Protein AF-0000000070113443 (afdb_homodimer)

InterPro domains:
  IPR000792 Transcription regulator LuxR, C-terminal [PF00196] (855-906)
  IPR000792 Transcription regulator LuxR, C-terminal [PR00038] (856-870)
  IPR000792 Transcription regulator LuxR, C-terminal [PR00038] (870-886)
  IPR000792 Transcription regulator LuxR, C-terminal [PR00038] (886-898)
  IPR000792 Transcription regulator LuxR, C-terminal [PS50043] (849-914)
  IPR000792 Transcription regulator LuxR, C-terminal [SM00421] (853-910)
  IPR000792 Transcription regulator LuxR, C-terminal [cd06170] (856-906)
  IPR011990 Tetratricopeptide-like helical domain superfamily [G3DSA:1.25.40.10] (464-636)
  IPR011990 Tetratricopeptide-like helical domain superfamily [G3DSA:1.25.40.10] (637-844)
  IPR011990 Tetratricopeptide-like helical domain superfamily [SSF48452] (637-824)
  IPR016032 Signal transduction response regulator, C-terminal effector [SSF46894] (850-910)
  IPR027417 P-loop containing nucleoside triphosphate hydrolase [G3DSA:3.40.50.300] (1-168)
  IPR027417 P-loop containing nucleoside triphosphate hydrolase [SSF52540] (15-230)
  IPR036388 Winged helix-like DNA-binding domain superfamily [G3DSA:1.10.10.10] (851-915)
  IPR041664 Orc1-like, AAA ATPase domain [PF13191] (13-161)

Solvent-accessible surface area (backbone atoms only — not comparable to full-atom values): 90550 Å² total; per-residue (Å²): 107,54,71,72,73,72,78,67,79,83,75,65,83,42,64,70,59,53,50,49,52,50,54,46,49,71,73,32,11,12,41,18,38,32,33,60,88,51,55,46,65,69,59,51,51,50,53,53,50,51,55,39,48,73,76,67,36,49,76,47,70,46,73,51,45,74,87,42,34,80,40,77,37,51,63,47,25,55,47,57,67,72,48,60,67,69,57,50,66,72,44,57,66,70,36,37,51,44,52,52,35,41,58,56,44,49,75,80,56,93,76,66,56,70,62,57,55,43,48,30,55,25,53,46,52,30,57,53,34,72,80,34,44,30,40,37,36,34,42,42,52,83,22,46,18,68,58,28,49,50,40,47,24,50,22,23,72,77,53,50,41,79,40,46,30,24,42,22,27,28,52,70,57,61,91,92,51,80,42,68,34,51,56,53,24,22,76,60,64,46,80,44,72,61,68,62,46,53,63,67,38,45,25,52,55,39,38,74,71,69,45,56,58,55,60,33,58,46,37,33,64,57,28,54,23,24,56,45,48,31,51,52,50,56,69,65,47,76,84,67,64,88,48,56,81,59,72,80,42,67,71,59,48,49,56,37,47,55,60,55,65,76,47,57,72,67,41,50,53,49,48,48,52,42,50,72,37,93,77,28,30,57,67,54,39,42,58,39,68,34,84,56,42,68,62,37,48,50,54,36,34,74,70,49,46,34,45,75,52,100,54,40,57,41,49,46,30,47,56,44,39,53,48,53,57,55,70,47,57,44,71,61,52,28,51,49,25,50,32,45,23,72,40,40,92,46,70,68,55,20,51,51,25,56,53,68,47,51,51,46,52,34,63,68,61,16,53,52,31,38,52,52,17,54,51,27,47,76,71,48,40,24,42,62,15,15,53,30,14,45,49,15,39,60,18,31,30,29,91,43,38,72,57,30,52,53,30,25,48,50,12,15,55,29,7,47,43,17,29,31,42,45,58,14,47,53,26,19,50,51,40,59,73,37,97,55,57,48,71,57,37,30,55,24,42,51,48,55,52,60,70,42,56,62,38,39,76,75,38,57,61,56,52,30,33,31,51,62,50,25,60,87,41,39,73,55,41,23,65,52,35,44,51,50,17,51,36,24,46,33,60,45,35,50,66,60,15,44,52,32,16,54,50,19,26,52,35,10,56,76,51,67,37,49,44,56,20,19,27,18,25,24,51,35,14,52,51,26,42,43,49,48,39,75,62,17,74,55,36,35,51,56,17,60,66,43,88,43,70,56,54,65,57,40,38,68,49,24,34,68,42,49,50,26,51,50,26,44,60,65,65,38,47,67,62,16,50,55,50,41,54,56,50,39,58,57,22,50,67,39,53,43,33,73,25,34,30,50,41,28,38,52,50,16,52,46,24,47,58,50,27,37,14,67,59,6,41,52,30,14,52,50,18,41,52,48,27,44,73,41,67,41,63,52,26,62,36,24,32,39,37,12,52,20,16,53,38,31,44,37,49,68,59,12,33,50,27,8,54,51,10,32,52,38,13,62,75,32,52,22,50,57,47,28,41,53,10,26,42,45,30,15,52,32,21,48,73,71,68,42,36,67,62,7,38,52,33,36,51,51,34,53,54,54,36,60,73,40,56,56,51,35,57,65,78,61,69,48,51,36,56,40,21,37,36,28,22,77,73,65,41,51,66,63,19,51,50,41,48,49,54,49,51,56,45,36,65,77,64,76,70,49,72,67,58,52,34,47,47,34,34,25,48,16,49,34,28,38,64,74,73,36,31,68,69,10,32,54,42,8,49,52,26,20,52,49,25,53,76,67,51,17,44,59,61,17,21,49,18,25,40,51,22,15,52,21,28,43,75,68,68,37,54,70,62,14,49,52,31,30,49,52,16,32,50,42,22,59,77,32,46,19,43,38,55,30,54,54,36,50,52,53,46,45,61,66,52,39,44,46,38,68,93,62,59,33,32,50,69,46,44,51,51,50,49,40,43,48,72,66,46,50,54,61,51,50,9,67,72,67,88,51,53,48,68,54,42,50,54,42,50,52,49,43,22,63,56,60,74,24,90,46,72,69,49,43,32,51,54,57,54,51,59,63,66,68,55,74,78,80,74,82,69,77,73,133,134,78,74,67,76,75,74,72,81,81,74,64,79,40,62,68,58,51,49,48,52,49,51,46,45,70,73,28,9,10,39,14,34,30,31,60,88,51,50,47,65,68,59,51,52,51,53,52,52,51,54,39,48,74,72,67,33,48,73,44,71,46,74,50,44,75,88,44,33,82,41,73,34,51,64,47,21,56,46,56,69,70,50,62,67,69,52,52,68,70,45,56,67,70,37,36,53,46,52,52,34,38,56,71,64,51,74,80,60,99,75,68,50,71,48,38,55,39,49,26,55,25,52,45,53,32,55,48,32,72,80,34,45,31,40,39,38,34,40,42,50,81,22,46,17,68,55,29,50,51,38,46,22,54,20,20,73,63,49,50,37,76,43,46,25,25,42,21,27,24,51,65,52,62,86,92,48,80,41,69,31,46,51,50,20,17,72,60,58,43,77,41,71,57,64,57,42,50,61,66,31,46,26,52,52,39,35,75,72,68,43,55,56,52,59,29,51,42,34,30,62,52,27,53,23,24,55,50,50,32,53,51,52,56,69,62,46,76,89,57,63,87,47,57,81,57,74,81,43,66,69,58,46,50,55,38,48,54,60,55,65,76,45,56,71,69,40,51,52,48,48,49,51,42,50,72,37,92,77,27,28,56,66,49,40,24,22,41,68,34,70,48,39,69,47,36,50,49,55,36,33,65,70,50,45,33,44,70,60,87,50,40,56,41,46,45,30,46,54,43,36,52,48,55,57,70,70,47,57,65,72,59,52,28,52,46,25,50,32,45,24,63,32,18,57,40,60,68,54,20,50,51,24,56,51,69,49,50,77,71,61,36,62,68,58,17,52,55,30,37,53,51,18,54,52,27,49,77,72,42,40,20,39,62,16,14,52,27,15,45,50,15,40,64,18,42,43,79,94,44,50,69,59,32,52,53,28,24,50,50,12,15,53,28,7,49,43,14,26,32,41,46,56,16,50,51,26,20,48,52,43,59,72,37,98,59,59,52,72,57,41,30,56,24,43,50,47,54,52,59,68,42,55,61,38,40,77,76,38,57,66,57,51,52,51,32,51,64,53,28,62,87,40,38,77,54,38,23,66,54,36,45,50,50,18,50,38,24,46,34,59,48,34,54,67,59,16,45,52,33,17,55,51,20,26,54,35,11,57,74,52,68,36,53,47,57,22,22,30,21,26,26,50,36,16,51,52,26,41,41,49,54,40,78,61,19,60,56,35,34,53,56,19,61,67,45,87,47,72,58,53,61,51,41,37,66,50,25,34,68,43,48,51,26,51,52,27,44,60,64,66,39,46,69,61,16,47,57,49,40,38,45,49,39,41,54,19,51,69,36,47,47,26,70,23,34,27,51,38,28,37,52,50,13,53,43,25,45,58,49,27,37,13,66,58,4,40,50,27,15,52,51,17,40,51,43,26,41,73,38,67,39,61,52,26,63,36,24,31,39,36,12,52,19,17,55,40,30,45,35,48,69,59,10,33,49,28,8,54,51,10,31,50,33,13,61,75,33,51,23,48,57,48,27,42,52,9,26,43,44,30,15,53,30,22,47,74,71,69,42,36,67,64,8,37,52,33,37,51,52,32,51,55,54,36,61,72,46,56,56,52,36,58,65,78,62,68,48,49,36,55,41,20,36,34,29,22,76,72,65,41,50,66,62,17,52,49,41,47,50,54,49,52,54,44,34,61,73,69,59,68,46,73,64,58,53,33,46,46,34,33,25,49,15,47,35,30,34,64,67,74,38,29,66,75,9,32,54,40,8,47,53,26,19,54,50,24,55,77,68,51,16,45,59,60,17,22,50,20,25,38,52,21,15,52,21,28,43,77,67,67,37,54,69,63,14,48,52,31,28,49,52,17,33,52,44,23,59,77,32,45,18,44,38,57,28,55,53,37,52,53,52,43,46,62,62,56,39,39,48,38,68,95,59,60,27,32,40,68,41,43,51,53,49,48,38,42,48,72,65,46,47,53,62,52,50,8,65,71,67,89,49,52,47,66,55,42,50,52,41,47,53,48,39,20,63,54,62,75,27,90,46,71,69,49,42,26,52,55,51,51,67,62,44,46,48,52,85,80,82,79,80,76,72,77,128

Structure (mmCIF, N/CA/C/O backbone):
data_AF-0000000070113443-model_v1
#
loop_
_entity.id
_entity.type
_entity.pdbx_description
1 polymer 'Regulatory LuxR family protein'
#
loop_
_atom_site.group_PDB
_atom_site.id
_atom_site.type_symbol
_atom_site.label_atom_id
_atom_site.label_alt_id
_atom_site.label_comp_id
_atom_site.label_asym_id
_atom_site.label_entity_id
_atom_site.label_seq_id
_atom_site.pdbx_PDB_ins_code
_atom_site.Cartn_x
_atom_site.Cartn_y
_atom_site.Cartn_z
_atom_site.occupancy
_atom_site.B_iso_or_equiv
_atom_site.auth_seq_id
_atom_site.auth_comp_id
_atom_site.auth_asym_id
_atom_site.auth_atom_id
_atom_site.pdbx_PDB_model_num
ATOM 1 N N . MET A 1 1 ? 25.761 31.926 -7.476 1 19.21 1 MET A N 1
ATOM 2 C CA . MET A 1 1 ? 25.2 30.604 -7.738 1 19.21 1 MET A CA 1
ATOM 3 C C . MET A 1 1 ? 24.26 30.18 -6.614 1 19.21 1 MET A C 1
ATOM 5 O O . MET A 1 1 ? 24.705 29.889 -5.503 1 19.21 1 MET A O 1
ATOM 9 N N . SER A 1 2 ? 23.171 30.764 -6.559 1 20.75 2 SER A N 1
ATOM 10 C CA . SER A 1 2 ? 22.196 31.046 -5.511 1 20.75 2 SER A CA 1
ATOM 11 C C . SER A 1 2 ? 21.491 29.773 -5.055 1 20.75 2 SER A C 1
ATOM 13 O O . SER A 1 2 ? 21.065 28.963 -5.881 1 20.75 2 SER A O 1
ATOM 15 N N . ARG A 1 3 ? 21.983 29.218 -3.965 1 27.2 3 ARG A N 1
ATOM 16 C CA . ARG A 1 3 ? 21.596 28.029 -3.212 1 27.2 3 ARG A CA 1
ATOM 17 C C . ARG A 1 3 ? 20.079 27.878 -3.169 1 27.2 3 ARG A C 1
ATOM 19 O O . ARG A 1 3 ? 19.373 28.783 -2.717 1 27.2 3 ARG A O 1
ATOM 26 N N . LEU A 1 4 ? 19.614 27.316 -4.235 1 30.76 4 LEU A N 1
ATOM 27 C CA . LEU A 1 4 ? 18.177 27.105 -4.093 1 30.76 4 LEU A CA 1
ATOM 28 C C . LEU A 1 4 ? 17.822 26.734 -2.657 1 30.76 4 LEU A C 1
ATOM 30 O O . LEU A 1 4 ? 18.449 25.852 -2.066 1 30.76 4 LEU A O 1
ATOM 34 N N . PRO A 1 5 ? 17.339 27.643 -1.871 1 30.65 5 PRO A N 1
ATOM 35 C CA . PRO A 1 5 ? 16.997 27.453 -0.459 1 30.65 5 PRO A CA 1
ATOM 36 C C . PRO A 1 5 ? 16.375 26.087 -0.181 1 30.65 5 PRO A C 1
ATOM 38 O O . PRO A 1 5 ? 15.658 25.547 -1.028 1 30.65 5 PRO A O 1
ATOM 41 N N . ARG A 1 6 ? 17.072 25.162 0.285 1 37.85 6 ARG A N 1
ATOM 42 C CA . ARG A 1 6 ? 16.562 23.954 0.927 1 37.85 6 ARG A CA 1
ATOM 43 C C . ARG A 1 6 ? 15.175 24.191 1.515 1 37.85 6 ARG A C 1
ATOM 45 O O . ARG A 1 6 ? 14.999 25.051 2.379 1 37.85 6 ARG A O 1
ATOM 52 N N . ASP A 1 7 ? 14.088 24.117 0.867 1 40.35 7 ASP A N 1
ATOM 53 C CA . ASP A 1 7 ? 12.757 24.291 1.44 1 40.35 7 ASP A CA 1
ATOM 54 C C . ASP A 1 7 ? 12.681 23.693 2.843 1 40.35 7 ASP A C 1
ATOM 56 O O . ASP A 1 7 ? 13.042 22.532 3.049 1 40.35 7 ASP A O 1
ATOM 60 N N . ALA A 1 8 ? 13.005 24.436 3.787 1 46.33 8 ALA A N 1
ATOM 61 C CA . ALA A 1 8 ? 12.861 24.14 5.21 1 46.33 8 ALA A CA 1
ATOM 62 C C . ALA A 1 8 ? 11.676 23.212 5.46 1 46.33 8 ALA A C 1
ATOM 64 O O . ALA A 1 8 ? 10.576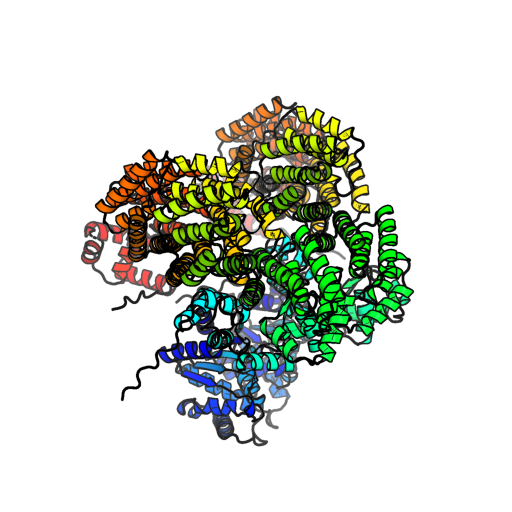 23.45 4.955 1 46.33 8 ALA A O 1
ATOM 65 N N . PRO A 1 9 ? 11.8 22.004 5.811 1 54.56 9 PRO A N 1
ATOM 66 C CA . PRO A 1 9 ? 10.655 21.137 6.1 1 54.56 9 PRO A CA 1
ATOM 67 C C . PRO A 1 9 ? 9.54 21.862 6.85 1 54.56 9 PRO A C 1
ATOM 69 O O . PRO A 1 9 ? 9.81 22.6 7.801 1 54.56 9 PRO A O 1
ATOM 72 N N . THR A 1 10 ? 8.391 22.099 6.214 1 64.6 10 THR A N 1
ATOM 73 C CA . THR A 1 10 ? 7.22 22.742 6.8 1 64.6 10 THR A CA 1
ATOM 74 C C . THR A 1 10 ? 6.834 22.071 8.115 1 64.6 10 THR A C 1
ATOM 76 O O . THR A 1 10 ? 6.656 20.852 8.167 1 64.6 10 THR A O 1
ATOM 79 N N . LEU A 1 11 ? 7.104 22.763 9.276 1 82.62 11 LEU A N 1
ATOM 80 C CA . LEU A 1 11 ? 6.699 22.291 10.596 1 82.62 11 LEU A CA 1
ATOM 81 C C . LEU A 1 11 ? 5.183 22.349 10.752 1 82.62 11 LEU A C 1
ATOM 83 O O . LEU A 1 11 ? 4.591 23.43 10.706 1 82.62 11 LEU A O 1
ATOM 87 N N . HIS A 1 12 ? 4.524 21.286 10.788 1 81.34 12 HIS A N 1
ATOM 88 C CA . HIS A 1 12 ? 3.076 21.206 10.946 1 81.34 12 HIS A CA 1
ATOM 89 C C . HIS A 1 12 ? 2.674 21.322 12.412 1 81.34 12 HIS A C 1
ATOM 91 O O . HIS A 1 12 ? 3.275 20.681 13.277 1 81.34 12 HIS A O 1
ATOM 97 N N . GLY A 1 13 ? 1.745 22.155 12.802 1 81.35 13 GLY A N 1
ATOM 98 C CA . GLY A 1 13 ? 1.126 22.229 14.116 1 81.35 13 GLY A CA 1
ATOM 99 C C . GLY A 1 13 ? 2.029 22.846 15.167 1 81.35 13 GLY A C 1
ATOM 100 O O . GLY A 1 13 ? 1.833 22.632 16.365 1 81.35 13 GLY A O 1
ATOM 101 N N . ARG A 1 14 ? 3.224 23.56 14.812 1 90.07 14 ARG A N 1
ATOM 102 C CA . ARG A 1 14 ? 4.171 24.054 15.806 1 90.07 14 ARG A CA 1
ATOM 103 C C . ARG A 1 14 ? 4.234 25.578 15.792 1 90.07 14 ARG A C 1
ATOM 105 O O . ARG A 1 14 ? 5.07 26.176 16.472 1 90.07 14 ARG A O 1
ATOM 112 N N . ALA A 1 15 ? 3.33 26.176 15.126 1 84.26 15 ALA A N 1
ATOM 113 C CA . ALA A 1 15 ? 3.375 27.629 14.986 1 84.26 15 ALA A CA 1
ATOM 114 C C . ALA A 1 15 ? 3.183 28.316 16.335 1 84.26 15 ALA A C 1
ATOM 116 O O . ALA A 1 15 ? 3.901 29.264 16.664 1 84.26 15 ALA A O 1
ATOM 117 N N . ALA A 1 16 ? 2.247 27.802 17.158 1 85.3 16 ALA A N 1
ATOM 118 C CA . ALA A 1 16 ? 1.979 28.404 18.461 1 85.3 16 ALA A CA 1
ATOM 119 C C . ALA A 1 16 ? 3.164 28.22 19.405 1 85.3 16 ALA A C 1
ATOM 121 O O . ALA A 1 16 ? 3.525 29.139 20.145 1 85.3 16 ALA A O 1
ATOM 122 N N . LEU A 1 17 ? 3.818 27.092 19.343 1 90.99 17 LEU A N 1
ATOM 123 C CA . LEU A 1 17 ? 4.956 26.804 20.209 1 90.99 17 LEU A CA 1
ATOM 124 C C . LEU A 1 17 ? 6.175 27.619 19.793 1 90.99 17 LEU A C 1
ATOM 126 O O . LEU A 1 17 ? 6.914 28.118 20.645 1 90.99 17 LEU A O 1
ATOM 130 N N . LEU A 1 18 ? 6.415 27.784 18.58 1 91.37 18 LEU A N 1
ATOM 131 C CA . LEU A 1 18 ? 7.524 28.587 18.077 1 91.37 18 LEU A CA 1
ATOM 132 C C . LEU A 1 18 ? 7.349 30.054 18.454 1 91.37 18 LEU A C 1
ATOM 134 O O . LEU A 1 18 ? 8.319 30.73 18.804 1 91.37 18 LEU A O 1
ATOM 138 N N . ALA A 1 19 ? 6.07 30.452 18.43 1 89.43 19 ALA A N 1
ATOM 139 C CA . ALA A 1 19 ? 5.785 31.826 18.837 1 89.43 19 ALA A CA 1
ATOM 140 C C . ALA A 1 19 ? 6.055 32.024 20.326 1 89.43 19 ALA A C 1
ATOM 142 O O . ALA A 1 19 ? 6.576 33.064 20.735 1 89.43 19 ALA A O 1
ATOM 143 N N . GLU A 1 20 ? 5.808 31.031 21.001 1 92.2 20 GLU A N 1
ATOM 144 C CA . GLU A 1 20 ? 6.055 31.104 22.438 1 92.2 20 GLU A CA 1
ATOM 145 C C . GLU A 1 20 ? 7.55 31.104 22.742 1 92.2 20 GLU A C 1
ATOM 147 O O . GLU A 1 20 ? 8.013 31.848 23.609 1 92.2 20 GLU A O 1
ATOM 152 N N . ILE A 1 21 ? 8.328 30.334 22.114 1 93.17 21 ILE A N 1
ATOM 153 C CA . ILE A 1 21 ? 9.776 30.279 22.277 1 93.17 21 ILE A CA 1
ATOM 154 C C . ILE A 1 21 ? 10.387 31.635 21.93 1 93.17 21 ILE A C 1
ATOM 156 O O . ILE A 1 21 ? 11.204 32.166 22.685 1 93.17 21 ILE A O 1
ATOM 160 N N . ASP A 1 22 ? 9.907 32.175 20.905 1 90.43 22 ASP A N 1
ATOM 161 C CA . ASP A 1 22 ? 10.429 33.461 20.451 1 90.43 22 ASP A CA 1
ATOM 162 C C . ASP A 1 22 ? 10.101 34.57 21.449 1 90.43 22 ASP A C 1
ATOM 164 O O . ASP A 1 22 ? 10.94 35.428 21.729 1 90.43 22 ASP A O 1
ATOM 168 N N . ALA A 1 23 ? 8.915 34.488 21.938 1 90.01 23 ALA A N 1
ATOM 169 C CA . ALA A 1 23 ? 8.493 35.504 22.899 1 90.01 23 ALA A CA 1
ATOM 170 C C . ALA A 1 23 ? 9.316 35.422 24.182 1 90.01 23 ALA A C 1
ATOM 172 O O . ALA A 1 23 ? 9.712 36.448 24.739 1 90.01 23 ALA A O 1
ATOM 173 N N . ARG A 1 24 ? 9.713 34.302 24.535 1 91.42 24 ARG A N 1
ATOM 174 C CA . ARG A 1 24 ? 10.451 34.109 25.778 1 91.42 24 ARG A CA 1
ATOM 175 C C . ARG A 1 24 ? 11.925 34.459 25.6 1 91.42 24 ARG A C 1
ATOM 177 O O . ARG A 1 24 ? 12.557 34.994 26.513 1 91.42 24 ARG A O 1
ATOM 184 N N . LEU A 1 25 ? 12.434 34.131 24.522 1 90.56 25 LEU A N 1
ATOM 185 C CA . LEU A 1 25 ? 13.822 34.475 24.231 1 90.56 25 LEU A CA 1
ATOM 186 C C . LEU A 1 25 ? 13.992 35.985 24.103 1 90.56 25 LEU A C 1
ATOM 188 O O . LEU A 1 25 ? 15.012 36.536 24.522 1 90.56 25 LEU A O 1
ATOM 192 N N . ALA A 1 26 ? 12.919 36.546 23.56 1 86.25 26 ALA A N 1
ATOM 193 C CA . ALA A 1 26 ? 12.98 37.996 23.394 1 86.25 26 ALA A CA 1
ATOM 194 C C . ALA A 1 26 ? 12.958 38.704 24.746 1 86.25 26 ALA A C 1
ATOM 196 O O . ALA A 1 26 ? 13.53 39.787 24.896 1 86.25 26 ALA A O 1
ATOM 197 N N . ALA A 1 27 ? 12.258 38.095 25.672 1 82.96 27 ALA A N 1
ATOM 198 C CA . ALA A 1 27 ? 12.198 38.667 27.014 1 82.96 27 ALA A CA 1
ATOM 199 C C . ALA A 1 27 ? 13.519 38.473 27.753 1 82.96 27 ALA A C 1
ATOM 201 O O . ALA A 1 27 ? 13.71 39.008 28.847 1 82.96 27 ALA A O 1
ATOM 202 N N . GLY A 1 28 ? 14.42 37.801 27.136 1 81.83 28 GLY A N 1
ATOM 203 C CA . GLY A 1 28 ? 15.72 37.559 27.741 1 81.83 28 GLY A CA 1
ATOM 204 C C . GLY A 1 28 ? 15.778 36.266 28.533 1 81.83 28 GLY A C 1
ATOM 205 O O . GLY A 1 28 ? 14.743 35.736 28.942 1 81.83 28 GLY A O 1
ATOM 206 N N . GLY A 1 29 ? 16.882 35.691 28.58 1 88.01 29 GLY A N 1
ATOM 207 C CA . GLY A 1 29 ? 17.051 34.469 29.349 1 88.01 29 GLY A CA 1
ATOM 208 C C . GLY A 1 29 ? 17.153 33.228 28.483 1 88.01 29 GLY A C 1
ATOM 209 O O . GLY A 1 29 ? 17.792 33.251 27.429 1 88.01 29 GLY A O 1
ATOM 210 N N . GLY A 1 30 ? 16.644 32.087 29.144 1 92.27 30 GLY A N 1
ATOM 211 C CA . GLY A 1 30 ? 16.809 30.819 28.452 1 92.27 30 GLY A CA 1
ATOM 212 C C . GLY A 1 30 ? 15.528 30.012 28.371 1 92.27 30 GLY A C 1
ATOM 213 O O . GLY A 1 30 ? 14.595 30.239 29.144 1 92.27 30 GLY A O 1
ATOM 214 N N . VAL A 1 31 ? 15.333 29.234 27.316 1 94.52 31 VAL A N 1
ATOM 215 C CA . VAL A 1 31 ? 14.223 28.304 27.14 1 94.52 31 VAL A CA 1
ATOM 216 C C . VAL A 1 31 ? 14.749 26.87 27.115 1 94.52 31 VAL A C 1
ATOM 218 O O . VAL A 1 31 ? 15.688 26.56 26.378 1 94.52 31 VAL A O 1
ATOM 221 N N . ALA A 1 32 ? 14.186 26.091 27.98 1 93.6 32 ALA A N 1
ATOM 222 C CA . ALA A 1 32 ? 14.529 24.671 28.027 1 93.6 32 ALA A CA 1
ATOM 223 C C . ALA A 1 32 ? 13.378 23.813 27.51 1 93.6 32 ALA A C 1
ATOM 225 O O . ALA A 1 32 ? 12.263 23.876 28.034 1 93.6 32 ALA A O 1
ATOM 226 N N . LEU A 1 33 ? 13.601 23.05 26.484 1 93.17 33 LEU A N 1
ATOM 227 C CA . LEU A 1 33 ? 12.608 22.154 25.901 1 93.17 33 LEU A CA 1
ATOM 228 C C . LEU A 1 33 ? 12.849 20.714 26.343 1 93.17 33 LEU A C 1
ATOM 230 O O . LEU A 1 33 ? 13.998 20.284 26.473 1 93.17 33 LEU A O 1
ATOM 234 N N . HIS A 1 34 ? 11.784 20.015 26.618 1 90.55 34 HIS A N 1
ATOM 235 C CA . HIS A 1 34 ? 11.927 18.591 26.899 1 90.55 34 HIS A CA 1
ATOM 236 C C . HIS A 1 34 ? 10.824 17.782 26.225 1 90.55 34 HIS A C 1
ATOM 238 O O . HIS A 1 34 ? 9.768 18.324 25.89 1 90.55 34 HIS A O 1
ATOM 244 N N . GLY A 1 35 ? 11.056 16.53 25.942 1 87.05 35 GLY A N 1
ATOM 245 C CA . GLY A 1 35 ? 10.126 15.619 25.294 1 87.05 35 GLY A CA 1
ATOM 246 C C . GLY A 1 35 ? 10.766 14.307 24.88 1 87.05 35 GLY A C 1
ATOM 247 O O . GLY A 1 35 ? 11.993 14.181 24.883 1 87.05 35 GLY A O 1
ATOM 248 N N . PRO A 1 36 ? 9.933 13.353 24.534 1 83.42 36 PRO A N 1
ATOM 249 C CA . PRO A 1 36 ? 10.482 12.063 24.113 1 83.42 36 PRO A CA 1
ATOM 250 C C . PRO A 1 36 ? 11.236 12.147 22.787 1 83.42 36 PRO A C 1
ATOM 252 O O . PRO A 1 36 ? 11.097 13.13 22.055 1 83.42 36 PRO A O 1
ATOM 255 N N . PRO A 1 37 ? 11.987 11.166 22.559 1 82.39 37 PRO A N 1
ATOM 256 C CA . PRO A 1 37 ? 12.712 11.148 21.287 1 82.39 37 PRO A CA 1
ATOM 257 C C . PRO A 1 37 ? 11.782 11.162 20.077 1 82.39 37 PRO A C 1
ATOM 259 O O . PRO A 1 37 ? 10.761 10.469 20.07 1 82.39 37 PRO A O 1
ATOM 262 N N . GLY A 1 38 ? 12.088 12.024 19.176 1 86.47 38 GLY A N 1
ATOM 263 C CA . GLY A 1 38 ? 11.355 12.048 17.92 1 86.47 38 GLY A CA 1
ATOM 264 C C . GLY A 1 38 ? 10.184 13.012 17.93 1 86.47 38 GLY A C 1
ATOM 265 O O . GLY A 1 38 ? 9.505 13.183 16.916 1 86.47 38 GLY A O 1
ATOM 266 N N . ILE A 1 39 ? 9.939 13.731 19.031 1 89.05 39 ILE A N 1
ATOM 267 C CA . ILE A 1 39 ? 8.766 14.586 19.175 1 89.05 39 ILE A CA 1
ATOM 268 C C . ILE A 1 39 ? 8.959 15.866 18.365 1 89.05 39 ILE A C 1
ATOM 270 O O . ILE A 1 39 ? 8.002 16.609 18.13 1 89.05 39 ILE A O 1
ATOM 274 N N . GLY A 1 40 ? 10.203 16.141 17.906 1 89.35 40 GLY A N 1
ATOM 275 C CA . GLY A 1 40 ? 10.445 17.291 17.05 1 89.35 40 GLY A CA 1
ATOM 276 C C . GLY A 1 40 ? 11.258 18.379 17.726 1 89.35 40 GLY A C 1
ATOM 277 O O . GLY A 1 40 ? 11.25 19.531 17.287 1 89.35 40 GLY A O 1
ATOM 278 N N . LYS A 1 41 ? 11.938 18.162 18.794 1 91.43 41 LYS A N 1
ATOM 279 C CA . LYS A 1 41 ? 12.735 19.143 19.524 1 91.43 41 LYS A CA 1
ATOM 280 C C . LYS A 1 41 ? 13.823 19.738 18.635 1 91.43 41 LYS A C 1
ATOM 282 O O . LYS A 1 41 ? 13.996 20.958 18.588 1 91.43 41 LYS A O 1
ATOM 287 N N . THR A 1 42 ? 14.55 18.824 17.948 1 88.41 42 THR A N 1
ATOM 288 C CA . THR A 1 42 ? 15.629 19.28 17.08 1 88.41 42 THR A CA 1
ATOM 289 C C . THR A 1 42 ? 15.089 20.176 15.969 1 88.41 42 THR A C 1
ATOM 291 O O . THR A 1 42 ? 15.699 21.193 15.633 1 88.41 42 THR A O 1
ATOM 294 N N . ALA A 1 43 ? 13.963 19.808 15.494 1 88.96 43 ALA A N 1
ATOM 295 C CA . ALA A 1 43 ? 13.352 20.608 14.435 1 88.96 43 ALA A CA 1
ATOM 296 C C . ALA A 1 43 ? 12.972 21.995 14.945 1 88.96 43 ALA A C 1
ATOM 298 O O . ALA A 1 43 ? 13.108 22.987 14.225 1 88.96 43 ALA A O 1
ATOM 299 N N . LEU A 1 44 ? 12.487 22.058 16.119 1 92.27 44 LEU A N 1
ATOM 300 C CA . LEU A 1 44 ? 12.127 23.333 16.73 1 92.27 44 LEU A CA 1
ATOM 301 C C . LEU A 1 44 ? 13.364 24.194 16.96 1 92.27 44 LEU A C 1
ATOM 303 O O . LEU A 1 44 ? 13.335 25.405 16.725 1 92.27 44 LEU A O 1
ATOM 307 N N . LEU A 1 45 ? 14.453 23.531 17.449 1 93.45 45 LEU A N 1
ATOM 308 C CA . LEU A 1 45 ? 15.704 24.246 17.676 1 93.45 45 LEU A CA 1
ATOM 309 C C . LEU A 1 45 ? 16.256 24.804 16.369 1 93.45 45 LEU A C 1
ATOM 311 O O . LEU A 1 45 ? 16.695 25.956 16.317 1 93.45 45 LEU A O 1
ATOM 315 N N . ASP A 1 46 ? 16.192 24.025 15.392 1 90.07 46 ASP A N 1
ATOM 316 C CA . ASP A 1 46 ? 16.705 24.446 14.091 1 90.07 46 ASP A CA 1
ATOM 317 C C . ASP A 1 46 ? 15.89 25.61 13.531 1 90.07 46 ASP A C 1
ATOM 319 O O . ASP A 1 46 ? 16.452 26.56 12.983 1 90.07 46 ASP A O 1
ATOM 323 N N . ALA A 1 47 ? 14.594 25.485 13.676 1 90.72 47 ALA A N 1
ATOM 324 C CA . ALA A 1 47 ? 13.729 26.559 13.194 1 90.72 47 ALA A CA 1
ATOM 325 C C . ALA A 1 47 ? 14.01 27.864 13.934 1 90.72 47 ALA A C 1
ATOM 327 O O . ALA A 1 47 ? 14.08 28.931 13.32 1 90.72 47 ALA A O 1
ATOM 328 N N . ALA A 1 48 ? 14.21 27.782 15.203 1 92.33 48 ALA A N 1
ATOM 329 C CA . ALA A 1 48 ? 14.498 28.964 16.011 1 92.33 48 ALA A CA 1
ATOM 330 C C . ALA A 1 48 ? 15.87 29.54 15.672 1 92.33 48 ALA A C 1
ATOM 332 O O . ALA A 1 48 ? 16.039 30.76 15.609 1 92.33 48 ALA A O 1
ATOM 333 N N . ALA A 1 49 ? 16.856 28.703 15.539 1 92.13 49 ALA A N 1
ATOM 334 C CA . ALA A 1 49 ? 18.207 29.13 15.185 1 92.13 49 ALA A CA 1
ATOM 335 C C . ALA A 1 49 ? 18.226 29.821 13.825 1 92.13 49 ALA A C 1
ATOM 337 O O . ALA A 1 49 ? 18.911 30.83 13.643 1 92.13 49 ALA A O 1
ATOM 338 N N . ASP A 1 50 ? 17.499 29.269 12.94 1 89.83 50 ASP A N 1
ATOM 339 C CA . ASP A 1 50 ? 17.432 29.846 11.601 1 89.83 50 ASP A CA 1
ATOM 340 C C . ASP A 1 50 ? 16.788 31.23 11.631 1 89.83 50 ASP A C 1
ATOM 342 O O . ASP A 1 50 ? 17.227 32.141 10.925 1 89.83 50 ASP A O 1
ATOM 346 N N . GLN A 1 51 ? 15.787 31.349 12.382 1 88.75 51 GLN A N 1
ATOM 347 C CA . GLN A 1 51 ? 15.141 32.649 12.539 1 88.75 51 GLN A CA 1
ATOM 348 C C . GLN A 1 51 ? 16.098 33.667 13.152 1 88.75 51 GLN A C 1
ATOM 350 O O . GLN A 1 51 ? 16.128 34.827 12.737 1 88.75 51 GLN A O 1
ATOM 355 N N . ALA A 1 52 ? 16.92 33.243 14.091 1 91.73 52 ALA A N 1
ATOM 356 C CA . ALA A 1 52 ? 17.883 34.129 14.741 1 91.73 52 ALA A CA 1
ATOM 357 C C . ALA A 1 52 ? 18.987 34.543 13.773 1 91.73 52 ALA A C 1
ATOM 359 O O . ALA A 1 52 ? 19.399 35.705 13.751 1 91.73 52 ALA A O 1
ATOM 360 N N . THR A 1 53 ? 19.452 33.613 13.066 1 90.61 53 THR A N 1
ATOM 361 C CA . THR A 1 53 ? 20.471 33.911 12.065 1 90.61 53 THR A CA 1
ATOM 362 C C . THR A 1 53 ? 19.952 34.926 11.051 1 90.61 53 THR A C 1
ATOM 364 O O . THR A 1 53 ? 20.687 35.819 10.626 1 90.61 53 THR A O 1
ATOM 367 N N . ALA A 1 54 ? 18.71 34.823 10.751 1 87.9 54 ALA A N 1
ATOM 368 C CA . ALA A 1 54 ? 18.094 35.749 9.804 1 87.9 54 ALA A CA 1
ATOM 369 C C . ALA A 1 54 ? 18.014 37.157 10.387 1 87.9 54 ALA A C 1
ATOM 371 O O . ALA A 1 54 ? 18.077 38.144 9.651 1 87.9 54 ALA A O 1
ATOM 372 N N . ARG A 1 55 ? 17.98 37.43 11.765 1 86.53 55 ARG A N 1
ATOM 373 C CA . ARG A 1 55 ? 17.974 38.71 12.466 1 86.53 55 ARG A CA 1
ATOM 374 C C . ARG A 1 55 ? 19.394 39.221 12.685 1 86.53 55 ARG A C 1
ATOM 376 O O . ARG A 1 55 ? 19.596 40.251 13.331 1 86.53 55 ARG A O 1
ATOM 383 N N . GLY A 1 56 ? 20.546 38.314 12.161 1 87.74 56 GLY A N 1
ATOM 384 C CA . GLY A 1 56 ? 21.931 38.747 12.258 1 87.74 56 GLY A CA 1
ATOM 385 C C . GLY A 1 56 ? 22.564 38.427 13.599 1 87.74 56 GLY A C 1
ATOM 386 O O . GLY A 1 56 ? 23.587 39.011 13.964 1 87.74 56 GLY A O 1
ATOM 387 N N . GLU A 1 57 ? 22.052 37.543 14.311 1 91.95 57 GLU A N 1
ATOM 388 C CA . GLU A 1 57 ? 22.592 37.155 15.611 1 91.95 57 GLU A CA 1
ATOM 389 C C . GLU A 1 57 ? 23.704 36.121 15.46 1 91.95 57 GLU A C 1
ATOM 391 O O . GLU A 1 57 ? 23.78 35.427 14.443 1 91.95 57 GLU A O 1
ATOM 396 N N . LEU A 1 58 ? 24.625 36.115 16.443 1 92.9 58 LEU A N 1
ATOM 397 C CA . LEU A 1 58 ? 25.629 35.059 16.498 1 92.9 58 LEU A CA 1
ATOM 398 C C . LEU A 1 58 ? 25.053 33.792 17.121 1 92.9 58 LEU A C 1
ATOM 400 O O . LEU A 1 58 ? 24.675 33.789 18.295 1 92.9 58 LEU A O 1
ATOM 404 N N . VAL A 1 59 ? 24.944 32.768 16.293 1 94.4 59 VAL A N 1
ATOM 405 C CA . VAL A 1 59 ? 24.362 31.518 16.77 1 94.4 59 VAL A CA 1
ATOM 406 C C . VAL A 1 59 ? 25.464 30.481 16.976 1 94.4 59 VAL A C 1
ATOM 408 O O . VAL A 1 59 ? 26.211 30.166 16.046 1 94.4 59 VAL A O 1
ATOM 411 N N . LEU A 1 60 ? 25.649 30.018 18.201 1 93.85 60 LEU A N 1
ATOM 412 C CA . LEU A 1 60 ? 26.566 28.938 18.552 1 93.85 60 LEU A CA 1
ATOM 413 C C . LEU A 1 60 ? 25.806 27.642 18.811 1 93.85 60 LEU A C 1
ATOM 415 O O . LEU A 1 60 ? 24.926 27.595 19.674 1 93.85 60 LEU A O 1
ATOM 419 N N . ARG A 1 61 ? 26.16 26.593 18.115 1 92.53 61 ARG A N 1
ATOM 420 C CA . ARG A 1 61 ? 25.394 25.353 18.188 1 92.53 61 ARG A CA 1
ATOM 421 C C . ARG A 1 61 ? 26.247 24.214 18.736 1 92.53 61 ARG A C 1
ATOM 423 O O . ARG A 1 61 ? 27.421 24.085 18.384 1 92.53 61 ARG A O 1
ATOM 430 N N . LEU A 1 62 ? 25.742 23.458 19.66 1 92.02 62 LEU A N 1
ATOM 431 C CA . LEU A 1 62 ? 26.366 22.249 20.185 1 92.02 62 LEU A CA 1
ATOM 432 C C . LEU A 1 62 ? 25.442 21.047 20.025 1 92.02 62 LEU A C 1
ATOM 434 O O . LEU A 1 62 ? 24.251 21.129 20.334 1 92.02 62 LEU A O 1
ATOM 438 N N . ARG A 1 63 ? 25.958 19.909 19.512 1 87.51 63 ARG A N 1
ATOM 439 C CA . ARG A 1 63 ? 25.233 18.65 19.372 1 87.51 63 ARG A CA 1
ATOM 440 C C . ARG A 1 63 ? 26.073 17.476 19.865 1 87.51 63 ARG A C 1
ATOM 442 O O . ARG A 1 63 ? 26.583 16.691 19.064 1 87.51 63 ARG A O 1
ATOM 449 N N . PRO A 1 64 ? 26.157 17.321 21.147 1 86.15 64 PRO A N 1
ATOM 450 C CA . PRO A 1 64 ? 26.956 16.227 21.702 1 86.15 64 PRO A CA 1
ATOM 451 C C . PRO A 1 64 ? 26.394 14.85 21.354 1 86.15 64 PRO A C 1
ATOM 453 O O . PRO A 1 64 ? 25.188 14.709 21.136 1 86.15 64 PRO A O 1
ATOM 456 N N . ALA A 1 65 ? 27.348 13.849 21.293 1 83.27 65 ALA A N 1
ATOM 457 C CA . ALA A 1 65 ? 26.959 12.467 21.024 1 83.27 65 ALA A CA 1
ATOM 458 C C . ALA A 1 65 ? 27.19 11.584 22.247 1 83.27 65 ALA A C 1
ATOM 460 O O . ALA A 1 65 ? 28.009 11.91 23.11 1 83.27 65 ALA A O 1
ATOM 461 N N . ARG A 1 66 ? 26.593 10.472 22.296 1 79.51 66 ARG A N 1
ATOM 462 C CA . ARG A 1 66 ? 26.683 9.537 23.412 1 79.51 66 ARG A CA 1
ATOM 463 C C . ARG A 1 66 ? 28.105 9.012 23.575 1 79.51 66 ARG A C 1
ATOM 465 O O . ARG A 1 66 ? 28.586 8.841 24.697 1 79.51 66 ARG A O 1
ATOM 472 N N . SER A 1 67 ? 28.841 8.857 22.501 1 76.44 67 SER A N 1
ATOM 473 C CA . SER A 1 67 ? 30.18 8.277 22.52 1 76.44 67 SER A CA 1
ATOM 474 C C . SER A 1 67 ? 31.206 9.274 23.047 1 76.44 67 SER A C 1
ATOM 476 O O . SER A 1 67 ? 32.312 8.889 23.433 1 76.44 67 SER A O 1
ATOM 478 N N . GLU A 1 68 ? 30.796 10.495 23.157 1 81.2 68 GLU A N 1
ATOM 479 C CA . GLU A 1 68 ? 31.74 11.54 23.54 1 81.2 68 GLU A CA 1
ATOM 480 C C . GLU A 1 68 ? 31.538 11.961 24.993 1 81.2 68 GLU A C 1
ATOM 482 O O . GLU A 1 68 ? 32.243 12.839 25.494 1 81.2 68 GLU A O 1
ATOM 487 N N . ARG A 1 69 ? 30.67 11.305 25.558 1 83.38 69 ARG A N 1
ATOM 488 C CA . ARG A 1 69 ? 30.315 11.692 26.919 1 83.38 69 ARG A CA 1
ATOM 489 C C . ARG A 1 69 ? 31.514 11.571 27.853 1 83.38 69 ARG A C 1
ATOM 491 O O . ARG A 1 69 ? 31.641 12.336 28.812 1 83.38 69 ARG A O 1
ATOM 498 N N . THR A 1 70 ? 32.489 10.674 27.419 1 82.65 70 THR A N 1
ATOM 499 C CA . THR A 1 70 ? 33.597 10.405 28.33 1 82.65 70 THR A CA 1
ATOM 500 C C . THR A 1 70 ? 34.826 11.221 27.942 1 82.65 70 THR A C 1
ATOM 502 O O . THR A 1 70 ? 35.862 11.147 28.606 1 82.65 70 THR A O 1
ATOM 505 N N . LEU A 1 71 ? 34.711 12.022 26.928 1 84.36 71 LEU A N 1
ATOM 506 C CA . LEU A 1 71 ? 35.824 12.858 26.49 1 84.36 71 LEU A CA 1
ATOM 507 C C . LEU A 1 71 ? 35.738 14.247 27.113 1 84.36 71 LEU A C 1
ATOM 509 O O . LEU A 1 71 ? 35.016 15.113 26.613 1 84.36 71 LEU A O 1
ATOM 513 N N . ALA A 1 72 ? 36.575 14.465 28.062 1 85.44 72 ALA A N 1
ATOM 514 C CA . ALA A 1 72 ? 36.535 15.717 28.812 1 85.44 72 ALA A CA 1
ATOM 515 C C . ALA A 1 72 ? 36.773 16.914 27.896 1 85.44 72 ALA A C 1
ATOM 517 O O . ALA A 1 72 ? 37.715 16.916 27.099 1 85.44 72 ALA A O 1
ATOM 518 N N . TYR A 1 73 ? 35.873 17.957 27.899 1 88.07 73 TYR A N 1
ATOM 519 C CA . TYR A 1 73 ? 35.973 19.269 27.267 1 88.07 73 TYR A CA 1
ATOM 520 C C . TYR A 1 73 ? 35.779 19.164 25.759 1 88.07 73 TYR A C 1
ATOM 522 O O . TYR A 1 73 ? 36.19 20.053 25.011 1 88.07 73 TYR A O 1
ATOM 530 N N . ALA A 1 74 ? 35.21 18.059 25.333 1 87.83 74 ALA A N 1
ATOM 531 C CA . ALA A 1 74 ? 34.991 17.869 23.901 1 87.83 74 ALA A CA 1
ATOM 532 C C . ALA A 1 74 ? 34.003 18.896 23.356 1 87.83 74 ALA A C 1
ATOM 534 O O . ALA A 1 74 ? 34.222 19.471 22.287 1 87.83 74 ALA A O 1
ATOM 535 N N . ALA A 1 75 ? 32.907 19.16 24.083 1 89.85 75 ALA A N 1
ATOM 536 C CA . ALA A 1 75 ? 31.855 20.062 23.621 1 89.85 75 ALA A CA 1
ATOM 537 C C . ALA A 1 75 ? 32.346 21.507 23.591 1 89.85 75 ALA A C 1
ATOM 539 O O . ALA A 1 75 ? 32.025 22.259 22.667 1 89.85 75 ALA A O 1
ATOM 540 N N . VAL A 1 76 ? 33.093 21.896 24.586 1 88.45 76 VAL A N 1
ATOM 541 C CA . VAL A 1 76 ? 33.589 23.267 24.634 1 88.45 76 VAL A CA 1
ATOM 542 C C . VAL A 1 76 ? 34.599 23.491 23.511 1 88.45 76 VAL A C 1
ATOM 544 O O . VAL A 1 76 ? 34.671 24.582 22.94 1 88.45 76 VAL A O 1
ATOM 547 N N . ALA A 1 77 ? 35.376 22.481 23.292 1 86.81 77 ALA A N 1
ATOM 548 C CA . ALA A 1 77 ? 36.305 22.584 22.17 1 86.81 77 ALA A CA 1
ATOM 549 C C . ALA A 1 77 ? 35.562 22.857 20.866 1 86.81 77 ALA A C 1
ATOM 551 O O . ALA A 1 77 ? 36.021 23.643 20.034 1 86.81 77 ALA A O 1
ATOM 552 N N . ASP A 1 78 ? 34.429 22.302 20.717 1 87.68 78 ASP A N 1
ATOM 553 C CA . ASP A 1 78 ? 33.598 22.496 19.533 1 87.68 78 ASP A CA 1
ATOM 554 C C . ASP A 1 78 ? 33.015 23.907 19.496 1 87.68 78 ASP A C 1
ATOM 556 O O . ASP A 1 78 ? 32.917 24.517 18.429 1 87.68 78 ASP A O 1
ATOM 560 N N . LEU A 1 79 ? 32.581 24.331 20.625 1 90.05 79 LEU A N 1
ATOM 561 C CA . LEU A 1 79 ? 32.008 25.667 20.747 1 90.05 79 LEU A CA 1
ATOM 562 C C . LEU A 1 79 ? 33.028 26.733 20.365 1 90.05 79 LEU A C 1
ATOM 564 O O . LEU A 1 79 ? 32.704 27.678 19.641 1 90.05 79 LEU A O 1
ATOM 568 N N . LEU A 1 80 ? 34.294 26.591 20.801 1 88.31 80 LEU A N 1
ATOM 569 C CA . LEU A 1 80 ? 35.346 27.585 20.618 1 88.31 80 LEU A CA 1
ATOM 570 C C . LEU A 1 80 ? 35.755 27.68 19.151 1 88.31 80 LEU A C 1
ATOM 572 O O . LEU A 1 80 ? 36.232 28.724 18.702 1 88.31 80 LEU A O 1
ATOM 576 N N . ARG A 1 81 ? 35.498 26.67 18.495 1 85.17 81 ARG A N 1
ATOM 577 C CA . ARG A 1 81 ? 35.839 26.668 17.076 1 85.17 81 ARG A CA 1
ATOM 578 C C . ARG A 1 81 ? 34.877 27.543 16.28 1 85.17 81 ARG A C 1
ATOM 580 O O . ARG A 1 81 ? 35.196 27.976 15.171 1 85.17 81 ARG A O 1
ATOM 587 N N . GLN A 1 82 ? 33.715 27.852 16.846 1 88.98 82 GLN A N 1
ATOM 588 C CA . GLN A 1 82 ? 32.68 28.602 16.142 1 88.98 82 GLN A CA 1
ATOM 589 C C . GLN A 1 82 ? 32.764 30.091 16.464 1 88.98 82 GLN A C 1
ATOM 591 O O . GLN A 1 82 ? 32.102 30.909 15.822 1 88.98 82 GLN A O 1
ATOM 596 N N . VAL A 1 83 ? 33.612 30.391 17.409 1 88.98 83 VAL A N 1
ATOM 597 C CA . VAL A 1 83 ? 33.741 31.78 17.837 1 88.98 83 VAL A CA 1
ATOM 598 C C . VAL A 1 83 ? 34.702 32.519 16.909 1 88.98 83 VAL A C 1
ATOM 600 O O . VAL A 1 83 ? 35.727 31.968 16.5 1 88.98 83 VAL A O 1
ATOM 603 N N . PRO A 1 84 ? 34.399 33.664 16.632 1 84.98 84 PRO A N 1
ATOM 604 C CA . PRO A 1 84 ? 35.301 34.44 15.778 1 84.98 84 PRO A CA 1
ATOM 605 C C . PRO A 1 84 ? 36.684 34.628 16.397 1 84.98 84 PRO A C 1
ATOM 607 O O . PRO A 1 84 ? 36.798 34.859 17.603 1 84.98 84 PRO A O 1
ATOM 610 N N . PRO A 1 85 ? 37.697 34.558 15.627 1 82.48 85 PRO A N 1
ATOM 611 C CA . PRO A 1 85 ? 39.069 34.652 16.131 1 82.48 85 PRO A CA 1
ATOM 612 C C . PRO A 1 85 ? 39.356 35.985 16.818 1 82.48 85 PRO A C 1
ATOM 614 O O . PRO A 1 85 ? 40.12 36.034 17.785 1 82.48 85 PRO A O 1
ATOM 617 N N . HIS A 1 86 ? 38.728 37.037 16.393 1 85.25 86 HIS A N 1
ATOM 618 C CA . HIS A 1 86 ? 39.001 38.346 16.974 1 85.25 86 HIS A CA 1
ATOM 619 C C . HIS A 1 86 ? 38.495 38.428 18.41 1 85.25 86 HIS A C 1
ATOM 621 O O . HIS A 1 86 ? 39.018 39.203 19.214 1 85.25 86 HIS A O 1
ATOM 627 N N . ALA A 1 87 ? 37.514 37.602 18.672 1 86.22 87 ALA A N 1
ATOM 628 C CA . ALA A 1 87 ? 36.967 37.6 20.027 1 86.22 87 ALA A CA 1
ATOM 629 C C . ALA A 1 87 ? 37.948 36.975 21.014 1 86.22 87 ALA A C 1
ATOM 631 O O . ALA A 1 87 ? 38.065 37.429 22.154 1 86.22 87 ALA A O 1
ATOM 632 N N . GLU A 1 88 ? 38.672 36.014 20.576 1 83.54 88 GLU A N 1
ATOM 633 C CA . GLU A 1 88 ? 39.667 35.368 21.428 1 83.54 88 GLU A CA 1
ATOM 634 C C . GLU A 1 88 ? 40.899 36.251 21.604 1 83.54 88 GLU A C 1
ATOM 636 O O . GLU A 1 88 ? 41.48 36.304 22.69 1 83.54 88 GLU A O 1
ATOM 641 N N . ALA A 1 89 ? 41.218 36.885 20.625 1 82.39 89 ALA A N 1
ATOM 642 C CA . ALA A 1 89 ? 42.408 37.73 20.64 1 82.39 89 ALA A CA 1
ATOM 643 C C . ALA A 1 89 ? 42.227 38.917 21.583 1 82.39 89 ALA A C 1
ATOM 645 O O . ALA A 1 89 ? 43.201 39.438 22.13 1 82.39 89 ALA A O 1
ATOM 646 N N . ALA A 1 90 ? 41.022 39.275 21.751 1 83.09 90 ALA A N 1
ATOM 647 C CA . ALA A 1 90 ? 40.73 40.47 22.539 1 83.09 90 ALA A CA 1
ATOM 648 C C . ALA A 1 90 ? 40.753 40.161 24.033 1 83.09 90 ALA A C 1
ATOM 650 O O . ALA A 1 90 ? 40.778 41.075 24.861 1 83.09 90 ALA A O 1
ATOM 651 N N . LEU A 1 91 ? 40.924 38.961 24.352 1 86.03 91 LEU A N 1
ATOM 652 C CA . LEU A 1 91 ? 40.89 38.572 25.757 1 86.03 91 LEU A CA 1
ATOM 653 C C . LEU A 1 91 ? 42.274 38.688 26.387 1 86.03 91 LEU A C 1
ATOM 655 O O . LEU A 1 91 ? 43.276 38.796 25.677 1 86.03 91 LEU A O 1
ATOM 659 N N . ALA A 1 92 ? 42.337 38.669 27.754 1 81 92 ALA A N 1
ATOM 660 C CA . ALA A 1 92 ? 43.595 38.68 28.496 1 81 92 ALA A CA 1
ATOM 661 C C . ALA A 1 92 ? 44.424 37.435 28.191 1 81 92 ALA A C 1
ATOM 663 O O . ALA A 1 92 ? 43.877 36.394 27.819 1 81 92 ALA A O 1
ATOM 664 N N . PRO A 1 93 ? 45.68 37.49 28.249 1 81.11 93 PRO A N 1
ATOM 665 C CA . PRO A 1 93 ? 46.569 36.387 27.878 1 81.11 93 PRO A CA 1
ATOM 666 C C . PRO A 1 93 ? 46.256 35.097 28.632 1 81.11 93 PRO A C 1
ATOM 668 O O . PRO A 1 93 ? 46.302 34.01 28.05 1 81.11 93 PRO A O 1
ATOM 671 N N . THR A 1 94 ? 45.877 35.308 29.886 1 76.11 94 THR A N 1
ATOM 672 C CA . THR A 1 94 ? 45.591 34.117 30.679 1 76.11 94 THR A CA 1
ATOM 673 C C . THR A 1 94 ? 44.371 33.383 30.132 1 76.11 94 THR A C 1
ATOM 675 O O . THR A 1 94 ? 44.375 32.155 30.025 1 76.11 94 THR A O 1
ATOM 678 N N . ALA A 1 95 ? 43.38 34.159 29.817 1 82.1 95 ALA A N 1
ATOM 679 C CA . ALA A 1 95 ? 42.155 33.582 29.27 1 82.1 95 ALA A CA 1
ATOM 680 C C . ALA A 1 95 ? 42.387 33.031 27.866 1 82.1 95 ALA A C 1
ATOM 682 O O . ALA A 1 95 ? 41.878 31.962 27.52 1 82.1 95 ALA A O 1
ATOM 683 N N . ARG A 1 96 ? 43.235 33.599 27.107 1 85.88 96 ARG A N 1
ATOM 684 C CA . ARG A 1 96 ? 43.548 33.176 25.746 1 85.88 96 ARG A CA 1
ATOM 685 C C . ARG A 1 96 ? 44.292 31.844 25.744 1 85.88 96 ARG A C 1
ATOM 687 O O . ARG A 1 96 ? 44.005 30.969 24.925 1 85.88 96 ARG A O 1
ATOM 694 N N . ASN A 1 97 ? 45.172 31.765 26.682 1 81.42 97 ASN A N 1
ATOM 695 C CA . ASN A 1 97 ? 45.953 30.536 26.771 1 81.42 97 ASN A CA 1
ATOM 696 C C . ASN A 1 97 ? 45.096 29.358 27.224 1 81.42 97 ASN A C 1
ATOM 698 O O . ASN A 1 97 ? 45.272 28.236 26.745 1 81.42 97 ASN A O 1
ATOM 702 N N . ALA A 1 98 ? 44.179 29.691 28.117 1 81.63 98 ALA A N 1
ATOM 703 C CA . ALA A 1 98 ? 43.279 28.642 28.591 1 81.63 98 ALA A CA 1
ATOM 704 C C . ALA A 1 98 ? 42.369 28.152 27.469 1 81.63 98 ALA A C 1
ATOM 706 O O . ALA A 1 98 ? 42.15 26.947 27.32 1 81.63 98 ALA A O 1
ATOM 707 N N . LEU A 1 99 ? 41.922 29.053 26.667 1 86.37 99 LEU A N 1
ATOM 708 C CA . LEU A 1 99 ? 41.023 28.715 25.569 1 86.37 99 LEU A CA 1
ATOM 709 C C . LEU A 1 99 ? 41.766 27.963 24.469 1 86.37 99 LEU A C 1
ATOM 711 O O . LEU A 1 99 ? 41.219 27.037 23.867 1 86.37 99 LEU A O 1
ATOM 715 N N . ALA A 1 100 ? 42.989 28.311 24.295 1 82.48 100 ALA A N 1
ATOM 716 C CA . ALA A 1 100 ? 43.801 27.63 23.291 1 82.48 100 ALA A CA 1
ATOM 717 C C . ALA A 1 100 ? 44.076 26.185 23.695 1 82.48 100 ALA A C 1
ATOM 719 O O . ALA A 1 100 ? 44.056 25.284 22.853 1 82.48 100 ALA A O 1
ATOM 720 N N . ALA A 1 101 ? 44.314 26.027 24.933 1 80.2 101 ALA A N 1
ATOM 721 C CA . ALA A 1 101 ? 44.551 24.68 25.446 1 80.2 101 ALA A CA 1
ATOM 722 C C . ALA A 1 101 ? 43.309 23.807 25.289 1 80.2 101 ALA A C 1
ATOM 724 O O . ALA A 1 101 ? 43.408 22.637 24.913 1 80.2 101 ALA A O 1
ATOM 725 N N . LEU A 1 102 ? 42.176 24.4 25.523 1 81.66 102 LEU A N 1
ATOM 726 C CA . LEU A 1 102 ? 40.918 23.67 25.411 1 81.66 102 LEU A CA 1
ATOM 727 C C . LEU A 1 102 ? 40.614 23.329 23.956 1 81.66 102 LEU A C 1
ATOM 729 O O . LEU A 1 102 ? 40.138 22.232 23.657 1 81.66 102 LEU A O 1
ATOM 733 N N . ARG A 1 103 ? 40.95 24.152 23.091 1 81.96 103 ARG A N 1
ATOM 734 C CA . ARG A 1 103 ? 40.703 23.959 21.666 1 81.96 103 ARG A CA 1
ATOM 735 C C . ARG A 1 103 ? 41.552 22.82 21.112 1 81.96 103 ARG A C 1
ATOM 737 O O . ARG A 1 103 ? 41.137 22.126 20.182 1 81.96 103 ARG A O 1
ATOM 744 N N . GLN A 1 104 ? 42.736 22.671 21.702 1 75.89 104 GLN A N 1
ATOM 745 C CA . GLN A 1 104 ? 43.672 21.662 21.216 1 75.89 104 GLN A CA 1
ATOM 746 C C . GLN A 1 104 ? 43.504 20.347 21.972 1 75.89 104 GLN A C 1
ATOM 748 O O . GLN A 1 104 ? 44.162 19.354 21.655 1 75.89 104 GLN A O 1
ATOM 753 N N . GLY A 1 105 ? 42.613 20.295 22.896 1 70.82 105 GLY A N 1
ATOM 754 C CA . GLY A 1 105 ? 42.337 19.087 23.657 1 70.82 105 GLY A CA 1
ATOM 755 C C . GLY A 1 105 ? 43.443 18.732 24.633 1 70.82 105 GLY A C 1
ATOM 756 O O . GLY A 1 105 ? 43.643 17.558 24.952 1 70.82 105 GLY A O 1
ATOM 757 N N . ARG A 1 106 ? 44.409 19.628 24.987 1 69.53 106 ARG A N 1
ATOM 758 C CA . ARG A 1 106 ? 45.504 19.37 25.917 1 69.53 106 ARG A CA 1
ATOM 759 C C . ARG A 1 106 ? 45.016 19.408 27.362 1 69.53 106 ARG A C 1
ATOM 761 O O . ARG A 1 106 ? 44.138 20.202 27.705 1 69.53 106 ARG A O 1
ATOM 768 N N . PRO A 1 107 ? 45.414 18.244 28.045 1 60.08 107 PRO A N 1
ATOM 769 C CA . PRO A 1 107 ? 45.045 18.315 29.46 1 60.08 107 PRO A CA 1
ATOM 770 C C . PRO A 1 107 ? 45.551 19.585 30.14 1 60.08 107 PRO A C 1
ATOM 772 O O . PRO A 1 107 ? 46.598 20.117 29.76 1 60.08 107 PRO A O 1
ATOM 775 N N . PRO A 1 108 ? 44.678 20.315 30.906 1 55.94 108 PRO A N 1
ATOM 776 C CA . PRO A 1 108 ? 45.164 21.49 31.632 1 55.94 108 PRO A CA 1
ATOM 777 C C . PRO A 1 108 ? 46.519 21.255 32.295 1 55.94 108 PRO A C 1
ATOM 779 O O . PRO A 1 108 ? 46.74 20.203 32.9 1 55.94 108 PRO A O 1
ATOM 782 N N . ARG A 1 109 ? 47.502 21.66 31.834 1 52.84 109 ARG A N 1
ATOM 783 C CA . ARG A 1 109 ? 48.737 21.563 32.604 1 52.84 109 ARG A CA 1
ATOM 784 C C . ARG A 1 109 ? 48.517 21.996 34.05 1 52.84 109 ARG A C 1
ATOM 786 O O . ARG A 1 109 ? 47.632 22.807 34.332 1 52.84 109 ARG A O 1
ATOM 793 N N . THR A 1 110 ? 49.009 21.305 35.005 1 50.36 110 THR A N 1
ATOM 794 C CA . THR A 1 110 ? 49.039 21.609 36.432 1 50.36 110 THR A CA 1
ATOM 795 C C . THR A 1 110 ? 49.154 23.114 36.661 1 50.36 110 THR A C 1
ATOM 797 O O . THR A 1 110 ? 48.848 23.606 37.749 1 50.36 110 THR A O 1
ATOM 800 N N . GLY A 1 111 ? 49.378 23.993 35.793 1 53.43 111 GLY A N 1
ATOM 801 C CA . GLY A 1 111 ? 49.667 25.361 36.193 1 53.43 111 GLY A CA 1
ATOM 802 C C . GLY A 1 111 ? 48.503 26.307 35.97 1 53.43 111 GLY A C 1
ATOM 803 O O . GLY A 1 111 ? 48.499 27.427 36.486 1 53.43 111 GLY A O 1
ATOM 804 N N . VAL A 1 112 ? 47.517 26.066 35.158 1 58.55 112 VAL A N 1
ATOM 805 C CA . VAL A 1 112 ? 46.43 27.032 35.035 1 58.55 112 VAL A CA 1
ATOM 806 C C . VAL A 1 112 ? 45.357 26.739 36.081 1 58.55 112 VAL A C 1
ATOM 808 O O . VAL A 1 112 ? 44.82 25.63 36.134 1 58.55 112 VAL A O 1
ATOM 811 N N . PRO A 1 113 ? 45.185 27.66 37.01 1 61.47 113 PRO A N 1
ATOM 812 C CA . PRO A 1 113 ? 44.169 27.468 38.048 1 61.47 113 PRO A CA 1
ATOM 813 C C . PRO A 1 113 ? 42.789 27.156 37.473 1 61.47 113 PRO A C 1
ATOM 815 O O . PRO A 1 113 ? 42.42 27.686 36.422 1 61.47 113 PRO A O 1
ATOM 818 N N . ALA A 1 114 ? 42.029 26.233 38.03 1 73.82 114 ALA A N 1
ATOM 819 C CA . ALA A 1 114 ? 40.691 25.786 37.651 1 73.82 114 ALA A CA 1
ATOM 820 C C . ALA A 1 114 ? 39.756 26.973 37.438 1 73.82 114 ALA A C 1
ATOM 822 O O . ALA A 1 114 ? 38.924 26.96 36.528 1 73.82 114 ALA A O 1
ATOM 823 N N . LEU A 1 115 ? 39.981 27.931 38.2 1 74.82 115 LEU A N 1
ATOM 824 C CA . LEU A 1 115 ? 39.116 29.102 38.119 1 74.82 115 LEU A CA 1
ATOM 825 C C . LEU A 1 115 ? 39.379 29.885 36.837 1 74.82 115 LEU A C 1
ATOM 827 O O . LEU A 1 115 ? 38.446 30.401 36.217 1 74.82 115 LEU A O 1
ATOM 831 N N . ALA A 1 116 ? 40.632 30.029 36.487 1 74.85 116 ALA A N 1
ATOM 832 C CA . ALA A 1 116 ? 40.97 30.739 35.256 1 74.85 116 ALA A CA 1
ATOM 833 C C . ALA A 1 116 ? 40.345 30.058 34.041 1 74.85 116 ALA A C 1
ATOM 835 O O . ALA A 1 116 ? 39.884 30.729 33.115 1 74.85 116 ALA A O 1
ATOM 836 N N . ARG A 1 117 ? 40.232 28.831 34.124 1 80.27 117 ARG A N 1
ATOM 837 C CA . ARG A 1 117 ? 39.611 28.062 33.05 1 80.27 117 ARG A CA 1
ATOM 838 C C . ARG A 1 117 ? 38.108 28.314 32.995 1 80.27 117 ARG A C 1
ATOM 840 O O . ARG A 1 117 ? 37.536 28.452 31.911 1 80.27 117 ARG A O 1
ATOM 847 N N . ARG A 1 118 ? 37.528 28.452 34.156 1 82.44 118 ARG A N 1
ATOM 848 C CA . ARG A 1 118 ? 36.08 28.615 34.231 1 82.44 118 ARG A CA 1
ATOM 849 C C . ARG A 1 118 ? 35.667 30.03 33.839 1 82.44 118 ARG A C 1
ATOM 851 O O . ARG A 1 118 ? 34.573 30.239 33.311 1 82.44 118 ARG A O 1
ATOM 858 N N . LEU A 1 119 ? 36.561 30.997 34.004 1 82.36 119 LEU A N 1
ATOM 859 C CA . LEU A 1 119 ? 36.234 32.393 33.733 1 82.36 119 LEU A CA 1
ATOM 860 C C . LEU A 1 119 ? 36.454 32.726 32.261 1 82.36 119 LEU A C 1
ATOM 862 O O . LEU A 1 119 ? 35.974 33.753 31.774 1 82.36 119 LEU A O 1
ATOM 866 N N . ALA A 1 120 ? 37.076 31.846 31.662 1 86.96 120 ALA A N 1
ATOM 867 C CA . ALA A 1 120 ? 37.437 32.128 30.275 1 86.96 120 ALA A CA 1
ATOM 868 C C . ALA A 1 120 ? 36.197 32.178 29.385 1 86.96 120 ALA A C 1
ATOM 870 O O . ALA A 1 120 ? 36.072 33.063 28.535 1 86.96 120 ALA A O 1
ATOM 871 N N . LEU A 1 121 ? 35.233 31.351 29.664 1 88.99 121 LEU A N 1
ATOM 872 C CA . LEU A 1 121 ? 34.064 31.257 28.796 1 88.99 121 LEU A CA 1
ATOM 873 C C . LEU A 1 121 ? 33.132 32.445 29.009 1 88.99 121 LEU A C 1
ATOM 875 O O . LEU A 1 121 ? 32.658 33.048 28.043 1 88.99 121 LEU A O 1
ATOM 879 N N . PRO A 1 122 ? 32.806 32.859 30.257 1 87.75 122 PRO A N 1
ATOM 880 C CA . PRO A 1 122 ? 31.979 34.053 30.445 1 87.75 122 PRO A CA 1
ATOM 881 C C . PRO A 1 122 ? 32.6 35.304 29.828 1 87.75 122 PRO A C 1
ATOM 883 O O . PRO A 1 122 ? 31.884 36.154 29.292 1 87.75 122 PRO A O 1
ATOM 886 N N . ALA A 1 123 ? 33.931 35.399 29.92 1 86.7 123 ALA A N 1
ATOM 887 C CA . ALA A 1 123 ? 34.605 36.56 29.344 1 86.7 123 ALA A CA 1
ATOM 888 C C . ALA A 1 123 ? 34.478 36.569 27.823 1 86.7 123 ALA A C 1
ATOM 890 O O . ALA A 1 123 ? 34.266 37.622 27.218 1 86.7 123 ALA A O 1
ATOM 891 N N . LEU A 1 124 ? 34.576 35.438 27.328 1 91.15 124 LEU A N 1
ATOM 892 C CA . LEU A 1 124 ? 34.464 35.304 25.88 1 91.15 124 LEU A CA 1
ATOM 893 C C . LEU A 1 124 ? 33.057 35.654 25.408 1 91.15 124 LEU A C 1
ATOM 895 O O . LEU A 1 124 ? 32.889 36.417 24.455 1 91.15 124 LEU A O 1
ATOM 899 N N . LEU A 1 125 ? 31.999 35.207 26.041 1 90.95 125 LEU A N 1
ATOM 900 C CA . LEU A 1 125 ? 30.612 35.438 25.653 1 90.95 125 LEU A CA 1
ATOM 901 C C . LEU A 1 125 ? 30.221 36.896 25.874 1 90.95 125 LEU A C 1
ATOM 903 O O . LEU A 1 125 ? 29.468 37.468 25.083 1 90.95 125 LEU A O 1
ATOM 907 N N . ALA A 1 126 ? 30.677 37.459 26.899 1 87.46 126 ALA A N 1
ATOM 908 C CA . ALA A 1 126 ? 30.425 38.872 27.166 1 87.46 126 ALA A CA 1
ATOM 909 C C . ALA A 1 126 ? 30.984 39.75 26.05 1 87.46 126 ALA A C 1
ATOM 911 O O . ALA A 1 126 ? 30.346 40.722 25.638 1 87.46 126 ALA A O 1
ATOM 912 N N . HIS A 1 127 ? 32.183 39.377 25.673 1 88.97 127 HIS A N 1
ATOM 913 C CA . HIS A 1 127 ? 32.8 40.142 24.595 1 88.97 127 HIS A CA 1
ATOM 914 C C . HIS A 1 127 ? 31.999 40.021 23.304 1 88.97 127 HIS A C 1
ATOM 916 O O . HIS A 1 127 ? 31.76 41.019 22.62 1 88.97 127 HIS A O 1
ATOM 922 N N . CYS A 1 128 ? 31.57 38.857 22.991 1 90.91 128 CYS A N 1
ATOM 923 C CA . CYS A 1 128 ? 30.808 38.62 21.77 1 90.91 128 CYS A CA 1
ATOM 924 C C . CYS A 1 128 ? 29.47 39.348 21.812 1 90.91 128 CYS A C 1
ATOM 926 O O . CYS A 1 128 ? 28.976 39.809 20.781 1 90.91 128 CYS A O 1
ATOM 928 N N . SER A 1 129 ? 28.85 39.51 22.959 1 89.22 129 SER A N 1
ATOM 929 C CA . SER A 1 129 ? 27.525 40.098 23.121 1 89.22 129 SER A CA 1
ATOM 930 C C . SER A 1 129 ? 27.565 41.611 22.936 1 89.22 129 SER A C 1
ATOM 932 O O . SER A 1 129 ? 26.521 42.252 22.793 1 89.22 129 SER A O 1
ATOM 934 N N . ARG A 1 130 ? 28.698 42.172 22.945 1 85.25 130 ARG A N 1
ATOM 935 C CA . ARG A 1 130 ? 28.839 43.608 22.73 1 85.25 130 ARG A CA 1
ATOM 936 C C . ARG A 1 130 ? 28.617 43.968 21.265 1 85.25 130 ARG A C 1
ATOM 938 O O . ARG A 1 130 ? 28.094 45.041 20.957 1 85.25 130 ARG A O 1
ATOM 945 N N . SER A 1 131 ? 29.022 43.031 20.494 1 83.97 131 SER A N 1
ATOM 946 C CA . SER A 1 131 ? 28.878 43.27 19.062 1 83.97 131 SER A CA 1
ATOM 947 C C . SER A 1 131 ? 27.482 42.894 18.577 1 83.97 131 SER A C 1
ATOM 949 O O . SER A 1 131 ? 27.059 43.317 17.499 1 83.97 131 SER A O 1
ATOM 951 N N . GLY A 1 132 ? 26.809 42.127 19.287 1 87.01 132 GLY A N 1
ATOM 952 C CA . GLY A 1 132 ? 25.478 41.683 18.901 1 87.01 132 GLY A CA 1
ATOM 953 C C . GLY A 1 132 ? 24.932 40.588 19.797 1 87.01 132 GLY A C 1
ATOM 954 O O . GLY A 1 132 ? 25.649 40.062 20.651 1 87.01 132 GLY A O 1
ATOM 955 N N . PRO A 1 133 ? 23.641 40.326 19.576 1 90.93 133 PRO A N 1
ATOM 956 C CA . PRO A 1 133 ? 23.048 39.261 20.389 1 90.93 133 PRO A CA 1
ATOM 957 C C . PRO A 1 133 ? 23.63 37.885 20.075 1 90.93 133 PRO A C 1
ATOM 959 O O . PRO A 1 133 ? 23.967 37.602 18.922 1 90.93 133 PRO A O 1
ATOM 962 N N . VAL A 1 134 ? 23.783 37.079 21.158 1 93.48 134 VAL A N 1
ATOM 963 C CA . VAL A 1 134 ? 24.346 35.739 21.032 1 93.48 134 VAL A CA 1
ATOM 964 C C . VAL A 1 134 ? 23.312 34.701 21.462 1 93.48 134 VAL A C 1
ATOM 966 O O . VAL A 1 134 ? 22.704 34.825 22.528 1 93.48 134 VAL A O 1
ATOM 969 N N . LEU A 1 135 ? 23.025 33.779 20.609 1 94.86 135 LEU A N 1
ATOM 970 C CA . LEU A 1 135 ? 22.131 32.673 20.933 1 94.86 135 LEU A CA 1
ATOM 971 C C . LEU A 1 135 ? 22.897 31.355 20.995 1 94.86 135 LEU A C 1
ATOM 973 O O . LEU A 1 135 ? 23.506 30.939 20.007 1 94.86 135 LEU A O 1
ATOM 977 N N . LEU A 1 136 ? 22.902 30.76 22.155 1 95.04 136 LEU A N 1
ATOM 978 C CA . LEU A 1 136 ? 23.478 29.432 22.336 1 95.04 136 LEU A CA 1
ATOM 979 C C . LEU A 1 136 ? 22.413 28.352 22.177 1 95.04 136 LEU A C 1
ATOM 981 O O . LEU A 1 136 ? 21.427 28.332 22.917 1 95.04 136 LEU A O 1
ATOM 985 N N . VAL A 1 137 ? 22.529 27.482 21.228 1 95.83 137 VAL A N 1
ATOM 986 C CA . VAL A 1 137 ? 21.587 26.401 20.958 1 95.83 137 VAL A CA 1
ATOM 987 C C . VAL A 1 137 ? 22.216 25.061 21.332 1 95.83 137 VAL A C 1
ATOM 989 O O . VAL A 1 137 ? 23.197 24.636 20.717 1 95.83 137 VAL A O 1
ATOM 992 N N . LEU A 1 138 ? 21.683 24.437 22.298 1 95.28 138 LEU A N 1
ATOM 993 C CA . LEU A 1 138 ? 22.21 23.175 22.807 1 95.28 138 LEU A CA 1
ATOM 994 C C . LEU A 1 138 ? 21.22 22.039 22.575 1 95.28 138 LEU A C 1
ATOM 996 O O . LEU A 1 138 ? 20.166 21.989 23.212 1 95.28 138 LEU A O 1
ATOM 1000 N N . ASP A 1 139 ? 21.536 21.13 21.722 1 92.27 139 ASP A N 1
ATOM 1001 C CA . ASP A 1 139 ? 20.681 19.983 21.43 1 92.27 139 ASP A CA 1
ATOM 1002 C C . ASP A 1 139 ? 21.195 18.724 22.126 1 92.27 139 ASP A C 1
ATOM 1004 O O . ASP A 1 139 ? 22.402 18.476 22.16 1 92.27 139 ASP A O 1
ATOM 1008 N N . ASP A 1 140 ? 20.434 17.976 22.739 1 89.09 140 ASP A N 1
ATOM 1009 C CA . ASP A 1 140 ? 20.743 16.692 23.361 1 89.09 140 ASP A CA 1
ATOM 1010 C C . ASP A 1 140 ? 21.75 16.86 24.496 1 89.09 140 ASP A C 1
ATOM 1012 O O . ASP A 1 140 ? 22.774 16.175 24.531 1 89.09 140 ASP A O 1
ATOM 1016 N N . VAL A 1 141 ? 21.474 17.662 25.406 1 91.7 141 VAL A N 1
ATOM 1017 C CA . VAL A 1 141 ? 22.403 18.056 26.46 1 91.7 141 VAL A CA 1
ATOM 1018 C C . VAL A 1 141 ? 22.63 16.884 27.413 1 91.7 141 VAL A C 1
ATOM 1020 O O . VAL A 1 141 ? 23.581 16.89 28.198 1 91.7 141 VAL A O 1
ATOM 1023 N N . GLN A 1 142 ? 21.783 15.777 27.308 1 86.11 142 GLN A N 1
ATOM 1024 C CA . GLN A 1 142 ? 21.99 14.601 28.148 1 86.11 142 GLN A CA 1
ATOM 1025 C C . GLN A 1 142 ? 23.302 13.903 27.802 1 86.11 142 GLN A C 1
ATOM 1027 O O . GLN A 1 142 ? 23.833 13.133 28.606 1 86.11 142 GLN A O 1
ATOM 1032 N N . TRP A 1 143 ? 23.897 14.234 26.722 1 88.35 143 TRP A N 1
ATOM 1033 C CA . TRP A 1 143 ? 25.128 13.584 26.285 1 88.35 143 TRP A CA 1
ATOM 1034 C C . TRP A 1 143 ? 26.326 14.51 26.463 1 88.35 143 TRP A C 1
ATOM 1036 O O . TRP A 1 143 ? 27.454 14.15 26.117 1 88.35 143 TRP A O 1
ATOM 1046 N N . LEU A 1 144 ? 26.078 15.662 26.981 1 90.27 144 LEU A N 1
ATOM 1047 C CA . LEU A 1 144 ? 27.156 16.615 27.223 1 90.27 144 LEU A CA 1
ATOM 1048 C C . LEU A 1 144 ? 28.126 16.082 28.272 1 90.27 144 LEU A C 1
ATOM 1050 O O . LEU A 1 144 ? 27.704 15.532 29.292 1 90.27 144 LEU A O 1
ATOM 1054 N N . ASP A 1 145 ? 29.416 16.105 27.921 1 89.08 145 ASP A N 1
ATOM 1055 C CA . ASP A 1 145 ? 30.402 15.68 28.91 1 89.08 145 ASP A CA 1
ATOM 1056 C C . ASP A 1 145 ? 30.33 16.547 30.165 1 89.08 145 ASP A C 1
ATOM 1058 O O . ASP A 1 145 ? 29.999 17.732 30.089 1 89.08 145 ASP A O 1
ATOM 1062 N N . ALA A 1 146 ? 30.728 16.048 31.313 1 88.63 146 ALA A N 1
ATOM 1063 C CA . ALA A 1 146 ? 30.525 16.679 32.614 1 88.63 146 ALA A CA 1
ATOM 1064 C C . ALA A 1 146 ? 31.341 17.963 32.735 1 88.63 146 ALA A C 1
ATOM 1066 O O . ALA A 1 146 ? 30.879 18.948 33.315 1 88.63 146 ALA A O 1
ATOM 1067 N N . GLU A 1 147 ? 32.543 18.013 32.129 1 87.69 147 GLU A N 1
ATOM 1068 C CA . GLU A 1 147 ? 33.431 19.165 32.263 1 87.69 147 GLU A CA 1
ATOM 1069 C C . GLU A 1 147 ? 32.927 20.348 31.442 1 87.69 147 GLU A C 1
ATOM 1071 O O . GLU A 1 147 ? 32.953 21.489 31.908 1 87.69 147 GLU A O 1
ATOM 1076 N N . SER A 1 148 ? 32.477 20.046 30.306 1 91.76 148 SER A N 1
ATOM 1077 C CA . SER A 1 148 ? 31.912 21.101 29.471 1 91.76 148 SER A CA 1
ATOM 1078 C C . SER A 1 148 ? 30.625 21.654 30.074 1 91.76 148 SER A C 1
ATOM 1080 O O . SER A 1 148 ? 30.393 22.864 30.053 1 91.76 148 SER A O 1
ATOM 1082 N N . ALA A 1 149 ? 29.784 20.763 30.602 1 91.86 149 ALA A N 1
ATOM 1083 C CA . ALA A 1 149 ? 28.53 21.182 31.221 1 91.86 149 ALA A CA 1
ATOM 1084 C C . ALA A 1 149 ? 28.786 22.119 32.399 1 91.86 149 ALA A C 1
ATOM 1086 O O . ALA A 1 149 ? 28.066 23.102 32.586 1 91.86 149 ALA A O 1
ATOM 1087 N N . ALA A 1 150 ? 29.768 21.776 33.115 1 88.75 150 ALA A N 1
ATOM 1088 C CA . ALA A 1 150 ? 30.112 22.592 34.276 1 88.75 150 ALA A CA 1
ATOM 1089 C C . ALA A 1 150 ? 30.606 23.972 33.85 1 88.75 150 ALA A C 1
ATOM 1091 O O . ALA A 1 150 ? 30.276 24.978 34.482 1 88.75 150 ALA A O 1
ATOM 1092 N N . LEU A 1 151 ? 31.376 24.001 32.806 1 90.07 151 LEU A N 1
ATOM 1093 C CA . LEU A 1 151 ? 31.908 25.266 32.313 1 90.07 151 LEU A CA 1
ATOM 1094 C C . LEU A 1 151 ? 30.79 26.156 31.779 1 90.07 151 LEU A C 1
ATOM 1096 O O . LEU A 1 151 ? 30.764 27.358 32.052 1 90.07 151 LEU A O 1
ATOM 1100 N N . ILE A 1 152 ? 29.872 25.581 31.087 1 92.43 152 ILE A N 1
ATOM 1101 C CA . ILE A 1 152 ? 28.773 26.341 30.501 1 92.43 152 ILE A CA 1
ATOM 1102 C C . ILE A 1 152 ? 27.824 26.808 31.602 1 92.43 152 ILE A C 1
ATOM 1104 O O . ILE A 1 152 ? 27.4 27.966 31.615 1 92.43 152 ILE A O 1
ATOM 1108 N N . ALA A 1 153 ? 27.493 25.899 32.49 1 91.28 153 ALA A N 1
ATOM 1109 C CA . ALA A 1 153 ? 26.622 26.261 33.605 1 91.28 153 ALA A CA 1
ATOM 1110 C C . ALA A 1 153 ? 27.217 27.408 34.416 1 91.28 153 ALA A C 1
ATOM 1112 O O . ALA A 1 153 ? 26.494 28.307 34.854 1 91.28 153 ALA A O 1
ATOM 1113 N N . PHE A 1 154 ? 28.548 27.381 34.609 1 88.78 154 PHE A N 1
ATOM 1114 C CA . PHE A 1 154 ? 29.249 28.432 35.338 1 88.78 154 PHE A CA 1
ATOM 1115 C C . PHE A 1 154 ? 29.117 29.769 34.619 1 88.78 154 PHE A C 1
ATOM 1117 O O . PHE A 1 154 ? 28.861 30.797 35.251 1 88.78 154 PHE A O 1
ATOM 1124 N N . ALA A 1 155 ? 29.23 29.694 33.411 1 89.77 155 ALA A N 1
ATOM 1125 C CA . ALA A 1 155 ? 29.141 30.913 32.612 1 89.77 155 ALA A CA 1
ATOM 1126 C C . ALA A 1 155 ? 27.724 31.479 32.632 1 89.77 155 ALA A C 1
ATOM 1128 O O . ALA A 1 155 ? 27.534 32.689 32.781 1 89.77 155 ALA A O 1
ATOM 1129 N N . MET A 1 156 ? 26.724 30.642 32.628 1 89.92 156 MET A N 1
ATOM 1130 C CA . MET A 1 156 ? 25.335 31.081 32.529 1 89.92 156 MET A CA 1
ATOM 1131 C C . MET A 1 156 ? 24.832 31.6 33.872 1 89.92 156 MET A C 1
ATOM 1133 O O . MET A 1 156 ? 24.01 32.517 33.919 1 89.92 156 MET A O 1
ATOM 1137 N N . ARG A 1 157 ? 25.361 30.941 35.027 1 85.06 157 ARG A N 1
ATOM 1138 C CA . ARG A 1 157 ? 24.961 31.378 36.361 1 85.06 157 ARG A CA 1
ATOM 1139 C C . ARG A 1 157 ? 25.428 32.805 36.632 1 85.06 157 ARG A C 1
ATOM 1141 O O . ARG A 1 157 ? 24.829 33.516 37.442 1 85.06 157 ARG A O 1
ATOM 1148 N N . ARG A 1 158 ? 26.645 32.93 36.485 1 79.46 158 ARG A N 1
ATOM 1149 C CA . ARG A 1 158 ? 27.215 34.257 36.693 1 79.46 158 ARG A CA 1
ATOM 1150 C C . ARG A 1 158 ? 26.604 35.272 35.732 1 79.46 158 ARG A C 1
ATOM 1152 O O . ARG A 1 158 ? 27.001 36.439 35.718 1 79.46 158 ARG A O 1
ATOM 1159 N N . ARG A 1 159 ? 25.576 35.25 34.145 1 77.95 159 ARG A N 1
ATOM 1160 C CA . ARG A 1 159 ? 24.839 36.065 33.185 1 77.95 159 ARG A CA 1
ATOM 1161 C C . ARG A 1 159 ? 25.783 36.954 32.383 1 77.95 159 ARG A C 1
ATOM 1163 O O . ARG A 1 159 ? 25.786 38.176 32.549 1 77.95 159 ARG A O 1
ATOM 1170 N N . PRO A 1 160 ? 26.649 36.457 31.55 1 71.9 160 PRO A N 1
ATOM 1171 C CA . PRO A 1 160 ? 27.669 37.206 30.811 1 71.9 160 PRO A CA 1
ATOM 1172 C C . PRO A 1 160 ? 27.096 38.415 30.075 1 71.9 160 PRO A C 1
ATOM 1174 O O . PRO A 1 160 ? 27.847 39.297 29.651 1 71.9 160 PRO A O 1
ATOM 1177 N N . GLY A 1 161 ? 25.655 38.605 29.946 1 72.79 161 GLY A N 1
ATOM 1178 C CA . GLY A 1 161 ? 25.019 39.75 29.316 1 72.79 161 GLY A CA 1
ATOM 1179 C C . GLY A 1 161 ? 23.567 39.501 28.952 1 72.79 161 GLY A C 1
ATOM 1180 O O . GLY A 1 161 ? 23.156 38.353 28.77 1 72.79 161 GLY A O 1
ATOM 1181 N N . PRO A 1 162 ? 22.885 40.532 28.952 1 76.25 162 PRO A N 1
ATOM 1182 C CA . PRO A 1 162 ? 21.459 40.391 28.647 1 76.25 162 PRO A CA 1
ATOM 1183 C C . PRO A 1 162 ? 21.205 39.946 27.209 1 76.25 162 PRO A C 1
ATOM 1185 O O . PRO A 1 162 ? 20.1 39.507 26.881 1 76.25 162 PRO A O 1
ATOM 1188 N N . ARG A 1 163 ? 22.196 40.034 26.432 1 88.55 163 ARG A N 1
ATOM 1189 C CA . ARG A 1 163 ? 22.018 39.699 25.023 1 88.55 163 ARG A CA 1
ATOM 1190 C C . ARG A 1 163 ? 22.469 38.27 24.738 1 88.55 163 ARG A C 1
ATOM 1192 O O . ARG A 1 163 ? 22.507 37.844 23.582 1 88.55 163 ARG A O 1
ATOM 1199 N N . VAL A 1 164 ? 22.833 37.609 25.83 1 91.29 164 VAL A N 1
ATOM 1200 C CA . VAL A 1 164 ? 23.187 36.202 25.678 1 91.29 164 VAL A CA 1
ATOM 1201 C C . VAL A 1 164 ? 22.001 35.325 26.071 1 91.29 164 VAL A C 1
ATOM 1203 O O . VAL A 1 164 ? 21.559 35.347 27.222 1 91.29 164 VAL A O 1
ATOM 1206 N N . ARG A 1 165 ? 21.443 34.674 25.147 1 93.91 165 ARG A N 1
ATOM 1207 C CA . ARG A 1 165 ? 20.308 33.778 25.347 1 93.91 165 ARG A CA 1
ATOM 1208 C C . ARG A 1 165 ? 20.687 32.335 25.029 1 93.91 165 ARG A C 1
ATOM 1210 O O . ARG A 1 165 ? 21.673 32.086 24.332 1 93.91 165 ARG A O 1
ATOM 1217 N N . THR A 1 166 ? 19.844 31.404 25.655 1 94.71 166 THR A N 1
ATOM 1218 C CA . THR A 1 166 ? 20.141 29.991 25.444 1 94.71 166 THR A CA 1
ATOM 1219 C C . THR A 1 166 ? 18.865 29.21 25.143 1 94.71 166 THR A C 1
ATOM 1221 O O . THR A 1 166 ? 17.82 29.462 25.746 1 94.71 166 THR A O 1
ATOM 1224 N N . LEU A 1 167 ? 18.875 28.386 24.178 1 95.47 167 LEU A N 1
ATOM 1225 C CA . LEU A 1 167 ? 17.849 27.409 23.83 1 95.47 167 LEU A CA 1
ATOM 1226 C C . LEU A 1 167 ? 18.395 25.989 23.929 1 95.47 167 LEU A C 1
ATOM 1228 O O . LEU A 1 167 ? 19.256 25.594 23.14 1 95.47 167 LEU A O 1
ATOM 1232 N N . ALA A 1 168 ? 17.922 25.283 24.901 1 94.95 168 ALA A N 1
ATOM 1233 C CA . ALA A 1 168 ? 18.461 23.951 25.164 1 94.95 168 ALA A CA 1
ATOM 1234 C C . ALA A 1 168 ? 17.361 22.895 25.109 1 94.95 168 ALA A C 1
ATOM 1236 O O . ALA A 1 168 ? 16.204 23.176 25.431 1 94.95 168 ALA A O 1
ATOM 1237 N N . ALA A 1 169 ? 17.666 21.72 24.633 1 93.59 169 ALA A N 1
ATOM 1238 C CA . ALA A 1 169 ? 16.7 20.628 24.55 1 93.59 169 ALA A CA 1
ATOM 1239 C C . ALA A 1 169 ? 17.265 19.349 25.162 1 93.59 169 ALA A C 1
ATOM 1241 O O . ALA A 1 169 ? 18.463 19.078 25.054 1 93.59 169 ALA A O 1
ATOM 1242 N N . GLU A 1 170 ? 16.485 18.646 25.808 1 89.81 170 GLU A N 1
ATOM 1243 C CA . GLU A 1 170 ? 16.864 17.349 26.362 1 89.81 170 GLU A CA 1
ATOM 1244 C C . GLU A 1 170 ? 15.722 16.344 26.246 1 89.81 170 GLU A C 1
ATOM 1246 O O . GLU A 1 170 ? 14.584 16.72 25.958 1 89.81 170 GLU A O 1
ATOM 1251 N N . ARG A 1 171 ? 16.092 15.107 26.231 1 81.28 171 ARG A N 1
ATOM 1252 C CA . ARG A 1 171 ? 15.057 14.078 26.227 1 81.28 171 ARG A CA 1
ATOM 1253 C C . ARG A 1 171 ? 14.233 14.125 27.509 1 81.28 171 ARG A C 1
ATOM 1255 O O . ARG A 1 171 ? 14.436 15.002 28.351 1 81.28 171 ARG A O 1
ATOM 1262 N N . ARG A 1 172 ? 13.747 13.239 28.179 1 66.47 172 ARG A N 1
ATOM 1263 C CA . ARG A 1 172 ? 12.91 13.291 29.374 1 66.47 172 ARG A CA 1
ATOM 1264 C C . ARG A 1 172 ? 13.75 13.562 30.618 1 66.47 172 ARG A C 1
ATOM 1266 O O . ARG A 1 172 ? 14.777 12.915 30.834 1 66.47 172 ARG A O 1
ATOM 1273 N N . PRO A 1 173 ? 13.336 14.797 31.319 1 53.33 173 PRO A N 1
ATOM 1274 C CA . PRO A 1 173 ? 14.044 15.092 32.568 1 53.33 173 PRO A CA 1
ATOM 1275 C C . PRO A 1 173 ? 13.938 13.959 33.587 1 53.33 173 PRO A C 1
ATOM 1277 O O . PRO A 1 173 ? 12.952 13.218 33.591 1 53.33 173 PRO A O 1
ATOM 1280 N N . ALA A 1 174 ? 14.907 13.393 34.041 1 50.28 174 ALA A N 1
ATOM 1281 C CA . ALA A 1 174 ? 14.826 12.54 35.224 1 50.28 174 ALA A CA 1
ATOM 1282 C C . ALA A 1 174 ? 13.838 13.105 36.241 1 50.28 174 ALA A C 1
ATOM 1284 O O . ALA A 1 174 ? 13.71 14.323 36.381 1 50.28 174 ALA A O 1
ATOM 1285 N N . PRO A 1 175 ? 12.617 12.446 36.66 1 48.54 175 PRO A N 1
ATOM 1286 C CA . PRO A 1 175 ? 11.598 12.941 37.589 1 48.54 175 PRO A CA 1
ATOM 1287 C C . PRO A 1 175 ? 12.142 13.986 38.56 1 48.54 175 PRO A C 1
ATOM 1289 O O . PRO A 1 175 ? 11.471 14.982 38.842 1 48.54 175 PRO A O 1
ATOM 1292 N N . ALA A 1 176 ? 13.003 13.648 39.597 1 47.73 176 ALA A N 1
ATOM 1293 C CA . ALA A 1 176 ? 13.329 14.389 40.814 1 47.73 176 ALA A CA 1
ATOM 1294 C C . ALA A 1 176 ? 14.245 15.57 40.508 1 47.73 176 ALA A C 1
ATOM 1296 O O . ALA A 1 176 ? 14.464 16.432 41.362 1 47.73 176 ALA A O 1
ATOM 1297 N N . ALA A 1 177 ? 14.944 15.671 39.384 1 52.73 177 ALA A N 1
ATOM 1298 C CA . ALA A 1 177 ? 16.061 16.61 39.315 1 52.73 177 ALA A CA 1
ATOM 1299 C C . ALA A 1 177 ? 15.819 17.672 38.246 1 52.73 177 ALA A C 1
ATOM 1301 O O . ALA A 1 177 ? 15.041 17.457 37.313 1 52.73 177 ALA A O 1
ATOM 1302 N N . HIS A 1 178 ? 15.999 18.885 38.541 1 60.85 178 HIS A N 1
ATOM 1303 C CA . HIS A 1 178 ? 16.03 20.007 37.61 1 60.85 178 HIS A CA 1
ATOM 1304 C C . HIS A 1 178 ? 16.617 19.59 36.266 1 60.85 178 HIS A C 1
ATOM 1306 O O . HIS A 1 178 ? 17.679 18.965 36.214 1 60.85 178 HIS A O 1
ATOM 1312 N N . PRO A 1 179 ? 15.811 19.704 35.134 1 76.33 179 PRO A N 1
ATOM 1313 C CA . PRO A 1 179 ? 16.319 19.329 33.812 1 76.33 179 PRO A CA 1
ATOM 1314 C C . PRO A 1 179 ? 17.717 19.879 33.541 1 76.33 179 PRO A C 1
ATOM 1316 O O . PRO A 1 179 ? 18.018 21.019 33.903 1 76.33 179 PRO A O 1
ATOM 1319 N N . ARG A 1 180 ? 18.59 19.13 33.267 1 82.17 180 ARG A N 1
ATOM 1320 C CA . ARG A 1 180 ? 19.947 19.522 32.901 1 82.17 180 ARG A CA 1
ATOM 1321 C C . ARG A 1 180 ? 19.934 20.707 31.941 1 82.17 180 ARG A C 1
ATOM 1323 O O . ARG A 1 180 ? 20.754 21.62 32.063 1 82.17 180 ARG A O 1
ATOM 1330 N N . ALA A 1 181 ? 18.917 20.732 31.12 1 88.09 181 ALA A N 1
ATOM 1331 C CA . ALA A 1 181 ? 18.821 21.8 30.127 1 88.09 181 ALA A CA 1
ATOM 1332 C C . ALA A 1 181 ? 18.573 23.149 30.795 1 88.09 181 ALA A C 1
ATOM 1334 O O . ALA A 1 181 ? 19.097 24.174 30.353 1 88.09 181 ALA A O 1
ATOM 1335 N N . ALA A 1 182 ? 17.788 23.131 31.853 1 87.11 182 ALA A N 1
ATOM 1336 C CA . ALA A 1 182 ? 17.473 24.371 32.558 1 87.11 182 ALA A CA 1
ATOM 1337 C C . ALA A 1 182 ? 18.712 24.945 33.239 1 87.11 182 ALA A C 1
ATOM 1339 O O . ALA A 1 182 ? 18.873 26.165 33.322 1 87.11 182 ALA A O 1
ATOM 1340 N N . ARG A 1 183 ? 19.629 24.1 33.626 1 86.24 183 ARG A N 1
ATOM 1341 C CA . ARG A 1 183 ? 20.838 24.519 34.327 1 86.24 183 ARG A CA 1
ATOM 1342 C C . ARG A 1 183 ? 21.833 25.163 33.367 1 86.24 183 ARG A C 1
ATOM 1344 O O . ARG A 1 183 ? 22.752 25.864 33.795 1 86.24 183 ARG A O 1
ATOM 1351 N N . LEU A 1 184 ? 21.652 24.918 32.156 1 91.46 184 LEU A N 1
ATOM 1352 C CA . LEU A 1 184 ? 22.577 25.43 31.151 1 91.46 184 LEU A CA 1
ATOM 1353 C C . LEU A 1 184 ? 22.052 26.724 30.539 1 91.46 184 LEU A C 1
ATOM 1355 O O . LEU A 1 184 ? 22.608 27.222 29.558 1 91.46 184 LEU A O 1
ATOM 1359 N N . CYS A 1 185 ? 20.943 27.24 31.086 1 91.07 185 CYS A N 1
ATOM 1360 C CA . CYS A 1 185 ? 20.33 28.466 30.587 1 91.07 185 CYS A CA 1
ATOM 1361 C C . CYS A 1 185 ? 20.467 29.596 31.601 1 91.07 185 CYS A C 1
ATOM 1363 O O . CYS A 1 185 ? 20.466 29.355 32.809 1 91.07 185 CYS A O 1
ATOM 1365 N N . PRO A 1 186 ? 20.6 30.715 31.082 1 88.8 186 PRO A N 1
ATOM 1366 C CA . PRO A 1 186 ? 20.587 31.854 32.003 1 88.8 186 PRO A CA 1
ATOM 1367 C C . PRO A 1 186 ? 19.187 32.179 32.519 1 88.8 186 PRO A C 1
ATOM 1369 O O . PRO A 1 186 ? 18.199 31.964 31.813 1 88.8 186 PRO A O 1
ATOM 1372 N N . SER A 1 187 ? 19.108 32.811 33.58 1 84.57 187 SER A N 1
ATOM 1373 C CA . SER A 1 187 ? 17.824 33.192 34.158 1 84.57 187 SER A CA 1
ATOM 1374 C C . SER A 1 187 ? 17.238 34.409 33.449 1 84.57 187 SER A C 1
ATOM 1376 O O . SER A 1 187 ? 17.973 35.313 33.047 1 84.57 187 SER A O 1
ATOM 1378 N N . PRO A 1 188 ? 15.866 34.459 33.385 1 87.84 188 PRO A N 1
ATOM 1379 C CA . PRO A 1 188 ? 14.808 33.512 33.744 1 87.84 188 PRO A CA 1
ATOM 1380 C C . PRO A 1 188 ? 14.692 32.354 32.754 1 87.84 188 PRO A C 1
ATOM 1382 O O . PRO A 1 188 ? 14.835 32.554 31.545 1 87.84 188 PRO A O 1
ATOM 1385 N N . VAL A 1 189 ? 14.482 31.219 33.275 1 89.77 189 VAL A N 1
ATOM 1386 C CA . VAL A 1 189 ? 14.424 30.02 32.447 1 89.77 189 VAL A CA 1
ATOM 1387 C C . VAL A 1 189 ? 12.977 29.548 32.321 1 89.77 189 VAL A C 1
ATOM 1389 O O . VAL A 1 189 ? 12.259 29.456 33.319 1 89.77 189 VAL A O 1
ATOM 1392 N N . THR A 1 190 ? 12.476 29.435 31.178 1 91.51 190 THR A N 1
ATOM 1393 C CA . THR A 1 190 ? 11.175 28.831 30.917 1 91.51 190 THR A CA 1
ATOM 1394 C C . THR A 1 190 ? 11.333 27.395 30.428 1 91.51 190 THR A C 1
ATOM 1396 O O . THR A 1 190 ? 12.071 27.136 29.474 1 91.51 190 THR A O 1
ATOM 1399 N N . VAL A 1 191 ? 10.672 26.501 31.14 1 91.18 191 VAL A N 1
ATOM 1400 C CA . VAL A 1 191 ? 10.712 25.093 30.762 1 91.18 191 VAL A CA 1
ATOM 1401 C C . VAL A 1 191 ? 9.437 24.725 30.006 1 91.18 191 VAL A C 1
ATOM 1403 O O . VAL A 1 191 ? 8.331 24.881 30.529 1 91.18 191 VAL A O 1
ATOM 1406 N N . LEU A 1 192 ? 9.508 24.309 28.809 1 90.89 192 LEU A N 1
ATOM 1407 C CA . LEU A 1 192 ? 8.369 23.969 27.964 1 90.89 192 LEU A CA 1
ATOM 1408 C C . LEU A 1 192 ? 8.428 22.507 27.534 1 90.89 192 LEU A C 1
ATOM 1410 O O . LEU A 1 192 ? 9.497 22.001 27.186 1 90.89 192 LEU A O 1
ATOM 1414 N N . ALA A 1 193 ? 7.313 21.845 27.621 1 89.94 193 ALA A N 1
ATOM 1415 C CA . ALA A 1 193 ? 7.183 20.502 27.06 1 89.94 193 ALA A CA 1
ATOM 1416 C C . ALA A 1 193 ? 6.736 20.559 25.602 1 89.94 193 ALA A C 1
ATOM 1418 O O . ALA A 1 193 ? 5.847 21.337 25.248 1 89.94 193 ALA A O 1
ATOM 1419 N N . VAL A 1 194 ? 7.338 19.863 24.785 1 91.81 194 VAL A N 1
ATOM 1420 C CA . VAL A 1 194 ? 6.896 19.76 23.398 1 91.81 194 VAL A CA 1
ATOM 1421 C C . VAL A 1 194 ? 5.747 18.76 23.295 1 91.81 194 VAL A C 1
ATOM 1423 O O . VAL A 1 194 ? 5.946 17.556 23.467 1 91.81 194 VAL A O 1
ATOM 1426 N N . PRO A 1 195 ? 4.577 19.217 23.032 1 89.01 195 PRO A N 1
ATOM 1427 C CA . PRO A 1 195 ? 3.414 18.326 23.015 1 89.01 195 PRO A CA 1
ATOM 1428 C C . PRO A 1 195 ? 3.354 17.458 21.76 1 89.01 195 PRO A C 1
ATOM 1430 O O . PRO A 1 195 ? 3.987 17.78 20.751 1 89.01 195 PRO A O 1
ATOM 1433 N N . PRO A 1 196 ? 2.492 16.318 21.841 1 88.92 196 PRO A N 1
ATOM 1434 C CA . PRO A 1 196 ? 2.247 15.552 20.616 1 88.92 196 PRO A CA 1
ATOM 1435 C C . PRO A 1 196 ? 1.445 16.336 19.58 1 88.92 196 PRO A C 1
ATOM 1437 O O . PRO A 1 196 ? 0.779 17.316 19.922 1 88.92 196 PRO A O 1
ATOM 1440 N N . LEU A 1 197 ? 1.538 15.942 18.4 1 89.13 197 LEU A N 1
ATOM 1441 C CA . LEU A 1 197 ? 0.769 16.588 17.342 1 89.13 197 LEU A CA 1
ATOM 1442 C C . LEU A 1 197 ? -0.703 16.199 17.426 1 89.13 197 LEU A C 1
ATOM 1444 O O . LEU A 1 197 ? -1.03 15.053 17.743 1 89.13 197 LEU A O 1
ATOM 1448 N N . ALA A 1 198 ? -1.502 17.13 17.144 1 82.6 198 ALA A N 1
ATOM 1449 C CA . ALA A 1 198 ? -2.932 16.854 17.036 1 82.6 198 ALA A CA 1
ATOM 1450 C C . ALA A 1 198 ? -3.232 15.982 15.82 1 82.6 198 ALA A C 1
ATOM 1452 O O . ALA A 1 198 ? -2.429 15.91 14.887 1 82.6 198 ALA A O 1
ATOM 1453 N N . PRO A 1 199 ? -4.354 15.291 15.79 1 76.99 199 PRO A N 1
ATOM 1454 C CA . PRO A 1 199 ? -4.692 14.373 14.699 1 76.99 199 PRO A CA 1
ATOM 1455 C C . PRO A 1 199 ? -4.684 15.053 13.332 1 76.99 199 PRO A C 1
ATOM 1457 O O . PRO A 1 199 ? -4.154 14.498 12.366 1 76.99 199 PRO A O 1
ATOM 1460 N N . ASP A 1 200 ? -5.195 16.22 13.341 1 71.01 200 ASP A N 1
ATOM 1461 C CA . ASP A 1 200 ? -5.298 16.922 12.066 1 71.01 200 ASP A CA 1
ATOM 1462 C C . ASP A 1 200 ? -3.917 17.293 11.53 1 71.01 200 ASP A C 1
ATOM 1464 O O . ASP A 1 200 ? -3.654 17.162 10.333 1 71.01 200 ASP A O 1
ATOM 1468 N N . ASP A 1 201 ? -3.134 17.772 12.43 1 81 201 ASP A N 1
ATOM 1469 C CA . ASP A 1 201 ? -1.791 18.182 12.031 1 81 201 ASP A CA 1
ATOM 1470 C C . ASP A 1 201 ? -0.961 16.982 11.583 1 81 201 ASP A C 1
ATOM 1472 O O . ASP A 1 201 ? -0.202 17.072 10.615 1 81 201 ASP A O 1
ATOM 1476 N N . LEU A 1 202 ? -1.16 15.978 12.305 1 87.41 202 LEU A N 1
ATOM 1477 C CA . LEU A 1 202 ? -0.411 14.774 11.961 1 87.41 202 LEU A CA 1
ATOM 1478 C C . LEU A 1 202 ? -0.875 14.209 10.623 1 87.41 202 LEU A C 1
ATOM 1480 O O . LEU A 1 202 ? -0.055 13.779 9.808 1 87.41 202 LEU A O 1
ATOM 1484 N N . THR A 1 203 ? -2.151 14.228 10.386 1 81.27 203 THR A N 1
ATOM 1485 C CA . THR A 1 203 ? -2.7 13.74 9.125 1 81.27 203 THR A CA 1
ATOM 1486 C C . THR A 1 203 ? -2.191 14.575 7.954 1 81.27 203 THR A C 1
ATOM 1488 O O . THR A 1 203 ? -1.829 14.032 6.908 1 81.27 203 THR A O 1
ATOM 1491 N N . ALA A 1 204 ? -2.209 15.844 8.193 1 78.21 204 ALA A N 1
ATOM 1492 C CA . ALA A 1 204 ? -1.71 16.74 7.153 1 78.21 204 ALA A CA 1
ATOM 1493 C C . ALA A 1 204 ? -0.246 16.45 6.834 1 78.21 204 ALA A C 1
ATOM 1495 O O . ALA A 1 204 ? 0.158 16.468 5.669 1 78.21 204 ALA A O 1
ATOM 1496 N N . MET A 1 205 ? 0.514 16.214 7.873 1 85.84 205 MET A N 1
ATOM 1497 C CA . MET A 1 205 ? 1.936 15.921 7.71 1 85.84 205 MET A CA 1
ATOM 1498 C C . MET A 1 205 ? 2.139 14.637 6.913 1 85.84 205 MET A C 1
ATOM 1500 O O . MET A 1 205 ? 2.986 14.583 6.02 1 85.84 205 MET A O 1
ATOM 1504 N N . LEU A 1 206 ? 1.342 13.664 7.22 1 86.62 206 LEU A N 1
ATOM 1505 C CA . LEU A 1 206 ? 1.494 12.36 6.585 1 86.62 206 LEU A CA 1
ATOM 1506 C C . LEU A 1 206 ? 0.964 12.387 5.155 1 86.62 206 LEU A C 1
ATOM 1508 O O . LEU A 1 206 ? 1.528 11.743 4.268 1 86.62 206 LEU A O 1
ATOM 1512 N N . GLU A 1 207 ? -0.07 13.103 4.976 1 77.21 207 GLU A N 1
ATOM 1513 C CA . GLU A 1 207 ? -0.623 13.26 3.635 1 77.21 207 GLU A CA 1
ATOM 1514 C C . GLU A 1 207 ? 0.38 13.928 2.699 1 77.21 207 GLU A C 1
ATOM 1516 O O . GLU A 1 207 ? 0.454 13.59 1.516 1 77.21 207 GLU A O 1
ATOM 1521 N N . ALA A 1 208 ? 1.012 14.881 3.233 1 73.15 208 ALA A N 1
ATOM 1522 C CA . ALA A 1 208 ? 2.016 15.593 2.447 1 73.15 208 ALA A CA 1
ATOM 1523 C C . ALA A 1 208 ? 3.114 14.646 1.972 1 73.15 208 ALA A C 1
ATOM 1525 O O . ALA A 1 208 ? 3.786 14.916 0.973 1 73.15 208 ALA A O 1
ATOM 1526 N N . ARG A 1 209 ? 3.182 13.58 2.631 1 76.85 209 ARG A N 1
ATOM 1527 C CA . ARG A 1 209 ? 4.214 12.612 2.272 1 76.85 209 ARG A CA 1
ATOM 1528 C C . ARG A 1 209 ? 3.632 11.476 1.437 1 76.85 209 ARG A C 1
ATOM 1530 O O . ARG A 1 209 ? 4.284 10.449 1.237 1 76.85 209 ARG A O 1
ATOM 1537 N N . GLY A 1 210 ? 2.309 11.615 0.992 1 74.07 210 GLY A N 1
ATOM 1538 C CA . GLY A 1 210 ? 1.734 10.7 0.019 1 74.07 210 GLY A CA 1
ATOM 1539 C C . GLY A 1 210 ? 0.923 9.586 0.654 1 74.07 210 GLY A C 1
ATOM 1540 O O . GLY A 1 210 ? 0.472 8.669 -0.035 1 74.07 210 GLY A O 1
ATOM 1541 N N . LEU A 1 211 ? 0.659 9.545 1.882 1 80.28 211 LEU A N 1
ATOM 1542 C CA . LEU A 1 211 ? -0.142 8.504 2.516 1 80.28 211 LEU A CA 1
ATOM 1543 C C . LEU A 1 211 ? -1.631 8.766 2.314 1 80.28 211 LEU A C 1
ATOM 1545 O O . LEU A 1 211 ? -2.081 9.91 2.401 1 80.28 211 LEU A O 1
ATOM 1549 N N . PRO A 1 212 ? -2.356 7.698 1.931 1 79.87 212 PRO A N 1
ATOM 1550 C CA . PRO A 1 212 ? -3.806 7.874 1.822 1 79.87 212 PRO A CA 1
ATOM 1551 C C . PRO A 1 212 ? -4.438 8.378 3.117 1 79.87 212 PRO A C 1
ATOM 1553 O O . PRO A 1 212 ? -3.984 8.026 4.209 1 79.87 212 PRO A O 1
ATOM 1556 N N . CYS A 1 213 ? -5.53 9.132 3.047 1 80.97 213 CYS A N 1
ATOM 1557 C CA . CYS A 1 213 ? -6.202 9.758 4.179 1 80.97 213 CYS A CA 1
ATOM 1558 C C . CYS A 1 213 ? -6.672 8.711 5.182 1 80.97 213 CYS A C 1
ATOM 1560 O O . CYS A 1 213 ? -6.564 8.913 6.393 1 80.97 213 CYS A O 1
ATOM 1562 N N . ARG A 1 214 ? -7.165 7.63 4.729 1 80.83 214 ARG A N 1
ATOM 1563 C CA . ARG A 1 214 ? -7.681 6.59 5.613 1 80.83 214 ARG A CA 1
ATOM 1564 C C . ARG A 1 214 ? -6.575 6.026 6.499 1 80.83 214 ARG A C 1
ATOM 1566 O O . ARG A 1 214 ? -6.778 5.817 7.697 1 80.83 214 ARG A O 1
ATOM 1573 N N . THR A 1 215 ? -5.389 5.842 5.949 1 81.36 215 THR A N 1
ATOM 1574 C CA . THR A 1 215 ? -4.247 5.322 6.693 1 81.36 215 THR A CA 1
ATOM 1575 C C . THR A 1 215 ? -3.693 6.38 7.643 1 81.36 215 THR A C 1
ATOM 1577 O O . THR A 1 215 ? -3.367 6.079 8.793 1 81.36 215 THR A O 1
ATOM 1580 N N . ALA A 1 216 ? -3.592 7.569 7.168 1 81.85 216 ALA A N 1
ATOM 1581 C CA . ALA A 1 216 ? -3.042 8.67 7.956 1 81.85 216 ALA A CA 1
ATOM 1582 C C . ALA A 1 216 ? -3.876 8.917 9.21 1 81.85 216 ALA A C 1
ATOM 1584 O O . ALA A 1 216 ? -3.33 9.181 10.284 1 81.85 216 ALA A O 1
ATOM 1585 N N . SER A 1 217 ? -5.129 8.836 9.062 1 78.87 217 SER A N 1
ATOM 1586 C CA . SER A 1 217 ? -6.016 9.113 10.188 1 78.87 217 SER A CA 1
ATOM 1587 C C . SER A 1 217 ? -5.873 8.057 11.278 1 78.87 217 SER A C 1
ATOM 1589 O O . SER A 1 217 ? -5.994 8.363 12.466 1 78.87 217 SER A O 1
ATOM 1591 N N . GLY A 1 218 ? -5.55 6.892 10.98 1 79.53 218 GLY A N 1
ATOM 1592 C CA . GLY A 1 218 ? -5.401 5.813 11.943 1 79.53 218 GLY A CA 1
ATOM 1593 C C . GLY A 1 218 ? -4.057 5.824 12.647 1 79.53 218 GLY A C 1
ATOM 1594 O O . GLY A 1 218 ? -3.919 5.269 13.74 1 79.53 218 GLY A O 1
ATOM 1595 N N . LEU A 1 219 ? -3.074 6.488 12.135 1 83.9 219 LEU A N 1
ATOM 1596 C CA . LEU A 1 219 ? -1.709 6.45 12.649 1 83.9 219 LEU A CA 1
ATOM 1597 C C . LEU A 1 219 ? -1.546 7.402 13.829 1 83.9 219 LEU A C 1
ATOM 1599 O O . LEU A 1 219 ? -0.563 7.316 14.569 1 83.9 219 LEU A O 1
ATOM 1603 N N . HIS A 1 220 ? -2.468 8.277 14.093 1 82.82 220 HIS A N 1
ATOM 1604 C CA . HIS A 1 220 ? -2.356 9.182 15.232 1 82.82 220 HIS A CA 1
ATOM 1605 C C . HIS A 1 220 ? -2.426 8.419 16.55 1 82.82 220 HIS A C 1
ATOM 1607 O O . HIS A 1 220 ? -1.592 8.622 17.435 1 82.82 220 HIS A O 1
ATOM 1613 N N . ARG A 1 221 ? -3.268 7.509 16.587 1 77.83 221 ARG A N 1
ATOM 1614 C CA . ARG A 1 221 ? -3.403 6.731 17.815 1 77.83 221 ARG A CA 1
ATOM 1615 C C . ARG A 1 221 ? -2.2 5.816 18.018 1 77.83 221 ARG A C 1
ATOM 1617 O O . ARG A 1 221 ? -1.679 5.705 19.13 1 77.83 221 ARG A O 1
ATOM 1624 N N . ALA A 1 222 ? -1.776 5.272 17.02 1 82.36 222 ALA A N 1
ATOM 1625 C CA . ALA A 1 222 ? -0.678 4.313 17.103 1 82.36 222 ALA A CA 1
ATOM 1626 C C . ALA A 1 222 ? 0.62 4.999 17.519 1 82.36 222 ALA A C 1
ATOM 1628 O O . ALA A 1 222 ? 1.458 4.398 18.196 1 82.36 222 ALA A O 1
ATOM 1629 N N . SER A 1 223 ? 0.778 6.219 17.148 1 88.08 223 SER A N 1
ATOM 1630 C CA . SER A 1 223 ? 2.019 6.936 17.425 1 88.08 223 SER A CA 1
ATOM 1631 C C . SER A 1 223 ? 1.899 7.782 18.688 1 88.08 223 SER A C 1
ATOM 1633 O O . SER A 1 223 ? 2.896 8.307 19.187 1 88.08 223 SER A O 1
ATOM 1635 N N . GLY A 1 224 ? 0.686 7.946 19.245 1 82.59 224 GLY A N 1
ATOM 1636 C CA . GLY A 1 224 ? 0.467 8.866 20.35 1 82.59 224 GLY A CA 1
ATOM 1637 C C . GLY A 1 224 ? 0.745 10.312 19.987 1 82.59 224 GLY A C 1
ATOM 1638 O O . GLY A 1 224 ? 1.135 11.109 20.843 1 82.59 224 GLY A O 1
ATOM 1639 N N . GLY A 1 225 ? 0.729 10.594 18.646 1 87.58 225 GLY A N 1
ATOM 1640 C CA . GLY A 1 225 ? 0.964 11.954 18.186 1 87.58 225 GLY A CA 1
ATOM 1641 C C . GLY A 1 225 ? 2.434 12.265 17.973 1 87.58 225 GLY A C 1
ATOM 1642 O O . GLY A 1 225 ? 2.795 13.405 17.674 1 87.58 225 GLY A O 1
ATOM 1643 N N . ASN A 1 226 ? 3.328 11.28 18.156 1 90.16 226 ASN A N 1
ATOM 1644 C CA . ASN A 1 226 ? 4.754 11.459 17.905 1 90.16 226 ASN A CA 1
ATOM 1645 C C . ASN A 1 226 ? 5.068 11.425 16.412 1 90.16 226 ASN A C 1
ATOM 1647 O O . ASN A 1 226 ? 4.899 10.392 15.761 1 90.16 226 ASN A O 1
ATOM 1651 N N . PRO A 1 227 ? 5.526 12.493 15.859 1 90.02 227 PRO A N 1
ATOM 1652 C CA . PRO A 1 227 ? 5.74 12.575 14.412 1 90.02 227 PRO A CA 1
ATOM 1653 C C . PRO A 1 227 ? 6.758 11.554 13.907 1 90.02 227 PRO A C 1
ATOM 1655 O O . PRO A 1 227 ? 6.578 10.979 12.831 1 90.02 227 PRO A O 1
ATOM 1658 N N . PHE A 1 228 ? 7.831 11.309 14.59 1 87.66 228 PHE A N 1
ATOM 1659 C CA . PHE A 1 228 ? 8.844 10.353 14.159 1 87.66 228 PHE A CA 1
ATOM 1660 C C . PHE A 1 228 ? 8.263 8.946 14.08 1 87.66 228 PHE A C 1
ATOM 1662 O O . PHE A 1 228 ? 8.498 8.226 13.108 1 87.66 228 PHE A O 1
ATOM 1669 N N . LEU A 1 229 ? 7.566 8.661 15.148 1 87.93 229 LEU A N 1
ATOM 1670 C CA . LEU A 1 229 ? 6.959 7.336 15.196 1 87.93 229 LEU A CA 1
ATOM 1671 C C . LEU A 1 229 ? 5.902 7.183 14.108 1 87.93 229 LEU A C 1
ATOM 1673 O O . LEU A 1 229 ? 5.785 6.119 13.494 1 87.93 229 LEU A O 1
ATOM 1677 N N . ALA A 1 230 ? 5.127 8.213 13.917 1 89.09 230 ALA A N 1
ATOM 1678 C CA . ALA A 1 230 ? 4.093 8.179 12.886 1 89.09 230 ALA A CA 1
ATOM 1679 C C . ALA A 1 230 ? 4.703 7.968 11.503 1 89.09 230 ALA A C 1
ATOM 1681 O O . ALA A 1 230 ? 4.176 7.199 10.696 1 89.09 230 ALA A O 1
ATOM 1682 N N . LEU A 1 231 ? 5.813 8.615 11.282 1 85.51 231 LEU A N 1
ATOM 1683 C CA . LEU A 1 231 ? 6.494 8.481 9.999 1 85.51 231 LEU A CA 1
ATOM 1684 C C . LEU A 1 231 ? 7.077 7.081 9.837 1 85.51 231 LEU A C 1
ATOM 1686 O O . LEU A 1 231 ? 7.022 6.503 8.749 1 85.51 231 LEU A O 1
ATOM 1690 N N . ALA A 1 232 ? 7.548 6.599 10.945 1 84.53 232 ALA A N 1
ATOM 1691 C CA . ALA A 1 232 ? 8.106 5.25 10.908 1 84.53 232 ALA A CA 1
ATOM 1692 C C . ALA A 1 232 ? 7.019 4.215 10.63 1 84.53 232 ALA A C 1
ATOM 1694 O O . ALA A 1 232 ? 7.208 3.314 9.809 1 84.53 232 ALA A O 1
ATOM 1695 N N . LEU A 1 233 ? 5.898 4.398 11.247 1 85.33 233 LEU A N 1
ATOM 1696 C CA . LEU A 1 233 ? 4.787 3.465 11.094 1 85.33 233 LEU A CA 1
ATOM 1697 C C . LEU A 1 233 ? 4.166 3.583 9.706 1 85.33 233 LEU A C 1
ATOM 1699 O O . LEU A 1 233 ? 3.714 2.587 9.137 1 85.33 233 LEU A O 1
ATOM 1703 N N . GLY A 1 234 ? 4.138 4.837 9.188 1 82.16 234 GLY A N 1
ATOM 1704 C CA . GLY A 1 234 ? 3.541 5.088 7.886 1 82.16 234 GLY A CA 1
ATOM 1705 C C . GLY A 1 234 ? 4.385 4.576 6.734 1 82.16 234 GLY A C 1
ATOM 1706 O O . GLY A 1 234 ? 3.883 4.394 5.623 1 82.16 234 GLY A O 1
ATOM 1707 N N . SER A 1 235 ? 5.639 4.313 6.944 1 75.51 235 SER A N 1
ATOM 1708 C CA . SER A 1 235 ? 6.539 3.882 5.879 1 75.51 235 SER A CA 1
ATOM 1709 C C . SER A 1 235 ? 6.296 2.424 5.505 1 75.51 235 SER A C 1
ATOM 1711 O O . SER A 1 235 ? 6.65 1.992 4.406 1 75.51 235 SER A O 1
ATOM 1713 N N . THR A 1 236 ? 5.792 1.585 6.354 1 66.18 236 THR A N 1
ATOM 1714 C CA . THR A 1 236 ? 5.588 0.161 6.109 1 66.18 236 THR A CA 1
ATOM 1715 C C . THR A 1 236 ? 4.186 -0.098 5.564 1 66.18 236 THR A C 1
ATOM 1717 O O . THR A 1 236 ? 3.916 -1.168 5.016 1 66.18 236 THR A O 1
ATOM 1720 N N . GLY A 1 237 ? 3.223 0.759 5.761 1 61.43 237 GLY A N 1
ATOM 1721 C CA . GLY A 1 237 ? 1.804 0.456 5.66 1 61.43 237 GLY A CA 1
ATOM 1722 C C . GLY A 1 237 ? 1.224 0.763 4.292 1 61.43 237 GLY A C 1
ATOM 1723 O O . GLY A 1 237 ? 0.015 0.642 4.083 1 61.43 237 GLY A O 1
ATOM 1724 N N . ALA A 1 238 ? 2.02 1.131 3.262 1 58 238 ALA A N 1
ATOM 1725 C CA . ALA A 1 238 ? 1.316 1.753 2.144 1 58 238 ALA A CA 1
ATOM 1726 C C . ALA A 1 238 ? 0.692 0.699 1.234 1 58 238 ALA A C 1
ATOM 1728 O O . ALA A 1 238 ? -0.349 0.939 0.618 1 58 238 ALA A O 1
ATOM 1729 N N . ASP A 1 239 ? 1.271 -0.698 1.351 1 60.22 239 ASP A N 1
ATOM 1730 C CA . ASP A 1 239 ? 0.821 -1.564 0.265 1 60.22 239 ASP A CA 1
ATOM 1731 C C . ASP A 1 239 ? -0.056 -2.697 0.794 1 60.22 239 ASP A C 1
ATOM 1733 O O . ASP A 1 239 ? 0.344 -3.426 1.703 1 60.22 239 ASP A O 1
ATOM 1737 N N . GLY A 1 240 ? -1.539 -2.483 1.04 1 64.7 240 GLY A N 1
ATOM 1738 C CA . GLY A 1 240 ? -2.482 -3.538 1.375 1 64.7 240 GLY A CA 1
ATOM 1739 C C . GLY A 1 240 ? -3.824 -3.01 1.848 1 64.7 240 GLY A C 1
ATOM 1740 O O . GLY A 1 240 ? -4.037 -1.797 1.898 1 64.7 240 GLY A O 1
ATOM 1741 N N . PRO A 1 241 ? -4.6 -4.01 2.127 1 73.85 241 PRO A N 1
ATOM 1742 C CA . PRO A 1 241 ? -5.92 -3.587 2.602 1 73.85 241 PRO A CA 1
ATOM 1743 C C . PRO A 1 241 ? -5.861 -2.874 3.951 1 73.85 241 PRO A C 1
ATOM 1745 O O . PRO A 1 241 ? -5.024 -3.207 4.794 1 73.85 241 PRO A O 1
ATOM 1748 N N . ALA A 1 242 ? -6.654 -1.972 4.177 1 70.8 242 ALA A N 1
ATOM 1749 C CA . ALA A 1 242 ? -6.653 -1.092 5.344 1 70.8 242 ALA A CA 1
ATOM 1750 C C . ALA A 1 242 ? -6.91 -1.88 6.625 1 70.8 242 ALA A C 1
ATOM 1752 O O . ALA A 1 242 ? -6.538 -1.441 7.716 1 70.8 242 ALA A O 1
ATOM 1753 N N . TRP A 1 243 ? -7.571 -3.035 6.536 1 75.71 243 TRP A N 1
ATOM 1754 C CA . TRP A 1 243 ? -7.946 -3.758 7.747 1 75.71 243 TRP A CA 1
ATOM 1755 C C . TRP A 1 243 ? -6.807 -4.655 8.22 1 75.71 243 TRP A C 1
ATOM 1757 O O . TRP A 1 243 ? -6.86 -5.209 9.321 1 75.71 243 TRP A O 1
ATOM 1767 N N . ARG A 1 244 ? -5.768 -4.828 7.382 1 76.24 244 ARG A N 1
ATOM 1768 C CA . ARG A 1 244 ? -4.607 -5.62 7.772 1 76.24 244 ARG A CA 1
ATOM 1769 C C . ARG A 1 244 ? -3.616 -4.782 8.573 1 76.24 244 ARG A C 1
ATOM 1771 O O . ARG A 1 244 ? -3.123 -3.762 8.088 1 76.24 244 ARG A O 1
ATOM 1778 N N . PRO A 1 245 ? -3.394 -5.239 9.76 1 73.95 245 PRO A N 1
ATOM 1779 C CA . PRO A 1 245 ? -2.435 -4.47 10.556 1 73.95 245 PRO A CA 1
ATOM 1780 C C . PRO A 1 245 ? -1.034 -4.464 9.948 1 73.95 245 PRO A C 1
ATOM 1782 O O . PRO A 1 245 ? -0.571 -5.491 9.446 1 73.95 245 PRO A O 1
ATOM 1785 N N . ALA A 1 246 ? -0.42 -3.362 9.85 1 73.3 246 ALA A N 1
ATOM 1786 C CA . ALA A 1 246 ? 0.94 -3.226 9.335 1 73.3 246 ALA A CA 1
ATOM 1787 C C . ALA A 1 246 ? 1.962 -3.744 10.343 1 73.3 246 ALA A C 1
ATOM 1789 O O . ALA A 1 246 ? 1.767 -3.618 11.554 1 73.3 246 ALA A O 1
ATOM 1790 N N . PRO A 1 247 ? 2.967 -4.367 9.872 1 77.48 247 PRO A N 1
ATOM 1791 C CA . PRO A 1 247 ? 4.03 -4.782 10.789 1 77.48 247 PRO A CA 1
ATOM 1792 C C . PRO A 1 247 ? 4.721 -3.6 11.465 1 77.48 247 PRO A C 1
ATOM 1794 O O . PRO A 1 247 ? 4.84 -2.526 10.868 1 77.48 247 PRO A O 1
ATOM 1797 N N . LEU A 1 248 ? 5.081 -3.816 12.658 1 83.2 248 LEU A N 1
ATOM 1798 C CA . LEU A 1 248 ? 5.796 -2.787 13.406 1 83.2 248 LEU A CA 1
ATOM 1799 C C . LEU A 1 248 ? 7.227 -2.642 12.898 1 83.2 248 LEU A C 1
ATOM 1801 O O . LEU A 1 248 ? 8.005 -3.597 12.94 1 83.2 248 LEU A O 1
ATOM 1805 N N . PRO A 1 249 ? 7.603 -1.504 12.436 1 80.91 249 PRO A N 1
ATOM 1806 C CA . PRO A 1 249 ? 8.981 -1.297 11.983 1 80.91 249 PRO A CA 1
ATOM 1807 C C . PRO A 1 249 ? 10.002 -1.467 13.106 1 80.91 249 PRO A C 1
ATOM 1809 O O . PRO A 1 249 ? 9.696 -1.197 14.27 1 80.91 249 PRO A O 1
ATOM 1812 N N . GLU A 1 250 ? 11.139 -1.843 12.829 1 78.58 250 GLU A N 1
ATOM 1813 C CA . GLU A 1 250 ? 12.18 -2.11 13.817 1 78.58 250 GLU A CA 1
ATOM 1814 C C . GLU A 1 250 ? 12.564 -0.839 14.57 1 78.58 250 GLU A C 1
ATOM 1816 O O . GLU A 1 250 ? 12.895 -0.89 15.756 1 78.58 250 GLU A O 1
ATOM 1821 N N . ILE A 1 251 ? 12.553 0.296 13.896 1 77.61 251 ILE A N 1
ATOM 1822 C CA . ILE A 1 251 ? 12.894 1.554 14.55 1 77.61 251 ILE A CA 1
ATOM 1823 C C . ILE A 1 251 ? 11.896 1.842 15.669 1 77.61 251 ILE A C 1
ATOM 1825 O O . ILE A 1 251 ? 12.271 2.354 16.727 1 77.61 251 ILE A O 1
ATOM 1829 N N . ALA A 1 252 ? 10.643 1.56 15.431 1 84.78 252 ALA A N 1
ATOM 1830 C CA . ALA A 1 252 ? 9.625 1.744 16.463 1 84.78 252 ALA A CA 1
ATOM 1831 C C . ALA A 1 252 ? 9.833 0.77 17.619 1 84.78 252 ALA A C 1
ATOM 1833 O O . ALA A 1 252 ? 9.653 1.133 18.784 1 84.78 252 ALA A O 1
ATOM 1834 N N . ARG A 1 253 ? 10.231 -0.434 17.348 1 87.82 253 ARG A N 1
ATOM 1835 C CA . ARG A 1 253 ? 10.508 -1.423 18.385 1 87.82 253 ARG A CA 1
ATOM 1836 C C . ARG A 1 253 ? 11.687 -0.992 19.252 1 87.82 253 ARG A C 1
ATOM 1838 O O . ARG A 1 253 ? 11.688 -1.217 20.464 1 87.82 253 ARG A O 1
ATOM 1845 N N . GLU A 1 254 ? 12.656 -0.434 18.599 1 82.83 254 GLU A N 1
ATOM 1846 C CA . GLU A 1 254 ? 13.842 0.023 19.316 1 82.83 254 GLU A CA 1
ATOM 1847 C C . GLU A 1 254 ? 13.5 1.148 20.288 1 82.83 254 GLU A C 1
ATOM 1849 O O . GLU A 1 254 ? 14.021 1.19 21.405 1 82.83 254 GLU A O 1
ATOM 1854 N N . LEU A 1 255 ? 12.704 1.979 19.841 1 81.61 255 LEU A N 1
ATOM 1855 C CA . LEU A 1 255 ? 12.278 3.067 20.716 1 81.61 255 LEU A CA 1
ATOM 1856 C C . LEU A 1 255 ? 11.524 2.528 21.926 1 81.61 255 LEU A C 1
ATOM 1858 O O . LEU A 1 255 ? 11.714 3.008 23.046 1 81.61 255 LEU A O 1
ATOM 1862 N N . ALA A 1 256 ? 10.728 1.572 21.666 1 88.35 256 ALA A N 1
ATOM 1863 C CA . ALA A 1 256 ? 9.981 0.958 22.761 1 88.35 256 ALA A CA 1
ATOM 1864 C C . ALA A 1 256 ? 10.912 0.205 23.706 1 88.35 256 ALA A C 1
ATOM 1866 O O . ALA A 1 256 ? 10.762 0.282 24.928 1 88.35 256 ALA A O 1
ATOM 1867 N N . ARG A 1 257 ? 11.898 -0.461 23.162 1 87.89 257 ARG A N 1
ATOM 1868 C CA . ARG A 1 257 ? 12.866 -1.198 23.968 1 87.89 257 ARG A CA 1
ATOM 1869 C C . ARG A 1 257 ? 13.669 -0.255 24.858 1 87.89 257 ARG A C 1
ATOM 1871 O O . ARG A 1 257 ? 13.959 -0.578 26.012 1 87.89 257 ARG A O 1
ATOM 1878 N N . GLU A 1 258 ? 14 0.777 24.283 1 81.82 258 GLU A N 1
ATOM 1879 C CA . GLU A 1 258 ? 14.748 1.769 25.049 1 81.82 258 GLU A CA 1
ATOM 1880 C C . GLU A 1 258 ? 13.944 2.262 26.248 1 81.82 258 GLU A C 1
ATOM 1882 O O . GLU A 1 258 ? 14.486 2.414 27.346 1 81.82 258 GLU A O 1
ATOM 1887 N N . ARG A 1 259 ? 12.732 2.454 26.081 1 84.41 259 ARG A N 1
ATOM 1888 C CA . ARG A 1 259 ? 11.871 2.915 27.165 1 84.41 259 ARG A CA 1
ATOM 1889 C C . ARG A 1 259 ? 11.694 1.83 28.223 1 84.41 259 ARG A C 1
ATOM 1891 O O . ARG A 1 259 ? 11.661 2.123 29.42 1 84.41 259 ARG A O 1
ATOM 1898 N N . LEU A 1 260 ? 11.609 0.654 27.788 1 90.58 260 LEU A N 1
ATOM 1899 C CA . LEU A 1 260 ? 11.386 -0.466 28.696 1 90.58 260 LEU A CA 1
ATOM 1900 C C . LEU A 1 260 ? 12.657 -0.799 29.471 1 90.58 260 LEU A C 1
ATOM 1902 O O . LEU A 1 260 ? 12.591 -1.247 30.617 1 90.58 260 LEU A O 1
ATOM 1906 N N . SER A 1 261 ? 13.738 -0.577 28.834 1 87.37 261 SER A N 1
ATOM 1907 C CA . SER A 1 261 ? 15.014 -0.902 29.464 1 87.37 261 SER A CA 1
ATOM 1908 C C . SER A 1 261 ? 15.319 0.048 30.617 1 87.37 261 SER A C 1
ATOM 1910 O O . SER A 1 261 ? 16.117 -0.274 31.5 1 87.37 261 SER A O 1
ATOM 1912 N N . CYS A 1 262 ? 14.704 1.199 30.626 1 82.92 262 CYS A N 1
ATOM 1913 C CA . CYS A 1 262 ? 14.89 2.171 31.698 1 82.92 262 CYS A CA 1
ATOM 1914 C C . CYS A 1 262 ? 14.129 1.754 32.95 1 82.92 262 CYS A C 1
ATOM 1916 O O . CYS A 1 262 ? 14.36 2.298 34.032 1 82.92 262 CYS A O 1
ATOM 1918 N N . LEU A 1 263 ? 13.326 0.781 32.888 1 91.24 263 LEU A N 1
ATOM 1919 C CA . LEU A 1 263 ? 12.508 0.332 34.01 1 91.24 263 LEU A CA 1
ATOM 1920 C C . LEU A 1 263 ? 13.074 -0.946 34.619 1 91.24 263 LEU A C 1
ATOM 1922 O O . LEU A 1 263 ? 13.816 -1.677 33.959 1 91.24 263 LEU A O 1
ATOM 1926 N N . SER A 1 264 ? 12.699 -1.142 35.98 1 91.63 264 SER A N 1
ATOM 1927 C CA . SER A 1 264 ? 13.145 -2.337 36.689 1 91.63 264 SER A CA 1
ATOM 1928 C C . SER A 1 264 ? 12.438 -3.584 36.17 1 91.63 264 SER A C 1
ATOM 1930 O O . SER A 1 264 ? 11.43 -3.486 35.468 1 91.63 264 SER A O 1
ATOM 1932 N N . ALA A 1 265 ? 12.899 -4.733 36.34 1 94.06 265 ALA A N 1
ATOM 1933 C CA . ALA A 1 265 ? 12.302 -5.994 35.908 1 94.06 265 ALA A CA 1
ATOM 1934 C C . ALA A 1 265 ? 10.928 -6.195 36.542 1 94.06 265 ALA A C 1
ATOM 1936 O O . ALA A 1 265 ? 10.028 -6.763 35.919 1 94.06 265 ALA A O 1
ATOM 1937 N N . GLU A 1 266 ? 10.773 -5.674 37.706 1 94.06 266 GLU A N 1
ATOM 1938 C CA . GLU A 1 266 ? 9.504 -5.808 38.416 1 94.06 266 GLU A CA 1
ATOM 1939 C C . GLU A 1 266 ? 8.418 -4.952 37.77 1 94.06 266 GLU A C 1
ATOM 1941 O O . GLU A 1 266 ? 7.275 -5.393 37.629 1 94.06 266 GLU A O 1
ATOM 1946 N N . VAL A 1 267 ? 8.785 -3.807 37.392 1 96.09 267 VAL A N 1
ATOM 1947 C CA . VAL A 1 267 ? 7.841 -2.915 36.727 1 96.09 267 VAL A CA 1
ATOM 1948 C C . VAL A 1 267 ? 7.423 -3.513 35.386 1 96.09 267 VAL A C 1
ATOM 1950 O O . VAL A 1 267 ? 6.242 -3.491 35.031 1 96.09 267 VAL A O 1
ATOM 1953 N N . ASN A 1 268 ? 8.399 -4.12 34.717 1 95.86 268 ASN A N 1
ATOM 1954 C CA . ASN A 1 268 ? 8.098 -4.737 33.43 1 95.86 268 ASN A CA 1
ATOM 1955 C C . ASN A 1 268 ? 7.163 -5.933 33.586 1 95.86 268 ASN A C 1
ATOM 1957 O O . ASN A 1 268 ? 6.336 -6.198 32.712 1 95.86 268 ASN A O 1
ATOM 1961 N N . ALA A 1 269 ? 7.308 -6.61 34.657 1 96.04 269 ALA A N 1
ATOM 1962 C CA . ALA A 1 269 ? 6.423 -7.742 34.918 1 96.04 269 ALA A CA 1
ATOM 1963 C C . ALA A 1 269 ? 4.982 -7.277 35.114 1 96.04 269 ALA A C 1
ATOM 1965 O O . ALA A 1 269 ? 4.045 -7.921 34.636 1 96.04 269 ALA A O 1
ATOM 1966 N N . THR A 1 270 ? 4.86 -6.197 35.839 1 96.71 270 THR A N 1
ATOM 1967 C CA . THR A 1 270 ? 3.535 -5.619 36.038 1 96.71 270 THR A CA 1
ATOM 1968 C C . THR A 1 270 ? 2.955 -5.128 34.715 1 96.71 270 THR A C 1
ATOM 1970 O O . THR A 1 270 ? 1.772 -5.334 34.435 1 96.71 270 THR A O 1
ATOM 1973 N N . LEU A 1 271 ? 3.821 -4.55 33.928 1 96.67 271 LEU A N 1
ATOM 1974 C CA . LEU A 1 271 ? 3.389 -4.039 32.632 1 96.67 271 LEU A CA 1
ATOM 1975 C C . LEU A 1 271 ? 2.997 -5.18 31.7 1 96.67 271 LEU A C 1
ATOM 1977 O O . LEU A 1 271 ? 2.106 -5.025 30.862 1 96.67 271 LEU A O 1
ATOM 1981 N N . LEU A 1 272 ? 3.657 -6.289 31.823 1 97.2 272 LEU A N 1
ATOM 1982 C CA . LEU A 1 272 ? 3.315 -7.445 31.001 1 97.2 272 LEU A CA 1
ATOM 1983 C C . LEU A 1 272 ? 1.904 -7.933 31.309 1 97.2 272 LEU A C 1
ATOM 1985 O O . LEU A 1 272 ? 1.147 -8.274 30.397 1 97.2 272 LEU A O 1
ATOM 1989 N N . VAL A 1 273 ? 1.536 -7.945 32.598 1 97.29 273 VAL A N 1
ATOM 1990 C CA . VAL A 1 273 ? 0.188 -8.34 32.994 1 97.29 273 VAL A CA 1
ATOM 1991 C C . VAL A 1 273 ? -0.831 -7.371 32.4 1 97.29 273 VAL A C 1
ATOM 1993 O O . VAL A 1 273 ? -1.864 -7.792 31.874 1 97.29 273 VAL A O 1
ATOM 1996 N N . ALA A 1 274 ? -0.508 -6.136 32.391 1 96.75 274 ALA A N 1
ATOM 1997 C CA . ALA A 1 274 ? -1.392 -5.116 31.833 1 96.75 274 ALA A CA 1
ATOM 1998 C C . ALA A 1 274 ? -1.515 -5.264 30.32 1 96.75 274 ALA A C 1
ATOM 2000 O O . ALA A 1 274 ? -2.598 -5.085 29.758 1 96.75 274 ALA A O 1
ATOM 2001 N N . ALA A 1 275 ? -0.39 -5.57 29.687 1 96.02 275 ALA A N 1
ATOM 2002 C CA . ALA A 1 275 ? -0.356 -5.654 28.229 1 96.02 275 ALA A CA 1
ATOM 2003 C C . ALA A 1 275 ? -1.15 -6.858 27.73 1 96.02 275 ALA A C 1
ATOM 2005 O O . ALA A 1 275 ? -1.709 -6.828 26.631 1 96.02 275 ALA A O 1
ATOM 2006 N N . LEU A 1 276 ? -1.229 -7.899 28.503 1 96.19 276 LEU A N 1
ATOM 2007 C CA . LEU A 1 276 ? -1.888 -9.128 28.076 1 96.19 276 LEU A CA 1
ATOM 2008 C C . LEU A 1 276 ? -3.357 -9.128 28.486 1 96.19 276 LEU A C 1
ATOM 2010 O O . LEU A 1 276 ? -4.14 -9.949 28.004 1 96.19 276 LEU A O 1
ATOM 2014 N N . ALA A 1 277 ? -3.671 -8.204 29.356 1 94.01 277 ALA A N 1
ATOM 2015 C CA . ALA A 1 277 ? -5.065 -8.096 29.779 1 94.01 277 ALA A CA 1
ATOM 2016 C C . ALA A 1 277 ? -5.912 -7.419 28.706 1 94.01 277 ALA A C 1
ATOM 2018 O O . ALA A 1 277 ? -5.423 -6.559 27.97 1 94.01 277 ALA A O 1
ATOM 2019 N N . THR A 1 278 ? -7.131 -7.771 28.474 1 86 278 THR A N 1
ATOM 2020 C CA . THR A 1 278 ? -8.038 -7.152 27.513 1 86 278 THR A CA 1
ATOM 2021 C C . THR A 1 278 ? -8.365 -5.72 27.924 1 86 278 THR A C 1
ATOM 2023 O O . THR A 1 278 ? -8.248 -4.795 27.118 1 86 278 THR A O 1
ATOM 2026 N N . ASP A 1 279 ? -8.781 -5.533 29.206 1 87.75 279 ASP A N 1
ATOM 2027 C CA . ASP A 1 279 ? -9.044 -4.234 29.818 1 87.75 279 ASP A CA 1
ATOM 2028 C C . ASP A 1 279 ? -8.297 -4.089 31.142 1 87.75 279 ASP A C 1
ATOM 2030 O O . ASP A 1 279 ? -8.884 -4.258 32.213 1 87.75 279 ASP A O 1
ATOM 2034 N N . PRO A 1 280 ? -7.13 -3.689 30.961 1 93.27 280 PRO A N 1
ATOM 2035 C CA . PRO A 1 280 ? -6.308 -3.679 32.174 1 93.27 280 PRO A CA 1
ATOM 2036 C C . PRO A 1 280 ? -6.715 -2.58 33.153 1 93.27 280 PRO A C 1
ATOM 2038 O O . PRO A 1 280 ? -6.882 -1.424 32.756 1 93.27 280 PRO A O 1
ATOM 2041 N N . THR A 1 281 ? -6.917 -2.958 34.401 1 94.26 281 THR A N 1
ATOM 2042 C CA . THR A 1 281 ? -7.182 -2.055 35.516 1 94.26 281 THR A CA 1
ATOM 2043 C C . THR A 1 281 ? -6.227 -2.332 36.674 1 94.26 281 THR A C 1
ATOM 2045 O O . THR A 1 281 ? -5.623 -3.404 36.745 1 94.26 281 THR A O 1
ATOM 2048 N N . VAL A 1 282 ? -6.138 -1.416 37.488 1 94.4 282 VAL A N 1
ATOM 2049 C CA . VAL A 1 282 ? -5.277 -1.577 38.655 1 94.4 282 VAL A CA 1
ATOM 2050 C C . VAL A 1 282 ? -5.784 -2.73 39.517 1 94.4 282 VAL A C 1
ATOM 2052 O O . VAL A 1 282 ? -4.997 -3.55 39.995 1 94.4 282 VAL A O 1
ATOM 2055 N N . THR A 1 283 ? -7.05 -2.817 39.637 1 92.7 283 THR A N 1
ATOM 2056 C CA . THR A 1 283 ? -7.671 -3.869 40.435 1 92.7 283 THR A CA 1
ATOM 2057 C C . THR A 1 283 ? -7.348 -5.245 39.861 1 92.7 283 THR A C 1
ATOM 2059 O O . THR A 1 283 ? -7.043 -6.178 40.606 1 92.7 283 THR A O 1
ATOM 2062 N N . LEU A 1 284 ? -7.405 -5.392 38.58 1 94.41 284 LEU A N 1
ATOM 2063 C CA . LEU A 1 284 ? -7.117 -6.668 37.933 1 94.41 284 LEU A CA 1
ATOM 2064 C C . LEU A 1 284 ? -5.666 -7.077 38.16 1 94.41 284 LEU A C 1
ATOM 2066 O O . LEU A 1 284 ? -5.376 -8.256 38.378 1 94.41 284 LEU A O 1
ATOM 2070 N N . LEU A 1 285 ? -4.785 -6.125 38.163 1 95.97 285 LEU A N 1
ATOM 2071 C CA . LEU A 1 285 ? -3.371 -6.432 38.348 1 95.97 285 LEU A CA 1
ATOM 2072 C C . LEU A 1 285 ? -3.098 -6.901 39.773 1 95.97 285 LEU A C 1
ATOM 2074 O O . LEU A 1 285 ? -2.314 -7.829 39.986 1 95.97 285 LEU A O 1
ATOM 2078 N N . LEU A 1 286 ? -3.753 -6.246 40.653 1 94.77 286 LEU A N 1
ATOM 2079 C CA . LEU A 1 286 ? -3.622 -6.673 42.042 1 94.77 286 LEU A CA 1
ATOM 2080 C C . LEU A 1 286 ? -4.161 -8.087 42.229 1 94.77 286 LEU A C 1
ATOM 2082 O O . LEU A 1 286 ? -3.53 -8.913 42.892 1 94.77 286 LEU A O 1
ATOM 2086 N N . ARG A 1 287 ? -5.217 -8.383 41.593 1 93.66 287 ARG A N 1
ATOM 2087 C CA . ARG A 1 287 ? -5.817 -9.71 41.678 1 93.66 287 ARG A CA 1
ATOM 2088 C C . ARG A 1 287 ? -4.924 -10.759 41.024 1 93.66 287 ARG A C 1
ATOM 2090 O O . ARG A 1 287 ? -4.936 -11.926 41.419 1 93.66 287 ARG A O 1
ATOM 2097 N N . ALA A 1 288 ? -4.181 -10.343 40.066 1 95.8 288 ALA A N 1
ATOM 2098 C CA . ALA A 1 288 ? -3.326 -11.266 39.323 1 95.8 288 ALA A CA 1
ATOM 2099 C C . ALA A 1 288 ? -2.007 -11.5 40.053 1 95.8 288 ALA A C 1
ATOM 2101 O O . ALA A 1 288 ? -1.095 -12.13 39.513 1 95.8 288 ALA A O 1
ATOM 2102 N N . GLY A 1 289 ? -1.822 -10.924 41.205 1 93.47 289 GLY A N 1
ATOM 2103 C CA . GLY A 1 289 ? -0.689 -11.238 42.06 1 93.47 289 GLY A CA 1
ATOM 2104 C C . GLY A 1 289 ? 0.398 -10.18 42.022 1 93.47 289 GLY A C 1
ATOM 2105 O O . GLY A 1 289 ? 1.514 -10.412 42.493 1 93.47 289 GLY A O 1
ATOM 2106 N N . ARG A 1 290 ? 0.044 -9.06 41.427 1 95.34 290 ARG A N 1
ATOM 2107 C CA . ARG A 1 290 ? 1.006 -7.963 41.431 1 95.34 290 ARG A CA 1
ATOM 2108 C C . ARG A 1 290 ? 0.745 -7.011 42.594 1 95.34 290 ARG A C 1
ATOM 2110 O O . ARG A 1 290 ? 0.183 -5.931 42.405 1 95.34 290 ARG A O 1
ATOM 2117 N N . ASP A 1 291 ? 1.26 -7.272 43.658 1 94.02 291 ASP A N 1
ATOM 2118 C CA . ASP A 1 291 ? 0.929 -6.605 44.914 1 94.02 291 ASP A CA 1
ATOM 2119 C C . ASP A 1 291 ? 1.402 -5.153 44.906 1 94.02 291 ASP A C 1
ATOM 2121 O O . ASP A 1 291 ? 0.807 -4.298 45.564 1 94.02 291 ASP A O 1
ATOM 2125 N N . ASP A 1 292 ? 2.41 -4.846 44.169 1 94.74 292 ASP A N 1
ATOM 2126 C CA . ASP A 1 292 ? 2.959 -3.494 44.136 1 94.74 292 ASP A CA 1
ATOM 2127 C C . ASP A 1 292 ? 2.527 -2.757 42.87 1 94.74 292 ASP A C 1
ATOM 2129 O O . ASP A 1 292 ? 3.209 -1.835 42.418 1 94.74 292 ASP A O 1
ATOM 2133 N N . ALA A 1 293 ? 1.46 -3.154 42.287 1 95.01 293 ALA A N 1
ATOM 2134 C CA . ALA A 1 293 ? 1.033 -2.648 40.985 1 95.01 293 ALA A CA 1
ATOM 2135 C C . ALA A 1 293 ? 0.868 -1.131 41.013 1 95.01 293 ALA A C 1
ATOM 2137 O O . ALA A 1 293 ? 1.256 -0.44 40.068 1 95.01 293 ALA A O 1
ATOM 2138 N N . ASP A 1 294 ? 0.383 -0.606 42.097 1 92.74 294 ASP A N 1
ATOM 2139 C CA . ASP A 1 294 ? 0.137 0.83 42.2 1 92.74 294 ASP A CA 1
ATOM 2140 C C . ASP A 1 294 ? 1.441 1.618 42.104 1 92.74 294 ASP A C 1
ATOM 2142 O O . ASP A 1 294 ? 1.53 2.591 41.352 1 92.74 294 ASP A O 1
ATOM 2146 N N . ARG A 1 295 ? 2.342 1.179 42.872 1 92.85 295 ARG A N 1
ATOM 2147 C CA . ARG A 1 295 ? 3.648 1.831 42.876 1 92.85 295 ARG A CA 1
ATOM 2148 C C . ARG A 1 295 ? 4.352 1.656 41.535 1 92.85 295 ARG A C 1
ATOM 2150 O O . ARG A 1 295 ? 4.924 2.608 40.999 1 92.85 295 ARG A O 1
ATOM 2157 N N . GLU A 1 296 ? 4.331 0.536 41.086 1 95.28 296 GLU A N 1
ATOM 2158 C CA . GLU A 1 296 ? 5.03 0.219 39.845 1 95.28 296 GLU A CA 1
ATOM 2159 C C . GLU A 1 296 ? 4.415 0.959 38.66 1 95.28 296 GLU A C 1
ATOM 2161 O O . GLU A 1 296 ? 5.129 1.388 37.751 1 95.28 296 GLU A O 1
ATOM 2166 N N . LEU A 1 297 ? 3.096 1.154 38.653 1 94.9 297 LEU A N 1
ATOM 2167 C CA . LEU A 1 297 ? 2.423 1.896 37.594 1 94.9 297 LEU A CA 1
ATOM 2168 C C . LEU A 1 297 ? 2.763 3.381 37.669 1 94.9 297 LEU A C 1
ATOM 2170 O O . LEU A 1 297 ? 2.843 4.057 36.641 1 94.9 297 LEU A O 1
ATOM 2174 N N . ARG A 1 298 ? 2.96 3.848 38.853 1 91.99 298 ARG A N 1
ATOM 2175 C CA . ARG A 1 298 ? 3.379 5.237 39.006 1 91.99 298 ARG A CA 1
ATOM 2176 C C . ARG A 1 298 ? 4.763 5.462 38.407 1 91.99 298 ARG A C 1
ATOM 2178 O O . ARG A 1 298 ? 5.007 6.481 37.759 1 91.99 298 ARG A O 1
ATOM 2185 N N . LEU A 1 299 ? 5.566 4.483 38.655 1 90.66 299 LEU A N 1
ATOM 2186 C CA . LEU A 1 299 ? 6.908 4.566 38.088 1 90.66 299 LEU A CA 1
ATOM 2187 C C . LEU A 1 299 ? 6.858 4.508 36.565 1 90.66 299 LEU A C 1
ATOM 2189 O O . LEU A 1 299 ? 7.573 5.251 35.888 1 90.66 299 LEU A O 1
ATOM 2193 N N . ALA A 1 300 ? 6.045 3.65 36.054 1 93.63 300 ALA A N 1
ATOM 2194 C CA . ALA A 1 300 ? 5.898 3.528 34.606 1 93.63 300 ALA A CA 1
ATOM 2195 C C . ALA A 1 300 ? 5.283 4.79 34.009 1 93.63 300 ALA A C 1
ATOM 2197 O O . ALA A 1 300 ? 5.655 5.209 32.91 1 93.63 300 ALA A O 1
ATOM 2198 N N . ALA A 1 301 ? 4.365 5.371 34.719 1 90.57 301 ALA A N 1
ATOM 2199 C CA . ALA A 1 301 ? 3.722 6.603 34.271 1 90.57 301 ALA A CA 1
ATOM 2200 C C . ALA A 1 301 ? 4.713 7.764 34.251 1 90.57 301 ALA A C 1
ATOM 2202 O O . ALA A 1 301 ? 4.682 8.599 33.344 1 90.57 301 ALA A O 1
ATOM 2203 N N . ALA A 1 302 ? 5.562 7.756 35.26 1 82.14 302 ALA A N 1
ATOM 2204 C CA . ALA A 1 302 ? 6.587 8.794 35.336 1 82.14 302 ALA A CA 1
ATOM 2205 C C . ALA A 1 302 ? 7.567 8.683 34.171 1 82.14 302 ALA A C 1
ATOM 2207 O O . ALA A 1 302 ? 8.094 9.693 33.697 1 82.14 302 ALA A O 1
ATOM 2208 N N . ALA A 1 303 ? 7.695 7.457 33.734 1 82.17 303 ALA A N 1
ATOM 2209 C CA . ALA A 1 303 ? 8.592 7.22 32.606 1 82.17 303 ALA A CA 1
ATOM 2210 C C . ALA A 1 303 ? 7.877 7.454 31.278 1 82.17 303 ALA A C 1
ATOM 2212 O O . ALA A 1 303 ? 8.497 7.399 30.214 1 82.17 303 ALA A O 1
ATOM 2213 N N . GLY A 1 304 ? 6.619 7.696 31.38 1 81.24 304 GLY A N 1
ATOM 2214 C CA . GLY A 1 304 ? 5.852 8.004 30.183 1 81.24 304 GLY A CA 1
ATOM 2215 C C . GLY A 1 304 ? 5.48 6.772 29.38 1 81.24 304 GLY A C 1
ATOM 2216 O O . GLY A 1 304 ? 5.26 6.857 28.17 1 81.24 304 GLY A O 1
ATOM 2217 N N . VAL A 1 305 ? 5.407 5.66 30.004 1 90.22 305 VAL A N 1
ATOM 2218 C CA . VAL A 1 305 ? 5.117 4.407 29.316 1 90.22 305 VAL A CA 1
ATOM 2219 C C . VAL A 1 305 ? 3.618 4.122 29.369 1 90.22 305 VAL A C 1
ATOM 2221 O O . VAL A 1 305 ? 3.05 3.573 28.422 1 90.22 305 VAL A O 1
ATOM 2224 N N . VAL A 1 306 ? 2.949 4.52 30.534 1 93.4 306 VAL A N 1
ATOM 2225 C CA . VAL A 1 306 ? 1.516 4.277 30.672 1 93.4 306 VAL A CA 1
ATOM 2226 C C . VAL A 1 306 ? 0.834 5.521 31.237 1 93.4 306 VAL A C 1
ATOM 2228 O O . VAL A 1 306 ? 1.493 6.396 31.802 1 93.4 306 VAL A O 1
ATOM 2231 N N . GLU A 1 307 ? -0.357 5.625 30.94 1 90.49 307 GLU A N 1
ATOM 2232 C CA . GLU A 1 307 ? -1.268 6.576 31.569 1 90.49 307 GLU A CA 1
ATOM 2233 C C . GLU A 1 307 ? -2.37 5.856 32.342 1 90.49 307 GLU A C 1
ATOM 2235 O O . GLU A 1 307 ? -2.933 4.872 31.858 1 90.49 307 GLU A O 1
ATOM 2240 N N . VAL A 1 308 ? -2.577 6.282 33.478 1 91.35 308 VAL A N 1
ATOM 2241 C CA . VAL A 1 308 ? -3.626 5.699 34.308 1 91.35 308 VAL A CA 1
ATOM 2242 C C . VAL A 1 308 ? -4.758 6.707 34.494 1 91.35 308 VAL A C 1
ATOM 2244 O O . VAL A 1 308 ? -4.553 7.782 35.062 1 91.35 308 VAL A O 1
ATOM 2247 N N . VAL A 1 309 ? -5.86 6.49 33.915 1 87.85 309 VAL A N 1
ATOM 2248 C CA . VAL A 1 309 ? -7.049 7.32 34.077 1 87.85 309 VAL A CA 1
ATOM 2249 C C . VAL A 1 309 ? -8.074 6.592 34.944 1 87.85 309 VAL A C 1
ATOM 2251 O O . VAL A 1 309 ? -8.74 5.663 34.481 1 87.85 309 VAL A O 1
ATOM 2254 N N . GLY A 1 310 ? -8.908 7.226 35.882 1 84.16 310 GLY A N 1
ATOM 2255 C CA . GLY A 1 310 ? -9.687 6.441 36.825 1 84.16 310 GLY A CA 1
ATOM 2256 C C . GLY A 1 310 ? -9.052 5.104 37.157 1 84.16 310 GLY A C 1
ATOM 2257 O O . GLY A 1 310 ? -7.963 5.054 37.734 1 84.16 310 GLY A O 1
ATOM 2258 N N . GLU A 1 311 ? -9.135 3.835 36.719 1 90.18 311 GLU A N 1
ATOM 2259 C CA . GLU A 1 311 ? -8.625 2.483 36.929 1 90.18 311 GLU A CA 1
ATOM 2260 C C . GLU A 1 311 ? -8.024 1.915 35.646 1 90.18 311 GLU A C 1
ATOM 2262 O O . GLU A 1 311 ? -7.28 0.934 35.685 1 90.18 311 GLU A O 1
ATOM 2267 N N . ALA A 1 312 ? -8.257 2.631 34.653 1 92.77 312 ALA A N 1
ATOM 2268 C CA . ALA A 1 312 ? -7.891 2.085 33.349 1 92.77 312 ALA A CA 1
ATOM 2269 C C . ALA A 1 312 ? -6.434 2.393 33.014 1 92.77 312 ALA A C 1
ATOM 2271 O O . ALA A 1 312 ? -5.954 3.5 33.267 1 92.77 312 ALA A O 1
ATOM 2272 N N . ILE A 1 313 ? -5.729 1.457 32.553 1 95.1 313 ILE A N 1
ATOM 2273 C CA . ILE A 1 313 ? -4.323 1.579 32.184 1 95.1 313 ILE A CA 1
ATOM 2274 C C . ILE A 1 313 ? -4.19 1.612 30.663 1 95.1 313 ILE A C 1
ATOM 2276 O O . ILE A 1 313 ? -4.755 0.767 29.966 1 95.1 313 ILE A O 1
ATOM 2280 N N . ARG A 1 314 ? -3.491 2.572 30.181 1 91.71 314 ARG A N 1
ATOM 2281 C CA . ARG A 1 314 ? -3.263 2.67 28.743 1 91.71 314 ARG A CA 1
ATOM 2282 C C . ARG A 1 314 ? -1.786 2.897 28.438 1 91.71 314 ARG A C 1
ATOM 2284 O O . ARG A 1 314 ? -1.142 3.745 29.058 1 91.71 314 ARG A O 1
ATOM 2291 N N . PHE A 1 315 ? -1.273 2.099 27.57 1 92.63 315 PHE A N 1
ATOM 2292 C CA . PHE A 1 315 ? 0.099 2.304 27.122 1 92.63 315 PHE A CA 1
ATOM 2293 C C . PHE A 1 315 ? 0.19 3.506 26.189 1 92.63 315 PHE A C 1
ATOM 2295 O O . PHE A 1 315 ? -0.691 3.718 25.355 1 92.63 315 PHE A O 1
ATOM 2302 N N . THR A 1 316 ? 1.162 4.321 26.318 1 84.29 316 THR A N 1
ATOM 2303 C CA . THR A 1 316 ? 1.377 5.483 25.464 1 84.29 316 THR A CA 1
ATOM 2304 C C . THR A 1 316 ? 2.823 5.54 24.982 1 84.29 316 THR A C 1
ATOM 2306 O O . THR A 1 316 ? 3.724 5.897 25.745 1 84.29 316 THR A O 1
ATOM 2309 N N . PRO A 1 317 ? 3.015 5.214 23.822 1 85.84 317 PRO A N 1
ATOM 2310 C CA . PRO A 1 317 ? 2.103 4.731 22.783 1 85.84 317 PRO A CA 1
ATOM 2311 C C . PRO A 1 317 ? 1.727 3.262 22.965 1 85.84 317 PRO A C 1
ATOM 2313 O O . PRO A 1 317 ? 2.447 2.514 23.63 1 85.84 317 PRO A O 1
ATOM 2316 N N . PRO A 1 318 ? 0.68 2.888 22.36 1 87.09 318 PRO A N 1
ATOM 2317 C CA . PRO A 1 318 ? 0.183 1.521 22.534 1 87.09 318 PRO A CA 1
ATOM 2318 C C . PRO A 1 318 ? 1.184 0.465 22.07 1 87.09 318 PRO A C 1
ATOM 2320 O O . PRO A 1 318 ? 1.177 -0.661 22.573 1 87.09 318 PRO A O 1
ATOM 2323 N N . LEU A 1 319 ? 2.042 0.769 21.246 1 89.43 319 LEU A N 1
ATOM 2324 C CA . LEU A 1 319 ? 2.967 -0.207 20.68 1 89.43 319 LEU A CA 1
ATOM 2325 C C . LEU A 1 319 ? 3.924 -0.732 21.745 1 89.43 319 LEU A C 1
ATOM 2327 O O . LEU A 1 319 ? 4.477 -1.825 21.604 1 89.43 319 LEU A O 1
ATOM 2331 N N . ILE A 1 320 ? 4.125 0.085 22.824 1 92.49 320 ILE A N 1
ATOM 2332 C CA . ILE A 1 320 ? 5.04 -0.336 23.879 1 92.49 320 ILE A CA 1
ATOM 2333 C C . ILE A 1 320 ? 4.543 -1.638 24.504 1 92.49 320 ILE A C 1
ATOM 2335 O O . ILE A 1 320 ? 5.331 -2.55 24.764 1 92.49 320 ILE A O 1
ATOM 2339 N N . GLY A 1 321 ? 3.261 -1.67 24.704 1 93.89 321 GLY A N 1
ATOM 2340 C CA . GLY A 1 321 ? 2.685 -2.9 25.224 1 93.89 321 GLY A CA 1
ATOM 2341 C C . GLY A 1 321 ? 2.87 -4.085 24.294 1 93.89 321 GLY A C 1
ATOM 2342 O O . GLY A 1 321 ? 3.197 -5.186 24.74 1 93.89 321 GLY A O 1
ATOM 2343 N N . GLN A 1 322 ? 2.73 -3.854 23.033 1 91.05 322 GLN A N 1
ATOM 2344 C CA . GLN A 1 322 ? 2.886 -4.906 22.034 1 91.05 322 GLN A CA 1
ATOM 2345 C C . GLN A 1 322 ? 4.326 -5.408 21.985 1 91.05 322 GLN A C 1
ATOM 2347 O O . GLN A 1 322 ? 4.566 -6.616 21.915 1 91.05 322 GLN A O 1
ATOM 2352 N N . VAL A 1 323 ? 5.255 -4.512 22.013 1 92.04 323 VAL A N 1
ATOM 2353 C CA . VAL A 1 323 ? 6.668 -4.872 21.952 1 92.04 323 VAL A CA 1
ATOM 2354 C C . VAL A 1 323 ? 7.051 -5.676 23.192 1 92.04 323 VAL A C 1
ATOM 2356 O O . VAL A 1 323 ? 7.807 -6.646 23.101 1 92.04 323 VAL A O 1
ATOM 2359 N N . LEU A 1 324 ? 6.537 -5.242 24.34 1 94.83 324 LEU A N 1
ATOM 2360 C CA . LEU A 1 324 ? 6.809 -5.964 25.578 1 94.83 324 LEU A CA 1
ATOM 2361 C C . LEU A 1 324 ? 6.347 -7.414 25.474 1 94.83 324 LEU A C 1
ATOM 2363 O O . LEU A 1 324 ? 7.085 -8.332 25.84 1 94.83 324 LEU A O 1
ATOM 2367 N N . VAL A 1 325 ? 5.194 -7.639 24.949 1 94.3 325 VAL A N 1
ATOM 2368 C CA . VAL A 1 325 ? 4.641 -8.981 24.799 1 94.3 325 VAL A CA 1
ATOM 2369 C C . VAL A 1 325 ? 5.481 -9.779 23.805 1 94.3 325 VAL A C 1
ATOM 2371 O O . VAL A 1 325 ? 5.837 -10.931 24.067 1 94.3 325 VAL A O 1
ATOM 2374 N N . ASP A 1 326 ? 5.842 -9.156 22.749 1 89 326 ASP A N 1
ATOM 2375 C CA . ASP A 1 326 ? 6.589 -9.81 21.679 1 89 326 ASP A CA 1
ATOM 2376 C C . ASP A 1 326 ? 7.968 -10.251 22.162 1 89 326 ASP A C 1
ATOM 2378 O O . ASP A 1 326 ? 8.51 -11.25 21.684 1 89 326 ASP A O 1
ATOM 2382 N N . GLU A 1 327 ? 8.5 -9.499 23.074 1 89.44 327 GLU A N 1
ATOM 2383 C CA . GLU A 1 327 ? 9.868 -9.747 23.519 1 89.44 327 GLU A CA 1
ATOM 2384 C C . GLU A 1 327 ? 9.897 -10.71 24.702 1 89.44 327 GLU A C 1
ATOM 2386 O O . GLU A 1 327 ? 10.959 -11.217 25.071 1 89.44 327 GLU A O 1
ATOM 2391 N N . THR A 1 328 ? 8.767 -11.016 25.212 1 93.38 328 THR A N 1
ATOM 2392 C CA . THR A 1 328 ? 8.691 -11.91 26.363 1 93.38 328 THR A CA 1
ATOM 2393 C C . THR A 1 328 ? 8.678 -13.368 25.915 1 93.38 328 THR A C 1
ATOM 2395 O O . THR A 1 328 ? 7.897 -13.747 25.039 1 93.38 328 THR A O 1
ATOM 2398 N N . PRO A 1 329 ? 9.538 -14.195 26.484 1 91.75 329 PRO A N 1
ATOM 2399 C CA . PRO A 1 329 ? 9.551 -15.617 26.13 1 91.75 329 PRO A CA 1
ATOM 2400 C C . PRO A 1 329 ? 8.226 -16.312 26.433 1 91.75 329 PRO A C 1
ATOM 2402 O O . PRO A 1 329 ? 7.507 -15.907 27.35 1 91.75 329 PRO A O 1
ATOM 2405 N N . ALA A 1 330 ? 7.918 -17.398 25.816 1 92.68 330 ALA A N 1
ATOM 2406 C CA . ALA A 1 330 ? 6.633 -18.092 25.828 1 92.68 330 ALA A CA 1
ATOM 2407 C C . ALA A 1 330 ? 6.302 -18.61 27.224 1 92.68 330 ALA A C 1
ATOM 2409 O O . ALA A 1 330 ? 5.16 -18.504 27.678 1 92.68 330 ALA A O 1
ATOM 2410 N N . PRO A 1 331 ? 7.257 -19.17 28.009 1 92.69 331 PRO A N 1
ATOM 2411 C CA . PRO A 1 331 ? 6.899 -19.679 29.334 1 92.69 331 PRO A CA 1
ATOM 2412 C C . PRO A 1 331 ? 6.384 -18.586 30.268 1 92.69 331 PRO A C 1
ATOM 2414 O O . PRO A 1 331 ? 5.461 -18.822 31.051 1 92.69 331 PRO A O 1
ATOM 2417 N N . GLN A 1 332 ? 6.991 -17.399 30.12 1 94.34 332 GLN A N 1
ATOM 2418 C CA . GLN A 1 332 ? 6.538 -16.284 30.946 1 94.34 332 GLN A CA 1
ATOM 2419 C C . GLN A 1 332 ? 5.149 -15.815 30.523 1 94.34 332 GLN A C 1
ATOM 2421 O O . GLN A 1 332 ? 4.326 -15.453 31.366 1 94.34 332 GLN A O 1
ATOM 2426 N N . ARG A 1 333 ? 4.862 -15.736 29.287 1 95.22 333 ARG A N 1
ATOM 2427 C CA . ARG A 1 333 ? 3.536 -15.369 28.802 1 95.22 333 ARG A CA 1
ATOM 2428 C C . ARG A 1 333 ? 2.487 -16.378 29.26 1 95.22 333 ARG A C 1
ATOM 2430 O O . ARG A 1 333 ? 1.388 -15.997 29.668 1 95.22 333 ARG A O 1
ATOM 2437 N N . THR A 1 334 ? 2.867 -17.689 29.221 1 95.37 334 THR A N 1
ATOM 2438 C CA . THR A 1 334 ? 1.961 -18.746 29.657 1 95.37 334 THR A CA 1
ATOM 2439 C C . THR A 1 334 ? 1.622 -18.591 31.137 1 95.37 334 THR A C 1
ATOM 2441 O O . THR A 1 334 ? 0.461 -18.719 31.53 1 95.37 334 THR A O 1
ATOM 2444 N N . ARG A 1 335 ? 2.63 -18.261 31.884 1 95.37 335 ARG A N 1
ATOM 2445 C CA . ARG A 1 335 ? 2.421 -18.066 33.315 1 95.37 335 ARG A CA 1
ATOM 2446 C C . ARG A 1 335 ? 1.523 -16.862 33.578 1 95.37 335 ARG A C 1
ATOM 2448 O O . ARG A 1 335 ? 0.681 -16.894 34.478 1 95.37 335 ARG A O 1
ATOM 2455 N N . THR A 1 336 ? 1.776 -15.823 32.89 1 96.22 336 THR A N 1
ATOM 2456 C CA . THR A 1 336 ? 0.975 -14.616 33.066 1 96.22 336 THR A CA 1
ATOM 2457 C C . THR A 1 336 ? -0.477 -14.868 32.668 1 96.22 336 THR A C 1
ATOM 2459 O O . THR A 1 336 ? -1.399 -14.396 33.336 1 96.22 336 THR A O 1
ATOM 2462 N N . HIS A 1 337 ? -0.692 -15.591 31.6 1 95.95 337 HIS A N 1
ATOM 2463 C CA . HIS A 1 337 ? -2.053 -15.94 31.209 1 95.95 337 HIS A CA 1
ATOM 2464 C C . HIS A 1 337 ? -2.727 -16.803 32.271 1 95.95 337 HIS A C 1
ATOM 2466 O O . HIS A 1 337 ? -3.93 -16.677 32.507 1 95.95 337 HIS A O 1
ATOM 2472 N N . ALA A 1 338 ? -1.949 -17.697 32.845 1 96.03 338 ALA A N 1
ATOM 2473 C CA . ALA A 1 338 ? -2.497 -18.505 33.932 1 96.03 338 ALA A CA 1
ATOM 2474 C C . ALA A 1 338 ? -2.936 -17.627 35.1 1 96.03 338 ALA A C 1
ATOM 2476 O O . ALA A 1 338 ? -4.003 -17.843 35.681 1 96.03 338 ALA A O 1
ATOM 2477 N N . ALA A 1 339 ? -2.158 -16.665 35.432 1 96.29 339 ALA A N 1
ATOM 2478 C CA . ALA A 1 339 ? -2.481 -15.74 36.515 1 96.29 339 ALA A CA 1
ATOM 2479 C C . ALA A 1 339 ? -3.723 -14.919 36.183 1 96.29 339 ALA A C 1
ATOM 2481 O O . ALA A 1 339 ? -4.578 -14.699 37.044 1 96.29 339 ALA A O 1
ATOM 2482 N N . LEU A 1 340 ? -3.854 -14.422 34.991 1 96.27 340 LEU A N 1
ATOM 2483 C CA . LEU A 1 340 ? -4.994 -13.62 34.56 1 96.27 340 LEU A CA 1
ATOM 2484 C C . LEU A 1 340 ? -6.267 -14.459 34.53 1 96.27 340 LEU A C 1
ATOM 2486 O O . LEU A 1 340 ? -7.353 -13.958 34.83 1 96.27 340 LEU A O 1
ATOM 2490 N N . SER A 1 341 ? -6.106 -15.741 34.134 1 95.7 341 SER A N 1
ATOM 2491 C CA . SER A 1 341 ? -7.256 -16.639 34.153 1 95.7 341 SER A CA 1
ATOM 2492 C C . SER A 1 341 ? -7.795 -16.817 35.568 1 95.7 341 SER A C 1
ATOM 2494 O O . SER A 1 341 ? -9.008 -16.779 35.786 1 95.7 341 SER A O 1
ATOM 2496 N N . ALA A 1 342 ? -6.886 -16.958 36.465 1 95.04 342 ALA A N 1
ATOM 2497 C CA . ALA A 1 342 ? -7.261 -17.14 37.865 1 95.04 342 ALA A CA 1
ATOM 2498 C C . ALA A 1 342 ? -7.858 -15.86 38.444 1 95.04 342 ALA A C 1
ATOM 2500 O O . ALA A 1 342 ? -8.726 -15.913 39.317 1 95.04 342 ALA A O 1
ATOM 2501 N N . ALA A 1 343 ? -7.496 -14.752 37.895 1 94.85 343 ALA A N 1
ATOM 2502 C CA . ALA A 1 343 ? -7.898 -13.454 38.432 1 94.85 343 ALA A CA 1
ATOM 2503 C C . ALA A 1 343 ? -9.152 -12.936 37.733 1 94.85 343 ALA A C 1
ATOM 2505 O O . ALA A 1 343 ? -9.74 -11.939 38.157 1 94.85 343 ALA A O 1
ATOM 2506 N N . ALA A 1 344 ? -9.591 -13.587 36.694 1 93.69 344 ALA A N 1
ATOM 2507 C CA . ALA A 1 344 ? -10.682 -13.093 35.857 1 93.69 344 ALA A CA 1
ATOM 2508 C C . ALA A 1 344 ? -11.974 -12.967 36.659 1 93.69 344 ALA A C 1
ATOM 2510 O O . ALA A 1 344 ? -12.255 -13.794 37.53 1 93.69 344 ALA A O 1
ATOM 2511 N N . LEU A 1 345 ? -12.722 -11.96 36.38 1 87.29 345 LEU A N 1
ATOM 2512 C CA . LEU A 1 345 ? -13.983 -11.718 37.073 1 87.29 345 LEU A CA 1
ATOM 2513 C C . LEU A 1 345 ? -15.125 -12.474 36.402 1 87.29 345 LEU A C 1
ATOM 2515 O O . LEU A 1 345 ? -16.177 -12.685 37.01 1 87.29 345 LEU A O 1
ATOM 2519 N N . ASP A 1 346 ? -14.985 -12.854 35.14 1 88.72 346 ASP A N 1
ATOM 2520 C CA . ASP A 1 346 ? -16.015 -13.593 34.417 1 88.72 346 ASP A CA 1
ATOM 2521 C C . ASP A 1 346 ? -15.431 -14.835 33.747 1 88.72 346 ASP A C 1
ATOM 2523 O O . ASP A 1 346 ? -14.254 -14.855 33.382 1 88.72 346 ASP A O 1
ATOM 2527 N N . PRO A 1 347 ? -16.264 -15.844 33.562 1 91.06 347 PRO A N 1
ATOM 2528 C CA . PRO A 1 347 ? -15.797 -17.126 33.029 1 91.06 347 PRO A CA 1
ATOM 2529 C C . PRO A 1 347 ? -15.33 -17.028 31.579 1 91.06 347 PRO A C 1
ATOM 2531 O O . PRO A 1 347 ? -14.483 -17.812 31.144 1 91.06 347 PRO A O 1
ATOM 2534 N N . VAL A 1 348 ? -15.908 -16.073 30.883 1 92.29 348 VAL A N 1
ATOM 2535 C CA . VAL A 1 348 ? -15.523 -15.923 29.483 1 92.29 348 VAL A CA 1
ATOM 2536 C C . VAL A 1 348 ? -14.068 -15.471 29.392 1 92.29 348 VAL A C 1
ATOM 2538 O O . VAL A 1 348 ? -13.288 -16.02 28.61 1 92.29 348 VAL A O 1
ATOM 2541 N N . GLU A 1 349 ? -13.697 -14.554 30.279 1 92.36 349 GLU A N 1
ATOM 2542 C CA . GLU A 1 349 ? -12.321 -14.065 30.299 1 92.36 349 GLU A CA 1
ATOM 2543 C C . GLU A 1 349 ? -11.36 -15.141 30.797 1 92.36 349 GLU A C 1
ATOM 2545 O O . GLU A 1 349 ? -10.229 -15.241 30.318 1 92.36 349 GLU A O 1
ATOM 2550 N N . ALA A 1 350 ? -11.811 -15.898 31.769 1 94.45 350 ALA A N 1
ATOM 2551 C CA . ALA A 1 350 ? -10.985 -16.988 32.283 1 94.45 350 ALA A CA 1
ATOM 2552 C C . ALA A 1 350 ? -10.693 -18.016 31.193 1 94.45 350 ALA A C 1
ATOM 2554 O O . ALA A 1 350 ? -9.558 -18.478 31.055 1 94.45 350 ALA A O 1
ATOM 2555 N N . LEU A 1 351 ? -11.749 -18.334 30.475 1 93.83 351 LEU A N 1
ATOM 2556 C CA . LEU A 1 351 ? -11.602 -19.298 29.39 1 93.83 351 LEU A CA 1
ATOM 2557 C C . LEU A 1 351 ? -10.669 -18.761 28.309 1 93.83 351 LEU A C 1
ATOM 2559 O O . LEU A 1 351 ? -9.853 -19.506 27.762 1 93.83 351 LEU A O 1
ATOM 2563 N N . ARG A 1 352 ? -10.825 -17.502 27.996 1 94.44 352 ARG A N 1
ATOM 2564 C CA . ARG A 1 352 ? -9.98 -16.876 26.984 1 94.44 352 ARG A CA 1
ATOM 2565 C C . ARG A 1 352 ? -8.506 -16.979 27.361 1 94.44 352 ARG A C 1
ATOM 2567 O O . ARG A 1 352 ? -7.679 -17.39 26.544 1 94.44 352 ARG A O 1
ATOM 2574 N N . HIS A 1 353 ? -8.179 -16.688 28.574 1 94.42 353 HIS A N 1
ATOM 2575 C CA . HIS A 1 353 ? -6.79 -16.724 29.016 1 94.42 353 HIS A CA 1
ATOM 2576 C C . HIS A 1 353 ? -6.267 -18.155 29.076 1 94.42 353 HIS A C 1
ATOM 2578 O O . HIS A 1 353 ? -5.092 -18.404 28.795 1 94.42 353 HIS A O 1
ATOM 2584 N N . ARG A 1 354 ? -7.098 -19.076 29.422 1 93.16 354 ARG A N 1
ATOM 2585 C CA . ARG A 1 354 ? -6.69 -20.477 29.42 1 93.16 354 ARG A CA 1
ATOM 2586 C C . ARG A 1 354 ? -6.329 -20.94 28.013 1 93.16 354 ARG A C 1
ATOM 2588 O O . ARG A 1 354 ? -5.364 -21.685 27.827 1 93.16 354 ARG A O 1
ATOM 2595 N N . ALA A 1 355 ? -7.122 -20.512 27.083 1 93.88 355 ALA A N 1
ATOM 2596 C CA . ALA A 1 355 ? -6.884 -20.892 25.692 1 93.88 355 ALA A CA 1
ATOM 2597 C C . ALA A 1 355 ? -5.6 -20.258 25.163 1 93.88 355 ALA A C 1
ATOM 2599 O O . ALA A 1 355 ? -4.933 -20.826 24.295 1 93.88 355 ALA A O 1
ATOM 2600 N N . LEU A 1 356 ? -5.206 -19.066 25.673 1 94 356 LEU A N 1
ATOM 2601 C CA . LEU A 1 356 ? -4.06 -18.318 25.168 1 94 356 LEU A CA 1
ATOM 2602 C C . LEU A 1 356 ? -2.759 -18.85 25.759 1 94 356 LEU A C 1
ATOM 2604 O O . LEU A 1 356 ? -1.671 -18.453 25.335 1 94 356 LEU A O 1
ATOM 2608 N N . ARG A 1 357 ? -2.83 -19.892 26.667 1 91.71 357 ARG A N 1
ATOM 2609 C CA . ARG A 1 357 ? -1.648 -20.486 27.283 1 91.71 357 ARG A CA 1
ATOM 2610 C C . ARG A 1 357 ? -0.863 -21.316 26.272 1 91.71 357 ARG A C 1
ATOM 2612 O O . ARG A 1 357 ? 0.353 -21.473 26.402 1 91.71 357 ARG A O 1
ATOM 2619 N N . SER A 1 358 ? -1.668 -21.854 25.298 1 88.97 358 SER A N 1
ATOM 2620 C CA . SER A 1 358 ? -1.021 -22.698 24.298 1 88.97 358 SER A CA 1
ATOM 2621 C C . SER A 1 358 ? -1.671 -22.53 22.929 1 88.97 358 SER A C 1
ATOM 2623 O O . SER A 1 358 ? -2.88 -22.31 22.832 1 88.97 358 SER A O 1
ATOM 2625 N N . ALA A 1 359 ? -0.811 -22.638 21.913 1 89.77 359 ALA A N 1
ATOM 2626 C CA . ALA A 1 359 ? -1.335 -22.527 20.554 1 89.77 359 ALA A CA 1
ATOM 2627 C C . ALA A 1 359 ? -1.567 -23.905 19.941 1 89.77 359 ALA A C 1
ATOM 2629 O O . ALA A 1 359 ? -2.014 -24.015 18.797 1 89.77 359 ALA A O 1
ATOM 2630 N N . ARG A 1 360 ? -1.332 -24.992 20.628 1 91.31 360 ARG A N 1
ATOM 2631 C CA . ARG A 1 360 ? -1.458 -26.354 20.119 1 91.31 360 ARG A CA 1
ATOM 2632 C C . ARG A 1 360 ? -2.922 -26.733 19.924 1 91.31 360 ARG A C 1
ATOM 2634 O O . ARG A 1 360 ? -3.783 -26.325 20.706 1 91.31 360 ARG A O 1
ATOM 2641 N N . PRO A 1 361 ? -3.185 -27.523 18.897 1 93.34 361 PRO A N 1
ATOM 2642 C CA . PRO A 1 361 ? -4.57 -27.935 18.653 1 93.34 361 PRO A CA 1
ATOM 2643 C C . PRO A 1 361 ? -5.131 -28.808 19.773 1 93.34 361 PRO A C 1
ATOM 2645 O O . PRO A 1 361 ? -4.435 -29.691 20.281 1 93.34 361 PRO A O 1
ATOM 2648 N N . ASP A 1 362 ? -6.309 -28.5 20.244 1 93.09 362 ASP A N 1
ATOM 2649 C CA . ASP A 1 362 ? -7.05 -29.236 21.264 1 93.09 362 ASP A CA 1
ATOM 2650 C C . ASP A 1 362 ? -8.552 -29.187 20.995 1 93.09 362 ASP A C 1
ATOM 2652 O O . ASP A 1 362 ? -9.187 -28.147 21.178 1 93.09 362 ASP A O 1
ATOM 2656 N N . ALA A 1 363 ? -9.094 -30.353 20.666 1 94.99 363 ALA A N 1
ATOM 2657 C CA . ALA A 1 363 ? -10.493 -30.427 20.252 1 94.99 363 ALA A CA 1
ATOM 2658 C C . ALA A 1 363 ? -11.421 -29.964 21.371 1 94.99 363 ALA A C 1
ATOM 2660 O O . ALA A 1 363 ? -12.432 -29.306 21.115 1 94.99 363 ALA A O 1
ATOM 2661 N N . ALA A 1 364 ? -11.104 -30.274 22.58 1 94.38 364 ALA A N 1
ATOM 2662 C CA . ALA A 1 364 ? -11.955 -29.926 23.714 1 94.38 364 ALA A CA 1
ATOM 2663 C C . ALA A 1 364 ? -11.976 -28.418 23.942 1 94.38 364 ALA A C 1
ATOM 2665 O O . ALA A 1 364 ? -13.04 -27.83 24.154 1 94.38 364 ALA A O 1
ATOM 2666 N N . VAL A 1 365 ? -10.847 -27.835 23.937 1 93.85 365 VAL A N 1
ATOM 2667 C CA . VAL A 1 365 ? -10.738 -26.391 24.123 1 93.85 365 VAL A CA 1
ATOM 2668 C C . VAL A 1 365 ? -11.455 -25.668 22.986 1 93.85 365 VAL A C 1
ATOM 2670 O O . VAL A 1 365 ? -12.199 -24.712 23.221 1 93.85 365 VAL A O 1
ATOM 2673 N N . ALA A 1 366 ? -11.314 -26.118 21.746 1 95.72 366 ALA A N 1
ATOM 2674 C CA . ALA A 1 366 ? -11.919 -25.488 20.575 1 95.72 366 ALA A CA 1
ATOM 2675 C C . ALA A 1 366 ? -13.442 -25.514 20.664 1 95.72 366 ALA A C 1
ATOM 2677 O O . ALA A 1 366 ? -14.1 -24.493 20.452 1 95.72 366 ALA A O 1
ATOM 2678 N N . ARG A 1 367 ? -13.988 -26.623 21.038 1 96.38 367 ARG A N 1
ATOM 2679 C CA . ARG A 1 367 ? -15.439 -26.761 21.125 1 96.38 367 ARG A CA 1
ATOM 2680 C C . ARG A 1 367 ? -16.004 -25.904 22.253 1 96.38 367 ARG A C 1
ATOM 2682 O O . ARG A 1 367 ? -17.078 -25.316 22.114 1 96.38 367 ARG A O 1
ATOM 2689 N N . ARG A 1 368 ? -15.267 -25.88 23.35 1 95.99 368 ARG A N 1
ATOM 2690 C CA . ARG A 1 368 ? -15.715 -25.062 24.472 1 95.99 368 ARG A CA 1
ATOM 2691 C C . ARG A 1 368 ? -15.713 -23.582 24.105 1 95.99 368 ARG A C 1
ATOM 2693 O O . ARG A 1 368 ? -16.648 -22.852 24.442 1 95.99 368 ARG A O 1
ATOM 2700 N N . LEU A 1 369 ? -14.693 -23.136 23.496 1 96.63 369 LEU A N 1
ATOM 2701 C CA . LEU A 1 369 ? -14.598 -21.755 23.037 1 96.63 369 LEU A CA 1
ATOM 2702 C C . LEU A 1 369 ? -15.747 -21.416 22.093 1 96.63 369 LEU A C 1
ATOM 2704 O O . LEU A 1 369 ? -16.373 -20.361 22.222 1 96.63 369 LEU A O 1
ATOM 2708 N N . ALA A 1 370 ? -16.056 -22.313 21.15 1 97.1 370 ALA A N 1
ATOM 2709 C CA . ALA A 1 370 ? -17.129 -22.086 20.186 1 97.1 370 ALA A CA 1
ATOM 2710 C C . ALA A 1 370 ? -18.484 -22 20.883 1 97.1 370 ALA A C 1
ATOM 2712 O O . ALA A 1 370 ? -19.325 -21.175 20.52 1 97.1 370 ALA A O 1
ATOM 2713 N N . ALA A 1 371 ? -18.64 -22.842 21.877 1 96.47 371 ALA A N 1
ATOM 2714 C CA . ALA A 1 371 ? -19.898 -22.844 22.62 1 96.47 371 ALA A CA 1
ATOM 2715 C C . ALA A 1 371 ? -20.095 -21.528 23.368 1 96.47 371 ALA A C 1
ATOM 2717 O O . ALA A 1 371 ? -21.187 -20.955 23.351 1 96.47 371 ALA A O 1
ATOM 2718 N N . VAL A 1 372 ? -19.07 -21.059 24.015 1 96.07 372 VAL A N 1
ATOM 2719 C CA . VAL A 1 372 ? -19.141 -19.809 24.764 1 96.07 372 VAL A CA 1
ATOM 2720 C C . VAL A 1 372 ? -19.31 -18.638 23.798 1 96.07 372 VAL A C 1
ATOM 2722 O O . VAL A 1 372 ? -20 -17.664 24.109 1 96.07 372 VAL A O 1
ATOM 2725 N N . ALA A 1 373 ? -18.641 -18.718 22.641 1 95.85 373 ALA A N 1
ATOM 2726 C CA . ALA A 1 373 ? -18.813 -17.689 21.617 1 95.85 373 ALA A CA 1
ATOM 2727 C C . ALA A 1 373 ? -20.276 -17.57 21.2 1 95.85 373 ALA A C 1
ATOM 2729 O O . ALA A 1 373 ? -20.791 -16.463 21.03 1 95.85 373 ALA A O 1
ATOM 2730 N N . GLY A 1 374 ? -20.91 -18.704 21.034 1 94.65 374 GLY A N 1
ATOM 2731 C CA . GLY A 1 374 ? -22.327 -18.693 20.708 1 94.65 374 GLY A CA 1
ATOM 2732 C C . GLY A 1 374 ? -23.173 -17.983 21.747 1 94.65 374 GLY A C 1
ATOM 2733 O O . GLY A 1 374 ? -24.112 -17.262 21.403 1 94.65 374 GLY A O 1
ATOM 2734 N N . GLN A 1 375 ? -22.797 -18.114 22.959 1 92.99 375 GLN A N 1
ATOM 2735 C CA . GLN A 1 375 ? -23.5 -17.449 24.051 1 92.99 375 GLN A CA 1
ATOM 2736 C C . GLN A 1 375 ? -23.266 -15.942 24.02 1 92.99 375 GLN A C 1
ATOM 2738 O O . GLN A 1 375 ? -24.17 -15.161 24.326 1 92.99 375 GLN A O 1
ATOM 2743 N N . CYS A 1 376 ? -22.044 -15.585 23.658 1 91.74 376 CYS A N 1
ATOM 2744 C CA . CYS A 1 376 ? -21.718 -14.167 23.563 1 91.74 376 CYS A CA 1
ATOM 2745 C C . CYS A 1 376 ? -22.51 -13.498 22.446 1 91.74 376 CYS A C 1
ATOM 2747 O O . CYS A 1 376 ? -22.935 -12.349 22.582 1 91.74 376 CYS A O 1
ATOM 2749 N N . VAL A 1 377 ? -22.776 -14.207 21.407 1 88.09 377 VAL A N 1
ATOM 2750 C CA . VAL A 1 377 ? -23.576 -13.672 20.311 1 88.09 377 VAL A CA 1
ATOM 2751 C C . VAL A 1 377 ? -25.002 -13.411 20.791 1 88.09 377 VAL A C 1
ATOM 2753 O O . VAL A 1 377 ? -25.583 -12.365 20.491 1 88.09 377 VAL A O 1
ATOM 2756 N N . ALA A 1 378 ? -25.484 -14.32 21.563 1 85.24 378 ALA A N 1
ATOM 2757 C CA . ALA A 1 378 ? -26.852 -14.214 22.064 1 85.24 378 ALA A CA 1
ATOM 2758 C C . ALA A 1 378 ? -27.005 -13.009 22.988 1 85.24 378 ALA A C 1
ATOM 2760 O O . ALA A 1 378 ? -28.08 -12.408 23.063 1 85.24 378 ALA A O 1
ATOM 2761 N N . ARG A 1 379 ? -25.891 -12.569 23.619 1 83.12 379 ARG A N 1
ATOM 2762 C CA . ARG A 1 379 ? -25.91 -11.443 24.547 1 83.12 379 ARG A CA 1
ATOM 2763 C C . ARG A 1 379 ? -25.518 -10.148 23.845 1 83.12 379 ARG A C 1
ATOM 2765 O O . ARG A 1 379 ? -25.433 -9.093 24.477 1 83.12 379 ARG A O 1
ATOM 2772 N N . GLY A 1 380 ? -25.142 -10.248 22.6 1 77.91 380 GLY A N 1
ATOM 2773 C CA . GLY A 1 380 ? -24.815 -9.061 21.827 1 77.91 380 GLY A CA 1
ATOM 2774 C C . GLY A 1 380 ? -23.351 -8.673 21.918 1 77.91 380 GLY A C 1
ATOM 2775 O O . GLY A 1 380 ? -22.965 -7.582 21.494 1 77.91 380 GLY A O 1
ATOM 2776 N N . ALA A 1 381 ? -22.533 -9.478 22.565 1 86.02 381 ALA A N 1
ATOM 2777 C CA . ALA A 1 381 ? -21.099 -9.212 22.648 1 86.02 381 ALA A CA 1
ATOM 2778 C C . ALA A 1 381 ? -20.366 -9.771 21.433 1 86.02 381 ALA A C 1
ATOM 2780 O O . ALA A 1 381 ? -19.553 -10.69 21.558 1 86.02 381 ALA A O 1
ATOM 2781 N N . GLU A 1 382 ? -20.568 -9.096 20.338 1 86.08 382 GLU A N 1
ATOM 2782 C CA . GLU A 1 382 ? -20.143 -9.631 19.048 1 86.08 382 GLU A CA 1
ATOM 2783 C C . GLU A 1 382 ? -18.622 -9.621 18.919 1 86.08 382 GLU A C 1
ATOM 2785 O O . GLU A 1 382 ? -18.036 -10.546 18.354 1 86.08 382 GLU A O 1
ATOM 2790 N N . ARG A 1 383 ? -17.951 -8.615 19.379 1 86.5 383 ARG A N 1
ATOM 2791 C CA . ARG A 1 383 ? -16.497 -8.56 19.272 1 86.5 383 ARG A CA 1
ATOM 2792 C C . ARG A 1 383 ? -15.848 -9.715 20.027 1 86.5 383 ARG A C 1
ATOM 2794 O O . ARG A 1 383 ? -14.957 -10.385 19.5 1 86.5 383 ARG A O 1
ATOM 2801 N N . THR A 1 384 ? -16.343 -9.896 21.251 1 90.8 384 THR A N 1
ATOM 2802 C CA . THR A 1 384 ? -15.815 -10.986 22.063 1 90.8 384 THR A CA 1
ATOM 2803 C C . THR A 1 384 ? -16.117 -12.336 21.419 1 90.8 384 THR A C 1
ATOM 2805 O O . THR A 1 384 ? -15.267 -13.229 21.408 1 90.8 384 THR A O 1
ATOM 2808 N N . ALA A 1 385 ? -17.302 -12.45 20.94 1 93.72 385 ALA A N 1
ATOM 2809 C CA . ALA A 1 385 ? -17.684 -13.688 20.266 1 93.72 385 ALA A CA 1
ATOM 2810 C C . ALA A 1 385 ? -16.754 -13.983 19.092 1 93.72 385 ALA A C 1
ATOM 2812 O O . ALA A 1 385 ? -16.312 -15.12 18.913 1 93.72 385 ALA A O 1
ATOM 2813 N N . ALA A 1 386 ? -16.51 -12.951 18.275 1 93.91 386 ALA A N 1
ATOM 2814 C CA . ALA A 1 386 ? -15.639 -13.114 17.113 1 93.91 386 ALA A CA 1
ATOM 2815 C C . ALA A 1 386 ? -14.25 -13.589 17.531 1 93.91 386 ALA A C 1
ATOM 2817 O O . ALA A 1 386 ? -13.677 -14.481 16.902 1 93.91 386 ALA A O 1
ATOM 2818 N N . GLU A 1 387 ? -13.7 -13.009 18.526 1 94.32 387 GLU A N 1
ATOM 2819 C CA . GLU A 1 387 ? -12.382 -13.396 19.02 1 94.32 387 GLU A CA 1
ATOM 2820 C C . GLU A 1 387 ? -12.369 -14.853 19.475 1 94.32 387 GLU A C 1
ATOM 2822 O O . GLU A 1 387 ? -11.412 -15.583 19.209 1 94.32 387 GLU A O 1
ATOM 2827 N N . LEU A 1 388 ? -13.444 -15.251 20.162 1 96.31 388 LEU A N 1
ATOM 2828 C CA . LEU A 1 388 ? -13.504 -16.611 20.687 1 96.31 388 LEU A CA 1
ATOM 2829 C C . LEU A 1 388 ? -13.672 -17.622 19.559 1 96.31 388 LEU A C 1
ATOM 2831 O O . LEU A 1 388 ? -13.077 -18.702 19.593 1 96.31 388 LEU A O 1
ATOM 2835 N N . TYR A 1 389 ? -14.468 -17.306 18.56 1 96.94 389 TYR A N 1
ATOM 2836 C CA . TYR A 1 389 ? -14.589 -18.186 17.403 1 96.94 389 TYR A CA 1
ATOM 2837 C C . TYR A 1 389 ? -13.249 -18.343 16.694 1 96.94 389 TYR A C 1
ATOM 2839 O O . TYR A 1 389 ? -12.893 -19.442 16.264 1 96.94 389 TYR A O 1
ATOM 2847 N N . LEU A 1 390 ? -12.536 -17.232 16.522 1 94.98 390 LEU A N 1
ATOM 2848 C CA . LEU A 1 390 ? -11.232 -17.29 15.871 1 94.98 390 LEU A CA 1
ATOM 2849 C C . LEU A 1 390 ? -10.254 -18.129 16.688 1 94.98 390 LEU A C 1
ATOM 2851 O O . LEU A 1 390 ? -9.465 -18.892 16.126 1 94.98 390 LEU A O 1
ATOM 2855 N N . LEU A 1 391 ? -10.324 -17.914 17.996 1 95.1 391 LEU A N 1
ATOM 2856 C CA . LEU A 1 391 ? -9.464 -18.71 18.865 1 95.1 391 LEU A CA 1
ATOM 2857 C C . LEU A 1 391 ? -9.819 -20.19 18.772 1 95.1 391 LEU A C 1
ATOM 2859 O O . LEU A 1 391 ? -8.933 -21.048 18.796 1 95.1 391 LEU A O 1
ATOM 2863 N N . ALA A 1 392 ? -11.094 -20.51 18.711 1 96.46 392 ALA A N 1
ATOM 2864 C CA . ALA A 1 392 ? -11.539 -21.89 18.533 1 96.46 392 ALA A CA 1
ATOM 2865 C C . ALA A 1 392 ? -10.99 -22.481 17.237 1 96.46 392 ALA A C 1
ATOM 2867 O O . ALA A 1 392 ? -10.502 -23.613 17.222 1 96.46 392 ALA A O 1
ATOM 2868 N N . ALA A 1 393 ? -11.068 -21.685 16.176 1 95.03 393 ALA A N 1
ATOM 2869 C CA . ALA A 1 393 ? -10.573 -22.127 14.875 1 95.03 393 ALA A CA 1
ATOM 2870 C C . ALA A 1 393 ? -9.068 -22.373 14.916 1 95.03 393 ALA A C 1
ATOM 2872 O O . ALA A 1 393 ? -8.57 -23.318 14.298 1 95.03 393 ALA A O 1
ATOM 2873 N N . ASP A 1 394 ? -8.398 -21.52 15.635 1 92.3 394 ASP A N 1
ATOM 2874 C CA . ASP A 1 394 ? -6.943 -21.612 15.707 1 92.3 394 ASP A CA 1
ATOM 2875 C C . ASP A 1 394 ? -6.509 -22.837 16.507 1 92.3 394 ASP A C 1
ATOM 2877 O O . ASP A 1 394 ? -5.443 -23.404 16.257 1 92.3 394 ASP A O 1
ATOM 2881 N N . ARG A 1 395 ? -7.35 -23.281 17.471 1 93.78 395 ARG A N 1
ATOM 2882 C CA . ARG A 1 395 ? -7.002 -24.401 18.34 1 93.78 395 ARG A CA 1
ATOM 2883 C C . ARG A 1 395 ? -7.585 -25.707 17.811 1 93.78 395 ARG A C 1
ATOM 2885 O O . ARG A 1 395 ? -7.448 -26.756 18.444 1 93.78 395 ARG A O 1
ATOM 2892 N N . CYS A 1 396 ? -8.117 -25.649 16.628 1 93.77 396 CYS A N 1
ATOM 2893 C CA . CYS A 1 396 ? -8.849 -26.779 16.069 1 93.77 396 CYS A CA 1
ATOM 2894 C C . CYS A 1 396 ? -7.898 -27.783 15.429 1 93.77 396 CYS A C 1
ATOM 2896 O O . CYS A 1 396 ? -7.045 -27.409 14.622 1 93.77 396 CYS A O 1
ATOM 2898 N N . PRO A 1 397 ? -7.99 -29.089 15.742 1 92.63 397 PRO A N 1
ATOM 2899 C CA . PRO A 1 397 ? -7.25 -30.105 14.989 1 92.63 397 PRO A CA 1
ATOM 2900 C C . PRO A 1 397 ? -7.88 -30.41 13.632 1 92.63 397 PRO A C 1
ATOM 2902 O O . PRO A 1 397 ? -8.993 -29.959 13.349 1 92.63 397 PRO A O 1
ATOM 2905 N N . HIS A 1 398 ? -7.271 -31.142 12.763 1 88.73 398 HIS A N 1
ATOM 2906 C CA . HIS A 1 398 ? -7.704 -31.369 11.389 1 88.73 398 HIS A CA 1
ATOM 2907 C C . HIS A 1 398 ? -8.991 -32.187 11.345 1 88.73 398 HIS A C 1
ATOM 2909 O O . HIS A 1 398 ? -9.739 -32.122 10.368 1 88.73 398 HIS A O 1
ATOM 2915 N N . GLN A 1 399 ? -9.349 -32.913 12.434 1 90.61 399 GLN A N 1
ATOM 2916 C CA . GLN A 1 399 ? -10.565 -33.717 12.489 1 90.61 399 GLN A CA 1
ATOM 2917 C C . GLN A 1 399 ? -11.807 -32.832 12.543 1 90.61 399 GLN A C 1
ATOM 2919 O O . GLN A 1 399 ? -12.909 -33.278 12.215 1 90.61 399 GLN A O 1
ATOM 2924 N N . LEU A 1 400 ? -11.609 -31.609 12.951 1 92.57 400 LEU A N 1
ATOM 2925 C CA . LEU A 1 400 ? -12.717 -30.666 13.061 1 92.57 400 LEU A CA 1
ATOM 2926 C C . LEU A 1 400 ? -12.651 -29.619 11.954 1 92.57 400 LEU A C 1
ATOM 2928 O O . LEU A 1 400 ? -13.013 -28.459 12.169 1 92.57 400 LEU A O 1
ATOM 2932 N N . ALA A 1 401 ? -12.188 -30.016 10.813 1 90.1 401 ALA A N 1
ATOM 2933 C CA . ALA A 1 401 ? -11.958 -29.083 9.713 1 90.1 401 ALA A CA 1
ATOM 2934 C C . ALA A 1 401 ? -13.263 -28.434 9.262 1 90.1 401 ALA A C 1
ATOM 2936 O O . ALA A 1 401 ? -13.295 -27.241 8.948 1 90.1 401 ALA A O 1
ATOM 2937 N N . VAL A 1 402 ? -14.351 -29.188 9.207 1 91.2 402 VAL A N 1
ATOM 2938 C CA . VAL A 1 402 ? -15.638 -28.668 8.758 1 91.2 402 VAL A CA 1
ATOM 2939 C C . VAL A 1 402 ? -16.161 -27.644 9.764 1 91.2 402 VAL A C 1
ATOM 2941 O O . VAL A 1 402 ? -16.621 -26.566 9.38 1 91.2 402 VAL A O 1
ATOM 2944 N N . GLU A 1 403 ? -16.067 -27.955 11.077 1 94.29 403 GLU A N 1
ATOM 2945 C CA . GLU A 1 403 ? -16.487 -27.026 12.122 1 94.29 403 GLU A CA 1
ATOM 2946 C C . GLU A 1 403 ? -15.648 -25.751 12.096 1 94.29 403 GLU A C 1
ATOM 2948 O O . GLU A 1 403 ? -16.168 -24.655 12.316 1 94.29 403 GLU A O 1
ATOM 2953 N N . ARG A 1 404 ? -14.433 -25.92 11.861 1 94.74 404 ARG A N 1
ATOM 2954 C CA . ARG A 1 404 ? -13.522 -24.781 11.807 1 94.74 404 ARG A CA 1
ATOM 2955 C C . ARG A 1 404 ? -13.994 -23.751 10.786 1 94.74 404 ARG A C 1
ATOM 2957 O O . ARG A 1 404 ? -13.994 -22.55 11.062 1 94.74 404 ARG A O 1
ATOM 2964 N N . LEU A 1 405 ? -14.373 -24.251 9.617 1 94.53 405 LEU A N 1
ATOM 2965 C CA . LEU A 1 405 ? -14.825 -23.344 8.568 1 94.53 405 LEU A CA 1
ATOM 2966 C C . LEU A 1 405 ? -16.088 -22.604 8.997 1 94.53 405 LEU A C 1
ATOM 2968 O O . LEU A 1 405 ? -16.228 -21.406 8.738 1 94.53 405 LEU A O 1
ATOM 2972 N N . ASP A 1 406 ? -16.946 -23.329 9.724 1 95.59 406 ASP A N 1
ATOM 2973 C CA . ASP A 1 406 ? -18.151 -22.689 10.243 1 95.59 406 ASP A CA 1
ATOM 2974 C C . ASP A 1 406 ? -17.801 -21.6 11.255 1 95.59 406 ASP A C 1
ATOM 2976 O O . ASP A 1 406 ? -18.401 -20.523 11.248 1 95.59 406 ASP A O 1
ATOM 2980 N N . TRP A 1 407 ? -16.892 -21.935 12.102 1 96.68 407 TRP A N 1
ATOM 2981 C CA . TRP A 1 407 ? -16.476 -20.971 13.115 1 96.68 407 TRP A CA 1
ATOM 2982 C C . TRP A 1 407 ? -15.844 -19.743 12.47 1 96.68 407 TRP A C 1
ATOM 2984 O O . TRP A 1 407 ? -16.076 -18.614 12.91 1 96.68 407 TRP A O 1
ATOM 2994 N N . LEU A 1 408 ? -15.051 -19.918 11.401 1 96.14 408 LEU A N 1
ATOM 2995 C CA . LEU A 1 408 ? -14.382 -18.811 10.726 1 96.14 408 LEU A CA 1
ATOM 2996 C C . LEU A 1 408 ? -15.395 -17.903 10.037 1 96.14 408 LEU A C 1
ATOM 2998 O O . LEU A 1 408 ? -15.287 -16.677 10.111 1 96.14 408 LEU A O 1
ATOM 3002 N N . VAL A 1 409 ? -16.377 -18.497 9.414 1 96.29 409 VAL A N 1
ATOM 3003 C CA . VAL A 1 409 ? -17.398 -17.706 8.736 1 96.29 409 VAL A CA 1
ATOM 3004 C C . VAL A 1 409 ? -18.18 -16.885 9.759 1 96.29 409 VAL A C 1
ATOM 3006 O O . VAL A 1 409 ? -18.433 -15.697 9.547 1 96.29 409 VAL A O 1
ATOM 3009 N N . THR A 1 410 ? -18.492 -17.519 10.864 1 95.42 410 THR A N 1
ATOM 3010 C CA . THR A 1 410 ? -19.234 -16.831 11.915 1 95.42 410 THR A CA 1
ATOM 3011 C C . THR A 1 410 ? -18.38 -15.739 12.553 1 95.42 410 THR A C 1
ATOM 3013 O O . THR A 1 410 ? -18.882 -14.66 12.874 1 95.42 410 THR A O 1
ATOM 3016 N N . ALA A 1 411 ? -17.123 -16.03 12.742 1 96.2 411 ALA A N 1
ATOM 3017 C CA . ALA A 1 411 ? -16.203 -15.044 13.304 1 96.2 411 ALA A CA 1
ATOM 3018 C C . ALA A 1 411 ? -16.102 -13.814 12.407 1 96.2 411 ALA A C 1
ATOM 3020 O O . ALA A 1 411 ? -16.09 -12.681 12.895 1 96.2 411 ALA A O 1
ATOM 3021 N N . ALA A 1 412 ? -16.029 -14.029 11.092 1 94.8 412 ALA A N 1
ATOM 3022 C CA . ALA A 1 412 ? -15.919 -12.924 10.142 1 94.8 412 ALA A CA 1
ATOM 3023 C C . ALA A 1 412 ? -17.143 -12.016 10.212 1 94.8 412 ALA A C 1
ATOM 3025 O O . ALA A 1 412 ? -17.012 -10.795 10.322 1 94.8 412 ALA A O 1
ATOM 3026 N N . ARG A 1 413 ? -18.289 -12.601 10.26 1 91.08 413 ARG A N 1
ATOM 3027 C CA . ARG A 1 413 ? -19.536 -11.843 10.281 1 91.08 413 ARG A CA 1
ATOM 3028 C C . ARG A 1 413 ? -19.705 -11.102 11.603 1 91.08 413 ARG A C 1
ATOM 3030 O O . ARG A 1 413 ? -20.043 -9.916 11.618 1 91.08 413 ARG A O 1
ATOM 3037 N N . THR A 1 414 ? -19.426 -11.835 12.669 1 90.5 414 THR A N 1
ATOM 3038 C CA . THR A 1 414 ? -19.617 -11.258 13.995 1 90.5 414 THR A CA 1
ATOM 3039 C C . THR A 1 414 ? -18.583 -10.168 14.265 1 90.5 414 THR A C 1
ATOM 3041 O O . THR A 1 414 ? -18.874 -9.186 14.951 1 90.5 414 THR A O 1
ATOM 3044 N N . ALA A 1 415 ? -17.387 -10.348 13.733 1 90.73 415 ALA A N 1
ATOM 3045 C CA . ALA A 1 415 ? -16.346 -9.335 13.891 1 90.73 415 ALA A CA 1
ATOM 3046 C C . ALA A 1 415 ? -16.716 -8.05 13.155 1 90.73 415 ALA A C 1
ATOM 3048 O O . ALA A 1 415 ? -16.435 -6.95 13.636 1 90.73 415 ALA A O 1
ATOM 3049 N N . LEU A 1 416 ? -17.295 -8.192 12.038 1 85.88 416 LEU A N 1
ATOM 3050 C CA . LEU A 1 416 ? -17.736 -7.028 11.277 1 85.88 416 LEU A CA 1
ATOM 3051 C C . LEU A 1 416 ? -18.8 -6.249 12.043 1 85.88 416 LEU A C 1
ATOM 3053 O O . LEU A 1 416 ? -18.714 -5.025 12.162 1 85.88 416 LEU A O 1
ATOM 3057 N N . THR A 1 417 ? -19.702 -6.963 12.623 1 80.22 417 THR A N 1
ATOM 3058 C CA . THR A 1 417 ? -20.783 -6.344 13.382 1 80.22 417 THR A CA 1
ATOM 3059 C C . THR A 1 417 ? -20.257 -5.749 14.684 1 80.22 417 THR A C 1
ATOM 3061 O O . THR A 1 417 ? -20.789 -4.751 15.176 1 80.22 417 THR A O 1
ATOM 3064 N N . GLY A 1 418 ? -19.237 -6.399 15.255 1 81 418 GLY A N 1
ATOM 3065 C CA . GLY A 1 418 ? -18.673 -5.945 16.516 1 81 418 GLY A CA 1
ATOM 3066 C C . GLY A 1 418 ? -17.639 -4.848 16.347 1 81 418 GLY A C 1
ATOM 3067 O O . GLY A 1 418 ? -17.011 -4.425 17.319 1 81 418 GLY A O 1
ATOM 3068 N N . GLY A 1 419 ? -17.409 -4.445 15.11 1 81.21 419 GLY A N 1
ATOM 3069 C CA . GLY A 1 419 ? -16.484 -3.352 14.857 1 81.21 419 GLY A CA 1
ATOM 3070 C C . GLY A 1 419 ? -15.029 -3.755 15.003 1 81.21 419 GLY A C 1
ATOM 3071 O O . GLY A 1 419 ? -14.226 -3.008 15.565 1 81.21 419 GLY A O 1
ATOM 3072 N N . ALA A 1 420 ? -14.666 -4.904 14.626 1 87.88 420 ALA A N 1
ATOM 3073 C CA . ALA A 1 420 ? -13.289 -5.39 14.649 1 87.88 420 ALA A CA 1
ATOM 3074 C C . ALA A 1 420 ? -12.829 -5.804 13.254 1 87.88 420 ALA A C 1
ATOM 3076 O O . ALA A 1 420 ? -12.704 -6.995 12.962 1 87.88 420 ALA A O 1
ATOM 3077 N N . PRO A 1 421 ? -12.488 -4.815 12.463 1 86.94 421 PRO A N 1
ATOM 3078 C CA . PRO A 1 421 ? -12.191 -5.098 11.057 1 86.94 421 PRO A CA 1
ATOM 3079 C C . PRO A 1 421 ? -11.002 -6.04 10.883 1 86.94 421 PRO A C 1
ATOM 3081 O O . PRO A 1 421 ? -11.007 -6.887 9.986 1 86.94 421 PRO A O 1
ATOM 3084 N N . ALA A 1 422 ? -10.001 -5.924 11.707 1 88.09 422 ALA A N 1
ATOM 3085 C CA . ALA A 1 422 ? -8.829 -6.785 11.575 1 88.09 422 ALA A CA 1
ATOM 3086 C C . ALA A 1 422 ? -9.198 -8.25 11.787 1 88.09 422 ALA A C 1
ATOM 3088 O O . ALA A 1 422 ? -8.71 -9.129 11.073 1 88.09 422 ALA A O 1
ATOM 3089 N N . LEU A 1 423 ? -10.065 -8.521 12.783 1 92.27 423 LEU A N 1
ATOM 3090 C CA . LEU A 1 423 ? -10.511 -9.883 13.054 1 92.27 423 LEU A CA 1
ATOM 3091 C C . LEU A 1 423 ? -11.378 -10.408 11.914 1 92.27 423 LEU A C 1
ATOM 3093 O O . LEU A 1 423 ? -11.246 -11.566 11.511 1 92.27 423 LEU A O 1
ATOM 3097 N N . ALA A 1 424 ? -12.247 -9.513 11.428 1 93.17 424 ALA A N 1
ATOM 3098 C CA . ALA A 1 424 ? -13.129 -9.896 10.328 1 93.17 424 ALA A CA 1
ATOM 3099 C C . ALA A 1 424 ? -12.326 -10.262 9.083 1 93.17 424 ALA A C 1
ATOM 3101 O O . ALA A 1 424 ? -12.584 -11.289 8.45 1 93.17 424 ALA A O 1
ATOM 3102 N N . GLY A 1 425 ? -11.357 -9.416 8.789 1 92.8 425 GLY A N 1
ATOM 3103 C CA . GLY A 1 425 ? -10.516 -9.672 7.631 1 92.8 425 GLY A CA 1
ATOM 3104 C C . GLY A 1 425 ? -9.711 -10.952 7.749 1 92.8 425 GLY A C 1
ATOM 3105 O O . GLY A 1 425 ? -9.654 -11.745 6.807 1 92.8 425 GLY A O 1
ATOM 3106 N N . ARG A 1 426 ? -9.131 -11.169 8.873 1 91.9 426 ARG A N 1
ATOM 3107 C CA . ARG A 1 426 ? -8.328 -12.365 9.105 1 91.9 426 ARG A CA 1
ATOM 3108 C C . ARG A 1 426 ? -9.168 -13.628 8.947 1 91.9 426 ARG A C 1
ATOM 3110 O O . ARG A 1 426 ? -8.738 -14.59 8.308 1 91.9 426 ARG A O 1
ATOM 3117 N N . ALA A 1 427 ? -10.316 -13.603 9.528 1 95.48 427 ALA A N 1
ATOM 3118 C CA . ALA A 1 427 ? -11.202 -14.763 9.459 1 95.48 427 ALA A CA 1
ATOM 3119 C C . ALA A 1 427 ? -11.667 -15.013 8.027 1 95.48 427 ALA A C 1
ATOM 3121 O O . ALA A 1 427 ? -11.644 -16.151 7.551 1 95.48 427 ALA A O 1
ATOM 3122 N N . ALA A 1 428 ? -12.063 -13.961 7.357 1 95.2 428 ALA A N 1
ATOM 3123 C CA . ALA A 1 428 ? -12.549 -14.092 5.986 1 95.2 428 ALA A CA 1
ATOM 3124 C C . ALA A 1 428 ? -11.448 -14.6 5.06 1 95.2 428 ALA A C 1
ATOM 3126 O O . ALA A 1 428 ? -11.683 -15.485 4.233 1 95.2 428 ALA A O 1
ATOM 3127 N N . GLU A 1 429 ? -10.287 -14.096 5.209 1 91.18 429 GLU A N 1
ATOM 3128 C CA . GLU A 1 429 ? -9.163 -14.524 4.382 1 91.18 429 GLU A CA 1
ATOM 3129 C C . GLU A 1 429 ? -8.81 -15.985 4.643 1 91.18 429 GLU A C 1
ATOM 3131 O O . GLU A 1 429 ? -8.415 -16.708 3.725 1 91.18 429 GLU A O 1
ATOM 3136 N N . ALA A 1 430 ? -8.942 -16.375 5.88 1 91.3 430 ALA A N 1
ATOM 3137 C CA . ALA A 1 430 ? -8.659 -17.766 6.227 1 91.3 430 ALA A CA 1
ATOM 3138 C C . ALA A 1 430 ? -9.636 -18.713 5.536 1 91.3 430 ALA A C 1
ATOM 3140 O O . ALA A 1 430 ? -9.257 -19.811 5.122 1 91.3 430 ALA A O 1
ATOM 3141 N N . VAL A 1 431 ? -10.867 -18.275 5.4 1 93.11 431 VAL A N 1
ATOM 3142 C CA . VAL A 1 431 ? -11.874 -19.084 4.722 1 93.11 431 VAL A CA 1
ATOM 3143 C C . VAL A 1 431 ? -11.527 -19.207 3.24 1 93.11 431 VAL A C 1
ATOM 3145 O O . VAL A 1 431 ? -11.589 -20.299 2.67 1 93.11 431 VAL A O 1
ATOM 3148 N N . ILE A 1 432 ? -11.121 -18.112 2.663 1 88.87 432 ILE A N 1
ATOM 3149 C CA . ILE A 1 432 ? -10.83 -18.076 1.234 1 88.87 432 ILE A CA 1
ATOM 3150 C C . ILE A 1 432 ? -9.574 -18.893 0.942 1 88.87 432 ILE A C 1
ATOM 3152 O O . ILE A 1 432 ? -9.489 -19.567 -0.087 1 88.87 432 ILE A O 1
ATOM 3156 N N . ALA A 1 433 ? -8.687 -18.814 1.861 1 81.78 433 ALA A N 1
ATOM 3157 C CA . ALA A 1 433 ? -7.435 -19.545 1.681 1 81.78 433 ALA A CA 1
ATOM 3158 C C . ALA A 1 433 ? -7.65 -21.047 1.838 1 81.78 433 ALA A C 1
ATOM 3160 O O . ALA A 1 433 ? -6.885 -21.85 1.298 1 81.78 433 ALA A O 1
ATOM 3161 N N . ALA A 1 434 ? -8.759 -21.284 2.466 1 83.02 434 ALA A N 1
ATOM 3162 C CA . ALA A 1 434 ? -9.063 -22.695 2.691 1 83.02 434 ALA A CA 1
ATOM 3163 C C . ALA A 1 434 ? -9.916 -23.259 1.558 1 83.02 434 ALA A C 1
ATOM 3165 O O . ALA A 1 434 ? -10.483 -22.504 0.764 1 83.02 434 ALA A O 1
ATOM 3166 N N . ASP A 1 435 ? -9.758 -24.511 1.131 1 75.76 435 ASP A N 1
ATOM 3167 C CA . ASP A 1 435 ? -10.63 -25.163 0.159 1 75.76 435 ASP A CA 1
ATOM 3168 C C . ASP A 1 435 ? -12.038 -25.347 0.722 1 75.76 435 ASP A C 1
ATOM 3170 O O . ASP A 1 435 ? -12.538 -26.47 0.802 1 75.76 435 ASP A O 1
ATOM 3174 N N . ALA A 1 436 ? -12.697 -24.176 1.031 1 85.62 436 ALA A N 1
ATOM 3175 C CA . ALA A 1 436 ? -14.022 -24.188 1.647 1 85.62 436 ALA A CA 1
ATOM 3176 C C . ALA A 1 436 ? -15.117 -24.31 0.591 1 85.62 436 ALA A C 1
ATOM 3178 O O . ALA A 1 436 ? -14.888 -24.022 -0.586 1 85.62 436 ALA A O 1
ATOM 3179 N N . PRO A 1 437 ? -16.288 -24.824 1.019 1 87.11 437 PRO A N 1
ATOM 3180 C CA . PRO A 1 437 ? -17.434 -24.838 0.106 1 87.11 437 PRO A CA 1
ATOM 3181 C C . PRO A 1 437 ? -17.786 -23.449 -0.42 1 87.11 437 PRO A C 1
ATOM 3183 O O . PRO A 1 437 ? -17.512 -22.445 0.243 1 87.11 437 PRO A O 1
ATOM 3186 N N . ALA A 1 438 ? -18.402 -23.407 -1.533 1 88.45 438 ALA A N 1
ATOM 3187 C CA . ALA A 1 438 ? -18.714 -22.161 -2.228 1 88.45 438 ALA A CA 1
ATOM 3188 C C . ALA A 1 438 ? -19.508 -21.216 -1.33 1 88.45 438 ALA A C 1
ATOM 3190 O O . ALA A 1 438 ? -19.258 -20.008 -1.314 1 88.45 438 ALA A O 1
ATOM 3191 N N . GLY A 1 439 ? -20.457 -21.766 -0.567 1 93.08 439 GLY A N 1
ATOM 3192 C CA . GLY A 1 439 ? -21.259 -20.929 0.31 1 93.08 439 GLY A CA 1
ATOM 3193 C C . GLY A 1 439 ? -20.434 -20.181 1.34 1 93.08 439 GLY A C 1
ATOM 3194 O O . GLY A 1 439 ? -20.682 -19.003 1.606 1 93.08 439 GLY A O 1
ATOM 3195 N N . HIS A 1 440 ? -19.443 -20.868 1.927 1 94.37 440 HIS A N 1
ATOM 3196 C CA . HIS A 1 440 ? -18.552 -20.256 2.906 1 94.37 440 HIS A CA 1
ATOM 3197 C C . HIS A 1 440 ? -17.69 -19.173 2.265 1 94.37 440 HIS A C 1
ATOM 3199 O O . HIS A 1 440 ? -17.494 -18.104 2.848 1 94.37 440 HIS A O 1
ATOM 3205 N N . ARG A 1 441 ? -17.301 -19.374 1.065 1 93.12 441 ARG A N 1
ATOM 3206 C CA . ARG A 1 441 ? -16.43 -18.429 0.373 1 93.12 441 ARG A CA 1
ATOM 3207 C C . ARG A 1 441 ? -17.19 -17.165 -0.014 1 93.12 441 ARG A C 1
ATOM 3209 O O . ARG A 1 441 ? -16.662 -16.058 0.099 1 93.12 441 ARG A O 1
ATOM 3216 N N . VAL A 1 442 ? -18.429 -17.379 -0.447 1 95.03 442 VAL A N 1
ATOM 3217 C CA . VAL A 1 442 ? -19.247 -16.223 -0.797 1 95.03 442 VAL A CA 1
ATOM 3218 C C . VAL A 1 442 ? -19.466 -15.351 0.437 1 95.03 442 VAL A C 1
ATOM 3220 O O . VAL A 1 442 ? -19.312 -14.129 0.377 1 95.03 442 VAL A O 1
ATOM 3223 N N . ARG A 1 443 ? -19.761 -15.964 1.538 1 95.11 443 ARG A N 1
ATOM 3224 C CA . ARG A 1 443 ? -20.015 -15.22 2.767 1 95.11 443 ARG A CA 1
ATOM 3225 C C . ARG A 1 443 ? -18.764 -14.479 3.226 1 95.11 443 ARG A C 1
ATOM 3227 O O . ARG A 1 443 ? -18.85 -13.353 3.722 1 95.11 443 ARG A O 1
ATOM 3234 N N . ALA A 1 444 ? -17.622 -15.098 3.082 1 95.12 444 ALA A N 1
ATOM 3235 C CA . ALA A 1 444 ? -16.356 -14.456 3.425 1 95.12 444 ALA A CA 1
ATOM 3236 C C . ALA A 1 444 ? -16.075 -13.271 2.506 1 95.12 444 ALA A C 1
ATOM 3238 O O . ALA A 1 444 ? -15.609 -12.222 2.958 1 95.12 444 ALA A O 1
ATOM 3239 N N . ARG A 1 445 ? -16.365 -13.422 1.244 1 94.47 445 ARG A N 1
ATOM 3240 C CA . ARG A 1 445 ? -16.112 -12.348 0.289 1 94.47 445 ARG A CA 1
ATOM 3241 C C . ARG A 1 445 ? -17.046 -11.168 0.531 1 94.47 445 ARG A C 1
ATOM 3243 O O . ARG A 1 445 ? -16.661 -10.013 0.335 1 94.47 445 ARG A O 1
ATOM 3250 N N . VAL A 1 446 ? -18.266 -11.466 0.959 1 94.04 446 VAL A N 1
ATOM 3251 C CA . VAL A 1 446 ? -19.193 -10.391 1.297 1 94.04 446 VAL A CA 1
ATOM 3252 C C . VAL A 1 446 ? -18.635 -9.575 2.462 1 94.04 446 VAL A C 1
ATOM 3254 O O . VAL A 1 446 ? -18.733 -8.346 2.47 1 94.04 446 VAL A O 1
ATOM 3257 N N . VAL A 1 447 ? -18.056 -10.256 3.431 1 93.44 447 VAL A N 1
ATOM 3258 C CA . VAL A 1 447 ? -17.452 -9.569 4.568 1 93.44 447 VAL A CA 1
ATOM 3259 C C . VAL A 1 447 ? -16.306 -8.682 4.086 1 93.44 447 VAL A C 1
ATOM 3261 O O . VAL A 1 447 ? -16.17 -7.539 4.528 1 93.44 447 VAL A O 1
ATOM 3264 N N . LEU A 1 448 ? -15.504 -9.173 3.156 1 92.69 448 LEU A N 1
ATOM 3265 C CA . LEU A 1 448 ? -14.388 -8.396 2.628 1 92.69 448 LEU A CA 1
ATOM 3266 C C . LEU A 1 448 ? -14.889 -7.172 1.869 1 92.69 448 LEU A C 1
ATOM 3268 O O . LEU A 1 448 ? -14.277 -6.103 1.933 1 92.69 448 LEU A O 1
ATOM 3272 N N . ILE A 1 449 ? -15.988 -7.35 1.175 1 92.74 449 ILE A N 1
ATOM 3273 C CA . ILE A 1 449 ? -16.595 -6.237 0.453 1 92.74 449 ILE A CA 1
ATOM 3274 C C . ILE A 1 449 ? -17.071 -5.177 1.444 1 92.74 449 ILE A C 1
ATOM 3276 O O . ILE A 1 449 ? -16.836 -3.983 1.246 1 92.74 449 ILE A O 1
ATOM 3280 N N . ASP A 1 450 ? -17.638 -5.607 2.519 1 89.28 450 ASP A N 1
ATOM 3281 C CA . ASP A 1 450 ? -18.146 -4.683 3.528 1 89.28 450 ASP A CA 1
ATOM 3282 C C . ASP A 1 450 ? -17.004 -3.93 4.207 1 89.28 450 ASP A C 1
ATOM 3284 O O . ASP A 1 450 ? -17.16 -2.768 4.587 1 89.28 450 ASP A O 1
ATOM 3288 N N . LEU A 1 451 ? -15.856 -4.582 4.346 1 88.52 451 LEU A N 1
ATOM 3289 C CA . LEU A 1 451 ? -14.705 -3.974 5.004 1 88.52 451 LEU A CA 1
ATOM 3290 C C . LEU A 1 451 ? -14.115 -2.859 4.147 1 88.52 451 LEU A C 1
ATOM 3292 O O . LEU A 1 451 ? -13.388 -2 4.653 1 88.52 451 LEU A O 1
ATOM 3296 N N . ALA A 1 452 ? -14.435 -2.879 2.86 1 86.19 452 ALA A N 1
ATOM 3297 C CA . ALA A 1 452 ? -13.894 -1.86 1.964 1 86.19 452 ALA A CA 1
ATOM 3298 C C . ALA A 1 452 ? -14.559 -0.508 2.206 1 86.19 452 ALA A C 1
ATOM 3300 O O . ALA A 1 452 ? -14.012 0.534 1.838 1 86.19 452 ALA A O 1
ATOM 3301 N N . GLY A 1 453 ? -15.743 -0.524 2.807 1 80.83 453 GLY A N 1
ATOM 3302 C CA . GLY A 1 453 ? -16.45 0.719 3.07 1 80.83 453 GLY A CA 1
ATOM 3303 C C . GLY A 1 453 ? -16.798 1.486 1.808 1 80.83 453 GLY A C 1
ATOM 3304 O O . GLY A 1 453 ? -17.432 0.944 0.901 1 80.83 453 GLY A O 1
ATOM 3305 N N . GLN A 1 454 ? -16.129 2.707 1.692 1 83.98 454 GLN A N 1
ATOM 3306 C CA . GLN A 1 454 ? -16.443 3.581 0.566 1 83.98 454 GLN A CA 1
ATOM 3307 C C . GLN A 1 454 ? -15.612 3.217 -0.661 1 83.98 454 GLN A C 1
ATOM 3309 O O . GLN A 1 454 ? -15.892 3.683 -1.768 1 83.98 454 GLN A O 1
ATOM 3314 N N . ALA A 1 455 ? -14.64 2.326 -0.508 1 82.37 455 ALA A N 1
ATOM 3315 C CA . ALA A 1 455 ? -13.753 1.965 -1.611 1 82.37 455 ALA A CA 1
ATOM 3316 C C . ALA A 1 455 ? -14.287 0.753 -2.37 1 82.37 455 ALA A C 1
ATOM 3318 O O . ALA A 1 455 ? -13.52 -0.132 -2.757 1 82.37 455 ALA A O 1
ATOM 3319 N N . LEU A 1 456 ? -15.566 0.672 -2.608 1 86.79 456 LEU A N 1
ATOM 3320 C CA . LEU A 1 456 ? -16.21 -0.463 -3.26 1 86.79 456 LEU A CA 1
ATOM 3321 C C . LEU A 1 456 ? -15.847 -0.518 -4.74 1 86.79 456 LEU A C 1
ATOM 3323 O O . LEU A 1 456 ? -15.934 -1.576 -5.366 1 86.79 456 LEU A O 1
ATOM 3327 N N . GLY A 1 457 ? -15.49 0.59 -5.289 1 80.01 457 GLY A N 1
ATOM 3328 C CA . GLY A 1 457 ? -15.126 0.638 -6.696 1 80.01 457 GLY A CA 1
ATOM 3329 C C . GLY A 1 457 ? -13.92 -0.22 -7.03 1 80.01 457 GLY A C 1
ATOM 3330 O O . GLY A 1 457 ? -13.775 -0.681 -8.164 1 80.01 457 GLY A O 1
ATOM 3331 N N . GLU A 1 458 ? -13.154 -0.511 -6.064 1 77.92 458 GLU A N 1
ATOM 3332 C CA . GLU A 1 458 ? -11.919 -1.259 -6.28 1 77.92 458 GLU A CA 1
ATOM 3333 C C . GLU A 1 458 ? -12.122 -2.748 -6.016 1 77.92 458 GLU A C 1
ATOM 3335 O O . GLU A 1 458 ? -11.194 -3.544 -6.171 1 77.92 458 GLU A O 1
ATOM 3340 N N . MET A 1 459 ? -13.374 -3.124 -5.783 1 87.57 459 MET A N 1
ATOM 3341 C CA . MET A 1 459 ? -13.617 -4.502 -5.367 1 87.57 459 MET A CA 1
ATOM 3342 C C . MET A 1 459 ? -14.169 -5.331 -6.522 1 87.57 459 MET A C 1
ATOM 3344 O O . MET A 1 459 ? -14.839 -6.341 -6.302 1 87.57 459 MET A O 1
ATOM 3348 N N . GLY A 1 460 ? -13.913 -4.96 -7.718 1 85.53 460 GLY A N 1
ATOM 3349 C CA . GLY A 1 460 ? -14.437 -5.648 -8.888 1 85.53 460 GLY A CA 1
ATOM 3350 C C . GLY A 1 460 ? -14.091 -7.125 -8.916 1 85.53 460 GLY A C 1
ATOM 3351 O O . GLY A 1 460 ? -14.948 -7.963 -9.201 1 85.53 460 GLY A O 1
ATOM 3352 N N . GLU A 1 461 ? -12.863 -7.439 -8.552 1 87.35 461 GLU A N 1
ATOM 3353 C CA . GLU A 1 461 ? -12.422 -8.831 -8.543 1 87.35 461 GLU A CA 1
ATOM 3354 C C . GLU A 1 461 ? -13.183 -9.644 -7.5 1 87.35 461 GLU A C 1
ATOM 3356 O O . GLU A 1 461 ? -13.578 -10.783 -7.76 1 87.35 461 GLU A O 1
ATOM 3361 N N . THR A 1 462 ? -13.363 -9.063 -6.356 1 90.57 462 THR A N 1
ATOM 3362 C CA . THR A 1 462 ? -14.039 -9.764 -5.27 1 90.57 462 THR A CA 1
ATOM 3363 C C . THR A 1 462 ? -15.513 -9.982 -5.602 1 90.57 462 THR A C 1
ATOM 3365 O O . THR A 1 462 ? -16.068 -11.044 -5.314 1 90.57 462 THR A O 1
ATOM 3368 N N . PHE A 1 463 ? -16.149 -9.03 -6.242 1 92.42 463 PHE A N 1
ATOM 3369 C CA . PHE A 1 463 ? -17.536 -9.183 -6.667 1 92.42 463 PHE A CA 1
ATOM 3370 C C . PHE A 1 463 ? -17.666 -10.293 -7.703 1 92.42 463 PHE A C 1
ATOM 3372 O O . PHE A 1 463 ? -18.557 -11.139 -7.606 1 92.42 463 PHE A O 1
ATOM 3379 N N . ALA A 1 464 ? -16.746 -10.303 -8.651 1 89.12 464 ALA A N 1
ATOM 3380 C CA . ALA A 1 464 ? -16.793 -11.3 -9.717 1 89.12 464 ALA A CA 1
ATOM 3381 C C . ALA A 1 464 ? -16.616 -12.709 -9.159 1 89.12 464 ALA A C 1
ATOM 3383 O O . ALA A 1 464 ? -17.314 -13.639 -9.571 1 89.12 464 ALA A O 1
ATOM 3384 N N . ALA A 1 465 ? -15.708 -12.832 -8.25 1 89.58 465 ALA A N 1
ATOM 3385 C CA . ALA A 1 465 ? -15.479 -14.132 -7.627 1 89.58 465 ALA A CA 1
ATOM 3386 C C . ALA A 1 465 ? -16.697 -14.578 -6.823 1 89.58 465 ALA A C 1
ATOM 3388 O O . ALA A 1 465 ? -17.09 -15.745 -6.875 1 89.58 465 ALA A O 1
ATOM 3389 N N . ALA A 1 466 ? -17.302 -13.659 -6.086 1 93.88 466 ALA A N 1
ATOM 3390 C CA . ALA A 1 466 ? -18.478 -13.97 -5.278 1 93.88 466 ALA A CA 1
ATOM 3391 C C . ALA A 1 466 ? -19.65 -14.399 -6.157 1 93.88 466 ALA A C 1
ATOM 3393 O O . ALA A 1 466 ? -20.353 -15.361 -5.839 1 93.88 466 ALA A O 1
ATOM 3394 N N . LEU A 1 467 ? -19.835 -13.747 -7.286 1 92.21 467 LEU A N 1
ATOM 3395 C CA . LEU A 1 467 ? -20.933 -14.068 -8.191 1 92.21 467 LEU A CA 1
ATOM 3396 C C . LEU A 1 467 ? -20.718 -15.429 -8.844 1 92.21 467 LEU A C 1
ATOM 3398 O O . LEU A 1 467 ? -21.657 -16.219 -8.967 1 92.21 467 LEU A O 1
ATOM 3402 N N . ALA A 1 468 ? -19.475 -15.695 -9.193 1 86.34 468 ALA A N 1
ATOM 3403 C CA . ALA A 1 468 ? -19.158 -16.979 -9.813 1 86.34 468 ALA A CA 1
ATOM 3404 C C . ALA A 1 468 ? -19.388 -18.131 -8.838 1 86.34 468 ALA A C 1
ATOM 3406 O O . ALA A 1 468 ? -19.922 -19.176 -9.217 1 86.34 468 ALA A O 1
ATOM 3407 N N . GLU A 1 469 ? -19.022 -17.921 -7.649 1 88.29 469 GLU A N 1
ATOM 3408 C CA . GLU A 1 469 ? -19.146 -18.962 -6.633 1 88.29 469 GLU A CA 1
ATOM 3409 C C . GLU A 1 469 ? -20.595 -19.124 -6.182 1 88.29 469 GLU A C 1
ATOM 3411 O O . GLU A 1 469 ? -21.021 -20.224 -5.826 1 88.29 469 GLU A O 1
ATOM 3416 N N . ALA A 1 470 ? -21.339 -18.011 -6.168 1 93.42 470 ALA A N 1
ATOM 3417 C CA . ALA A 1 470 ? -22.746 -18.067 -5.781 1 93.42 470 ALA A CA 1
ATOM 3418 C C . ALA A 1 470 ? -23.565 -18.852 -6.802 1 93.42 470 ALA A C 1
ATOM 3420 O O . ALA A 1 470 ? -24.571 -19.475 -6.454 1 93.42 470 ALA A O 1
ATOM 3421 N N . GLY A 1 471 ? -23.075 -18.81 -8.08 1 88.23 471 GLY A N 1
ATOM 3422 C CA . GLY A 1 471 ? -23.827 -19.497 -9.118 1 88.23 471 GLY A CA 1
ATOM 3423 C C . GLY A 1 471 ? -25.27 -19.039 -9.212 1 88.23 471 GLY A C 1
ATOM 3424 O O . GLY A 1 471 ? -25.542 -17.839 -9.295 1 88.23 471 GLY A O 1
ATOM 3425 N N . ASP A 1 472 ? -26.227 -19.972 -9.099 1 90.25 472 ASP A N 1
ATOM 3426 C CA . ASP A 1 472 ? -27.64 -19.643 -9.259 1 90.25 472 ASP A CA 1
ATOM 3427 C C . ASP A 1 472 ? -28.382 -19.745 -7.928 1 90.25 472 ASP A C 1
ATOM 3429 O O . ASP A 1 472 ? -29.611 -19.661 -7.888 1 90.25 472 ASP A O 1
ATOM 3433 N N . ASP A 1 473 ? -27.697 -19.863 -6.818 1 93.89 473 ASP A N 1
ATOM 3434 C CA . ASP A 1 473 ? -28.32 -19.949 -5.5 1 93.89 473 ASP A CA 1
ATOM 3435 C C . ASP A 1 473 ? -28.789 -18.576 -5.024 1 93.89 473 ASP A C 1
ATOM 3437 O O . ASP A 1 473 ? -27.971 -17.712 -4.701 1 93.89 473 ASP A O 1
ATOM 3441 N N . PRO A 1 474 ? -30.126 -18.368 -4.932 1 94.54 474 PRO A N 1
ATOM 3442 C CA . PRO A 1 474 ? -30.637 -17.042 -4.575 1 94.54 474 PRO A CA 1
ATOM 3443 C C . PRO A 1 474 ? -30.182 -16.588 -3.19 1 94.54 474 PRO A C 1
ATOM 3445 O O . PRO A 1 474 ? -29.986 -15.391 -2.962 1 94.54 474 PRO A O 1
ATOM 3448 N N . ALA A 1 475 ? -29.942 -17.519 -2.328 1 93.49 475 ALA A N 1
ATOM 3449 C CA . ALA A 1 475 ? -29.553 -17.17 -0.964 1 93.49 475 ALA A CA 1
ATOM 3450 C C . ALA A 1 475 ? -28.14 -16.596 -0.927 1 93.49 475 ALA A C 1
ATOM 3452 O O . ALA A 1 475 ? -27.822 -15.765 -0.072 1 93.49 475 ALA A O 1
ATOM 3453 N N . LEU A 1 476 ? -27.307 -16.973 -1.883 1 94.62 476 LEU A N 1
ATOM 3454 C CA . LEU A 1 476 ? -25.933 -16.485 -1.948 1 94.62 476 LEU A CA 1
ATOM 3455 C C . LEU A 1 476 ? -25.832 -15.268 -2.862 1 94.62 476 LEU A C 1
ATOM 3457 O O . LEU A 1 476 ? -24.971 -14.408 -2.664 1 94.62 476 LEU A O 1
ATOM 3461 N N . LEU A 1 477 ? -26.735 -15.16 -3.798 1 95.21 477 LEU A N 1
ATOM 3462 C CA . LEU A 1 477 ? -26.68 -14.095 -4.794 1 95.21 477 LEU A CA 1
ATOM 3463 C C . LEU A 1 477 ? -27.198 -12.783 -4.216 1 95.21 477 LEU A C 1
ATOM 3465 O O . LEU A 1 477 ? -26.67 -11.712 -4.525 1 95.21 477 LEU A O 1
ATOM 3469 N N . ALA A 1 478 ? -28.198 -12.826 -3.368 1 94.67 478 ALA A N 1
ATOM 3470 C CA . ALA A 1 478 ? -28.888 -11.628 -2.896 1 94.67 478 ALA A CA 1
ATOM 3471 C C . ALA A 1 478 ? -27.939 -10.719 -2.12 1 94.67 478 ALA A C 1
ATOM 3473 O O . ALA A 1 478 ? -27.83 -9.527 -2.416 1 94.67 478 ALA A O 1
ATOM 3474 N N . PRO A 1 479 ? -27.176 -11.25 -1.171 1 92.49 479 PRO A N 1
ATOM 3475 C CA . PRO A 1 479 ? -26.264 -10.371 -0.434 1 92.49 479 PRO A CA 1
ATOM 3476 C C . PRO A 1 479 ? -25.189 -9.755 -1.327 1 92.49 479 PRO A C 1
ATOM 3478 O O . PRO A 1 479 ? -24.765 -8.62 -1.096 1 92.49 479 PRO A O 1
ATOM 3481 N N . VAL A 1 480 ? -24.752 -10.431 -2.333 1 94.93 480 VAL A N 1
ATOM 3482 C CA . VAL A 1 480 ? -23.708 -9.926 -3.218 1 94.93 480 VAL A CA 1
ATOM 3483 C C . VAL A 1 480 ? -24.267 -8.804 -4.09 1 94.93 480 VAL A C 1
ATOM 3485 O O . VAL A 1 480 ? -23.654 -7.741 -4.214 1 94.93 480 VAL A O 1
ATOM 3488 N N . ARG A 1 481 ? -25.421 -9.03 -4.602 1 95.67 481 ARG A N 1
ATOM 3489 C CA . ARG A 1 481 ? -26.02 -8.046 -5.497 1 95.67 481 ARG A CA 1
ATOM 3490 C C . ARG A 1 481 ? -26.453 -6.801 -4.73 1 95.67 481 ARG A C 1
ATOM 3492 O O . ARG A 1 481 ? -26.417 -5.691 -5.265 1 95.67 481 ARG A O 1
ATOM 3499 N N . LEU A 1 482 ? -26.853 -6.998 -3.502 1 94.08 482 LEU A N 1
ATOM 3500 C CA . LEU A 1 482 ? -27.154 -5.848 -2.656 1 94.08 482 LEU A CA 1
ATOM 3501 C C . LEU A 1 482 ? -25.945 -4.926 -2.541 1 94.08 482 LEU A C 1
ATOM 3503 O O . LEU A 1 482 ? -26.082 -3.703 -2.615 1 94.08 482 LEU A O 1
ATOM 3507 N N . ARG A 1 483 ? -24.775 -5.53 -2.372 1 94.21 483 ARG A N 1
ATOM 3508 C CA . ARG A 1 483 ? -23.56 -4.729 -2.265 1 94.21 483 ARG A CA 1
ATOM 3509 C C . ARG A 1 483 ? -23.2 -4.098 -3.605 1 94.21 483 ARG A C 1
ATOM 3511 O O . ARG A 1 483 ? -22.626 -3.008 -3.65 1 94.21 483 ARG A O 1
ATOM 3518 N N . LEU A 1 484 ? -23.577 -4.752 -4.71 1 94.25 484 LEU A N 1
ATOM 3519 C CA . LEU A 1 484 ? -23.389 -4.146 -6.023 1 94.25 484 LEU A CA 1
ATOM 3520 C C . LEU A 1 484 ? -24.261 -2.905 -6.179 1 94.25 484 LEU A C 1
ATOM 3522 O O . LEU A 1 484 ? -23.866 -1.941 -6.839 1 94.25 484 LEU A O 1
ATOM 3526 N N . THR A 1 485 ? -25.482 -2.93 -5.522 1 94.27 485 THR A N 1
ATOM 3527 C CA . THR A 1 485 ? -26.341 -1.752 -5.491 1 94.27 485 THR A CA 1
ATOM 3528 C C . THR A 1 485 ? -25.635 -0.585 -4.808 1 94.27 485 THR A C 1
ATOM 3530 O O . THR A 1 485 ? -25.629 0.534 -5.326 1 94.27 485 THR A O 1
ATOM 3533 N N . TRP A 1 486 ? -25.051 -0.848 -3.748 1 92.05 486 TRP A N 1
ATOM 3534 C CA . TRP A 1 486 ? -24.356 0.191 -2.995 1 92.05 486 TRP A CA 1
ATOM 3535 C C . TRP A 1 486 ? -23.148 0.709 -3.768 1 92.05 486 TRP A C 1
ATOM 3537 O O . TRP A 1 486 ? -22.865 1.909 -3.758 1 92.05 486 TRP A O 1
ATOM 3547 N N . GLN A 1 487 ? -22.391 -0.238 -4.383 1 92.54 487 GLN A N 1
ATOM 3548 C CA . GLN A 1 487 ? -21.246 0.161 -5.194 1 92.54 487 GLN A CA 1
ATOM 3549 C C . GLN A 1 487 ? -21.663 1.132 -6.294 1 92.54 487 GLN A C 1
ATOM 3551 O O . GLN A 1 487 ? -20.989 2.138 -6.531 1 92.54 487 GLN A O 1
ATOM 3556 N N . ALA A 1 488 ? -22.78 0.823 -6.929 1 91.65 488 ALA A N 1
ATOM 3557 C CA . ALA A 1 488 ? -23.27 1.667 -8.016 1 91.65 488 ALA A CA 1
ATOM 3558 C C . ALA A 1 488 ? -23.692 3.039 -7.498 1 91.65 488 ALA A C 1
ATOM 3560 O O . ALA A 1 488 ? -23.468 4.055 -8.161 1 91.65 488 ALA A O 1
ATOM 3561 N N . MET A 1 489 ? -24.23 3.109 -6.31 1 89.44 489 MET A N 1
ATOM 3562 C CA . MET A 1 489 ? -24.645 4.368 -5.7 1 89.44 489 MET A CA 1
ATOM 3563 C C . MET A 1 489 ? -23.436 5.236 -5.367 1 89.44 489 MET A C 1
ATOM 3565 O O . MET A 1 489 ? -23.425 6.432 -5.663 1 89.44 489 MET A O 1
ATOM 3569 N N . ILE A 1 490 ? -22.455 4.626 -4.812 1 88.73 490 ILE A N 1
ATOM 3570 C CA . ILE A 1 490 ? -21.272 5.345 -4.349 1 88.73 490 ILE A CA 1
ATOM 3571 C C . ILE A 1 490 ? -20.473 5.849 -5.548 1 88.73 490 ILE A C 1
ATOM 3573 O O . ILE A 1 490 ? -19.949 6.966 -5.528 1 88.73 490 ILE A O 1
ATOM 3577 N N . THR A 1 491 ? -20.397 5.029 -6.634 1 85.19 491 THR A N 1
ATOM 3578 C CA . THR A 1 491 ? -19.592 5.399 -7.794 1 85.19 491 THR A CA 1
ATOM 3579 C C . THR A 1 491 ? -20.362 6.35 -8.706 1 85.19 491 THR A C 1
ATOM 3581 O O . THR A 1 491 ? -19.812 6.865 -9.681 1 85.19 491 THR A O 1
ATOM 3584 N N . GLY A 1 492 ? -21.661 6.558 -8.398 1 83.35 492 GLY A N 1
ATOM 3585 C CA . GLY A 1 492 ? -22.422 7.578 -9.102 1 83.35 492 GLY A CA 1
ATOM 3586 C C . GLY A 1 492 ? -23.124 7.05 -10.339 1 83.35 492 GLY A C 1
ATOM 3587 O O . GLY A 1 492 ? -23.177 7.729 -11.366 1 83.35 492 GLY A O 1
ATOM 3588 N N . ASP A 1 493 ? -23.598 5.82 -10.333 1 86.35 493 ASP A N 1
ATOM 3589 C CA . ASP A 1 493 ? -24.387 5.227 -11.409 1 86.35 493 ASP A CA 1
ATOM 3590 C C . ASP A 1 493 ? -25.779 4.834 -10.916 1 86.35 493 ASP A C 1
ATOM 3592 O O . ASP A 1 493 ? -26.054 3.653 -10.695 1 86.35 493 ASP A O 1
ATOM 3596 N N . PRO A 1 494 ? -26.662 5.752 -10.882 1 87.97 494 PRO A N 1
ATOM 3597 C CA . PRO A 1 494 ? -27.978 5.497 -10.293 1 87.97 494 PRO A CA 1
ATOM 3598 C C . PRO A 1 494 ? -28.806 4.503 -11.105 1 87.97 494 PRO A C 1
ATOM 3600 O O . PRO A 1 494 ? -29.626 3.772 -10.543 1 87.97 494 PRO A O 1
ATOM 3603 N N . ASP A 1 495 ? -28.601 4.393 -12.441 1 89.02 495 ASP A N 1
ATOM 3604 C CA . ASP A 1 495 ? -29.351 3.444 -13.258 1 89.02 495 ASP A CA 1
ATOM 3605 C C . ASP A 1 495 ? -28.989 2.004 -12.898 1 89.02 495 ASP A C 1
ATOM 3607 O O . ASP A 1 495 ? -29.873 1.171 -12.688 1 89.02 495 ASP A O 1
ATOM 3611 N N . ARG A 1 496 ? -27.781 1.861 -12.875 1 90.24 496 ARG A N 1
ATOM 3612 C CA . ARG A 1 496 ? -27.327 0.527 -12.495 1 90.24 496 ARG A CA 1
ATOM 3613 C C . ARG A 1 496 ? -27.758 0.187 -11.072 1 90.24 496 ARG A C 1
ATOM 3615 O O . ARG A 1 496 ? -28.123 -0.954 -10.784 1 90.24 496 ARG A O 1
ATOM 3622 N N . ALA A 1 497 ? -27.716 1.148 -10.161 1 93.85 497 ALA A N 1
ATOM 3623 C CA . ALA A 1 497 ? -28.098 0.941 -8.766 1 93.85 497 ALA A CA 1
ATOM 3624 C C . ALA A 1 497 ? -29.565 0.535 -8.654 1 93.85 497 ALA A C 1
ATOM 3626 O O . ALA A 1 497 ? -29.903 -0.395 -7.919 1 93.85 497 ALA A O 1
ATOM 3627 N N . ALA A 1 498 ? -30.394 1.223 -9.429 1 94.59 498 ALA A N 1
ATOM 3628 C CA . ALA A 1 498 ? -31.822 0.913 -9.4 1 94.59 498 ALA A CA 1
ATOM 3629 C C . ALA A 1 498 ? -32.092 -0.484 -9.952 1 94.59 498 ALA A C 1
ATOM 3631 O O . ALA A 1 498 ? -32.906 -1.228 -9.402 1 94.59 498 ALA A O 1
ATOM 3632 N N . PHE A 1 499 ? -31.427 -0.864 -10.999 1 94.26 499 PHE A N 1
ATOM 3633 C CA . PHE A 1 499 ? -31.568 -2.181 -11.608 1 94.26 499 PHE A CA 1
ATOM 3634 C C . PHE A 1 499 ? -31.171 -3.277 -10.627 1 94.26 499 PHE A C 1
ATOM 3636 O O . PHE A 1 499 ? -31.91 -4.246 -10.437 1 94.26 499 PHE A O 1
ATOM 3643 N N . GLU A 1 500 ? -30.026 -3.026 -10.054 1 95.41 500 GLU A N 1
ATOM 3644 C CA . GLU A 1 500 ? -29.532 -4.004 -9.089 1 95.41 500 GLU A CA 1
ATOM 3645 C C . GLU A 1 500 ? -30.456 -4.1 -7.878 1 95.41 500 GLU A C 1
ATOM 3647 O O . GLU A 1 500 ? -30.695 -5.192 -7.358 1 95.41 500 GLU A O 1
ATOM 3652 N N . ALA A 1 501 ? -30.942 -2.999 -7.365 1 96.37 501 ALA A N 1
ATOM 3653 C CA . ALA A 1 501 ? -31.814 -2.985 -6.193 1 96.37 501 ALA A CA 1
ATOM 3654 C C . ALA A 1 501 ? -33.103 -3.758 -6.458 1 96.37 501 ALA A C 1
ATOM 3656 O O . ALA A 1 501 ? -33.529 -4.568 -5.632 1 96.37 501 ALA A O 1
ATOM 3657 N N . ARG A 1 502 ? -33.694 -3.556 -7.621 1 96.06 502 ARG A N 1
ATOM 3658 C CA . ARG A 1 502 ? -34.915 -4.267 -7.987 1 96.06 502 ARG A CA 1
ATOM 3659 C C . ARG A 1 502 ? -34.658 -5.765 -8.114 1 96.06 502 ARG A C 1
ATOM 3661 O O . ARG A 1 502 ? -35.423 -6.578 -7.59 1 96.06 502 ARG A O 1
ATOM 3668 N N . GLY A 1 503 ? -33.588 -6.016 -8.831 1 95.88 503 GLY A N 1
ATOM 3669 C CA . GLY A 1 503 ? -33.224 -7.414 -8.992 1 95.88 503 GLY A CA 1
ATOM 3670 C C . GLY A 1 503 ? -32.945 -8.113 -7.674 1 95.88 503 GLY A C 1
ATOM 3671 O O . GLY A 1 503 ? -33.353 -9.259 -7.475 1 95.88 503 GLY A O 1
ATOM 3672 N N . THR A 1 504 ? -32.292 -7.423 -6.795 1 95.99 504 THR A N 1
ATOM 3673 C CA . THR A 1 504 ? -31.945 -7.978 -5.491 1 95.99 504 THR A CA 1
ATOM 3674 C C . THR A 1 504 ? -33.199 -8.226 -4.658 1 95.99 504 THR A C 1
ATOM 3676 O O . THR A 1 504 ? -33.305 -9.247 -3.975 1 95.99 504 THR A O 1
ATOM 3679 N N . ALA A 1 505 ? -34.117 -7.283 -4.658 1 95.61 505 ALA A N 1
ATOM 3680 C CA . ALA A 1 505 ? -35.366 -7.456 -3.92 1 95.61 505 ALA A CA 1
ATOM 3681 C C . ALA A 1 505 ? -36.107 -8.707 -4.381 1 95.61 505 ALA A C 1
ATOM 3683 O O . ALA A 1 505 ? -36.603 -9.481 -3.559 1 95.61 505 ALA A O 1
ATOM 3684 N N . ASP A 1 506 ? -36.088 -8.977 -5.664 1 96.14 506 ASP A N 1
ATOM 3685 C CA . ASP A 1 506 ? -36.768 -10.135 -6.237 1 96.14 506 ASP A CA 1
ATOM 3686 C C . ASP A 1 506 ? -36.067 -11.433 -5.843 1 96.14 506 ASP A C 1
ATOM 3688 O O . ASP A 1 506 ? -36.72 -12.405 -5.457 1 96.14 506 ASP A O 1
ATOM 3692 N N . ILE A 1 507 ? -34.793 -11.44 -5.948 1 96.74 507 ILE A N 1
ATOM 3693 C CA . ILE A 1 507 ? -34.003 -12.622 -5.619 1 96.74 507 ILE A CA 1
ATOM 3694 C C . ILE A 1 507 ? -34.142 -12.938 -4.132 1 96.74 507 ILE A C 1
ATOM 3696 O O . ILE A 1 507 ? -34.297 -14.101 -3.75 1 96.74 507 ILE A O 1
ATOM 3700 N N . ALA A 1 508 ? -34.082 -11.882 -3.289 1 94.82 508 ALA A N 1
ATOM 3701 C CA . ALA A 1 508 ? -34.203 -12.058 -1.844 1 94.82 508 ALA A CA 1
ATOM 3702 C C . ALA A 1 508 ? -35.579 -12.602 -1.471 1 94.82 508 ALA A C 1
ATOM 3704 O O . ALA A 1 508 ? -35.699 -13.443 -0.578 1 94.82 508 ALA A O 1
ATOM 3705 N N . ARG A 1 509 ? -36.548 -12.135 -2.172 1 94.21 509 ARG A N 1
ATOM 3706 C CA . ARG A 1 509 ? -37.905 -12.617 -1.933 1 94.21 509 ARG A CA 1
ATOM 3707 C C . ARG A 1 509 ? -38.022 -14.104 -2.248 1 94.21 509 ARG A C 1
ATOM 3709 O O . ARG A 1 509 ? -38.623 -14.861 -1.483 1 94.21 509 ARG A O 1
ATOM 3716 N N . ARG A 1 510 ? -37.361 -14.543 -3.299 1 94.76 510 ARG A N 1
ATOM 3717 C CA . ARG A 1 510 ? -37.379 -15.948 -3.692 1 94.76 510 ARG A CA 1
ATOM 3718 C C . ARG A 1 510 ? -36.637 -16.81 -2.676 1 94.76 510 ARG A C 1
ATOM 3720 O O . ARG A 1 510 ? -37.002 -17.965 -2.45 1 94.76 510 ARG A O 1
ATOM 3727 N N . ALA A 1 511 ? -35.658 -16.222 -2.076 1 94.04 511 ALA A N 1
ATOM 3728 C CA . ALA A 1 511 ? -34.841 -16.952 -1.109 1 94.04 511 ALA A CA 1
ATOM 3729 C C . ALA A 1 511 ? -35.472 -16.914 0.28 1 94.04 511 ALA A C 1
ATOM 3731 O O . ALA A 1 511 ? -35.028 -17.619 1.19 1 94.04 511 ALA A O 1
ATOM 3732 N N . GLY A 1 512 ? -36.508 -16.105 0.472 1 90.79 512 GLY A N 1
ATOM 3733 C CA . GLY A 1 512 ? -37.109 -15.925 1.784 1 90.79 512 GLY A CA 1
ATOM 3734 C C . GLY A 1 512 ? -36.254 -15.095 2.723 1 90.79 512 GLY A C 1
ATOM 3735 O O . GLY A 1 512 ? -36.368 -15.216 3.944 1 90.79 512 GLY A O 1
ATOM 3736 N N . ASP A 1 513 ? -35.341 -14.277 2.228 1 91.07 513 ASP A N 1
ATOM 3737 C CA . ASP A 1 513 ? -34.469 -13.396 2.999 1 91.07 513 ASP A CA 1
ATOM 3738 C C . ASP A 1 513 ? -35.079 -12.003 3.137 1 91.07 513 ASP A C 1
ATOM 3740 O O . ASP A 1 513 ? -34.746 -11.095 2.372 1 91.07 513 ASP A O 1
ATOM 3744 N N . THR A 1 514 ? -35.811 -11.796 4.184 1 90.16 514 THR A N 1
ATOM 3745 C CA . THR A 1 514 ? -36.557 -10.556 4.369 1 90.16 514 THR A CA 1
ATOM 3746 C C . THR A 1 514 ? -35.615 -9.399 4.687 1 90.16 514 THR A C 1
ATOM 3748 O O . THR A 1 514 ? -35.915 -8.244 4.379 1 90.16 514 THR A O 1
ATOM 3751 N N . THR A 1 515 ? -34.544 -9.672 5.25 1 88.27 515 THR A N 1
ATOM 3752 C CA . THR A 1 515 ? -33.601 -8.617 5.605 1 88.27 515 THR A CA 1
ATOM 3753 C C . THR A 1 515 ? -32.988 -7.996 4.354 1 88.27 515 THR A C 1
ATOM 3755 O O . THR A 1 515 ? -32.985 -6.773 4.199 1 88.27 515 THR A O 1
ATOM 3758 N N . SER A 1 516 ? -32.536 -8.856 3.417 1 90.74 516 SER A N 1
ATOM 3759 C CA . SER A 1 516 ? -31.954 -8.349 2.178 1 90.74 516 SER A CA 1
ATOM 3760 C C . SER A 1 516 ? -33.006 -7.662 1.314 1 90.74 516 SER A C 1
ATOM 3762 O O . SER A 1 516 ? -32.706 -6.689 0.619 1 90.74 516 SER A O 1
ATOM 3764 N N . GLU A 1 517 ? -34.203 -8.18 1.41 1 93.24 517 GLU A N 1
ATOM 3765 C CA . GLU A 1 517 ? -35.283 -7.546 0.659 1 93.24 517 GLU A CA 1
ATOM 3766 C C . GLU A 1 517 ? -35.562 -6.138 1.175 1 93.24 517 GLU A C 1
ATOM 3768 O O . GLU A 1 517 ? -35.678 -5.195 0.39 1 93.24 517 GLU A O 1
ATOM 3773 N N . ALA A 1 518 ? -35.657 -6.009 2.463 1 92.35 518 ALA A N 1
ATOM 3774 C CA . ALA A 1 518 ? -35.924 -4.708 3.07 1 92.35 518 ALA A CA 1
ATOM 3775 C C . ALA A 1 518 ? -34.81 -3.715 2.751 1 92.35 518 ALA A C 1
ATOM 3777 O O . ALA A 1 518 ? -35.076 -2.546 2.462 1 92.35 518 ALA A O 1
ATOM 3778 N N . MET A 1 519 ? -33.654 -4.166 2.813 1 92.93 519 MET A N 1
ATOM 3779 C CA . MET A 1 519 ? -32.515 -3.29 2.554 1 92.93 519 MET A CA 1
ATOM 3780 C C . MET A 1 519 ? -32.47 -2.875 1.087 1 92.93 519 MET A C 1
ATOM 3782 O O . MET A 1 519 ? -32.164 -1.724 0.772 1 92.93 519 MET A O 1
ATOM 3786 N N . ALA A 1 520 ? -32.761 -3.824 0.202 1 94.78 520 ALA A N 1
ATOM 3787 C CA . ALA A 1 520 ? -32.789 -3.516 -1.225 1 94.78 520 ALA A CA 1
ATOM 3788 C C . ALA A 1 520 ? -33.871 -2.487 -1.543 1 94.78 520 ALA A C 1
ATOM 3790 O O . ALA A 1 520 ? -33.64 -1.554 -2.315 1 94.78 520 ALA A O 1
ATOM 3791 N N . LEU A 1 521 ? -34.988 -2.64 -0.886 1 95.1 521 LEU A N 1
ATOM 3792 C CA . LEU A 1 521 ? -36.088 -1.704 -1.092 1 95.1 521 LEU A CA 1
ATOM 3793 C C . LEU A 1 521 ? -35.753 -0.335 -0.508 1 95.1 521 LEU A C 1
ATOM 3795 O O . LEU A 1 521 ? -36.14 0.694 -1.065 1 95.1 521 LEU A O 1
ATOM 3799 N N . SER A 1 522 ? -35.128 -0.309 0.605 1 94.15 522 SER A N 1
ATOM 3800 C CA . SER A 1 522 ? -34.687 0.953 1.19 1 94.15 522 SER A CA 1
ATOM 3801 C C . SER A 1 522 ? -33.709 1.677 0.271 1 94.15 522 SER A C 1
ATOM 3803 O O . SER A 1 522 ? -33.805 2.892 0.087 1 94.15 522 SER A O 1
ATOM 3805 N N . SER A 1 523 ? -32.799 0.883 -0.306 1 94.46 523 SER A N 1
ATOM 3806 C CA . SER A 1 523 ? -31.849 1.462 -1.249 1 94.46 523 SER A CA 1
ATOM 3807 C C . SER A 1 523 ? -32.555 1.98 -2.498 1 94.46 523 SER A C 1
ATOM 3809 O O . SER A 1 523 ? -32.205 3.04 -3.02 1 94.46 523 SER A O 1
ATOM 3811 N N . LEU A 1 524 ? -33.513 1.209 -2.903 1 95.63 524 LEU A N 1
ATOM 3812 C CA . LEU A 1 524 ? -34.285 1.636 -4.064 1 95.63 524 LEU A CA 1
ATOM 3813 C C . LEU A 1 524 ? -35.007 2.95 -3.784 1 95.63 524 LEU A C 1
ATOM 3815 O O . LEU A 1 524 ? -35.028 3.844 -4.632 1 95.63 524 LEU A O 1
ATOM 3819 N N . ALA A 1 525 ? -35.539 3.054 -2.607 1 94.92 525 ALA A N 1
ATOM 3820 C CA . ALA A 1 525 ? -36.209 4.29 -2.212 1 94.92 525 ALA A CA 1
ATOM 3821 C C . ALA A 1 525 ? -35.239 5.468 -2.225 1 94.92 525 ALA A C 1
ATOM 3823 O O . ALA A 1 525 ? -35.594 6.567 -2.659 1 94.92 525 ALA A O 1
ATOM 3824 N N . GLN A 1 526 ? -34.112 5.263 -1.741 1 92.9 526 GLN A N 1
ATOM 3825 C CA . GLN A 1 526 ? -33.101 6.314 -1.706 1 92.9 526 GLN A CA 1
ATOM 3826 C C . GLN A 1 526 ? -32.723 6.761 -3.115 1 92.9 526 GLN A C 1
ATOM 3828 O O . GLN A 1 526 ? -32.604 7.959 -3.381 1 92.9 526 GLN A O 1
ATOM 3833 N N . ILE A 1 527 ? -32.567 5.833 -4.033 1 93.06 527 ILE A N 1
ATOM 3834 C CA . ILE A 1 527 ? -32.209 6.126 -5.417 1 93.06 527 ILE A CA 1
ATOM 3835 C C . ILE A 1 527 ? -33.349 6.882 -6.095 1 93.06 527 ILE A C 1
ATOM 3837 O O . ILE A 1 527 ? -33.119 7.88 -6.782 1 93.06 527 ILE A O 1
ATOM 3841 N N . GLN A 1 528 ? -34.529 6.425 -5.826 1 92.69 528 GLN A N 1
ATOM 3842 C CA . GLN A 1 528 ? -35.706 7.071 -6.397 1 92.69 528 GLN A CA 1
ATOM 3843 C C . GLN A 1 528 ? -35.845 8.504 -5.894 1 92.69 528 GLN A C 1
ATOM 3845 O O . GLN A 1 528 ? -36.191 9.406 -6.661 1 92.69 528 GLN A O 1
ATOM 3850 N N . ARG A 1 529 ? -35.528 8.683 -4.682 1 90.06 529 ARG A N 1
ATOM 3851 C CA . ARG A 1 529 ? -35.588 10.024 -4.109 1 90.06 529 ARG A CA 1
ATOM 3852 C C . ARG A 1 529 ? -34.529 10.931 -4.727 1 90.06 529 ARG A C 1
ATOM 3854 O O . ARG A 1 529 ? -34.81 12.084 -5.061 1 90.06 529 ARG A O 1
ATOM 3861 N N . MET A 1 530 ? -33.416 10.456 -4.844 1 86.42 530 MET A N 1
ATOM 3862 C CA . MET A 1 530 ? -32.323 11.227 -5.429 1 86.42 530 MET A CA 1
ATOM 3863 C C . MET A 1 530 ? -32.637 11.606 -6.872 1 86.42 530 MET A C 1
ATOM 3865 O O . MET A 1 530 ? -32.275 12.694 -7.325 1 86.42 530 MET A O 1
ATOM 3869 N N . ARG A 1 531 ? -33.355 10.716 -7.499 1 86.57 531 ARG A N 1
ATOM 3870 C CA . ARG A 1 531 ? -33.691 10.936 -8.902 1 86.57 531 ARG A CA 1
ATOM 3871 C C . ARG A 1 531 ? -34.96 11.771 -9.037 1 86.57 531 ARG A C 1
ATOM 3873 O O . ARG A 1 531 ? -35.36 12.126 -10.147 1 86.57 531 ARG A O 1
ATOM 3880 N N . GLY A 1 532 ? -35.637 12.028 -7.879 1 83.96 532 GLY A N 1
ATOM 3881 C CA . GLY A 1 532 ? -36.858 12.818 -7.884 1 83.96 532 GLY A CA 1
ATOM 3882 C C . GLY A 1 532 ? -38.077 12.028 -8.321 1 83.96 532 GLY A C 1
ATOM 3883 O O . GLY A 1 532 ? -39.024 12.593 -8.873 1 83.96 532 GLY A O 1
ATOM 3884 N N . GLU A 1 533 ? -38.019 10.714 -8.124 1 88.52 533 GLU A N 1
ATOM 3885 C CA . GLU A 1 533 ? -39.145 9.845 -8.453 1 88.52 533 GLU A CA 1
ATOM 3886 C C . GLU A 1 533 ? -40.107 9.718 -7.275 1 88.52 533 GLU A C 1
ATOM 3888 O O . GLU A 1 533 ? -39.68 9.503 -6.138 1 88.52 533 GLU A O 1
ATOM 3893 N N . PRO A 1 534 ? -41.355 9.802 -7.539 1 85.6 534 PRO A N 1
ATOM 3894 C CA . PRO A 1 534 ? -42.318 9.772 -6.436 1 85.6 534 PRO A CA 1
ATOM 3895 C C . PRO A 1 534 ? -42.495 8.376 -5.844 1 85.6 534 PRO A C 1
ATOM 3897 O O . PRO A 1 534 ? -42.991 8.234 -4.723 1 85.6 534 PRO A O 1
ATOM 3900 N N . GLU A 1 535 ? -42.102 7.371 -6.556 1 91.59 535 GLU A N 1
ATOM 3901 C CA . GLU A 1 535 ? -42.305 5.984 -6.148 1 91.59 535 GLU A CA 1
ATOM 3902 C C . GLU A 1 535 ? -41.498 5.652 -4.897 1 91.59 535 GLU A C 1
ATOM 3904 O O . GLU A 1 535 ? -41.691 4.597 -4.288 1 91.59 535 GLU A O 1
ATOM 3909 N N . TRP A 1 536 ? -40.668 6.619 -4.503 1 92.4 536 TRP A N 1
ATOM 3910 C CA . TRP A 1 536 ? -39.814 6.32 -3.358 1 92.4 536 TRP A CA 1
ATOM 3911 C C . TRP A 1 536 ? -40.648 6.092 -2.102 1 92.4 536 TRP A C 1
ATOM 3913 O O . TRP A 1 536 ? -40.284 5.284 -1.245 1 92.4 536 TRP A O 1
ATOM 3923 N N . ARG A 1 537 ? -41.854 7.182 -1.792 1 92.17 537 ARG A N 1
ATOM 3924 C CA . ARG A 1 537 ? -42.722 7.029 -0.629 1 92.17 537 ARG A CA 1
ATOM 3925 C C . ARG A 1 537 ? -43.286 5.615 -0.549 1 92.17 537 ARG A C 1
ATOM 3927 O O . ARG A 1 537 ? -43.361 5.031 0.534 1 92.17 537 ARG A O 1
ATOM 3934 N N . ASP A 1 538 ? -43.504 4.642 -1.809 1 94.95 538 ASP A N 1
ATOM 3935 C CA . ASP A 1 538 ? -44.037 3.284 -1.855 1 94.95 538 ASP A CA 1
ATOM 3936 C C . ASP A 1 538 ? -42.956 2.258 -1.523 1 94.95 538 ASP A C 1
ATOM 3938 O O . ASP A 1 538 ? -43.206 1.3 -0.788 1 94.95 538 ASP A O 1
ATOM 3942 N N . SER A 1 539 ? -41.866 2.399 -2.191 1 95.85 539 SER A N 1
ATOM 3943 C CA . SER A 1 539 ? -40.754 1.487 -1.94 1 95.85 539 SER A CA 1
ATOM 3944 C C . SER A 1 539 ? -40.378 1.467 -0.463 1 95.85 539 SER A C 1
ATOM 3946 O O . SER A 1 539 ? -40.146 0.401 0.11 1 95.85 539 SER A O 1
ATOM 3948 N N . LEU A 1 540 ? -40.342 2.624 0.194 1 94.94 540 LEU A N 1
ATOM 3949 C CA . LEU A 1 540 ? -39.994 2.708 1.608 1 94.94 540 LEU A CA 1
ATOM 3950 C C . LEU A 1 540 ? -41.085 2.088 2.475 1 94.94 540 LEU A C 1
ATOM 3952 O O . LEU A 1 540 ? -40.789 1.417 3.466 1 94.94 540 LEU A O 1
ATOM 3956 N N . ALA A 1 541 ? -42.313 2.283 2.092 1 94.84 541 ALA A N 1
ATOM 3957 C CA . ALA A 1 541 ? -43.427 1.712 2.844 1 94.84 541 ALA A CA 1
ATOM 3958 C C . ALA A 1 541 ? -43.378 0.187 2.824 1 94.84 541 ALA A C 1
ATOM 3960 O O . ALA A 1 541 ? -43.606 -0.461 3.849 1 94.84 541 ALA A O 1
ATOM 3961 N N . ARG A 1 542 ? -43.095 -0.339 1.679 1 94.52 542 ARG A N 1
ATOM 3962 C CA . ARG A 1 542 ? -42.978 -1.787 1.544 1 94.52 542 ARG A CA 1
ATOM 3963 C C . ARG A 1 542 ? -41.843 -2.327 2.407 1 94.52 542 ARG A C 1
ATOM 3965 O O . ARG A 1 542 ? -41.976 -3.383 3.029 1 94.52 542 ARG A O 1
ATOM 3972 N N . ALA A 1 543 ? -40.703 -1.59 2.408 1 93.65 543 ALA A N 1
ATOM 3973 C CA . ALA A 1 543 ? -39.558 -2 3.217 1 93.65 543 ALA A CA 1
ATOM 3974 C C . ALA A 1 543 ? -39.909 -2.005 4.702 1 93.65 543 ALA A C 1
ATOM 3976 O O . ALA A 1 543 ? -39.487 -2.895 5.443 1 93.65 543 ALA A O 1
ATOM 3977 N N . LEU A 1 544 ? -40.692 -1.11 5.186 1 92 544 LEU A N 1
ATOM 3978 C CA . LEU A 1 544 ? -41.03 -0.933 6.594 1 92 544 LEU A CA 1
ATOM 3979 C C . LEU A 1 544 ? -42.005 -2.009 7.059 1 92 544 LEU A C 1
ATOM 3981 O O . LEU A 1 544 ? -42.089 -2.303 8.253 1 92 544 LEU A O 1
ATOM 3985 N N . THR A 1 545 ? -42.672 -2.63 6.172 1 91.44 545 THR A N 1
ATOM 3986 C CA . THR A 1 545 ? -43.667 -3.632 6.535 1 91.44 545 THR A CA 1
ATOM 3987 C C . THR A 1 545 ? -43.02 -5.006 6.689 1 91.44 545 THR A C 1
ATOM 3989 O O . THR A 1 545 ? -43.611 -5.913 7.278 1 91.44 545 THR A O 1
ATOM 3992 N N . LEU A 1 546 ? -41.924 -5.129 6.083 1 89.71 546 LEU A N 1
ATOM 3993 C CA . LEU A 1 546 ? -41.244 -6.416 6.178 1 89.71 546 LEU A CA 1
ATOM 3994 C C . LEU A 1 546 ? -40.722 -6.652 7.591 1 89.71 546 LEU A C 1
ATOM 3996 O O . LEU A 1 546 ? -40.235 -5.724 8.241 1 89.71 546 LEU A O 1
ATOM 4000 N N . PRO A 1 547 ? -40.98 -7.813 8.147 1 76.45 547 PRO A N 1
ATOM 4001 C CA . PRO A 1 547 ? -40.516 -8.131 9.499 1 76.45 547 PRO A CA 1
ATOM 4002 C C . PRO A 1 547 ? -38.994 -8.187 9.603 1 76.45 547 PRO A C 1
ATOM 4004 O O . PRO A 1 547 ? -38.457 -8.764 10.553 1 76.45 547 PRO A O 1
ATOM 4007 N N . ALA A 1 548 ? -38.424 -7.39 8.852 1 62.88 548 ALA A N 1
ATOM 4008 C CA . ALA A 1 548 ? -36.973 -7.47 8.7 1 62.88 548 ALA A CA 1
ATOM 4009 C C . ALA A 1 548 ? -36.261 -6.857 9.902 1 62.88 548 ALA A C 1
ATOM 4011 O O . ALA A 1 548 ? -36.66 -5.799 10.395 1 62.88 548 ALA A O 1
ATOM 4012 N N . SER A 1 549 ? -35.645 -7.697 10.739 1 59.94 549 SER A N 1
ATOM 4013 C CA . SER A 1 549 ? -34.773 -7.166 11.782 1 59.94 549 SER A CA 1
ATOM 4014 C C . SER A 1 549 ? -33.328 -7.079 11.302 1 59.94 549 SER A C 1
ATOM 4016 O O . SER A 1 549 ? -32.6 -8.074 11.323 1 59.94 549 SER A O 1
ATOM 4018 N N . PRO A 1 550 ? -32.99 -5.956 10.589 1 57.87 550 PRO A N 1
ATOM 4019 C CA . PRO A 1 550 ? -31.563 -5.941 10.259 1 57.87 550 PRO A CA 1
ATOM 4020 C C . PRO A 1 550 ? -30.672 -6.136 11.485 1 57.87 550 PRO A C 1
ATOM 4022 O O . PRO A 1 550 ? -31.029 -5.707 12.585 1 57.87 550 PRO A O 1
ATOM 4025 N N . ALA A 1 551 ? -29.81 -6.964 11.343 1 61.89 551 ALA A N 1
ATOM 4026 C CA . ALA A 1 551 ? -28.773 -7.011 12.37 1 61.89 551 ALA A CA 1
ATOM 4027 C C . ALA A 1 551 ? -28.252 -5.613 12.69 1 61.89 551 ALA A C 1
ATOM 4029 O O . ALA A 1 551 ? -28.265 -4.728 11.831 1 61.89 551 ALA A O 1
ATOM 4030 N N . PRO A 1 552 ? -28.103 -5.358 13.93 1 57.39 552 PRO A N 1
ATOM 4031 C CA . PRO A 1 552 ? -27.682 -4.028 14.375 1 57.39 552 PRO A CA 1
ATOM 4032 C C . PRO A 1 552 ? -26.646 -3.396 13.448 1 57.39 552 PRO A C 1
ATOM 4034 O O . PRO A 1 552 ? -26.628 -2.174 13.279 1 57.39 552 PRO A O 1
ATOM 4037 N N . ASP A 1 553 ? -25.963 -4.213 12.698 1 59.93 553 ASP A N 1
ATOM 4038 C CA . ASP A 1 553 ? -24.85 -3.658 11.934 1 59.93 553 ASP A CA 1
ATOM 4039 C C . ASP A 1 553 ? -25.329 -3.089 10.6 1 59.93 553 ASP A C 1
ATOM 4041 O O . ASP A 1 553 ? -24.604 -2.341 9.942 1 59.93 553 ASP A O 1
ATOM 4045 N N . TRP A 1 554 ? -26.545 -3.391 10.366 1 75.13 554 TRP A N 1
ATOM 4046 C CA . TRP A 1 554 ? -26.999 -2.922 9.061 1 75.13 554 TRP A CA 1
ATOM 4047 C C . TRP A 1 554 ? -28.167 -1.952 9.208 1 75.13 554 TRP A C 1
ATOM 4049 O O . TRP A 1 554 ? -28.906 -1.712 8.25 1 75.13 554 TRP A O 1
ATOM 4059 N N . LEU A 1 555 ? -28.121 -1.451 10.433 1 78.47 555 LEU A N 1
ATOM 4060 C CA . LEU A 1 555 ? -29.23 -0.561 10.757 1 78.47 555 LEU A CA 1
ATOM 4061 C C . LEU A 1 555 ? -29.247 0.648 9.827 1 78.47 555 LEU A C 1
ATOM 4063 O O . LEU A 1 555 ? -30.317 1.139 9.46 1 78.47 555 LEU A O 1
ATOM 4067 N N . HIS A 1 556 ? -28.055 1.053 9.383 1 79.63 556 HIS A N 1
ATOM 4068 C CA . HIS A 1 556 ? -27.947 2.286 8.611 1 79.63 556 HIS A CA 1
ATOM 4069 C C . HIS A 1 556 ? -28.329 2.059 7.152 1 79.63 556 HIS A C 1
ATOM 4071 O O . HIS A 1 556 ? -28.474 3.015 6.388 1 79.63 556 HIS A O 1
ATOM 4077 N N . TYR A 1 557 ? -28.619 0.852 6.855 1 81.43 557 TYR A N 1
ATOM 4078 C CA . TYR A 1 557 ? -29.14 0.521 5.534 1 81.43 557 TYR A CA 1
ATOM 4079 C C . TYR A 1 557 ? -30.599 0.091 5.615 1 81.43 557 TYR A C 1
ATOM 4081 O O . TYR A 1 557 ? -31.212 -0.242 4.598 1 81.43 557 TYR A O 1
ATOM 4089 N N . GLY A 1 558 ? -31.129 0.117 6.812 1 87.29 558 GLY A N 1
ATOM 4090 C CA . GLY A 1 558 ? -32.481 -0.366 7.044 1 87.29 558 GLY A CA 1
ATOM 4091 C C . GLY A 1 558 ? -33.542 0.69 6.8 1 87.29 558 GLY A C 1
ATOM 4092 O O . GLY A 1 558 ? -33.224 1.869 6.63 1 87.29 558 GLY A O 1
ATOM 4093 N N . PRO A 1 559 ? -34.717 0.237 6.771 1 90.96 559 PRO A N 1
ATOM 4094 C CA . PRO A 1 559 ? -35.829 1.13 6.437 1 90.96 559 PRO A CA 1
ATOM 4095 C C . PRO A 1 559 ? -36.047 2.218 7.485 1 90.96 559 PRO A C 1
ATOM 4097 O O . PRO A 1 559 ? -36.38 3.355 7.14 1 90.96 559 PRO A O 1
ATOM 4100 N N . HIS A 1 560 ? -35.788 1.945 8.73 1 89.65 560 HIS A N 1
ATOM 4101 C CA . HIS A 1 560 ? -36.006 2.94 9.774 1 89.65 560 HIS A CA 1
ATOM 4102 C C . HIS A 1 560 ? -34.976 4.061 9.691 1 89.65 560 HIS A C 1
ATOM 4104 O O . HIS A 1 560 ? -35.304 5.229 9.912 1 89.65 560 HIS A O 1
ATOM 4110 N N . TYR A 1 561 ? -33.838 3.718 9.451 1 92.38 561 TYR A N 1
ATOM 4111 C CA . TYR A 1 561 ? -32.813 4.739 9.264 1 92.38 561 TYR A CA 1
ATOM 4112 C C . TYR A 1 561 ? -33.112 5.595 8.04 1 92.38 561 TYR A C 1
ATOM 4114 O O . TYR A 1 561 ? -32.978 6.82 8.084 1 92.38 561 TYR A O 1
ATOM 4122 N N . MET A 1 562 ? -33.505 4.918 6.99 1 93.15 562 MET A N 1
ATOM 4123 C CA . MET A 1 562 ? -33.82 5.655 5.769 1 93.15 562 MET A CA 1
ATOM 4124 C C . MET A 1 562 ? -35 6.595 5.991 1 93.15 562 MET A C 1
ATOM 4126 O O . MET A 1 562 ? -35.022 7.707 5.46 1 93.15 562 MET A O 1
ATOM 4130 N N . ALA A 1 563 ? -35.91 6.11 6.776 1 93.71 563 ALA A N 1
ATOM 4131 C CA . ALA A 1 563 ? -37.046 6.962 7.119 1 93.71 563 ALA A CA 1
ATOM 4132 C C . ALA A 1 563 ? -36.593 8.191 7.902 1 93.71 563 ALA A C 1
ATOM 4134 O O . ALA A 1 563 ? -37.075 9.3 7.662 1 93.71 563 ALA A O 1
ATOM 4135 N N . ALA A 1 564 ? -35.751 8.004 8.81 1 94.85 564 ALA A N 1
ATOM 4136 C CA . ALA A 1 564 ? -35.218 9.117 9.592 1 94.85 564 ALA A CA 1
ATOM 4137 C C . ALA A 1 564 ? -34.436 10.084 8.708 1 94.85 564 ALA A C 1
ATOM 4139 O O . ALA A 1 564 ? -34.528 11.302 8.877 1 94.85 564 ALA A O 1
ATOM 4140 N N . ARG A 1 565 ? -33.702 9.58 7.8 1 93.91 565 ARG A N 1
ATOM 4141 C CA . ARG A 1 565 ? -32.935 10.405 6.873 1 93.91 565 ARG A CA 1
ATOM 4142 C C . ARG A 1 565 ? -33.857 11.246 5.996 1 93.91 565 ARG A C 1
ATOM 4144 O O . ARG A 1 565 ? -33.578 12.419 5.738 1 93.91 565 ARG A O 1
ATOM 4151 N N . PHE A 1 566 ? -34.922 10.603 5.559 1 93.45 566 PHE A N 1
ATOM 4152 C CA . PHE A 1 566 ? -35.875 11.326 4.725 1 93.45 566 PHE A CA 1
ATOM 4153 C C . PHE A 1 566 ? -36.596 12.398 5.534 1 93.45 566 PHE A C 1
ATOM 4155 O O . PHE A 1 566 ? -36.877 13.484 5.022 1 93.45 566 PHE A O 1
ATOM 4162 N N . ALA A 1 567 ? -36.823 12.099 6.775 1 93.98 567 ALA A N 1
ATOM 4163 C CA . ALA A 1 567 ? -37.388 13.118 7.655 1 93.98 567 ALA A CA 1
ATOM 4164 C C . ALA A 1 567 ? -36.433 14.297 7.814 1 93.98 567 ALA A C 1
ATOM 4166 O O . ALA A 1 567 ? -36.862 15.453 7.832 1 93.98 567 ALA A O 1
ATOM 4167 N N . LEU A 1 568 ? -35.203 14.038 7.905 1 93.25 568 LEU A N 1
ATOM 4168 C CA . LEU A 1 568 ? -34.179 15.074 7.997 1 93.25 568 LEU A CA 1
ATOM 4169 C C . LEU A 1 568 ? -34.139 15.913 6.724 1 93.25 568 LEU A C 1
ATOM 4171 O O . LEU A 1 568 ? -34.102 17.144 6.787 1 93.25 568 LEU A O 1
ATOM 4175 N N . ILE A 1 569 ? -34.178 15.263 5.586 1 90.69 569 ILE A N 1
ATOM 4176 C CA . ILE A 1 569 ? -34.125 15.943 4.297 1 90.69 569 ILE A CA 1
ATOM 4177 C C . ILE A 1 569 ? -35.349 16.842 4.137 1 90.69 569 ILE A C 1
ATOM 4179 O O . ILE A 1 569 ? -35.253 17.937 3.579 1 90.69 569 ILE A O 1
ATOM 4183 N N . ASP A 1 570 ? -36.449 16.414 4.778 1 88.89 570 ASP A N 1
ATOM 4184 C CA . ASP A 1 570 ? -37.701 17.155 4.661 1 88.89 570 ASP A CA 1
ATOM 4185 C C . ASP A 1 570 ? -37.856 18.155 5.805 1 88.89 570 ASP A C 1
ATOM 4187 O O . ASP A 1 570 ? -38.933 18.722 5.999 1 88.89 570 ASP A O 1
ATOM 4191 N N . ASP A 1 571 ? -36.9 18.279 6.66 1 90.75 571 ASP A N 1
ATOM 4192 C CA . ASP A 1 571 ? -36.824 19.227 7.766 1 90.75 571 ASP A CA 1
ATOM 4193 C C . ASP A 1 571 ? -37.841 18.886 8.853 1 90.75 571 ASP A C 1
ATOM 4195 O O . ASP A 1 571 ? -38.379 19.78 9.51 1 90.75 571 ASP A O 1
ATOM 4199 N N . ARG A 1 572 ? -38.25 17.623 8.836 1 92.58 572 ARG A N 1
ATOM 4200 C CA . ARG A 1 572 ? -38.977 17.112 9.993 1 92.58 572 ARG A CA 1
ATOM 4201 C C . ARG A 1 572 ? -38.016 16.674 11.093 1 92.58 572 ARG A C 1
ATOM 4203 O O . ARG A 1 572 ? -37.873 15.479 11.361 1 92.58 572 ARG A O 1
ATOM 4210 N N . LEU A 1 573 ? -37.507 17.633 11.756 1 94.81 573 LEU A N 1
ATOM 4211 C CA . LEU A 1 573 ? -36.296 17.465 12.552 1 94.81 573 LEU A CA 1
ATOM 4212 C C . LEU A 1 573 ? -36.601 16.741 13.86 1 94.81 573 LEU A C 1
ATOM 4214 O O . LEU A 1 573 ? -35.796 15.935 14.331 1 94.81 573 LEU A O 1
ATOM 4218 N N . ASP A 1 574 ? -37.718 16.968 14.463 1 94.32 574 ASP A N 1
ATOM 4219 C CA . ASP A 1 574 ? -38.072 16.296 15.709 1 94.32 574 ASP A CA 1
ATOM 4220 C C . ASP A 1 574 ? -38.284 14.8 15.485 1 94.32 574 ASP A C 1
ATOM 4222 O O . ASP A 1 574 ? -37.849 13.978 16.295 1 94.32 574 ASP A O 1
ATOM 4226 N N . GLU A 1 575 ? -38.967 14.526 14.402 1 94.84 575 GLU A N 1
ATOM 4227 C CA . GLU A 1 575 ? -39.171 13.129 14.032 1 94.84 575 GLU A CA 1
ATOM 4228 C C . GLU A 1 575 ? -37.842 12.431 13.755 1 94.84 575 GLU A C 1
ATOM 4230 O O . GLU A 1 575 ? -37.607 11.32 14.233 1 94.84 575 GLU A O 1
ATOM 4235 N N . ALA A 1 576 ? -37.038 13.043 13.004 1 96.56 576 ALA A N 1
ATOM 4236 C CA . ALA A 1 576 ? -35.726 12.491 12.676 1 96.56 576 ALA A CA 1
ATOM 4237 C C . ALA A 1 576 ? -34.894 12.266 13.935 1 96.56 576 ALA A C 1
ATOM 4239 O O . ALA A 1 576 ? -34.293 11.203 14.108 1 96.56 576 ALA A O 1
ATOM 4240 N N . ARG A 1 577 ? -34.833 13.236 14.83 1 96.37 577 ARG A N 1
ATOM 4241 C CA . ARG A 1 577 ? -34.041 13.153 16.053 1 96.37 577 ARG A CA 1
ATOM 4242 C C . ARG A 1 577 ? -34.524 12.011 16.94 1 96.37 577 ARG A C 1
ATOM 4244 O O . ARG A 1 577 ? -33.717 11.231 17.451 1 96.37 577 ARG A O 1
ATOM 4251 N N . SER A 1 578 ? -35.803 11.928 17.095 1 95.82 578 SER A N 1
ATOM 4252 C CA . SER A 1 578 ? -36.37 10.89 17.95 1 95.82 578 SER A CA 1
ATOM 4253 C C . SER A 1 578 ? -36.022 9.497 17.435 1 95.82 578 SER A C 1
ATOM 4255 O O . SER A 1 578 ? -35.6 8.632 18.204 1 95.82 578 SER A O 1
ATOM 4257 N N . GLU A 1 579 ? -36.176 9.327 16.176 1 94.09 579 GLU A N 1
ATOM 4258 C CA . GLU A 1 579 ? -35.869 8.033 15.573 1 94.09 579 GLU A CA 1
ATOM 4259 C C . GLU A 1 579 ? -34.372 7.74 15.628 1 94.09 579 GLU A C 1
ATOM 4261 O O . GLU A 1 579 ? -33.966 6.609 15.903 1 94.09 579 GLU A O 1
ATOM 4266 N N . LEU A 1 580 ? -33.532 8.664 15.414 1 94.95 580 LEU A N 1
ATOM 4267 C CA . LEU A 1 580 ? -32.085 8.475 15.401 1 94.95 580 LEU A CA 1
ATOM 4268 C C . LEU A 1 580 ? -31.561 8.197 16.806 1 94.95 580 LEU A C 1
ATOM 4270 O O . LEU A 1 580 ? -30.617 7.423 16.978 1 94.95 580 LEU A O 1
ATOM 4274 N N . LEU A 1 581 ? -32.109 8.819 17.804 1 94.2 581 LEU A N 1
ATOM 4275 C CA . LEU A 1 581 ? -31.7 8.548 19.178 1 94.2 581 LEU A CA 1
ATOM 4276 C C . LEU A 1 581 ? -32.038 7.114 19.573 1 94.2 581 LEU A C 1
ATOM 4278 O O . LEU A 1 581 ? -31.264 6.459 20.274 1 94.2 581 LEU A O 1
ATOM 4282 N N . ARG A 1 582 ? -33.152 6.631 19.076 1 88.59 582 ARG A N 1
ATOM 4283 C CA . ARG A 1 582 ? -33.51 5.234 19.302 1 88.59 582 ARG A CA 1
ATOM 4284 C C . ARG A 1 582 ? -32.508 4.298 18.634 1 88.59 582 ARG A C 1
ATOM 4286 O O . ARG A 1 582 ? -32.084 3.307 19.23 1 88.59 582 ARG A O 1
ATOM 4293 N N . LEU A 1 583 ? -32.196 4.683 17.482 1 88.01 583 LEU A N 1
ATOM 4294 C CA . LEU A 1 583 ? -31.248 3.862 16.737 1 88.01 583 LEU A CA 1
ATOM 4295 C C . LEU A 1 583 ? -29.859 3.932 17.363 1 88.01 583 LEU A C 1
ATOM 4297 O O . LEU A 1 583 ? -29.105 2.957 17.322 1 88.01 583 LEU A O 1
ATOM 4301 N N . LEU A 1 584 ? -29.459 5.102 17.944 1 89.33 584 LEU A N 1
ATOM 4302 C CA . LEU A 1 584 ? -28.153 5.258 18.575 1 89.33 584 LEU A CA 1
ATOM 4303 C C . LEU A 1 584 ? -28.016 4.328 19.777 1 89.33 584 LEU A C 1
ATOM 4305 O O . LEU A 1 584 ? -26.951 3.749 20 1 89.33 584 LEU A O 1
ATOM 4309 N N . ALA A 1 585 ? -29.037 4.142 20.501 1 84.46 585 ALA A N 1
ATOM 4310 C CA . ALA A 1 585 ? -29.027 3.255 21.662 1 84.46 585 ALA A CA 1
ATOM 4311 C C . ALA A 1 585 ? -28.735 1.816 21.249 1 84.46 585 ALA A C 1
ATOM 4313 O O . ALA A 1 585 ? -27.999 1.103 21.936 1 84.46 585 ALA A O 1
ATOM 4314 N N . VAL A 1 586 ? -29.297 1.456 20.137 1 78.05 586 VAL A N 1
ATOM 4315 C CA . VAL A 1 586 ? -29.081 0.111 19.615 1 78.05 586 VAL A CA 1
ATOM 4316 C C . VAL A 1 586 ? -27.651 -0.017 19.093 1 78.05 586 VAL A C 1
ATOM 4318 O O . VAL A 1 586 ? -26.98 -1.021 19.344 1 78.05 586 VAL A O 1
ATOM 4321 N N . ALA A 1 587 ? -27.188 1.019 18.412 1 80 587 ALA A N 1
ATOM 4322 C CA . ALA A 1 587 ? -25.872 0.986 17.779 1 80 587 ALA A CA 1
ATOM 4323 C C . ALA A 1 587 ? -24.76 1.027 18.823 1 80 587 ALA A C 1
ATOM 4325 O O . ALA A 1 587 ? -23.672 0.489 18.602 1 80 587 ALA A O 1
ATOM 4326 N N . GLU A 1 588 ? -24.891 1.725 19.888 1 77.72 588 GLU A N 1
ATOM 4327 C CA . GLU A 1 588 ? -23.862 1.88 20.912 1 77.72 588 GLU A CA 1
ATOM 4328 C C . GLU A 1 588 ? -23.718 0.61 21.746 1 77.72 588 GLU A C 1
ATOM 4330 O O . GLU A 1 588 ? -22.672 0.377 22.355 1 77.72 588 GLU A O 1
ATOM 4335 N N . HIS A 1 589 ? -24.785 -0.147 21.869 1 64.23 589 HIS A N 1
ATOM 4336 C CA . HIS A 1 589 ? -24.661 -1.405 22.597 1 64.23 589 HIS A CA 1
ATOM 4337 C C . HIS A 1 589 ? -23.63 -2.32 21.944 1 64.23 589 HIS A C 1
ATOM 4339 O O . HIS A 1 589 ? -22.9 -3.033 22.636 1 64.23 589 HIS A O 1
ATOM 4345 N N . ASP A 1 590 ? -23.686 -2.287 20.722 1 55.76 590 ASP A N 1
ATOM 4346 C CA . ASP A 1 590 ? -22.826 -3.221 20.001 1 55.76 590 ASP A CA 1
ATOM 4347 C C . ASP A 1 590 ? -21.438 -2.627 19.775 1 55.76 590 ASP A C 1
ATOM 4349 O O . ASP A 1 590 ? -20.554 -3.292 19.231 1 55.76 590 ASP A O 1
ATOM 4353 N N . ARG A 1 591 ? -21.056 -1.469 20.589 1 55.76 591 ARG A N 1
ATOM 4354 C CA . ARG A 1 591 ? -19.857 -0.647 20.723 1 55.76 591 ARG A CA 1
ATOM 4355 C C . ARG A 1 591 ? -19.518 0.045 19.407 1 55.76 591 ARG A C 1
ATOM 4357 O O . ARG A 1 591 ? -20.137 1.05 19.051 1 55.76 591 ARG A O 1
ATOM 4364 N N . ILE A 1 592 ? -18.439 -0.607 18.515 1 59.45 592 ILE A N 1
ATOM 4365 C CA . ILE A 1 592 ? -17.822 0.186 17.458 1 59.45 592 ILE A CA 1
ATOM 4366 C C . ILE A 1 592 ? -18.162 -0.414 16.096 1 59.45 592 ILE A C 1
ATOM 4368 O O . ILE A 1 592 ? -18.06 -1.628 15.902 1 59.45 592 ILE A O 1
ATOM 4372 N N . GLY A 1 593 ? -19.179 0.072 15.308 1 74.64 593 GLY A N 1
ATOM 4373 C CA . GLY A 1 593 ? -19.451 -0.35 13.943 1 74.64 593 GLY A CA 1
ATOM 4374 C C . GLY A 1 593 ? -19.874 0.791 13.038 1 74.64 593 GLY A C 1
ATOM 4375 O O . GLY A 1 593 ? -19.937 1.944 13.472 1 74.64 593 GLY A O 1
ATOM 4376 N N . GLU A 1 594 ? -19.972 0.687 11.853 1 80.22 594 GLU A N 1
ATOM 4377 C CA . GLU A 1 594 ? -20.376 1.649 10.833 1 80.22 594 GLU A CA 1
ATOM 4378 C C . GLU A 1 594 ? -21.741 2.253 11.153 1 80.22 594 GLU A C 1
ATOM 4380 O O . GLU A 1 594 ? -21.984 3.431 10.882 1 80.22 594 GLU A O 1
ATOM 4385 N N . ALA A 1 595 ? -22.585 1.49 11.823 1 85.61 595 ALA A N 1
ATOM 4386 C CA . ALA A 1 595 ? -23.921 1.966 12.17 1 85.61 595 ALA A CA 1
ATOM 4387 C C . ALA A 1 595 ? -23.851 3.114 13.173 1 85.61 595 ALA A C 1
ATOM 4389 O O . ALA A 1 595 ? -24.581 4.101 13.048 1 85.61 595 ALA A O 1
ATOM 4390 N N . ARG A 1 596 ? -23.042 2.973 14.128 1 87.85 596 ARG A N 1
ATOM 4391 C CA . ARG A 1 596 ? -22.874 4.029 15.121 1 87.85 596 ARG A CA 1
ATOM 4392 C C . ARG A 1 596 ? -22.385 5.319 14.471 1 87.85 596 ARG A C 1
ATOM 4394 O O . ARG A 1 596 ? -22.889 6.403 14.775 1 87.85 596 ARG A O 1
ATOM 4401 N N . VAL A 1 597 ? -21.443 5.203 13.577 1 89.31 597 VAL A N 1
ATOM 4402 C CA . VAL A 1 597 ? -20.881 6.364 12.897 1 89.31 597 VAL A CA 1
ATOM 4403 C C . VAL A 1 597 ? -21.968 7.063 12.083 1 89.31 597 VAL A C 1
ATOM 4405 O O . VAL A 1 597 ? -22.116 8.285 12.153 1 89.31 597 VAL A O 1
ATOM 4408 N N . GLU A 1 598 ? -22.759 6.314 11.412 1 91.33 598 GLU A N 1
ATOM 4409 C CA . GLU A 1 598 ? -23.78 6.88 10.536 1 91.33 598 GLU A CA 1
ATOM 4410 C C . GLU A 1 598 ? -24.88 7.566 11.342 1 91.33 598 GLU A C 1
ATOM 4412 O O . GLU A 1 598 ? -25.386 8.617 10.944 1 91.33 598 GLU A O 1
ATOM 4417 N N . VAL A 1 599 ? -25.268 6.984 12.411 1 92.69 599 VAL A N 1
ATOM 4418 C CA . VAL A 1 599 ? -26.306 7.576 13.248 1 92.69 599 VAL A CA 1
ATOM 4419 C C . VAL A 1 599 ? -25.787 8.866 13.88 1 92.69 599 VAL A C 1
ATOM 4421 O O . VAL A 1 599 ? -26.495 9.875 13.916 1 92.69 599 VAL A O 1
ATOM 4424 N N . LEU A 1 600 ? -24.575 8.855 14.334 1 94.39 600 LEU A N 1
ATOM 4425 C CA . LEU A 1 600 ? -23.973 10.053 14.91 1 94.39 600 LEU A CA 1
ATOM 4426 C C . LEU A 1 600 ? -23.871 11.164 13.869 1 94.39 600 LEU A C 1
ATOM 4428 O O . LEU A 1 600 ? -24.135 12.33 14.172 1 94.39 600 LEU A O 1
ATOM 4432 N N . ARG A 1 601 ? -23.527 10.825 12.732 1 95.34 601 ARG A N 1
ATOM 4433 C CA . ARG A 1 601 ? -23.438 11.799 11.649 1 95.34 601 ARG A CA 1
ATOM 4434 C C . ARG A 1 601 ? -24.795 12.442 11.379 1 95.34 601 ARG A C 1
ATOM 4436 O O . ARG A 1 601 ? -24.894 13.664 11.254 1 95.34 601 ARG A O 1
ATOM 4443 N N . SER A 1 602 ? -25.795 11.626 11.308 1 96.54 602 SER A N 1
ATOM 4444 C CA . SER A 1 602 ? -27.138 12.125 11.032 1 96.54 602 SER A CA 1
ATOM 4445 C C . SER A 1 602 ? -27.648 13 12.172 1 96.54 602 SER A C 1
ATOM 4447 O O . SER A 1 602 ? -28.315 14.01 11.937 1 96.54 602 SER A O 1
ATOM 4449 N N . LEU A 1 603 ? -27.321 12.613 13.347 1 97.03 603 LEU A N 1
ATOM 4450 C CA . LEU A 1 603 ? -27.713 13.425 14.493 1 97.03 603 LEU A CA 1
ATOM 4451 C C . LEU A 1 603 ? -27.027 14.787 14.455 1 97.03 603 LEU A C 1
ATOM 4453 O O . LEU A 1 603 ? -27.629 15.8 14.818 1 97.03 603 LEU A O 1
ATOM 4457 N N . SER A 1 604 ? -25.805 14.756 14.032 1 97.47 604 SER A N 1
ATOM 4458 C CA . SER A 1 604 ? -25.095 16.022 13.884 1 97.47 604 SER A CA 1
ATOM 4459 C C . SER A 1 604 ? -25.773 16.92 12.855 1 97.47 604 SER A C 1
ATOM 4461 O O . SER A 1 604 ? -25.91 18.127 13.07 1 97.47 604 SER A O 1
ATOM 4463 N N . GLU A 1 605 ? -26.195 16.399 11.815 1 95.66 605 GLU A N 1
ATOM 4464 C CA . GLU A 1 605 ? -26.874 17.161 10.771 1 95.66 605 GLU A CA 1
ATOM 4465 C C . GLU A 1 605 ? -28.212 17.704 11.264 1 95.66 605 GLU A C 1
ATOM 4467 O O . GLU A 1 605 ? -28.58 18.838 10.954 1 95.66 605 GLU A O 1
ATOM 4472 N N . VAL A 1 606 ? -28.916 16.881 12.015 1 96.66 606 VAL A N 1
ATOM 4473 C CA . VAL A 1 606 ? -30.181 17.317 12.596 1 96.66 606 VAL A CA 1
ATOM 4474 C C . VAL A 1 606 ? -29.936 18.475 13.56 1 96.66 606 VAL A C 1
ATOM 4476 O O . VAL A 1 606 ? -30.658 19.475 13.537 1 96.66 606 VAL A O 1
ATOM 4479 N N . ALA A 1 607 ? -28.942 18.332 14.344 1 97.01 607 ALA A N 1
ATOM 4480 C CA . ALA A 1 607 ? -28.621 19.373 15.318 1 97.01 607 ALA A CA 1
ATOM 4481 C C . ALA A 1 607 ? -28.223 20.671 14.621 1 97.01 607 ALA A C 1
ATOM 4483 O O . ALA A 1 607 ? -28.585 21.761 15.071 1 97.01 607 ALA A O 1
ATOM 4484 N N . THR A 1 608 ? -27.518 20.556 13.589 1 95.03 608 THR A N 1
ATOM 4485 C CA . THR A 1 608 ? -27.104 21.731 12.829 1 95.03 608 THR A CA 1
ATOM 4486 C C . THR A 1 608 ? -28.319 22.477 12.284 1 95.03 608 THR A C 1
ATOM 4488 O O . THR A 1 608 ? -28.417 23.698 12.423 1 95.03 608 THR A O 1
ATOM 4491 N N . ARG A 1 609 ? -29.265 21.752 11.757 1 92.84 609 ARG A N 1
ATOM 4492 C CA . ARG A 1 609 ? -30.46 22.352 11.173 1 92.84 609 ARG A CA 1
ATOM 4493 C C . ARG A 1 609 ? -31.363 22.936 12.254 1 92.84 609 ARG A C 1
ATOM 4495 O O . ARG A 1 609 ? -32.055 23.93 12.022 1 92.84 609 ARG A O 1
ATOM 4502 N N . ALA A 1 610 ? -31.294 22.329 13.393 1 94.5 610 ALA A N 1
ATOM 4503 C CA . ALA A 1 610 ? -32.146 22.762 14.498 1 94.5 610 ALA A CA 1
ATOM 4504 C C . ALA A 1 610 ? -31.499 23.907 15.273 1 94.5 610 ALA A C 1
ATOM 4506 O O . ALA A 1 610 ? -32.083 24.427 16.226 1 94.5 610 ALA A O 1
ATOM 4507 N N . GLY A 1 611 ? -30.27 24.286 14.936 1 94.06 611 GLY A N 1
ATOM 4508 C CA . GLY A 1 611 ? -29.593 25.398 15.583 1 94.06 611 GLY A CA 1
ATOM 4509 C C . GLY A 1 611 ? -28.949 25.018 16.903 1 94.06 611 GLY A C 1
ATOM 4510 O O . GLY A 1 611 ? -28.729 25.874 17.762 1 94.06 611 GLY A O 1
ATOM 4511 N N . ARG A 1 612 ? -28.791 23.812 17.179 1 95.07 612 ARG A N 1
ATOM 4512 C CA . ARG A 1 612 ? -28.048 23.337 18.341 1 95.07 612 ARG A CA 1
ATOM 4513 C C . ARG A 1 612 ? -26.576 23.13 18.002 1 95.07 612 ARG A C 1
ATOM 4515 O O . ARG A 1 612 ? -26.086 21.999 18.005 1 95.07 612 ARG A O 1
ATOM 4522 N N . CYS A 1 613 ? -25.93 24.162 17.91 1 96.51 613 CYS A N 1
ATOM 4523 C CA . CYS A 1 613 ? -24.612 24.179 17.286 1 96.51 613 CYS A CA 1
ATOM 4524 C C . CYS A 1 613 ? -23.588 23.457 18.155 1 96.51 613 CYS A C 1
ATOM 4526 O O . CYS A 1 613 ? -22.729 22.738 17.641 1 96.51 613 CYS A O 1
ATOM 4528 N N . ARG A 1 614 ? -23.618 23.524 19.48 1 93.28 614 ARG A N 1
ATOM 4529 C CA . ARG A 1 614 ? -22.691 22.839 20.375 1 93.28 614 ARG A CA 1
ATOM 4530 C C . ARG A 1 614 ? -22.893 21.328 20.322 1 93.28 614 ARG A C 1
ATOM 4532 O O . ARG A 1 614 ? -21.924 20.566 20.339 1 93.28 614 ARG A O 1
ATOM 4539 N N . GLU A 1 615 ? -24.12 21.003 20.297 1 95.12 615 GLU A N 1
ATOM 4540 C CA . GLU A 1 615 ? -24.46 19.587 20.195 1 95.12 615 GLU A CA 1
ATOM 4541 C C . GLU A 1 615 ? -23.999 19.003 18.863 1 95.12 615 GLU A C 1
ATOM 4543 O O . GLU A 1 615 ? -23.528 17.865 18.807 1 95.12 615 GLU A O 1
ATOM 4548 N N . ALA A 1 616 ? -24.165 19.728 17.79 1 97 616 ALA A N 1
ATOM 4549 C CA . ALA A 1 616 ? -23.736 19.3 16.461 1 97 616 ALA A CA 1
ATOM 4550 C C . ALA A 1 616 ? -22.238 19.014 16.434 1 97 616 ALA A C 1
ATOM 4552 O O . ALA A 1 616 ? -21.803 18 15.883 1 97 616 ALA A O 1
ATOM 4553 N N . LEU A 1 617 ? -21.451 19.867 17.075 1 95.06 617 LEU A N 1
ATOM 4554 C CA . LEU A 1 617 ? -20.003 19.697 17.137 1 95.06 617 LEU A CA 1
ATOM 4555 C C . LEU A 1 617 ? -19.637 18.454 17.942 1 95.06 617 LEU A C 1
ATOM 4557 O O . LEU A 1 617 ? -18.748 17.695 17.55 1 95.06 617 LEU A O 1
ATOM 4561 N N . ARG A 1 618 ? -20.316 18.147 18.972 1 93.75 618 ARG A N 1
ATOM 4562 C CA . ARG A 1 618 ? -20.043 16.984 19.81 1 93.75 618 ARG A CA 1
ATOM 4563 C C . ARG A 1 618 ? -20.296 15.688 19.047 1 93.75 618 ARG A C 1
ATOM 4565 O O . ARG A 1 618 ? -19.455 14.786 19.049 1 93.75 618 ARG A O 1
ATOM 4572 N N . TYR A 1 619 ? -21.449 15.612 18.393 1 95.81 619 TYR A N 1
ATOM 4573 C CA . TYR A 1 619 ? -21.766 14.415 17.622 1 95.81 619 TYR A CA 1
ATOM 4574 C C . TYR A 1 619 ? -20.784 14.231 16.472 1 95.81 619 TYR A C 1
ATOM 4576 O O . TYR A 1 619 ? -20.379 13.107 16.166 1 95.81 619 TYR A O 1
ATOM 4584 N N . ALA A 1 620 ? -20.445 15.31 15.837 1 95.48 620 ALA A N 1
ATOM 4585 C CA . ALA A 1 620 ? -19.522 15.238 14.707 1 95.48 620 ALA A CA 1
ATOM 4586 C C . ALA A 1 620 ? -18.163 14.696 15.142 1 95.48 620 ALA A C 1
ATOM 4588 O O . ALA A 1 620 ? -17.604 13.809 14.492 1 95.48 620 ALA A O 1
ATOM 4589 N N . HIS A 1 621 ? -17.643 15.169 16.227 1 88.6 621 HIS A N 1
ATOM 4590 C CA . HIS A 1 621 ? -16.337 14.733 16.706 1 88.6 621 HIS A CA 1
ATOM 4591 C C . HIS A 1 621 ? -16.385 13.293 17.205 1 88.6 621 HIS A C 1
ATOM 4593 O O . HIS A 1 621 ? -15.431 12.535 17.019 1 88.6 621 HIS A O 1
ATOM 4599 N N . ARG A 1 622 ? -17.496 12.92 17.793 1 90.13 622 ARG A N 1
ATOM 4600 C CA . ARG A 1 622 ? -17.686 11.53 18.194 1 90.13 622 ARG A CA 1
ATOM 4601 C C . ARG A 1 622 ? -17.71 10.609 16.979 1 90.13 622 ARG A C 1
ATOM 4603 O O . ARG A 1 622 ? -17.179 9.497 17.025 1 90.13 622 ARG A O 1
ATOM 4610 N N . ALA A 1 623 ? -18.328 11.094 15.927 1 92.05 623 ALA A N 1
ATOM 4611 C CA . ALA A 1 623 ? -18.39 10.31 14.697 1 92.05 623 ALA A CA 1
ATOM 4612 C C . ALA A 1 623 ? -17.002 10.133 14.088 1 92.05 623 ALA A C 1
ATOM 4614 O O . ALA A 1 623 ? -16.651 9.042 13.633 1 92.05 623 ALA A O 1
ATOM 4615 N N . VAL A 1 624 ? -16.215 11.199 14.109 1 87.54 624 VAL A N 1
ATOM 4616 C CA . VAL A 1 624 ? -14.86 11.146 13.569 1 87.54 624 VAL A CA 1
ATOM 4617 C C . VAL A 1 624 ? -14.022 10.155 14.373 1 87.54 624 VAL A C 1
ATOM 4619 O O . VAL A 1 624 ? -13.313 9.324 13.8 1 87.54 624 VAL A O 1
ATOM 4622 N N . GLN A 1 625 ? -14.129 10.178 15.653 1 83.38 625 GLN A N 1
ATOM 4623 C CA . GLN A 1 625 ? -13.377 9.283 16.526 1 83.38 625 GLN A CA 1
ATOM 4624 C C . GLN A 1 625 ? -13.795 7.831 16.318 1 83.38 625 GLN A C 1
ATOM 4626 O O . GLN A 1 625 ? -12.948 6.938 16.255 1 83.38 625 GLN A O 1
ATOM 4631 N N . ALA A 1 626 ? -15.034 7.609 16.224 1 83.82 626 ALA A N 1
ATOM 4632 C CA . ALA A 1 626 ? -15.553 6.258 16.028 1 83.82 626 ALA A CA 1
ATOM 4633 C C . ALA A 1 626 ? -15.091 5.682 14.692 1 83.82 626 ALA A C 1
ATOM 4635 O O . ALA A 1 626 ? -14.759 4.498 14.602 1 83.82 626 ALA A O 1
ATOM 4636 N N . ALA A 1 627 ? -15.149 6.52 13.687 1 85.33 627 ALA A N 1
ATOM 4637 C CA . ALA A 1 627 ? -14.721 6.076 12.363 1 85.33 627 ALA A CA 1
ATOM 4638 C C . ALA A 1 627 ? -13.24 5.707 12.36 1 85.33 627 ALA A C 1
ATOM 4640 O O . ALA A 1 627 ? -12.843 4.711 11.751 1 85.33 627 ALA A O 1
ATOM 4641 N N . GLN A 1 628 ? -12.469 6.424 13.033 1 78.69 628 GLN A N 1
ATOM 4642 C CA . GLN A 1 628 ? -11.037 6.165 13.133 1 78.69 628 GLN A CA 1
ATOM 4643 C C . GLN A 1 628 ? -10.766 4.846 13.852 1 78.69 628 GLN A C 1
ATOM 4645 O O . GLN A 1 628 ? -9.904 4.07 13.433 1 78.69 628 GLN A O 1
ATOM 4650 N N . GLU A 1 629 ? -11.476 4.577 14.86 1 75.1 629 GLU A N 1
ATOM 4651 C CA . GLU A 1 629 ? -11.309 3.36 15.649 1 75.1 629 GLU A CA 1
ATOM 4652 C C . GLU A 1 629 ? -11.723 2.125 14.854 1 75.1 629 GLU A C 1
ATOM 4654 O O . GLU A 1 629 ? -11.145 1.049 15.022 1 75.1 629 GLU A O 1
ATOM 4659 N N . ALA A 1 630 ? -12.701 2.374 14.025 1 77.44 630 ALA A N 1
ATOM 4660 C CA . ALA A 1 630 ? -13.228 1.252 13.253 1 77.44 630 ALA A CA 1
ATOM 4661 C C . ALA A 1 630 ? -12.49 1.103 11.926 1 77.44 630 ALA A C 1
ATOM 4663 O O . ALA A 1 630 ? -12.757 0.173 11.161 1 77.44 630 ALA A O 1
ATOM 4664 N N . GLY A 1 631 ? -11.602 2.009 11.642 1 77.95 631 GLY A N 1
ATOM 4665 C CA . GLY A 1 631 ? -10.852 1.938 10.398 1 77.95 631 GLY A CA 1
ATOM 4666 C C . GLY A 1 631 ? -11.692 2.256 9.175 1 77.95 631 GLY A C 1
ATOM 4667 O O . GLY A 1 631 ? -11.449 1.721 8.092 1 77.95 631 GLY A O 1
ATOM 4668 N N . LEU A 1 632 ? -12.708 3.08 9.346 1 84.14 632 LEU A N 1
ATOM 4669 C CA . LEU A 1 632 ? -13.606 3.435 8.252 1 84.14 632 LEU A CA 1
ATOM 4670 C C . LEU A 1 632 ? -13.06 4.621 7.464 1 84.14 632 LEU A C 1
ATOM 4672 O O . LEU A 1 632 ? -12.144 5.308 7.922 1 84.14 632 LEU A O 1
ATOM 4676 N N . SER A 1 633 ? -13.606 4.846 6.275 1 85.36 633 SER A N 1
ATOM 4677 C CA . SER A 1 633 ? -13.235 5.991 5.449 1 85.36 633 SER A CA 1
ATOM 4678 C C . SER A 1 633 ? -13.563 7.306 6.149 1 85.36 633 SER A C 1
ATOM 4680 O O . SER A 1 633 ? -14.663 7.475 6.679 1 85.36 633 SER A O 1
ATOM 4682 N N . PRO A 1 634 ? -12.691 8.242 6.153 1 88.03 634 PRO A N 1
ATOM 4683 C CA . PRO A 1 634 ? -12.949 9.492 6.873 1 88.03 634 PRO A CA 1
ATOM 4684 C C . PRO A 1 634 ? -13.795 10.474 6.066 1 88.03 634 PRO A C 1
ATOM 4686 O O . PRO A 1 634 ? -14.307 11.451 6.618 1 88.03 634 PRO A O 1
ATOM 4689 N N . GLY A 1 635 ? -14.041 10.282 4.777 1 90.18 635 GLY A N 1
ATOM 4690 C CA . GLY A 1 635 ? -14.757 11.199 3.905 1 90.18 635 GLY A CA 1
ATOM 4691 C C . GLY A 1 635 ? -16.094 11.641 4.472 1 90.18 635 GLY A C 1
ATOM 4692 O O . GLY A 1 635 ? -16.338 12.837 4.639 1 90.18 635 GLY A O 1
ATOM 4693 N N . PRO A 1 636 ? -16.899 10.728 4.855 1 92.46 636 PRO A N 1
ATOM 4694 C CA . PRO A 1 636 ? -18.221 11.061 5.391 1 92.46 636 PRO A CA 1
ATOM 4695 C C . PRO A 1 636 ? -18.147 11.828 6.709 1 92.46 636 PRO A C 1
ATOM 4697 O O . PRO A 1 636 ? -18.895 12.789 6.911 1 92.46 636 PRO A O 1
ATOM 4700 N N . THR A 1 637 ? -17.308 11.419 7.571 1 93.16 637 THR A N 1
ATOM 4701 C CA . THR A 1 637 ? -17.256 12.064 8.879 1 93.16 637 THR A CA 1
ATOM 4702 C C . THR A 1 637 ? -16.59 13.433 8.78 1 93.16 637 THR A C 1
ATOM 4704 O O . THR A 1 637 ? -16.943 14.356 9.517 1 93.16 637 THR A O 1
ATOM 4707 N N . TRP A 1 638 ? -15.678 13.614 7.87 1 92.93 638 TRP A N 1
ATOM 4708 C CA . TRP A 1 638 ? -15.083 14.931 7.671 1 92.93 638 TRP A CA 1
ATOM 4709 C C . TRP A 1 638 ? -16.096 15.901 7.071 1 92.93 638 TRP A C 1
ATOM 4711 O O . TRP A 1 638 ? -16.078 17.095 7.377 1 92.93 638 TRP A O 1
ATOM 4721 N N . TYR A 1 639 ? -16.982 15.392 6.293 1 95.47 639 TYR A N 1
ATOM 4722 C CA . TYR A 1 639 ? -18.094 16.215 5.83 1 95.47 639 TYR A CA 1
ATOM 4723 C C . TYR A 1 639 ? -18.942 16.696 7.001 1 95.47 639 TYR A C 1
ATOM 4725 O O . TYR A 1 639 ? -19.26 17.883 7.099 1 95.47 639 TYR A O 1
ATOM 4733 N N . THR A 1 640 ? -19.29 15.815 7.79 1 95.8 640 THR A N 1
ATOM 4734 C CA . THR A 1 640 ? -20.119 16.149 8.943 1 95.8 640 THR A CA 1
ATOM 4735 C C . THR A 1 640 ? -19.412 17.158 9.843 1 95.8 640 THR A C 1
ATOM 4737 O O . THR A 1 640 ? -20.038 18.089 10.352 1 95.8 640 THR A O 1
ATOM 4740 N N . ALA A 1 641 ? -18.155 16.925 10 1 94.49 641 ALA A N 1
ATOM 4741 C CA . ALA A 1 641 ? -17.382 17.876 10.795 1 94.49 641 ALA A CA 1
ATOM 4742 C C . ALA A 1 641 ? -17.351 19.249 10.13 1 94.49 641 ALA A C 1
ATOM 4744 O O . ALA A 1 641 ? -17.449 20.276 10.807 1 94.49 641 ALA A O 1
ATOM 4745 N N . ALA A 1 642 ? -17.2 19.281 8.844 1 95.38 642 ALA A N 1
ATOM 4746 C CA . ALA A 1 642 ? -17.19 20.546 8.114 1 95.38 642 ALA A CA 1
ATOM 4747 C C . ALA A 1 642 ? -18.506 21.297 8.301 1 95.38 642 ALA A C 1
ATOM 4749 O O . ALA A 1 642 ? -18.508 22.503 8.557 1 95.38 642 ALA A O 1
ATOM 4750 N N . VAL A 1 643 ? -19.595 20.607 8.204 1 96.77 643 VAL A N 1
ATOM 4751 C CA . VAL A 1 643 ? -20.919 21.207 8.333 1 96.77 643 VAL A CA 1
ATOM 4752 C C . VAL A 1 643 ? -21.121 21.712 9.76 1 96.77 643 VAL A C 1
ATOM 4754 O O . VAL A 1 643 ? -21.645 22.809 9.968 1 96.77 643 VAL A O 1
ATOM 4757 N N . ALA A 1 644 ? -20.726 20.939 10.687 1 96.76 644 ALA A N 1
ATOM 4758 C CA . ALA A 1 644 ? -20.847 21.347 12.084 1 96.76 644 ALA A CA 1
ATOM 4759 C C . ALA A 1 644 ? -19.985 22.572 12.374 1 96.76 644 ALA A C 1
ATOM 4761 O O . ALA A 1 644 ? -20.403 23.474 13.105 1 96.76 644 ALA A O 1
ATOM 4762 N N . GLU A 1 645 ? -18.81 22.62 11.793 1 95.08 645 GLU A N 1
ATOM 4763 C CA . GLU A 1 645 ? -17.914 23.759 11.97 1 95.08 645 GLU A CA 1
ATOM 4764 C C . GLU A 1 645 ? -18.482 25.015 11.316 1 95.08 645 GLU A C 1
ATOM 4766 O O . GLU A 1 645 ? -18.291 26.124 11.819 1 95.08 645 GLU A O 1
ATOM 4771 N N . LEU A 1 646 ? -19.147 24.873 10.241 1 95.36 646 LEU A N 1
ATOM 4772 C CA . LEU A 1 646 ? -19.796 26.002 9.583 1 95.36 646 LEU A CA 1
ATOM 4773 C C . LEU A 1 646 ? -20.841 26.635 10.496 1 95.36 646 LEU A C 1
ATOM 4775 O O . LEU A 1 646 ? -21.087 27.841 10.421 1 95.36 646 LEU A O 1
ATOM 4779 N N . ALA A 1 647 ? -21.385 25.824 11.362 1 94.63 647 ALA A N 1
ATOM 4780 C CA . ALA A 1 647 ? -22.484 26.286 12.206 1 94.63 647 ALA A CA 1
ATOM 4781 C C . ALA A 1 647 ? -21.968 26.783 13.554 1 94.63 647 ALA A C 1
ATOM 4783 O O . ALA A 1 647 ? -22.336 27.871 14.003 1 94.63 647 ALA A O 1
ATOM 4784 N N . GLY A 1 648 ? -21.135 26 14.206 1 92.8 648 GLY A N 1
ATOM 4785 C CA . GLY A 1 648 ? -20.789 26.323 15.581 1 92.8 648 GLY A CA 1
ATOM 4786 C C . GLY A 1 648 ? -19.294 26.44 15.809 1 92.8 648 GLY A C 1
ATOM 4787 O O . GLY A 1 648 ? -18.854 26.788 16.907 1 92.8 648 GLY A O 1
ATOM 4788 N N . GLY A 1 649 ? -18.487 26.206 14.859 1 92.8 649 GLY A N 1
ATOM 4789 C CA . GLY A 1 649 ? -17.041 26.225 15.014 1 92.8 649 GLY A CA 1
ATOM 4790 C C . GLY A 1 649 ? -16.385 27.421 14.349 1 92.8 649 GLY A C 1
ATOM 4791 O O . GLY A 1 649 ? -16.701 28.568 14.673 1 92.8 649 GLY A O 1
ATOM 4792 N N . SER A 1 650 ? -15.494 27.126 13.36 1 90.82 650 SER A N 1
ATOM 4793 C CA . SER A 1 650 ? -14.802 28.187 12.635 1 90.82 650 SER A CA 1
ATOM 4794 C C . SER A 1 650 ? -14.75 27.892 11.14 1 90.82 650 SER A C 1
ATOM 4796 O O . SER A 1 650 ? -14.733 26.729 10.732 1 90.82 650 SER A O 1
ATOM 4798 N N . LEU A 1 651 ? -14.734 28.952 10.388 1 92.28 651 LEU A N 1
ATOM 4799 C CA . LEU A 1 651 ? -14.756 28.811 8.936 1 92.28 651 LEU A CA 1
ATOM 4800 C C . LEU A 1 651 ? -13.47 28.163 8.434 1 92.28 651 LEU A C 1
ATOM 4802 O O . LEU A 1 651 ? -13.505 27.322 7.533 1 92.28 651 LEU A O 1
ATOM 4806 N N . PRO A 1 652 ? -12.314 28.477 9.047 1 85.17 652 PRO A N 1
ATOM 4807 C CA . PRO A 1 652 ? -11.094 27.8 8.599 1 85.17 652 PRO A CA 1
ATOM 4808 C C . PRO A 1 652 ? -11.113 26.3 8.885 1 85.17 652 PRO A C 1
ATOM 4810 O O . PRO A 1 652 ? -10.647 25.506 8.064 1 85.17 652 PRO A O 1
ATOM 4813 N N . ALA A 1 653 ? -11.624 25.933 10.04 1 87.99 653 ALA A N 1
ATOM 4814 C CA . ALA A 1 653 ? -11.726 24.513 10.366 1 87.99 653 ALA A CA 1
ATOM 4815 C C . ALA A 1 653 ? -12.679 23.798 9.412 1 87.99 653 ALA A C 1
ATOM 4817 O O . ALA A 1 653 ? -12.419 22.667 8.997 1 87.99 653 ALA A O 1
ATOM 4818 N N . ALA A 1 654 ? -13.771 24.486 9.056 1 94.33 654 ALA A N 1
ATOM 4819 C CA . ALA A 1 654 ? -14.739 23.918 8.121 1 94.33 654 ALA A CA 1
ATOM 4820 C C . ALA A 1 654 ? -14.103 23.671 6.756 1 94.33 654 ALA A C 1
ATOM 4822 O O . ALA A 1 654 ? -14.263 22.594 6.176 1 94.33 654 ALA A O 1
ATOM 4823 N N . ALA A 1 655 ? -13.392 24.661 6.303 1 91.81 655 ALA A N 1
ATOM 4824 C CA . ALA A 1 655 ? -12.715 24.532 5.015 1 91.81 655 ALA A CA 1
ATOM 4825 C C . ALA A 1 655 ? -11.667 23.424 5.056 1 91.81 655 ALA A C 1
ATOM 4827 O O . ALA A 1 655 ? -11.505 22.678 4.087 1 91.81 655 ALA A O 1
ATOM 4828 N N . GLY A 1 656 ? -11.005 23.392 6.171 1 86.39 656 GLY A N 1
ATOM 4829 C CA . GLY A 1 656 ? -9.999 22.354 6.334 1 86.39 656 GLY A CA 1
ATOM 4830 C C . GLY A 1 656 ? -10.571 20.951 6.26 1 86.39 656 GLY A C 1
ATOM 4831 O O . GLY A 1 656 ? -10.049 20.1 5.537 1 86.39 656 GLY A O 1
ATOM 4832 N N . PHE A 1 657 ? -11.631 20.639 6.947 1 90.21 657 PHE A N 1
ATOM 4833 C CA . PHE A 1 657 ? -12.286 19.337 6.925 1 90.21 657 PHE A CA 1
ATOM 4834 C C . PHE A 1 657 ? -12.827 19.026 5.535 1 90.21 657 PHE A C 1
ATOM 4836 O O . PHE A 1 657 ? -12.708 17.896 5.055 1 90.21 657 PHE A O 1
ATOM 4843 N N . ALA A 1 658 ? -13.418 20.037 4.916 1 94.34 658 ALA A N 1
ATOM 4844 C CA . ALA A 1 658 ? -13.995 19.84 3.589 1 94.34 658 ALA A CA 1
ATOM 4845 C C . ALA A 1 658 ? -12.921 19.457 2.575 1 94.34 658 ALA A C 1
ATOM 4847 O O . ALA A 1 658 ? -13.122 18.555 1.759 1 94.34 658 ALA A O 1
ATOM 4848 N N . ARG A 1 659 ? -11.823 20.145 2.63 1 88.02 659 ARG A N 1
ATOM 4849 C CA . ARG A 1 659 ? -10.736 19.845 1.703 1 88.02 659 ARG A CA 1
ATOM 4850 C C . ARG A 1 659 ? -10.217 18.426 1.91 1 88.02 659 ARG A C 1
ATOM 4852 O O . ARG A 1 659 ? -9.952 17.709 0.942 1 88.02 659 ARG A O 1
ATOM 4859 N N . ARG A 1 660 ? -10.089 18.031 3.143 1 85.76 660 ARG A N 1
ATOM 4860 C CA . ARG A 1 660 ? -9.652 16.672 3.444 1 85.76 660 ARG A CA 1
ATOM 4861 C C . ARG A 1 660 ? -10.689 15.65 2.99 1 85.76 660 ARG A C 1
ATOM 4863 O O . ARG A 1 660 ? -10.336 14.59 2.468 1 85.76 660 ARG A O 1
ATOM 4870 N N . GLY A 1 661 ? -11.919 15.992 3.197 1 91.9 661 GLY A N 1
ATOM 4871 C CA . GLY A 1 661 ? -12.99 15.117 2.746 1 91.9 661 GLY A CA 1
ATOM 4872 C C . GLY A 1 661 ? -13.009 14.923 1.242 1 91.9 661 GLY A C 1
ATOM 4873 O O . GLY A 1 661 ? -13.266 13.82 0.756 1 91.9 661 GLY A O 1
ATOM 4874 N N . ILE A 1 662 ? -12.725 15.987 0.535 1 91.44 662 ILE A N 1
ATOM 4875 C CA . ILE A 1 662 ? -12.672 15.925 -0.922 1 91.44 662 ILE A CA 1
ATOM 4876 C C . ILE A 1 662 ? -11.544 14.992 -1.357 1 91.44 662 ILE A C 1
ATOM 4878 O O . ILE A 1 662 ? -11.747 14.111 -2.196 1 91.44 662 ILE A O 1
ATOM 4882 N N . ARG A 1 663 ? -10.482 15.13 -0.757 1 83.86 663 ARG A N 1
ATOM 4883 C CA . ARG A 1 663 ? -9.334 14.3 -1.104 1 83.86 663 ARG A CA 1
ATOM 4884 C C . ARG A 1 663 ? -9.61 12.83 -0.803 1 83.86 663 ARG A C 1
ATOM 4886 O O . ARG A 1 663 ? -9.296 11.956 -1.613 1 83.86 663 ARG A O 1
ATOM 4893 N N . ALA A 1 664 ? -10.106 12.557 0.341 1 87.09 664 ALA A N 1
ATOM 4894 C CA . ALA A 1 664 ? -10.442 11.19 0.731 1 87.09 664 ALA A CA 1
ATOM 4895 C C . ALA A 1 664 ? -11.435 10.569 -0.248 1 87.09 664 ALA A C 1
ATOM 4897 O O . ALA A 1 664 ? -11.29 9.407 -0.634 1 87.09 664 ALA A O 1
ATOM 4898 N N . SER A 1 665 ? -12.447 11.351 -0.633 1 91.27 665 SER A N 1
ATOM 4899 C CA . SER A 1 665 ? -13.482 10.862 -1.538 1 91.27 665 SER A CA 1
ATOM 4900 C C . SER A 1 665 ? -12.916 10.584 -2.927 1 91.27 665 SER A C 1
ATOM 4902 O O . SER A 1 665 ? -13.291 9.602 -3.571 1 91.27 665 SER A O 1
ATOM 4904 N N . GLU A 1 666 ? -12.05 11.383 -3.324 1 84.72 666 GLU A N 1
ATOM 4905 C CA . GLU A 1 666 ? -11.425 11.191 -4.63 1 84.72 666 GLU A CA 1
ATOM 4906 C C . GLU A 1 666 ? -10.528 9.956 -4.636 1 84.72 666 GLU A C 1
ATOM 4908 O O . GLU A 1 666 ? -10.523 9.191 -5.603 1 84.72 666 GLU A O 1
ATOM 4913 N N . GLN A 1 667 ? -9.828 9.729 -3.573 1 78.21 667 GLN A N 1
ATOM 4914 C CA . GLN A 1 667 ? -8.947 8.573 -3.453 1 78.21 667 GLN A CA 1
ATOM 4915 C C . GLN A 1 667 ? -9.743 7.271 -3.458 1 78.21 667 GLN A C 1
ATOM 4917 O O . GLN A 1 667 ? -9.268 6.249 -3.956 1 78.21 667 GLN A O 1
ATOM 4922 N N . GLU A 1 668 ? -10.96 7.306 -2.993 1 84.36 668 GLU A N 1
ATOM 4923 C CA . GLU A 1 668 ? -11.746 6.087 -2.833 1 84.36 668 GLU A CA 1
ATOM 4924 C C . GLU A 1 668 ? -12.825 5.981 -3.908 1 84.36 668 GLU A C 1
ATOM 4926 O O . GLU A 1 668 ? -13.617 5.036 -3.908 1 84.36 668 GLU A O 1
ATOM 4931 N N . GLY A 1 669 ? -12.965 6.958 -4.854 1 83.92 669 GLY A N 1
ATOM 4932 C CA . GLY A 1 669 ? -13.982 6.957 -5.893 1 83.92 669 GLY A CA 1
ATOM 4933 C C . GLY A 1 669 ? -15.386 7.15 -5.354 1 83.92 669 GLY A C 1
ATOM 4934 O O . GLY A 1 669 ? -16.345 6.588 -5.888 1 83.92 669 GLY A O 1
ATOM 4935 N N . ASP A 1 670 ? -15.544 7.819 -4.216 1 89.74 670 ASP A N 1
ATOM 4936 C CA . ASP A 1 670 ? -16.823 8.114 -3.576 1 89.74 670 ASP A CA 1
ATOM 4937 C C . ASP A 1 670 ? -17.413 9.419 -4.104 1 89.74 670 ASP A C 1
ATOM 4939 O O . ASP A 1 670 ? -17.121 10.496 -3.579 1 89.74 670 ASP A O 1
ATOM 4943 N N . ASN A 1 671 ? -18.283 9.297 -5.077 1 89.15 671 ASN A N 1
ATOM 4944 C CA . ASN A 1 671 ? -18.874 10.479 -5.696 1 89.15 671 ASN A CA 1
ATOM 4945 C C . ASN A 1 671 ? -19.989 11.065 -4.834 1 89.15 671 ASN A C 1
ATOM 4947 O O . ASN A 1 671 ? -20.344 12.235 -4.982 1 89.15 671 ASN A O 1
ATOM 4951 N N . LEU A 1 672 ? -20.499 10.291 -3.938 1 89.15 672 LEU A N 1
ATOM 4952 C CA . LEU A 1 672 ? -21.566 10.757 -3.06 1 89.15 672 LEU A CA 1
ATOM 4953 C C . LEU A 1 672 ? -21.051 11.817 -2.093 1 89.15 672 LEU A C 1
ATOM 4955 O O . LEU A 1 672 ? -21.586 12.926 -2.038 1 89.15 672 LEU A O 1
ATOM 4959 N N . TYR A 1 673 ? -20.006 11.579 -1.472 1 93.15 673 TYR A N 1
ATOM 4960 C CA . TYR A 1 673 ? -19.516 12.521 -0.473 1 93.15 673 TYR A CA 1
ATOM 4961 C C . TYR A 1 673 ? -18.561 13.531 -1.097 1 93.15 673 TYR A C 1
ATOM 4963 O O . TYR A 1 673 ? -18.285 14.58 -0.509 1 93.15 673 TYR A O 1
ATOM 4971 N N . LEU A 1 674 ? -18.096 13.202 -2.291 1 92.7 674 LEU A N 1
ATOM 4972 C CA . LEU A 1 674 ? -17.381 14.248 -3.013 1 92.7 674 LEU A CA 1
ATOM 4973 C C . LEU A 1 674 ? -18.272 15.467 -3.23 1 92.7 674 LEU A C 1
ATOM 4975 O O . LEU A 1 674 ? -17.866 16.596 -2.944 1 92.7 674 LEU A O 1
ATOM 4979 N N . ARG A 1 675 ? -19.442 15.262 -3.606 1 93.43 675 ARG A N 1
ATOM 4980 C CA . ARG A 1 675 ? -20.389 16.344 -3.853 1 93.43 675 ARG A CA 1
ATOM 4981 C C . ARG A 1 675 ? -20.724 17.084 -2.562 1 93.43 675 ARG A C 1
ATOM 4983 O O . ARG A 1 675 ? -20.766 18.315 -2.539 1 93.43 675 ARG A O 1
ATOM 4990 N N . ARG A 1 676 ? -20.878 16.382 -1.585 1 94.83 676 ARG A N 1
ATOM 4991 C CA . ARG A 1 676 ? -21.231 16.98 -0.301 1 94.83 676 ARG A CA 1
ATOM 4992 C C . ARG A 1 676 ? -20.079 17.815 0.248 1 94.83 676 ARG A C 1
ATOM 4994 O O . ARG A 1 676 ? -20.289 18.925 0.741 1 94.83 676 ARG A O 1
ATOM 5001 N N . ASN A 1 677 ? -18.931 17.268 0.139 1 95.84 677 ASN A N 1
ATOM 5002 C CA . ASN A 1 677 ? -17.767 18.011 0.609 1 95.84 677 ASN A CA 1
ATOM 5003 C C . ASN A 1 677 ? -17.519 19.257 -0.236 1 95.84 677 ASN A C 1
ATOM 5005 O O . ASN A 1 677 ? -17.06 20.28 0.277 1 95.84 677 ASN A O 1
ATOM 5009 N N . LEU A 1 678 ? -17.79 19.195 -1.493 1 95.95 678 LEU A N 1
ATOM 5010 C CA . LEU A 1 678 ? -17.677 20.368 -2.353 1 95.95 678 LEU A CA 1
ATOM 5011 C C . LEU A 1 678 ? -18.67 21.447 -1.936 1 95.95 678 LEU A C 1
ATOM 5013 O O . LEU A 1 678 ? -18.355 22.638 -1.981 1 95.95 678 LEU A O 1
ATOM 5017 N N . HIS A 1 679 ? -19.817 21.064 -1.523 1 96.8 679 HIS A N 1
ATOM 5018 C CA . HIS A 1 679 ? -20.803 22.02 -1.031 1 96.8 679 HIS A CA 1
ATOM 5019 C C . HIS A 1 679 ? -20.304 22.731 0.222 1 96.8 679 HIS A C 1
ATOM 5021 O O . HIS A 1 679 ? -20.396 23.957 0.324 1 96.8 679 HIS A O 1
ATOM 5027 N N . ALA A 1 680 ? -19.843 21.931 1.144 1 96.9 680 ALA A N 1
ATOM 5028 C CA . ALA A 1 680 ? -19.33 22.508 2.384 1 96.9 680 ALA A CA 1
ATOM 5029 C C . ALA A 1 680 ? -18.18 23.472 2.105 1 96.9 680 ALA A C 1
ATOM 5031 O O . ALA A 1 680 ? -18.093 24.539 2.718 1 96.9 680 ALA A O 1
ATOM 5032 N N . LEU A 1 681 ? -17.333 23.102 1.194 1 95.75 681 LEU A N 1
ATOM 5033 C CA . LEU A 1 681 ? -16.217 23.967 0.826 1 95.75 681 LEU A CA 1
ATOM 5034 C C . LEU A 1 681 ? -16.717 25.251 0.174 1 95.75 681 LEU A C 1
ATOM 5036 O O . LEU A 1 681 ? -16.187 26.333 0.436 1 95.75 681 LEU A O 1
ATOM 5040 N N . GLY A 1 682 ? -17.642 25.122 -0.679 1 96.75 682 GLY A N 1
ATOM 5041 C CA . GLY A 1 682 ? -18.239 26.287 -1.313 1 96.75 682 GLY A CA 1
ATOM 5042 C C . GLY A 1 682 ? -18.832 27.269 -0.32 1 96.75 682 GLY A C 1
ATOM 5043 O O . GLY A 1 682 ? -18.614 28.478 -0.429 1 96.75 682 GLY A O 1
ATOM 5044 N N . GLN A 1 683 ? -19.52 26.778 0.663 1 95.87 683 GLN A N 1
ATOM 5045 C CA . GLN A 1 683 ? -20.106 27.625 1.696 1 95.87 683 GLN A CA 1
ATOM 5046 C C . GLN A 1 683 ? -19.024 28.34 2.501 1 95.87 683 GLN A C 1
ATOM 5048 O O . GLN A 1 683 ? -19.137 29.536 2.779 1 95.87 683 GLN A O 1
ATOM 5053 N N . ALA A 1 684 ? -18.051 27.586 2.865 1 95.2 684 ALA A N 1
ATOM 5054 C CA . ALA A 1 684 ? -16.952 28.176 3.626 1 95.2 684 ALA A CA 1
ATOM 5055 C C . ALA A 1 684 ? -16.258 29.274 2.825 1 95.2 684 ALA A C 1
ATOM 5057 O O . ALA A 1 684 ? -15.892 30.315 3.375 1 95.2 684 ALA A O 1
ATOM 5058 N N . GLY A 1 685 ? -16.081 29.06 1.565 1 93.83 685 GLY A N 1
ATOM 5059 C CA . GLY A 1 685 ? -15.458 30.05 0.702 1 93.83 685 GLY A CA 1
ATOM 5060 C C . GLY A 1 685 ? -16.283 31.314 0.552 1 93.83 685 GLY A C 1
ATOM 5061 O O . GLY A 1 685 ? -15.755 32.423 0.654 1 93.83 685 GLY A O 1
ATOM 5062 N N . LEU A 1 686 ? -17.545 31.2 0.391 1 93.75 686 LEU A N 1
ATOM 5063 C CA . LEU A 1 686 ? -18.436 32.346 0.244 1 93.75 686 LEU A CA 1
ATOM 5064 C C . LEU A 1 686 ? -18.448 33.191 1.513 1 93.75 686 LEU A C 1
ATOM 5066 O O . LEU A 1 686 ? -18.428 34.422 1.444 1 93.75 686 LEU A O 1
ATOM 5070 N N . ARG A 1 687 ? -18.379 32.538 2.61 1 91.93 687 ARG A N 1
ATOM 5071 C CA . ARG A 1 687 ? -18.557 33.222 3.887 1 91.93 687 ARG A CA 1
ATOM 5072 C C . ARG A 1 687 ? -17.236 33.795 4.389 1 91.93 687 ARG A C 1
ATOM 5074 O O . ARG A 1 687 ? -17.225 34.732 5.19 1 91.93 687 ARG A O 1
ATOM 5081 N N . SER A 1 688 ? -16.16 33.233 3.93 1 88.04 688 SER A N 1
ATOM 5082 C CA . SER A 1 688 ? -14.853 33.723 4.358 1 88.04 688 SER A CA 1
ATOM 5083 C C . SER A 1 688 ? -14.386 34.883 3.485 1 88.04 688 SER A C 1
ATOM 5085 O O . SER A 1 688 ? -13.349 35.493 3.756 1 88.04 688 SER A O 1
ATOM 5087 N N . GLY A 1 689 ? -15.091 35.194 2.432 1 85.45 689 GLY A N 1
ATOM 5088 C CA . GLY A 1 689 ? -14.724 36.292 1.552 1 85.45 689 GLY A CA 1
ATOM 5089 C C . GLY A 1 689 ? -14.029 35.832 0.284 1 85.45 689 GLY A C 1
ATOM 5090 O O . GLY A 1 689 ? -13.764 36.637 -0.611 1 85.45 689 GLY A O 1
ATOM 5091 N N . ASP A 1 690 ? -13.725 34.586 0.239 1 88.87 690 ASP A N 1
ATOM 5092 C CA . ASP A 1 690 ? -13.17 34.026 -0.989 1 88.87 690 ASP A CA 1
ATOM 5093 C C . ASP A 1 690 ? -14.278 33.535 -1.918 1 88.87 690 ASP A C 1
ATOM 5095 O O . ASP A 1 690 ? -14.35 32.344 -2.23 1 88.87 690 ASP A O 1
ATOM 5099 N N . THR A 1 691 ? -14.982 34.416 -2.488 1 90.74 691 THR A N 1
ATOM 5100 C CA . THR A 1 691 ? -16.187 34.133 -3.261 1 90.74 691 THR A CA 1
ATOM 5101 C C . THR A 1 691 ? -15.842 33.379 -4.542 1 90.74 691 THR A C 1
ATOM 5103 O O . THR A 1 691 ? -16.585 32.489 -4.963 1 90.74 691 THR A O 1
ATOM 5106 N N . ARG A 1 692 ? -14.731 33.668 -5.078 1 88.38 692 ARG A N 1
ATOM 5107 C CA . ARG A 1 692 ? -14.348 33.016 -6.326 1 88.38 692 ARG A CA 1
ATOM 5108 C C . ARG A 1 692 ? -14.091 31.528 -6.11 1 88.38 692 ARG A C 1
ATOM 5110 O O . ARG A 1 692 ? -14.554 30.693 -6.89 1 88.38 692 ARG A O 1
ATOM 5117 N N . ALA A 1 693 ? -13.401 31.259 -5.089 1 89.49 693 ALA A N 1
ATOM 5118 C CA . ALA A 1 693 ? -13.109 29.862 -4.781 1 89.49 693 ALA A CA 1
ATOM 5119 C C . ALA A 1 693 ? -14.381 29.106 -4.406 1 89.49 693 ALA A C 1
ATOM 5121 O O . ALA A 1 693 ? -14.543 27.936 -4.761 1 89.49 693 ALA A O 1
ATOM 5122 N N . GLY A 1 694 ? -15.214 29.756 -3.674 1 95.01 694 GLY A N 1
ATOM 5123 C CA . GLY A 1 694 ? -16.48 29.138 -3.313 1 95.01 694 GLY A CA 1
ATOM 5124 C C . GLY A 1 694 ? -17.35 28.814 -4.512 1 95.01 694 GLY A C 1
ATOM 5125 O O . GLY A 1 694 ? -17.895 27.713 -4.61 1 95.01 694 GLY A O 1
ATOM 5126 N N . VAL A 1 695 ? -17.387 29.686 -5.448 1 94.41 695 VAL A N 1
ATOM 5127 C CA . VAL A 1 695 ? -18.195 29.499 -6.648 1 94.41 695 VAL A CA 1
ATOM 5128 C C . VAL A 1 695 ? -17.592 28.391 -7.51 1 94.41 695 VAL A C 1
ATOM 5130 O O . VAL A 1 695 ? -18.32 27.589 -8.099 1 94.41 695 VAL A O 1
ATOM 5133 N N . ALA A 1 696 ? -16.358 28.363 -7.556 1 91.59 696 ALA A N 1
ATOM 5134 C CA . ALA A 1 696 ? -15.695 27.323 -8.338 1 91.59 696 ALA A CA 1
ATOM 5135 C C . ALA A 1 696 ? -16.035 25.935 -7.802 1 91.59 696 ALA A C 1
ATOM 5137 O O . ALA A 1 696 ? -16.301 25.012 -8.576 1 91.59 696 ALA A O 1
ATOM 5138 N N . ALA A 1 697 ? -15.992 25.757 -6.549 1 94.29 697 ALA A N 1
ATOM 5139 C CA . ALA A 1 697 ? -16.33 24.482 -5.921 1 94.29 697 ALA A CA 1
ATOM 5140 C C . ALA A 1 697 ? -17.783 24.104 -6.196 1 94.29 697 ALA A C 1
ATOM 5142 O O . ALA A 1 697 ? -18.083 22.945 -6.492 1 94.29 697 ALA A O 1
ATOM 5143 N N . LEU A 1 698 ? -18.664 25.063 -6.15 1 95.96 698 LEU A N 1
ATOM 5144 C CA . LEU A 1 698 ? -20.087 24.812 -6.351 1 95.96 698 LEU A CA 1
ATOM 5145 C C . LEU A 1 698 ? -20.386 24.521 -7.818 1 95.96 698 LEU A C 1
ATOM 5147 O O . LEU A 1 698 ? -21.279 23.73 -8.129 1 95.96 698 LEU A O 1
ATOM 5151 N N . ARG A 1 699 ? -19.633 25.089 -8.702 1 93.87 699 ARG A N 1
ATOM 5152 C CA . ARG A 1 699 ? -19.778 24.769 -10.119 1 93.87 699 ARG A CA 1
ATOM 5153 C C . ARG A 1 699 ? -19.361 23.33 -10.401 1 93.87 699 ARG A C 1
ATOM 5155 O O . ARG A 1 699 ? -20.003 22.636 -11.192 1 93.87 699 ARG A O 1
ATOM 5162 N N . ARG A 1 700 ? -18.311 22.97 -9.797 1 90.69 700 ARG A N 1
ATOM 5163 C CA . ARG A 1 700 ? -17.865 21.588 -9.945 1 90.69 700 ARG A CA 1
ATOM 5164 C C . ARG A 1 700 ? -18.926 20.614 -9.447 1 90.69 700 ARG A C 1
ATOM 5166 O O . ARG A 1 700 ? -19.169 19.579 -10.071 1 90.69 700 ARG A O 1
ATOM 5173 N N . LEU A 1 701 ? -19.532 20.95 -8.349 1 93.58 701 LEU A N 1
ATOM 5174 C CA . LEU A 1 701 ? -20.61 20.137 -7.798 1 93.58 701 LEU A CA 1
ATOM 5175 C C . LEU A 1 701 ? -21.774 20.039 -8.779 1 93.58 701 LEU A C 1
ATOM 5177 O O . LEU A 1 701 ? -22.313 18.953 -9.003 1 93.58 701 LEU A O 1
ATOM 5181 N N . ARG A 1 702 ? -22.142 21.098 -9.321 1 91.99 702 ARG A N 1
ATOM 5182 C CA . ARG A 1 702 ? -23.224 21.141 -10.299 1 91.99 702 ARG A CA 1
ATOM 5183 C C . ARG A 1 702 ? -22.935 20.215 -11.476 1 91.99 702 ARG A C 1
ATOM 5185 O O . ARG A 1 702 ? -23.801 19.441 -11.89 1 91.99 702 ARG A O 1
ATOM 5192 N N . ASP A 1 703 ? -21.813 20.205 -11.924 1 87.1 703 ASP A N 1
ATOM 5193 C CA . ASP A 1 703 ? -21.429 19.413 -13.089 1 87.1 703 ASP A CA 1
ATOM 5194 C C . ASP A 1 703 ? -21.428 17.921 -12.763 1 87.1 703 ASP A C 1
ATOM 5196 O O . ASP A 1 703 ? -21.867 17.103 -13.574 1 87.1 703 ASP A O 1
ATOM 5200 N N . LEU A 1 704 ? -20.979 17.61 -11.643 1 84.22 704 LEU A N 1
ATOM 5201 C CA . LEU A 1 704 ? -20.963 16.216 -11.211 1 84.22 704 LEU A CA 1
ATOM 5202 C C . LEU A 1 704 ? -22.381 15.685 -11.033 1 84.22 704 LEU A C 1
ATOM 5204 O O . LEU A 1 704 ? -22.657 14.524 -11.343 1 84.22 704 LEU A O 1
ATOM 5208 N N . GLU A 1 705 ? -23.213 16.513 -10.459 1 86.24 705 GLU A N 1
ATOM 5209 C CA . GLU A 1 705 ? -24.599 16.108 -10.241 1 86.24 705 GLU A CA 1
ATOM 5210 C C . GLU A 1 705 ? -25.337 15.927 -11.564 1 86.24 705 GLU A C 1
ATOM 5212 O O . GLU A 1 705 ? -26.191 15.048 -11.689 1 86.24 705 GLU A O 1
ATOM 5217 N N . ALA A 1 706 ? -25.073 16.71 -12.474 1 81.03 706 ALA A N 1
ATOM 5218 C CA . ALA A 1 706 ? -25.688 16.595 -13.793 1 81.03 706 ALA A CA 1
ATOM 5219 C C . ALA A 1 706 ? -25.304 15.28 -14.465 1 81.03 706 ALA A C 1
ATOM 5221 O O . ALA A 1 706 ? -26.132 14.648 -15.126 1 81.03 706 ALA A O 1
ATOM 5222 N N . GLU A 1 707 ? -24.187 14.882 -14.232 1 72.41 707 GLU A N 1
ATOM 5223 C CA . GLU A 1 707 ? -23.689 13.635 -14.806 1 72.41 707 GLU A CA 1
ATOM 5224 C C . GLU A 1 707 ? -24.352 12.424 -14.156 1 72.41 707 GLU A C 1
ATOM 5226 O O . GLU A 1 707 ? -24.598 11.415 -14.819 1 72.41 707 GLU A O 1
ATOM 5231 N N . ALA A 1 708 ? -24.651 12.636 -12.928 1 73.57 708 ALA A N 1
ATOM 5232 C CA . ALA A 1 708 ? -25.196 11.517 -12.163 1 73.57 708 ALA A CA 1
ATOM 5233 C C . ALA A 1 708 ? -26.715 11.451 -12.294 1 73.57 708 ALA A C 1
ATOM 5235 O O . ALA A 1 708 ? -27.34 10.48 -11.86 1 73.57 708 ALA A O 1
ATOM 5236 N N . GLY A 1 709 ? -27.295 12.381 -12.923 1 68.35 709 GLY A N 1
ATOM 5237 C CA . GLY A 1 709 ? -28.736 12.377 -13.123 1 68.35 709 GLY A CA 1
ATOM 5238 C C . GLY A 1 709 ? -29.512 12.759 -11.877 1 68.35 709 GLY A C 1
ATOM 5239 O O . GLY A 1 709 ? -30.677 12.386 -11.727 1 68.35 709 GLY A O 1
ATOM 5240 N N . SER A 1 710 ? -28.884 13.365 -10.931 1 67.76 710 SER A N 1
ATOM 5241 C CA . SER A 1 710 ? -29.563 13.786 -9.71 1 67.76 710 SER A CA 1
ATOM 5242 C C . SER A 1 710 ? -30.475 14.98 -9.968 1 67.76 710 SER A C 1
ATOM 5244 O O . SER A 1 710 ? -30.1 15.911 -10.685 1 67.76 710 SER A O 1
ATOM 5246 N N . SER A 1 711 ? -31.701 14.815 -9.319 1 70.89 711 SER A N 1
ATOM 5247 C CA . SER A 1 711 ? -32.663 15.841 -9.709 1 70.89 711 SER A CA 1
ATOM 5248 C C . SER A 1 711 ? -33.36 16.437 -8.491 1 70.89 711 SER A C 1
ATOM 5250 O O . SER A 1 711 ? -34.128 17.394 -8.615 1 70.89 711 SER A O 1
ATOM 5252 N N . ASP A 1 712 ? -33.137 15.961 -7.305 1 79.96 712 ASP A N 1
ATOM 5253 C CA . ASP A 1 712 ? -33.799 16.528 -6.133 1 79.96 712 ASP A CA 1
ATOM 5254 C C . ASP A 1 712 ? -32.911 17.564 -5.448 1 79.96 712 ASP A C 1
ATOM 5256 O O . ASP A 1 712 ? -31.912 17.214 -4.817 1 79.96 712 ASP A O 1
ATOM 5260 N N . PRO A 1 713 ? -33.297 18.813 -5.434 1 81.73 713 PRO A N 1
ATOM 5261 C CA . PRO A 1 713 ? -32.462 19.87 -4.858 1 81.73 713 PRO A CA 1
ATOM 5262 C C . PRO A 1 713 ? -32.4 19.809 -3.333 1 81.73 713 PRO A C 1
ATOM 5264 O O . PRO A 1 713 ? -31.587 20.502 -2.716 1 81.73 713 PRO A O 1
ATOM 5267 N N . MET A 1 714 ? -33.287 18.942 -2.755 1 80.33 714 MET A N 1
ATOM 5268 C CA . MET A 1 714 ? -33.321 18.838 -1.299 1 80.33 714 MET A CA 1
ATOM 5269 C C . MET A 1 714 ? -32.147 18.01 -0.785 1 80.33 714 MET A C 1
ATOM 5271 O O . MET A 1 714 ? -31.798 18.087 0.394 1 80.33 714 MET A O 1
ATOM 5275 N N . ILE A 1 715 ? -31.56 17.29 -1.613 1 84.26 715 ILE A N 1
ATOM 5276 C CA . ILE A 1 715 ? -30.523 16.356 -1.188 1 84.26 715 ILE A CA 1
ATOM 5277 C C . ILE A 1 715 ? -29.247 17.122 -0.846 1 84.26 715 ILE A C 1
ATOM 5279 O O . ILE A 1 715 ? -28.715 16.992 0.259 1 84.26 715 ILE A O 1
ATOM 5283 N N . VAL A 1 716 ? -28.789 17.897 -1.792 1 86.39 716 VAL A N 1
ATOM 5284 C CA . VAL A 1 716 ? -27.702 18.845 -1.574 1 86.39 716 VAL A CA 1
ATOM 5285 C C . VAL A 1 716 ? -28.147 20.246 -1.987 1 86.39 716 VAL A C 1
ATOM 5287 O O . VAL A 1 716 ? -28.409 20.499 -3.166 1 86.39 716 VAL A O 1
ATOM 5290 N N . ARG A 1 717 ? -28.353 21.106 -1.099 1 87.58 717 ARG A N 1
ATOM 5291 C CA . ARG A 1 717 ? -28.962 22.416 -1.307 1 87.58 717 ARG A CA 1
ATOM 5292 C C . ARG A 1 717 ? -27.935 23.423 -1.812 1 87.58 717 ARG A C 1
ATOM 5294 O O . ARG A 1 717 ? -27.824 24.527 -1.274 1 87.58 717 ARG A O 1
ATOM 5301 N N . TRP A 1 718 ? -27.343 23.091 -2.89 1 92.98 718 TRP A N 1
ATOM 5302 C CA . TRP A 1 718 ? -26.235 23.908 -3.373 1 92.98 718 TRP A CA 1
ATOM 5303 C C . TRP A 1 718 ? -26.741 25.051 -4.247 1 92.98 718 TRP A C 1
ATOM 5305 O O . TRP A 1 718 ? -26.03 26.033 -4.469 1 92.98 718 TRP A O 1
ATOM 5315 N N . HIS A 1 719 ? -28.016 25.035 -4.764 1 94.58 719 HIS A N 1
ATOM 5316 C CA . HIS A 1 719 ? -28.528 25.984 -5.745 1 94.58 719 HIS A CA 1
ATOM 5317 C C . HIS A 1 719 ? -28.559 27.4 -5.179 1 94.58 719 HIS A C 1
ATOM 5319 O O . HIS A 1 719 ? -28.138 28.349 -5.845 1 94.58 719 HIS A O 1
ATOM 5325 N N . ALA A 1 720 ? -29.03 27.467 -3.98 1 93.94 720 ALA A N 1
ATOM 5326 C CA . ALA A 1 720 ? -29.125 28.772 -3.33 1 93.94 720 ALA A CA 1
ATOM 5327 C C . ALA A 1 720 ? -27.742 29.378 -3.112 1 93.94 720 ALA A C 1
ATOM 5329 O O . ALA A 1 720 ? -27.537 30.572 -3.344 1 93.94 720 ALA A O 1
ATOM 5330 N N . ASP A 1 721 ? -26.837 28.621 -2.71 1 94.79 721 ASP A N 1
ATOM 5331 C CA . ASP A 1 721 ? -25.485 29.088 -2.417 1 94.79 721 ASP A CA 1
ATOM 5332 C C . ASP A 1 721 ? -24.753 29.488 -3.696 1 94.79 721 ASP A C 1
ATOM 5334 O O . ASP A 1 721 ? -24.042 30.495 -3.721 1 94.79 721 ASP A O 1
ATOM 5338 N N . LEU A 1 722 ? -24.91 28.654 -4.716 1 96.41 722 LEU A N 1
ATOM 5339 C CA . LEU A 1 722 ? -24.272 28.99 -5.984 1 96.41 722 LEU A CA 1
ATOM 5340 C C . LEU A 1 722 ? -24.837 30.288 -6.55 1 96.41 722 LEU A C 1
ATOM 5342 O O . LEU A 1 722 ? -24.085 31.147 -7.015 1 96.41 722 LEU A O 1
ATOM 5346 N N . ALA A 1 723 ? -26.134 30.472 -6.491 1 96.22 723 ALA A N 1
ATOM 5347 C CA . ALA A 1 723 ? -26.768 31.684 -7.003 1 96.22 723 ALA A CA 1
ATOM 5348 C C . ALA A 1 723 ? -26.28 32.919 -6.25 1 96.22 723 ALA A C 1
ATOM 5350 O O . ALA A 1 723 ? -25.99 33.951 -6.859 1 96.22 723 ALA A O 1
ATOM 5351 N N . ALA A 1 724 ? -26.226 32.813 -4.944 1 94.08 724 ALA A N 1
ATOM 5352 C CA . ALA A 1 724 ? -25.751 33.92 -4.119 1 94.08 724 ALA A CA 1
ATOM 5353 C C . ALA A 1 724 ? -24.31 34.283 -4.463 1 94.08 724 ALA A C 1
ATOM 5355 O O . ALA A 1 724 ? -23.965 35.463 -4.558 1 94.08 724 ALA A O 1
ATOM 5356 N N . GLY A 1 725 ? -23.489 33.278 -4.612 1 94.6 725 GLY A N 1
ATOM 5357 C CA . GLY A 1 725 ? -22.102 33.514 -4.981 1 94.6 725 GLY A CA 1
ATOM 5358 C C . GLY A 1 725 ? -21.948 34.136 -6.355 1 94.6 725 GLY A C 1
ATOM 5359 O O . GLY A 1 725 ? -21.135 35.044 -6.544 1 94.6 725 GLY A O 1
ATOM 5360 N N . LEU A 1 726 ? -22.727 33.671 -7.311 1 95.46 726 LEU A N 1
ATOM 5361 C CA . LEU A 1 726 ? -22.698 34.196 -8.672 1 95.46 726 LEU A CA 1
ATOM 5362 C C . LEU A 1 726 ? -23.14 35.655 -8.701 1 95.46 726 LEU A C 1
ATOM 5364 O O . LEU A 1 726 ? -22.556 36.471 -9.418 1 95.46 726 LEU A O 1
ATOM 5368 N N . ALA A 1 727 ? -24.136 35.96 -7.932 1 94.32 727 ALA A N 1
ATOM 5369 C CA . ALA A 1 727 ? -24.621 37.335 -7.849 1 94.32 727 ALA A CA 1
ATOM 5370 C C . ALA A 1 727 ? -23.543 38.265 -7.301 1 94.32 727 ALA A C 1
ATOM 5372 O O . ALA A 1 727 ? -23.389 39.394 -7.774 1 94.32 727 ALA A O 1
ATOM 5373 N N . ALA A 1 728 ? -22.839 37.819 -6.321 1 90.32 728 ALA A N 1
ATOM 5374 C CA . ALA A 1 728 ? -21.769 38.607 -5.713 1 90.32 728 ALA A CA 1
ATOM 5375 C C . ALA A 1 728 ? -20.638 38.855 -6.708 1 90.32 728 ALA A C 1
ATOM 5377 O O . ALA A 1 728 ? -19.95 39.876 -6.633 1 90.32 728 ALA A O 1
ATOM 5378 N N . LEU A 1 729 ? -20.5 37.927 -7.678 1 91.34 729 LEU A N 1
ATOM 5379 C CA . LEU A 1 729 ? -19.454 38.064 -8.686 1 91.34 729 LEU A CA 1
ATOM 5380 C C . LEU A 1 729 ? -19.969 38.824 -9.904 1 91.34 729 LEU A C 1
ATOM 5382 O O . LEU A 1 729 ? -19.227 39.04 -10.865 1 91.34 729 LEU A O 1
ATOM 5386 N N . GLY A 1 730 ? -21.325 39.179 -9.857 1 91.09 730 GLY A N 1
ATOM 5387 C CA . GLY A 1 730 ? -21.918 39.959 -10.933 1 91.09 730 GLY A CA 1
ATOM 5388 C C . GLY A 1 730 ? -22.471 39.102 -12.056 1 91.09 730 GLY A C 1
ATOM 5389 O O . GLY A 1 730 ? -22.888 39.623 -13.093 1 91.09 730 GLY A O 1
ATOM 5390 N N . GLU A 1 731 ? -22.448 37.846 -11.921 1 93.54 731 GLU A N 1
ATOM 5391 C CA . GLU A 1 731 ? -22.978 36.937 -12.933 1 93.54 731 GLU A CA 1
ATOM 5392 C C . GLU A 1 731 ? -24.463 36.669 -12.71 1 93.54 731 GLU A C 1
ATOM 5394 O O . GLU A 1 731 ? -24.865 35.527 -12.477 1 93.54 731 GLU A O 1
ATOM 5399 N N . HIS A 1 732 ? -25.311 37.638 -12.935 1 91.99 732 HIS A N 1
ATOM 5400 C CA . HIS A 1 732 ? -26.716 37.649 -12.543 1 91.99 732 HIS A CA 1
ATOM 5401 C C . HIS A 1 732 ? -27.542 36.72 -13.427 1 91.99 732 HIS A C 1
ATOM 5403 O O . HIS A 1 732 ? -28.482 36.078 -12.952 1 91.99 732 HIS A O 1
ATOM 5409 N N . VAL A 1 733 ? -27.107 36.509 -14.631 1 92.06 733 VAL A N 1
ATOM 5410 C CA . VAL A 1 733 ? -27.873 35.674 -15.55 1 92.06 733 VAL A CA 1
ATOM 5411 C C . VAL A 1 733 ? -27.795 34.214 -15.109 1 92.06 733 VAL A C 1
ATOM 5413 O O . VAL A 1 733 ? -28.82 33.539 -14.993 1 92.06 733 VAL A O 1
ATOM 5416 N N . GLU A 1 734 ? -26.642 33.779 -14.872 1 93.97 734 GLU A N 1
ATOM 5417 C CA . GLU A 1 734 ? -26.464 32.4 -14.428 1 93.97 734 GLU A CA 1
ATOM 5418 C C . GLU A 1 734 ? -27.116 32.17 -13.067 1 93.97 734 GLU A C 1
ATOM 5420 O O . GLU A 1 734 ? -27.628 31.083 -12.793 1 93.97 734 GLU A O 1
ATOM 5425 N N . ALA A 1 735 ? -27.068 33.177 -12.209 1 96.01 735 ALA A N 1
ATOM 5426 C CA . ALA A 1 735 ? -27.704 33.08 -10.898 1 96.01 735 ALA A CA 1
ATOM 5427 C C . ALA A 1 735 ? -29.207 32.855 -11.033 1 96.01 735 ALA A C 1
ATOM 5429 O O . ALA A 1 735 ? -29.771 31.975 -10.378 1 96.01 735 ALA A O 1
ATOM 5430 N N . TRP A 1 736 ? -29.785 33.59 -11.967 1 94.42 736 TRP A N 1
ATOM 5431 C CA . TRP A 1 736 ? -31.225 33.49 -12.177 1 94.42 736 TRP A CA 1
ATOM 5432 C C . TRP A 1 736 ? -31.596 32.137 -12.773 1 94.42 736 TRP A C 1
ATOM 5434 O O . TRP A 1 736 ? -32.605 31.539 -12.392 1 94.42 736 TRP A O 1
ATOM 5444 N N . GLU A 1 737 ? -30.774 31.668 -13.605 1 94.58 737 GLU A N 1
ATOM 5445 C CA . GLU A 1 737 ? -31.031 30.371 -14.224 1 94.58 737 GLU A CA 1
ATOM 5446 C C . GLU A 1 737 ? -30.941 29.243 -13.2 1 94.58 737 GLU A C 1
ATOM 5448 O O . GLU A 1 737 ? -31.727 28.294 -13.244 1 94.58 737 GLU A O 1
ATOM 5453 N N . THR A 1 738 ? -30 29.378 -12.4 1 94.71 738 THR A N 1
ATOM 5454 C CA . THR A 1 738 ? -29.811 28.371 -11.362 1 94.71 738 THR A CA 1
ATOM 5455 C C . THR A 1 738 ? -31.025 28.311 -10.44 1 94.71 738 THR A C 1
ATOM 5457 O O . THR A 1 738 ? -31.516 27.226 -10.121 1 94.71 738 THR A O 1
ATOM 5460 N N . LEU A 1 739 ? -31.551 29.456 -10.027 1 94.44 739 LEU A N 1
ATOM 5461 C CA . LEU A 1 739 ? -32.704 29.52 -9.136 1 94.44 739 LEU A CA 1
ATOM 5462 C C . LEU A 1 739 ? -33.969 29.058 -9.85 1 94.44 739 LEU A C 1
ATOM 5464 O O . LEU A 1 739 ? -34.804 28.369 -9.26 1 94.44 739 LEU A O 1
ATOM 5468 N N . ALA A 1 740 ? -34.021 29.364 -11.091 1 93.01 740 ALA A N 1
ATOM 5469 C CA . ALA A 1 740 ? -35.192 28.961 -11.866 1 93.01 740 ALA A CA 1
ATOM 5470 C C . ALA A 1 740 ? -35.259 27.443 -12.008 1 93.01 740 ALA A C 1
ATOM 5472 O O . ALA A 1 740 ? -36.335 26.851 -11.898 1 93.01 740 ALA A O 1
ATOM 5473 N N . ARG A 1 741 ? -34.181 26.9 -12.275 1 89.74 741 ARG A N 1
ATOM 5474 C CA . ARG A 1 741 ? -34.112 25.449 -12.407 1 89.74 741 ARG A CA 1
ATOM 5475 C C . ARG A 1 741 ? -34.485 24.761 -11.098 1 89.74 741 ARG A C 1
ATOM 5477 O O . ARG A 1 741 ? -35.175 23.74 -11.102 1 89.74 741 ARG A O 1
ATOM 5484 N N . ALA A 1 742 ? -34.021 25.31 -9.999 1 91.36 742 ALA A N 1
ATOM 5485 C CA . ALA A 1 742 ? -34.313 24.735 -8.688 1 91.36 742 ALA A CA 1
ATOM 5486 C C . ALA A 1 742 ? -35.793 24.877 -8.345 1 91.36 742 ALA A C 1
ATOM 5488 O O . ALA A 1 742 ? -36.398 23.96 -7.784 1 91.36 742 ALA A O 1
ATOM 5489 N N . ARG A 1 743 ? -36.349 25.949 -8.64 1 90.47 743 ARG A N 1
ATOM 5490 C CA . ARG A 1 743 ? -37.757 26.196 -8.348 1 90.47 743 ARG A CA 1
ATOM 5491 C C . ARG A 1 743 ? -38.657 25.288 -9.18 1 90.47 743 ARG A C 1
ATOM 5493 O O . ARG A 1 743 ? -39.671 24.789 -8.687 1 90.47 743 ARG A O 1
ATOM 5500 N N . ARG A 1 744 ? -38.28 25.051 -10.381 1 88.8 744 ARG A N 1
ATOM 5501 C CA . ARG A 1 744 ? -39.04 24.141 -11.232 1 88.8 744 ARG A CA 1
ATOM 5502 C C . ARG A 1 744 ? -39.003 22.719 -10.684 1 88.8 744 ARG A C 1
ATOM 5504 O O . ARG A 1 744 ? -40.02 22.023 -10.681 1 88.8 744 ARG A O 1
ATOM 5511 N N . ALA A 1 745 ? -37.867 22.353 -10.287 1 85.83 745 ALA A N 1
ATOM 5512 C CA . ALA A 1 745 ? -37.718 21.016 -9.719 1 85.83 745 ALA A CA 1
ATOM 5513 C C . ALA A 1 745 ? -38.517 20.876 -8.426 1 85.83 745 ALA A C 1
ATOM 5515 O O . ALA A 1 745 ? -39.127 19.834 -8.176 1 85.83 745 ALA A O 1
ATOM 5516 N N . ALA A 1 746 ? -38.488 21.833 -7.557 1 84.83 746 ALA A N 1
ATOM 5517 C CA . ALA A 1 746 ? -39.221 21.823 -6.294 1 84.83 746 ALA A CA 1
ATOM 5518 C C . ALA A 1 746 ? -40.725 21.729 -6.534 1 84.83 746 ALA A C 1
ATOM 5520 O O . ALA A 1 746 ? -41.432 21.018 -5.815 1 84.83 746 ALA A O 1
ATOM 5521 N N . GLU A 1 747 ? -41.159 22.36 -7.459 1 83.04 747 GLU A N 1
ATOM 5522 C CA . GLU A 1 747 ? -42.58 22.329 -7.79 1 83.04 747 GLU A CA 1
ATOM 5523 C C . GLU A 1 747 ? -43 20.95 -8.292 1 83.04 747 GLU A C 1
ATOM 5525 O O . GLU A 1 747 ? -44.062 20.446 -7.922 1 83.04 747 GLU A O 1
ATOM 5530 N N . ARG A 1 748 ? -42.347 19.84 -8.916 1 80.57 748 ARG A N 1
ATOM 5531 C CA . ARG A 1 748 ? -42.61 18.519 -9.478 1 80.57 748 ARG A CA 1
ATOM 5532 C C . ARG A 1 748 ? -42.641 17.455 -8.385 1 80.57 748 ARG A C 1
ATOM 5534 O O . ARG A 1 748 ? -43.448 16.525 -8.44 1 80.57 748 ARG A O 1
ATOM 5541 N N . LEU A 1 749 ? -41.88 17.374 -7.28 1 78.82 749 LEU A N 1
ATOM 5542 C CA . LEU A 1 749 ? -41.695 16.339 -6.268 1 78.82 749 LEU A CA 1
ATOM 5543 C C . LEU A 1 749 ? -42.544 16.627 -5.035 1 78.82 749 LEU A C 1
ATOM 5545 O O . LEU A 1 749 ? -42.633 15.795 -4.13 1 78.82 749 LEU A O 1
ATOM 5549 N N . GLY A 1 750 ? -43.41 17.47 -4.905 1 74.43 750 GLY A N 1
ATOM 5550 C CA . GLY A 1 750 ? -44.091 17.926 -3.704 1 74.43 750 GLY A CA 1
ATOM 5551 C C . GLY A 1 750 ? -43.157 18.568 -2.696 1 74.43 750 GLY A C 1
ATOM 5552 O O . GLY A 1 750 ? -42.3 17.894 -2.12 1 74.43 750 GLY A O 1
ATOM 5553 N N . SER A 1 751 ? -43.053 20.73 -2.987 1 64.7 751 SER A N 1
ATOM 5554 C CA . SER A 1 751 ? -42.105 21.599 -2.297 1 64.7 751 SER A CA 1
ATOM 5555 C C . SER A 1 751 ? -42.213 21.445 -0.784 1 64.7 751 SER A C 1
ATOM 5557 O O . SER A 1 751 ? -43.311 21.283 -0.248 1 64.7 751 SER A O 1
ATOM 5559 N N . THR A 1 752 ? -41.062 21.405 -0.173 1 78.8 752 THR A N 1
ATOM 5560 C CA . THR A 1 752 ? -40.956 21.53 1.276 1 78.8 752 THR A CA 1
ATOM 5561 C C . THR A 1 752 ? -40.778 22.991 1.681 1 78.8 752 THR A C 1
ATOM 5563 O O . THR A 1 752 ? -40.135 23.764 0.969 1 78.8 752 THR A O 1
ATOM 5566 N N . PRO A 1 753 ? -41.475 23.394 2.689 1 80.6 753 PRO A N 1
ATOM 5567 C CA . PRO A 1 753 ? -41.415 24.8 3.096 1 80.6 753 PRO A CA 1
ATOM 5568 C C . PRO A 1 753 ? -39.983 25.301 3.273 1 80.6 753 PRO A C 1
ATOM 5570 O O . PRO A 1 753 ? -39.665 26.425 2.875 1 80.6 753 PRO A O 1
ATOM 5573 N N . ALA A 1 754 ? -39.193 24.532 3.738 1 86.01 754 ALA A N 1
ATOM 5574 C CA . ALA A 1 754 ? -37.825 24.979 3.988 1 86.01 754 ALA A CA 1
ATOM 5575 C C . ALA A 1 754 ? -37.096 25.273 2.68 1 86.01 754 ALA A C 1
ATOM 5577 O O . ALA A 1 754 ? -36.327 26.234 2.593 1 86.01 754 ALA A O 1
ATOM 5578 N N . LEU A 1 755 ? -37.335 24.506 1.633 1 88.44 755 LEU A N 1
ATOM 5579 C CA . LEU A 1 755 ? -36.685 24.731 0.347 1 88.44 755 LEU A CA 1
ATOM 5580 C C . LEU A 1 755 ? -37.122 26.062 -0.257 1 88.44 755 LEU A C 1
ATOM 5582 O O . LEU A 1 755 ? -36.304 26.789 -0.826 1 88.44 755 LEU A O 1
ATOM 5586 N N . ALA A 1 756 ? -38.339 26.342 -0.067 1 88.33 756 ALA A N 1
ATOM 5587 C CA . ALA A 1 756 ? -38.846 27.624 -0.55 1 88.33 756 ALA A CA 1
ATOM 5588 C C . ALA A 1 756 ? -38.158 28.788 0.158 1 88.33 756 ALA A C 1
ATOM 5590 O O . ALA A 1 756 ? -37.827 29.796 -0.47 1 88.33 756 ALA A O 1
ATOM 5591 N N . GLY A 1 757 ? -38.026 28.62 1.421 1 90.46 757 GLY A N 1
ATOM 5592 C CA . GLY A 1 757 ? -37.341 29.652 2.183 1 90.46 757 GLY A CA 1
ATOM 5593 C C . GLY A 1 757 ? -35.91 29.876 1.731 1 90.46 757 GLY A C 1
ATOM 5594 O O . GLY A 1 757 ? -35.46 31.019 1.621 1 90.46 757 GLY A O 1
ATOM 5595 N N . TYR A 1 758 ? -35.222 28.842 1.416 1 91.91 758 TYR A N 1
ATOM 5596 C CA . TYR A 1 758 ? -33.842 28.922 0.951 1 91.91 758 TYR A CA 1
ATOM 5597 C C . TYR A 1 758 ? -33.76 29.63 -0.396 1 91.91 758 TYR A C 1
ATOM 5599 O O . TYR A 1 758 ? -32.908 30.498 -0.597 1 91.91 758 TYR A O 1
ATOM 5607 N N . LEU A 1 759 ? -34.654 29.263 -1.248 1 92.67 759 LEU A N 1
ATOM 5608 C CA . LEU A 1 759 ? -34.646 29.84 -2.588 1 92.67 759 LEU A CA 1
ATOM 5609 C C . LEU A 1 759 ? -35.081 31.301 -2.553 1 92.67 759 LEU A C 1
ATOM 5611 O O . LEU A 1 759 ? -34.56 32.127 -3.307 1 92.67 759 LEU A O 1
ATOM 5615 N N . ASP A 1 760 ? -36 31.586 -1.638 1 93.96 760 ASP A N 1
ATOM 5616 C CA . ASP A 1 760 ? -36.431 32.971 -1.482 1 93.96 760 ASP A CA 1
ATOM 5617 C C . ASP A 1 760 ? -35.296 33.843 -0.949 1 93.96 760 ASP A C 1
ATOM 5619 O O . ASP A 1 760 ? -35.101 34.969 -1.412 1 93.96 760 ASP A O 1
ATOM 5623 N N . ARG A 1 761 ? -34.647 33.349 -0.006 1 94.51 761 ARG A N 1
ATOM 5624 C CA . ARG A 1 761 ? -33.511 34.093 0.53 1 94.51 761 ARG A CA 1
ATOM 5625 C C . ARG A 1 761 ? -32.453 34.325 -0.543 1 94.51 761 ARG A C 1
ATOM 5627 O O . ARG A 1 761 ? -31.894 35.419 -0.646 1 94.51 761 ARG A O 1
ATOM 5634 N N . ALA A 1 762 ? -32.198 33.322 -1.351 1 95.01 762 ALA A N 1
ATOM 5635 C CA . ALA A 1 762 ? -31.216 33.456 -2.424 1 95.01 762 ALA A CA 1
ATOM 5636 C C . ALA A 1 762 ? -31.695 34.441 -3.486 1 95.01 762 ALA A C 1
ATOM 5638 O O . ALA A 1 762 ? -30.901 35.211 -4.03 1 95.01 762 ALA A O 1
ATOM 5639 N N . THR A 1 763 ? -32.984 34.385 -3.747 1 95.33 763 THR A N 1
ATOM 5640 C CA . THR A 1 763 ? -33.566 35.343 -4.68 1 95.33 763 THR A CA 1
ATOM 5641 C C . THR A 1 763 ? -33.422 36.768 -4.152 1 95.33 763 THR A C 1
ATOM 5643 O O . THR A 1 763 ? -33.155 37.696 -4.919 1 95.33 763 THR A O 1
ATOM 5646 N N . ALA A 1 764 ? -33.626 36.902 -2.874 1 95.75 764 ALA A N 1
ATOM 5647 C CA . ALA A 1 764 ? -33.452 38.208 -2.242 1 95.75 764 ALA A CA 1
ATOM 5648 C C . ALA A 1 764 ? -32.028 38.723 -2.429 1 95.75 764 ALA A C 1
ATOM 5650 O O . ALA A 1 764 ? -31.819 39.912 -2.68 1 95.75 764 ALA A O 1
ATOM 5651 N N . ILE A 1 765 ? -31.099 37.877 -2.299 1 94.71 765 ILE A N 1
ATOM 5652 C CA . ILE A 1 765 ? -29.699 38.25 -2.469 1 94.71 765 ILE A CA 1
ATOM 5653 C C . ILE A 1 765 ? -29.453 38.685 -3.912 1 94.71 765 ILE A C 1
ATOM 5655 O O . ILE A 1 765 ? -28.796 39.7 -4.158 1 94.71 765 ILE A O 1
ATOM 5659 N N . VAL A 1 766 ? -29.996 37.901 -4.848 1 94.24 766 VAL A N 1
ATOM 5660 C CA . VAL A 1 766 ? -29.814 38.218 -6.26 1 94.24 766 VAL A CA 1
ATOM 5661 C C . VAL A 1 766 ? -30.47 39.56 -6.578 1 94.24 766 VAL A C 1
ATOM 5663 O O . VAL A 1 766 ? -29.898 40.384 -7.296 1 94.24 766 VAL A O 1
ATOM 5666 N N . HIS A 1 767 ? -31.644 39.822 -6.016 1 93.79 767 HIS A N 1
ATOM 5667 C CA . HIS A 1 767 ? -32.333 41.096 -6.192 1 93.79 767 HIS A CA 1
ATOM 5668 C C . HIS A 1 767 ? -31.51 42.25 -5.63 1 93.79 767 HIS A C 1
ATOM 5670 O O . HIS A 1 767 ? -31.357 43.285 -6.283 1 93.79 767 HIS A O 1
ATOM 5676 N N . SER A 1 768 ? -31.057 42.055 -4.483 1 91.16 768 SER A N 1
ATOM 5677 C CA . SER A 1 768 ? -30.269 43.098 -3.835 1 91.16 768 SER A CA 1
ATOM 5678 C C . SER A 1 768 ? -29.034 43.45 -4.658 1 91.16 768 SER A C 1
ATOM 5680 O O . SER A 1 768 ? -28.701 44.627 -4.814 1 91.16 768 SER A O 1
ATOM 5682 N N . GLU A 1 769 ? -28.467 42.369 -5.292 1 88.76 769 GLU A N 1
ATOM 5683 C CA . GLU A 1 769 ? -27.248 42.565 -6.071 1 88.76 769 GLU A CA 1
ATOM 5684 C C . GLU A 1 769 ? -27.563 43.098 -7.465 1 88.76 769 GLU A C 1
ATOM 5686 O O . GLU A 1 769 ? -26.709 43.709 -8.11 1 88.76 769 GLU A O 1
ATOM 5691 N N . SER A 1 770 ? -28.974 42.689 -8.004 1 86.82 770 SER A N 1
ATOM 5692 C CA . SER A 1 770 ? -29.414 43.141 -9.32 1 86.82 770 SER A CA 1
ATOM 5693 C C . SER A 1 770 ? -30.103 44.499 -9.237 1 86.82 770 SER A C 1
ATOM 5695 O O . SER A 1 770 ? -30.734 44.941 -10.199 1 86.82 770 SER A O 1
ATOM 5697 N N . GLY A 1 771 ? -29.924 45.416 -7.904 1 86.83 771 GLY A N 1
ATOM 5698 C CA . GLY A 1 771 ? -30.417 46.775 -7.74 1 86.83 771 GLY A CA 1
ATOM 5699 C C . GLY A 1 771 ? -31.872 46.834 -7.314 1 86.83 771 GLY A C 1
ATOM 5700 O O . GLY A 1 771 ? -32.471 47.911 -7.282 1 86.83 771 GLY A O 1
ATOM 5701 N N . HIS A 1 772 ? -32.4 45.853 -6.996 1 90.61 772 HIS A N 1
ATOM 5702 C CA . HIS A 1 772 ? -33.791 45.806 -6.561 1 90.61 772 HIS A CA 1
ATOM 5703 C C . HIS A 1 772 ? -33.892 45.541 -5.063 1 90.61 772 HIS A C 1
ATOM 5705 O O . HIS A 1 772 ? -34.475 44.538 -4.644 1 90.61 772 HIS A O 1
ATOM 5711 N N . ALA A 1 773 ? -33.555 46.412 -4.18 1 90.63 773 ALA A N 1
ATOM 5712 C CA . ALA A 1 773 ? -33.389 46.232 -2.74 1 90.63 773 ALA A CA 1
ATOM 5713 C C . ALA A 1 773 ? -34.742 46.139 -2.04 1 90.63 773 ALA A C 1
ATOM 5715 O O . ALA A 1 773 ? -34.882 45.435 -1.037 1 90.63 773 ALA A O 1
ATOM 5716 N N . ASP A 1 774 ? -35.839 46.774 -2.643 1 90.79 774 ASP A N 1
ATOM 5717 C CA . ASP A 1 774 ? -37.16 46.716 -2.024 1 90.79 774 ASP A CA 1
ATOM 5718 C C . ASP A 1 774 ? -37.702 45.289 -2.02 1 90.79 774 ASP A C 1
ATOM 5720 O O . ASP A 1 774 ? -38.138 44.787 -0.981 1 90.79 774 ASP A O 1
ATOM 5724 N N . SER A 1 775 ? -37.681 44.782 -3.512 1 92.74 775 SER A N 1
ATOM 5725 C CA . SER A 1 775 ? -38.107 43.392 -3.637 1 92.74 775 SER A CA 1
ATOM 5726 C C . SER A 1 775 ? -37.264 42.474 -2.757 1 92.74 775 SER A C 1
ATOM 5728 O O . SER A 1 775 ? -37.765 41.479 -2.23 1 92.74 775 SER A O 1
ATOM 5730 N N . ALA A 1 776 ? -36.021 42.682 -2.246 1 95.73 776 ALA A N 1
ATOM 5731 C CA . ALA A 1 776 ? -35.099 41.866 -1.46 1 95.73 776 ALA A CA 1
ATOM 5732 C C . ALA A 1 776 ? -35.48 41.876 0.018 1 95.73 776 ALA A C 1
ATOM 5734 O O . ALA A 1 776 ? -35.46 40.835 0.678 1 95.73 776 ALA A O 1
ATOM 5735 N N . VAL A 1 777 ? -35.781 43.062 0.608 1 94.63 777 VAL A N 1
ATOM 5736 C CA . VAL A 1 777 ? -36.141 43.192 2.016 1 94.63 777 VAL A CA 1
ATOM 5737 C C . VAL A 1 777 ? -37.433 42.426 2.292 1 94.63 777 VAL A C 1
ATOM 5739 O O . VAL A 1 777 ? -37.536 41.709 3.29 1 94.63 777 VAL A O 1
ATOM 5742 N N . GLU A 1 778 ? -38.352 42.545 1.376 1 94.3 778 GLU A N 1
ATOM 5743 C CA . GLU A 1 778 ? -39.635 41.871 1.553 1 94.3 778 GLU A CA 1
ATOM 5744 C C . GLU A 1 778 ? -39.468 40.355 1.545 1 94.3 778 GLU A C 1
ATOM 5746 O O . GLU A 1 778 ? -39.979 39.663 2.428 1 94.3 778 GLU A O 1
ATOM 5751 N N . LEU A 1 779 ? -38.888 39.892 0.265 1 95.23 779 LEU A N 1
ATOM 5752 C CA . LEU A 1 779 ? -38.687 38.454 0.125 1 95.23 779 LEU A CA 1
ATOM 5753 C C . LEU A 1 779 ? -37.873 37.903 1.291 1 95.23 779 LEU A C 1
ATOM 5755 O O . LEU A 1 779 ? -38.163 36.817 1.798 1 95.23 779 LEU A O 1
ATOM 5759 N N . SER A 1 780 ? -36.745 38.5 1.995 1 96.05 780 SER A N 1
ATOM 5760 C CA . SER A 1 780 ? -35.863 38.001 3.046 1 96.05 780 SER A CA 1
ATOM 5761 C C . SER A 1 780 ? -36.548 38.041 4.407 1 96.05 780 SER A C 1
ATOM 5763 O O . SER A 1 780 ? -36.339 37.155 5.239 1 96.05 780 SER A O 1
ATOM 5765 N N . THR A 1 781 ? -37.325 39.044 4.696 1 94.99 781 THR A N 1
ATOM 5766 C CA . THR A 1 781 ? -38.063 39.112 5.953 1 94.99 781 THR A CA 1
ATOM 5767 C C . THR A 1 781 ? -39.127 38.02 6.015 1 94.99 781 THR A C 1
ATOM 5769 O O . THR A 1 781 ? -39.361 37.434 7.074 1 94.99 781 THR A O 1
ATOM 5772 N N . ALA A 1 782 ? -39.722 37.795 4.935 1 95.15 782 ALA A N 1
ATOM 5773 C CA . ALA A 1 782 ? -40.686 36.7 4.86 1 95.15 782 ALA A CA 1
ATOM 5774 C C . ALA A 1 782 ? -40.009 35.356 5.114 1 95.15 782 ALA A C 1
ATOM 5776 O O . ALA A 1 782 ? -40.57 34.489 5.788 1 95.15 782 ALA A O 1
ATOM 5777 N N . ALA A 1 783 ? -38.908 35.178 4.514 1 95.57 783 ALA A N 1
ATOM 5778 C CA . ALA A 1 783 ? -38.143 33.953 4.731 1 95.57 783 ALA A CA 1
ATOM 5779 C C . ALA A 1 783 ? -37.754 33.802 6.199 1 95.57 783 ALA A C 1
ATOM 5781 O O . ALA A 1 783 ? -37.767 32.694 6.741 1 95.57 783 ALA A O 1
ATOM 5782 N N . ALA A 1 784 ? -37.312 34.881 6.904 1 96.08 784 ALA A N 1
ATOM 5783 C CA . ALA A 1 784 ? -36.946 34.852 8.318 1 96.08 784 ALA A CA 1
ATOM 5784 C C . ALA A 1 784 ? -38.116 34.383 9.178 1 96.08 784 ALA A C 1
ATOM 5786 O O . ALA A 1 784 ? -37.932 33.603 10.116 1 96.08 784 ALA A O 1
ATOM 5787 N N . ARG A 1 785 ? -39.255 34.825 8.866 1 94.94 785 ARG A N 1
ATOM 5788 C CA . ARG A 1 785 ? -40.45 34.424 9.602 1 94.94 785 ARG A CA 1
ATOM 5789 C C . ARG A 1 785 ? -40.753 32.944 9.39 1 94.94 785 ARG A C 1
ATOM 5791 O O . ARG A 1 785 ? -41.162 32.249 10.322 1 94.94 785 ARG A O 1
ATOM 5798 N N . LEU A 1 786 ? -40.585 32.606 8.193 1 94.46 786 LEU A N 1
ATOM 5799 C CA . LEU A 1 786 ? -40.798 31.2 7.869 1 94.46 786 LEU A CA 1
ATOM 5800 C C . LEU A 1 786 ? -39.849 30.309 8.664 1 94.46 786 LEU A C 1
ATOM 5802 O O . LEU A 1 786 ? -40.27 29.303 9.239 1 94.46 786 LEU A O 1
ATOM 5806 N N . PHE A 1 787 ? -38.62 30.619 8.706 1 94.88 787 PHE A N 1
ATOM 5807 C CA . PHE A 1 787 ? -37.623 29.811 9.397 1 94.88 787 PHE A CA 1
ATOM 5808 C C . PHE A 1 787 ? -37.839 29.855 10.904 1 94.88 787 PHE A C 1
ATOM 5810 O O . PHE A 1 787 ? -37.528 28.893 11.61 1 94.88 787 PHE A O 1
ATOM 5817 N N . GLU A 1 788 ? -38.36 30.927 11.37 1 93.88 788 GLU A N 1
ATOM 5818 C CA . GLU A 1 788 ? -38.749 30.989 12.775 1 93.88 788 GLU A CA 1
ATOM 5819 C C . GLU A 1 788 ? -39.842 29.972 13.091 1 93.88 788 GLU A C 1
ATOM 5821 O O . GLU A 1 788 ? -39.782 29.287 14.114 1 93.88 788 GLU A O 1
ATOM 5826 N N . GLN A 1 789 ? -40.799 29.863 12.147 1 91.42 789 GLN A N 1
ATOM 5827 C CA . GLN A 1 789 ? -41.897 28.917 12.318 1 91.42 789 GLN A CA 1
ATOM 5828 C C . GLN A 1 789 ? -41.398 27.477 12.247 1 91.42 789 GLN A C 1
ATOM 5830 O O . GLN A 1 789 ? -41.938 26.594 12.917 1 91.42 789 GLN A O 1
ATOM 5835 N N . LEU A 1 790 ? -40.36 27.325 11.475 1 91.77 790 LEU A N 1
ATOM 5836 C CA . LEU A 1 790 ? -39.795 25.994 11.287 1 91.77 790 LEU A CA 1
ATOM 5837 C C . LEU A 1 790 ? -38.769 25.681 12.371 1 91.77 790 LEU A C 1
ATOM 5839 O O . LEU A 1 790 ? -38.194 24.591 12.392 1 91.77 790 LEU A O 1
ATOM 5843 N N . ARG A 1 791 ? -38.519 26.646 13.273 1 91.59 791 ARG A N 1
ATOM 5844 C CA . ARG A 1 791 ? -37.576 26.502 14.377 1 91.59 791 ARG A CA 1
ATOM 5845 C C . ARG A 1 791 ? -36.173 26.196 13.863 1 91.59 791 ARG A C 1
ATOM 5847 O O . ARG A 1 791 ? -35.541 25.234 14.305 1 91.59 791 ARG A O 1
ATOM 5854 N N . GLN A 1 792 ? -35.756 27.017 12.884 1 94.88 792 GLN A N 1
ATOM 5855 C CA . GLN A 1 792 ? -34.409 26.967 12.326 1 94.88 792 GLN A CA 1
ATOM 5856 C C . GLN A 1 792 ? -33.697 28.308 12.486 1 94.88 792 GLN A C 1
ATOM 5858 O O . GLN A 1 792 ? -33.589 29.077 11.529 1 94.88 792 GLN A O 1
ATOM 5863 N N . PRO A 1 793 ? -33.145 28.46 13.647 1 95.01 793 PRO A N 1
ATOM 5864 C CA . PRO A 1 793 ? -32.656 29.788 14.028 1 95.01 793 PRO A CA 1
ATOM 5865 C C . PRO A 1 793 ? -31.476 30.249 13.177 1 95.01 793 PRO A C 1
ATOM 5867 O O . PRO A 1 793 ? -31.33 31.445 12.914 1 95.01 793 PRO A O 1
ATOM 5870 N N . VAL A 1 794 ? -30.609 29.422 12.762 1 94.75 794 VAL A N 1
ATOM 5871 C CA . VAL A 1 794 ? -29.461 29.827 11.958 1 94.75 794 VAL A CA 1
ATOM 5872 C C . VAL A 1 794 ? -29.938 30.383 10.618 1 94.75 794 VAL A C 1
ATOM 5874 O O . VAL A 1 794 ? -29.442 31.412 10.154 1 94.75 794 VAL A O 1
ATOM 5877 N N . GLU A 1 795 ? -30.913 29.699 10.057 1 94.75 795 GLU A N 1
ATOM 5878 C CA . GLU A 1 795 ? -31.474 30.176 8.797 1 94.75 795 GLU A CA 1
ATOM 5879 C C . GLU A 1 795 ? -32.262 31.468 8.998 1 94.75 795 GLU A C 1
ATOM 5881 O O . GLU A 1 795 ? -32.274 32.336 8.123 1 94.75 795 GLU A O 1
ATOM 5886 N N . GLN A 1 796 ? -32.902 31.548 10.125 1 95.65 796 GLN A N 1
ATOM 5887 C CA . GLN A 1 796 ? -33.589 32.786 10.477 1 95.65 796 GLN A CA 1
ATOM 5888 C C . GLN A 1 796 ? -32.611 33.954 10.557 1 95.65 796 GLN A C 1
ATOM 5890 O O . GLN A 1 796 ? -32.848 35.011 9.967 1 95.65 796 GLN A O 1
ATOM 5895 N N . GLY A 1 797 ? -31.572 33.73 11.306 1 95.58 797 GLY A N 1
ATOM 5896 C CA . GLY A 1 797 ? -30.558 34.765 11.427 1 95.58 797 GLY A CA 1
ATOM 5897 C C . GLY A 1 797 ? -29.942 35.156 10.097 1 95.58 797 GLY A C 1
ATOM 5898 O O . GLY A 1 797 ? -29.69 36.336 9.846 1 95.58 797 GLY A O 1
ATOM 5899 N N . HIS A 1 798 ? -29.735 34.193 9.279 1 95.29 798 HIS A N 1
ATOM 5900 C CA . HIS A 1 798 ? -29.167 34.451 7.961 1 95.29 798 HIS A CA 1
ATOM 5901 C C . HIS A 1 798 ? -30.102 35.311 7.117 1 95.29 798 HIS A C 1
ATOM 5903 O O . HIS A 1 798 ? -29.655 36.239 6.438 1 95.29 798 HIS A O 1
ATOM 5909 N N . ALA A 1 799 ? -31.339 34.978 7.142 1 96.12 799 ALA A N 1
ATOM 5910 C CA . ALA A 1 799 ? -32.321 35.76 6.395 1 96.12 799 ALA A CA 1
ATOM 5911 C C . ALA A 1 799 ? -32.386 37.195 6.909 1 96.12 799 ALA A C 1
ATOM 5913 O O . ALA A 1 799 ? -32.523 38.137 6.124 1 96.12 799 ALA A O 1
ATOM 5914 N N . LEU A 1 800 ? -32.27 37.363 8.202 1 95.85 800 LEU A N 1
ATOM 5915 C CA . LEU A 1 800 ? -32.258 38.693 8.8 1 95.85 800 LEU A CA 1
ATOM 5916 C C . LEU A 1 800 ? -31.014 39.468 8.378 1 95.85 800 LEU A C 1
ATOM 5918 O O . LEU A 1 800 ? -31.083 40.674 8.13 1 95.85 800 LEU A O 1
ATOM 5922 N N . LEU A 1 801 ? -29.979 38.794 8.317 1 94.31 801 LEU A N 1
ATOM 5923 C CA . LEU A 1 801 ? -28.736 39.423 7.883 1 94.31 801 LEU A CA 1
ATOM 5924 C C . LEU A 1 801 ? -28.845 39.901 6.439 1 94.31 801 LEU A C 1
ATOM 5926 O O . LEU A 1 801 ? -28.353 40.979 6.099 1 94.31 801 LEU A O 1
ATOM 5930 N N . VAL A 1 802 ? -29.457 39.078 5.633 1 94.56 802 VAL A N 1
ATOM 5931 C CA . VAL A 1 802 ? -29.664 39.445 4.236 1 94.56 802 VAL A CA 1
ATOM 5932 C C . VAL A 1 802 ? -30.582 40.661 4.151 1 94.56 802 VAL A C 1
ATOM 5934 O O . VAL A 1 802 ? -30.33 41.585 3.374 1 94.56 802 VAL A O 1
ATOM 5937 N N . ALA A 1 803 ? -31.605 40.691 4.968 1 95.2 803 ALA A N 1
ATOM 5938 C CA . ALA A 1 803 ? -32.511 41.836 5.017 1 95.2 803 ALA A CA 1
ATOM 5939 C C . ALA A 1 803 ? -31.779 43.096 5.468 1 95.2 803 ALA A C 1
ATOM 5941 O O . ALA A 1 803 ? -32.007 44.181 4.928 1 95.2 803 ALA A O 1
ATOM 5942 N N . GLY A 1 804 ? -30.978 42.952 6.456 1 93.33 804 GLY A N 1
ATOM 5943 C CA . GLY A 1 804 ? -30.182 44.074 6.928 1 93.33 804 GLY A CA 1
ATOM 5944 C C . GLY A 1 804 ? -29.241 44.624 5.874 1 93.33 804 GLY A C 1
ATOM 5945 O O . GLY A 1 804 ? -29.066 45.84 5.763 1 93.33 804 GLY A O 1
ATOM 5946 N N . GLY A 1 805 ? -28.68 43.726 5.126 1 91.44 805 GLY A N 1
ATOM 5947 C CA . GLY A 1 805 ? -27.824 44.154 4.031 1 91.44 805 GLY A CA 1
ATOM 5948 C C . GLY A 1 805 ? -28.573 44.9 2.944 1 91.44 805 GLY A C 1
ATOM 5949 O O . GLY A 1 805 ? -28.056 45.863 2.374 1 91.44 805 GLY A O 1
ATOM 5950 N N . ALA A 1 806 ? -29.76 44.462 2.672 1 93.13 806 ALA A N 1
ATOM 5951 C CA . ALA A 1 806 ? -30.597 45.127 1.676 1 93.13 806 ALA A CA 1
ATOM 5952 C C . ALA A 1 806 ? -31.04 46.503 2.164 1 93.13 806 ALA A C 1
ATOM 5954 O O . ALA A 1 806 ? -31.105 47.455 1.382 1 93.13 806 ALA A O 1
ATOM 5955 N N . GLU A 1 807 ? -31.34 46.634 3.452 1 92.56 807 GLU A N 1
ATOM 5956 C CA . GLU A 1 807 ? -31.702 47.922 4.037 1 92.56 807 GLU A CA 1
ATOM 5957 C C . GLU A 1 807 ? -30.539 48.907 3.968 1 92.56 807 GLU A C 1
ATOM 5959 O O . GLU A 1 807 ? -30.744 50.104 3.76 1 92.56 807 GLU A O 1
ATOM 5964 N N . ARG A 1 808 ? -29.422 48.403 4.163 1 88.52 808 ARG A N 1
ATOM 5965 C CA . ARG A 1 808 ? -28.232 49.243 4.062 1 88.52 808 ARG A CA 1
ATOM 5966 C C . ARG A 1 808 ? -28.067 49.789 2.648 1 88.52 808 ARG A C 1
ATOM 5968 O O . ARG A 1 808 ? -27.683 50.947 2.465 1 88.52 808 ARG A O 1
ATOM 5975 N N . ARG A 1 809 ? -28.356 48.983 1.736 1 85.95 809 ARG A N 1
ATOM 5976 C CA . ARG A 1 809 ? -28.227 49.404 0.345 1 85.95 809 ARG A CA 1
ATOM 5977 C C . ARG A 1 809 ? -29.285 50.442 -0.014 1 85.95 809 ARG A C 1
ATOM 5979 O O . ARG A 1 809 ? -29.09 51.243 -0.93 1 85.95 809 ARG A O 1
ATOM 5986 N N . ARG A 1 810 ? -30.38 50.42 0.798 1 87.62 810 ARG A N 1
ATOM 5987 C CA . ARG A 1 810 ? -31.425 51.43 0.666 1 87.62 810 ARG A CA 1
ATOM 5988 C C . ARG A 1 810 ? -31.09 52.675 1.481 1 87.62 810 ARG A C 1
ATOM 5990 O O . ARG A 1 810 ? -31.874 53.626 1.522 1 87.62 810 ARG A O 1
ATOM 5997 N N . ARG A 1 811 ? -29.986 52.663 2.193 1 84.41 811 ARG A N 1
ATOM 5998 C 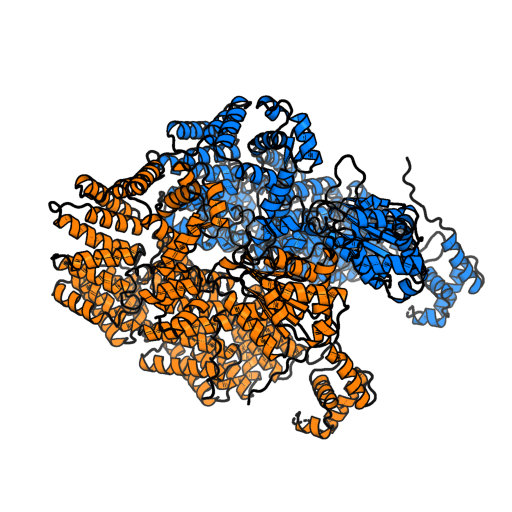CA . ARG A 1 811 ? -29.495 53.75 3.033 1 84.41 811 ARG A CA 1
ATOM 5999 C C . ARG A 1 811 ? -30.414 53.976 4.229 1 84.41 811 ARG A C 1
ATOM 6001 O O . ARG A 1 811 ? -30.622 55.115 4.653 1 84.41 811 ARG A O 1
ATOM 6008 N N . ARG A 1 812 ? -31.128 52.971 4.584 1 90.2 812 ARG A N 1
ATOM 6009 C CA . ARG A 1 812 ? -31.896 52.992 5.825 1 90.2 812 ARG A CA 1
ATOM 6010 C C . ARG A 1 812 ? -31.12 52.332 6.96 1 90.2 812 ARG A C 1
ATOM 6012 O O . ARG A 1 812 ? -31.456 51.225 7.386 1 90.2 812 ARG A O 1
ATOM 6019 N N . TYR A 1 813 ? -30.2 52.981 7.576 1 84.96 813 TYR A N 1
ATOM 6020 C CA . TYR A 1 813 ? -29.184 52.433 8.468 1 84.96 813 TYR A CA 1
ATOM 6021 C C . TYR A 1 813 ? -29.791 52.04 9.81 1 84.96 813 TYR A C 1
ATOM 6023 O O . TYR A 1 813 ? -29.36 51.066 10.432 1 84.96 813 TYR A O 1
ATOM 6031 N N . ALA A 1 814 ? -30.806 52.772 10.244 1 85.5 814 ALA A N 1
ATOM 6032 C CA . ALA A 1 814 ? -31.456 52.424 11.505 1 85.5 814 ALA A CA 1
ATOM 6033 C C . ALA A 1 814 ? -32.179 51.084 11.399 1 85.5 814 ALA A C 1
ATOM 6035 O O . ALA A 1 814 ? -32.075 50.243 12.295 1 85.5 814 ALA A O 1
ATOM 6036 N N . ALA A 1 815 ? -32.921 50.935 10.329 1 90.29 815 ALA A N 1
ATOM 6037 C CA . ALA A 1 815 ? -33.614 49.672 10.084 1 90.29 815 ALA A CA 1
ATOM 6038 C C . ALA A 1 815 ? -32.62 48.528 9.906 1 90.29 815 ALA A C 1
ATOM 6040 O O . ALA A 1 815 ? -32.871 47.405 10.35 1 90.29 815 ALA A O 1
ATOM 6041 N N . ALA A 1 816 ? -31.509 48.75 9.217 1 93.63 816 ALA A N 1
ATOM 6042 C CA . ALA A 1 816 ? -30.452 47.761 9.02 1 93.63 816 ALA A CA 1
ATOM 6043 C C . ALA A 1 816 ? -29.863 47.315 10.355 1 93.63 816 ALA A C 1
ATOM 6045 O O . ALA A 1 816 ? -29.648 46.121 10.578 1 93.63 816 ALA A O 1
ATOM 6046 N N . ARG A 1 817 ? -29.617 48.223 11.238 1 90.51 817 ARG A N 1
ATOM 6047 C CA . ARG A 1 817 ? -29.056 47.925 12.552 1 90.51 817 ARG A CA 1
ATOM 6048 C C . ARG A 1 817 ? -29.999 47.042 13.362 1 90.51 817 ARG A C 1
ATOM 6050 O O . ARG A 1 817 ? -29.554 46.134 14.069 1 90.51 817 ARG A O 1
ATOM 6057 N N . LEU A 1 818 ? -31.256 47.41 13.177 1 90.98 818 LEU A N 1
ATOM 6058 C CA . LEU A 1 818 ? -32.253 46.632 13.904 1 90.98 818 LEU A CA 1
ATOM 6059 C C . LEU A 1 818 ? -32.276 45.187 13.417 1 90.98 818 LEU A C 1
ATOM 6061 O O . LEU A 1 818 ? -32.294 44.255 14.225 1 90.98 818 LEU A O 1
ATOM 6065 N N . LEU A 1 819 ? -32.22 44.971 12.243 1 94.07 819 LEU A N 1
ATOM 6066 C CA . LEU A 1 819 ? -32.284 43.635 11.659 1 94.07 819 LEU A CA 1
ATOM 6067 C C . LEU A 1 819 ? -30.984 42.875 11.899 1 94.07 819 LEU A C 1
ATOM 6069 O O . LEU A 1 819 ? -31.007 41.698 12.268 1 94.07 819 LEU A O 1
ATOM 6073 N N . ILE A 1 820 ? -29.822 43.452 11.687 1 94.93 820 ILE A N 1
ATOM 6074 C CA . ILE A 1 820 ? -28.529 42.815 11.912 1 94.93 820 ILE A CA 1
ATOM 6075 C C . ILE A 1 820 ? -28.357 42.505 13.398 1 94.93 820 ILE A C 1
ATOM 6077 O O . ILE A 1 820 ? -27.793 41.471 13.762 1 94.93 820 ILE A O 1
ATOM 6081 N N . GLY A 1 821 ? -28.784 43.408 14.255 1 93.39 821 GLY A N 1
ATOM 6082 C CA . GLY A 1 821 ? -28.773 43.152 15.686 1 93.39 821 GLY A CA 1
ATOM 6083 C C . GLY A 1 821 ? -29.619 41.958 16.086 1 93.39 821 GLY A C 1
ATOM 6084 O O . GLY A 1 821 ? -29.22 41.165 16.942 1 93.39 821 GLY A O 1
ATOM 6085 N N . ALA A 1 822 ? -30.813 41.879 15.501 1 93.93 822 ALA A N 1
ATOM 6086 C CA . ALA A 1 822 ? -31.682 40.731 15.75 1 93.93 822 ALA A CA 1
ATOM 6087 C C . ALA A 1 822 ? -31.022 39.434 15.289 1 93.93 822 ALA A C 1
ATOM 6089 O O . ALA A 1 822 ? -31.161 38.395 15.938 1 93.93 822 ALA A O 1
ATOM 6090 N N . ALA A 1 823 ? -30.412 39.487 14.173 1 96.27 823 ALA A N 1
ATOM 6091 C CA . ALA A 1 823 ? -29.67 38.33 13.678 1 96.27 823 ALA A CA 1
ATOM 6092 C C . ALA A 1 823 ? -28.577 37.919 14.66 1 96.27 823 ALA A C 1
ATOM 6094 O O . ALA A 1 823 ? -28.402 36.732 14.943 1 96.27 823 ALA A O 1
ATOM 6095 N N . LEU A 1 824 ? -27.781 38.866 15.134 1 94.58 824 LEU A N 1
ATOM 6096 C CA . LEU A 1 824 ? -26.7 38.598 16.075 1 94.58 824 LEU A CA 1
ATOM 6097 C C . LEU A 1 824 ? -27.234 37.943 17.344 1 94.58 824 LEU A C 1
ATOM 6099 O O . LEU A 1 824 ? -26.637 36.993 17.856 1 94.58 824 LEU A O 1
ATOM 6103 N N . THR A 1 825 ? -28.344 38.427 17.851 1 93.72 825 THR A N 1
ATOM 6104 C CA . THR A 1 825 ? -28.962 37.854 19.042 1 93.72 825 THR A CA 1
ATOM 6105 C C . THR A 1 825 ? -29.353 36.399 18.801 1 93.72 825 THR A C 1
ATOM 6107 O O . THR A 1 825 ? -29.161 35.547 19.671 1 93.72 825 THR A O 1
ATOM 6110 N N . THR A 1 826 ? -29.907 36.186 17.67 1 94.89 826 THR A N 1
ATOM 6111 C CA . THR A 1 826 ? -30.306 34.831 17.304 1 94.89 826 THR A CA 1
ATOM 6112 C C . THR A 1 826 ? -29.093 33.907 17.246 1 94.89 826 THR A C 1
ATOM 6114 O O . THR A 1 826 ? -29.128 32.795 17.777 1 94.89 826 THR A O 1
ATOM 6117 N N . PHE A 1 827 ? -28.019 34.341 16.615 1 96.25 827 PHE A N 1
ATOM 6118 C CA . PHE A 1 827 ? -26.822 33.521 16.473 1 96.25 827 PHE A CA 1
ATOM 6119 C C . PHE A 1 827 ? -26.178 33.263 17.83 1 96.25 827 PHE A C 1
ATOM 6121 O O . PHE A 1 827 ? -25.698 32.159 18.094 1 96.25 827 PHE A O 1
ATOM 6128 N N . LEU A 1 828 ? -26.175 34.187 18.722 1 93.33 828 LEU A N 1
ATOM 6129 C CA . LEU A 1 828 ? -25.597 34.034 20.053 1 93.33 828 LEU A CA 1
ATOM 6130 C C . LEU A 1 828 ? -26.43 33.08 20.901 1 93.33 828 LEU A C 1
ATOM 6132 O O . LEU A 1 828 ? -25.884 32.306 21.691 1 93.33 828 LEU A O 1
ATOM 6136 N N . SER A 1 829 ? -27.836 33.181 20.703 1 91.48 829 SER A N 1
ATOM 6137 C CA . SER A 1 829 ? -28.735 32.338 21.484 1 91.48 829 SER A CA 1
ATOM 6138 C C . SER A 1 829 ? -28.524 30.862 21.167 1 91.48 829 SER A C 1
ATOM 6140 O O . SER A 1 829 ? -28.814 29.996 21.994 1 91.48 829 SER A O 1
ATOM 6142 N N . VAL A 1 830 ? -27.878 30.555 20.037 1 94.28 830 VAL A N 1
ATOM 6143 C CA . VAL A 1 830 ? -27.745 29.167 19.607 1 94.28 830 VAL A CA 1
ATOM 6144 C C . VAL A 1 830 ? -26.268 28.816 19.442 1 94.28 830 VAL A C 1
ATOM 6146 O O . VAL A 1 830 ? -25.931 27.757 18.906 1 94.28 830 VAL A O 1
ATOM 6149 N N . ASP A 1 831 ? -25.375 29.685 19.841 1 93.13 831 ASP A N 1
ATOM 6150 C CA . ASP A 1 831 ? -23.928 29.492 19.836 1 93.13 831 ASP A CA 1
ATOM 6151 C C . ASP A 1 831 ? -23.408 29.266 18.418 1 93.13 831 ASP A C 1
ATOM 6153 O O . ASP A 1 831 ? -22.589 28.375 18.187 1 93.13 831 ASP A O 1
ATOM 6157 N N . ALA A 1 832 ? -23.955 29.962 17.425 1 95.5 832 ALA A N 1
ATOM 6158 C CA . ALA A 1 832 ? -23.465 29.935 16.049 1 95.5 832 ALA A CA 1
ATOM 6159 C C . ALA A 1 832 ? -22.291 30.893 15.866 1 95.5 832 ALA A C 1
ATOM 6161 O O . ALA A 1 832 ? -22.426 31.933 15.217 1 95.5 832 ALA A O 1
ATOM 6162 N N . ARG A 1 833 ? -21.162 30.521 16.22 1 92.38 833 ARG A N 1
ATOM 6163 C CA . ARG A 1 833 ? -20.006 31.394 16.391 1 92.38 833 ARG A CA 1
ATOM 6164 C C . ARG A 1 833 ? -19.568 31.991 15.057 1 92.38 833 ARG A C 1
ATOM 6166 O O . ARG A 1 833 ? -19.329 33.196 14.959 1 92.38 833 ARG A O 1
ATOM 6173 N N . PRO A 1 834 ? -19.445 31.175 14.004 1 92.34 834 PRO A N 1
ATOM 6174 C CA . PRO A 1 834 ? -19 31.773 12.743 1 92.34 834 PRO A CA 1
ATOM 6175 C C . PRO A 1 834 ? -19.962 32.84 12.224 1 92.34 834 PRO A C 1
ATOM 6177 O O . PRO A 1 834 ? -19.524 33.871 11.708 1 92.34 834 PRO A O 1
ATOM 6180 N N . TRP A 1 835 ? -21.241 32.666 12.447 1 93.98 835 TRP A N 1
ATOM 6181 C CA . TRP A 1 835 ? -22.257 33.627 12.029 1 93.98 835 TRP A CA 1
ATOM 6182 C C . TRP A 1 835 ? -22.226 34.87 12.912 1 93.98 835 TRP A C 1
ATOM 6184 O O . TRP A 1 835 ? -22.405 35.989 12.426 1 93.98 835 TRP A O 1
ATOM 6194 N N . ALA A 1 836 ? -22.004 34.613 14.184 1 93.32 836 ALA A N 1
ATOM 6195 C CA . ALA A 1 836 ? -21.914 35.736 15.114 1 93.32 836 ALA A CA 1
ATOM 6196 C C . ALA A 1 836 ? -20.737 36.643 14.767 1 93.32 836 ALA A C 1
ATOM 6198 O O . ALA A 1 836 ? -20.864 37.87 14.785 1 93.32 836 ALA A O 1
ATOM 6199 N N . GLU A 1 837 ? -19.706 36.059 14.392 1 90.8 837 GLU A N 1
ATOM 6200 C CA . GLU A 1 837 ? -18.516 36.824 14.032 1 90.8 837 GLU A CA 1
ATOM 6201 C C . GLU A 1 837 ? -18.736 37.614 12.745 1 90.8 837 GLU A C 1
ATOM 6203 O O . GLU A 1 837 ? -18.353 38.783 12.655 1 90.8 837 GLU A O 1
ATOM 6208 N N . GLU A 1 838 ? -19.361 36.974 11.847 1 89.21 838 GLU A N 1
ATOM 6209 C CA . GLU A 1 838 ? -19.679 37.632 10.583 1 89.21 838 GLU A CA 1
ATOM 6210 C C . GLU A 1 838 ? -20.648 38.792 10.793 1 89.21 838 GLU A C 1
ATOM 6212 O O . GLU A 1 838 ? -20.51 39.844 10.164 1 89.21 838 GLU A O 1
ATOM 6217 N N . THR A 1 839 ? -21.632 38.648 11.676 1 91.08 839 THR A N 1
ATOM 6218 C CA . THR A 1 839 ? -22.668 39.64 11.94 1 91.08 839 THR A CA 1
ATOM 6219 C C . THR A 1 839 ? -22.107 40.806 12.75 1 91.08 839 THR A C 1
ATOM 6221 O O . THR A 1 839 ? -22.508 41.955 12.553 1 91.08 839 THR A O 1
ATOM 6224 N N . GLU A 1 840 ? -21.189 40.51 13.53 1 89.41 840 GLU A N 1
ATOM 6225 C CA . GLU A 1 840 ? -20.518 41.566 14.281 1 89.41 840 GLU A CA 1
ATOM 6226 C C . GLU A 1 840 ? -19.728 42.486 13.354 1 89.41 840 GLU A C 1
ATOM 6228 O O . GLU A 1 840 ? -19.719 43.705 13.541 1 89.41 840 GLU A O 1
ATOM 6233 N N . ARG A 1 841 ? -19.209 41.872 12.389 1 85.27 841 ARG A N 1
ATOM 6234 C CA . ARG A 1 841 ? -18.483 42.671 11.408 1 85.27 841 ARG A CA 1
ATOM 6235 C C . ARG A 1 841 ? -19.439 43.523 10.58 1 85.27 841 ARG A C 1
ATOM 6237 O O . ARG A 1 841 ? -19.129 44.67 10.25 1 85.27 841 ARG A O 1
ATOM 6244 N N . ALA A 1 842 ? -20.579 42.947 10.245 1 85.87 842 ALA A N 1
ATOM 6245 C CA . ALA A 1 842 ? -21.584 43.679 9.479 1 85.87 842 ALA A CA 1
ATOM 6246 C C . ALA A 1 842 ? -22.171 44.824 10.299 1 85.87 842 ALA A C 1
ATOM 6248 O O . ALA A 1 842 ? -22.442 45.903 9.766 1 85.87 842 ALA A O 1
ATOM 6249 N N . LEU A 1 843 ? -22.355 44.563 11.563 1 85.46 843 LEU A N 1
ATOM 6250 C CA . LEU A 1 843 ? -22.892 45.579 12.462 1 85.46 843 LEU A CA 1
ATOM 6251 C C . LEU A 1 843 ? -21.902 46.726 12.639 1 85.46 843 LEU A C 1
ATOM 6253 O O . LEU A 1 843 ? -22.295 47.895 12.647 1 85.46 843 LEU A O 1
ATOM 6257 N N . ALA A 1 844 ? -20.648 46.375 12.696 1 80.33 844 ALA A N 1
ATOM 6258 C CA . ALA A 1 844 ? -19.599 47.384 12.823 1 80.33 844 ALA A CA 1
ATOM 6259 C C . ALA A 1 844 ? -19.541 48.275 11.586 1 80.33 844 ALA A C 1
ATOM 6261 O O . ALA A 1 844 ? -19.313 49.482 11.692 1 80.33 844 ALA A O 1
ATOM 6262 N N . ARG A 1 845 ? -19.799 47.709 10.535 1 76.12 845 ARG A N 1
ATOM 6263 C CA . ARG A 1 845 ? -19.78 48.457 9.282 1 76.12 845 ARG A CA 1
ATOM 6264 C C . ARG A 1 845 ? -20.991 49.378 9.176 1 76.12 845 ARG A C 1
ATOM 6266 O O . ARG A 1 845 ? -20.93 50.419 8.52 1 76.12 845 ARG A O 1
ATOM 6273 N N . THR A 1 846 ? -22.022 48.942 9.784 1 75.48 846 THR A N 1
ATOM 6274 C CA . THR A 1 846 ? -23.248 49.731 9.756 1 75.48 846 THR A CA 1
ATOM 6275 C C . THR A 1 846 ? -23.174 50.881 10.757 1 75.48 846 THR A C 1
ATOM 6277 O O . THR A 1 846 ? -23.683 51.972 10.495 1 75.48 846 THR A O 1
ATOM 6280 N N . GLU A 1 847 ? -22.479 50.545 11.991 1 59.16 847 GLU A N 1
ATOM 6281 C CA . GLU A 1 847 ? -22.324 51.576 13.013 1 59.16 847 GLU A CA 1
ATOM 6282 C C . GLU A 1 847 ? -21.228 52.568 12.633 1 59.16 847 GLU A C 1
ATOM 6284 O O . GLU A 1 847 ? -21.306 53.749 12.978 1 59.16 847 GLU A O 1
ATOM 6289 N N . GLY A 1 848 ? -19.93 52.109 12.297 1 52.87 848 GLY A N 1
ATOM 6290 C CA . GLY A 1 848 ? -18.737 52.891 12.014 1 52.87 848 GLY A CA 1
ATOM 6291 C C . GLY A 1 848 ? -18.926 53.874 10.873 1 52.87 848 GLY A C 1
ATOM 6292 O O . GLY A 1 848 ? -17.963 54.495 10.417 1 52.87 848 GLY A O 1
ATOM 6293 N N . GLY A 1 849 ? -19.887 53.964 10.192 1 43 849 GLY A N 1
ATOM 6294 C CA . GLY A 1 849 ? -19.854 55.254 9.523 1 43 849 GLY A CA 1
ATOM 6295 C C . GLY A 1 849 ? -19.592 56.41 10.47 1 43 849 GLY A C 1
ATOM 6296 O O . GLY A 1 849 ? -19.099 57.461 10.054 1 43 849 GLY A O 1
ATOM 6297 N N . PHE A 1 850 ? -20.168 56.45 11.755 1 38.19 850 PHE A N 1
ATOM 6298 C CA . PHE A 1 850 ? -19.931 57.4 12.836 1 38.19 850 PHE A CA 1
ATOM 6299 C C . PHE A 1 850 ? -18.973 56.818 13.868 1 38.19 850 PHE A C 1
ATOM 6301 O O . PHE A 1 850 ? -19.178 55.703 14.353 1 38.19 850 PHE A O 1
ATOM 6308 N N . VAL A 1 851 ? -17.739 56.764 13.728 1 41.37 851 VAL A N 1
ATOM 6309 C CA . VAL A 1 851 ? -16.879 56.43 14.858 1 41.37 851 VAL A CA 1
ATOM 6310 C C . VAL A 1 851 ? -17.276 57.261 16.075 1 41.37 851 VAL A C 1
ATOM 6312 O O . VAL A 1 851 ? -17.041 58.472 16.112 1 41.37 851 VAL A O 1
ATOM 6315 N N . PRO A 1 852 ? -18.102 56.872 16.922 1 40.28 852 PRO A N 1
ATOM 6316 C CA . PRO A 1 852 ? -18.677 57.648 18.023 1 40.28 852 PRO A CA 1
ATOM 6317 C C . PRO A 1 852 ? -17.618 58.365 18.856 1 40.28 852 PRO A C 1
ATOM 6319 O O . PRO A 1 852 ? -17.85 59.48 19.331 1 40.28 852 PRO A O 1
ATOM 6322 N N . GLU A 1 853 ? -16.524 57.708 19.286 1 43.45 853 GLU A N 1
ATOM 6323 C CA . GLU A 1 853 ? -15.687 58.388 20.27 1 43.45 853 GLU A CA 1
ATOM 6324 C C . GLU A 1 853 ? -15.183 59.726 19.734 1 43.45 853 GLU A C 1
ATOM 6326 O O . GLU A 1 853 ? -14.977 60.669 20.5 1 43.45 853 GLU A O 1
ATOM 6331 N N . GLN A 1 854 ? -14.874 59.832 18.372 1 47.93 854 GLN A N 1
ATOM 6332 C CA . GLN A 1 854 ? -14.367 61.1 17.859 1 47.93 854 GLN A CA 1
ATOM 6333 C C . GLN A 1 854 ? -15.401 61.788 16.972 1 47.93 854 GLN A C 1
ATOM 6335 O O . GLN A 1 854 ? -15.143 62.865 16.43 1 47.93 854 GLN A O 1
ATOM 6340 N N . GLY A 1 855 ? -16.715 61.319 16.868 1 53.79 855 GLY A N 1
ATOM 6341 C CA . GLY A 1 855 ? -17.806 61.923 16.121 1 53.79 855 GLY A CA 1
ATOM 6342 C C . GLY A 1 855 ? -17.56 61.95 14.624 1 53.79 855 GLY A C 1
ATOM 6343 O O . GLY A 1 855 ? -18.159 62.753 13.906 1 53.79 855 GLY A O 1
ATOM 6344 N N . LEU A 1 856 ? -16.469 61.33 14.13 1 59.6 856 LEU A N 1
ATOM 6345 C CA . LEU A 1 856 ? -16.132 61.417 12.713 1 59.6 856 LEU A CA 1
ATOM 6346 C C . LEU A 1 856 ? -16.666 60.207 11.953 1 59.6 856 LEU A C 1
ATOM 6348 O O . LEU A 1 856 ? -16.747 59.108 12.505 1 59.6 856 LEU A O 1
ATOM 6352 N N . THR A 1 857 ? -17.227 60.235 10.743 1 61.33 857 THR A N 1
ATOM 6353 C CA . THR A 1 857 ? -17.624 59.167 9.831 1 61.33 857 THR A CA 1
ATOM 6354 C C . THR A 1 857 ? -16.402 58.412 9.317 1 61.33 857 THR A C 1
ATOM 6356 O O . THR A 1 857 ? -15.273 58.893 9.436 1 61.33 857 THR A O 1
ATOM 6359 N N . SER A 1 858 ? -16.404 57.228 8.677 1 61.58 858 SER A N 1
ATOM 6360 C CA . SER A 1 858 ? -15.285 56.459 8.142 1 61.58 858 SER A CA 1
ATOM 6361 C C . SER A 1 858 ? -14.551 57.237 7.054 1 61.58 858 SER A C 1
ATOM 6363 O O . SER A 1 858 ? -13.319 57.226 7 1 61.58 858 SER A O 1
ATOM 6365 N N . THR A 1 859 ? -15.22 57.925 6.178 1 65.11 859 THR A N 1
ATOM 6366 C CA . THR A 1 859 ? -14.61 58.764 5.153 1 65.11 859 THR A CA 1
ATOM 6367 C C . THR A 1 859 ? -13.921 59.972 5.783 1 65.11 859 THR A C 1
ATOM 6369 O O . THR A 1 859 ? -12.808 60.331 5.394 1 65.11 859 THR A O 1
ATOM 6372 N N . GLU A 1 860 ? -14.59 60.571 6.899 1 70.3 860 GLU A N 1
ATOM 6373 C CA . GLU A 1 860 ? -14.008 61.689 7.635 1 70.3 860 GLU A CA 1
ATOM 6374 C C . GLU A 1 860 ? -12.748 61.261 8.382 1 70.3 860 GLU A C 1
ATOM 6376 O O . GLU A 1 860 ? -11.746 61.979 8.382 1 70.3 860 GLU A O 1
ATOM 6381 N N . LEU A 1 861 ? -12.817 59.959 8.872 1 67.72 861 LEU A N 1
ATOM 6382 C CA . LEU A 1 861 ? -11.669 59.408 9.583 1 67.72 861 LEU A CA 1
ATOM 6383 C C . LEU A 1 861 ? -10.537 59.079 8.616 1 67.72 861 LEU A C 1
ATOM 6385 O O . LEU A 1 861 ? -9.366 59.317 8.919 1 67.72 861 LEU A O 1
ATOM 6389 N N . ARG A 1 862 ? -10.77 58.577 7.462 1 72.76 862 ARG A N 1
ATOM 6390 C CA . ARG A 1 862 ? -9.783 58.293 6.426 1 72.76 862 ARG A CA 1
ATOM 6391 C C . ARG A 1 862 ? -9.146 59.579 5.909 1 72.76 862 ARG A C 1
ATOM 6393 O O . ARG A 1 862 ? -7.927 59.651 5.744 1 72.76 862 ARG A O 1
ATOM 6400 N N . ILE A 1 863 ? -10.001 60.569 5.705 1 75.47 863 ILE A N 1
ATOM 6401 C CA . ILE A 1 863 ? -9.5 61.854 5.23 1 75.47 863 ILE A CA 1
ATOM 6402 C C . ILE A 1 863 ? -8.694 62.534 6.335 1 75.47 863 ILE A C 1
ATOM 6404 O O . ILE A 1 863 ? -7.605 63.055 6.086 1 75.47 863 ILE A O 1
ATOM 6408 N N . ALA A 1 864 ? -9.187 62.382 7.672 1 74.17 864 ALA A N 1
ATOM 6409 C CA . ALA A 1 864 ? -8.476 62.935 8.822 1 74.17 864 ALA A CA 1
ATOM 6410 C C . ALA A 1 864 ? -7.148 62.216 9.043 1 74.17 864 ALA A C 1
ATOM 6412 O O . ALA A 1 864 ? -6.143 62.846 9.38 1 74.17 864 ALA A O 1
ATOM 6413 N N . GLY A 1 865 ? -7.143 60.935 8.75 1 75.01 865 GLY A N 1
ATOM 6414 C CA . GLY A 1 865 ? -5.919 60.153 8.83 1 75.01 865 GLY A CA 1
ATOM 6415 C C . GLY A 1 865 ? -4.907 60.518 7.761 1 75.01 865 GLY A C 1
ATOM 6416 O O . GLY A 1 865 ? -3.711 60.626 8.041 1 75.01 865 GLY A O 1
ATOM 6417 N N . MET A 1 866 ? -5.35 60.775 6.599 1 77.87 866 MET A N 1
ATOM 6418 C CA . MET A 1 866 ? -4.457 61.188 5.52 1 77.87 866 MET A CA 1
ATOM 6419 C C . MET A 1 866 ? -3.921 62.595 5.765 1 77.87 866 MET A C 1
ATOM 6421 O O . MET A 1 866 ? -2.773 62.893 5.431 1 77.87 866 MET A O 1
ATOM 6425 N N . VAL A 1 867 ? -4.739 63.457 6.449 1 77.59 867 VAL A N 1
ATOM 6426 C CA . VAL A 1 867 ? -4.303 64.792 6.843 1 77.59 867 VAL A CA 1
ATOM 6427 C C . VAL A 1 867 ? -3.26 64.688 7.954 1 77.59 867 VAL A C 1
ATOM 6429 O O . VAL A 1 867 ? -2.251 65.397 7.935 1 77.59 867 VAL A O 1
ATOM 6432 N N . ARG A 1 868 ? -3.507 63.682 8.855 1 74.36 868 ARG A N 1
ATOM 6433 C CA . ARG A 1 868 ? -2.522 63.399 9.894 1 74.36 868 ARG A CA 1
ATOM 6434 C C . ARG A 1 868 ? -1.194 62.961 9.285 1 74.36 868 ARG A C 1
ATOM 6436 O O . ARG A 1 868 ? -0.127 63.358 9.759 1 74.36 868 ARG A O 1
ATOM 6443 N N . ASP A 1 869 ? -1.211 62.292 8.181 1 73.11 869 ASP A N 1
ATOM 6444 C CA . ASP A 1 869 ? -0.019 61.75 7.537 1 73.11 869 ASP A CA 1
ATOM 6445 C C . ASP A 1 869 ? 0.581 62.757 6.558 1 73.11 869 ASP A C 1
ATOM 6447 O O . ASP A 1 869 ? 1.53 62.44 5.837 1 73.11 869 ASP A O 1
ATOM 6451 N N . GLY A 1 870 ? 0.073 63.891 6.507 1 75.77 870 GLY A N 1
ATOM 6452 C CA . GLY A 1 870 ? 0.686 65.017 5.821 1 75.77 870 GLY A CA 1
ATOM 6453 C C . GLY A 1 870 ? 0.185 65.195 4.401 1 75.77 870 GLY A C 1
ATOM 6454 O O . GLY A 1 870 ? 0.763 65.957 3.623 1 75.77 870 GLY A O 1
ATOM 6455 N N . ALA A 1 871 ? -0.82 64.514 3.988 1 77.19 871 ALA A N 1
ATOM 6456 C CA . ALA A 1 871 ? -1.292 64.612 2.609 1 77.19 871 ALA A CA 1
ATOM 6457 C C . ALA A 1 871 ? -2.054 65.914 2.381 1 77.19 871 ALA A C 1
ATOM 6459 O O . ALA A 1 871 ? -2.793 66.37 3.257 1 77.19 871 ALA A O 1
ATOM 6460 N N . SER A 1 872 ? -1.878 66.582 1.26 1 79.74 872 SER A N 1
ATOM 6461 C CA . SER A 1 872 ? -2.571 67.804 0.864 1 79.74 872 SER A CA 1
ATOM 6462 C C . SER A 1 872 ? -3.998 67.508 0.412 1 79.74 872 SER A C 1
ATOM 6464 O O . SER A 1 872 ? -4.335 66.36 0.114 1 79.74 872 SER A O 1
ATOM 6466 N N . ASN A 1 873 ? -5.033 68.532 0.446 1 79.45 873 ASN A N 1
ATOM 6467 C CA . ASN A 1 873 ? -6.41 68.351 -0 1 79.45 873 ASN A CA 1
ATOM 6468 C C . ASN A 1 873 ? -6.471 67.782 -1.415 1 79.45 873 ASN A C 1
ATOM 6470 O O . ASN A 1 873 ? -7.317 66.937 -1.713 1 79.45 873 ASN A O 1
ATOM 6474 N N . ARG A 1 874 ? -5.592 68.187 -2.245 1 80.16 874 ARG A N 1
ATOM 6475 C CA . ARG A 1 874 ? -5.516 67.691 -3.615 1 80.16 874 ARG A CA 1
ATOM 6476 C C . ARG A 1 874 ? -5.05 66.239 -3.647 1 80.16 874 ARG A C 1
ATOM 6478 O O . ARG A 1 874 ? -5.567 65.433 -4.423 1 80.16 874 ARG A O 1
ATOM 6485 N N . GLU A 1 875 ? -4.081 65.884 -2.855 1 77.5 875 GLU A N 1
ATOM 6486 C CA . GLU A 1 875 ? -3.579 64.517 -2.757 1 77.5 875 GLU A CA 1
ATOM 6487 C C . GLU A 1 875 ? -4.638 63.579 -2.186 1 77.5 875 GLU A C 1
ATOM 6489 O O . GLU A 1 875 ? -4.808 62.457 -2.668 1 77.5 875 GLU A O 1
ATOM 6494 N N . ILE A 1 876 ? -5.306 63.959 -1.195 1 77.31 876 ILE A N 1
ATOM 6495 C CA . ILE A 1 876 ? -6.405 63.206 -0.599 1 77.31 876 ILE A CA 1
ATOM 6496 C C . ILE A 1 876 ? -7.522 63.026 -1.625 1 77.31 876 ILE A C 1
ATOM 6498 O O . ILE A 1 876 ? -8.056 61.925 -1.784 1 77.31 876 ILE A O 1
ATOM 6502 N N . ALA A 1 877 ? -7.822 64.021 -2.418 1 80.03 877 ALA A N 1
ATOM 6503 C CA . ALA A 1 877 ? -8.825 63.991 -3.479 1 80.03 877 ALA A CA 1
ATOM 6504 C C . ALA A 1 877 ? -8.463 62.964 -4.548 1 80.03 877 ALA A C 1
ATOM 6506 O O . ALA A 1 877 ? -9.307 62.166 -4.962 1 80.03 877 ALA A O 1
ATOM 6507 N N . ASN A 1 878 ? -7.176 62.675 -5.193 1 74.59 878 ASN A N 1
ATOM 6508 C CA . ASN A 1 878 ? -6.696 61.769 -6.231 1 74.59 878 ASN A CA 1
ATOM 6509 C C . ASN A 1 878 ? -6.656 60.325 -5.739 1 74.59 878 ASN A C 1
ATOM 6511 O O . ASN A 1 878 ? -7.006 59.403 -6.479 1 74.59 878 ASN A O 1
ATOM 6515 N N . ARG A 1 879 ? -6.379 60.434 -4.221 1 70.95 879 ARG A N 1
ATOM 6516 C CA . ARG A 1 879 ? -6.21 59.101 -3.652 1 70.95 879 ARG A CA 1
ATOM 6517 C C . ARG A 1 879 ? -7.56 5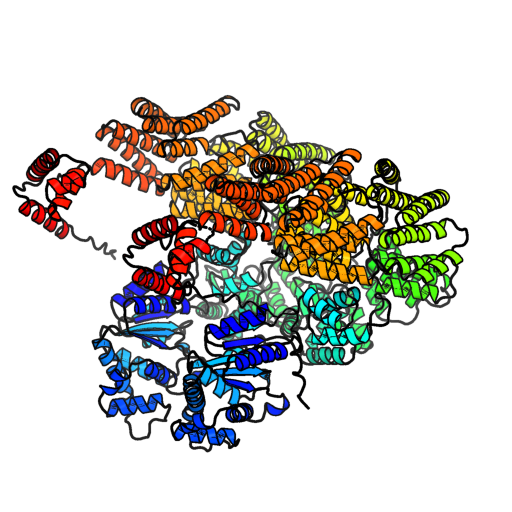8.463 -3.341 1 70.95 879 ARG A C 1
ATOM 6519 O O . ARG A 1 879 ? -7.71 57.242 -3.428 1 70.95 879 ARG A O 1
ATOM 6526 N N . LEU A 1 880 ? -8.45 59.31 -3.17 1 70.17 880 LEU A N 1
ATOM 6527 C CA . LEU A 1 880 ? -9.753 58.802 -2.753 1 70.17 880 LEU A CA 1
ATOM 6528 C C . LEU A 1 880 ? -10.789 58.994 -3.855 1 70.17 880 LEU A C 1
ATOM 6530 O O . LEU A 1 880 ? -11.975 58.726 -3.65 1 70.17 880 LEU A O 1
ATOM 6534 N N . TYR A 1 881 ? -10.22 59.213 -5.755 1 69.08 881 TYR A N 1
ATOM 6535 C CA . TYR A 1 881 ? -11.058 59.526 -6.907 1 69.08 881 TYR A CA 1
ATOM 6536 C C . TYR A 1 881 ? -12.281 60.335 -6.488 1 69.08 881 TYR A C 1
ATOM 6538 O O . TYR A 1 881 ? -13.404 60.027 -6.893 1 69.08 881 TYR A O 1
ATOM 6546 N N . LEU A 1 882 ? -12.005 61.801 -5.235 1 72.67 882 LEU A N 1
ATOM 6547 C CA . LEU A 1 882 ? -12.925 62.852 -4.814 1 72.67 882 LEU A CA 1
ATOM 6548 C C . LEU A 1 882 ? -12.511 64.2 -5.396 1 72.67 882 LEU A C 1
ATOM 6550 O O . LEU A 1 882 ? -11.361 64.379 -5.802 1 72.67 882 LEU A O 1
ATOM 6554 N N . SER A 1 883 ? -13.414 65.251 -5.448 1 75.56 883 SER A N 1
ATOM 6555 C CA . SER A 1 883 ? -13.029 66.607 -5.827 1 75.56 883 SER A CA 1
ATOM 6556 C C . SER A 1 883 ? -12.344 67.33 -4.672 1 75.56 883 SER A C 1
ATOM 6558 O O . SER A 1 883 ? -12.597 67.026 -3.505 1 75.56 883 SER A O 1
ATOM 6560 N N . VAL A 1 884 ? -11.431 68.25 -4.928 1 78.3 884 VAL A N 1
ATOM 6561 C CA . VAL A 1 884 ? -10.73 69.031 -3.914 1 78.3 884 VAL A CA 1
ATOM 6562 C C . VAL A 1 884 ? -11.74 69.792 -3.057 1 78.3 884 VAL A C 1
ATOM 6564 O O . VAL A 1 884 ? -11.579 69.892 -1.839 1 78.3 884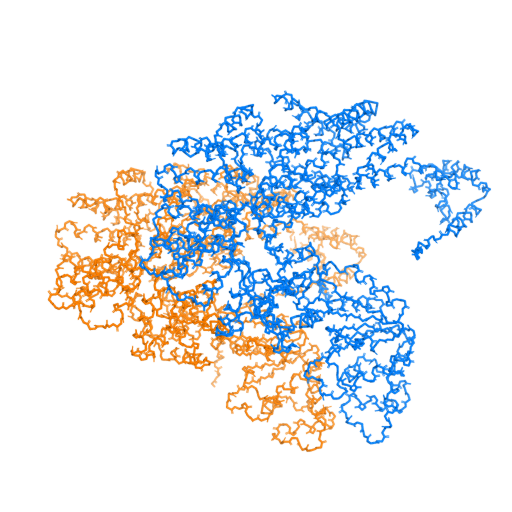 VAL A O 1
ATOM 6567 N N . LYS A 1 885 ? -12.916 70.133 -3.655 1 79.15 885 LYS A N 1
ATOM 6568 C CA . LYS A 1 885 ? -13.98 70.844 -2.951 1 79.15 885 LYS A CA 1
ATOM 6569 C C . LYS A 1 885 ? -14.68 69.932 -1.948 1 79.15 885 LYS A C 1
ATOM 6571 O O . LYS A 1 885 ? -15.015 70.36 -0.841 1 79.15 885 LYS A O 1
ATOM 6576 N N . THR A 1 886 ? -14.814 68.755 -2.166 1 77.15 886 THR A N 1
ATOM 6577 C CA . THR A 1 886 ? -15.432 67.77 -1.286 1 77.15 886 THR A CA 1
ATOM 6578 C C . THR A 1 886 ? -14.511 67.435 -0.117 1 77.15 886 THR A C 1
ATOM 6580 O O . THR A 1 886 ? -14.969 67.28 1.017 1 77.15 886 THR A O 1
ATOM 6583 N N . VAL A 1 887 ? -13.127 67.327 -0.403 1 79.39 887 VAL A N 1
ATOM 6584 C CA . VAL A 1 887 ? -12.158 67.095 0.663 1 79.39 887 VAL A CA 1
ATOM 6585 C C . VAL A 1 887 ? -12.141 68.288 1.615 1 79.39 887 VAL A C 1
ATOM 6587 O O . VAL A 1 887 ? -12.15 68.116 2.837 1 79.39 887 VAL A O 1
ATOM 6590 N N . GLU A 1 888 ? -12.227 69.478 1.047 1 79.46 888 GLU A N 1
ATOM 6591 C CA . GLU A 1 888 ? -12.247 70.7 1.845 1 79.46 888 GLU A CA 1
ATOM 6592 C C . GLU A 1 888 ? -13.528 70.8 2.668 1 79.46 888 GLU A C 1
ATOM 6594 O O . GLU A 1 888 ? -13.487 71.145 3.851 1 79.46 888 GLU A O 1
ATOM 6599 N N . ALA A 1 889 ? -14.687 70.473 2.109 1 79.6 889 ALA A N 1
ATOM 6600 C CA . ALA A 1 889 ? -15.968 70.473 2.812 1 79.6 889 ALA A CA 1
ATOM 6601 C C . ALA A 1 889 ? -15.995 69.407 3.903 1 79.6 889 ALA A C 1
ATOM 6603 O O . ALA A 1 889 ? -16.514 69.642 4.997 1 79.6 889 ALA A O 1
ATOM 6604 N N . THR A 1 890 ? -15.332 68.284 3.626 1 77.84 890 THR A N 1
ATOM 6605 C CA . THR A 1 890 ? -15.252 67.202 4.601 1 77.84 890 THR A CA 1
ATOM 6606 C C . THR A 1 890 ? -14.322 67.578 5.751 1 77.84 890 THR A C 1
ATOM 6608 O O . THR A 1 890 ? -14.627 67.314 6.916 1 77.84 890 THR A O 1
ATOM 6611 N N . LEU A 1 891 ? -13.161 68.2 5.393 1 78.39 891 LEU A N 1
ATOM 6612 C CA . LEU A 1 891 ? -12.24 68.643 6.434 1 78.39 891 LEU A CA 1
ATOM 6613 C C . LEU A 1 891 ? -12.869 69.742 7.284 1 78.39 891 LEU A C 1
ATOM 6615 O O . LEU A 1 891 ? -12.701 69.759 8.506 1 78.39 891 LEU A O 1
ATOM 6619 N N . THR A 1 892 ? -13.75 70.564 6.678 1 79.39 892 THR A N 1
ATOM 6620 C CA . THR A 1 892 ? -14.479 71.586 7.42 1 79.39 892 THR A CA 1
ATOM 6621 C C . THR A 1 892 ? -15.475 70.948 8.383 1 79.39 892 THR A C 1
ATOM 6623 O O . THR A 1 892 ? -15.607 71.385 9.528 1 79.39 892 THR A O 1
ATOM 6626 N N . ARG A 1 893 ? -16.093 69.84 8.001 1 77.18 893 ARG A N 1
ATOM 6627 C CA . ARG A 1 893 ? -17.006 69.107 8.872 1 77.18 893 ARG A CA 1
ATOM 6628 C C . ARG A 1 893 ? -16.243 68.372 9.969 1 77.18 893 ARG A C 1
ATOM 6630 O O . ARG A 1 893 ? -16.674 68.35 11.124 1 77.18 893 ARG A O 1
ATOM 6637 N N . VAL A 1 894 ? -15.07 67.838 9.618 1 76.02 894 VAL A N 1
ATOM 6638 C CA . VAL A 1 894 ? -14.223 67.148 10.585 1 76.02 894 VAL A CA 1
ATOM 6639 C C . VAL A 1 894 ? -13.717 68.141 11.63 1 76.02 894 VAL A C 1
ATOM 6641 O O . VAL A 1 894 ? -13.717 67.846 12.827 1 76.02 894 VAL A O 1
ATOM 6644 N N . TYR A 1 895 ? -13.369 69.301 11.126 1 77.9 895 TYR A N 1
ATOM 6645 C CA . TYR A 1 895 ? -12.914 70.341 12.043 1 77.9 895 TYR A CA 1
ATOM 6646 C C . TYR A 1 895 ? -14.03 70.754 12.995 1 77.9 895 TYR A C 1
ATOM 6648 O O . TYR A 1 895 ? -13.807 70.895 14.199 1 77.9 895 TYR A O 1
ATOM 6656 N N . ARG A 1 896 ? -15.274 70.805 12.521 1 77.41 896 ARG A N 1
ATOM 6657 C CA . ARG A 1 896 ? -16.43 71.188 13.327 1 77.41 896 ARG A CA 1
ATOM 6658 C C . ARG A 1 896 ? -16.786 70.094 14.327 1 77.41 896 ARG A C 1
ATOM 6660 O O . ARG A 1 896 ? -17.044 70.377 15.499 1 77.41 896 ARG A O 1
ATOM 6667 N N . LYS A 1 897 ? -16.645 68.829 13.852 1 73.54 897 LYS A N 1
ATOM 6668 C CA . LYS A 1 897 ? -17.055 67.701 14.683 1 73.54 897 LYS A CA 1
ATOM 6669 C C . LYS A 1 897 ? -16.035 67.43 15.784 1 73.54 897 LYS A C 1
ATOM 6671 O O . LYS A 1 897 ? -16.402 67.055 16.9 1 73.54 897 LYS A O 1
ATOM 6676 N N . LEU A 1 898 ? -14.649 67.735 15.439 1 70.45 898 LEU A N 1
ATOM 6677 C CA . LEU A 1 898 ? -13.581 67.464 16.396 1 70.45 898 LEU A CA 1
ATOM 6678 C C . LEU A 1 898 ? -13.192 68.732 17.149 1 70.45 898 LEU A C 1
ATOM 6680 O O . LEU A 1 898 ? -12.35 68.691 18.049 1 70.45 898 LEU A O 1
ATOM 6684 N N . GLY A 1 899 ? -13.894 69.848 16.861 1 72.27 899 GLY A N 1
ATOM 6685 C CA . GLY A 1 899 ? -13.61 71.131 17.484 1 72.27 899 GLY A CA 1
ATOM 6686 C C . GLY A 1 899 ? -12.206 71.632 17.205 1 72.27 899 GLY A C 1
ATOM 6687 O O . GLY A 1 899 ? -11.573 72.236 18.074 1 72.27 899 GLY A O 1
ATOM 6688 N N . VAL A 1 900 ? -11.636 71.049 15.785 1 69.49 900 VAL A N 1
ATOM 6689 C CA . VAL A 1 900 ? -10.29 71.486 15.429 1 69.49 900 VAL A CA 1
ATOM 6690 C C . VAL A 1 900 ? -10.362 72.527 14.314 1 69.49 900 VAL A C 1
ATOM 6692 O O . VAL A 1 900 ? -11.339 72.573 13.562 1 69.49 900 VAL A O 1
ATOM 6695 N N . ARG A 1 901 ? -9.729 73.613 14.601 1 74.14 901 ARG A N 1
ATOM 6696 C CA . ARG A 1 901 ? -9.85 74.766 13.714 1 74.14 901 ARG A CA 1
ATOM 6697 C C . ARG A 1 901 ? -8.805 74.715 12.604 1 74.14 901 ARG A C 1
ATOM 6699 O O . ARG A 1 901 ? -8.814 75.551 11.698 1 74.14 901 ARG A O 1
ATOM 6706 N N . SER A 1 902 ? -7.721 73.985 12.775 1 73.05 902 SER A N 1
ATOM 6707 C CA . SER A 1 902 ? -6.651 73.959 11.783 1 73.05 902 SER A CA 1
ATOM 6708 C C . SER A 1 902 ? -6.173 72.534 11.522 1 73.05 902 SER A C 1
ATOM 6710 O O . SER A 1 902 ? -6.472 71.622 12.295 1 73.05 902 SER A O 1
ATOM 6712 N N . ARG A 1 903 ? -5.459 72.24 10.346 1 73.03 903 ARG A N 1
ATOM 6713 C CA . ARG A 1 903 ? -4.844 70.994 9.899 1 73.03 903 ARG A CA 1
ATOM 6714 C C . ARG A 1 903 ? -3.855 70.469 10.935 1 73.03 903 ARG A C 1
ATOM 6716 O O . ARG A 1 903 ? -3.799 69.265 11.193 1 73.03 903 ARG A O 1
ATOM 6723 N N . THR A 1 904 ? -3.088 71.314 11.57 1 73.62 904 THR A N 1
ATOM 6724 C CA . THR A 1 904 ? -2.118 70.954 12.597 1 73.62 904 THR A CA 1
ATOM 6725 C C . THR A 1 904 ? -2.823 70.484 13.866 1 73.62 904 THR A C 1
ATOM 6727 O O . THR A 1 904 ? -2.382 69.53 14.511 1 73.62 904 THR A O 1
ATOM 6730 N N . GLN A 1 905 ? -3.959 71.091 14.286 1 73.15 905 GLN A N 1
ATOM 6731 C CA . GLN A 1 905 ? -4.729 70.7 15.461 1 73.15 905 GLN A CA 1
ATOM 6732 C C . GLN A 1 905 ? -5.437 69.366 15.236 1 73.15 905 GLN A C 1
ATOM 6734 O O . GLN A 1 905 ? -5.578 68.568 16.165 1 73.15 905 GLN A O 1
ATOM 6739 N N . LEU A 1 906 ? -5.837 69.143 14.054 1 73.06 906 LEU A N 1
ATOM 6740 C CA . LEU A 1 906 ? -6.418 67.853 13.699 1 73.06 906 LEU A CA 1
ATOM 6741 C C . LEU A 1 906 ? -5.384 66.739 13.819 1 73.06 906 LEU A C 1
ATOM 6743 O O . LEU A 1 906 ? -5.673 65.676 14.373 1 73.06 906 LEU A O 1
ATOM 6747 N N . SER A 1 907 ? -4.156 66.934 13.359 1 72.1 907 SER A N 1
ATOM 6748 C CA . SER A 1 907 ? -3.065 65.973 13.478 1 72.1 907 SER A CA 1
ATOM 6749 C C . SER A 1 907 ? -2.714 65.713 14.939 1 72.1 907 SER A C 1
ATOM 6751 O O . SER A 1 907 ? -2.458 64.571 15.327 1 72.1 907 SER A O 1
ATOM 6753 N N . SER A 1 908 ? -2.67 66.705 15.813 1 68.67 908 SER A N 1
ATOM 6754 C CA . SER A 1 908 ? -2.396 66.575 17.241 1 68.67 908 SER A CA 1
ATOM 6755 C C . SER A 1 908 ? -3.538 65.867 17.961 1 68.67 908 SER A C 1
ATOM 6757 O O . SER A 1 908 ? -3.303 65.037 18.841 1 68.67 908 SER A O 1
ATOM 6759 N N . ARG A 1 909 ? -4.789 66.137 17.653 1 65.48 909 ARG A N 1
ATOM 6760 C CA . ARG A 1 909 ? -5.952 65.526 18.287 1 65.48 909 ARG A CA 1
ATOM 6761 C C . ARG A 1 909 ? -6.086 64.06 17.888 1 65.48 909 ARG A C 1
ATOM 6763 O O . ARG A 1 909 ? -6.518 63.23 18.691 1 65.48 909 ARG A O 1
ATOM 6770 N N . LEU A 1 910 ? -5.696 63.838 16.723 1 64.09 910 LEU A N 1
ATOM 6771 C CA . LEU A 1 910 ? -5.743 62.456 16.257 1 64.09 910 LEU A CA 1
ATOM 6772 C C . LEU A 1 910 ? -4.534 61.673 16.757 1 64.09 910 LEU A C 1
ATOM 6774 O O . LEU A 1 910 ? -4.608 60.455 16.935 1 64.09 910 LEU A O 1
ATOM 6778 N N . GLN A 1 911 ? -3.34 62.234 17.028 1 57.23 911 GLN A N 1
ATOM 6779 C CA . GLN A 1 911 ? -2.206 61.622 17.713 1 57.23 911 GLN A CA 1
ATOM 6780 C C . GLN A 1 911 ? -2.527 61.36 19.182 1 57.23 911 GLN A C 1
ATOM 6782 O O . GLN A 1 911 ? -2.12 60.338 19.738 1 57.23 911 GLN A O 1
ATOM 6787 N N . THR A 1 912 ? -3.103 62.259 20.04 1 49.57 912 THR A N 1
ATOM 6788 C CA . THR A 1 912 ? -3.452 62.103 21.448 1 49.57 912 THR A CA 1
ATOM 6789 C C . THR A 1 912 ? -4.584 61.093 21.616 1 49.57 912 THR A C 1
ATOM 6791 O O . THR A 1 912 ? -4.628 60.36 22.606 1 49.57 912 THR A O 1
ATOM 6794 N N . ALA A 1 913 ? -5.575 60.952 20.851 1 45.15 913 ALA A N 1
ATOM 6795 C CA . ALA A 1 913 ? -6.634 59.956 20.987 1 45.15 913 ALA A CA 1
ATOM 6796 C C . ALA A 1 913 ? -6.092 58.546 20.765 1 45.15 913 ALA A C 1
ATOM 6798 O O . ALA A 1 913 ? -6.639 57.575 21.293 1 45.15 913 ALA A O 1
ATOM 6799 N N . GLU A 1 914 ? -5.053 58.354 20.095 1 41.46 914 GLU A N 1
ATOM 6800 C CA . GLU A 1 914 ? -4.385 57.056 20.085 1 41.46 914 GLU A CA 1
ATOM 6801 C C . GLU A 1 914 ? -3.617 56.821 21.382 1 41.46 914 GLU A C 1
ATOM 6803 O O . GLU A 1 914 ? -3.438 55.677 21.805 1 41.46 914 GLU A O 1
ATOM 6808 N N . ILE A 1 915 ? -3.033 57.749 22.125 1 36.35 915 ILE A N 1
ATOM 6809 C CA . ILE A 1 915 ? -2.301 57.554 23.371 1 36.35 915 ILE A CA 1
ATOM 6810 C C . ILE A 1 915 ? -3.282 57.291 24.511 1 36.35 915 ILE A C 1
ATOM 6812 O O . ILE A 1 915 ? -2.942 56.623 25.49 1 36.35 915 ILE A O 1
ATOM 6816 N N . GLY A 1 916 ? -4.457 57.878 24.7 1 34.94 916 GLY A N 1
ATOM 6817 C CA . GLY A 1 916 ? -5.32 57.693 25.856 1 34.94 916 GLY A CA 1
ATOM 6818 C C . GLY A 1 916 ? -6.126 56.409 25.8 1 34.94 916 GLY A C 1
ATOM 6819 O O . GLY A 1 916 ? -6.999 56.181 26.64 1 34.94 916 GLY A O 1
ATOM 6820 N N . ALA A 1 917 ? -6.267 55.839 24.719 1 35.18 917 ALA A N 1
ATOM 6821 C CA . ALA A 1 917 ? -6.992 54.58 24.868 1 35.18 917 ALA A CA 1
ATOM 6822 C C . ALA A 1 917 ? -6.112 53.515 25.517 1 35.18 917 ALA A C 1
ATOM 6824 O O . ALA A 1 917 ? -5.03 53.204 25.014 1 35.18 917 ALA A O 1
ATOM 6825 N N . PRO A 1 918 ? -6.259 53.358 26.961 1 29.93 918 PRO A N 1
ATOM 6826 C CA . PRO A 1 918 ? -5.483 52.341 27.674 1 29.93 918 PRO A CA 1
ATOM 6827 C C . PRO A 1 918 ? -5.452 51.001 26.942 1 29.93 918 PRO A C 1
ATOM 6829 O O . PRO A 1 918 ? -6.402 50.659 26.234 1 29.93 918 PRO A O 1
ATOM 6832 N N . VAL A 1 919 ? -4.301 50.55 26.613 1 29.96 919 VAL A N 1
ATOM 6833 C CA . VAL A 1 919 ? -4.104 49.136 26.31 1 29.96 919 VAL A CA 1
ATOM 6834 C C . VAL A 1 919 ? -4.675 48.281 27.439 1 29.96 919 VAL A C 1
ATOM 6836 O O . VAL A 1 919 ? -4.213 48.358 28.58 1 29.96 919 VAL A O 1
ATOM 6839 N N . PHE A 1 920 ? -5.934 47.873 27.599 1 24.84 920 PHE A N 1
ATOM 6840 C CA . PHE A 1 920 ? -6.453 46.86 28.511 1 24.84 920 PHE A CA 1
ATOM 6841 C C . PHE A 1 920 ? -5.605 45.596 28.456 1 24.84 920 PHE A C 1
ATOM 6843 O O . PHE A 1 920 ? -5.453 44.989 27.393 1 24.84 920 PHE A O 1
ATOM 6850 N N . GLU A 1 921 ? -4.495 45.565 29.329 1 25.1 921 GLU A N 1
ATOM 6851 C CA . GLU A 1 921 ? -3.916 44.371 29.937 1 25.1 921 GLU A CA 1
ATOM 6852 C C . GLU A 1 921 ? -4.992 43.509 30.593 1 25.1 921 GLU A C 1
ATOM 6854 O O . GLU A 1 921 ? -5.66 43.948 31.531 1 25.1 921 GLU A O 1
ATOM 6859 N N . ILE A 1 922 ? -5.745 42.675 29.839 1 24.44 922 ILE A N 1
ATOM 6860 C CA . ILE A 1 922 ? -6.582 41.631 30.42 1 24.44 922 ILE A CA 1
ATOM 6861 C C . ILE A 1 922 ? -5.758 40.792 31.394 1 24.44 922 ILE A C 1
ATOM 6863 O O . ILE A 1 922 ? -4.839 40.079 30.986 1 24.44 922 ILE A O 1
ATOM 6867 N N . THR A 1 923 ? -5.301 41.369 32.53 1 23.03 923 THR A N 1
ATOM 6868 C CA . THR A 1 923 ? -4.907 40.672 33.75 1 23.03 923 THR A CA 1
ATOM 6869 C C . THR A 1 923 ? -6.013 39.729 34.215 1 23.03 923 THR A C 1
ATOM 6871 O O . THR A 1 923 ? -7.151 40.155 34.426 1 23.03 923 THR A O 1
ATOM 6874 N N . SER A 1 924 ? -5.86 38.459 33.737 1 22.85 924 SER A N 1
ATOM 6875 C CA . SER A 1 924 ? -6.585 37.371 34.385 1 22.85 924 SER A CA 1
ATOM 6876 C C . SER A 1 924 ? -6.522 37.491 35.904 1 22.85 924 SER A C 1
ATOM 6878 O O . SER A 1 924 ? -5.459 37.766 36.467 1 22.85 924 SER A O 1
ATOM 6880 N N . PRO A 1 925 ? -7.494 37.974 36.42 1 26.14 925 PRO A N 1
ATOM 6881 C CA . PRO A 1 925 ? -7.605 37.873 37.877 1 26.14 925 PRO A CA 1
ATOM 6882 C C . PRO A 1 925 ? -7.152 36.516 38.411 1 26.14 925 PRO A C 1
ATOM 6884 O O . PRO A 1 925 ? -7.135 35.531 37.668 1 26.14 925 PRO A O 1
ATOM 6887 N N . SER A 1 926 ? -6.777 36.487 39.755 1 21.7 926 SER A N 1
ATOM 6888 C CA . SER A 1 926 ? -6.93 35.433 40.752 1 21.7 926 SER A CA 1
ATOM 6889 C C . SER A 1 926 ? -8.337 34.846 40.726 1 21.7 926 SER A C 1
ATOM 6891 O O . SER A 1 926 ? -9.321 35.583 40.628 1 21.7 926 SER A O 1
ATOM 6893 N N . MET B 1 1 ? 53.267 -2.604 -23.78 1 21.95 1 MET B N 1
ATOM 6894 C CA . MET B 1 1 ? 52.03 -3.373 -23.878 1 21.95 1 MET B CA 1
ATOM 6895 C C . MET B 1 1 ? 50.902 -2.689 -23.113 1 21.95 1 MET B C 1
ATOM 6897 O O . MET B 1 1 ? 50.991 -2.509 -21.897 1 21.95 1 MET B O 1
ATOM 6901 N N . SER B 1 2 ? 50.247 -1.742 -23.66 1 24.29 2 SER B N 1
ATOM 6902 C CA . SER B 1 2 ? 49.285 -0.726 -23.247 1 24.29 2 SER B CA 1
ATOM 6903 C C . SER B 1 2 ? 48.043 -1.36 -22.629 1 24.29 2 SER B C 1
ATOM 6905 O O . SER B 1 2 ? 47.424 -2.24 -23.23 1 24.29 2 SER B O 1
ATOM 6907 N N . ARG B 1 3 ? 48.188 -1.656 -21.278 1 27.83 3 ARG B N 1
ATOM 6908 C CA . ARG B 1 3 ? 47.106 -2.33 -20.567 1 27.83 3 ARG B CA 1
ATOM 6909 C C . ARG B 1 3 ? 45.746 -1.817 -21.027 1 27.83 3 ARG B C 1
ATOM 6911 O O . ARG B 1 3 ? 45.511 -0.607 -21.061 1 27.83 3 ARG B O 1
ATOM 6918 N N . LEU B 1 4 ? 45.225 -2.546 -21.97 1 31 4 LEU B N 1
ATOM 6919 C CA . LEU B 1 4 ? 43.867 -2.261 -22.422 1 31 4 LEU B CA 1
ATOM 6920 C C . LEU B 1 4 ? 42.982 -1.839 -21.254 1 31 4 LEU B C 1
ATOM 6922 O O . LEU B 1 4 ? 43.065 -2.415 -20.167 1 31 4 LEU B O 1
ATOM 6926 N N . PRO B 1 5 ? 42.626 -0.585 -21.157 1 33.51 5 PRO B N 1
ATOM 6927 C CA . PRO B 1 5 ? 41.763 -0.093 -20.08 1 33.51 5 PRO B CA 1
ATOM 6928 C C . PRO B 1 5 ? 40.69 -1.101 -19.676 1 33.51 5 PRO B C 1
ATOM 6930 O O . PRO B 1 5 ? 40.105 -1.764 -20.536 1 33.51 5 PRO B O 1
ATOM 6933 N N . ARG B 1 6 ? 40.95 -1.995 -18.773 1 35.77 6 ARG B N 1
ATOM 6934 C CA . ARG B 1 6 ? 39.907 -2.831 -18.189 1 35.77 6 ARG B CA 1
ATOM 6935 C C . ARG B 1 6 ? 38.545 -2.149 -18.274 1 35.77 6 ARG B C 1
ATOM 6937 O O . ARG B 1 6 ? 38.367 -1.042 -17.763 1 35.77 6 ARG B O 1
ATOM 6944 N N . ASP B 1 7 ? 37.739 -2.253 -19.278 1 39.03 7 ASP B N 1
ATOM 6945 C CA . ASP B 1 7 ? 36.362 -1.801 -19.449 1 39.03 7 ASP B CA 1
ATOM 6946 C C . ASP B 1 7 ? 35.584 -1.902 -18.139 1 39.03 7 ASP B C 1
ATOM 6948 O O . ASP B 1 7 ? 35.571 -2.955 -17.498 1 39.03 7 ASP B O 1
ATOM 6952 N N . ALA B 1 8 ? 35.543 -0.916 -17.382 1 46.51 8 ALA B N 1
ATOM 6953 C CA . ALA B 1 8 ? 34.788 -0.805 -16.136 1 46.51 8 ALA B CA 1
ATOM 6954 C C . ALA B 1 8 ? 33.492 -1.607 -16.206 1 46.51 8 ALA B C 1
ATOM 6956 O O . ALA B 1 8 ? 32.719 -1.467 -17.156 1 46.51 8 ALA B O 1
ATOM 6957 N N . PRO B 1 9 ? 33.305 -2.784 -15.507 1 55.24 9 PRO B N 1
ATOM 6958 C CA . PRO B 1 9 ? 32.094 -3.608 -15.503 1 55.24 9 PRO B CA 1
ATOM 6959 C C . PRO B 1 9 ? 30.816 -2.776 -15.422 1 55.24 9 PRO B C 1
ATOM 6961 O O . PRO B 1 9 ? 30.763 -1.789 -14.684 1 55.24 9 PRO B O 1
ATOM 6964 N N . THR B 1 10 ? 29.917 -2.831 -16.482 1 67.31 10 THR B N 1
ATOM 6965 C CA . THR B 1 10 ? 28.659 -2.098 -16.575 1 67.31 10 THR B CA 1
ATOM 6966 C C . THR B 1 10 ? 27.745 -2.441 -15.402 1 67.31 10 THR B C 1
ATOM 6968 O O . THR B 1 10 ? 27.49 -3.616 -15.131 1 67.31 10 THR B O 1
ATOM 6971 N N . LEU B 1 11 ? 27.527 -1.535 -14.478 1 83.6 11 LEU B N 1
ATOM 6972 C CA . LEU B 1 11 ? 26.613 -1.686 -13.352 1 83.6 11 LEU B CA 1
ATOM 6973 C C . LEU B 1 11 ? 25.162 -1.587 -13.811 1 83.6 11 LEU B C 1
ATOM 6975 O O . LEU B 1 11 ? 24.735 -0.545 -14.314 1 83.6 11 LEU B O 1
ATOM 6979 N N . HIS B 1 12 ? 24.476 -2.955 -13.886 1 82.25 12 HIS B N 1
ATOM 6980 C CA . HIS B 1 12 ? 23.073 -2.989 -14.281 1 82.25 12 HIS B CA 1
ATOM 6981 C C . HIS B 1 12 ? 22.168 -2.534 -13.141 1 82.25 12 HIS B C 1
ATOM 6983 O O . HIS B 1 12 ? 22.353 -2.945 -11.994 1 82.25 12 HIS B O 1
ATOM 6989 N N . GLY B 1 13 ? 21.22 -1.432 -13.299 1 81.8 13 GLY B N 1
ATOM 6990 C CA . GLY B 1 13 ? 20.16 -1.034 -12.387 1 81.8 13 GLY B CA 1
ATOM 6991 C C . GLY B 1 13 ? 20.649 -0.159 -11.248 1 81.8 13 GLY B C 1
ATOM 6992 O O . GLY B 1 13 ? 19.993 -0.06 -10.209 1 81.8 13 GLY B O 1
ATOM 6993 N N . ARG B 1 14 ? 21.876 0.442 -11.321 1 90.15 14 ARG B N 1
ATOM 6994 C CA . ARG B 1 14 ? 22.419 1.18 -10.186 1 90.15 14 ARG B CA 1
ATOM 6995 C C . ARG B 1 14 ? 22.617 2.652 -10.534 1 90.15 14 ARG B C 1
ATOM 6997 O O . ARG B 1 14 ? 23.176 3.413 -9.741 1 90.15 14 ARG B O 1
ATOM 7004 N N . ALA B 1 15 ? 22.126 3.053 -11.665 1 84.79 15 ALA B N 1
ATOM 7005 C CA . ALA B 1 15 ? 22.364 4.418 -12.126 1 84.79 15 ALA B CA 1
ATOM 7006 C C . ALA B 1 15 ? 21.716 5.434 -11.191 1 84.79 15 ALA B C 1
ATOM 7008 O O . ALA B 1 15 ? 22.333 6.441 -10.835 1 84.79 15 ALA B O 1
ATOM 7009 N N . ALA B 1 16 ? 20.483 5.117 -10.818 1 85.05 16 ALA B N 1
ATOM 7010 C CA . ALA B 1 16 ? 19.771 6.035 -9.934 1 85.05 16 ALA B CA 1
ATOM 7011 C C . ALA B 1 16 ? 20.447 6.117 -8.568 1 85.05 16 ALA B C 1
ATOM 7013 O O . ALA B 1 16 ? 20.558 7.199 -7.987 1 85.05 16 ALA B O 1
ATOM 7014 N N . LEU B 1 17 ? 20.863 4.952 -8.123 1 90.62 17 LEU B N 1
ATOM 7015 C CA . LEU B 1 17 ? 21.521 4.92 -6.821 1 90.62 17 LEU B CA 1
ATOM 7016 C C . LEU B 1 17 ? 22.867 5.635 -6.875 1 90.62 17 LEU B C 1
ATOM 7018 O O . LEU B 1 17 ? 23.229 6.356 -5.943 1 90.62 17 LEU B O 1
ATOM 7022 N N . LEU B 1 18 ? 23.564 5.489 -7.93 1 91.19 18 LEU B N 1
ATOM 7023 C CA . LEU B 1 18 ? 24.846 6.163 -8.107 1 91.19 18 LEU B CA 1
ATOM 7024 C C . LEU B 1 18 ? 24.656 7.673 -8.211 1 91.19 18 LEU B C 1
ATOM 7026 O O . LEU B 1 18 ? 25.449 8.441 -7.662 1 91.19 18 LEU B O 1
ATOM 7030 N N . ALA B 1 19 ? 23.58 8.011 -8.884 1 89.38 19 ALA B N 1
ATOM 7031 C CA . ALA B 1 19 ? 23.273 9.435 -8.994 1 89.38 19 ALA B CA 1
ATOM 7032 C C . ALA B 1 19 ? 22.904 10.023 -7.636 1 89.38 19 ALA B C 1
ATOM 7034 O O . ALA B 1 19 ? 23.286 11.151 -7.316 1 89.38 19 ALA B O 1
ATOM 7035 N N . GLU B 1 20 ? 22.189 9.219 -6.925 1 91.25 20 GLU B N 1
ATOM 7036 C CA . GLU B 1 20 ? 21.814 9.665 -5.586 1 91.25 20 GLU B CA 1
ATOM 7037 C C . GLU B 1 20 ? 23.037 9.795 -4.684 1 91.25 20 GLU B C 1
ATOM 7039 O O . GLU B 1 20 ? 23.151 10.753 -3.917 1 91.25 20 GLU B O 1
ATOM 7044 N N . ILE B 1 21 ? 23.895 8.84 -4.773 1 93.15 21 ILE B N 1
ATOM 7045 C CA . ILE B 1 21 ? 25.129 8.882 -3.997 1 93.15 21 ILE B CA 1
ATOM 7046 C C . ILE B 1 21 ? 25.93 10.128 -4.369 1 93.15 21 ILE B C 1
ATOM 7048 O O . ILE B 1 21 ? 26.381 10.869 -3.492 1 93.15 21 ILE B O 1
ATOM 7052 N N . ASP B 1 22 ? 25.95 10.395 -5.629 1 89.92 22 ASP B N 1
ATOM 7053 C CA . ASP B 1 22 ? 26.712 11.538 -6.124 1 89.92 22 ASP B CA 1
ATOM 7054 C C . ASP B 1 22 ? 26.078 12.854 -5.68 1 89.92 22 ASP B C 1
ATOM 7056 O O . ASP B 1 22 ? 26.782 13.788 -5.289 1 89.92 22 ASP B O 1
ATOM 7060 N N . ALA B 1 23 ? 24.809 12.875 -5.761 1 89.12 23 ALA B N 1
ATOM 7061 C CA . ALA B 1 23 ? 24.092 14.087 -5.373 1 89.12 23 ALA B CA 1
ATOM 7062 C C . ALA B 1 23 ? 24.259 14.37 -3.883 1 89.12 23 ALA B C 1
ATOM 7064 O O . ALA B 1 23 ? 24.437 15.522 -3.479 1 89.12 23 ALA B O 1
ATOM 7065 N N . ARG B 1 24 ? 24.234 13.36 -3.113 1 89.94 24 ARG B N 1
ATOM 7066 C CA . ARG B 1 24 ? 24.35 13.524 -1.667 1 89.94 24 ARG B CA 1
ATOM 7067 C C . ARG B 1 24 ? 25.774 13.901 -1.272 1 89.94 24 ARG B C 1
ATOM 7069 O O . ARG B 1 24 ? 25.978 14.705 -0.359 1 89.94 24 ARG B O 1
ATOM 7076 N N . LEU B 1 25 ? 26.613 13.309 -1.969 1 90.05 25 LEU B N 1
ATOM 7077 C CA . LEU B 1 25 ? 28.008 13.642 -1.707 1 90.05 25 LEU B CA 1
ATOM 7078 C C . LEU B 1 25 ? 28.315 15.075 -2.131 1 90.05 25 LEU B C 1
ATOM 7080 O O . LEU B 1 25 ? 29.081 15.774 -1.465 1 90.05 25 LEU B O 1
ATOM 7084 N N . ALA B 1 26 ? 27.574 15.483 -3.245 1 85.58 26 ALA B N 1
ATOM 7085 C CA . ALA B 1 26 ? 27.788 16.839 -3.746 1 85.58 26 ALA B CA 1
ATOM 7086 C C . ALA B 1 26 ? 27.213 17.876 -2.786 1 85.58 26 ALA B C 1
ATOM 7088 O O . ALA B 1 26 ? 27.711 19.002 -2.707 1 85.58 26 ALA B O 1
ATOM 7089 N N . ALA B 1 27 ? 26.182 17.483 -2.079 1 81.31 27 ALA B N 1
ATOM 7090 C CA . ALA B 1 27 ? 25.562 18.367 -1.096 1 81.31 27 ALA B CA 1
ATOM 7091 C C . ALA B 1 27 ? 26.394 18.437 0.181 1 81.31 27 ALA B C 1
ATOM 7093 O O . ALA B 1 27 ? 26.106 19.237 1.075 1 81.31 27 ALA B O 1
ATOM 7094 N N . GLY B 1 28 ? 27.41 17.663 0.191 1 81.34 28 GLY B N 1
ATOM 7095 C CA . GLY B 1 28 ? 28.266 17.647 1.367 1 81.34 28 GLY B CA 1
ATOM 7096 C C . GLY B 1 28 ? 27.851 16.607 2.391 1 81.34 28 GLY B C 1
ATOM 7097 O O . GLY B 1 28 ? 26.699 16.17 2.408 1 81.34 28 GLY B O 1
ATOM 7098 N N . GLY B 1 29 ? 28.746 16.015 3.037 1 87.51 29 GLY B N 1
ATOM 7099 C CA . GLY B 1 29 ? 28.454 15.035 4.071 1 87.51 29 GLY B CA 1
ATOM 7100 C C . GLY B 1 29 ? 28.833 13.62 3.676 1 87.51 29 GLY B C 1
ATOM 7101 O O . GLY B 1 29 ? 29.863 13.404 3.035 1 87.51 29 GLY B O 1
ATOM 7102 N N . GLY B 1 30 ? 28.081 12.679 4.318 1 92.03 30 GLY B N 1
ATOM 7103 C CA . GLY B 1 30 ? 28.444 11.286 4.112 1 92.03 30 GLY B CA 1
ATOM 7104 C C . GLY B 1 30 ? 27.273 10.421 3.686 1 92.03 30 GLY B C 1
ATOM 7105 O O . GLY B 1 30 ? 26.115 10.811 3.849 1 92.03 30 GLY B O 1
ATOM 7106 N N . VAL B 1 31 ? 27.64 9.353 2.905 1 94.29 31 VAL B N 1
ATOM 7107 C CA . VAL B 1 31 ? 26.652 8.355 2.509 1 94.29 31 VAL B CA 1
ATOM 7108 C C . VAL B 1 31 ? 27.035 6.992 3.081 1 94.29 31 VAL B C 1
ATOM 7110 O O . VAL B 1 31 ? 28.178 6.551 2.937 1 94.29 31 VAL B O 1
ATOM 7113 N N . ALA B 1 32 ? 26.163 6.454 3.793 1 93.38 32 ALA B N 1
ATOM 7114 C CA . ALA B 1 32 ? 26.352 5.107 4.326 1 93.38 32 ALA B CA 1
ATOM 7115 C C . ALA B 1 32 ? 25.478 4.097 3.588 1 93.38 32 ALA B C 1
ATOM 7117 O O . ALA B 1 32 ? 24.253 4.239 3.548 1 93.38 32 ALA B O 1
ATOM 7118 N N . LEU B 1 33 ? 26.175 3.089 3.009 1 92.87 33 LEU B N 1
ATOM 7119 C CA . LEU B 1 33 ? 25.455 2.038 2.298 1 92.87 33 LEU B CA 1
ATOM 7120 C C . LEU B 1 33 ? 25.377 0.768 3.139 1 92.87 33 LEU B C 1
ATOM 7122 O O . LEU B 1 33 ? 26.328 0.427 3.846 1 92.87 33 LEU B O 1
ATOM 7126 N N . HIS B 1 34 ? 24.297 0.145 3.103 1 90.42 34 HIS B N 1
ATOM 7127 C CA . HIS B 1 34 ? 24.2 -1.158 3.751 1 90.42 34 HIS B CA 1
ATOM 7128 C C . HIS B 1 34 ? 23.413 -2.143 2.893 1 90.42 34 HIS B C 1
ATOM 7130 O O . HIS B 1 34 ? 22.636 -1.735 2.027 1 90.42 34 HIS B O 1
ATOM 7136 N N . GLY B 1 35 ? 23.727 -3.477 3.028 1 86.78 35 GLY B N 1
ATOM 7137 C CA . GLY B 1 35 ? 23.076 -4.551 2.294 1 86.78 35 GLY B CA 1
ATOM 7138 C C . GLY B 1 35 ? 23.714 -5.907 2.528 1 86.78 35 GLY B C 1
ATOM 7139 O O . GLY B 1 35 ? 24.814 -5.994 3.079 1 86.78 35 GLY B O 1
ATOM 7140 N N . PRO B 1 36 ? 23.087 -6.938 2.117 1 83.36 36 PRO B N 1
ATOM 7141 C CA . PRO B 1 36 ? 23.642 -8.283 2.287 1 83.36 36 PRO B CA 1
ATOM 7142 C C . PRO B 1 36 ? 24.878 -8.525 1.424 1 83.36 36 PRO B C 1
ATOM 7144 O O . PRO B 1 36 ? 25.148 -7.756 0.497 1 83.36 36 PRO B O 1
ATOM 7147 N N . PRO B 1 37 ? 25.583 -9.56 1.766 1 82.2 37 PRO B N 1
ATOM 7148 C CA . PRO B 1 37 ? 26.75 -9.893 0.945 1 82.2 37 PRO B CA 1
ATOM 7149 C C . PRO B 1 37 ? 26.382 -10.199 -0.506 1 82.2 37 PRO B C 1
ATOM 7151 O O . PRO B 1 37 ? 25.395 -10.892 -0.763 1 82.2 37 PRO B O 1
ATOM 7154 N N . GLY B 1 38 ? 27.121 -9.604 -1.332 1 86.86 38 GLY B N 1
ATOM 7155 C CA . GLY B 1 38 ? 26.948 -9.908 -2.744 1 86.86 38 GLY B CA 1
ATOM 7156 C C . GLY B 1 38 ? 25.962 -8.986 -3.436 1 86.86 38 GLY B C 1
ATOM 7157 O O . GLY B 1 38 ? 25.765 -9.078 -4.65 1 86.86 38 GLY B O 1
ATOM 7158 N N . ILE B 1 39 ? 25.339 -8.017 -2.726 1 89.43 39 ILE B N 1
ATOM 7159 C CA . ILE B 1 39 ? 24.287 -7.172 -3.28 1 89.43 39 ILE B CA 1
ATOM 7160 C C . ILE B 1 39 ? 24.901 -6.129 -4.212 1 89.43 39 ILE B C 1
ATOM 7162 O O . ILE B 1 39 ? 24.189 -5.482 -4.983 1 89.43 39 ILE B O 1
ATOM 7166 N N . GLY B 1 40 ? 26.245 -5.941 -4.193 1 89.98 40 GLY B N 1
ATOM 7167 C CA . GLY B 1 40 ? 26.909 -5.035 -5.118 1 89.98 40 GLY B CA 1
ATOM 7168 C C . GLY B 1 40 ? 27.449 -3.787 -4.446 1 89.98 40 GLY B C 1
ATOM 7169 O O . GLY B 1 40 ? 27.695 -2.776 -5.108 1 89.98 40 GLY B O 1
ATOM 7170 N N . LYS B 1 41 ? 27.582 -3.735 -3.143 1 92.07 41 LYS B N 1
ATOM 7171 C CA . LYS B 1 41 ? 28.083 -2.578 -2.407 1 92.07 41 LYS B CA 1
ATOM 7172 C C . LYS B 1 41 ? 29.483 -2.192 -2.876 1 92.07 41 LYS B C 1
ATOM 7174 O O . LYS B 1 41 ? 29.758 -1.017 -3.128 1 92.07 41 LYS B O 1
ATOM 7179 N N . THR B 1 42 ? 30.36 -3.202 -3.001 1 89.97 42 THR B N 1
ATOM 7180 C CA . THR B 1 42 ? 31.736 -2.955 -3.419 1 89.97 42 THR B CA 1
ATOM 7181 C C . THR B 1 42 ? 31.777 -2.378 -4.83 1 89.97 42 THR B C 1
ATOM 7183 O O . THR B 1 42 ? 32.547 -1.455 -5.107 1 89.97 42 THR B O 1
ATOM 7186 N N . ALA B 1 43 ? 30.911 -2.887 -5.639 1 91 43 ALA B N 1
ATOM 7187 C CA . ALA B 1 43 ? 30.859 -2.394 -7.013 1 91 43 ALA B CA 1
ATOM 7188 C C . ALA B 1 43 ? 30.421 -0.933 -7.055 1 91 43 ALA B C 1
ATOM 7190 O O . ALA B 1 43 ? 30.925 -0.151 -7.865 1 91 43 ALA B O 1
ATOM 7191 N N . LEU B 1 44 ? 29.516 -0.576 -6.256 1 93.02 44 LEU B N 1
ATOM 7192 C CA . LEU B 1 44 ? 29.029 0.797 -6.183 1 93.02 44 LEU B CA 1
ATOM 7193 C C . LEU B 1 44 ? 30.115 1.732 -5.664 1 93.02 44 LEU B C 1
ATOM 7195 O O . LEU B 1 44 ? 30.275 2.846 -6.17 1 93.02 44 LEU B O 1
ATOM 7199 N N . LEU B 1 45 ? 30.795 1.256 -4.597 1 94.35 45 LEU B N 1
ATOM 7200 C CA . LEU B 1 45 ? 31.89 2.044 -4.043 1 94.35 45 LEU B CA 1
ATOM 7201 C C . LEU B 1 45 ? 32.974 2.279 -5.089 1 94.35 45 LEU B C 1
ATOM 7203 O O . LEU B 1 45 ? 33.48 3.396 -5.225 1 94.35 45 LEU B O 1
ATOM 7207 N N . ASP B 1 46 ? 33.295 1.272 -5.824 1 92.35 46 ASP B N 1
ATOM 7208 C CA . ASP B 1 46 ? 34.332 1.368 -6.847 1 92.35 46 ASP B CA 1
ATOM 7209 C C . ASP B 1 46 ? 33.922 2.334 -7.956 1 92.35 46 ASP B C 1
ATOM 7211 O O . ASP B 1 46 ? 34.733 3.141 -8.414 1 92.35 46 ASP B O 1
ATOM 7215 N N . ALA B 1 47 ? 32.686 2.243 -8.327 1 92.83 47 ALA B N 1
ATOM 7216 C CA . ALA B 1 47 ? 32.187 3.131 -9.374 1 92.83 47 ALA B CA 1
ATOM 7217 C C . ALA B 1 47 ? 32.221 4.588 -8.921 1 92.83 47 ALA B C 1
ATOM 7219 O O . ALA B 1 47 ? 32.611 5.473 -9.686 1 92.83 47 ALA B O 1
ATOM 7220 N N . ALA B 1 48 ? 31.824 4.831 -7.713 1 93.22 48 ALA B N 1
ATOM 7221 C CA . ALA B 1 48 ? 31.825 6.189 -7.174 1 93.22 48 ALA B CA 1
ATOM 7222 C C . ALA B 1 48 ? 33.249 6.718 -7.025 1 93.22 48 ALA B C 1
ATOM 7224 O O . ALA B 1 48 ? 33.513 7.892 -7.297 1 93.22 48 ALA B O 1
ATOM 7225 N N . ALA B 1 49 ? 34.129 5.892 -6.529 1 93.3 49 ALA B N 1
ATOM 7226 C CA . ALA B 1 49 ? 35.531 6.266 -6.365 1 93.3 49 ALA B CA 1
ATOM 7227 C C . ALA B 1 49 ? 36.169 6.605 -7.709 1 93.3 49 ALA B C 1
ATOM 7229 O O . ALA B 1 49 ? 36.938 7.564 -7.814 1 93.3 49 ALA B O 1
ATOM 7230 N N . ASP B 1 50 ? 35.856 5.84 -8.658 1 92.09 50 ASP B N 1
ATOM 7231 C CA . ASP B 1 50 ? 36.401 6.065 -9.993 1 92.09 50 ASP B CA 1
ATOM 7232 C C . ASP B 1 50 ? 35.909 7.39 -10.571 1 92.09 50 ASP B C 1
ATOM 7234 O O . ASP B 1 50 ? 36.675 8.119 -11.205 1 92.09 50 ASP B O 1
ATOM 7238 N N . GLN B 1 51 ? 34.7 7.684 -10.388 1 91 51 GLN B N 1
ATOM 7239 C CA . GLN B 1 51 ? 34.141 8.953 -10.842 1 91 51 GLN B CA 1
ATOM 7240 C C . GLN B 1 51 ? 34.81 10.131 -10.139 1 91 51 GLN B C 1
ATOM 7242 O O . GLN B 1 51 ? 35.081 11.16 -10.762 1 91 51 GLN B O 1
ATOM 7247 N N . ALA B 1 52 ? 35.045 9.97 -8.855 1 92.73 52 ALA B N 1
ATOM 7248 C CA . ALA B 1 52 ? 35.708 11.024 -8.09 1 92.73 52 ALA B CA 1
ATOM 7249 C C . ALA B 1 52 ? 37.143 11.228 -8.568 1 92.73 52 ALA B C 1
ATOM 7251 O O . ALA B 1 52 ? 37.609 12.364 -8.686 1 92.73 52 ALA B O 1
ATOM 7252 N N . THR B 1 53 ? 37.8 10.125 -8.814 1 92.09 53 THR B N 1
ATOM 7253 C CA . THR B 1 53 ? 39.164 10.199 -9.326 1 92.09 53 THR B CA 1
ATOM 7254 C C . THR B 1 53 ? 39.198 10.913 -10.674 1 92.09 53 THR B C 1
ATOM 7256 O O . THR B 1 53 ? 40.099 11.711 -10.937 1 92.09 53 THR B O 1
ATOM 7259 N N . ALA B 1 54 ? 38.176 10.649 -11.416 1 90.8 54 ALA B N 1
ATOM 7260 C CA . ALA B 1 54 ? 38.086 11.268 -12.736 1 90.8 54 ALA B CA 1
ATOM 7261 C C . ALA B 1 54 ? 37.852 12.772 -12.621 1 90.8 54 ALA B C 1
ATOM 7263 O O . ALA B 1 54 ? 38.276 13.54 -13.487 1 90.8 54 ALA B O 1
ATOM 7264 N N . ARG B 1 55 ? 37.35 13.267 -11.525 1 90.41 55 ARG B N 1
ATOM 7265 C CA . ARG B 1 55 ? 37.098 14.685 -11.287 1 90.41 55 ARG B CA 1
ATOM 7266 C C . ARG B 1 55 ? 38.298 15.35 -10.621 1 90.41 55 ARG B C 1
ATOM 7268 O O . ARG B 1 55 ? 38.245 16.532 -10.274 1 90.41 55 ARG B O 1
ATOM 7275 N N . GLY B 1 56 ? 39.277 14.574 -10.256 1 89.32 56 GLY B N 1
ATOM 7276 C CA . GLY B 1 56 ? 40.495 15.115 -9.675 1 89.32 56 GLY B CA 1
ATOM 7277 C C . GLY B 1 56 ? 40.448 15.196 -8.161 1 89.32 56 GLY B C 1
ATOM 7278 O O . GLY B 1 56 ? 41.224 15.933 -7.549 1 89.32 56 GLY B O 1
ATOM 7279 N N . GLU B 1 57 ? 39.592 14.483 -7.59 1 93.19 57 GLU B N 1
ATOM 7280 C CA . GLU B 1 57 ? 39.484 14.473 -6.134 1 93.19 57 GLU B CA 1
ATOM 7281 C C . GLU B 1 57 ? 40.487 13.505 -5.513 1 93.19 57 GLU B C 1
ATOM 7283 O O . GLU B 1 57 ? 40.948 12.572 -6.174 1 93.19 57 GLU B O 1
ATOM 7288 N N . LEU B 1 58 ? 40.871 13.772 -4.296 1 93.86 58 LEU B N 1
ATOM 7289 C CA . LEU B 1 58 ? 41.684 12.829 -3.536 1 93.86 58 LEU B CA 1
ATOM 7290 C C . LEU B 1 58 ? 40.818 11.731 -2.928 1 93.86 58 LEU B C 1
ATOM 7292 O O . LEU B 1 58 ? 39.964 12.006 -2.081 1 93.86 58 LEU B O 1
ATOM 7296 N N . VAL B 1 59 ? 41.019 10.53 -3.474 1 94.95 59 VAL B N 1
ATOM 7297 C CA . VAL B 1 59 ? 40.211 9.411 -3.001 1 94.95 59 VAL B CA 1
ATOM 7298 C C . VAL B 1 59 ? 41.043 8.53 -2.071 1 94.95 59 VAL B C 1
ATOM 7300 O O . VAL B 1 59 ? 42.105 8.037 -2.458 1 94.95 59 VAL B O 1
ATOM 7303 N N . LEU B 1 60 ? 40.613 8.41 -0.82 1 94.98 60 LEU B N 1
ATOM 7304 C CA . LEU B 1 60 ? 41.213 7.512 0.16 1 94.98 60 LEU B CA 1
ATOM 7305 C C . LEU B 1 60 ? 40.343 6.278 0.372 1 94.98 60 LEU B C 1
ATOM 7307 O O . LEU B 1 60 ? 39.17 6.395 0.734 1 94.98 60 LEU B O 1
ATOM 7311 N N . ARG B 1 61 ? 40.929 5.102 0.158 1 94.55 61 ARG B N 1
ATOM 7312 C CA . ARG B 1 61 ? 40.139 3.876 0.189 1 94.55 61 ARG B CA 1
ATOM 7313 C C . ARG B 1 61 ? 40.589 2.962 1.324 1 94.55 61 ARG B C 1
ATOM 7315 O O . ARG B 1 61 ? 41.787 2.83 1.584 1 94.55 61 ARG B O 1
ATOM 7322 N N . LEU B 1 62 ? 39.615 2.441 2.064 1 93.91 62 LEU B N 1
ATOM 7323 C CA . LEU B 1 62 ? 39.871 1.426 3.08 1 93.91 62 LEU B CA 1
ATOM 7324 C C . LEU B 1 62 ? 39.048 0.17 2.813 1 93.91 62 LEU B C 1
ATOM 7326 O O . LEU B 1 62 ? 37.857 0.257 2.506 1 93.91 62 LEU B O 1
ATOM 7330 N N . ARG B 1 63 ? 39.653 -1.027 2.827 1 89.83 63 ARG B N 1
ATOM 7331 C CA . ARG B 1 63 ? 39.004 -2.325 2.678 1 89.83 63 ARG B CA 1
ATOM 7332 C C . ARG B 1 63 ? 39.461 -3.295 3.762 1 89.83 63 ARG B C 1
ATOM 7334 O O . ARG B 1 63 ? 40.218 -4.228 3.488 1 89.83 63 ARG B O 1
ATOM 7341 N N . PRO B 1 64 ? 38.914 -3.1 4.927 1 89.14 64 PRO B N 1
ATOM 7342 C CA . PRO B 1 64 ? 39.323 -3.993 6.015 1 89.14 64 PRO B CA 1
ATOM 7343 C C . PRO B 1 64 ? 38.876 -5.436 5.792 1 89.14 64 PRO B C 1
ATOM 7345 O O . PRO B 1 64 ? 37.846 -5.677 5.157 1 89.14 64 PRO B O 1
ATOM 7348 N N . ALA B 1 65 ? 39.668 -6.339 6.305 1 86.14 65 ALA B N 1
ATOM 7349 C CA . ALA B 1 65 ? 39.366 -7.767 6.233 1 86.14 65 ALA B CA 1
ATOM 7350 C C . ALA B 1 65 ? 38.978 -8.315 7.604 1 86.14 65 ALA B C 1
ATOM 7352 O O . ALA B 1 65 ? 39.369 -7.761 8.634 1 86.14 65 ALA B O 1
ATOM 7353 N N . ARG B 1 66 ? 38.323 -9.383 7.661 1 82.42 66 ARG B N 1
ATOM 7354 C CA . ARG B 1 66 ? 37.836 -10.003 8.889 1 82.42 66 ARG B CA 1
ATOM 7355 C C . ARG B 1 66 ? 38.995 -10.412 9.793 1 82.42 66 ARG B C 1
ATOM 7357 O O . ARG B 1 66 ? 38.915 -10.271 11.015 1 82.42 66 ARG B O 1
ATOM 7364 N N . SER B 1 67 ? 40.102 -10.795 9.237 1 77.08 67 SER B N 1
ATOM 7365 C CA . SER B 1 67 ? 41.261 -11.265 9.989 1 77.08 67 SER B CA 1
ATOM 7366 C C . SER B 1 67 ? 41.993 -10.106 10.657 1 77.08 67 SER B C 1
ATOM 7368 O O . SER B 1 67 ? 42.74 -10.307 11.616 1 77.08 67 SER B O 1
ATOM 7370 N N . GLU B 1 68 ? 41.662 -8.906 10.236 1 80 68 GLU B N 1
ATOM 7371 C CA . GLU B 1 68 ? 42.39 -7.735 10.715 1 80 68 GLU B CA 1
ATOM 7372 C C . GLU B 1 68 ? 41.597 -6.991 11.786 1 80 68 GLU B C 1
ATOM 7374 O O . GLU B 1 68 ? 42.078 -6.006 12.35 1 80 68 GLU B O 1
ATOM 7379 N N . ARG B 1 69 ? 40.515 -7.413 12.189 1 84.48 69 ARG B N 1
ATOM 7380 C CA . ARG B 1 69 ? 39.609 -6.728 13.106 1 84.48 69 ARG B CA 1
ATOM 7381 C C . ARG B 1 69 ? 40.242 -6.571 14.485 1 84.48 69 ARG B C 1
ATOM 7383 O O . ARG B 1 69 ? 39.957 -5.607 15.198 1 84.48 69 ARG B O 1
ATOM 7390 N N . THR B 1 70 ? 41.205 -7.445 14.776 1 82.87 70 THR B N 1
ATOM 7391 C CA . THR B 1 70 ? 41.778 -7.442 16.117 1 82.87 70 THR B CA 1
ATOM 7392 C C . THR B 1 70 ? 43.069 -6.627 16.152 1 82.87 70 THR B C 1
ATOM 7394 O O . THR B 1 70 ? 43.652 -6.425 17.219 1 82.87 70 THR B O 1
ATOM 7397 N N . LEU B 1 71 ? 43.529 -6.148 14.962 1 81.7 71 LEU B N 1
ATOM 7398 C CA . LEU B 1 71 ? 44.742 -5.34 14.89 1 81.7 71 LEU B CA 1
ATOM 7399 C C . LEU B 1 71 ? 44.419 -3.859 15.057 1 81.7 71 LEU B C 1
ATOM 7401 O O . LEU B 1 71 ? 43.974 -3.206 14.11 1 81.7 71 LEU B O 1
ATOM 7405 N N . ALA B 1 72 ? 44.747 -3.334 16.241 1 87.48 72 ALA B N 1
ATOM 7406 C CA . ALA B 1 72 ? 44.409 -1.952 16.573 1 87.48 72 ALA B CA 1
ATOM 7407 C C . ALA B 1 72 ? 45.071 -0.978 15.603 1 87.48 72 ALA B C 1
ATOM 7409 O O . ALA B 1 72 ? 46.27 -1.079 15.334 1 87.48 72 ALA B O 1
ATOM 7410 N N . TYR B 1 73 ? 44.352 -0.056 14.961 1 89.17 73 TYR B N 1
ATOM 7411 C CA . TYR B 1 73 ? 44.771 1.079 14.147 1 89.17 73 TYR B CA 1
ATOM 7412 C C . TYR B 1 73 ? 45.291 0.615 12.792 1 89.17 73 TYR B C 1
ATOM 7414 O O . TYR B 1 73 ? 46.011 1.349 12.111 1 89.17 73 TYR B O 1
ATOM 7422 N N . ALA B 1 74 ? 44.992 -0.581 12.443 1 86.99 74 ALA B N 1
ATOM 7423 C CA . ALA B 1 74 ? 45.448 -1.105 11.158 1 86.99 74 ALA B CA 1
ATOM 7424 C C . ALA B 1 74 ? 44.854 -0.31 9.999 1 86.99 74 ALA B C 1
ATOM 7426 O O . ALA B 1 74 ? 45.56 0.036 9.049 1 86.99 74 ALA B O 1
ATOM 7427 N N . ALA B 1 75 ? 43.638 -0.02 10.058 1 90.49 75 ALA B N 1
ATOM 7428 C CA . ALA B 1 75 ? 42.944 0.663 8.969 1 90.49 75 ALA B CA 1
ATOM 7429 C C . ALA B 1 75 ? 43.436 2.099 8.82 1 90.49 75 ALA B C 1
ATOM 7431 O O . ALA B 1 75 ? 43.603 2.592 7.702 1 90.49 75 ALA B O 1
ATOM 7432 N N . VAL B 1 76 ? 43.62 2.761 9.954 1 89.88 76 VAL B N 1
ATOM 7433 C CA . VAL B 1 76 ? 44.085 4.143 9.891 1 89.88 76 VAL B CA 1
ATOM 7434 C C . VAL B 1 76 ? 45.506 4.185 9.334 1 89.88 76 VAL B C 1
ATOM 7436 O O . VAL B 1 76 ? 45.871 5.118 8.615 1 89.88 76 VAL B O 1
ATOM 7439 N N . ALA B 1 77 ? 46.268 3.207 9.691 1 87.7 77 ALA B N 1
ATOM 7440 C CA . ALA B 1 77 ? 47.612 3.118 9.126 1 87.7 77 ALA B CA 1
ATOM 7441 C C . ALA B 1 77 ? 47.562 3.029 7.604 1 87.7 77 ALA B C 1
ATOM 7443 O O . ALA B 1 77 ? 48.363 3.663 6.912 1 87.7 77 ALA B O 1
ATOM 7444 N N . ASP B 1 78 ? 46.736 2.275 7.13 1 88.62 78 ASP B N 1
ATOM 7445 C CA . ASP B 1 78 ? 46.553 2.129 5.69 1 88.62 78 ASP B CA 1
ATOM 7446 C C . ASP B 1 78 ? 46.081 3.438 5.061 1 88.62 78 ASP B C 1
ATOM 7448 O O . ASP B 1 78 ? 46.493 3.784 3.951 1 88.62 78 ASP B O 1
ATOM 7452 N N . LEU B 1 79 ? 45.206 4.135 5.749 1 91.69 79 LEU B N 1
ATOM 7453 C CA . LEU B 1 79 ? 44.67 5.406 5.274 1 91.69 79 LEU B CA 1
ATOM 7454 C C . LEU B 1 79 ? 45.775 6.449 5.148 1 91.69 79 LEU B C 1
ATOM 7456 O O . LEU B 1 79 ? 45.841 7.172 4.151 1 91.69 79 LEU B O 1
ATOM 7460 N N . LEU B 1 80 ? 46.631 6.516 6.146 1 89.69 80 LEU B N 1
ATOM 7461 C CA . LEU B 1 80 ? 47.689 7.518 6.213 1 89.69 80 LEU B CA 1
ATOM 7462 C C . LEU B 1 80 ? 48.722 7.292 5.113 1 89.69 80 LEU B C 1
ATOM 7464 O O . LEU B 1 80 ? 49.373 8.237 4.663 1 89.69 80 LEU B O 1
ATOM 7468 N N . ARG B 1 81 ? 48.78 6.124 4.677 1 86.78 81 ARG B N 1
ATOM 7469 C CA . ARG B 1 81 ? 49.729 5.808 3.615 1 86.78 81 ARG B CA 1
ATOM 7470 C C . ARG B 1 81 ? 49.272 6.392 2.282 1 86.78 81 ARG B C 1
ATOM 7472 O O . ARG B 1 81 ? 50.081 6.579 1.37 1 86.78 81 ARG B O 1
ATOM 7479 N N . GLN B 1 82 ? 48.076 6.706 2.199 1 90.52 82 GLN B N 1
ATOM 7480 C CA . GLN B 1 82 ? 47.505 7.186 0.944 1 90.52 82 GLN B CA 1
ATOM 7481 C C . GLN B 1 82 ? 47.496 8.711 0.892 1 90.52 82 GLN B C 1
ATOM 7483 O O . GLN B 1 82 ? 47.243 9.299 -0.162 1 90.52 82 GLN B O 1
ATOM 7488 N N . VAL B 1 83 ? 47.772 9.348 2.057 1 91.11 83 VAL B N 1
ATOM 7489 C CA . VAL B 1 83 ? 47.745 10.805 2.137 1 91.11 83 VAL B CA 1
ATOM 7490 C C . VAL B 1 83 ? 49.056 11.377 1.602 1 91.11 83 VAL B C 1
ATOM 7492 O O . VAL B 1 83 ? 50.13 10.827 1.858 1 91.11 83 VAL B O 1
ATOM 7495 N N . PRO B 1 84 ? 48.935 12.487 0.984 1 86.77 84 PRO B N 1
ATOM 7496 C CA . PRO B 1 84 ? 50.162 13.105 0.475 1 86.77 84 PRO B CA 1
ATOM 7497 C C . PRO B 1 84 ? 51.108 13.544 1.59 1 86.77 84 PRO B C 1
ATOM 7499 O O . PRO B 1 84 ? 50.664 14.096 2.6 1 86.77 84 PRO B O 1
ATOM 7502 N N . PRO B 1 85 ? 52.299 13.421 1.435 1 81.92 85 PRO B N 1
ATOM 7503 C CA . PRO B 1 85 ? 53.287 13.73 2.471 1 81.92 85 PRO B CA 1
ATOM 7504 C C . PRO B 1 85 ? 53.307 15.211 2.844 1 81.92 85 PRO B C 1
ATOM 7506 O O . PRO B 1 85 ? 53.539 15.556 4.005 1 81.92 85 PRO B O 1
ATOM 7509 N N . HIS B 1 86 ? 52.999 16.024 1.974 1 85.9 86 HIS B N 1
ATOM 7510 C CA . HIS B 1 86 ? 53.051 17.454 2.257 1 85.9 86 HIS B CA 1
ATOM 7511 C C . HIS B 1 86 ? 51.939 17.867 3.215 1 85.9 86 HIS B C 1
ATOM 7513 O O . HIS B 1 86 ? 52.071 18.86 3.934 1 85.9 86 HIS B O 1
ATOM 7519 N N . ALA B 1 87 ? 50.914 17.104 3.224 1 87.79 87 ALA B N 1
ATOM 7520 C CA . ALA B 1 87 ? 49.796 17.417 4.11 1 87.79 87 ALA B CA 1
ATOM 7521 C C . ALA B 1 87 ? 50.156 17.143 5.567 1 87.79 87 ALA B C 1
ATOM 7523 O O . ALA B 1 87 ? 49.761 17.893 6.463 1 87.79 87 ALA B O 1
ATOM 7524 N N . GLU B 1 88 ? 50.915 16.15 5.803 1 83.88 88 GLU B N 1
ATOM 7525 C CA . GLU B 1 88 ? 51.352 15.817 7.156 1 83.88 88 GLU B CA 1
ATOM 7526 C C . GLU B 1 88 ? 52.399 16.808 7.657 1 83.88 88 GLU B C 1
ATOM 7528 O O . GLU B 1 88 ? 52.397 17.179 8.833 1 83.88 88 GLU B O 1
ATOM 7533 N N . ALA B 1 89 ? 53.121 17.252 6.783 1 81.62 89 ALA B N 1
ATOM 7534 C CA . ALA B 1 89 ? 54.215 18.15 7.142 1 81.62 89 ALA B CA 1
ATOM 7535 C C . ALA B 1 89 ? 53.687 19.52 7.557 1 81.62 89 ALA B C 1
ATOM 7537 O O . ALA B 1 89 ? 54.327 20.23 8.336 1 81.62 89 ALA B O 1
ATOM 7538 N N . ALA B 1 90 ? 52.522 19.859 7.152 1 84.9 90 ALA B N 1
ATOM 7539 C CA . ALA B 1 90 ? 51.96 21.187 7.38 1 84.9 90 ALA B CA 1
ATOM 7540 C C . ALA B 1 90 ? 51.255 21.261 8.731 1 84.9 90 ALA B C 1
ATOM 7542 O O . ALA B 1 90 ? 50.922 22.349 9.206 1 84.9 90 ALA B O 1
ATOM 7543 N N . LEU B 1 91 ? 51.183 20.195 9.395 1 86.65 91 LEU B N 1
ATOM 7544 C CA . LEU B 1 91 ? 50.451 20.17 10.657 1 86.65 91 LEU B CA 1
ATOM 7545 C C . LEU B 1 91 ? 51.358 20.556 11.82 1 86.65 91 LEU B C 1
ATOM 7547 O O . LEU B 1 91 ? 52.583 20.576 11.677 1 86.65 91 LEU B O 1
ATOM 7551 N N . ALA B 1 92 ? 50.744 20.854 12.955 1 83.02 92 ALA B N 1
ATOM 7552 C CA . ALA B 1 92 ? 51.489 21.146 14.177 1 83.02 92 ALA B CA 1
ATOM 7553 C C . ALA B 1 92 ? 52.288 19.93 14.636 1 83.02 92 ALA B C 1
ATOM 7555 O O . ALA B 1 92 ? 51.922 18.79 14.338 1 83.02 92 ALA B O 1
ATOM 7556 N N . PRO B 1 93 ? 53.355 20.117 15.277 1 81.28 93 PRO B N 1
ATOM 7557 C CA . PRO B 1 93 ? 54.25 19.025 15.669 1 81.28 93 PRO B CA 1
ATOM 7558 C C . PRO B 1 93 ? 53.54 17.94 16.475 1 81.28 93 PRO B C 1
ATOM 7560 O O . PRO B 1 93 ? 53.791 16.75 16.27 1 81.28 93 PRO B O 1
ATOM 7563 N N . THR B 1 94 ? 52.637 18.397 17.274 1 78.3 94 THR B N 1
ATOM 7564 C CA . THR B 1 94 ? 51.943 17.414 18.098 1 78.3 94 THR B CA 1
ATOM 7565 C C . THR B 1 94 ? 51.101 16.481 17.233 1 78.3 94 THR B C 1
ATOM 7567 O O . THR B 1 94 ? 51.098 15.266 17.441 1 78.3 94 THR B O 1
ATOM 7570 N N . ALA B 1 95 ? 50.438 16.998 16.293 1 84.63 95 ALA B N 1
ATOM 7571 C CA . ALA B 1 95 ? 49.598 16.216 15.389 1 84.63 95 ALA B CA 1
ATOM 7572 C C . ALA B 1 95 ? 50.446 15.359 14.454 1 84.63 95 ALA B C 1
ATOM 7574 O O . ALA B 1 95 ? 50.115 14.2 14.194 1 84.63 95 ALA B O 1
ATOM 7575 N N . ARG B 1 96 ? 51.593 15.825 14.07 1 85.87 96 ARG B N 1
ATOM 7576 C CA . ARG B 1 96 ? 52.496 15.112 13.172 1 85.87 96 ARG B CA 1
ATOM 7577 C C . ARG B 1 96 ? 53.077 13.875 13.849 1 85.87 96 ARG B C 1
ATOM 7579 O O . ARG B 1 96 ? 53.161 12.808 13.237 1 85.87 96 ARG B O 1
ATOM 7586 N N . ASN B 1 97 ? 53.428 14.07 15.085 1 82.74 97 ASN B N 1
ATOM 7587 C CA . ASN B 1 97 ? 54.002 12.956 15.832 1 82.74 97 ASN B CA 1
ATOM 7588 C C . ASN B 1 97 ? 52.967 11.866 16.097 1 82.74 97 ASN B C 1
ATOM 7590 O O . ASN B 1 97 ? 53.284 10.676 16.042 1 82.74 97 ASN B O 1
ATOM 7594 N N . ALA B 1 98 ? 51.798 12.301 16.287 1 83.87 98 ALA B N 1
ATOM 7595 C CA . ALA B 1 98 ? 50.725 11.339 16.522 1 83.87 98 ALA B CA 1
ATOM 7596 C C . ALA B 1 98 ? 50.424 10.534 15.261 1 83.87 98 ALA B C 1
ATOM 7598 O O . ALA B 1 98 ? 50.236 9.316 15.325 1 83.87 98 ALA B O 1
ATOM 7599 N N . LEU B 1 99 ? 50.453 11.144 14.166 1 87.18 99 LEU B N 1
ATOM 7600 C CA . LEU B 1 99 ? 50.155 10.49 12.896 1 87.18 99 LEU B CA 1
ATOM 7601 C C . LEU B 1 99 ? 51.291 9.559 12.485 1 87.18 99 LEU B C 1
ATOM 7603 O O . LEU B 1 99 ? 51.047 8.476 11.948 1 87.18 99 LEU B O 1
ATOM 7607 N N . ALA B 1 100 ? 52.497 9.929 12.766 1 83.66 100 ALA B N 1
ATOM 7608 C CA . ALA B 1 100 ? 53.652 9.088 12.462 1 83.66 100 ALA B CA 1
ATOM 7609 C C . ALA B 1 100 ? 53.629 7.806 13.29 1 83.66 100 ALA B C 1
ATOM 7611 O O . ALA B 1 100 ? 53.96 6.729 12.787 1 83.66 100 ALA B O 1
ATOM 7612 N N . ALA B 1 101 ? 53.24 7.982 14.454 1 83.73 101 ALA B N 1
ATOM 7613 C CA . ALA B 1 101 ? 53.148 6.815 15.328 1 83.73 101 ALA B CA 1
ATOM 7614 C C . ALA B 1 101 ? 52.075 5.847 14.839 1 83.73 101 ALA B C 1
ATOM 7616 O O . ALA B 1 101 ? 52.272 4.63 14.86 1 83.73 101 ALA B O 1
ATOM 7617 N N . LEU B 1 102 ? 51.017 6.341 14.359 1 84.98 102 LEU B N 1
ATOM 7618 C CA . LEU B 1 102 ? 49.923 5.518 13.853 1 84.98 102 LEU B CA 1
ATOM 7619 C C . LEU B 1 102 ? 50.321 4.825 12.554 1 84.98 102 LEU B C 1
ATOM 7621 O O . LEU B 1 102 ? 49.993 3.655 12.344 1 84.98 102 LEU B O 1
ATOM 7625 N N . ARG B 1 103 ? 51.046 5.448 11.776 1 83.7 103 ARG B N 1
ATOM 7626 C CA . ARG B 1 103 ? 51.486 4.906 10.495 1 83.7 103 ARG B CA 1
ATOM 7627 C C . ARG B 1 103 ? 52.439 3.732 10.695 1 83.7 103 ARG B C 1
ATOM 7629 O O . ARG B 1 103 ? 52.443 2.787 9.903 1 83.7 103 ARG B O 1
ATOM 7636 N N . GLN B 1 104 ? 53.185 3.833 11.74 1 78.45 104 GLN B N 1
ATOM 7637 C CA . GLN B 1 104 ? 54.182 2.801 12.006 1 78.45 104 GLN B CA 1
ATOM 7638 C C . GLN B 1 104 ? 53.604 1.69 12.879 1 78.45 104 GLN B C 1
ATOM 7640 O O . GLN B 1 104 ? 54.27 0.685 13.136 1 78.45 104 GLN B O 1
ATOM 7645 N N . GLY B 1 105 ? 52.32 1.816 13.259 1 71.61 105 GLY B N 1
ATOM 7646 C CA . GLY B 1 105 ? 51.659 0.817 14.083 1 71.61 105 GLY B CA 1
ATOM 7647 C C . GLY B 1 105 ? 52.173 0.787 15.51 1 71.61 105 GLY B C 1
ATOM 7648 O O . GLY B 1 105 ? 52.154 -0.261 16.16 1 71.61 105 GLY B O 1
ATOM 7649 N N . ARG B 1 106 ? 52.789 1.878 16.08 1 66.23 106 ARG B N 1
ATOM 7650 C CA . ARG B 1 106 ? 53.32 1.892 17.439 1 66.23 106 ARG B CA 1
ATOM 7651 C C . ARG B 1 106 ? 52.223 2.199 18.452 1 66.23 106 ARG B C 1
ATOM 7653 O O . ARG B 1 106 ? 51.361 3.046 18.205 1 66.23 106 ARG B O 1
ATOM 7660 N N . PRO B 1 107 ? 52.07 1.343 19.466 1 59.65 107 PRO B N 1
ATOM 7661 C CA . PRO B 1 107 ? 51.07 1.625 20.498 1 59.65 107 PRO B CA 1
ATOM 7662 C C . PRO B 1 107 ? 51.2 3.031 21.078 1 59.65 107 PRO B C 1
ATOM 7664 O O . PRO B 1 107 ? 52.302 3.584 21.124 1 59.65 107 PRO B O 1
ATOM 7667 N N . PRO B 1 108 ? 50.11 3.838 21.199 1 56.4 108 PRO B N 1
ATOM 7668 C CA . PRO B 1 108 ? 50.222 5.165 21.808 1 56.4 108 PRO B CA 1
ATOM 7669 C C . PRO B 1 108 ? 51.183 5.191 22.994 1 56.4 108 PRO B C 1
ATOM 7671 O O . PRO B 1 108 ? 51.074 4.359 23.899 1 56.4 108 PRO B O 1
ATOM 7674 N N . ARG B 1 109 ? 52.282 5.489 22.958 1 50.25 109 ARG B N 1
ATOM 7675 C CA . ARG B 1 109 ? 53.056 5.668 24.182 1 50.25 109 ARG B CA 1
ATOM 7676 C C . ARG B 1 109 ? 52.271 6.471 25.214 1 50.25 109 ARG B C 1
ATOM 7678 O O . ARG B 1 109 ? 51.419 7.288 24.856 1 50.25 109 ARG B O 1
ATOM 7685 N N . THR B 1 110 ? 52.227 6.156 26.524 1 51.07 110 THR B N 1
ATOM 7686 C CA . THR B 1 110 ? 51.644 6.773 27.711 1 51.07 110 THR B CA 1
ATOM 7687 C C . THR B 1 110 ? 51.667 8.294 27.597 1 51.07 110 THR B C 1
ATOM 7689 O O . THR B 1 110 ? 51.02 8.991 28.381 1 51.07 110 THR B O 1
ATOM 7692 N N . GLY B 1 111 ? 52.115 8.996 26.579 1 56.76 111 GLY B N 1
ATOM 7693 C CA . GLY B 1 111 ? 52.294 10.431 26.727 1 56.76 111 GLY B CA 1
ATOM 7694 C C . GLY B 1 111 ? 51.35 11.243 25.86 1 56.76 111 GLY B C 1
ATOM 7695 O O . GLY B 1 111 ? 51.131 12.429 26.114 1 56.76 111 GLY B O 1
ATOM 7696 N N . VAL B 1 112 ? 50.728 10.803 24.81 1 61.07 112 VAL B N 1
ATOM 7697 C CA . VAL B 1 112 ? 49.862 11.664 24.011 1 61.07 112 VAL B CA 1
ATOM 7698 C C . VAL B 1 112 ? 48.416 11.524 24.484 1 61.07 112 VAL B C 1
ATOM 7700 O O . VAL B 1 112 ? 47.864 10.421 24.497 1 61.07 112 VAL B O 1
ATOM 7703 N N . PRO B 1 113 ? 47.959 12.638 24.947 1 69.09 113 PRO B N 1
ATOM 7704 C CA . PRO B 1 113 ? 46.573 12.607 25.422 1 69.09 113 PRO B CA 1
ATOM 7705 C C . PRO B 1 113 ? 45.597 12.106 24.36 1 69.09 113 PRO B C 1
ATOM 7707 O O . PRO B 1 113 ? 45.784 12.371 23.17 1 69.09 113 PRO B O 1
ATOM 7710 N N . ALA B 1 114 ? 44.732 11.229 24.782 1 76.65 114 ALA B N 1
ATOM 7711 C CA . ALA B 1 114 ? 43.73 10.594 23.929 1 76.65 114 ALA B CA 1
ATOM 7712 C C . ALA B 1 114 ? 43.045 11.62 23.031 1 76.65 114 ALA B C 1
ATOM 7714 O O . ALA B 1 114 ? 42.767 11.343 21.862 1 76.65 114 ALA B O 1
ATOM 7715 N N . LEU B 1 115 ? 42.918 12.793 23.514 1 79.05 115 LEU B N 1
ATOM 7716 C CA . LEU B 1 115 ? 42.228 13.817 22.737 1 79.05 115 LEU B CA 1
ATOM 7717 C C . LEU B 1 115 ? 43.12 14.344 21.618 1 79.05 115 LEU B C 1
ATOM 7719 O O . LEU B 1 115 ? 42.644 14.608 20.511 1 79.05 115 LEU B O 1
ATOM 7723 N N . ALA B 1 116 ? 44.393 14.482 21.882 1 78.03 116 ALA B N 1
ATOM 7724 C CA . ALA B 1 116 ? 45.318 14.953 20.854 1 78.03 116 ALA B CA 1
ATOM 7725 C C . ALA B 1 116 ? 45.388 13.972 19.688 1 78.03 116 ALA B C 1
ATOM 7727 O O . ALA B 1 116 ? 45.467 14.382 18.527 1 78.03 116 ALA B O 1
ATOM 7728 N N . ARG B 1 117 ? 45.441 12.775 20.018 1 80.71 117 ARG B N 1
ATOM 7729 C CA . ARG B 1 117 ? 45.44 11.736 18.993 1 80.71 117 ARG B CA 1
ATOM 7730 C C . ARG B 1 117 ? 44.182 11.813 18.136 1 80.71 117 ARG B C 1
ATOM 7732 O O . ARG B 1 117 ? 44.247 11.668 16.913 1 80.71 117 ARG B O 1
ATOM 7739 N N . ARG B 1 118 ? 43.103 12.062 18.773 1 85.74 118 ARG B N 1
ATOM 7740 C CA . ARG B 1 118 ? 41.826 12.077 18.068 1 85.74 118 ARG B CA 1
ATOM 7741 C C . ARG B 1 118 ? 41.694 13.323 17.199 1 85.74 118 ARG B C 1
ATOM 7743 O O . ARG B 1 118 ? 41.017 13.301 16.169 1 85.74 118 ARG B O 1
ATOM 7750 N N . LEU B 1 119 ? 42.39 14.357 17.59 1 86.54 119 LEU B N 1
ATOM 7751 C CA . LEU B 1 119 ? 42.274 15.621 16.87 1 86.54 119 LEU B CA 1
ATOM 7752 C C . LEU B 1 119 ? 43.195 15.641 15.655 1 86.54 119 LEU B C 1
ATOM 7754 O O . LEU B 1 119 ? 43.052 16.494 14.777 1 86.54 119 LEU B O 1
ATOM 7758 N N . ALA B 1 120 ? 44.114 14.69 15.571 1 86.5 120 ALA B N 1
ATOM 7759 C CA . ALA B 1 120 ? 45.105 14.682 14.498 1 86.5 120 ALA B CA 1
ATOM 7760 C C . ALA B 1 120 ? 44.448 14.416 13.147 1 86.5 120 ALA B C 1
ATOM 7762 O O . ALA B 1 120 ? 44.768 15.074 12.154 1 86.5 120 ALA B O 1
ATOM 7763 N N . LEU B 1 121 ? 43.535 13.515 13.161 1 88.98 121 LEU B N 1
ATOM 7764 C CA . LEU B 1 121 ? 42.916 13.123 11.9 1 88.98 121 LEU B CA 1
ATOM 7765 C C . LEU B 1 121 ? 42.047 14.249 11.348 1 88.98 121 LEU B C 1
ATOM 7767 O O . LEU B 1 121 ? 42.113 14.564 10.158 1 88.98 121 LEU B O 1
ATOM 7771 N N . PRO B 1 122 ? 41.218 14.88 12.169 1 89.28 122 PRO B N 1
ATOM 7772 C CA . PRO B 1 122 ? 40.437 15.999 11.637 1 89.28 122 PRO B CA 1
ATOM 7773 C C . PRO B 1 122 ? 41.314 17.128 11.101 1 89.28 122 PRO B C 1
ATOM 7775 O O . PRO B 1 122 ? 40.964 17.767 10.105 1 89.28 122 PRO B O 1
ATOM 7778 N N . ALA B 1 123 ? 42.445 17.385 11.748 1 87.41 123 ALA B N 1
ATOM 7779 C CA . ALA B 1 123 ? 43.362 18.42 11.28 1 87.41 123 ALA B CA 1
ATOM 7780 C C . ALA B 1 123 ? 43.962 18.051 9.926 1 87.41 123 ALA B C 1
ATOM 7782 O O . ALA B 1 123 ? 44.101 18.905 9.048 1 87.41 123 ALA B O 1
ATOM 7783 N N . LEU B 1 124 ? 44.31 16.841 9.835 1 90.25 124 LEU B N 1
ATOM 7784 C CA . LEU B 1 124 ? 44.884 16.35 8.586 1 90.25 124 LEU B CA 1
ATOM 7785 C C . LEU B 1 124 ? 43.88 16.468 7.444 1 90.25 124 LEU B C 1
ATOM 7787 O O . LEU B 1 124 ? 44.213 16.973 6.369 1 90.25 124 LEU B O 1
ATOM 7791 N N . LEU B 1 125 ? 42.684 16.039 7.621 1 91.36 125 LEU B N 1
ATOM 7792 C CA . LEU B 1 125 ? 41.654 16.06 6.588 1 91.36 125 LEU B CA 1
ATOM 7793 C C . LEU B 1 125 ? 41.28 17.493 6.224 1 91.36 125 LEU B C 1
ATOM 7795 O O . LEU B 1 125 ? 41.01 17.791 5.058 1 91.36 125 LEU B O 1
ATOM 7799 N N . ALA B 1 126 ? 41.265 18.323 7.218 1 88.97 126 ALA B N 1
ATOM 7800 C CA . ALA B 1 126 ? 40.978 19.734 6.97 1 88.97 126 ALA B CA 1
ATOM 7801 C C . ALA B 1 126 ? 42.025 20.353 6.048 1 88.97 126 ALA B C 1
ATOM 7803 O O . ALA B 1 126 ? 41.691 21.137 5.157 1 88.97 126 ALA B O 1
ATOM 7804 N N . HIS B 1 127 ? 43.272 20.033 6.275 1 88.71 127 HIS B N 1
ATOM 7805 C CA . HIS B 1 127 ? 44.352 20.549 5.442 1 88.71 127 HIS B CA 1
ATOM 7806 C C . HIS B 1 127 ? 44.231 20.043 4.008 1 88.71 127 HIS B C 1
ATOM 7808 O O . HIS B 1 127 ? 44.371 20.817 3.058 1 88.71 127 HIS B O 1
ATOM 7814 N N . CYS B 1 128 ? 43.98 18.78 3.871 1 90.66 128 CYS B N 1
ATOM 7815 C CA . CYS B 1 128 ? 43.847 18.187 2.544 1 90.66 128 CYS B CA 1
ATOM 7816 C C . CYS B 1 128 ? 42.683 18.811 1.783 1 90.66 128 CYS B C 1
ATOM 7818 O O . CYS B 1 128 ? 42.747 18.966 0.562 1 90.66 128 CYS B O 1
ATOM 7820 N N . SER B 1 129 ? 41.656 19.155 2.449 1 89.78 129 SER B N 1
ATOM 7821 C CA . SER B 1 129 ? 40.438 19.662 1.825 1 89.78 129 SER B CA 1
ATOM 7822 C C . SER B 1 129 ? 40.639 21.076 1.291 1 89.78 129 SER B C 1
ATOM 7824 O O . SER B 1 129 ? 39.82 21.575 0.515 1 89.78 129 SER B O 1
ATOM 7826 N N . ARG B 1 130 ? 41.651 21.714 1.739 1 86.59 130 ARG B N 1
ATOM 7827 C CA . ARG B 1 130 ? 41.963 23.05 1.241 1 86.59 130 ARG B CA 1
ATOM 7828 C C . ARG B 1 130 ? 42.451 22.996 -0.203 1 86.59 130 ARG B C 1
ATOM 7830 O O . ARG B 1 130 ? 42.199 23.916 -0.984 1 86.59 130 ARG B O 1
ATOM 7837 N N . SER B 1 131 ? 43.162 21.957 -0.481 1 84.34 131 SER B N 1
ATOM 7838 C CA . SER B 1 131 ? 43.701 21.804 -1.828 1 84.34 131 SER B CA 1
ATOM 7839 C C . SER B 1 131 ? 42.656 21.231 -2.78 1 84.34 131 SER B C 1
ATOM 7841 O O . SER B 1 131 ? 42.787 21.352 -3.999 1 84.34 131 SER B O 1
ATOM 7843 N N . GLY B 1 132 ? 41.804 20.546 -2.313 1 87.3 132 GLY B N 1
ATOM 7844 C CA . GLY B 1 132 ? 40.763 19.938 -3.127 1 87.3 132 GLY B CA 1
ATOM 7845 C C . GLY B 1 132 ? 39.794 19.092 -2.324 1 87.3 132 GLY B C 1
ATOM 7846 O O . GLY B 1 132 ? 39.999 18.871 -1.128 1 87.3 132 GLY B O 1
ATOM 7847 N N . PRO B 1 133 ? 38.792 18.625 -3.049 1 91.69 133 PRO B N 1
ATOM 7848 C CA . PRO B 1 133 ? 37.825 17.777 -2.349 1 91.69 133 PRO B CA 1
ATOM 7849 C C . PRO B 1 133 ? 38.394 16.407 -1.987 1 91.69 133 PRO B C 1
ATOM 7851 O O . PRO B 1 133 ? 39.203 15.853 -2.736 1 91.69 133 PRO B O 1
ATOM 7854 N N . VAL B 1 134 ? 38.095 15.884 -0.83 1 94.09 134 VAL B N 1
ATOM 7855 C CA . VAL B 1 134 ? 38.564 14.596 -0.328 1 94.09 134 VAL B CA 1
ATOM 7856 C C . VAL B 1 134 ? 37.381 13.645 -0.162 1 94.09 134 VAL B C 1
ATOM 7858 O O . VAL B 1 134 ? 36.362 14.008 0.429 1 94.09 134 VAL B O 1
ATOM 7861 N N . LEU B 1 135 ? 37.498 12.486 -0.79 1 95.03 135 LEU B N 1
ATOM 7862 C CA . LEU B 1 135 ? 36.478 11.455 -0.631 1 95.03 135 LEU B CA 1
ATOM 7863 C C . LEU B 1 135 ? 37.045 10.238 0.093 1 95.03 135 LEU B C 1
ATOM 7865 O O . LEU B 1 135 ? 37.998 9.617 -0.381 1 95.03 135 LEU B O 1
ATOM 7869 N N . LEU B 1 136 ? 36.533 9.955 1.27 1 95.62 136 LEU B N 1
ATOM 7870 C CA . LEU B 1 136 ? 36.883 8.746 2.008 1 95.62 136 LEU B CA 1
ATOM 7871 C C . LEU B 1 136 ? 35.932 7.605 1.665 1 95.62 136 LEU B C 1
ATOM 7873 O O . LEU B 1 136 ? 34.721 7.72 1.864 1 95.62 136 LEU B O 1
ATOM 7877 N N . VAL B 1 137 ? 36.452 6.509 1.092 1 96.1 137 VAL B N 1
ATOM 7878 C CA . VAL B 1 137 ? 35.655 5.347 0.713 1 96.1 137 VAL B CA 1
ATOM 7879 C C . VAL B 1 137 ? 35.968 4.18 1.647 1 96.1 137 VAL B C 1
ATOM 7881 O O . VAL B 1 137 ? 37.085 3.657 1.646 1 96.1 137 VAL B O 1
ATOM 7884 N N . LEU B 1 138 ? 35.01 3.792 2.408 1 95.89 138 LEU B N 1
ATOM 7885 C CA . LEU B 1 138 ? 35.185 2.727 3.39 1 95.89 138 LEU B CA 1
ATOM 7886 C C . LEU B 1 138 ? 34.327 1.517 3.037 1 95.89 138 LEU B C 1
ATOM 7888 O O . LEU B 1 138 ? 33.1 1.565 3.155 1 95.89 138 LEU B O 1
ATOM 7892 N N . ASP B 1 139 ? 34.951 0.447 2.65 1 92.82 139 ASP B N 1
ATOM 7893 C CA . ASP B 1 139 ? 34.236 -0.776 2.3 1 92.82 139 ASP B CA 1
ATOM 7894 C C . ASP B 1 139 ? 34.299 -1.794 3.437 1 92.82 139 ASP B C 1
ATOM 7896 O O . ASP B 1 139 ? 35.346 -1.969 4.063 1 92.82 139 ASP B O 1
ATOM 7900 N N . ASP B 1 140 ? 33.263 -2.431 3.772 1 89.33 140 ASP B N 1
ATOM 7901 C CA . ASP B 1 140 ? 33.176 -3.497 4.766 1 89.33 140 ASP B CA 1
ATOM 7902 C C . ASP B 1 140 ? 33.594 -2.996 6.146 1 89.33 140 ASP B C 1
ATOM 7904 O O . ASP B 1 140 ? 34.453 -3.596 6.796 1 89.33 140 ASP B O 1
ATOM 7908 N N . VAL B 1 141 ? 32.951 -1.998 6.587 1 92.09 141 VAL B N 1
ATOM 7909 C CA . VAL B 1 141 ? 33.36 -1.304 7.805 1 92.09 141 VAL B CA 1
ATOM 7910 C C . VAL B 1 141 ? 33.06 -2.176 9.022 1 92.09 141 VAL B C 1
ATOM 7912 O O . VAL B 1 141 ? 33.568 -1.921 10.116 1 92.09 141 VAL B O 1
ATOM 7915 N N . GLN B 1 142 ? 32.267 -3.301 8.867 1 86.46 142 GLN B N 1
ATOM 7916 C CA . GLN B 1 142 ? 32.011 -4.212 9.978 1 86.46 142 GLN B CA 1
ATOM 7917 C C . GLN B 1 142 ? 33.293 -4.907 10.427 1 86.46 142 GLN B C 1
ATOM 7919 O O . GLN B 1 142 ? 33.375 -5.405 11.552 1 86.46 142 GLN B O 1
ATOM 7924 N N . TRP B 1 143 ? 34.309 -4.868 9.595 1 87.8 143 TRP B N 1
ATOM 7925 C CA . TRP B 1 143 ? 35.573 -5.524 9.912 1 87.8 143 TRP B CA 1
ATOM 7926 C C . TRP B 1 143 ? 36.618 -4.506 10.357 1 87.8 143 TRP B C 1
ATOM 7928 O O . TRP B 1 143 ? 37.761 -4.867 10.647 1 87.8 143 TRP B O 1
ATOM 7938 N N . LEU B 1 144 ? 36.155 -3.246 10.46 1 90.98 144 LEU B N 1
ATOM 7939 C CA . LEU B 1 144 ? 37.065 -2.199 10.91 1 90.98 144 LEU B CA 1
ATOM 7940 C C . LEU B 1 144 ? 37.428 -2.388 12.379 1 90.98 144 LEU B C 1
ATOM 7942 O O . LEU B 1 144 ? 36.561 -2.687 13.203 1 90.98 144 LEU B O 1
ATOM 7946 N N . ASP B 1 145 ? 38.663 -2.274 12.647 1 88.81 145 ASP B N 1
ATOM 7947 C CA . ASP B 1 145 ? 39.074 -2.378 14.043 1 88.81 145 ASP B CA 1
ATOM 7948 C C . ASP B 1 145 ? 38.487 -1.24 14.875 1 88.81 145 ASP B C 1
ATOM 7950 O O . ASP B 1 145 ? 38.298 -0.13 14.372 1 88.81 145 ASP B O 1
ATOM 7954 N N . ALA B 1 146 ? 38.252 -1.406 16.132 1 88.99 146 ALA B N 1
ATOM 7955 C CA . ALA B 1 146 ? 37.506 -0.504 17.006 1 88.99 146 ALA B CA 1
ATOM 7956 C C . ALA B 1 146 ? 38.231 0.829 17.166 1 88.99 146 ALA B C 1
ATOM 7958 O O . ALA B 1 146 ? 37.597 1.886 17.216 1 88.99 146 ALA B O 1
ATOM 7959 N N . GLU B 1 147 ? 39.492 0.842 17.189 1 86.54 147 GLU B N 1
ATOM 7960 C CA . GLU B 1 147 ? 40.276 2.05 17.427 1 86.54 147 GLU B CA 1
ATOM 7961 C C . GLU B 1 147 ? 40.264 2.965 16.206 1 86.54 147 GLU B C 1
ATOM 7963 O O . GLU B 1 147 ? 40.123 4.182 16.337 1 86.54 147 GLU B O 1
ATOM 7968 N N . SER B 1 148 ? 40.448 2.318 15.091 1 90.73 148 SER B N 1
ATOM 7969 C CA . SER B 1 148 ? 40.384 3.096 13.858 1 90.73 148 SER B CA 1
ATOM 7970 C C . SER B 1 148 ? 38.998 3.698 13.655 1 90.73 148 SER B C 1
ATOM 7972 O O . SER B 1 148 ? 38.871 4.852 13.242 1 90.73 148 SER B O 1
ATOM 7974 N N . ALA B 1 149 ? 37.939 2.944 13.969 1 91.7 149 ALA B N 1
ATOM 7975 C CA . ALA B 1 149 ? 36.564 3.413 13.815 1 91.7 149 ALA B CA 1
ATOM 7976 C C . ALA B 1 149 ? 36.293 4.62 14.707 1 91.7 149 ALA B C 1
ATOM 7978 O O . ALA B 1 149 ? 35.618 5.567 14.294 1 91.7 149 ALA B O 1
ATOM 7979 N N . ALA B 1 150 ? 36.803 4.569 15.853 1 88.66 150 ALA B N 1
ATOM 7980 C CA . ALA B 1 150 ? 36.611 5.661 16.805 1 88.66 150 ALA B CA 1
ATOM 7981 C C . ALA B 1 150 ? 37.3 6.934 16.325 1 88.66 150 ALA B C 1
ATOM 7983 O O . ALA B 1 150 ? 36.763 8.034 16.477 1 88.66 150 ALA B O 1
ATOM 7984 N N . LEU B 1 151 ? 38.461 6.758 15.791 1 89.14 151 LEU B N 1
ATOM 7985 C CA . LEU B 1 151 ? 39.224 7.899 15.297 1 89.14 151 LEU B CA 1
ATOM 7986 C C . LEU B 1 151 ? 38.524 8.547 14.107 1 89.14 151 LEU B C 1
ATOM 7988 O O . LEU B 1 151 ? 38.415 9.773 14.038 1 89.14 151 LEU B O 1
ATOM 7992 N N . ILE B 1 152 ? 38.021 7.761 13.267 1 92.07 152 ILE B N 1
ATOM 7993 C CA . ILE B 1 152 ? 37.362 8.268 12.069 1 92.07 152 ILE B CA 1
ATOM 7994 C C . ILE B 1 152 ? 36.033 8.918 12.448 1 92.07 152 ILE B C 1
ATOM 7996 O O . ILE B 1 152 ? 35.71 10.009 11.972 1 92.07 152 ILE B O 1
ATOM 8000 N N . ALA B 1 153 ? 35.285 8.274 13.291 1 90.99 153 ALA B N 1
ATOM 8001 C CA . ALA B 1 153 ? 34.005 8.817 13.736 1 90.99 153 ALA B CA 1
ATOM 8002 C C . ALA B 1 153 ? 34.189 10.176 14.406 1 90.99 153 ALA B C 1
ATOM 8004 O O . ALA B 1 153 ? 33.394 11.094 14.19 1 90.99 153 ALA B O 1
ATOM 8005 N N . PHE B 1 154 ? 35.207 10.292 15.234 1 88.47 154 PHE B N 1
ATOM 8006 C CA . PHE B 1 154 ? 35.533 11.539 15.916 1 88.47 154 PHE B CA 1
ATOM 8007 C C . PHE B 1 154 ? 35.822 12.647 14.91 1 88.47 154 PHE B C 1
ATOM 8009 O O . PHE B 1 154 ? 35.356 13.777 15.072 1 88.47 154 PHE B O 1
ATOM 8016 N N . ALA B 1 155 ? 36.488 12.314 13.933 1 89.37 155 ALA B N 1
ATOM 8017 C CA . ALA B 1 155 ? 36.857 13.283 12.904 1 89.37 155 ALA B CA 1
ATOM 8018 C C . ALA B 1 155 ? 35.636 13.723 12.102 1 89.37 155 ALA B C 1
ATOM 8020 O O . ALA B 1 155 ? 35.454 14.914 11.84 1 89.37 155 ALA B O 1
ATOM 8021 N N . MET B 1 156 ? 34.764 12.856 11.811 1 89.94 156 MET B N 1
ATOM 8022 C CA . MET B 1 156 ? 33.625 13.149 10.946 1 89.94 156 MET B CA 1
ATOM 8023 C C . MET B 1 156 ? 32.568 13.957 11.692 1 89.94 156 MET B C 1
ATOM 8025 O O . MET B 1 156 ? 31.865 14.771 11.092 1 89.94 156 MET B O 1
ATOM 8029 N N . ARG B 1 157 ? 32.423 13.768 12.889 1 85.05 157 ARG B N 1
ATOM 8030 C CA . ARG B 1 157 ? 31.452 14.504 13.693 1 85.05 157 ARG B CA 1
ATOM 8031 C C . ARG B 1 157 ? 31.799 15.988 13.748 1 85.05 157 ARG B C 1
ATOM 8033 O O . ARG B 1 157 ? 30.922 16.828 13.963 1 85.05 157 ARG B O 1
ATOM 8040 N N . ARG B 1 158 ? 33.044 16.278 13.595 1 80.52 158 ARG B N 1
ATOM 8041 C CA . ARG B 1 158 ? 33.524 17.654 13.676 1 80.52 158 ARG B CA 1
ATOM 8042 C C . ARG B 1 158 ? 33.534 18.312 12.301 1 80.52 158 ARG B C 1
ATOM 8044 O O . ARG B 1 158 ? 33.962 19.459 12.159 1 80.52 158 ARG B O 1
ATOM 8051 N N . ARG B 1 159 ? 33.073 17.692 11.362 1 78.51 159 ARG B N 1
ATOM 8052 C CA . ARG B 1 159 ? 32.931 18.184 9.995 1 78.51 159 ARG B CA 1
ATOM 8053 C C . ARG B 1 159 ? 34.184 18.93 9.549 1 78.51 159 ARG B C 1
ATOM 8055 O O . ARG B 1 159 ? 34.158 20.151 9.38 1 78.51 159 ARG B O 1
ATOM 8062 N N . PRO B 1 160 ? 35.306 18.277 9.467 1 72.59 160 PRO B N 1
ATOM 8063 C CA . PRO B 1 160 ? 36.585 18.911 9.134 1 72.59 160 PRO B CA 1
ATOM 8064 C C . PRO B 1 160 ? 36.485 19.843 7.929 1 72.59 160 PRO B C 1
ATOM 8066 O O . PRO B 1 160 ? 37.397 20.637 7.681 1 72.59 160 PRO B O 1
ATOM 8069 N N . GLY B 1 161 ? 35.393 19.832 7.213 1 73.47 161 GLY B N 1
ATOM 8070 C CA . GLY B 1 161 ? 35.179 20.729 6.088 1 73.47 161 GLY B CA 1
ATOM 8071 C C . GLY B 1 161 ? 34.059 20.278 5.17 1 73.47 161 GLY B C 1
ATOM 8072 O O . GLY B 1 161 ? 33.718 19.094 5.133 1 73.47 161 GLY B O 1
ATOM 8073 N N . PRO B 1 162 ? 33.553 21.232 4.587 1 75.26 162 PRO B N 1
ATOM 8074 C CA . PRO B 1 162 ? 32.435 20.895 3.703 1 75.26 162 PRO B CA 1
ATOM 8075 C C . PRO B 1 162 ? 32.869 20.075 2.49 1 75.26 162 PRO B C 1
ATOM 8077 O O . PRO B 1 162 ? 32.029 19.478 1.811 1 75.26 162 PRO B O 1
ATOM 8080 N N . ARG B 1 163 ? 34.25 20.018 2.271 1 88.56 163 ARG B N 1
ATOM 8081 C CA . ARG B 1 163 ? 34.743 19.322 1.087 1 88.56 163 ARG B CA 1
ATOM 8082 C C . ARG B 1 163 ? 35.191 17.906 1.431 1 88.56 163 ARG B C 1
ATOM 8084 O O . ARG B 1 163 ? 35.721 17.192 0.577 1 88.56 163 ARG B O 1
ATOM 8091 N N . VAL B 1 164 ? 35.096 17.539 2.678 1 91.86 164 VAL B N 1
ATOM 8092 C CA . VAL B 1 164 ? 35.392 16.169 3.084 1 91.86 164 VAL B CA 1
ATOM 8093 C C . VAL B 1 164 ? 34.107 15.345 3.103 1 91.86 164 VAL B C 1
ATOM 8095 O O . VAL B 1 164 ? 33.186 15.639 3.869 1 91.86 164 VAL B O 1
ATOM 8098 N N . ARG B 1 165 ? 34.124 14.39 2.232 1 94.28 165 ARG B N 1
ATOM 8099 C CA . ARG B 1 165 ? 32.963 13.514 2.117 1 94.28 165 ARG B CA 1
ATOM 8100 C C . ARG B 1 165 ? 33.343 12.062 2.387 1 94.28 165 ARG B C 1
ATOM 8102 O O . ARG B 1 165 ? 34.514 11.692 2.282 1 94.28 165 ARG B O 1
ATOM 8109 N N . THR B 1 166 ? 32.376 11.284 2.816 1 95.4 166 THR B N 1
ATOM 8110 C CA . THR B 1 166 ? 32.636 9.882 3.121 1 95.4 166 THR B CA 1
ATOM 8111 C C . THR B 1 166 ? 31.566 8.987 2.501 1 95.4 166 THR B C 1
ATOM 8113 O O . THR B 1 166 ? 30.384 9.335 2.498 1 95.4 166 THR B O 1
ATOM 8116 N N . LEU B 1 167 ? 32.016 7.936 1.887 1 95.73 167 LEU B N 1
ATOM 8117 C CA . LEU B 1 167 ? 31.169 6.857 1.39 1 95.73 167 LEU B CA 1
ATOM 8118 C C . LEU B 1 167 ? 31.517 5.537 2.071 1 95.73 167 LEU B C 1
ATOM 8120 O O . LEU B 1 167 ? 32.605 4.994 1.863 1 95.73 167 LEU B O 1
ATOM 8124 N N . ALA B 1 168 ? 30.644 5.085 2.891 1 95.46 168 ALA B N 1
ATOM 8125 C CA . ALA B 1 168 ? 30.92 3.887 3.679 1 95.46 168 ALA B CA 1
ATOM 8126 C C . ALA B 1 168 ? 29.879 2.803 3.414 1 95.46 168 ALA B C 1
ATOM 8128 O O . ALA B 1 168 ? 28.721 3.106 3.119 1 95.46 168 ALA B O 1
ATOM 8129 N N . ALA B 1 169 ? 30.326 1.567 3.414 1 93.81 169 ALA B N 1
ATOM 8130 C CA . ALA B 1 169 ? 29.412 0.449 3.19 1 93.81 169 ALA B CA 1
ATOM 8131 C C . ALA B 1 169 ? 29.568 -0.613 4.275 1 93.81 169 ALA B C 1
ATOM 8133 O O . ALA B 1 169 ? 30.678 -0.867 4.749 1 93.81 169 ALA B O 1
ATOM 8134 N N . GLU B 1 170 ? 28.568 -1.143 4.711 1 90.29 170 GLU B N 1
ATOM 8135 C CA . GLU B 1 170 ? 28.589 -2.245 5.669 1 90.29 170 GLU B CA 1
ATOM 8136 C C . GLU B 1 170 ? 27.538 -3.297 5.324 1 90.29 170 GLU B C 1
ATOM 8138 O O . GLU B 1 170 ? 26.668 -3.06 4.484 1 90.29 170 GLU B O 1
ATOM 8143 N N . ARG B 1 171 ? 27.856 -4.487 5.812 1 81.77 171 ARG B N 1
ATOM 8144 C CA . ARG B 1 171 ? 26.846 -5.528 5.651 1 81.77 171 ARG B CA 1
ATOM 8145 C C . ARG B 1 171 ? 25.581 -5.19 6.434 1 81.77 171 ARG B C 1
ATOM 8147 O O . ARG B 1 171 ? 25.524 -4.167 7.119 1 81.77 171 ARG B O 1
ATOM 8154 N N . ARG B 1 172 ? 24.677 -5.868 6.726 1 66.13 172 ARG B N 1
ATOM 8155 C CA . ARG B 1 172 ? 23.419 -5.542 7.39 1 66.13 172 ARG B CA 1
ATOM 8156 C C . ARG B 1 172 ? 23.662 -5.056 8.815 1 66.13 172 ARG B C 1
ATOM 8158 O O . ARG B 1 172 ? 24.383 -5.698 9.582 1 66.13 172 ARG B O 1
ATOM 8165 N N . PRO B 1 173 ? 23.291 -3.693 9.004 1 53.98 173 PRO B N 1
ATOM 8166 C CA . PRO B 1 173 ? 23.476 -3.169 10.359 1 53.98 173 PRO B CA 1
ATOM 8167 C C . PRO B 1 173 ? 22.842 -4.058 11.426 1 53.98 173 PRO B C 1
ATOM 8169 O O . PRO B 1 173 ? 21.855 -4.747 11.155 1 53.98 173 PRO B O 1
ATOM 8172 N N . ALA B 1 174 ? 23.469 -4.531 12.273 1 50.99 174 ALA B N 1
ATOM 8173 C CA . ALA B 1 174 ? 22.848 -5.129 13.452 1 50.99 174 ALA B CA 1
ATOM 8174 C C . ALA B 1 174 ? 21.595 -4.36 13.862 1 50.99 174 ALA B C 1
ATOM 8176 O O . ALA B 1 174 ? 21.534 -3.137 13.714 1 50.99 174 ALA B O 1
ATOM 8177 N N . PRO B 1 175 ? 20.263 -4.902 13.854 1 46.77 175 PRO B N 1
ATOM 8178 C CA . PRO B 1 175 ? 18.988 -4.253 14.167 1 46.77 175 PRO B CA 1
ATOM 8179 C C . PRO B 1 175 ? 19.148 -3.065 15.113 1 46.77 175 PRO B C 1
ATOM 8181 O O . PRO B 1 175 ? 18.444 -2.062 14.974 1 46.77 175 PRO B O 1
ATOM 8184 N N . ALA B 1 176 ? 19.83 -3.204 16.344 1 45.5 176 ALA B N 1
ATOM 8185 C CA . ALA B 1 176 ? 19.766 -2.362 17.536 1 45.5 176 ALA B CA 1
ATOM 8186 C C . ALA B 1 176 ? 20.481 -1.033 17.307 1 45.5 176 ALA B C 1
ATOM 8188 O O . ALA B 1 176 ? 20.276 -0.074 18.055 1 45.5 176 ALA B O 1
ATOM 8189 N N . ALA B 1 177 ? 21.515 -0.897 16.433 1 52.73 177 ALA B N 1
ATOM 8190 C CA . ALA B 1 177 ? 22.482 0.189 16.566 1 52.73 177 ALA B CA 1
ATOM 8191 C C . ALA B 1 177 ? 22.627 0.958 15.255 1 52.73 177 ALA B C 1
ATOM 8193 O O . ALA B 1 177 ? 22.304 0.438 14.185 1 52.73 177 ALA B O 1
ATOM 8194 N N . HIS B 1 178 ? 22.532 2.253 15.327 1 60.12 178 HIS B N 1
ATOM 8195 C CA . HIS B 1 178 ? 22.973 3.092 14.218 1 60.12 178 HIS B CA 1
ATOM 8196 C C . HIS B 1 178 ? 24.057 2.399 13.4 1 60.12 178 HIS B C 1
ATOM 8198 O O . HIS B 1 178 ? 25.024 1.876 13.959 1 60.12 178 HIS B O 1
ATOM 8204 N N . PRO B 1 179 ? 23.742 2.21 12.118 1 73.02 179 PRO B N 1
ATOM 8205 C CA . PRO B 1 179 ? 24.76 1.56 11.289 1 73.02 179 PRO B CA 1
ATOM 8206 C C . PRO B 1 179 ? 26.16 2.12 11.527 1 73.02 179 PRO B C 1
ATOM 8208 O O . PRO B 1 179 ? 26.325 3.331 11.69 1 73.02 179 PRO B O 1
ATOM 8211 N N . ARG B 1 180 ? 27.028 1.338 11.873 1 79.76 180 ARG B N 1
ATOM 8212 C CA . ARG B 1 180 ? 28.43 1.706 12.038 1 79.76 180 ARG B CA 1
ATOM 8213 C C . ARG B 1 180 ? 28.892 2.622 10.909 1 79.76 180 ARG B C 1
ATOM 8215 O O . ARG B 1 180 ? 29.603 3.6 11.147 1 79.76 180 ARG B O 1
ATOM 8222 N N . ALA B 1 181 ? 28.354 2.345 9.722 1 87.17 181 ALA B N 1
ATOM 8223 C CA . ALA B 1 181 ? 28.745 3.126 8.551 1 87.17 181 ALA B CA 1
ATOM 8224 C C . ALA B 1 181 ? 28.29 4.577 8.683 1 87.17 181 ALA B C 1
ATOM 8226 O O . ALA B 1 181 ? 29.003 5.497 8.275 1 87.17 181 ALA B O 1
ATOM 8227 N N . ALA B 1 182 ? 27.206 4.735 9.287 1 87.37 182 ALA B N 1
ATOM 8228 C CA . ALA B 1 182 ? 26.663 6.083 9.434 1 87.37 182 ALA B CA 1
ATOM 8229 C C . ALA B 1 182 ? 27.488 6.902 10.423 1 87.37 182 ALA B C 1
ATOM 8231 O O . ALA B 1 182 ? 27.636 8.116 10.262 1 87.37 182 ALA B O 1
ATOM 8232 N N . ARG B 1 183 ? 28.034 6.29 11.372 1 85.56 183 ARG B N 1
ATOM 8233 C CA . ARG B 1 183 ? 28.829 6.955 12.399 1 85.56 183 ARG B CA 1
ATOM 8234 C C . ARG B 1 183 ? 30.173 7.411 11.84 1 85.56 183 ARG B C 1
ATOM 8236 O O . ARG B 1 183 ? 30.844 8.257 12.436 1 85.56 183 ARG B O 1
ATOM 8243 N N . LEU B 1 184 ? 30.433 6.802 10.768 1 90.66 184 LEU B N 1
ATOM 8244 C CA . LEU B 1 184 ? 31.73 7.11 10.176 1 90.66 184 LEU B CA 1
ATOM 8245 C C . LEU B 1 184 ? 31.593 8.169 9.087 1 90.66 184 LEU B C 1
ATOM 8247 O O . LEU B 1 184 ? 32.54 8.421 8.338 1 90.66 184 LEU B O 1
ATOM 8251 N N . CYS B 1 185 ? 30.407 8.767 8.986 1 91.14 185 CYS B N 1
ATOM 8252 C CA . CYS B 1 185 ? 30.138 9.782 7.973 1 91.14 185 CYS B CA 1
ATOM 8253 C C . CYS B 1 185 ? 29.857 11.134 8.618 1 91.14 185 CYS B C 1
ATOM 8255 O O . CYS B 1 185 ? 29.325 11.199 9.727 1 91.14 185 CYS B O 1
ATOM 8257 N N . PRO B 1 186 ? 30.319 12.089 7.968 1 88.34 186 PRO B N 1
ATOM 8258 C CA . PRO B 1 186 ? 29.969 13.419 8.474 1 88.34 186 PRO B CA 1
ATOM 8259 C C . PRO B 1 186 ? 28.511 13.786 8.209 1 88.34 186 PRO B C 1
ATOM 8261 O O . PRO B 1 186 ? 27.931 13.348 7.212 1 88.34 186 PRO B O 1
ATOM 8264 N N . SER B 1 187 ? 28.019 14.623 9 1 82.46 187 SER B N 1
ATOM 8265 C CA . SER B 1 187 ? 26.642 15.069 8.811 1 82.46 187 SER B CA 1
ATOM 8266 C C . SER B 1 187 ? 26.536 16.062 7.659 1 82.46 187 SER B C 1
ATOM 8268 O O . SER B 1 187 ? 27.453 16.853 7.427 1 82.46 187 SER B O 1
ATOM 8270 N N . PRO B 1 188 ? 25.521 16.014 6.995 1 82.68 188 PRO B N 1
ATOM 8271 C CA . PRO B 1 188 ? 24.342 15.148 7.06 1 82.68 188 PRO B CA 1
ATOM 8272 C C . PRO B 1 188 ? 24.594 13.763 6.466 1 82.68 188 PRO B C 1
ATOM 8274 O O . PRO B 1 188 ? 25.26 13.642 5.435 1 82.68 188 PRO B O 1
ATOM 8277 N N . VAL B 1 189 ? 24.244 12.803 7.177 1 87.57 189 VAL B N 1
ATOM 8278 C CA . VAL B 1 189 ? 24.484 11.431 6.74 1 87.57 189 VAL B CA 1
ATOM 8279 C C . VAL B 1 189 ? 23.218 10.863 6.103 1 87.57 189 VAL B C 1
ATOM 8281 O O . VAL B 1 189 ? 22.12 11.017 6.644 1 87.57 189 VAL B O 1
ATOM 8284 N N . THR B 1 190 ? 23.491 10.406 4.965 1 88.49 190 THR B N 1
ATOM 8285 C CA . THR B 1 190 ? 22.4 9.683 4.322 1 88.49 190 THR B CA 1
ATOM 8286 C C . THR B 1 190 ? 22.666 8.18 4.333 1 88.49 190 THR B C 1
ATOM 8288 O O . THR B 1 190 ? 23.727 7.729 3.896 1 88.49 190 THR B O 1
ATOM 8291 N N . VAL B 1 191 ? 21.824 7.548 4.974 1 88.36 191 VAL B N 1
ATOM 8292 C CA . VAL B 1 191 ? 21.932 6.093 5 1 88.36 191 VAL B CA 1
ATOM 8293 C C . VAL B 1 191 ? 21.076 5.491 3.888 1 88.36 191 VAL B C 1
ATOM 8295 O O . VAL B 1 191 ? 19.866 5.721 3.834 1 88.36 191 VAL B O 1
ATOM 8298 N N . LEU B 1 192 ? 21.769 4.752 3.047 1 88.78 192 LEU B N 1
ATOM 8299 C CA . LEU B 1 192 ? 21.066 4.17 1.909 1 88.78 192 LEU B CA 1
ATOM 8300 C C . LEU B 1 192 ? 21.183 2.65 1.918 1 88.78 192 LEU B C 1
ATOM 8302 O O . LEU B 1 192 ? 22.263 2.107 2.163 1 88.78 192 LEU B O 1
ATOM 8306 N N . ALA B 1 193 ? 20.185 2.003 1.785 1 88.16 193 ALA B N 1
ATOM 8307 C CA . ALA B 1 193 ? 20.188 0.562 1.547 1 88.16 193 ALA B CA 1
ATOM 8308 C C . ALA B 1 193 ? 20.387 0.251 0.066 1 88.16 193 ALA B C 1
ATOM 8310 O O . ALA B 1 193 ? 19.799 0.907 -0.797 1 88.16 193 ALA B O 1
ATOM 8311 N N . VAL B 1 194 ? 21.296 -0.621 -0.153 1 91.36 194 VAL B N 1
ATOM 8312 C CA . VAL B 1 194 ? 21.443 -1.083 -1.53 1 91.36 194 VAL B CA 1
ATOM 8313 C C . VAL B 1 194 ? 20.344 -2.091 -1.857 1 91.36 194 VAL B C 1
ATOM 8315 O O . VAL B 1 194 ? 20.351 -3.214 -1.347 1 91.36 194 VAL B O 1
ATOM 8318 N N . PRO B 1 195 ? 19.477 -1.719 -2.625 1 88.08 195 PRO B N 1
ATOM 8319 C CA . PRO B 1 195 ? 18.346 -2.607 -2.906 1 88.08 195 PRO B CA 1
ATOM 8320 C C . PRO B 1 195 ? 18.72 -3.767 -3.826 1 88.08 195 PRO B C 1
ATOM 8322 O O . PRO B 1 195 ? 19.726 -3.697 -4.535 1 88.08 195 PRO B O 1
ATOM 8325 N N . PRO B 1 196 ? 17.976 -4.861 -3.732 1 88.7 196 PRO B N 1
ATOM 8326 C CA . PRO B 1 196 ? 18.146 -5.901 -4.75 1 88.7 196 PRO B CA 1
ATOM 8327 C C . PRO B 1 196 ? 17.885 -5.391 -6.165 1 88.7 196 PRO B C 1
ATOM 8329 O O . PRO B 1 196 ? 17.249 -4.349 -6.342 1 88.7 196 PRO B O 1
ATOM 8332 N N . LEU B 1 197 ? 18.49 -6.045 -6.997 1 88.66 197 LEU B N 1
ATOM 8333 C CA . LEU B 1 197 ? 18.248 -5.661 -8.383 1 88.66 197 LEU B CA 1
ATOM 8334 C C . LEU B 1 197 ? 16.812 -5.975 -8.791 1 88.66 197 LEU B C 1
ATOM 8336 O O . LEU B 1 197 ? 16.258 -7 -8.387 1 88.66 197 LEU B O 1
ATOM 8340 N N . ALA B 1 198 ? 16.287 -5.1 -9.522 1 80.09 198 ALA B N 1
ATOM 8341 C CA . ALA B 1 198 ? 14.978 -5.363 -10.114 1 80.09 198 ALA B CA 1
ATOM 8342 C C . ALA B 1 198 ? 15.054 -6.501 -11.128 1 80.09 198 ALA B C 1
ATOM 8344 O O . ALA B 1 198 ? 16.132 -6.815 -11.639 1 80.09 198 ALA B O 1
ATOM 8345 N N . PRO B 1 199 ? 14.009 -7.135 -11.358 1 75 199 PRO B N 1
ATOM 8346 C CA . PRO B 1 199 ? 13.991 -8.268 -12.286 1 75 199 PRO B CA 1
ATOM 8347 C C . PRO B 1 199 ? 14.572 -7.92 -13.655 1 75 199 PRO B C 1
ATOM 8349 O O . PRO B 1 199 ? 15.358 -8.691 -14.21 1 75 199 PRO B O 1
ATOM 8352 N N . ASP B 1 200 ? 14.313 -6.738 -14.056 1 70.03 200 ASP B N 1
ATOM 8353 C CA . ASP B 1 200 ? 14.775 -6.336 -15.381 1 70.03 200 ASP B CA 1
ATOM 8354 C C . ASP B 1 200 ? 16.292 -6.165 -15.405 1 70.03 200 ASP B C 1
ATOM 8356 O O . ASP B 1 200 ? 16.958 -6.608 -16.343 1 70.03 200 ASP B O 1
ATOM 8360 N N . ASP B 1 201 ? 16.755 -5.54 -14.376 1 80.87 201 ASP B N 1
ATOM 8361 C CA . ASP B 1 201 ? 18.192 -5.291 -14.306 1 80.87 201 ASP B CA 1
ATOM 8362 C C . ASP B 1 201 ? 18.967 -6.594 -14.129 1 80.87 201 ASP B C 1
ATOM 8364 O O . ASP B 1 201 ? 20.035 -6.773 -14.719 1 80.87 201 ASP B O 1
ATOM 8368 N N . LEU B 1 202 ? 18.39 -7.411 -13.388 1 87.01 202 LEU B N 1
ATOM 8369 C CA . LEU B 1 202 ? 19.051 -8.692 -13.167 1 87.01 202 LEU B CA 1
ATOM 8370 C C . LEU B 1 202 ? 19.022 -9.544 -14.431 1 87.01 202 LEU B C 1
ATOM 8372 O O . LEU B 1 202 ? 20.013 -10.198 -14.767 1 87.01 202 LEU B O 1
ATOM 8376 N N . THR B 1 203 ? 17.921 -9.568 -15.106 1 80.81 203 THR B N 1
ATOM 8377 C CA . THR B 1 203 ? 17.808 -10.316 -16.354 1 80.81 203 THR B CA 1
ATOM 8378 C C . THR B 1 203 ? 18.8 -9.793 -17.389 1 80.81 203 THR B C 1
ATOM 8380 O O . THR B 1 203 ? 19.455 -10.575 -18.081 1 80.81 203 THR B O 1
ATOM 8383 N N . ALA B 1 204 ? 18.878 -8.506 -17.439 1 79.52 204 ALA B N 1
ATOM 8384 C CA . ALA B 1 204 ? 19.828 -7.903 -18.37 1 79.52 204 ALA B CA 1
ATOM 8385 C C . ALA B 1 204 ? 21.26 -8.311 -18.033 1 79.52 204 ALA B C 1
ATOM 8387 O O . ALA B 1 204 ? 22.06 -8.589 -18.93 1 79.52 204 ALA B O 1
ATOM 8388 N N . MET B 1 205 ? 21.58 -8.317 -16.823 1 86.36 205 MET B N 1
ATOM 8389 C CA . MET B 1 205 ? 22.913 -8.706 -16.373 1 86.36 205 MET B CA 1
ATOM 8390 C C . MET B 1 205 ? 23.211 -10.155 -16.742 1 86.36 205 MET B C 1
ATOM 8392 O O . MET B 1 205 ? 24.304 -10.466 -17.218 1 86.36 205 MET B O 1
ATOM 8396 N N . LEU B 1 206 ? 22.24 -11.007 -16.565 1 86.88 206 LEU B N 1
ATOM 8397 C CA . LEU B 1 206 ? 22.43 -12.43 -16.82 1 86.88 206 LEU B CA 1
ATOM 8398 C C . LEU B 1 206 ? 22.432 -12.718 -18.318 1 86.88 206 LEU B C 1
ATOM 8400 O O . LEU B 1 206 ? 23.172 -13.587 -18.786 1 86.88 206 LEU B O 1
ATOM 8404 N N . GLU B 1 207 ? 21.66 -12.011 -18.985 1 80.36 207 GLU B N 1
ATOM 8405 C CA . GLU B 1 207 ? 21.651 -12.147 -20.438 1 80.36 207 GLU B CA 1
ATOM 8406 C C . GLU B 1 207 ? 23.001 -11.76 -21.037 1 80.36 207 GLU B C 1
ATOM 8408 O O . GLU B 1 207 ? 23.456 -12.374 -22.004 1 80.36 207 GLU B O 1
ATOM 8413 N N . ALA B 1 208 ? 23.481 -10.732 -20.503 1 78.15 208 ALA B N 1
ATOM 8414 C CA . ALA B 1 208 ? 24.788 -10.283 -20.976 1 78.15 208 ALA B CA 1
ATOM 8415 C C . ALA B 1 208 ? 25.843 -11.37 -20.785 1 78.15 208 ALA B C 1
ATOM 8417 O O . ALA B 1 208 ? 26.864 -11.38 -21.477 1 78.15 208 ALA B O 1
ATOM 8418 N N . ARG B 1 209 ? 25.506 -12.297 -20.009 1 81.51 209 ARG B N 1
ATOM 8419 C CA . ARG B 1 209 ? 26.441 -13.39 -19.764 1 81.51 209 ARG B CA 1
ATOM 8420 C C . ARG B 1 209 ? 26.016 -14.651 -20.508 1 81.51 209 ARG B C 1
ATOM 8422 O O . ARG B 1 209 ? 26.538 -15.738 -20.248 1 81.51 209 ARG B O 1
ATOM 8429 N N . GLY B 1 210 ? 24.919 -14.494 -21.298 1 77.5 210 GLY B N 1
ATOM 8430 C CA . GLY B 1 210 ? 24.581 -15.575 -22.21 1 77.5 210 GLY B CA 1
ATOM 8431 C C . GLY B 1 210 ? 23.423 -16.425 -21.725 1 77.5 210 GLY B C 1
ATOM 8432 O O . GLY B 1 210 ? 23.103 -17.451 -22.33 1 77.5 210 GLY B O 1
ATOM 8433 N N . LEU B 1 211 ? 22.725 -16.119 -20.731 1 83.01 211 LEU B N 1
ATOM 8434 C CA . LEU B 1 211 ? 21.601 -16.908 -20.239 1 83.01 211 LEU B CA 1
ATOM 8435 C C . LEU B 1 211 ? 20.315 -16.536 -20.97 1 83.01 211 LEU B C 1
ATOM 8437 O O . LEU B 1 211 ? 20.062 -15.358 -21.23 1 83.01 211 LEU B O 1
ATOM 8441 N N . PRO B 1 212 ? 19.57 -17.574 -21.364 1 81.52 212 PRO B N 1
ATOM 8442 C CA . PRO B 1 212 ? 18.275 -17.278 -21.981 1 81.52 212 PRO B CA 1
ATOM 8443 C C . PRO B 1 212 ? 17.355 -16.474 -21.065 1 81.52 212 PRO B C 1
ATOM 8445 O O . PRO B 1 212 ? 17.392 -16.644 -19.844 1 81.52 212 PRO B O 1
ATOM 8448 N N . CYS B 1 213 ? 16.454 -15.681 -21.668 1 80.05 213 CYS B N 1
ATOM 8449 C CA . CYS B 1 213 ? 15.569 -14.791 -20.925 1 80.05 213 CYS B CA 1
ATOM 8450 C C . CYS B 1 213 ? 14.667 -15.58 -19.984 1 80.05 213 CYS B C 1
ATOM 8452 O O . CYS B 1 213 ? 14.41 -15.15 -18.858 1 80.05 213 CYS B O 1
ATOM 8454 N N . ARG B 1 214 ? 14.186 -16.684 -20.397 1 79.12 214 ARG B N 1
ATOM 8455 C CA . ARG B 1 214 ? 13.287 -17.499 -19.586 1 79.12 214 ARG B CA 1
ATOM 8456 C C . ARG B 1 214 ? 13.971 -17.956 -18.302 1 79.12 214 ARG B C 1
ATOM 8458 O O . ARG B 1 214 ? 13.375 -17.909 -17.224 1 79.12 214 ARG B O 1
ATOM 8465 N N . THR B 1 215 ? 15.228 -18.363 -18.439 1 80.07 215 THR B N 1
ATOM 8466 C CA . THR B 1 215 ? 15.997 -18.806 -17.281 1 80.07 215 THR B CA 1
ATOM 8467 C C . THR B 1 215 ? 16.358 -17.624 -16.386 1 80.07 215 THR B C 1
ATOM 8469 O O . THR B 1 215 ? 16.267 -17.717 -15.16 1 80.07 215 THR B O 1
ATOM 8472 N N . ALA B 1 216 ? 16.755 -16.584 -17.043 1 80.47 216 ALA B N 1
ATOM 8473 C CA . ALA B 1 216 ? 17.173 -15.393 -16.309 1 80.47 216 ALA B CA 1
ATOM 8474 C C . ALA B 1 216 ? 16.027 -14.834 -15.471 1 80.47 216 ALA B C 1
ATOM 8476 O O . ALA B 1 216 ? 16.236 -14.394 -14.338 1 80.47 216 ALA B O 1
ATOM 8477 N N . SER B 1 217 ? 14.891 -14.862 -16.044 1 77.43 217 SER B N 1
ATOM 8478 C CA . SER B 1 217 ? 13.733 -14.305 -15.352 1 77.43 217 SER B CA 1
ATOM 8479 C C . SER B 1 217 ? 13.387 -15.119 -14.11 1 77.43 217 SER B C 1
ATOM 8481 O O . SER B 1 217 ? 12.923 -14.568 -13.11 1 77.43 217 SER B O 1
ATOM 8483 N N . GLY B 1 218 ? 13.597 -16.36 -14.141 1 78.81 218 GLY B N 1
ATOM 8484 C CA . GLY B 1 218 ? 13.311 -17.222 -13.005 1 78.81 218 GLY B CA 1
ATOM 8485 C C . GLY B 1 218 ? 14.341 -17.111 -11.897 1 78.81 218 GLY B C 1
ATOM 8486 O O . GLY B 1 218 ? 14.044 -17.398 -10.736 1 78.81 218 GLY B O 1
ATOM 8487 N N . LEU B 1 219 ? 15.488 -16.665 -12.258 1 83.11 219 LEU B N 1
ATOM 8488 C CA . LEU B 1 219 ? 16.588 -16.616 -11.302 1 83.11 219 LEU B CA 1
ATOM 8489 C C . LEU B 1 219 ? 16.451 -15.412 -10.376 1 83.11 219 LEU B C 1
ATOM 8491 O O . LEU B 1 219 ? 17.085 -15.36 -9.32 1 83.11 219 LEU B O 1
ATOM 8495 N N . HIS B 1 220 ? 15.632 -14.48 -10.746 1 82.09 220 HIS B N 1
ATOM 8496 C CA . HIS B 1 220 ? 15.431 -13.326 -9.876 1 82.09 220 HIS B CA 1
ATOM 8497 C C . HIS B 1 220 ? 14.784 -13.736 -8.557 1 82.09 220 HIS B C 1
ATOM 8499 O O . HIS B 1 220 ? 15.255 -13.351 -7.484 1 82.09 220 HIS B O 1
ATOM 8505 N N . ARG B 1 221 ? 13.849 -14.56 -8.632 1 77.05 221 ARG B N 1
ATOM 8506 C CA . ARG B 1 221 ? 13.173 -15.012 -7.42 1 77.05 221 ARG B CA 1
ATOM 8507 C C . ARG B 1 221 ? 14.093 -15.884 -6.572 1 77.05 221 ARG B C 1
ATOM 8509 O O . ARG B 1 221 ? 14.145 -15.735 -5.349 1 77.05 221 ARG B O 1
ATOM 8516 N N . ALA B 1 222 ? 14.761 -16.693 -7.266 1 81.86 222 ALA B N 1
ATOM 8517 C CA . ALA B 1 222 ? 15.629 -17.633 -6.562 1 81.86 222 ALA B CA 1
ATOM 8518 C C . ALA B 1 222 ? 16.75 -16.901 -5.83 1 81.86 222 ALA B C 1
ATOM 8520 O O . ALA B 1 222 ? 17.196 -17.34 -4.767 1 81.86 222 ALA B O 1
ATOM 8521 N N . SER B 1 223 ? 17.205 -15.824 -6.379 1 87.35 223 SER B N 1
ATOM 8522 C CA . SER B 1 223 ? 18.328 -15.093 -5.802 1 87.35 223 SER B CA 1
ATOM 8523 C C . SER B 1 223 ? 17.847 -13.955 -4.908 1 87.35 223 SER B C 1
ATOM 8525 O O . SER B 1 223 ? 18.642 -13.34 -4.195 1 87.35 223 SER B O 1
ATOM 8527 N N . GLY B 1 224 ? 16.544 -13.677 -4.94 1 81.29 224 GLY B N 1
ATOM 8528 C CA . GLY B 1 224 ? 16.031 -12.51 -4.241 1 81.29 224 GLY B CA 1
ATOM 8529 C C . GLY B 1 224 ? 16.574 -11.202 -4.784 1 81.29 224 GLY B C 1
ATOM 8530 O O . GLY B 1 224 ? 16.693 -10.22 -4.048 1 81.29 224 GLY B O 1
ATOM 8531 N N . GLY B 1 225 ? 17.084 -11.26 -6.055 1 87.31 225 GLY B N 1
ATOM 8532 C CA . GLY B 1 225 ? 17.612 -10.057 -6.677 1 87.31 225 GLY B CA 1
ATOM 8533 C C . GLY B 1 225 ? 19.074 -9.812 -6.357 1 87.31 225 GLY B C 1
ATOM 8534 O O . GLY B 1 225 ? 19.633 -8.78 -6.733 1 87.31 225 GLY B O 1
ATOM 8535 N N . ASN B 1 226 ? 19.715 -10.714 -5.576 1 89.99 226 ASN B N 1
ATOM 8536 C CA . ASN B 1 226 ? 21.142 -10.617 -5.286 1 89.99 226 ASN B CA 1
ATOM 8537 C C . ASN B 1 226 ? 21.987 -11.025 -6.489 1 89.99 226 ASN B C 1
ATOM 8539 O O . ASN B 1 226 ? 21.978 -12.189 -6.894 1 89.99 226 ASN B O 1
ATOM 8543 N N . PRO B 1 227 ? 22.71 -10.14 -7.029 1 90.07 227 PRO B N 1
ATOM 8544 C CA . PRO B 1 227 ? 23.464 -10.423 -8.253 1 90.07 227 PRO B CA 1
ATOM 8545 C C . PRO B 1 227 ? 24.482 -11.547 -8.073 1 90.07 227 PRO B C 1
ATOM 8547 O O . PRO B 1 227 ? 24.666 -12.368 -8.974 1 90.07 227 PRO B O 1
ATOM 8550 N N . PHE B 1 228 ? 25.203 -11.675 -6.977 1 88.86 228 PHE B N 1
ATOM 8551 C CA . PHE B 1 228 ? 26.184 -12.73 -6.756 1 88.86 228 PHE B CA 1
ATOM 8552 C C . PHE B 1 228 ? 25.516 -14.1 -6.758 1 88.86 228 PHE B C 1
ATOM 8554 O O . PHE B 1 228 ? 26.002 -15.032 -7.402 1 88.86 228 PHE B O 1
ATOM 8561 N N . LEU B 1 229 ? 24.414 -14.113 -6.096 1 88.19 229 LEU B N 1
ATOM 8562 C CA . LEU B 1 229 ? 23.681 -15.371 -6.011 1 88.19 229 LEU B CA 1
ATOM 8563 C C . LEU B 1 229 ? 23.086 -15.746 -7.364 1 88.19 229 LEU B C 1
ATOM 8565 O O . LEU B 1 229 ? 23.067 -16.922 -7.733 1 88.19 229 LEU B O 1
ATOM 8569 N N . ALA B 1 230 ? 22.587 -14.772 -8.043 1 88.79 230 ALA B N 1
ATOM 8570 C CA . ALA B 1 230 ? 22.019 -15.026 -9.364 1 88.79 230 ALA B CA 1
ATOM 8571 C C . ALA B 1 230 ? 23.076 -15.572 -10.32 1 88.79 230 ALA B C 1
ATOM 8573 O O . ALA B 1 230 ? 22.809 -16.503 -11.084 1 88.79 230 ALA B O 1
ATOM 8574 N N . LEU B 1 231 ? 24.266 -15.032 -10.205 1 87.53 231 LEU B N 1
ATOM 8575 C CA . LEU B 1 231 ?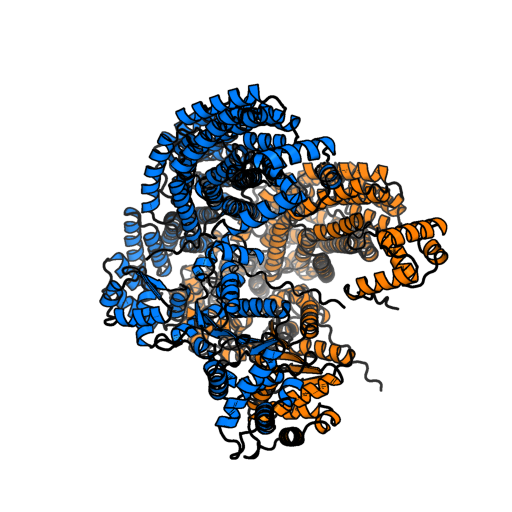 25.358 -15.491 -11.057 1 87.53 231 LEU B CA 1
ATOM 8576 C C . LEU B 1 231 ? 25.785 -16.905 -10.678 1 87.53 231 LEU B C 1
ATOM 8578 O O . LEU B 1 231 ? 26.062 -17.73 -11.552 1 87.53 231 LEU B O 1
ATOM 8582 N N . ALA B 1 232 ? 25.764 -17.143 -9.445 1 87.34 232 ALA B N 1
ATOM 8583 C CA . ALA B 1 232 ? 26.13 -18.477 -8.977 1 87.34 232 ALA B CA 1
ATOM 8584 C C . ALA B 1 232 ? 25.106 -19.516 -9.426 1 87.34 232 ALA B C 1
ATOM 8586 O O . ALA B 1 232 ? 25.473 -20.596 -9.894 1 87.34 232 ALA B O 1
ATOM 8587 N N . LEU B 1 233 ? 23.843 -19.193 -9.369 1 85.73 233 LEU B N 1
ATOM 8588 C CA . LEU B 1 233 ? 22.762 -20.101 -9.738 1 85.73 233 LEU B CA 1
ATOM 8589 C C . LEU B 1 233 ? 22.696 -20.283 -11.25 1 85.73 233 LEU B C 1
ATOM 8591 O O . LEU B 1 233 ? 22.388 -21.373 -11.736 1 85.73 233 LEU B O 1
ATOM 8595 N N . GLY B 1 234 ? 22.96 -19.205 -11.974 1 83.12 234 GLY B N 1
ATOM 8596 C CA . GLY B 1 234 ? 22.906 -19.24 -13.427 1 83.12 234 GLY B CA 1
ATOM 8597 C C . GLY B 1 234 ? 24.044 -20.027 -14.047 1 83.12 234 GLY B C 1
ATOM 8598 O O . GLY B 1 234 ? 23.948 -20.468 -15.195 1 83.12 234 GLY B O 1
ATOM 8599 N N . SER B 1 235 ? 25.06 -20.229 -13.283 1 78.39 235 SER B N 1
ATOM 8600 C CA . SER B 1 235 ? 26.217 -20.934 -13.826 1 78.39 235 SER B CA 1
ATOM 8601 C C . SER B 1 235 ? 25.944 -22.429 -13.954 1 78.39 235 SER B C 1
ATOM 8603 O O . SER B 1 235 ? 26.596 -23.12 -14.739 1 78.39 235 SER B O 1
ATOM 8605 N N . THR B 1 236 ? 25.016 -22.973 -13.136 1 68.79 236 THR B N 1
ATOM 8606 C CA . THR B 1 236 ? 24.725 -24.402 -13.158 1 68.79 236 THR B CA 1
ATOM 8607 C C . THR B 1 236 ? 23.594 -24.709 -14.136 1 68.79 236 THR B C 1
ATOM 8609 O O . THR B 1 236 ? 23.436 -25.851 -14.572 1 68.79 236 THR B O 1
ATOM 8612 N N . GLY B 1 237 ? 22.594 -23.867 -14.456 1 60.02 237 GLY B N 1
ATOM 8613 C CA . GLY B 1 237 ? 21.272 -24.118 -15.009 1 60.02 237 GLY B CA 1
ATOM 8614 C C . GLY B 1 237 ? 21.251 -24.12 -16.526 1 60.02 237 GLY B C 1
ATOM 8615 O O . GLY B 1 237 ? 20.188 -24.255 -17.136 1 60.02 237 GLY B O 1
ATOM 8616 N N . ALA B 1 238 ? 22.414 -24.003 -17.373 1 57.26 238 ALA B N 1
ATOM 8617 C CA . ALA B 1 238 ? 22.296 -23.674 -18.791 1 57.26 238 ALA B CA 1
ATOM 8618 C C . ALA B 1 238 ? 21.841 -24.886 -19.6 1 57.26 238 ALA B C 1
ATOM 8620 O O . ALA B 1 238 ? 21.094 -24.748 -20.571 1 57.26 238 ALA B O 1
ATOM 8621 N N . ASP B 1 239 ? 22.031 -26.222 -19.186 1 59.17 239 ASP B N 1
ATOM 8622 C CA . ASP B 1 239 ? 21.921 -27.222 -20.244 1 59.17 239 ASP B CA 1
ATOM 8623 C C . ASP B 1 239 ? 20.695 -28.107 -20.038 1 59.17 239 ASP B C 1
ATOM 8625 O O . ASP B 1 239 ? 20.455 -29.035 -20.813 1 59.17 239 ASP B O 1
ATOM 8629 N N . GLY B 1 240 ? 19.572 -27.674 -19.438 1 64.81 240 GLY B N 1
ATOM 8630 C CA . GLY B 1 240 ? 18.42 -28.552 -19.314 1 64.81 240 GLY B CA 1
ATOM 8631 C C . GLY B 1 240 ? 17.097 -27.827 -19.471 1 64.81 240 GLY B C 1
ATOM 8632 O O . GLY B 1 240 ? 17.07 -26.619 -19.714 1 64.81 240 GLY B O 1
ATOM 8633 N N . PRO B 1 241 ? 16.039 -28.776 -19.694 1 72.37 241 PRO B N 1
ATOM 8634 C CA . PRO B 1 241 ? 14.714 -28.165 -19.828 1 72.37 241 PRO B CA 1
ATOM 8635 C C . PRO B 1 241 ? 14.394 -27.197 -18.691 1 72.37 241 PRO B C 1
ATOM 8637 O O . PRO B 1 241 ? 14.832 -27.404 -17.557 1 72.37 241 PRO B O 1
ATOM 8640 N N . ALA B 1 242 ? 13.729 -26.216 -19.004 1 68.65 242 ALA B N 1
ATOM 8641 C CA . ALA B 1 242 ? 13.463 -25.106 -18.093 1 68.65 242 ALA B CA 1
ATOM 8642 C C . ALA B 1 242 ? 12.692 -25.578 -16.864 1 68.65 242 ALA B C 1
ATOM 8644 O O . ALA B 1 242 ? 12.753 -24.948 -15.805 1 68.65 242 ALA B O 1
ATOM 8645 N N . TRP B 1 243 ? 11.998 -26.754 -17.028 1 72.71 243 TRP B N 1
ATOM 8646 C CA . TRP B 1 243 ? 11.147 -27.175 -15.92 1 72.71 243 TRP B CA 1
ATOM 8647 C C . TRP B 1 243 ? 11.926 -28.034 -14.93 1 72.71 243 TRP B C 1
ATOM 8649 O O . TRP B 1 243 ? 11.433 -28.342 -13.843 1 72.71 243 TRP B O 1
ATOM 8659 N N . ARG B 1 244 ? 13.112 -28.468 -15.288 1 75.28 244 ARG B N 1
ATOM 8660 C CA . ARG B 1 244 ? 13.956 -29.238 -14.38 1 75.28 244 ARG B CA 1
ATOM 8661 C C . ARG B 1 244 ? 14.75 -28.318 -13.458 1 75.28 244 ARG B C 1
ATOM 8663 O O . ARG B 1 244 ? 15.533 -27.488 -13.925 1 75.28 244 ARG B O 1
ATOM 8670 N N . PRO B 1 245 ? 14.505 -28.468 -12.188 1 72 245 PRO B N 1
ATOM 8671 C CA . PRO B 1 245 ? 15.244 -27.598 -11.269 1 72 245 PRO B CA 1
ATOM 8672 C C . PRO B 1 245 ? 16.75 -27.842 -11.309 1 72 245 PRO B C 1
ATOM 8674 O O . PRO B 1 245 ? 17.192 -28.993 -11.356 1 72 245 PRO B O 1
ATOM 8677 N N . ALA B 1 246 ? 17.543 -26.853 -11.459 1 73.95 246 ALA B N 1
ATOM 8678 C CA . ALA B 1 246 ? 19.001 -26.947 -11.467 1 73.95 246 ALA B CA 1
ATOM 8679 C C . ALA B 1 246 ? 19.539 -27.249 -10.071 1 73.95 246 ALA B C 1
ATOM 8681 O O . ALA B 1 246 ? 18.953 -26.83 -9.07 1 73.95 246 ALA B O 1
ATOM 8682 N N . PRO B 1 247 ? 20.553 -28.053 -10.012 1 78.9 247 PRO B N 1
ATOM 8683 C CA . PRO B 1 247 ? 21.165 -28.28 -8.701 1 78.9 247 PRO B CA 1
ATOM 8684 C C . PRO B 1 247 ? 21.704 -26.998 -8.07 1 78.9 247 PRO B C 1
ATOM 8686 O O . PRO B 1 247 ? 22.175 -26.107 -8.782 1 78.9 247 PRO B O 1
ATOM 8689 N N . LEU B 1 248 ? 21.672 -26.938 -6.816 1 85.06 248 LEU B N 1
ATOM 8690 C CA . LEU B 1 248 ? 22.156 -25.77 -6.088 1 85.06 248 LEU B CA 1
ATOM 8691 C C . LEU B 1 248 ? 23.679 -25.77 -6.012 1 85.06 248 LEU B C 1
ATOM 8693 O O . LEU B 1 248 ? 24.278 -26.693 -5.456 1 85.06 248 LEU B O 1
ATOM 8697 N N . PRO B 1 249 ? 24.351 -24.805 -6.542 1 87.09 249 PRO B N 1
ATOM 8698 C CA . PRO B 1 249 ? 25.812 -24.738 -6.455 1 87.09 249 PRO B CA 1
ATOM 8699 C C . PRO B 1 249 ? 26.313 -24.648 -5.015 1 87.09 249 PRO B C 1
ATOM 8701 O O . PRO B 1 249 ? 25.63 -24.089 -4.153 1 87.09 249 PRO B O 1
ATOM 8704 N N . GLU B 1 250 ? 27.474 -25.084 -4.815 1 88.05 250 GLU B N 1
ATOM 8705 C CA . GLU B 1 250 ? 28.031 -25.142 -3.467 1 88.05 250 GLU B CA 1
ATOM 8706 C C . GLU B 1 250 ? 28.252 -23.743 -2.899 1 88.05 250 GLU B C 1
ATOM 8708 O O . GLU B 1 250 ? 28.102 -23.525 -1.695 1 88.05 250 GLU B O 1
ATOM 8713 N N . ILE B 1 251 ? 28.649 -22.849 -3.709 1 86.67 251 ILE B N 1
ATOM 8714 C CA . ILE B 1 251 ? 28.881 -21.483 -3.252 1 86.67 251 ILE B CA 1
ATOM 8715 C C . ILE B 1 251 ? 27.584 -20.898 -2.695 1 86.67 251 ILE B C 1
ATOM 8717 O O . ILE B 1 251 ? 27.604 -20.152 -1.714 1 86.67 251 ILE B O 1
ATOM 8721 N N . ALA B 1 252 ? 26.494 -21.173 -3.364 1 88.07 252 ALA B N 1
ATOM 8722 C CA . ALA B 1 252 ? 25.194 -20.716 -2.879 1 88.07 252 ALA B CA 1
ATOM 8723 C C . ALA B 1 252 ? 24.837 -21.385 -1.555 1 88.07 252 ALA B C 1
ATOM 8725 O O . ALA B 1 252 ? 24.288 -20.744 -0.656 1 88.07 252 ALA B O 1
ATOM 8726 N N . ARG B 1 253 ? 25.218 -22.661 -1.424 1 90.67 253 ARG B N 1
ATOM 8727 C CA . ARG B 1 253 ? 24.983 -23.386 -0.18 1 90.67 253 ARG B CA 1
ATOM 8728 C C . ARG B 1 253 ? 25.786 -22.78 0.967 1 90.67 253 ARG B C 1
ATOM 8730 O O . ARG B 1 253 ? 25.296 -22.691 2.094 1 90.67 253 ARG B O 1
ATOM 8737 N N . GLU B 1 254 ? 26.978 -22.419 0.656 1 88.13 254 GLU B N 1
ATOM 8738 C CA . GLU B 1 254 ? 27.862 -21.85 1.67 1 88.13 254 GLU B CA 1
ATOM 8739 C C . GLU B 1 254 ? 27.326 -20.517 2.184 1 88.13 254 GLU B C 1
ATOM 8741 O O . GLU B 1 254 ? 27.421 -20.223 3.377 1 88.13 254 GLU B O 1
ATOM 8746 N N . LEU B 1 255 ? 26.862 -19.756 1.328 1 84.61 255 LEU B N 1
ATOM 8747 C CA . LEU B 1 255 ? 26.286 -18.474 1.718 1 84.61 255 LEU B CA 1
ATOM 8748 C C . LEU B 1 255 ? 25.075 -18.675 2.623 1 84.61 255 LEU B C 1
ATOM 8750 O O . LEU B 1 255 ? 24.888 -17.934 3.591 1 84.61 255 LEU B O 1
ATOM 8754 N N . ALA B 1 256 ? 24.263 -19.643 2.265 1 89.65 256 ALA B N 1
ATOM 8755 C CA . ALA B 1 256 ? 23.094 -19.952 3.084 1 89.65 256 ALA B CA 1
ATOM 8756 C C . ALA B 1 256 ? 23.509 -20.47 4.458 1 89.65 256 ALA B C 1
ATOM 8758 O O . ALA B 1 256 ? 22.928 -20.083 5.475 1 89.65 256 ALA B O 1
ATOM 8759 N N . ARG B 1 257 ? 24.591 -21.262 4.483 1 89.86 257 ARG B N 1
ATOM 8760 C CA . ARG B 1 257 ? 25.097 -21.81 5.737 1 89.86 257 ARG B CA 1
ATOM 8761 C C . ARG B 1 257 ? 25.612 -20.703 6.65 1 89.86 257 ARG B C 1
ATOM 8763 O O . ARG B 1 257 ? 25.413 -20.75 7.866 1 89.86 257 ARG B O 1
ATOM 8770 N N . GLU B 1 258 ? 26.181 -19.801 6.088 1 84.79 258 GLU B N 1
ATOM 8771 C CA . GLU B 1 258 ? 26.712 -18.679 6.858 1 84.79 258 GLU B CA 1
ATOM 8772 C C . GLU B 1 258 ? 25.59 -17.888 7.524 1 84.79 258 GLU B C 1
ATOM 8774 O O . GLU B 1 258 ? 25.705 -17.498 8.688 1 84.79 258 GLU B O 1
ATOM 8779 N N . ARG B 1 259 ? 24.578 -17.667 6.838 1 86.37 259 ARG B N 1
ATOM 8780 C CA . ARG B 1 259 ? 23.444 -16.927 7.381 1 86.37 259 ARG B CA 1
ATOM 8781 C C . ARG B 1 259 ? 22.763 -17.71 8.498 1 86.37 259 ARG B C 1
ATOM 8783 O O . ARG B 1 259 ? 22.354 -17.134 9.509 1 86.37 259 ARG B O 1
ATOM 8790 N N . LEU B 1 260 ? 22.675 -19.005 8.29 1 91.49 260 LEU B N 1
ATOM 8791 C CA . LEU B 1 260 ? 22.004 -19.857 9.265 1 91.49 260 LEU B CA 1
ATOM 8792 C C . LEU B 1 260 ? 22.852 -20.015 10.523 1 91.49 260 LEU B C 1
ATOM 8794 O O . LEU B 1 260 ? 22.316 -20.142 11.626 1 91.49 260 LEU B O 1
ATOM 8798 N N . SER B 1 261 ? 24.126 -19.948 10.355 1 88.67 261 SER B N 1
ATOM 8799 C CA . SER B 1 261 ? 25.032 -20.14 11.483 1 88.67 261 SER B CA 1
ATOM 8800 C C . SER B 1 261 ? 25.001 -18.943 12.427 1 88.67 261 SER B C 1
ATOM 8802 O O . SER B 1 261 ? 25.369 -19.059 13.598 1 88.67 261 SER B O 1
ATOM 8804 N N . CYS B 1 262 ? 24.513 -17.757 11.972 1 86.02 262 CYS B N 1
ATOM 8805 C CA . CYS B 1 262 ? 24.394 -16.554 12.788 1 86.02 262 CYS B CA 1
ATOM 8806 C C . CYS B 1 262 ? 23.174 -16.631 13.698 1 86.02 262 CYS B C 1
ATOM 8808 O O . CYS B 1 262 ? 23.043 -15.842 14.636 1 86.02 262 CYS B O 1
ATOM 8810 N N . LEU B 1 263 ? 22.364 -17.642 13.497 1 92.24 263 LEU B N 1
ATOM 8811 C CA . LEU B 1 263 ? 21.141 -17.785 14.28 1 92.24 263 LEU B CA 1
ATOM 8812 C C . LEU B 1 263 ? 21.285 -18.896 15.315 1 92.24 263 LEU B C 1
ATOM 8814 O O . LEU B 1 263 ? 22.118 -19.791 15.16 1 92.24 263 LEU B O 1
ATOM 8818 N N . SER B 1 264 ? 20.607 -18.875 16.396 1 93.42 264 SER B N 1
ATOM 8819 C CA . SER B 1 264 ? 20.634 -19.893 17.441 1 93.42 264 SER B CA 1
ATOM 8820 C C . SER B 1 264 ? 19.975 -21.185 16.971 1 93.42 264 SER B C 1
ATOM 8822 O O . SER B 1 264 ? 19.287 -21.201 15.949 1 93.42 264 SER B O 1
ATOM 8824 N N . ALA B 1 265 ? 20.176 -22.223 17.625 1 94.04 265 ALA B N 1
ATOM 8825 C CA . ALA B 1 265 ? 19.61 -23.528 17.295 1 94.04 265 ALA B CA 1
ATOM 8826 C C . ALA B 1 265 ? 18.087 -23.506 17.392 1 94.04 265 ALA B C 1
ATOM 8828 O O . ALA B 1 265 ? 17.4 -24.176 16.618 1 94.04 265 ALA B O 1
ATOM 8829 N N . GLU B 1 266 ? 17.618 -22.706 18.319 1 94.38 266 GLU B N 1
ATOM 8830 C CA . GLU B 1 266 ? 16.172 -22.609 18.499 1 94.38 266 GLU B CA 1
ATOM 8831 C C . GLU B 1 266 ? 15.513 -21.921 17.307 1 94.38 266 GLU B C 1
ATOM 8833 O O . GLU B 1 266 ? 14.454 -22.349 16.844 1 94.38 266 GLU B O 1
ATOM 8838 N N . VAL B 1 267 ? 16.182 -20.939 16.759 1 95.46 267 VAL B N 1
ATOM 8839 C CA . VAL B 1 267 ? 15.662 -20.22 15.601 1 95.46 267 VAL B CA 1
ATOM 8840 C C . VAL B 1 267 ? 15.689 -21.129 14.374 1 95.46 267 VAL B C 1
ATOM 8842 O O . VAL B 1 267 ? 14.728 -21.17 13.602 1 95.46 267 VAL B O 1
ATOM 8845 N N . ASN B 1 268 ? 16.732 -21.898 14.25 1 95.59 268 ASN B N 1
ATOM 8846 C CA . ASN B 1 268 ? 16.847 -22.814 13.12 1 95.59 268 ASN B CA 1
ATOM 8847 C C . ASN B 1 268 ? 15.784 -23.907 13.174 1 95.59 268 ASN B C 1
ATOM 8849 O O . ASN B 1 268 ? 15.303 -24.363 12.135 1 95.59 268 ASN B O 1
ATOM 8853 N N . ALA B 1 269 ? 15.471 -24.316 14.405 1 96.13 269 ALA B N 1
ATOM 8854 C CA . ALA B 1 269 ? 14.416 -25.316 14.554 1 96.13 269 ALA B CA 1
ATOM 8855 C C . ALA B 1 269 ? 13.074 -24.773 14.072 1 96.13 269 ALA B C 1
ATOM 8857 O O . ALA B 1 269 ? 12.3 -25.491 13.434 1 96.13 269 ALA B O 1
ATOM 8858 N N . THR B 1 270 ? 12.862 -23.55 14.378 1 96.92 270 THR B N 1
ATOM 8859 C CA . THR B 1 270 ? 11.64 -22.898 13.92 1 96.92 270 THR B CA 1
ATOM 8860 C C . THR B 1 270 ? 11.647 -22.743 12.402 1 96.92 270 THR B C 1
ATOM 8862 O O . THR B 1 270 ? 10.63 -22.976 11.745 1 96.92 270 THR B O 1
ATOM 8865 N N . LEU B 1 271 ? 12.813 -22.424 11.861 1 96.73 271 LEU B N 1
ATOM 8866 C CA . LEU B 1 271 ? 12.944 -22.246 10.419 1 96.73 271 LEU B CA 1
ATOM 8867 C C . LEU B 1 271 ? 12.776 -23.574 9.69 1 96.73 271 LEU B C 1
ATOM 8869 O O . LEU B 1 271 ? 12.268 -23.611 8.567 1 96.73 271 LEU B O 1
ATOM 8873 N N . LEU B 1 272 ? 13.199 -24.644 10.325 1 97.09 272 LEU B N 1
ATOM 8874 C CA . LEU B 1 272 ? 13.031 -25.959 9.715 1 97.09 272 LEU B CA 1
ATOM 8875 C C . LEU B 1 272 ? 11.553 -26.305 9.568 1 97.09 272 LEU B C 1
ATOM 8877 O O . LEU B 1 272 ? 11.135 -26.834 8.535 1 97.09 272 LEU B O 1
ATOM 8881 N N . VAL B 1 273 ? 10.757 -26.005 10.606 1 97.47 273 VAL B N 1
ATOM 8882 C CA . VAL B 1 273 ? 9.319 -26.238 10.536 1 97.47 273 VAL B CA 1
ATOM 8883 C C . VAL B 1 273 ? 8.718 -25.424 9.393 1 97.47 273 VAL B C 1
ATOM 8885 O O . VAL B 1 273 ? 7.891 -25.93 8.63 1 97.47 273 VAL B O 1
ATOM 8888 N N . ALA B 1 274 ? 9.172 -24.201 9.185 1 96.81 274 ALA B N 1
ATOM 8889 C CA . ALA B 1 274 ? 8.686 -23.329 8.119 1 96.81 274 ALA B CA 1
ATOM 8890 C C . ALA B 1 274 ? 9.096 -23.858 6.747 1 96.81 274 ALA B C 1
ATOM 8892 O O . ALA B 1 274 ? 8.314 -23.806 5.795 1 96.81 274 ALA B O 1
ATOM 8893 N N . ALA B 1 275 ? 10.319 -24.366 6.651 1 96.07 275 ALA B N 1
ATOM 8894 C CA . ALA B 1 275 ? 10.859 -24.824 5.373 1 96.07 275 ALA B CA 1
ATOM 8895 C C . ALA B 1 275 ? 10.142 -26.084 4.895 1 96.07 275 ALA B C 1
ATOM 8897 O O . ALA B 1 275 ? 10.014 -26.314 3.69 1 96.07 275 ALA B O 1
ATOM 8898 N N . LEU B 1 276 ? 9.651 -26.88 5.831 1 95.71 276 LEU B N 1
ATOM 8899 C CA . LEU B 1 276 ? 9.027 -28.15 5.477 1 95.71 276 LEU B CA 1
ATOM 8900 C C . LEU B 1 276 ? 7.522 -27.985 5.298 1 95.71 276 LEU B C 1
ATOM 8902 O O . LEU B 1 276 ? 6.854 -28.876 4.767 1 95.71 276 LEU B O 1
ATOM 8906 N N . ALA B 1 277 ? 7.032 -26.859 5.768 1 94.15 277 ALA B N 1
ATOM 8907 C CA . ALA B 1 277 ? 5.606 -26.59 5.604 1 94.15 277 ALA B CA 1
ATOM 8908 C C . ALA B 1 277 ? 5.287 -26.175 4.171 1 94.15 277 ALA B C 1
ATOM 8910 O O . ALA B 1 277 ? 6.121 -25.57 3.493 1 94.15 277 ALA B O 1
ATOM 8911 N N . THR B 1 278 ? 4.182 -26.533 3.599 1 86.19 278 THR B N 1
ATOM 8912 C CA . THR B 1 278 ? 3.757 -26.144 2.259 1 86.19 278 THR B CA 1
ATOM 8913 C C . THR B 1 278 ? 3.5 -24.642 2.188 1 86.19 278 THR B C 1
ATOM 8915 O O . THR B 1 278 ? 4.013 -23.961 1.297 1 86.19 278 THR B O 1
ATOM 8918 N N . ASP B 1 279 ? 2.732 -24.153 3.09 1 87.43 279 ASP B N 1
ATOM 8919 C CA . ASP B 1 279 ? 2.448 -22.729 3.248 1 87.43 279 ASP B CA 1
ATOM 8920 C C . ASP B 1 279 ? 2.686 -22.278 4.687 1 87.43 279 ASP B C 1
ATOM 8922 O O . ASP B 1 279 ? 1.74 -22.147 5.467 1 87.43 279 ASP B O 1
ATOM 8926 N N . PRO B 1 280 ? 3.909 -21.985 4.906 1 93.14 280 PRO B N 1
ATOM 8927 C CA . PRO B 1 280 ? 4.234 -21.699 6.305 1 93.14 280 PRO B CA 1
ATOM 8928 C C . PRO B 1 280 ? 3.649 -20.374 6.788 1 93.14 280 PRO B C 1
ATOM 8930 O O . PRO B 1 280 ? 3.773 -19.354 6.104 1 93.14 280 PRO B O 1
ATOM 8933 N N . THR B 1 281 ? 2.993 -20.418 7.879 1 92.55 281 THR B N 1
ATOM 8934 C CA . THR B 1 281 ? 2.473 -19.244 8.571 1 92.55 281 THR B CA 1
ATOM 8935 C C . THR B 1 281 ? 2.923 -19.233 10.03 1 92.55 281 THR B C 1
ATOM 8937 O O . THR B 1 281 ? 3.348 -20.261 10.561 1 92.55 281 THR B O 1
ATOM 8940 N N . VAL B 1 282 ? 2.853 -18.152 10.621 1 92.5 282 VAL B N 1
ATOM 8941 C CA . VAL B 1 282 ? 3.226 -18.034 12.027 1 92.5 282 VAL B CA 1
ATOM 8942 C C . VAL B 1 282 ? 2.299 -18.894 12.882 1 92.5 282 VAL B C 1
ATOM 8944 O O . VAL B 1 282 ? 2.754 -19.599 13.786 1 92.5 282 VAL B O 1
ATOM 8947 N N . THR B 1 283 ? 1.08 -18.913 12.532 1 89.57 283 THR B N 1
ATOM 8948 C CA . THR B 1 283 ? 0.086 -19.689 13.265 1 89.57 283 THR B CA 1
ATOM 8949 C C . THR B 1 283 ? 0.4 -21.181 13.189 1 89.57 283 THR B C 1
ATOM 8951 O O . THR B 1 283 ? 0.299 -21.894 14.189 1 89.57 283 THR B O 1
ATOM 8954 N N . LEU B 1 284 ? 0.798 -21.623 12 1 93.11 284 LEU B N 1
ATOM 8955 C CA . LEU B 1 284 ? 1.124 -23.034 11.83 1 93.11 284 LEU B CA 1
ATOM 8956 C C . LEU B 1 284 ? 2.323 -23.423 12.689 1 93.11 284 LEU B C 1
ATOM 8958 O O . LEU B 1 284 ? 2.341 -24.502 13.285 1 93.11 284 LEU B O 1
ATOM 8962 N N . LEU B 1 285 ? 3.28 -22.587 12.777 1 95.64 285 LEU B N 1
ATOM 8963 C CA . LEU B 1 285 ? 4.472 -22.888 13.562 1 95.64 285 LEU B CA 1
ATOM 8964 C C . LEU B 1 285 ? 4.14 -22.957 15.049 1 95.64 285 LEU B C 1
ATOM 8966 O O . LEU B 1 285 ? 4.653 -23.822 15.764 1 95.64 285 LEU B O 1
ATOM 8970 N N . LEU B 1 286 ? 3.288 -22.028 15.474 1 93.6 286 LEU B N 1
ATOM 8971 C CA . LEU B 1 286 ? 2.861 -22.051 16.868 1 93.6 286 LEU B CA 1
ATOM 8972 C C . LEU B 1 286 ? 2.084 -23.326 17.178 1 93.6 286 LEU B C 1
ATOM 8974 O O . LEU B 1 286 ? 2.307 -23.959 18.212 1 93.6 286 LEU B O 1
ATOM 8978 N N . ARG B 1 287 ? 1.3 -23.753 16.255 1 93.63 287 ARG B N 1
ATOM 8979 C CA . ARG B 1 287 ? 0.518 -24.975 16.413 1 93.63 287 ARG B CA 1
ATOM 8980 C C . ARG B 1 287 ? 1.422 -26.203 16.436 1 93.63 287 ARG B C 1
ATOM 8982 O O . ARG B 1 287 ? 1.101 -27.204 17.08 1 93.63 287 ARG B O 1
ATOM 8989 N N . ALA B 1 288 ? 2.527 -26.093 15.712 1 95.27 288 ALA B N 1
ATOM 8990 C CA . ALA B 1 288 ? 3.448 -27.221 15.605 1 95.27 288 ALA B CA 1
ATOM 8991 C C . ALA B 1 288 ? 4.364 -27.299 16.824 1 95.27 288 ALA B C 1
ATOM 8993 O O . ALA B 1 288 ? 5.3 -28.101 16.855 1 95.27 288 ALA B O 1
ATOM 8994 N N . GLY B 1 289 ? 4.199 -26.465 17.795 1 92.4 289 GLY B N 1
ATOM 8995 C CA . GLY B 1 289 ? 4.899 -26.579 19.065 1 92.4 289 GLY B CA 1
ATOM 8996 C C . GLY B 1 289 ? 6.04 -25.59 19.208 1 92.4 289 GLY B C 1
ATOM 8997 O O . GLY B 1 289 ? 6.845 -25.692 20.136 1 92.4 289 GLY B O 1
ATOM 8998 N N . ARG B 1 290 ? 6.115 -24.663 18.262 1 93.8 290 ARG B N 1
ATOM 8999 C CA . ARG B 1 290 ? 7.127 -23.619 18.383 1 93.8 290 ARG B CA 1
ATOM 9000 C C . ARG B 1 290 ? 6.563 -22.388 19.085 1 93.8 290 ARG B C 1
ATOM 9002 O O . ARG B 1 290 ? 6.255 -21.385 18.438 1 93.8 290 ARG B O 1
ATOM 9009 N N . ASP B 1 291 ? 6.581 -22.36 20.349 1 92.07 291 ASP B N 1
ATOM 9010 C CA . ASP B 1 291 ? 5.863 -21.392 21.172 1 92.07 291 ASP B CA 1
ATOM 9011 C C . ASP B 1 291 ? 6.471 -19.998 21.037 1 92.07 291 ASP B C 1
ATOM 9013 O O . ASP B 1 291 ? 5.793 -18.994 21.266 1 92.07 291 ASP B O 1
ATOM 9017 N N . ASP B 1 292 ? 7.751 -19.911 20.632 1 92.36 292 ASP B N 1
ATOM 9018 C CA . ASP B 1 292 ? 8.423 -18.623 20.496 1 92.36 292 ASP B CA 1
ATOM 9019 C C . ASP B 1 292 ? 8.608 -18.252 19.026 1 92.36 292 ASP B C 1
ATOM 9021 O O . ASP B 1 292 ? 9.519 -17.497 18.681 1 92.36 292 ASP B O 1
ATOM 9025 N N . ALA B 1 293 ? 7.745 -18.824 18.165 1 93.52 293 ALA B N 1
ATOM 9026 C CA . ALA B 1 293 ? 7.918 -18.669 16.723 1 93.52 293 ALA B CA 1
ATOM 9027 C C . ALA B 1 293 ? 7.928 -17.195 16.326 1 93.52 293 ALA B C 1
ATOM 9029 O O . ALA B 1 293 ? 8.732 -16.776 15.49 1 93.52 293 ALA B O 1
ATOM 9030 N N . ASP B 1 294 ? 7.097 -16.427 16.977 1 89.46 294 ASP B N 1
ATOM 9031 C CA . ASP B 1 294 ? 7.003 -15.014 16.624 1 89.46 294 ASP B CA 1
ATOM 9032 C C . ASP B 1 294 ? 8.33 -14.298 16.863 1 89.46 294 ASP B C 1
ATOM 9034 O O . ASP B 1 294 ? 8.816 -13.572 15.993 1 89.46 294 ASP B O 1
ATOM 9038 N N . ARG B 1 295 ? 8.862 -14.471 18.011 1 89.18 295 ARG B N 1
ATOM 9039 C CA . ARG B 1 295 ? 10.132 -13.854 18.378 1 89.18 295 ARG B CA 1
ATOM 9040 C C . ARG B 1 295 ? 11.269 -14.382 17.51 1 89.18 295 ARG B C 1
ATOM 9042 O O . ARG B 1 295 ? 12.101 -13.61 17.029 1 89.18 295 ARG B O 1
ATOM 9049 N N . GLU B 1 296 ? 11.282 -15.613 17.35 1 93.78 296 GLU B N 1
ATOM 9050 C CA . GLU B 1 296 ? 12.355 -16.251 16.592 1 93.78 296 GLU B CA 1
ATOM 9051 C C . GLU B 1 296 ? 12.315 -15.8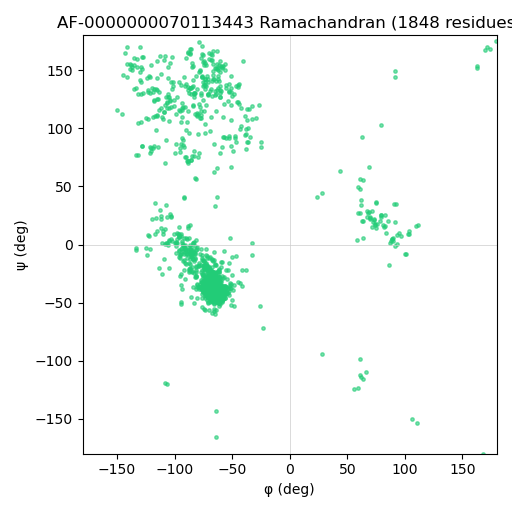38 15.124 1 93.78 296 GLU B C 1
ATOM 9053 O O . GLU B 1 296 ? 13.36 -15.659 14.496 1 93.78 296 GLU B O 1
ATOM 9058 N N . LEU B 1 297 ? 11.084 -15.698 14.554 1 93.26 297 LEU B N 1
ATOM 9059 C CA . LEU B 1 297 ? 10.951 -15.256 13.17 1 93.26 297 LEU B CA 1
ATOM 9060 C C . LEU B 1 297 ? 11.402 -13.807 13.016 1 93.26 297 LEU B C 1
ATOM 9062 O O . LEU B 1 297 ? 11.943 -13.428 11.975 1 93.26 297 LEU B O 1
ATOM 9066 N N . ARG B 1 298 ? 11.203 -13.037 14.04 1 88.28 298 ARG B N 1
ATOM 9067 C CA . ARG B 1 298 ? 11.688 -11.661 14.008 1 88.28 298 ARG B CA 1
ATOM 9068 C C . ARG B 1 298 ? 13.211 -11.618 13.963 1 88.28 298 ARG B C 1
ATOM 9070 O O . ARG B 1 298 ? 13.794 -10.81 13.237 1 88.28 298 ARG B O 1
ATOM 9077 N N . LEU B 1 299 ? 13.797 -12.468 14.755 1 87.84 299 LEU B N 1
ATOM 9078 C CA . LEU B 1 299 ? 15.254 -12.547 14.748 1 87.84 299 LEU B CA 1
ATOM 9079 C C . LEU B 1 299 ? 15.767 -12.999 13.385 1 87.84 299 LEU B C 1
ATOM 9081 O O . LEU B 1 299 ? 16.754 -12.461 12.879 1 87.84 299 LEU B O 1
ATOM 9085 N N . ALA B 1 300 ? 15.033 -13.95 12.811 1 92.75 300 ALA B N 1
ATOM 9086 C CA . ALA B 1 300 ? 15.413 -14.442 11.49 1 92.75 300 ALA B CA 1
ATOM 9087 C C . ALA B 1 300 ? 15.214 -13.366 10.426 1 92.75 300 ALA B C 1
ATOM 9089 O O . ALA B 1 300 ? 16.015 -13.249 9.495 1 92.75 300 ALA B O 1
ATOM 9090 N N . ALA B 1 301 ? 14.141 -12.654 10.594 1 88.92 301 ALA B N 1
ATOM 9091 C CA . ALA B 1 301 ? 13.861 -11.572 9.654 1 88.92 301 ALA B CA 1
ATOM 9092 C C . ALA B 1 301 ? 14.912 -10.47 9.756 1 88.92 301 ALA B C 1
ATOM 9094 O O . ALA B 1 301 ? 15.327 -9.903 8.743 1 88.92 301 ALA B O 1
ATOM 9095 N N . ALA B 1 302 ? 15.333 -10.176 10.989 1 79.59 302 ALA B N 1
ATOM 9096 C CA . ALA B 1 302 ? 16.368 -9.171 11.214 1 79.59 302 ALA B CA 1
ATOM 9097 C C . ALA B 1 302 ? 17.69 -9.593 10.579 1 79.59 302 ALA B C 1
ATOM 9099 O O . ALA B 1 302 ? 18.464 -8.749 10.122 1 79.59 302 ALA B O 1
ATOM 9100 N N . ALA B 1 303 ? 17.814 -10.89 10.535 1 81.69 303 ALA B N 1
ATOM 9101 C CA . ALA B 1 303 ? 19.03 -11.425 9.929 1 81.69 303 ALA B CA 1
ATOM 9102 C C . ALA B 1 303 ? 18.888 -11.528 8.413 1 81.69 303 ALA B C 1
ATOM 9104 O O . ALA B 1 303 ? 19.839 -11.893 7.718 1 81.69 303 ALA B O 1
ATOM 9105 N N . GLY B 1 304 ? 17.747 -11.304 7.937 1 81.34 304 GLY B N 1
ATOM 9106 C CA . GLY B 1 304 ? 17.512 -11.305 6.502 1 81.34 304 GLY B CA 1
ATOM 9107 C C . GLY B 1 304 ? 17.304 -12.696 5.933 1 81.34 304 GLY B C 1
ATOM 9108 O O . GLY B 1 304 ? 17.555 -12.932 4.749 1 81.34 304 GLY B O 1
ATOM 9109 N N . VAL B 1 305 ? 16.877 -13.569 6.738 1 90.2 305 VAL B N 1
ATOM 9110 C CA . VAL B 1 305 ? 16.702 -14.952 6.304 1 90.2 305 VAL B CA 1
ATOM 9111 C C . VAL B 1 305 ? 15.264 -15.169 5.839 1 90.2 305 VAL B C 1
ATOM 9113 O O . VAL B 1 305 ? 15.017 -15.935 4.904 1 90.2 305 VAL B O 1
ATOM 9116 N N . VAL B 1 306 ? 14.323 -14.538 6.554 1 93.1 306 VAL B N 1
ATOM 9117 C CA . VAL B 1 306 ? 12.92 -14.701 6.186 1 93.1 306 VAL B CA 1
ATOM 9118 C C . VAL B 1 306 ? 12.233 -13.338 6.152 1 93.1 306 VAL B C 1
ATOM 9120 O O . VAL B 1 306 ? 12.744 -12.364 6.708 1 93.1 306 VAL B O 1
ATOM 9123 N N . GLU B 1 307 ? 11.297 -13.275 5.402 1 89.18 307 GLU B N 1
ATOM 9124 C CA . GLU B 1 307 ? 10.343 -12.17 5.417 1 89.18 307 GLU B CA 1
ATOM 9125 C C . GLU B 1 307 ? 8.96 -12.641 5.858 1 89.18 307 GLU B C 1
ATOM 9127 O O . GLU B 1 307 ? 8.501 -13.707 5.444 1 89.18 307 GLU B O 1
ATOM 9132 N N . VAL B 1 308 ? 8.441 -11.926 6.761 1 88.54 308 VAL B N 1
ATOM 9133 C CA . VAL B 1 308 ? 7.104 -12.258 7.242 1 88.54 308 VAL B CA 1
ATOM 9134 C C . VAL B 1 308 ? 6.108 -11.199 6.774 1 88.54 308 VAL B C 1
ATOM 9136 O O . VAL B 1 308 ? 6.239 -10.021 7.115 1 88.54 308 VAL B O 1
ATOM 9139 N N . VAL B 1 309 ? 5.333 -11.54 5.891 1 79.25 309 VAL B N 1
ATOM 9140 C CA . VAL B 1 309 ? 4.269 -10.659 5.424 1 79.25 309 VAL B CA 1
ATOM 9141 C C . VAL B 1 309 ? 2.926 -11.13 5.978 1 79.25 309 VAL B C 1
ATOM 9143 O O . VAL B 1 309 ? 2.371 -12.128 5.514 1 79.25 309 VAL B O 1
ATOM 9146 N N . GLY B 1 310 ? 2.463 -10.394 6.914 1 75.15 310 GLY B N 1
ATOM 9147 C CA . GLY B 1 310 ? 1.297 -10.912 7.611 1 75.15 310 GLY B CA 1
ATOM 9148 C C . GLY B 1 310 ? 1.588 -12.167 8.412 1 75.15 310 GLY B C 1
ATOM 9149 O O . GLY B 1 310 ? 2.403 -12.144 9.337 1 75.15 310 GLY B O 1
ATOM 9150 N N . GLU B 1 311 ? 1.051 -13.253 7.91 1 85.78 311 GLU B N 1
ATOM 9151 C CA . GLU B 1 311 ? 1.255 -14.547 8.553 1 85.78 311 GLU B CA 1
ATOM 9152 C C . GLU B 1 311 ? 2.172 -15.439 7.719 1 85.78 311 GLU B C 1
ATOM 9154 O O . GLU B 1 311 ? 2.708 -16.429 8.222 1 85.78 311 GLU B O 1
ATOM 9159 N N . ALA B 1 312 ? 2.383 -14.99 6.498 1 90.01 312 ALA B N 1
ATOM 9160 C CA . ALA B 1 312 ? 3.113 -15.849 5.57 1 90.01 312 ALA B CA 1
ATOM 9161 C C . ALA B 1 312 ? 4.621 -15.683 5.739 1 90.01 312 ALA B C 1
ATOM 9163 O O . ALA B 1 312 ? 5.112 -14.566 5.922 1 90.01 312 ALA B O 1
ATOM 9164 N N . ILE B 1 313 ? 5.267 -16.729 5.754 1 94.21 313 ILE B N 1
ATOM 9165 C CA . ILE B 1 313 ? 6.716 -16.754 5.92 1 94.21 313 ILE B CA 1
ATOM 9166 C C . ILE B 1 313 ? 7.381 -17.108 4.592 1 94.21 313 ILE B C 1
ATOM 9168 O O . ILE B 1 313 ? 6.998 -18.081 3.938 1 94.21 313 ILE B O 1
ATOM 9172 N N . ARG B 1 314 ? 8.294 -16.297 4.187 1 91.98 314 ARG B N 1
ATOM 9173 C CA . ARG B 1 314 ? 9.037 -16.574 2.962 1 91.98 314 ARG B CA 1
ATOM 9174 C C . ARG B 1 314 ? 10.54 -16.474 3.199 1 91.98 314 ARG B C 1
ATOM 9176 O O . ARG B 1 314 ? 11.015 -15.517 3.815 1 91.98 314 ARG B O 1
ATOM 9183 N N . PHE B 1 315 ? 11.184 -17.44 2.793 1 92.69 315 PHE B N 1
ATOM 9184 C CA . PHE B 1 315 ? 12.64 -17.398 2.871 1 92.69 315 PHE B CA 1
ATOM 9185 C C . PHE B 1 315 ? 13.212 -16.462 1.812 1 92.69 315 PHE B C 1
ATOM 9187 O O . PHE B 1 315 ? 12.731 -16.433 0.678 1 92.69 315 PHE B O 1
ATOM 9194 N N . THR B 1 316 ? 14.068 -15.677 2.147 1 84.05 316 THR B N 1
ATOM 9195 C CA . THR B 1 316 ? 14.713 -14.757 1.217 1 84.05 316 THR B CA 1
ATOM 9196 C C . THR B 1 316 ? 16.232 -14.848 1.333 1 84.05 316 THR B C 1
ATOM 9198 O O . THR B 1 316 ? 16.819 -14.341 2.291 1 84.05 316 THR B O 1
ATOM 9201 N N . PRO B 1 317 ? 16.804 -15.416 0.447 1 86.41 317 PRO B N 1
ATOM 9202 C CA . PRO B 1 317 ? 16.255 -16.095 -0.729 1 86.41 317 PRO B CA 1
ATOM 9203 C C . PRO B 1 317 ? 15.654 -17.459 -0.397 1 86.41 317 PRO B C 1
ATOM 9205 O O . PRO B 1 317 ? 15.998 -18.056 0.626 1 86.41 317 PRO B O 1
ATOM 9208 N N . PRO B 1 318 ? 14.859 -17.978 -1.307 1 86.55 318 PRO B N 1
ATOM 9209 C CA . PRO B 1 318 ? 14.17 -19.246 -1.054 1 86.55 318 PRO B CA 1
ATOM 9210 C C . PRO B 1 318 ? 15.135 -20.415 -0.867 1 86.55 318 PRO B C 1
ATOM 9212 O O . PRO B 1 318 ? 14.808 -21.387 -0.181 1 86.55 318 PRO B O 1
ATOM 9215 N N . LEU B 1 319 ? 16.34 -20.361 -1.369 1 89.46 319 LEU B N 1
ATOM 9216 C CA . LEU B 1 319 ? 17.284 -21.472 -1.307 1 89.46 319 LEU B CA 1
ATOM 9217 C C . LEU B 1 319 ? 17.713 -21.741 0.131 1 89.46 319 LEU B C 1
ATOM 9219 O O . LEU B 1 319 ? 18.135 -22.852 0.46 1 89.46 319 LEU B O 1
ATOM 9223 N N . ILE B 1 320 ? 17.622 -20.714 0.988 1 92.45 320 ILE B N 1
ATOM 9224 C CA . ILE B 1 320 ? 18.022 -20.89 2.38 1 92.45 320 ILE B CA 1
ATOM 9225 C C . ILE B 1 320 ? 17.17 -21.978 3.028 1 92.45 320 ILE B C 1
ATOM 9227 O O . ILE B 1 320 ? 17.685 -22.821 3.767 1 92.45 320 ILE B O 1
ATOM 9231 N N . GLY B 1 321 ? 15.901 -21.94 2.716 1 93.81 321 GLY B N 1
ATOM 9232 C CA . GLY B 1 321 ? 15.024 -22.983 3.223 1 93.81 321 GLY B CA 1
ATOM 9233 C C . GLY B 1 321 ? 15.383 -24.365 2.711 1 93.81 321 GLY B C 1
ATOM 9234 O O . GLY B 1 321 ? 15.374 -25.336 3.471 1 93.81 321 GLY B O 1
ATOM 9235 N N . GLN B 1 322 ? 15.771 -24.415 1.48 1 91.22 322 GLN B N 1
ATOM 9236 C CA . GLN B 1 322 ? 16.165 -25.684 0.877 1 91.22 322 GLN B CA 1
ATOM 9237 C C . GLN B 1 322 ? 17.448 -26.217 1.507 1 91.22 322 GLN B C 1
ATOM 9239 O O . GLN B 1 322 ? 17.548 -27.408 1.811 1 91.22 322 GLN B O 1
ATOM 9244 N N . VAL B 1 323 ? 18.385 -25.372 1.693 1 93.47 323 VAL B N 1
ATOM 9245 C CA . VAL B 1 323 ? 19.662 -25.779 2.27 1 93.47 323 VAL B CA 1
ATOM 9246 C C . VAL B 1 323 ? 19.453 -26.252 3.707 1 93.47 323 VAL B C 1
ATOM 9248 O O . VAL B 1 323 ? 20.06 -27.236 4.137 1 93.47 323 VAL B O 1
ATOM 9251 N N . LEU B 1 324 ? 18.652 -25.523 4.437 1 95.4 324 LEU B N 1
ATOM 9252 C CA . LEU B 1 324 ? 18.357 -25.918 5.81 1 95.4 324 LEU B CA 1
ATOM 9253 C C . LEU B 1 324 ? 17.777 -27.328 5.858 1 95.4 324 LEU B C 1
ATOM 9255 O O . LEU B 1 324 ? 18.191 -28.146 6.683 1 95.4 324 LEU B O 1
ATOM 9259 N N . VAL B 1 325 ? 16.875 -27.706 4.974 1 95.18 325 VAL B N 1
ATOM 9260 C CA . VAL B 1 325 ? 16.249 -29.023 4.919 1 95.18 325 VAL B CA 1
ATOM 9261 C C . VAL B 1 325 ? 17.286 -30.073 4.526 1 95.18 325 VAL B C 1
ATOM 9263 O O . VAL B 1 325 ? 17.368 -31.136 5.146 1 95.18 325 VAL B O 1
ATOM 9266 N N . ASP B 1 326 ? 18.115 -29.726 3.57 1 92.52 326 ASP B N 1
ATOM 9267 C CA . ASP B 1 326 ? 19.119 -30.656 3.061 1 92.52 326 ASP B CA 1
ATOM 9268 C C . ASP B 1 326 ? 20.152 -30.99 4.135 1 92.52 326 ASP B C 1
ATOM 9270 O O . ASP B 1 326 ? 20.695 -32.097 4.159 1 92.52 326 ASP B O 1
ATOM 9274 N N . GLU B 1 327 ? 20.356 -30.092 4.945 1 92.14 327 GLU B N 1
ATOM 9275 C CA . GLU B 1 327 ? 21.418 -30.266 5.931 1 92.14 327 GLU B CA 1
ATOM 9276 C C . GLU B 1 327 ? 20.876 -30.864 7.226 1 92.14 327 GLU B C 1
ATOM 9278 O O . GLU B 1 327 ? 21.646 -31.251 8.108 1 92.14 327 GLU B O 1
ATOM 9283 N N . THR B 1 328 ? 19.647 -31.02 7.328 1 94.98 328 THR B N 1
ATOM 9284 C CA . THR B 1 328 ? 19.042 -31.578 8.532 1 94.98 328 THR B CA 1
ATOM 9285 C C . THR B 1 328 ? 18.987 -33.101 8.453 1 94.98 328 THR B C 1
ATOM 9287 O O . THR B 1 328 ? 18.518 -33.66 7.46 1 94.98 328 THR B O 1
ATOM 9290 N N . PRO B 1 329 ? 19.442 -33.764 9.504 1 93.45 329 PRO B N 1
ATOM 9291 C CA . PRO B 1 329 ? 19.386 -35.227 9.505 1 93.45 329 PRO B CA 1
ATOM 9292 C C . PRO B 1 329 ? 17.957 -35.763 9.45 1 93.45 329 PRO B C 1
ATOM 9294 O O . PRO B 1 329 ? 17.035 -35.127 9.966 1 93.45 329 PRO B O 1
ATOM 9297 N N . ALA B 1 330 ? 17.717 -36.955 8.971 1 93.62 330 ALA B N 1
ATOM 9298 C CA . ALA B 1 330 ? 16.428 -37.573 8.674 1 93.62 330 ALA B CA 1
ATOM 9299 C C . ALA B 1 330 ? 15.578 -37.703 9.935 1 93.62 330 ALA B C 1
ATOM 9301 O O . ALA B 1 330 ? 14.371 -37.452 9.906 1 93.62 330 ALA B O 1
ATOM 9302 N N . PRO B 1 331 ? 16.173 -38.111 11.121 1 92.51 331 PRO B N 1
ATOM 9303 C CA . PRO B 1 331 ? 15.331 -38.263 12.31 1 92.51 331 PRO B CA 1
ATOM 9304 C C . PRO B 1 331 ? 14.689 -36.949 12.75 1 92.51 331 PRO B C 1
ATOM 9306 O O . PRO B 1 331 ? 13.54 -36.94 13.199 1 92.51 331 PRO B O 1
ATOM 9309 N N . GLN B 1 332 ? 15.385 -35.927 12.537 1 94.55 332 GLN B N 1
ATOM 9310 C CA . GLN B 1 332 ? 14.832 -34.618 12.871 1 94.55 332 GLN B CA 1
ATOM 9311 C C . GLN B 1 332 ? 13.754 -34.206 11.872 1 94.55 332 GLN B C 1
ATOM 9313 O O . GLN B 1 332 ? 12.739 -33.619 12.254 1 94.55 332 GLN B O 1
ATOM 9318 N N . ARG B 1 333 ? 13.921 -34.437 10.601 1 95.56 333 ARG B N 1
ATOM 9319 C CA . ARG B 1 333 ? 12.914 -34.151 9.583 1 95.56 333 ARG B CA 1
ATOM 9320 C C . ARG B 1 333 ? 11.642 -34.954 9.831 1 95.56 333 ARG B C 1
ATOM 9322 O O . ARG B 1 333 ? 10.534 -34.43 9.693 1 95.56 333 ARG B O 1
ATOM 9329 N N . THR B 1 334 ? 11.829 -36.229 10.245 1 95.44 334 THR B N 1
ATOM 9330 C CA . THR B 1 334 ? 10.688 -37.091 10.535 1 95.44 334 THR B CA 1
ATOM 9331 C C . THR B 1 334 ? 9.876 -36.539 11.703 1 95.44 334 THR B C 1
ATOM 9333 O O . THR B 1 334 ? 8.645 -36.505 11.648 1 95.44 334 THR B O 1
ATOM 9336 N N . ARG B 1 335 ? 10.575 -36.097 12.726 1 95.56 335 ARG B N 1
ATOM 9337 C CA . ARG B 1 335 ? 9.904 -35.519 13.886 1 95.56 335 ARG B CA 1
ATOM 9338 C C . ARG B 1 335 ? 9.153 -34.247 13.507 1 95.56 335 ARG B C 1
ATOM 9340 O O . ARG B 1 335 ? 8.058 -33.992 14.012 1 95.56 335 ARG B O 1
ATOM 9347 N N . THR B 1 336 ? 9.773 -33.458 12.659 1 96.26 336 THR B N 1
ATOM 9348 C CA . THR B 1 336 ? 9.147 -32.21 12.236 1 96.26 336 THR B CA 1
ATOM 9349 C C . THR B 1 336 ? 7.907 -32.487 11.39 1 96.26 336 THR B C 1
ATOM 9351 O O . THR B 1 336 ? 6.884 -31.816 11.54 1 96.26 336 THR B O 1
ATOM 9354 N N . HIS B 1 337 ? 7.956 -33.482 10.518 1 95.71 337 HIS B N 1
ATOM 9355 C CA . HIS B 1 337 ? 6.784 -33.862 9.737 1 95.71 337 HIS B CA 1
ATOM 9356 C C . HIS B 1 337 ? 5.663 -34.371 10.637 1 95.71 337 HIS B C 1
ATOM 9358 O O . HIS B 1 337 ? 4.485 -34.127 10.366 1 95.71 337 HIS B O 1
ATOM 9364 N N . ALA B 1 338 ? 6.029 -35.098 11.709 1 95.52 338 ALA B N 1
ATOM 9365 C CA . ALA B 1 338 ? 5.023 -35.559 12.662 1 95.52 338 ALA B CA 1
ATOM 9366 C C . ALA B 1 338 ? 4.336 -34.382 13.348 1 95.52 338 ALA B C 1
ATOM 9368 O O . ALA B 1 338 ? 3.116 -34.384 13.526 1 95.52 338 ALA B O 1
ATOM 9369 N N . ALA B 1 339 ? 5.134 -33.431 13.73 1 95.62 339 ALA B N 1
ATOM 9370 C CA . ALA B 1 339 ? 4.591 -32.234 14.366 1 95.62 339 ALA B CA 1
ATOM 9371 C C . ALA B 1 339 ? 3.681 -31.469 13.408 1 95.62 339 ALA B C 1
ATOM 9373 O O . ALA B 1 339 ? 2.62 -30.983 13.805 1 95.62 339 ALA B O 1
ATOM 9374 N N . LEU B 1 340 ? 4.072 -31.339 12.092 1 95.46 340 LEU B N 1
ATOM 9375 C CA . LEU B 1 340 ? 3.287 -30.629 11.088 1 95.46 340 LEU B CA 1
ATOM 9376 C C . LEU B 1 340 ? 1.995 -31.378 10.78 1 95.46 340 LEU B C 1
ATOM 9378 O O . LEU B 1 340 ? 0.958 -30.759 10.529 1 95.46 340 LEU B O 1
ATOM 9382 N N . SER B 1 341 ? 2.063 -32.71 10.816 1 94.66 341 SER B N 1
ATOM 9383 C CA . SER B 1 341 ? 0.86 -33.509 10.61 1 94.66 341 SER B CA 1
ATOM 9384 C C . SER B 1 341 ? -0.16 -33.27 11.718 1 94.66 341 SER B C 1
ATOM 9386 O O . SER B 1 341 ? -1.352 -33.114 11.449 1 94.66 341 SER B O 1
ATOM 9388 N N . ALA B 1 342 ? 0.357 -33.196 12.977 1 93.11 342 ALA B N 1
ATOM 9389 C CA . ALA B 1 342 ? -0.507 -32.976 14.134 1 93.11 342 ALA B CA 1
ATOM 9390 C C . ALA B 1 342 ? -1.061 -31.554 14.143 1 93.11 342 ALA B C 1
ATOM 9392 O O . ALA B 1 342 ? -2.167 -31.315 14.633 1 93.11 342 ALA B O 1
ATOM 9393 N N . ALA B 1 343 ? -0.328 -30.639 13.533 1 93.45 343 ALA B N 1
ATOM 9394 C CA . ALA B 1 343 ? -0.682 -29.222 13.56 1 93.45 343 ALA B CA 1
ATOM 9395 C C . ALA B 1 343 ? -1.545 -28.849 12.358 1 93.45 343 ALA B C 1
ATOM 9397 O O . ALA B 1 343 ? -2.107 -27.753 12.306 1 93.45 343 ALA B O 1
ATOM 9398 N N . ALA B 1 344 ? -1.744 -29.74 11.363 1 92.41 344 ALA B N 1
ATOM 9399 C CA . ALA B 1 344 ? -2.424 -29.442 10.105 1 92.41 344 ALA B CA 1
ATOM 9400 C C . ALA B 1 344 ? -3.886 -29.079 10.344 1 92.41 344 ALA B C 1
ATOM 9402 O O . ALA B 1 344 ? -4.539 -29.65 11.221 1 92.41 344 ALA B O 1
ATOM 9403 N N . LEU B 1 345 ? -4.358 -28.14 9.643 1 87.31 345 LEU B N 1
ATOM 9404 C CA . LEU B 1 345 ? -5.744 -27.699 9.747 1 87.31 345 LEU B CA 1
ATOM 9405 C C . LEU B 1 345 ? -6.653 -28.55 8.865 1 87.31 345 LEU B C 1
ATOM 9407 O O . LEU B 1 345 ? -7.858 -28.636 9.11 1 87.31 345 LEU B O 1
ATOM 9411 N N . ASP B 1 346 ? -6.006 -29.211 7.793 1 87.33 346 ASP B N 1
ATOM 9412 C CA . ASP B 1 346 ? -6.75 -30.033 6.844 1 87.33 346 ASP B CA 1
ATOM 9413 C C . ASP B 1 346 ? -6.19 -31.453 6.791 1 87.33 346 ASP B C 1
ATOM 9415 O O . ASP B 1 346 ? -4.982 -31.655 6.932 1 87.33 346 ASP B O 1
ATOM 9419 N N . PRO B 1 347 ? -7.112 -32.397 6.634 1 88.7 347 PRO B N 1
ATOM 9420 C CA . PRO B 1 347 ? -6.69 -33.799 6.621 1 88.7 347 PRO B CA 1
ATOM 9421 C C . PRO B 1 347 ? -5.737 -34.118 5.471 1 88.7 347 PRO B C 1
ATOM 9423 O O . PRO B 1 347 ? -4.9 -35.016 5.59 1 88.7 347 PRO B O 1
ATOM 9426 N N . VAL B 1 348 ? -5.878 -33.366 4.39 1 89.85 348 VAL B N 1
ATOM 9427 C CA . VAL B 1 348 ? -5.017 -33.629 3.241 1 89.85 348 VAL B CA 1
ATOM 9428 C C . VAL B 1 348 ? -3.571 -33.287 3.59 1 89.85 348 VAL B C 1
ATOM 9430 O O . VAL B 1 348 ? -2.657 -34.065 3.306 1 89.85 348 VAL B O 1
ATOM 9433 N N . GLU B 1 349 ? -3.405 -32.191 4.308 1 90.85 349 GLU B N 1
ATOM 9434 C CA . GLU B 1 349 ? -2.065 -31.788 4.725 1 90.85 349 GLU B CA 1
ATOM 9435 C C . GLU B 1 349 ? -1.507 -32.737 5.782 1 90.85 349 GLU B C 1
ATOM 9437 O O . GLU B 1 349 ? -0.308 -33.025 5.793 1 90.85 349 GLU B O 1
ATOM 9442 N N . ALA B 1 350 ? -2.353 -33.198 6.677 1 93.56 350 ALA B N 1
ATOM 9443 C CA . ALA B 1 350 ? -1.917 -34.157 7.689 1 93.56 350 ALA B CA 1
ATOM 9444 C C . ALA B 1 350 ? -1.427 -35.45 7.043 1 93.56 350 ALA B C 1
ATOM 9446 O O . ALA B 1 350 ? -0.394 -35.996 7.44 1 93.56 350 ALA B O 1
ATOM 9447 N N . LEU B 1 351 ? -2.195 -35.88 6.038 1 92.44 351 LEU B N 1
ATOM 9448 C CA . LEU B 1 351 ? -1.831 -37.102 5.328 1 92.44 351 LEU B CA 1
ATOM 9449 C C . LEU B 1 351 ? -0.516 -36.922 4.577 1 92.44 351 LEU B C 1
ATOM 9451 O O . LEU B 1 351 ? 0.323 -37.826 4.56 1 92.44 351 LEU B O 1
ATOM 9455 N N . ARG B 1 352 ? -0.365 -35.796 3.914 1 93.57 352 ARG B N 1
ATOM 9456 C CA . ARG B 1 352 ? 0.862 -35.509 3.18 1 93.57 352 ARG B CA 1
ATOM 9457 C C . ARG B 1 352 ? 2.079 -35.584 4.096 1 93.57 352 ARG B C 1
ATOM 9459 O O . ARG B 1 352 ? 3.069 -36.242 3.769 1 93.57 352 ARG B O 1
ATOM 9466 N N . HIS B 1 353 ? 2 -34.991 5.252 1 93.79 353 HIS B N 1
ATOM 9467 C CA . HIS B 1 353 ? 3.127 -34.981 6.178 1 93.79 353 HIS B CA 1
ATOM 9468 C C . HIS B 1 353 ? 3.37 -36.368 6.764 1 93.79 353 HIS B C 1
ATOM 9470 O O . HIS B 1 353 ? 4.516 -36.749 7.013 1 93.79 353 HIS B O 1
ATOM 9476 N N . ARG B 1 354 ? 2.336 -37.096 6.976 1 92.26 354 ARG B N 1
ATOM 9477 C CA . ARG B 1 354 ? 2.503 -38.468 7.446 1 92.26 354 ARG B CA 1
ATOM 9478 C C . ARG B 1 354 ? 3.249 -39.312 6.418 1 92.26 354 ARG B C 1
ATOM 9480 O O . ARG B 1 354 ? 4.092 -40.136 6.778 1 92.26 354 ARG B O 1
ATOM 9487 N N . ALA B 1 355 ? 2.906 -39.034 5.166 1 93.04 355 ALA B N 1
ATOM 9488 C CA . ALA B 1 355 ? 3.546 -39.791 4.094 1 93.04 355 ALA B CA 1
ATOM 9489 C C . ALA B 1 355 ? 5.013 -39.396 3.945 1 93.04 355 ALA B C 1
ATOM 9491 O O . ALA B 1 355 ? 5.844 -40.213 3.541 1 93.04 355 ALA B O 1
ATOM 9492 N N . LEU B 1 356 ? 5.374 -38.172 4.245 1 93.57 356 LEU B N 1
ATOM 9493 C CA . LEU B 1 356 ? 6.727 -37.659 4.057 1 93.57 356 LEU B CA 1
ATOM 9494 C C . LEU B 1 356 ? 7.634 -38.086 5.207 1 93.57 356 LEU B C 1
ATOM 9496 O O . LEU B 1 356 ? 8.854 -37.916 5.136 1 93.57 356 LEU B O 1
ATOM 9500 N N . ARG B 1 357 ? 7.092 -38.771 6.247 1 91.75 357 ARG B N 1
ATOM 9501 C CA . ARG B 1 357 ? 7.876 -39.254 7.379 1 91.75 357 ARG B CA 1
ATOM 9502 C C . ARG B 1 357 ? 8.796 -40.396 6.962 1 91.75 357 ARG B C 1
ATOM 9504 O O . ARG B 1 357 ? 9.851 -40.603 7.566 1 91.75 357 ARG B O 1
ATOM 9511 N N . SER B 1 358 ? 8.262 -41.14 5.92 1 88.68 358 SER B N 1
ATOM 9512 C CA . SER B 1 358 ? 9.047 -42.283 5.465 1 88.68 358 SER B CA 1
ATOM 9513 C C . SER B 1 358 ? 8.979 -42.433 3.949 1 88.68 358 SER B C 1
ATOM 9515 O O . SER B 1 358 ? 7.95 -42.138 3.337 1 88.68 358 SER B O 1
ATOM 9517 N N . ALA B 1 359 ? 10.11 -42.866 3.385 1 89.53 359 ALA B N 1
ATOM 9518 C CA . ALA B 1 359 ? 10.155 -43.1 1.943 1 89.53 359 ALA B CA 1
ATOM 9519 C C . ALA B 1 359 ? 9.974 -44.58 1.622 1 89.53 359 ALA B C 1
ATOM 9521 O O . ALA B 1 359 ? 10.039 -44.982 0.458 1 89.53 359 ALA B O 1
ATOM 9522 N N . ARG B 1 360 ? 9.947 -45.522 2.694 1 90.69 360 ARG B N 1
ATOM 9523 C CA . ARG B 1 360 ? 9.811 -46.958 2.476 1 90.69 360 ARG B CA 1
ATOM 9524 C C . ARG B 1 360 ? 8.499 -47.284 1.77 1 90.69 360 ARG B C 1
ATOM 9526 O O . ARG B 1 360 ? 7.473 -46.653 2.034 1 90.69 360 ARG B O 1
ATOM 9533 N N . PRO B 1 361 ? 8.271 -48.037 0.691 1 93.74 361 PRO B N 1
ATOM 9534 C CA . PRO B 1 361 ? 7.033 -48.408 0 1 93.74 361 PRO B CA 1
ATOM 9535 C C . PRO B 1 361 ? 5.976 -48.971 0.947 1 93.74 361 PRO B C 1
ATOM 9537 O O . PRO B 1 361 ? 6.29 -49.794 1.811 1 93.74 361 PRO B O 1
ATOM 9540 N N . ASP B 1 362 ? 4.765 -48.523 0.793 1 92.99 362 ASP B N 1
ATOM 9541 C CA . ASP B 1 362 ? 3.617 -48.963 1.582 1 92.99 362 ASP B CA 1
ATOM 9542 C C . ASP B 1 362 ? 2.326 -48.865 0.773 1 92.99 362 ASP B C 1
ATOM 9544 O O . ASP B 1 362 ? 1.847 -47.765 0.488 1 92.99 362 ASP B O 1
ATOM 9548 N N . ALA B 1 363 ? 1.687 -50.012 0.509 1 94.77 363 ALA B N 1
ATOM 9549 C CA . ALA B 1 363 ? 0.524 -50.08 -0.372 1 94.77 363 ALA B CA 1
ATOM 9550 C C . ALA B 1 363 ? -0.652 -49.303 0.212 1 94.77 363 ALA B C 1
ATOM 9552 O O . ALA B 1 363 ? -1.401 -48.654 -0.522 1 94.77 363 ALA B O 1
ATOM 9553 N N . ALA B 1 364 ? -0.848 -49.402 1.485 1 93.96 364 ALA B N 1
ATOM 9554 C CA . ALA B 1 364 ? -1.974 -48.734 2.132 1 93.96 364 ALA B CA 1
ATOM 9555 C C . ALA B 1 364 ? -1.833 -47.217 2.05 1 93.96 364 ALA B C 1
ATOM 9557 O O . ALA B 1 364 ? -2.801 -46.512 1.754 1 93.96 364 ALA B O 1
ATOM 9558 N N . VAL B 1 365 ? -0.625 -46.794 2.235 1 92.9 365 VAL B N 1
ATOM 9559 C CA . VAL B 1 365 ? -0.364 -45.359 2.179 1 92.9 365 VAL B CA 1
ATOM 9560 C C . VAL B 1 365 ? -0.534 -44.859 0.746 1 92.9 365 VAL B C 1
ATOM 9562 O O . VAL B 1 365 ? -1.161 -43.822 0.515 1 92.9 365 VAL B O 1
ATOM 9565 N N . ALA B 1 366 ? -0.058 -45.548 -0.197 1 95.1 366 ALA B N 1
ATOM 9566 C CA . ALA B 1 366 ? -0.127 -45.166 -1.605 1 95.1 366 ALA B CA 1
ATOM 9567 C C . ALA B 1 366 ? -1.575 -45.05 -2.072 1 95.1 366 ALA B C 1
ATOM 9569 O O . ALA B 1 366 ? -1.95 -44.066 -2.714 1 95.1 366 ALA B O 1
ATOM 9570 N N . ARG B 1 367 ? -2.388 -46.006 -1.684 1 95.71 367 ARG B N 1
ATOM 9571 C CA . ARG B 1 367 ? -3.786 -46.004 -2.101 1 95.71 367 ARG B CA 1
ATOM 9572 C C . ARG B 1 367 ? -4.554 -44.867 -1.434 1 95.71 367 ARG B C 1
ATOM 9574 O O . ARG B 1 367 ? -5.442 -44.268 -2.045 1 95.71 367 ARG B O 1
ATOM 9581 N N . ARG B 1 368 ? -4.278 -44.594 0.01 1 95.41 368 ARG B N 1
ATOM 9582 C CA . ARG B 1 368 ? -4.936 -43.501 0.718 1 95.41 368 ARG B CA 1
ATOM 9583 C C . ARG B 1 368 ? -4.571 -42.153 0.105 1 95.41 368 ARG B C 1
ATOM 9585 O O . ARG B 1 368 ? -5.432 -41.285 -0.054 1 95.41 368 ARG B O 1
ATOM 9592 N N . LEU B 1 369 ? -3.291 -42.074 -0.418 1 95.95 369 LEU B N 1
ATOM 9593 C CA . LEU B 1 369 ? -2.832 -40.85 -1.066 1 95.95 369 LEU B CA 1
ATOM 9594 C C . LEU B 1 369 ? -3.532 -40.649 -2.405 1 95.95 369 LEU B C 1
ATOM 9596 O O . LEU B 1 369 ? -3.998 -39.547 -2.708 1 95.95 369 LEU B O 1
ATOM 9600 N N . ALA B 1 370 ? -3.63 -41.667 -3.193 1 96.44 370 ALA B N 1
ATOM 9601 C CA . ALA B 1 370 ? -4.27 -41.588 -4.504 1 96.44 370 ALA B CA 1
ATOM 9602 C C . ALA B 1 370 ? -5.752 -41.247 -4.371 1 96.44 370 ALA B C 1
ATOM 9604 O O . ALA B 1 370 ? -6.293 -40.48 -5.171 1 96.44 370 ALA B O 1
ATOM 9605 N N . ALA B 1 371 ? -6.376 -41.866 -3.384 1 95.99 371 ALA B N 1
ATOM 9606 C CA . ALA B 1 371 ? -7.796 -41.606 -3.16 1 95.99 371 ALA B CA 1
ATOM 9607 C C . ALA B 1 371 ? -8.035 -40.144 -2.792 1 95.99 371 ALA B C 1
ATOM 9609 O O . ALA B 1 371 ? -8.964 -39.513 -3.3 1 95.99 371 ALA B O 1
ATOM 9610 N N . VAL B 1 372 ? -7.169 -39.671 -1.934 1 94.85 372 VAL B N 1
ATOM 9611 C CA . VAL B 1 372 ? -7.296 -38.281 -1.509 1 94.85 372 VAL B CA 1
ATOM 9612 C C . VAL B 1 372 ? -6.957 -37.352 -2.673 1 94.85 372 VAL B C 1
ATOM 9614 O O . VAL B 1 372 ? -7.564 -36.289 -2.824 1 94.85 372 VAL B O 1
ATOM 9617 N N . ALA B 1 373 ? -5.972 -37.726 -3.491 1 94.99 373 ALA B N 1
ATOM 9618 C CA . ALA B 1 373 ? -5.634 -36.948 -4.68 1 94.99 373 ALA B CA 1
ATOM 9619 C C . ALA B 1 373 ? -6.837 -36.814 -5.608 1 94.99 373 ALA B C 1
ATOM 9621 O O . ALA B 1 373 ? -7.085 -35.74 -6.162 1 94.99 373 ALA B O 1
ATOM 9622 N N . GLY B 1 374 ? -7.557 -37.883 -5.734 1 93.18 374 GLY B N 1
ATOM 9623 C CA . GLY B 1 374 ? -8.76 -37.851 -6.549 1 93.18 374 GLY B CA 1
ATOM 9624 C C . GLY B 1 374 ? -9.807 -36.882 -6.031 1 93.18 374 GLY B C 1
ATOM 9625 O O . GLY B 1 374 ? -10.468 -36.197 -6.814 1 93.18 374 GLY B O 1
ATOM 9626 N N . GLN B 1 375 ? -9.882 -36.829 -4.725 1 89.55 375 GLN B N 1
ATOM 9627 C CA . GLN B 1 375 ? -10.813 -35.894 -4.102 1 89.55 375 GLN B CA 1
ATOM 9628 C C . GLN B 1 375 ? -10.373 -34.449 -4.324 1 89.55 375 GLN B C 1
ATOM 9630 O O . GLN B 1 375 ? -11.209 -33.561 -4.504 1 89.55 375 GLN B O 1
ATOM 9635 N N . CYS B 1 376 ? -9.049 -34.261 -4.291 1 87.82 376 CYS B N 1
ATOM 9636 C CA . CYS B 1 376 ? -8.518 -32.92 -4.513 1 87.82 376 CYS B CA 1
ATOM 9637 C C . CYS B 1 376 ? -8.799 -32.451 -5.936 1 87.82 376 CYS B C 1
ATOM 9639 O O . CYS B 1 376 ? -9.102 -31.278 -6.159 1 87.82 376 CYS B O 1
ATOM 9641 N N . VAL B 1 377 ? -8.771 -33.306 -6.884 1 85.96 377 VAL B N 1
ATOM 9642 C CA . VAL B 1 377 ? -9.071 -32.972 -8.273 1 85.96 377 VAL B CA 1
ATOM 9643 C C . VAL B 1 377 ? -10.525 -32.524 -8.394 1 85.96 377 VAL B C 1
ATOM 9645 O O . VAL B 1 377 ? -10.824 -31.544 -9.081 1 85.96 377 VAL B O 1
ATOM 9648 N N . ALA B 1 378 ? -11.373 -33.173 -7.661 1 79.8 378 ALA B N 1
ATOM 9649 C CA . ALA B 1 378 ? -12.801 -32.87 -7.718 1 79.8 378 ALA B CA 1
ATOM 9650 C C . ALA B 1 378 ? -13.091 -31.489 -7.137 1 79.8 378 ALA B C 1
ATOM 9652 O O . ALA B 1 378 ? -14.03 -30.814 -7.564 1 79.8 378 ALA B O 1
ATOM 9653 N N . ARG B 1 379 ? -12.191 -31.153 -6.252 1 74.49 379 ARG B N 1
ATOM 9654 C CA . ARG B 1 379 ? -12.39 -29.864 -5.597 1 74.49 379 ARG B CA 1
ATOM 9655 C C . ARG B 1 379 ? -11.616 -28.761 -6.312 1 74.49 379 ARG B C 1
ATOM 9657 O O . ARG B 1 379 ? -11.636 -27.605 -5.885 1 74.49 379 ARG B O 1
ATOM 9664 N N . GLY B 1 380 ? -10.852 -29.162 -7.324 1 73.42 380 GLY B N 1
ATOM 9665 C CA . GLY B 1 380 ? -10.131 -28.169 -8.105 1 73.42 380 GLY B CA 1
ATOM 9666 C C . GLY B 1 380 ? -8.756 -27.855 -7.547 1 73.42 380 GLY B C 1
ATOM 9667 O O . GLY B 1 380 ? -8.09 -26.926 -8.009 1 73.42 380 GLY B O 1
ATOM 9668 N N . ALA B 1 381 ? -8.299 -28.544 -6.507 1 80.02 381 ALA B N 1
ATOM 9669 C CA . ALA B 1 381 ? -6.957 -28.377 -5.954 1 80.02 381 ALA B CA 1
ATOM 9670 C C . ALA B 1 381 ? -5.944 -29.234 -6.708 1 80.02 381 ALA B C 1
ATOM 9672 O O . ALA B 1 381 ? -5.39 -30.185 -6.151 1 80.02 381 ALA B O 1
ATOM 9673 N N . GLU B 1 382 ? -5.56 -28.792 -7.916 1 82.84 382 GLU B N 1
ATOM 9674 C CA . GLU B 1 382 ? -4.808 -29.633 -8.843 1 82.84 382 GLU B CA 1
ATOM 9675 C C . GLU B 1 382 ? -3.348 -29.757 -8.417 1 82.84 382 GLU B C 1
ATOM 9677 O O . GLU B 1 382 ? -2.743 -30.822 -8.558 1 82.84 382 GLU B O 1
ATOM 9682 N N . ARG B 1 383 ? -2.75 -28.737 -7.937 1 83.83 383 ARG B N 1
ATOM 9683 C CA . ARG B 1 383 ? -1.352 -28.812 -7.527 1 83.83 383 ARG B CA 1
ATOM 9684 C C . ARG B 1 383 ? -1.165 -29.822 -6.399 1 83.83 383 ARG B C 1
ATOM 9686 O O . ARG B 1 383 ? -0.259 -30.657 -6.451 1 83.83 383 ARG B O 1
ATOM 9693 N N . THR B 1 384 ? -2.032 -29.735 -5.444 1 87.68 384 THR B N 1
ATOM 9694 C CA . THR B 1 384 ? -1.97 -30.662 -4.32 1 87.68 384 THR B CA 1
ATOM 9695 C C . THR B 1 384 ? -2.233 -32.093 -4.783 1 87.68 384 THR B C 1
ATOM 9697 O O . THR B 1 384 ? -1.568 -33.028 -4.333 1 87.68 384 THR B O 1
ATOM 9700 N N . ALA B 1 385 ? -3.151 -32.239 -5.678 1 91.43 385 ALA B N 1
ATOM 9701 C CA . ALA B 1 385 ? -3.458 -33.563 -6.215 1 91.43 385 ALA B CA 1
ATOM 9702 C C . ALA B 1 385 ? -2.241 -34.17 -6.907 1 91.43 385 ALA B C 1
ATOM 9704 O O . ALA B 1 385 ? -1.936 -35.35 -6.718 1 91.43 385 ALA B O 1
ATOM 9705 N N . ALA B 1 386 ? -1.581 -33.299 -7.708 1 92.85 386 ALA B N 1
ATOM 9706 C CA . ALA B 1 386 ? -0.407 -33.777 -8.433 1 92.85 386 ALA B CA 1
ATOM 9707 C C . ALA B 1 386 ? 0.677 -34.253 -7.47 1 92.85 386 ALA B C 1
ATOM 9709 O O . ALA B 1 386 ? 1.289 -35.302 -7.683 1 92.85 386 ALA B O 1
ATOM 9710 N N . GLU B 1 387 ? 0.906 -33.494 -6.491 1 92.9 387 GLU B N 1
ATOM 9711 C CA . GLU B 1 387 ? 1.91 -33.864 -5.498 1 92.9 387 GLU B CA 1
ATOM 9712 C C . GLU B 1 387 ? 1.544 -35.173 -4.805 1 92.9 387 GLU B C 1
ATOM 9714 O O . GLU B 1 387 ? 2.408 -36.02 -4.57 1 92.9 387 GLU B O 1
ATOM 9719 N N . LEU B 1 388 ? 0.299 -35.391 -4.497 1 95.65 388 LEU B N 1
ATOM 9720 C CA . LEU B 1 388 ? -0.143 -36.591 -3.794 1 95.65 388 LEU B CA 1
ATOM 9721 C C . LEU B 1 388 ? -0.076 -37.811 -4.706 1 95.65 388 LEU B C 1
ATOM 9723 O O . LEU B 1 388 ? 0.294 -38.902 -4.265 1 95.65 388 LEU B O 1
ATOM 9727 N N . TYR B 1 389 ? -0.42 -37.636 -5.946 1 96.17 389 TYR B N 1
ATOM 9728 C CA . TYR B 1 389 ? -0.281 -38.739 -6.891 1 96.17 389 TYR B CA 1
ATOM 9729 C C . TYR B 1 389 ? 1.178 -39.152 -7.037 1 96.17 389 TYR B C 1
ATOM 9731 O O . TYR B 1 389 ? 1.488 -40.343 -7.118 1 96.17 389 TYR B O 1
ATOM 9739 N N . LEU B 1 390 ? 2.017 -38.139 -7.116 1 94.87 390 LEU B N 1
ATOM 9740 C CA . LEU B 1 390 ? 3.438 -38.447 -7.232 1 94.87 390 LEU B CA 1
ATOM 9741 C C . LEU B 1 390 ? 3.948 -39.143 -5.974 1 94.87 390 LEU B C 1
ATOM 9743 O O . LEU B 1 390 ? 4.758 -40.069 -6.057 1 94.87 390 LEU B O 1
ATOM 9747 N N . LEU B 1 391 ? 3.475 -38.646 -4.858 1 94.94 391 LEU B N 1
ATOM 9748 C CA . LEU B 1 391 ? 3.856 -39.285 -3.603 1 94.94 391 LEU B CA 1
ATOM 9749 C C . LEU B 1 391 ? 3.317 -40.709 -3.533 1 94.94 391 LEU B C 1
ATOM 9751 O O . LEU B 1 391 ? 3.989 -41.607 -3.021 1 94.94 391 LEU B O 1
ATOM 9755 N N . ALA B 1 392 ? 2.138 -40.941 -4.004 1 96.39 392 ALA B N 1
ATOM 9756 C CA . ALA B 1 392 ? 1.563 -42.282 -4.07 1 96.39 392 ALA B CA 1
ATOM 9757 C C . ALA B 1 392 ? 2.409 -43.199 -4.948 1 96.39 392 ALA B C 1
ATOM 9759 O O . ALA B 1 392 ? 2.682 -44.344 -4.58 1 96.39 392 ALA B O 1
ATOM 9760 N N . ALA B 1 393 ? 2.805 -42.616 -6.066 1 95.27 393 ALA B N 1
ATOM 9761 C CA . ALA B 1 393 ? 3.638 -43.39 -6.983 1 95.27 393 ALA B CA 1
ATOM 9762 C C . ALA B 1 393 ? 4.981 -43.735 -6.345 1 95.27 393 ALA B C 1
ATOM 9764 O O . ALA B 1 393 ? 5.504 -44.834 -6.542 1 95.27 393 ALA B O 1
ATOM 9765 N N . ASP B 1 394 ? 5.497 -42.83 -5.642 1 92.94 394 ASP B N 1
ATOM 9766 C CA . ASP B 1 394 ? 6.806 -43.015 -5.023 1 92.94 394 ASP B CA 1
ATOM 9767 C C . ASP B 1 394 ? 6.736 -44.027 -3.882 1 92.94 394 ASP B C 1
ATOM 9769 O O . ASP B 1 394 ? 7.723 -44.703 -3.584 1 92.94 394 ASP B O 1
ATOM 9773 N N . ARG B 1 395 ? 5.558 -44.107 -3.247 1 93.6 395 ARG B N 1
ATOM 9774 C CA . ARG B 1 395 ? 5.398 -45.016 -2.116 1 93.6 395 ARG B CA 1
ATOM 9775 C C . ARG B 1 395 ? 4.83 -46.357 -2.567 1 93.6 395 ARG B C 1
ATOM 9777 O O . ARG B 1 395 ? 4.53 -47.22 -1.739 1 93.6 395 ARG B O 1
ATOM 9784 N N . CYS B 1 396 ? 4.771 -46.531 -3.852 1 93.82 396 CYS B N 1
ATOM 9785 C CA . CYS B 1 396 ? 4.105 -47.693 -4.429 1 93.82 396 CYS B CA 1
ATOM 9786 C C . CYS B 1 396 ? 5.035 -48.9 -4.45 1 93.82 396 CYS B C 1
ATOM 9788 O O . CYS B 1 396 ? 6.155 -48.818 -4.957 1 93.82 396 CYS B O 1
ATOM 9790 N N . PRO B 1 397 ? 4.51 -50.054 -3.936 1 93.3 397 PRO B N 1
ATOM 9791 C CA . PRO B 1 397 ? 5.276 -51.286 -4.142 1 93.3 397 PRO B CA 1
ATOM 9792 C C . PRO B 1 397 ? 5.094 -51.866 -5.542 1 93.3 397 PRO B C 1
ATOM 9794 O O . PRO B 1 397 ? 4.22 -51.42 -6.291 1 93.3 397 PRO B O 1
ATOM 9797 N N . HIS B 1 398 ? 5.718 -52.905 -6.085 1 89.44 398 HIS B N 1
ATOM 9798 C CA . HIS B 1 398 ? 5.751 -53.447 -7.439 1 89.44 398 HIS B CA 1
ATOM 9799 C C . HIS B 1 398 ? 4.445 -54.156 -7.782 1 89.44 398 HIS B C 1
ATOM 9801 O O . HIS B 1 398 ? 4.091 -54.279 -8.956 1 89.44 398 HIS B O 1
ATOM 9807 N N . GLN B 1 399 ? 3.762 -54.564 -6.522 1 91.39 399 GLN B N 1
ATOM 9808 C CA . GLN B 1 399 ? 2.495 -55.251 -6.749 1 91.39 399 GLN B CA 1
ATOM 9809 C C . GLN B 1 399 ? 1.457 -54.307 -7.348 1 91.39 399 GLN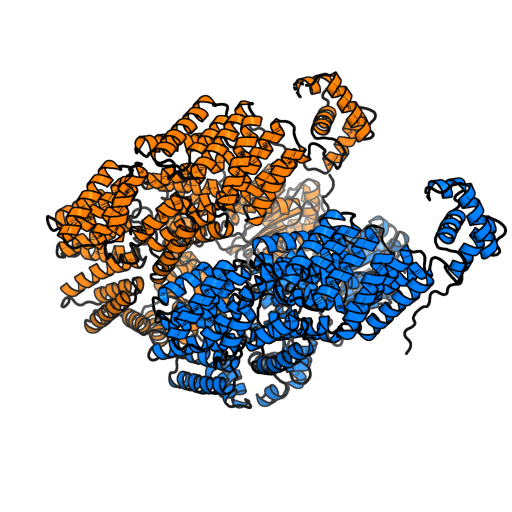 B C 1
ATOM 9811 O O . GLN B 1 399 ? 0.486 -54.753 -7.963 1 91.39 399 GLN B O 1
ATOM 9816 N N . LEU B 1 400 ? 1.716 -52.935 -7.341 1 93.18 400 LEU B N 1
ATOM 9817 C CA . LEU B 1 400 ? 0.785 -51.928 -7.839 1 93.18 400 LEU B CA 1
ATOM 9818 C C . LEU B 1 400 ? 1.381 -51.174 -9.023 1 93.18 400 LEU B C 1
ATOM 9820 O O . LEU B 1 400 ? 1.136 -49.977 -9.19 1 93.18 400 LEU B O 1
ATOM 9824 N N . ALA B 1 401 ? 2.118 -51.844 -9.82 1 90.74 401 ALA B N 1
ATOM 9825 C CA . ALA B 1 401 ? 2.853 -51.211 -10.912 1 90.74 401 ALA B CA 1
ATOM 9826 C C . ALA B 1 401 ? 1.899 -50.565 -11.913 1 90.74 401 ALA B C 1
ATOM 9828 O O . ALA B 1 401 ? 2.189 -49.495 -12.454 1 90.74 401 ALA B O 1
ATOM 9829 N N . VAL B 1 402 ? 0.777 -51.205 -12.205 1 91.89 402 VAL B N 1
ATOM 9830 C CA . VAL B 1 402 ? -0.191 -50.68 -13.163 1 91.89 402 VAL B CA 1
ATOM 9831 C C . VAL B 1 402 ? -0.837 -49.414 -12.604 1 91.89 402 VAL B C 1
ATOM 9833 O O . VAL B 1 402 ? -0.956 -48.408 -13.307 1 91.89 402 VAL B O 1
ATOM 9836 N N . GLU B 1 403 ? -1.22 -49.44 -11.353 1 94.53 403 GLU B N 1
ATOM 9837 C CA . GLU B 1 403 ? -1.806 -48.269 -10.707 1 94.53 403 GLU B CA 1
ATOM 9838 C C . GLU B 1 403 ? -0.811 -47.113 -10.653 1 94.53 403 GLU B C 1
ATOM 9840 O O . GLU B 1 403 ? -1.191 -45.952 -10.817 1 94.53 403 GLU B O 1
ATOM 9845 N N . ARG B 1 404 ? 0.41 -47.462 -10.466 1 95.09 404 ARG B N 1
ATOM 9846 C CA . ARG B 1 404 ? 1.46 -46.45 -10.391 1 95.09 404 ARG B CA 1
ATOM 9847 C C . ARG B 1 404 ? 1.522 -45.629 -11.674 1 95.09 404 ARG B C 1
ATOM 9849 O O . ARG B 1 404 ? 1.63 -44.402 -11.627 1 95.09 404 ARG B O 1
ATOM 9856 N N . LEU B 1 405 ? 1.438 -46.291 -12.81 1 94.78 405 LEU B N 1
ATOM 9857 C CA . LEU B 1 405 ? 1.497 -45.596 -14.091 1 94.78 405 LEU B CA 1
ATOM 9858 C C . LEU B 1 405 ? 0.293 -44.677 -14.268 1 94.78 405 LEU B C 1
ATOM 9860 O O . LEU B 1 405 ? 0.428 -43.56 -14.772 1 94.78 405 LEU B O 1
ATOM 9864 N N . ASP B 1 406 ? -0.817 -45.202 -13.811 1 95.43 406 ASP B N 1
ATOM 9865 C CA . ASP B 1 406 ? -2.016 -44.372 -13.873 1 95.43 406 ASP B CA 1
ATOM 9866 C C . ASP B 1 406 ? -1.863 -43.12 -13.012 1 95.43 406 ASP B C 1
ATOM 9868 O O . ASP B 1 406 ? -2.271 -42.029 -13.416 1 95.43 406 ASP B O 1
ATOM 9872 N N . TRP B 1 407 ? -1.243 -43.352 -11.896 1 96.28 407 TRP B N 1
ATOM 9873 C CA . TRP B 1 407 ? -1.044 -42.228 -10.988 1 96.28 407 TRP B CA 1
ATOM 9874 C C . TRP B 1 407 ? -0.057 -41.223 -11.574 1 96.28 407 TRP B C 1
ATOM 9876 O O . TRP B 1 407 ? -0.247 -40.011 -11.448 1 96.28 407 TRP B O 1
ATOM 9886 N N . LEU B 1 408 ? 0.928 -41.646 -12.235 1 95.93 408 LEU B N 1
ATOM 9887 C CA . LEU B 1 408 ? 1.94 -40.773 -12.818 1 95.93 408 LEU B CA 1
ATOM 9888 C C . LEU B 1 408 ? 1.357 -39.954 -13.965 1 95.93 408 LEU B C 1
ATOM 9890 O O . LEU B 1 408 ? 1.635 -38.758 -14.084 1 95.93 408 LEU B O 1
ATOM 9894 N N . VAL B 1 409 ? 0.529 -40.535 -14.759 1 95.63 409 VAL B N 1
ATOM 9895 C CA . VAL B 1 409 ? -0.091 -39.828 -15.875 1 95.63 409 VAL B CA 1
ATOM 9896 C C . VAL B 1 409 ? -1.033 -38.751 -15.345 1 95.63 409 VAL B C 1
ATOM 9898 O O . VAL B 1 409 ? -1.034 -37.62 -15.838 1 95.63 409 VAL B O 1
ATOM 9901 N N . THR B 1 410 ? -1.752 -39.169 -14.344 1 94.57 410 THR B N 1
ATOM 9902 C CA . THR B 1 410 ? -2.685 -38.217 -13.751 1 94.57 410 THR B CA 1
ATOM 9903 C C . THR B 1 410 ? -1.933 -37.086 -13.055 1 94.57 410 THR B C 1
ATOM 9905 O O . THR B 1 410 ? -2.351 -35.927 -13.115 1 94.57 410 THR B O 1
ATOM 9908 N N . ALA B 1 411 ? -0.813 -37.428 -12.434 1 95.54 411 ALA B N 1
ATOM 9909 C CA . ALA B 1 411 ? 0.011 -36.425 -11.764 1 95.54 411 ALA B CA 1
ATOM 9910 C C . ALA B 1 411 ? 0.572 -35.418 -12.763 1 95.54 411 ALA B C 1
ATOM 9912 O O . ALA B 1 411 ? 0.594 -34.215 -12.496 1 95.54 411 ALA B O 1
ATOM 9913 N N . ALA B 1 412 ? 1.009 -35.87 -13.87 1 94.31 412 ALA B N 1
ATOM 9914 C CA . ALA B 1 412 ? 1.577 -35.003 -14.899 1 94.31 412 ALA B CA 1
ATOM 9915 C C . ALA B 1 412 ? 0.541 -34.006 -15.409 1 94.31 412 ALA B C 1
ATOM 9917 O O . ALA B 1 412 ? 0.811 -32.805 -15.486 1 94.31 412 ALA B O 1
ATOM 9918 N N . ARG B 1 413 ? -0.601 -34.491 -15.674 1 90.01 413 ARG B N 1
ATOM 9919 C CA . ARG B 1 413 ? -1.668 -33.654 -16.213 1 90.01 413 ARG B CA 1
ATOM 9920 C C . ARG B 1 413 ? -2.15 -32.645 -15.176 1 90.01 413 ARG B C 1
ATOM 9922 O O . ARG B 1 413 ? -2.305 -31.46 -15.48 1 90.01 413 ARG B O 1
ATOM 9929 N N . THR B 1 414 ? -2.312 -33.199 -13.978 1 88.95 414 THR B N 1
ATOM 9930 C CA . THR B 1 414 ? -2.832 -32.351 -12.911 1 88.95 414 THR B CA 1
ATOM 9931 C C . THR B 1 414 ? -1.797 -31.309 -12.495 1 88.95 414 THR B C 1
ATOM 9933 O O . THR B 1 414 ? -2.151 -30.188 -12.125 1 88.95 414 THR B O 1
ATOM 9936 N N . ALA B 1 415 ? -0.534 -31.655 -12.543 1 89.35 415 ALA B N 1
ATOM 9937 C CA . ALA B 1 415 ? 0.536 -30.719 -12.212 1 89.35 415 ALA B CA 1
ATOM 9938 C C . ALA B 1 415 ? 0.606 -29.583 -13.228 1 89.35 415 ALA B C 1
ATOM 9940 O O . ALA B 1 415 ? 0.88 -28.435 -12.869 1 89.35 415 ALA B O 1
ATOM 9941 N N . LEU B 1 416 ? 0.395 -29.877 -14.433 1 84.95 416 LEU B N 1
ATOM 9942 C CA . LEU B 1 416 ? 0.386 -28.864 -15.482 1 84.95 416 LEU B CA 1
ATOM 9943 C C . LEU B 1 416 ? -0.749 -27.868 -15.267 1 84.95 416 LEU B C 1
ATOM 9945 O O . LEU B 1 416 ? -0.536 -26.655 -15.331 1 84.95 416 LEU B O 1
ATOM 9949 N N . THR B 1 417 ? -1.868 -28.419 -14.903 1 78.46 417 THR B N 1
ATOM 9950 C CA . THR B 1 417 ? -3.042 -27.583 -14.677 1 78.46 417 THR B CA 1
ATOM 9951 C C . THR B 1 417 ? -2.889 -26.772 -13.393 1 78.46 417 THR B C 1
ATOM 9953 O O . THR B 1 417 ? -3.407 -25.658 -13.292 1 78.46 417 THR B O 1
ATOM 9956 N N . GLY B 1 418 ? -2.202 -27.41 -12.442 1 78.92 418 GLY B N 1
ATOM 9957 C CA . GLY B 1 418 ? -2.023 -26.761 -11.154 1 78.92 418 GLY B CA 1
ATOM 9958 C C . GLY B 1 418 ? -0.854 -25.795 -11.13 1 78.92 418 GLY B C 1
ATOM 9959 O O . GLY B 1 418 ? -0.517 -25.245 -10.079 1 78.92 418 GLY B O 1
ATOM 9960 N N . GLY B 1 419 ? -0.161 -25.65 -12.288 1 80.01 419 GLY B N 1
ATOM 9961 C CA . GLY B 1 419 ? 0.932 -24.695 -12.374 1 80.01 419 GLY B CA 1
ATOM 9962 C C . GLY B 1 419 ? 2.19 -25.162 -11.667 1 80.01 419 GLY B C 1
ATOM 9963 O O . GLY B 1 419 ? 2.865 -24.373 -11.002 1 80.01 419 GLY B O 1
ATOM 9964 N N . ALA B 1 420 ? 2.524 -26.354 -11.665 1 85.47 420 ALA B N 1
ATOM 9965 C CA . ALA B 1 420 ? 3.741 -26.931 -11.1 1 85.47 420 ALA B CA 1
ATOM 9966 C C . ALA B 1 420 ? 4.554 -27.654 -12.17 1 85.47 420 ALA B C 1
ATOM 9968 O O . ALA B 1 420 ? 4.589 -28.886 -12.205 1 85.47 420 ALA B O 1
ATOM 9969 N N . PRO B 1 421 ? 5.267 -26.895 -12.91 1 84.96 421 PRO B N 1
ATOM 9970 C CA . PRO B 1 421 ? 5.951 -27.485 -14.063 1 84.96 421 PRO B CA 1
ATOM 9971 C C . PRO B 1 421 ? 6.988 -28.532 -13.662 1 84.96 421 PRO B C 1
ATOM 9973 O O . PRO B 1 421 ? 7.147 -29.544 -14.35 1 84.96 421 PRO B O 1
ATOM 9976 N N . ALA B 1 422 ? 7.683 -28.351 -12.6 1 86.4 422 ALA B N 1
ATOM 9977 C CA . ALA B 1 422 ? 8.701 -29.311 -12.183 1 86.4 422 ALA B CA 1
ATOM 9978 C C . ALA B 1 422 ? 8.079 -30.666 -11.861 1 86.4 422 ALA B C 1
ATOM 9980 O O . ALA B 1 422 ? 8.636 -31.71 -12.208 1 86.4 422 ALA B O 1
ATOM 9981 N N . LEU B 1 423 ? 6.916 -30.672 -11.243 1 90.68 423 LEU B N 1
ATOM 9982 C CA . LEU B 1 423 ? 6.213 -31.908 -10.92 1 90.68 423 LEU B CA 1
ATOM 9983 C C . LEU B 1 423 ? 5.678 -32.575 -12.183 1 90.68 423 LEU B C 1
ATOM 9985 O O . LEU B 1 423 ? 5.751 -33.798 -12.323 1 90.68 423 LEU B O 1
ATOM 9989 N N . ALA B 1 424 ? 5.188 -31.724 -13.063 1 91.99 424 ALA B N 1
ATOM 9990 C CA . ALA B 1 424 ? 4.655 -32.247 -14.319 1 91.99 424 ALA B CA 1
ATOM 9991 C C . ALA B 1 424 ? 5.749 -32.924 -15.14 1 91.99 424 ALA B C 1
ATOM 9993 O O . ALA B 1 424 ? 5.555 -34.028 -15.654 1 91.99 424 ALA B O 1
ATOM 9994 N N . GLY B 1 425 ? 6.901 -32.242 -15.22 1 91.96 425 GLY B N 1
ATOM 9995 C CA . GLY B 1 425 ? 8.017 -32.806 -15.962 1 91.96 425 GLY B CA 1
ATOM 9996 C C . GLY B 1 425 ? 8.545 -34.094 -15.359 1 91.96 425 GLY B C 1
ATOM 9997 O O . GLY B 1 425 ? 8.789 -35.067 -16.075 1 91.96 425 GLY B O 1
ATOM 9998 N N . ARG B 1 426 ? 8.633 -34.132 -14.079 1 92.06 426 ARG B N 1
ATOM 9999 C CA . ARG B 1 426 ? 9.133 -35.317 -13.389 1 92.06 426 ARG B CA 1
ATOM 10000 C C . ARG B 1 426 ? 8.204 -36.507 -13.602 1 92.06 426 ARG B C 1
ATOM 10002 O O . ARG B 1 426 ? 8.662 -37.614 -13.897 1 92.06 426 ARG B O 1
ATOM 10009 N N . ALA B 1 427 ? 6.967 -36.275 -13.457 1 95.16 427 ALA B N 1
ATOM 10010 C CA . ALA B 1 427 ? 5.982 -37.341 -13.626 1 95.16 427 ALA B CA 1
ATOM 10011 C C . ALA B 1 427 ? 5.951 -37.836 -15.069 1 95.16 427 ALA B C 1
ATOM 10013 O O . ALA B 1 427 ? 5.927 -39.044 -15.317 1 95.16 427 ALA B O 1
ATOM 10014 N N . ALA B 1 428 ? 5.945 -36.898 -15.998 1 94.88 428 ALA B N 1
ATOM 10015 C CA . ALA B 1 428 ? 5.907 -37.268 -17.411 1 94.88 428 ALA B CA 1
ATOM 10016 C C . ALA B 1 428 ? 7.155 -38.052 -17.806 1 94.88 428 ALA B C 1
ATOM 10018 O O . ALA B 1 428 ? 7.066 -39.054 -18.52 1 94.88 428 ALA B O 1
ATOM 10019 N N . GLU B 1 429 ? 8.253 -37.638 -17.323 1 92.95 429 GLU B N 1
ATOM 10020 C CA . GLU B 1 429 ? 9.5 -38.333 -17.627 1 92.95 429 GLU B CA 1
ATOM 10021 C C . GLU B 1 429 ? 9.515 -39.732 -17.018 1 92.95 429 GLU B C 1
ATOM 10023 O O . GLU B 1 429 ? 10.045 -40.67 -17.616 1 92.95 429 GLU B O 1
ATOM 10028 N N . ALA B 1 430 ? 8.945 -39.819 -15.86 1 93.51 430 ALA B N 1
ATOM 10029 C CA . ALA B 1 430 ? 8.878 -41.123 -15.206 1 93.51 430 ALA B CA 1
ATOM 10030 C C . ALA B 1 430 ? 8.027 -42.099 -16.013 1 93.51 430 ALA B C 1
ATOM 10032 O O . ALA B 1 430 ? 8.339 -43.29 -16.089 1 93.51 430 ALA B O 1
ATOM 10033 N N . VAL B 1 431 ? 7 -41.59 -16.646 1 95.03 431 VAL B N 1
ATOM 10034 C CA . VAL B 1 431 ? 6.141 -42.424 -17.48 1 95.03 431 VAL B CA 1
ATOM 10035 C C . VAL B 1 431 ? 6.908 -42.88 -18.719 1 95.03 431 VAL B C 1
ATOM 10037 O O . VAL B 1 431 ? 6.856 -44.054 -19.092 1 95.03 431 VAL B O 1
ATOM 10040 N N . ILE B 1 432 ? 7.6 -41.941 -19.295 1 92.93 432 ILE B N 1
ATOM 10041 C CA . ILE B 1 432 ? 8.333 -42.235 -20.522 1 92.93 432 ILE B CA 1
ATOM 10042 C C . ILE B 1 432 ? 9.477 -43.2 -20.222 1 92.93 432 ILE B C 1
ATOM 10044 O O . ILE B 1 432 ? 9.773 -44.091 -21.022 1 92.93 432 ILE B O 1
ATOM 10048 N N . ALA B 1 433 ? 10.025 -43.008 -19.098 1 90.62 433 ALA B N 1
ATOM 10049 C CA . ALA B 1 433 ? 11.149 -43.861 -18.721 1 90.62 433 ALA B CA 1
ATOM 10050 C C . ALA B 1 433 ? 10.675 -45.267 -18.364 1 90.62 433 ALA B C 1
ATOM 10052 O O . ALA B 1 433 ? 11.431 -46.234 -18.487 1 90.62 433 ALA B O 1
ATOM 10053 N N . ALA B 1 434 ? 9.378 -45.225 -18.084 1 87.82 434 ALA B N 1
ATOM 10054 C CA . ALA B 1 434 ? 8.808 -46.523 -17.732 1 87.82 434 ALA B CA 1
ATOM 10055 C C . ALA B 1 434 ? 8.285 -47.246 -18.97 1 87.82 434 ALA B C 1
ATOM 10057 O O . ALA B 1 434 ? 8.068 -46.626 -20.013 1 87.82 434 ALA B O 1
ATOM 10058 N N . ASP B 1 435 ? 8.482 -48.569 -19.171 1 82.92 435 ASP B N 1
ATOM 10059 C CA . ASP B 1 435 ? 7.904 -49.338 -20.269 1 82.92 435 ASP B CA 1
ATOM 10060 C C . ASP B 1 435 ? 6.379 -49.354 -20.184 1 82.92 435 ASP B C 1
ATOM 10062 O O . ASP B 1 435 ? 5.77 -50.42 -20.069 1 82.92 435 ASP B O 1
ATOM 10066 N N . ALA B 1 436 ? 5.668 -48.076 -20.367 1 89.51 436 ALA B N 1
ATOM 10067 C CA . ALA B 1 436 ? 4.227 -47.895 -20.215 1 89.51 436 ALA B CA 1
ATOM 10068 C C . ALA B 1 436 ? 3.503 -48.125 -21.539 1 89.51 436 ALA B C 1
ATOM 10070 O O . ALA B 1 436 ? 4.117 -48.07 -22.607 1 89.51 436 ALA B O 1
ATOM 10071 N N . PRO B 1 437 ? 2.093 -48.408 -21.445 1 92.3 437 PRO B N 1
ATOM 10072 C CA . PRO B 1 437 ? 1.286 -48.52 -22.663 1 92.3 437 PRO B CA 1
ATOM 10073 C C . PRO B 1 437 ? 1.317 -47.251 -23.511 1 92.3 437 PRO B C 1
ATOM 10075 O O . PRO B 1 437 ? 1.513 -46.154 -22.98 1 92.3 437 PRO B O 1
ATOM 10078 N N . ALA B 1 438 ? 1.133 -47.358 -24.75 1 93.22 438 ALA B N 1
ATOM 10079 C CA . ALA B 1 438 ? 1.244 -46.265 -25.713 1 93.22 438 ALA B CA 1
ATOM 10080 C C . ALA B 1 438 ? 0.363 -45.087 -25.31 1 93.22 438 ALA B C 1
ATOM 10082 O O . ALA B 1 438 ? 0.768 -43.929 -25.436 1 93.22 438 ALA B O 1
ATOM 10083 N N . GLY B 1 439 ? -0.786 -45.363 -24.872 1 94.49 439 GLY B N 1
ATOM 10084 C CA . GLY B 1 439 ? -1.689 -44.301 -24.454 1 94.49 439 GLY B CA 1
ATOM 10085 C C . GLY B 1 439 ? -1.119 -43.436 -23.346 1 94.49 439 GLY B C 1
ATOM 10086 O O . GLY B 1 439 ? -1.267 -42.212 -23.369 1 94.49 439 GLY B O 1
ATOM 10087 N N . HIS B 1 440 ? -0.411 -44.069 -22.4 1 95.72 440 HIS B N 1
ATOM 10088 C CA . HIS B 1 440 ? 0.217 -43.357 -21.294 1 95.72 440 HIS B CA 1
ATOM 10089 C C . HIS B 1 440 ? 1.383 -42.502 -21.78 1 95.72 440 HIS B C 1
ATOM 10091 O O . HIS B 1 440 ? 1.547 -41.361 -21.341 1 95.72 440 HIS B O 1
ATOM 10097 N N . ARG B 1 441 ? 2.086 -42.949 -22.725 1 95.4 441 ARG B N 1
ATOM 10098 C CA . ARG B 1 441 ? 3.259 -42.245 -23.236 1 95.4 441 ARG B CA 1
ATOM 10099 C C . ARG B 1 441 ? 2.851 -41.025 -24.054 1 95.4 441 ARG B C 1
ATOM 10101 O O . ARG B 1 441 ? 3.481 -39.969 -23.959 1 95.4 441 ARG B O 1
ATOM 10108 N N . VAL B 1 442 ? 1.771 -41.147 -24.83 1 95.99 442 VAL B N 1
ATOM 10109 C CA . VAL B 1 442 ? 1.278 -40.018 -25.612 1 95.99 442 VAL B CA 1
ATOM 10110 C C . VAL B 1 442 ? 0.818 -38.903 -24.675 1 95.99 442 VAL B C 1
ATOM 10112 O O . VAL B 1 442 ? 1.151 -37.734 -24.882 1 95.99 442 VAL B O 1
ATOM 10115 N N . ARG B 1 443 ? 0.119 -39.277 -23.633 1 94.88 443 ARG B N 1
ATOM 10116 C CA . ARG B 1 443 ? -0.384 -38.286 -22.686 1 94.88 443 ARG B CA 1
ATOM 10117 C C . ARG B 1 443 ? 0.763 -37.586 -21.965 1 94.88 443 ARG B C 1
ATOM 10119 O O . ARG B 1 443 ? 0.699 -36.382 -21.708 1 94.88 443 ARG B O 1
ATOM 10126 N N . ALA B 1 444 ? 1.818 -38.279 -21.632 1 95.14 444 ALA B N 1
ATOM 10127 C CA . ALA B 1 444 ? 3 -37.704 -20.996 1 95.14 444 ALA B CA 1
ATOM 10128 C C . ALA B 1 444 ? 3.724 -36.752 -21.943 1 95.14 444 ALA B C 1
ATOM 10130 O O . ALA B 1 444 ? 4.19 -35.688 -21.527 1 95.14 444 ALA B O 1
ATOM 10131 N N . ARG B 1 445 ? 3.8 -37.128 -23.182 1 94.35 445 ARG B N 1
ATOM 10132 C CA . ARG B 1 445 ? 4.489 -36.29 -24.158 1 94.35 445 ARG B CA 1
ATOM 10133 C C . ARG B 1 445 ? 3.708 -35.008 -24.428 1 94.35 445 ARG B C 1
ATOM 10135 O O . ARG B 1 445 ? 4.299 -33.955 -24.676 1 94.35 445 ARG B O 1
ATOM 10142 N N . VAL B 1 446 ? 2.391 -35.099 -24.413 1 92.86 446 VAL B N 1
ATOM 10143 C CA . VAL B 1 446 ? 1.568 -33.904 -24.57 1 92.86 446 VAL B CA 1
ATOM 10144 C C . VAL B 1 446 ? 1.848 -32.931 -23.427 1 92.86 446 VAL B C 1
ATOM 10146 O O . VAL B 1 446 ? 1.918 -31.718 -23.639 1 92.86 446 VAL B O 1
ATOM 10149 N N . VAL B 1 447 ? 2.053 -33.471 -22.22 1 92.48 447 VAL B N 1
ATOM 10150 C CA . VAL B 1 447 ? 2.368 -32.635 -21.066 1 92.48 447 VAL B CA 1
ATOM 10151 C C . VAL B 1 447 ? 3.72 -31.956 -21.274 1 92.48 447 VAL B C 1
ATOM 10153 O O . VAL B 1 447 ? 3.874 -30.766 -20.991 1 92.48 447 VAL B O 1
ATOM 10156 N N . LEU B 1 448 ? 4.675 -32.677 -21.783 1 91.4 448 LEU B N 1
ATOM 10157 C CA . LEU B 1 448 ? 5.999 -32.116 -22.026 1 91.4 448 LEU B CA 1
ATOM 10158 C C . LEU B 1 448 ? 5.94 -31.022 -23.086 1 91.4 448 LEU B C 1
ATOM 10160 O O . LEU B 1 448 ? 6.65 -30.018 -22.989 1 91.4 448 LEU B O 1
ATOM 10164 N N . ILE B 1 449 ? 5.096 -31.225 -24.076 1 91.15 449 ILE B N 1
ATOM 10165 C CA . ILE B 1 449 ? 4.907 -30.222 -25.118 1 91.15 449 ILE B CA 1
ATOM 10166 C C . ILE B 1 449 ? 4.301 -28.958 -24.513 1 91.15 449 ILE B C 1
ATOM 10168 O O . ILE B 1 449 ? 4.747 -27.846 -24.807 1 91.15 449 ILE B O 1
ATOM 10172 N N . ASP B 1 450 ? 3.375 -29.161 -23.668 1 87.58 450 ASP B N 1
ATOM 10173 C CA . ASP B 1 450 ? 2.708 -28.027 -23.035 1 87.58 450 ASP B CA 1
ATOM 10174 C C . ASP B 1 450 ? 3.672 -27.255 -22.138 1 87.58 450 ASP B C 1
ATOM 10176 O O . ASP B 1 450 ? 3.557 -26.035 -21.999 1 87.58 450 ASP B O 1
ATOM 10180 N N . LEU B 1 451 ? 4.636 -27.913 -21.516 1 86.58 451 LEU B N 1
ATOM 10181 C CA . LEU B 1 451 ? 5.596 -27.287 -20.612 1 86.58 451 LEU B CA 1
ATOM 10182 C C . LEU B 1 451 ? 6.57 -26.403 -21.383 1 86.58 451 LEU B C 1
ATOM 10184 O O . LEU B 1 451 ? 7.209 -25.523 -20.801 1 86.58 451 LEU B O 1
ATOM 10188 N N . ALA B 1 452 ? 6.667 -26.651 -22.668 1 83.82 452 ALA B N 1
ATOM 10189 C CA . ALA B 1 452 ? 7.582 -25.856 -23.483 1 83.82 452 ALA B CA 1
ATOM 10190 C C . ALA B 1 452 ? 7.057 -24.436 -23.671 1 83.82 452 ALA B C 1
ATOM 10192 O O . ALA B 1 452 ? 7.823 -23.52 -23.98 1 83.82 452 ALA B O 1
ATOM 10193 N N . GLY B 1 453 ? 5.758 -24.249 -23.492 1 77.97 453 GLY B N 1
ATOM 10194 C CA . GLY B 1 453 ? 5.163 -22.932 -23.651 1 77.97 453 GLY B CA 1
ATOM 10195 C C . GLY B 1 453 ? 5.321 -22.371 -25.052 1 77.97 453 GLY B C 1
ATOM 10196 O O . GLY B 1 453 ? 4.937 -23.014 -26.031 1 77.97 453 GLY B O 1
ATOM 10197 N N . GLN B 1 454 ? 6.151 -21.295 -25.125 1 78.43 454 GLN B N 1
ATOM 10198 C CA . GLN B 1 454 ? 6.31 -20.599 -26.397 1 78.43 454 GLN B CA 1
ATOM 10199 C C . GLN B 1 454 ? 7.427 -21.222 -27.23 1 78.43 454 GLN B C 1
ATOM 10201 O O . GLN B 1 454 ? 7.57 -20.915 -28.415 1 78.43 454 GLN B O 1
ATOM 10206 N N . ALA B 1 455 ? 8.159 -22.135 -26.623 1 79.76 455 ALA B N 1
ATOM 10207 C CA . ALA B 1 455 ? 9.278 -22.761 -27.323 1 79.76 455 ALA B CA 1
ATOM 10208 C C . ALA B 1 455 ? 8.837 -24.041 -28.027 1 79.76 455 ALA B C 1
ATOM 10210 O O . ALA B 1 455 ? 9.555 -25.044 -28.014 1 79.76 455 ALA B O 1
ATOM 10211 N N . LEU B 1 456 ? 7.706 -24.037 -28.6 1 84.13 456 LEU B N 1
ATOM 10212 C CA . LEU B 1 456 ? 7.137 -25.207 -29.26 1 84.13 456 LEU B CA 1
ATOM 10213 C C . LEU B 1 456 ? 7.927 -25.562 -30.515 1 84.13 456 LEU B C 1
ATOM 10215 O O . LEU B 1 456 ? 7.906 -26.711 -30.963 1 84.13 456 LEU B O 1
ATOM 10219 N N . GLY B 1 457 ? 8.614 -24.591 -31.046 1 78.75 457 GLY B N 1
ATOM 10220 C CA . GLY B 1 457 ? 9.4 -24.834 -32.245 1 78.75 457 GLY B CA 1
ATOM 10221 C C . GLY B 1 457 ? 10.506 -25.851 -32.038 1 78.75 457 GLY B C 1
ATOM 10222 O O . GLY B 1 457 ? 10.9 -26.547 -32.976 1 78.75 457 GLY B O 1
ATOM 10223 N N . GLU B 1 458 ? 10.918 -26.032 -30.855 1 80.7 458 GLU B N 1
ATOM 10224 C CA . GLU B 1 458 ? 12.041 -26.915 -30.555 1 80.7 458 GLU B CA 1
ATOM 10225 C C . GLU B 1 458 ? 11.558 -28.304 -30.15 1 80.7 458 GLU B C 1
ATOM 10227 O O . GLU B 1 458 ? 12.367 -29.194 -29.879 1 80.7 458 GLU B O 1
ATOM 10232 N N . MET B 1 459 ? 10.255 -28.523 -30.281 1 88.09 459 MET B N 1
ATOM 10233 C CA . MET B 1 459 ? 9.709 -29.773 -29.762 1 88.09 459 MET B CA 1
ATOM 10234 C C . MET B 1 459 ? 9.41 -30.749 -30.895 1 88.09 459 MET B C 1
ATOM 10236 O O . MET B 1 459 ? 8.577 -31.644 -30.746 1 88.09 459 MET B O 1
ATOM 10240 N N . GLY B 1 460 ? 10.101 -30.61 -31.966 1 88.48 460 GLY B N 1
ATOM 10241 C CA . GLY B 1 460 ? 9.852 -31.442 -33.132 1 88.48 460 GLY B CA 1
ATOM 10242 C C . GLY B 1 460 ? 9.964 -32.927 -32.839 1 88.48 460 GLY B C 1
ATOM 10243 O O . GLY B 1 460 ? 9.114 -33.714 -33.262 1 88.48 460 GLY B O 1
ATOM 10244 N N . GLU B 1 461 ? 10.937 -33.283 -32.045 1 91.14 461 GLU B N 1
ATOM 10245 C CA . GLU B 1 461 ? 11.155 -34.689 -31.72 1 91.14 461 GLU B CA 1
ATOM 10246 C C . GLU B 1 461 ? 10.022 -35.239 -30.858 1 91.14 461 GLU B C 1
ATOM 10248 O O . GLU B 1 461 ? 9.577 -36.371 -31.057 1 91.14 461 GLU B O 1
ATOM 10253 N N . THR B 1 462 ? 9.625 -34.452 -29.983 1 92.71 462 THR B N 1
ATOM 10254 C CA . THR B 1 462 ? 8.561 -34.886 -29.084 1 92.71 462 THR B CA 1
ATOM 10255 C C . THR B 1 462 ? 7.24 -35.022 -29.836 1 92.71 462 THR B C 1
ATOM 10257 O O . THR B 1 462 ? 6.474 -35.956 -29.592 1 92.71 462 THR B O 1
ATOM 10260 N N . PHE B 1 463 ? 6.978 -34.155 -30.778 1 94.09 463 PHE B N 1
ATOM 10261 C CA . PHE B 1 463 ? 5.78 -34.248 -31.604 1 94.09 463 PHE B CA 1
ATOM 10262 C C . PHE B 1 463 ? 5.808 -35.51 -32.458 1 94.09 463 PHE B C 1
ATOM 10264 O O . PHE B 1 463 ? 4.813 -36.233 -32.54 1 94.09 463 PHE B O 1
ATOM 10271 N N . ALA B 1 464 ? 6.982 -35.757 -33.018 1 94.67 464 ALA B N 1
ATOM 10272 C CA . ALA B 1 464 ? 7.123 -36.926 -33.882 1 94.67 464 ALA B CA 1
ATOM 10273 C C . ALA B 1 464 ? 6.883 -38.216 -33.104 1 94.67 464 ALA B C 1
ATOM 10275 O O . ALA B 1 464 ? 6.198 -39.121 -33.585 1 94.67 464 ALA B O 1
ATOM 10276 N N . ALA B 1 465 ? 7.408 -38.237 -31.983 1 95.19 465 ALA B N 1
ATOM 10277 C CA . ALA B 1 465 ? 7.245 -39.419 -31.141 1 95.19 465 ALA B CA 1
ATOM 10278 C C . ALA B 1 465 ? 5.79 -39.591 -30.713 1 95.19 465 ALA B C 1
ATOM 10280 O O . ALA B 1 465 ? 5.269 -40.709 -30.7 1 95.19 465 ALA B O 1
ATOM 10281 N N . ALA B 1 466 ? 5.116 -38.548 -30.369 1 96.41 466 ALA B N 1
ATOM 10282 C CA . ALA B 1 466 ? 3.722 -38.591 -29.935 1 96.41 466 ALA B CA 1
ATOM 10283 C C . ALA B 1 466 ? 2.809 -39.053 -31.068 1 96.41 466 ALA B C 1
ATOM 10285 O O . ALA B 1 466 ? 1.893 -39.849 -30.85 1 96.41 466 ALA B O 1
ATOM 10286 N N . LEU B 1 467 ? 3.091 -38.601 -32.303 1 95.67 467 LEU B N 1
ATOM 10287 C CA . LEU B 1 467 ? 2.285 -38.981 -33.458 1 95.67 467 LEU B CA 1
ATOM 10288 C C . LEU B 1 467 ? 2.482 -40.455 -33.797 1 95.67 467 LEU B C 1
ATOM 10290 O O . LEU B 1 467 ? 1.517 -41.161 -34.098 1 95.67 467 LEU B O 1
ATOM 10294 N N . ALA B 1 468 ? 3.718 -40.916 -33.639 1 95.91 468 ALA B N 1
ATOM 10295 C CA . ALA B 1 468 ? 4.025 -42.314 -33.93 1 95.91 468 ALA B CA 1
ATOM 10296 C C . ALA B 1 468 ? 3.339 -43.245 -32.934 1 95.91 468 ALA B C 1
ATOM 10298 O O . ALA B 1 468 ? 2.828 -44.301 -33.313 1 95.91 468 ALA B O 1
ATOM 10299 N N . GLU B 1 469 ? 3.292 -42.815 -31.793 1 95.44 469 GLU B N 1
ATOM 10300 C CA . GLU B 1 469 ? 2.709 -43.626 -30.729 1 95.44 469 GLU B CA 1
ATOM 10301 C C . GLU B 1 469 ? 1.185 -43.55 -30.748 1 95.44 469 GLU B C 1
ATOM 10303 O O . GLU B 1 469 ? 0.506 -44.516 -30.394 1 95.44 469 GLU B O 1
ATOM 10308 N N . ALA B 1 470 ? 0.611 -42.429 -31.084 1 96.29 470 ALA B N 1
ATOM 10309 C CA . ALA B 1 470 ? -0.838 -42.269 -31.162 1 96.29 470 ALA B CA 1
ATOM 10310 C C . ALA B 1 470 ? -1.427 -43.134 -32.273 1 96.29 470 ALA B C 1
ATOM 10312 O O . ALA B 1 470 ? -2.572 -43.582 -32.179 1 96.29 470 ALA B O 1
ATOM 10313 N N . GLY B 1 471 ? -0.674 -43.334 -33.352 1 93.2 471 GLY B N 1
ATOM 10314 C CA . GLY B 1 471 ? -1.174 -44.112 -34.474 1 93.2 471 GLY B CA 1
ATOM 10315 C C . GLY B 1 471 ? -2.439 -43.536 -35.082 1 93.2 471 GLY B C 1
ATOM 10316 O O . GLY B 1 471 ? -2.494 -42.347 -35.404 1 93.2 471 GLY B O 1
ATOM 10317 N N . ASP B 1 472 ? -3.554 -44.316 -35.164 1 92.08 472 ASP B N 1
ATOM 10318 C CA . ASP B 1 472 ? -4.787 -43.88 -35.812 1 92.08 472 ASP B CA 1
ATOM 10319 C C . ASP B 1 472 ? -5.904 -43.678 -34.789 1 92.08 472 ASP B C 1
ATOM 10321 O O . ASP B 1 472 ? -7.061 -43.469 -35.159 1 92.08 472 ASP B O 1
ATOM 10325 N N . ASP B 1 473 ? -5.532 -43.629 -33.52 1 95.01 473 ASP B N 1
ATOM 10326 C CA . ASP B 1 473 ? -6.524 -43.426 -32.469 1 95.01 473 ASP B CA 1
ATOM 10327 C C . ASP B 1 473 ? -6.903 -41.952 -32.348 1 95.01 473 ASP B C 1
ATOM 10329 O O . ASP B 1 473 ? -6.099 -41.134 -31.895 1 95.01 473 ASP B O 1
ATOM 10333 N N . PRO B 1 474 ? -8.129 -41.604 -32.693 1 94.58 474 PRO B N 1
ATOM 10334 C CA . PRO B 1 474 ? -8.53 -40.195 -32.697 1 94.58 474 PRO B CA 1
ATOM 10335 C C . PRO B 1 474 ? -8.446 -39.554 -31.314 1 94.58 474 PRO B C 1
ATOM 10337 O O . PRO B 1 474 ? -8.159 -38.36 -31.199 1 94.58 474 PRO B O 1
ATOM 10340 N N . ALA B 1 475 ? -8.636 -40.36 -30.332 1 93.07 475 ALA B N 1
ATOM 10341 C CA . ALA B 1 475 ? -8.618 -39.828 -28.971 1 93.07 475 ALA B CA 1
ATOM 10342 C C . ALA B 1 475 ? -7.209 -39.404 -28.568 1 93.07 475 ALA B C 1
ATOM 10344 O O . ALA B 1 475 ? -7.037 -38.479 -27.77 1 93.07 475 ALA B O 1
ATOM 10345 N N . LEU B 1 476 ? -6.176 -40.012 -29.162 1 94.55 476 LEU B N 1
ATOM 10346 C CA . LEU B 1 476 ? -4.787 -39.683 -28.86 1 94.55 476 LEU B CA 1
ATOM 10347 C C . LEU B 1 476 ? -4.237 -38.673 -29.862 1 94.55 476 LEU B C 1
ATOM 10349 O O . LEU B 1 476 ? -3.346 -37.887 -29.532 1 94.55 476 LEU B O 1
ATOM 10353 N N . LEU B 1 477 ? -4.789 -38.678 -31.032 1 94.84 477 LEU B N 1
ATOM 10354 C CA . LEU B 1 477 ? -4.28 -37.83 -32.104 1 94.84 477 LEU B CA 1
ATOM 10355 C C . LEU B 1 477 ? -4.751 -36.39 -31.929 1 94.84 477 LEU B C 1
ATOM 10357 O O . LEU B 1 477 ? -4.004 -35.45 -32.208 1 94.84 477 LEU B O 1
ATOM 10361 N N . ALA B 1 478 ? -5.974 -36.152 -31.497 1 93.92 478 ALA B N 1
ATOM 10362 C CA . ALA B 1 478 ? -6.584 -34.826 -31.443 1 93.92 478 ALA B CA 1
ATOM 10363 C C . ALA B 1 478 ? -5.787 -33.892 -30.537 1 93.92 478 ALA B C 1
ATOM 10365 O O . ALA B 1 478 ? -5.419 -32.787 -30.944 1 93.92 478 ALA B O 1
ATOM 10366 N N . PRO B 1 479 ? -5.425 -34.33 -29.342 1 91.86 479 PRO B N 1
ATOM 10367 C CA . PRO B 1 479 ? -4.655 -33.431 -28.48 1 91.86 479 PRO B CA 1
ATOM 10368 C C . PRO B 1 479 ? -3.284 -33.088 -29.059 1 91.86 479 PRO B C 1
ATOM 10370 O O . PRO B 1 479 ? -2.787 -31.977 -28.862 1 91.86 479 PRO B O 1
ATOM 10373 N N . VAL B 1 480 ? -2.657 -33.954 -29.737 1 94.79 480 VAL B N 1
ATOM 10374 C CA . VAL B 1 480 ? -1.336 -33.719 -30.311 1 94.79 480 VAL B CA 1
ATOM 10375 C C . VAL B 1 480 ? -1.442 -32.724 -31.464 1 94.79 480 VAL B C 1
ATOM 10377 O O . VAL B 1 480 ? -0.668 -31.767 -31.541 1 94.79 480 VAL B O 1
ATOM 10380 N N . ARG B 1 481 ? -2.408 -32.916 -32.274 1 95.01 481 ARG B N 1
ATOM 10381 C CA . ARG B 1 481 ? -2.565 -32.056 -33.442 1 95.01 481 ARG B CA 1
ATOM 10382 C C . ARG B 1 481 ? -3.028 -30.661 -33.035 1 95.01 481 ARG B C 1
ATOM 10384 O O . ARG B 1 481 ? -2.679 -29.672 -33.683 1 95.01 481 ARG B O 1
ATOM 10391 N N . LEU B 1 482 ? -3.801 -30.615 -32.02 1 93.23 482 LEU B N 1
ATOM 10392 C CA . LEU B 1 482 ? -4.169 -29.31 -31.481 1 93.23 482 LEU B CA 1
ATOM 10393 C C . LEU B 1 482 ? -2.928 -28.502 -31.116 1 93.23 482 LEU B C 1
ATOM 10395 O O . LEU B 1 482 ? -2.862 -27.301 -31.388 1 93.23 482 LEU B O 1
ATOM 10399 N N . ARG B 1 483 ? -1.964 -29.175 -30.499 1 93.73 483 ARG B N 1
ATOM 10400 C CA . ARG B 1 483 ? -0.732 -28.486 -30.128 1 93.73 483 ARG B CA 1
ATOM 10401 C C . ARG B 1 483 ? 0.088 -28.127 -31.363 1 93.73 483 ARG B C 1
ATOM 10403 O O . ARG B 1 483 ? 0.786 -27.111 -31.377 1 93.73 483 ARG B O 1
ATOM 10410 N N . LEU B 1 484 ? -0.029 -28.866 -32.397 1 94.21 484 LEU B N 1
ATOM 10411 C CA . LEU B 1 484 ? 0.614 -28.519 -33.66 1 94.21 484 LEU B CA 1
ATOM 10412 C C . LEU B 1 484 ? 0.004 -27.253 -34.252 1 94.21 484 LEU B C 1
ATOM 10414 O O . LEU B 1 484 ? 0.704 -26.456 -34.881 1 94.21 484 LEU B O 1
ATOM 10418 N N . THR B 1 485 ? -1.302 -27.092 -34.08 1 93.43 485 THR B N 1
ATOM 10419 C CA . THR B 1 485 ? -1.962 -25.855 -34.482 1 93.43 485 THR B CA 1
ATOM 10420 C C . THR B 1 485 ? -1.342 -24.655 -33.772 1 93.43 485 THR B C 1
ATOM 10422 O O . THR B 1 485 ? -1.031 -23.645 -34.406 1 93.43 485 THR B O 1
ATOM 10425 N N . TRP B 1 486 ? -1.121 -24.786 -32.557 1 90.96 486 TRP B N 1
ATOM 10426 C CA . TRP B 1 486 ? -0.554 -23.697 -31.769 1 90.96 486 TRP B CA 1
ATOM 10427 C C . TRP B 1 486 ? 0.889 -23.423 -32.177 1 90.96 486 TRP B C 1
ATOM 10429 O O . TRP B 1 486 ? 1.316 -22.267 -32.235 1 90.96 486 TRP B O 1
ATOM 10439 N N . GLN B 1 487 ? 1.624 -24.5 -32.344 1 92.22 487 GLN B N 1
ATOM 10440 C CA . GLN B 1 487 ? 3.001 -24.341 -32.802 1 92.22 487 GLN B CA 1
ATOM 10441 C C . GLN B 1 487 ? 3.06 -23.544 -34.102 1 92.22 487 GLN B C 1
ATOM 10443 O O . GLN B 1 487 ? 3.891 -22.646 -34.247 1 92.22 487 GLN B O 1
ATOM 10448 N N . ALA B 1 488 ? 2.166 -23.822 -34.994 1 91.46 488 ALA B N 1
ATOM 10449 C CA . ALA B 1 488 ? 2.134 -23.134 -36.283 1 91.46 488 ALA B CA 1
ATOM 10450 C C . ALA B 1 488 ? 1.756 -21.666 -36.112 1 91.46 488 ALA B C 1
ATOM 10452 O O . ALA B 1 488 ? 2.287 -20.797 -36.808 1 91.46 488 ALA B O 1
ATOM 10453 N N . MET B 1 489 ? 0.921 -21.386 -35.239 1 88.01 489 MET B N 1
ATOM 10454 C CA . MET B 1 489 ? 0.51 -20.012 -34.964 1 88.01 489 MET B CA 1
ATOM 10455 C C . MET B 1 489 ? 1.666 -19.204 -34.384 1 88.01 489 MET B C 1
ATOM 10457 O O . MET B 1 489 ? 1.913 -18.074 -34.808 1 88.01 489 MET B O 1
ATOM 10461 N N . ILE B 1 490 ? 2.345 -19.76 -33.449 1 87.28 490 ILE B N 1
ATOM 10462 C CA . ILE B 1 490 ? 3.416 -19.072 -32.736 1 87.28 490 ILE B CA 1
ATOM 10463 C C . ILE B 1 490 ? 4.592 -18.83 -33.68 1 87.28 490 ILE B C 1
ATOM 10465 O O . ILE B 1 490 ? 5.225 -17.773 -33.635 1 87.28 490 ILE B O 1
ATOM 10469 N N . THR B 1 491 ? 4.844 -19.825 -34.545 1 86.24 491 THR B N 1
ATOM 10470 C CA . THR B 1 491 ? 5.992 -19.72 -35.439 1 86.24 491 THR B CA 1
ATOM 10471 C C . THR B 1 491 ? 5.648 -18.876 -36.663 1 86.24 491 THR B C 1
ATOM 10473 O O . THR B 1 491 ? 6.517 -18.587 -37.488 1 86.24 491 THR B O 1
ATOM 10476 N N . GLY B 1 492 ? 4.405 -18.525 -36.831 1 83.46 492 GLY B N 1
ATOM 10477 C CA . GLY B 1 492 ? 4.025 -17.567 -37.858 1 83.46 492 GLY B CA 1
ATOM 10478 C C . GLY B 1 492 ? 3.646 -18.222 -39.173 1 83.46 492 GLY B C 1
ATOM 10479 O O . GLY B 1 492 ? 3.978 -17.712 -40.245 1 83.46 492 GLY B O 1
ATOM 10480 N N . ASP B 1 493 ? 3.047 -19.366 -39.086 1 87.73 493 ASP B N 1
ATOM 10481 C CA . ASP B 1 493 ? 2.527 -20.045 -40.269 1 87.73 493 ASP B CA 1
ATOM 10482 C C . ASP B 1 493 ? 1.012 -20.216 -40.183 1 87.73 493 ASP B C 1
ATOM 10484 O O . ASP B 1 493 ? 0.521 -21.306 -39.884 1 87.73 493 ASP B O 1
ATOM 10488 N N . PRO B 1 494 ? 0.278 -19.169 -40.595 1 88.45 494 PRO B N 1
ATOM 10489 C CA . PRO B 1 494 ? -1.175 -19.199 -40.413 1 88.45 494 PRO B CA 1
ATOM 10490 C C . PRO B 1 494 ? -1.861 -20.231 -41.305 1 88.45 494 PRO B C 1
ATOM 10492 O O . PRO B 1 494 ? -2.901 -20.78 -40.933 1 88.45 494 PRO B O 1
ATOM 10495 N N . ASP B 1 495 ? -1.277 -20.587 -42.478 1 90.13 495 ASP B N 1
ATOM 10496 C CA . ASP B 1 495 ? -1.875 -21.585 -43.36 1 90.13 495 ASP B CA 1
ATOM 10497 C C . ASP B 1 495 ? -1.838 -22.973 -42.723 1 90.13 495 ASP B C 1
ATOM 10499 O O . ASP B 1 495 ? -2.851 -23.675 -42.694 1 90.13 495 ASP B O 1
ATOM 10503 N N . ARG B 1 496 ? -0.715 -23.209 -42.298 1 92.56 496 ARG B N 1
ATOM 10504 C CA . ARG B 1 496 ? -0.581 -24.5 -41.632 1 92.56 496 ARG B CA 1
ATOM 10505 C C . ARG B 1 496 ? -1.447 -24.562 -40.378 1 92.56 496 ARG B C 1
ATOM 10507 O O . ARG B 1 496 ? -2.039 -25.601 -40.077 1 92.56 496 ARG B O 1
ATOM 10514 N N . ALA B 1 497 ? -1.517 -23.508 -39.665 1 93.83 497 ALA B N 1
ATOM 10515 C CA . ALA B 1 497 ? -2.313 -23.444 -38.442 1 93.83 497 ALA B CA 1
ATOM 10516 C C . ALA B 1 497 ? -3.792 -23.68 -38.736 1 93.83 497 ALA B C 1
ATOM 10518 O O . ALA B 1 497 ? -4.462 -24.427 -38.019 1 93.83 497 ALA B O 1
ATOM 10519 N N . ALA B 1 498 ? -4.252 -23.06 -39.805 1 94.54 498 ALA B N 1
ATOM 10520 C CA . ALA B 1 498 ? -5.654 -23.222 -40.182 1 94.54 498 ALA B CA 1
ATOM 10521 C C . ALA B 1 498 ? -5.947 -24.66 -40.601 1 94.54 498 ALA B C 1
ATOM 10523 O O . ALA B 1 498 ? -6.993 -25.213 -40.253 1 94.54 498 ALA B O 1
ATOM 10524 N N . PHE B 1 499 ? -5.002 -25.241 -41.336 1 94.88 499 PHE B N 1
ATOM 10525 C CA . PHE B 1 499 ? -5.142 -26.622 -41.783 1 94.88 499 PHE B CA 1
ATOM 10526 C C . PHE B 1 499 ? -5.217 -27.571 -40.594 1 94.88 499 PHE B C 1
ATOM 10528 O O . PHE B 1 499 ? -6.115 -28.413 -40.52 1 94.88 499 PHE B O 1
ATOM 10535 N N . GLU B 1 500 ? -4.327 -27.397 -39.706 1 95.87 500 GLU B N 1
ATOM 10536 C CA . GLU B 1 500 ? -4.285 -28.241 -38.515 1 95.87 500 GLU B CA 1
ATOM 10537 C C . GLU B 1 500 ? -5.525 -28.036 -37.65 1 95.87 500 GLU B C 1
ATOM 10539 O O . GLU B 1 500 ? -6.06 -28.993 -37.086 1 95.87 500 GLU B O 1
ATOM 10544 N N . ALA B 1 501 ? -5.994 -26.84 -37.493 1 96.27 501 ALA B N 1
ATOM 10545 C CA . ALA B 1 501 ? -7.152 -26.535 -36.658 1 96.27 501 ALA B CA 1
ATOM 10546 C C . ALA B 1 501 ? -8.411 -27.208 -37.198 1 96.27 501 ALA B C 1
ATOM 10548 O O . ALA B 1 501 ? -9.176 -27.808 -36.439 1 96.27 501 ALA B O 1
ATOM 10549 N N . ARG B 1 502 ? -8.575 -27.166 -38.509 1 95.81 502 ARG B N 1
ATOM 10550 C CA . ARG B 1 502 ? -9.727 -27.806 -39.137 1 95.81 502 ARG B CA 1
ATOM 10551 C C . ARG B 1 502 ? -9.669 -29.321 -38.972 1 95.81 502 ARG B C 1
ATOM 10553 O O . ARG B 1 502 ? -10.667 -29.95 -38.615 1 95.81 502 ARG B O 1
ATOM 10560 N N . GLY B 1 503 ? -8.474 -29.77 -39.254 1 95.7 503 GLY B N 1
ATOM 10561 C CA . GLY B 1 503 ? -8.288 -31.204 -39.104 1 95.7 503 GLY B CA 1
ATOM 10562 C C . GLY B 1 503 ? -8.512 -31.689 -37.684 1 95.7 503 GLY B C 1
ATOM 10563 O O . GLY B 1 503 ? -9.131 -32.734 -37.47 1 95.7 503 GLY B O 1
ATOM 10564 N N . THR B 1 504 ? -8.034 -30.96 -36.755 1 95.86 504 THR B N 1
ATOM 10565 C CA . THR B 1 504 ? -8.171 -31.309 -35.346 1 95.86 504 THR B CA 1
ATOM 10566 C C . THR B 1 504 ? -9.636 -31.279 -34.921 1 95.86 504 THR B C 1
ATOM 10568 O O . THR B 1 504 ? -10.089 -32.148 -34.173 1 95.86 504 THR B O 1
ATOM 10571 N N . ALA B 1 505 ? -10.408 -30.262 -35.367 1 95.34 505 ALA B N 1
ATOM 10572 C CA . ALA B 1 505 ? -11.828 -30.17 -35.039 1 95.34 505 ALA B CA 1
ATOM 10573 C C . ALA B 1 505 ? -12.585 -31.401 -35.528 1 95.34 505 ALA B C 1
ATOM 10575 O O . ALA B 1 505 ? -13.416 -31.955 -34.804 1 95.34 505 ALA B O 1
ATOM 10576 N N . ASP B 1 506 ? -12.206 -31.916 -36.698 1 95.57 506 ASP B N 1
ATOM 10577 C CA . ASP B 1 506 ? -12.855 -33.082 -37.289 1 95.57 506 ASP B CA 1
ATOM 10578 C C . ASP B 1 506 ? -12.505 -34.354 -36.52 1 95.57 506 ASP B C 1
ATOM 10580 O O . ASP B 1 506 ? -13.38 -35.177 -36.241 1 95.57 506 ASP B O 1
ATOM 10584 N N . ILE B 1 507 ? -11.288 -34.481 -36.199 1 96.57 507 ILE B N 1
ATOM 10585 C CA . ILE B 1 507 ? -10.814 -35.661 -35.484 1 96.57 507 ILE B CA 1
ATOM 10586 C C . ILE B 1 507 ? -11.429 -35.698 -34.087 1 96.57 507 ILE B C 1
ATOM 10588 O O . ILE B 1 507 ? -11.859 -36.755 -33.619 1 96.57 507 ILE B O 1
ATOM 10592 N N . ALA B 1 508 ? -11.47 -34.545 -33.413 1 94.61 508 ALA B N 1
ATOM 10593 C CA . ALA B 1 508 ? -12.033 -34.452 -32.069 1 94.61 508 ALA B CA 1
ATOM 10594 C C . ALA B 1 508 ? -13.524 -34.776 -32.075 1 94.61 508 ALA B C 1
ATOM 10596 O O . ALA B 1 508 ? -14.028 -35.427 -31.156 1 94.61 508 ALA B O 1
ATOM 10597 N N . ARG B 1 509 ? -14.19 -34.333 -33.115 1 93.72 509 ARG B N 1
ATOM 10598 C CA . ARG B 1 509 ? -15.614 -34.622 -33.251 1 93.72 509 ARG B CA 1
ATOM 10599 C C . ARG B 1 509 ? -15.858 -36.122 -33.377 1 93.72 509 ARG B C 1
ATOM 10601 O O . ARG B 1 509 ? -16.771 -36.662 -32.75 1 93.72 509 ARG B O 1
ATOM 10608 N N . ARG B 1 510 ? -14.996 -36.805 -34.048 1 94.25 510 ARG B N 1
ATOM 10609 C CA . ARG B 1 510 ? -15.114 -38.247 -34.235 1 94.25 510 ARG B CA 1
ATOM 10610 C C . ARG B 1 510 ? -14.847 -38.992 -32.931 1 94.25 510 ARG B C 1
ATOM 10612 O O . ARG B 1 510 ? -15.44 -40.043 -32.677 1 94.25 510 ARG B O 1
ATOM 10619 N N . ALA B 1 511 ? -13.993 -38.421 -32.165 1 93.89 511 ALA B N 1
ATOM 10620 C CA . ALA B 1 511 ? -13.628 -39.046 -30.896 1 93.89 511 ALA B CA 1
ATOM 10621 C C . ALA B 1 511 ? -14.629 -38.692 -29.801 1 93.89 511 ALA B C 1
ATOM 10623 O O . ALA B 1 511 ? -14.593 -39.264 -28.709 1 93.89 511 ALA B O 1
ATOM 10624 N N . GLY B 1 512 ? -15.587 -37.746 -30.007 1 90.39 512 GLY B N 1
ATOM 10625 C CA . GLY B 1 512 ? -16.519 -37.275 -28.994 1 90.39 512 GLY B CA 1
ATOM 10626 C C . GLY B 1 512 ? -15.87 -36.375 -27.96 1 90.39 512 GLY B C 1
ATOM 10627 O O . GLY B 1 512 ? -16.369 -36.248 -26.84 1 90.39 512 GLY B O 1
ATOM 10628 N N . ASP B 1 513 ? -14.7 -35.773 -28.321 1 90.83 513 ASP B N 1
ATOM 10629 C CA . ASP B 1 513 ? -13.98 -34.856 -27.442 1 90.83 513 ASP B CA 1
ATOM 10630 C C . ASP B 1 513 ? -14.397 -33.41 -27.698 1 90.83 513 ASP B C 1
ATOM 10632 O O . ASP B 1 513 ? -13.73 -32.688 -28.442 1 90.83 513 ASP B O 1
ATOM 10636 N N . THR B 1 514 ? -15.425 -32.948 -26.975 1 89.43 514 THR B N 1
ATOM 10637 C CA . THR B 1 514 ? -15.996 -31.626 -27.204 1 89.43 514 THR B CA 1
ATOM 10638 C C . THR B 1 514 ? -15.025 -30.534 -26.764 1 89.43 514 THR B C 1
ATOM 10640 O O . THR B 1 514 ? -15.048 -29.423 -27.299 1 89.43 514 THR B O 1
ATOM 10643 N N . THR B 1 515 ? -14.167 -30.832 -25.888 1 87.65 515 THR B N 1
ATOM 10644 C CA . THR B 1 515 ? -13.223 -29.833 -25.398 1 87.65 515 THR B CA 1
ATOM 10645 C C . THR B 1 515 ? -12.186 -29.5 -26.467 1 87.65 515 THR B C 1
ATOM 10647 O O . THR B 1 515 ? -11.961 -28.328 -26.777 1 87.65 515 THR B O 1
ATOM 10650 N N . SER B 1 516 ? -11.577 -30.536 -27.046 1 90.06 516 SER B N 1
ATOM 10651 C CA . SER B 1 516 ? -10.593 -30.313 -28.101 1 90.06 516 SER B CA 1
ATOM 10652 C C . SER B 1 516 ? -11.236 -29.687 -29.333 1 90.06 516 SER B C 1
ATOM 10654 O O . SER B 1 516 ? -10.608 -28.886 -30.029 1 90.06 516 SER B O 1
ATOM 10656 N N . GLU B 1 517 ? -12.488 -30.08 -29.584 1 92.67 517 GLU B N 1
ATOM 10657 C CA . GLU B 1 517 ? -13.196 -29.486 -30.714 1 92.67 517 GLU B CA 1
ATOM 10658 C C . GLU B 1 517 ? -13.403 -27.988 -30.51 1 92.67 517 GLU B C 1
ATOM 10660 O O . GLU B 1 517 ? -13.143 -27.191 -31.414 1 92.67 517 GLU B O 1
ATOM 10665 N N . ALA B 1 518 ? -13.858 -27.629 -29.353 1 91.79 518 ALA B N 1
ATOM 10666 C CA . ALA B 1 518 ? -14.097 -26.223 -29.038 1 91.79 518 ALA B CA 1
ATOM 10667 C C . ALA B 1 518 ? -12.805 -25.415 -29.122 1 91.79 518 ALA B C 1
ATOM 10669 O O . ALA B 1 518 ? -12.801 -24.29 -29.629 1 91.79 518 ALA B O 1
ATOM 10670 N N . MET B 1 519 ? -11.751 -25.995 -28.676 1 92.55 519 MET B N 1
ATOM 10671 C CA . MET B 1 519 ? -10.471 -25.292 -28.684 1 92.55 519 MET B CA 1
ATOM 10672 C C . MET B 1 519 ? -9.944 -25.137 -30.106 1 92.55 519 MET B C 1
ATOM 10674 O O . MET B 1 519 ? -9.395 -24.091 -30.459 1 92.55 519 MET B O 1
ATOM 10678 N N . ALA B 1 520 ? -10.079 -26.161 -30.847 1 94.17 520 ALA B N 1
ATOM 10679 C CA . ALA B 1 520 ? -9.652 -26.101 -32.242 1 94.17 520 ALA B CA 1
ATOM 10680 C C . ALA B 1 520 ? -10.44 -25.043 -33.011 1 94.17 520 ALA B C 1
ATOM 10682 O O . ALA B 1 520 ? -9.868 -24.283 -33.797 1 94.17 520 ALA B O 1
ATOM 10683 N N . LEU B 1 521 ? -11.732 -24.966 -32.741 1 94.73 521 LEU B N 1
ATOM 10684 C CA . LEU B 1 521 ? -12.576 -23.974 -33.399 1 94.73 521 LEU B CA 1
ATOM 10685 C C . LEU B 1 521 ? -12.228 -22.566 -32.928 1 94.73 521 LEU B C 1
ATOM 10687 O O . LEU B 1 521 ? -12.289 -21.613 -33.708 1 94.73 521 LEU B O 1
ATOM 10691 N N . SER B 1 522 ? -11.964 -22.43 -31.72 1 93.68 522 SER B N 1
ATOM 10692 C CA . SER B 1 522 ? -11.535 -21.137 -31.197 1 93.68 522 SER B CA 1
ATOM 10693 C C . SER B 1 522 ? -10.24 -20.676 -31.857 1 93.68 522 SER B C 1
ATOM 10695 O O . SER B 1 522 ? -10.104 -19.505 -32.218 1 93.68 522 SER B O 1
ATOM 10697 N N . SER B 1 523 ? -9.283 -21.636 -31.976 1 94.04 523 SER B N 1
ATOM 10698 C CA . SER B 1 523 ? -8.031 -21.316 -32.653 1 94.04 523 SER B CA 1
ATOM 10699 C C . SER B 1 523 ? -8.27 -20.947 -34.113 1 94.04 523 SER B C 1
ATOM 10701 O O . SER B 1 523 ? -7.634 -20.032 -34.64 1 94.04 523 SER B O 1
ATOM 10703 N N . LEU B 1 524 ? -9.182 -21.655 -34.694 1 95.05 524 LEU B N 1
ATOM 10704 C CA . LEU B 1 524 ? -9.521 -21.353 -36.08 1 95.05 524 LEU B CA 1
ATOM 10705 C C . LEU B 1 524 ? -10.103 -19.949 -36.204 1 95.05 524 LEU B C 1
ATOM 10707 O O . LEU B 1 524 ? -9.755 -19.208 -37.126 1 95.05 524 LEU B O 1
ATOM 10711 N N . ALA B 1 525 ? -10.955 -19.605 -35.295 1 94.57 525 ALA B N 1
ATOM 10712 C CA . ALA B 1 525 ? -11.532 -18.264 -35.284 1 94.57 525 ALA B CA 1
ATOM 10713 C C . ALA B 1 525 ? -10.445 -17.201 -35.146 1 94.57 525 ALA B C 1
ATOM 10715 O O . ALA B 1 525 ? -10.505 -16.155 -35.797 1 94.57 525 ALA B O 1
ATOM 10716 N N . GLN B 1 526 ? -9.531 -17.435 -34.332 1 92.42 526 GLN B N 1
ATOM 10717 C CA . GLN B 1 526 ? -8.438 -16.492 -34.12 1 92.42 526 GLN B CA 1
ATOM 10718 C C . GLN B 1 526 ? -7.616 -16.308 -35.393 1 92.42 526 GLN B C 1
ATOM 10720 O O . GLN B 1 526 ? -7.259 -15.183 -35.75 1 92.42 526 GLN B O 1
ATOM 10725 N N . ILE B 1 527 ? -7.313 -17.403 -36.036 1 92.45 527 ILE B N 1
ATOM 10726 C CA . ILE B 1 527 ? -6.542 -17.368 -37.274 1 92.45 527 ILE B CA 1
ATOM 10727 C C . ILE B 1 527 ? -7.33 -16.629 -38.353 1 92.45 527 ILE B C 1
ATOM 10729 O O . ILE B 1 527 ? -6.782 -15.78 -39.059 1 92.45 527 ILE B O 1
ATOM 10733 N N . GLN B 1 528 ? -8.594 -16.88 -38.412 1 92.28 528 GLN B N 1
ATOM 10734 C CA . GLN B 1 528 ? -9.456 -16.229 -39.393 1 92.28 528 GLN B CA 1
ATOM 10735 C C . GLN B 1 528 ? -9.54 -14.726 -39.141 1 92.28 528 GLN B C 1
ATOM 10737 O O . GLN B 1 528 ? -9.526 -13.932 -40.084 1 92.28 528 GLN B O 1
ATOM 10742 N N . ARG B 1 529 ? -9.582 -14.377 -37.925 1 89.48 529 ARG B N 1
ATOM 10743 C CA . ARG B 1 529 ? -9.621 -12.963 -37.569 1 89.48 529 ARG B CA 1
ATOM 10744 C C . ARG B 1 529 ? -8.318 -12.267 -37.946 1 89.48 529 ARG B C 1
ATOM 10746 O O . ARG B 1 529 ? -8.333 -11.159 -38.487 1 89.48 529 ARG B O 1
ATOM 10753 N N . MET B 1 530 ? -7.28 -12.865 -37.649 1 85.66 530 MET B N 1
ATOM 10754 C CA . MET B 1 530 ? -5.972 -12.299 -37.967 1 85.66 530 MET B CA 1
ATOM 10755 C C . MET B 1 530 ? -5.81 -12.117 -39.472 1 85.66 530 MET B C 1
ATOM 10757 O O . MET B 1 530 ? -5.187 -11.154 -39.922 1 85.66 530 MET B O 1
ATOM 10761 N N . ARG B 1 531 ? -6.444 -13.025 -40.146 1 85.96 531 ARG B N 1
ATOM 10762 C CA . ARG B 1 531 ? -6.338 -12.995 -41.601 1 85.96 531 ARG B CA 1
ATOM 10763 C C . ARG B 1 531 ? -7.393 -12.077 -42.209 1 85.96 531 ARG B C 1
ATOM 10765 O O . ARG B 1 531 ? -7.429 -11.884 -43.426 1 85.96 531 ARG B O 1
ATOM 10772 N N . GLY B 1 532 ? -8.322 -11.553 -41.352 1 82.75 532 GLY B N 1
ATOM 10773 C CA . GLY B 1 532 ? -9.366 -10.654 -41.819 1 82.75 532 GLY B CA 1
ATOM 10774 C C . GLY B 1 532 ? -10.518 -11.376 -42.491 1 82.75 532 GLY B C 1
ATOM 10775 O O . GLY B 1 532 ? -11.205 -10.804 -43.34 1 82.75 532 GLY B O 1
ATOM 10776 N N . GLU B 1 533 ? -10.644 -12.629 -42.135 1 88.03 533 GLU B N 1
ATOM 10777 C CA . GLU B 1 533 ? -11.742 -13.419 -42.686 1 88.03 533 GLU B CA 1
ATOM 10778 C C . GLU B 1 533 ? -13.009 -13.26 -41.851 1 88.03 533 GLU B C 1
ATOM 10780 O O . GLU B 1 533 ? -12.962 -13.334 -40.621 1 88.03 533 GLU B O 1
ATOM 10785 N N . PRO B 1 534 ? -14.135 -13.055 -42.465 1 84.91 534 PRO B N 1
ATOM 10786 C CA . PRO B 1 534 ? -15.372 -12.812 -41.718 1 84.91 534 PRO B CA 1
ATOM 10787 C C . PRO B 1 534 ? -15.91 -14.071 -41.042 1 84.91 534 PRO B C 1
ATOM 10789 O O . PRO B 1 534 ? -16.736 -13.981 -40.13 1 84.91 534 PRO B O 1
ATOM 10792 N N . GLU B 1 535 ? -15.415 -15.225 -41.469 1 90.91 535 GLU B N 1
ATOM 10793 C CA . GLU B 1 535 ? -15.931 -16.5 -40.979 1 90.91 535 GLU B CA 1
ATOM 10794 C C . GLU B 1 535 ? -15.567 -16.716 -39.513 1 90.91 535 GLU B C 1
ATOM 10796 O O . GLU B 1 535 ? -16.064 -17.646 -38.874 1 90.91 535 GLU B O 1
ATOM 10801 N N . TRP B 1 536 ? -14.731 -15.899 -39.053 1 91.75 536 TRP B N 1
ATOM 10802 C CA . TRP B 1 536 ? -14.293 -16.1 -37.676 1 91.75 536 TRP B CA 1
ATOM 10803 C C . TRP B 1 536 ? -15.478 -16.052 -36.716 1 91.75 536 TRP B C 1
ATOM 10805 O O . TRP B 1 536 ? -15.485 -16.743 -35.694 1 91.75 536 TRP B O 1
ATOM 10815 N N . ARG B 1 537 ? -16.628 -15.332 -36.994 1 90.84 537 ARG B N 1
ATOM 10816 C CA . ARG B 1 537 ? -17.802 -15.201 -36.138 1 90.84 537 ARG B CA 1
ATOM 10817 C C . ARG B 1 537 ? -18.557 -16.522 -36.038 1 90.84 537 ARG B C 1
ATOM 10819 O O . ARG B 1 537 ? -19.046 -16.884 -34.966 1 90.84 537 ARG B O 1
ATOM 10826 N N . ASP B 1 538 ? -18.535 -17.129 -37.156 1 94.3 538 ASP B N 1
ATOM 10827 C CA . ASP B 1 538 ? -19.227 -18.414 -37.196 1 94.3 538 ASP B CA 1
ATOM 10828 C C . ASP B 1 538 ? -18.448 -19.48 -36.429 1 94.3 538 ASP B C 1
ATOM 10830 O O . ASP B 1 538 ? -19.036 -20.28 -35.698 1 94.3 538 ASP B O 1
ATOM 10834 N N . SER B 1 539 ? -17.18 -19.512 -36.729 1 95.45 539 SER B N 1
ATOM 10835 C CA . SER B 1 539 ? -16.333 -20.477 -36.035 1 95.45 539 SER B CA 1
ATOM 10836 C C . SER B 1 539 ? -16.406 -20.29 -34.523 1 95.45 539 SER B C 1
ATOM 10838 O O . SER B 1 539 ? -16.509 -21.265 -33.776 1 95.45 539 SER B O 1
ATOM 10840 N N . LEU B 1 540 ? -16.427 -19.034 -34.092 1 94.39 540 LEU B N 1
ATOM 10841 C CA . LEU B 1 540 ? -16.493 -18.751 -32.662 1 94.39 540 LEU B CA 1
ATOM 10842 C C . LEU B 1 540 ? -17.867 -19.101 -32.101 1 94.39 540 LEU B C 1
ATOM 10844 O O . LEU B 1 540 ? -17.973 -19.629 -30.992 1 94.39 540 LEU B O 1
ATOM 10848 N N . ALA B 1 541 ? -18.949 -18.799 -32.832 1 94.32 541 ALA B N 1
ATOM 10849 C CA . ALA B 1 541 ? -20.306 -19.12 -32.395 1 94.32 541 ALA B CA 1
ATOM 10850 C C . ALA B 1 541 ? -20.48 -20.625 -32.208 1 94.32 541 ALA B C 1
ATOM 10852 O O . ALA B 1 541 ? -21.101 -21.068 -31.24 1 94.32 541 ALA B O 1
ATOM 10853 N N . ARG B 1 542 ? -19.905 -21.377 -33.111 1 93.75 542 ARG B N 1
ATOM 10854 C CA . ARG B 1 542 ? -19.966 -22.832 -33.018 1 93.75 542 ARG B CA 1
ATOM 10855 C C . ARG B 1 542 ? -19.224 -23.333 -31.784 1 93.75 542 ARG B C 1
ATOM 10857 O O . ARG B 1 542 ? -19.69 -24.249 -31.102 1 93.75 542 ARG B O 1
ATOM 10864 N N . ALA B 1 543 ? -18.034 -22.771 -31.555 1 92.87 543 ALA B N 1
ATOM 10865 C CA . ALA B 1 543 ? -17.248 -23.15 -30.384 1 92.87 543 ALA B CA 1
ATOM 10866 C C . ALA B 1 543 ? -18.006 -22.853 -29.094 1 92.87 543 ALA B C 1
ATOM 10868 O O . ALA B 1 543 ? -17.95 -23.631 -28.14 1 92.87 543 ALA B O 1
ATOM 10869 N N . LEU B 1 544 ? -18.8 -21.729 -28.992 1 91.42 544 LEU B N 1
ATOM 10870 C CA . LEU B 1 544 ? -19.498 -21.274 -27.795 1 91.42 544 LEU B CA 1
ATOM 10871 C C . LEU B 1 544 ? -20.718 -22.144 -27.513 1 91.42 544 LEU B C 1
ATOM 10873 O O . LEU B 1 544 ? -21.18 -22.223 -26.372 1 91.42 544 LEU B O 1
ATOM 10877 N N . THR B 1 545 ? -21.212 -22.818 -28.443 1 91.04 545 THR B N 1
ATOM 10878 C CA . THR B 1 545 ? -22.413 -23.63 -28.278 1 91.04 545 THR B CA 1
ATOM 10879 C C . THR B 1 545 ? -22.059 -25.018 -27.751 1 91.04 545 THR B C 1
ATOM 10881 O O . THR B 1 545 ? -22.928 -25.743 -27.263 1 91.04 545 THR B O 1
ATOM 10884 N N . LEU B 1 546 ? -20.832 -25.38 -27.936 1 88.78 546 LEU B N 1
ATOM 10885 C CA . LEU B 1 546 ? -20.416 -26.694 -27.455 1 88.78 546 LEU B CA 1
ATOM 10886 C C . LEU B 1 546 ? -20.361 -26.723 -25.932 1 88.78 546 LEU B C 1
ATOM 10888 O O . LEU B 1 546 ? -19.949 -25.746 -25.302 1 88.78 546 LEU B O 1
ATOM 10892 N N . PRO B 1 547 ? -20.99 -27.682 -25.281 1 76.86 547 PRO B N 1
ATOM 10893 C CA . PRO B 1 547 ? -20.989 -27.79 -23.82 1 76.86 547 PRO B CA 1
ATOM 10894 C C . PRO B 1 547 ? -19.596 -28.037 -23.248 1 76.86 547 PRO B C 1
ATOM 10896 O O . PRO B 1 547 ? -19.464 -28.522 -22.121 1 76.86 547 PRO B O 1
ATOM 10899 N N . ALA B 1 548 ? -18.746 -27.347 -23.841 1 63.35 548 ALA B N 1
ATOM 10900 C CA . ALA B 1 548 ? -17.377 -27.686 -23.458 1 63.35 548 ALA B CA 1
ATOM 10901 C C . ALA B 1 548 ? -16.979 -26.982 -22.164 1 63.35 548 ALA B C 1
ATOM 10903 O O . ALA B 1 548 ? -17.363 -25.833 -21.932 1 63.35 548 ALA B O 1
ATOM 10904 N N . SER B 1 549 ? -16.783 -27.797 -21.072 1 58.43 549 SER B N 1
ATOM 10905 C CA . SER B 1 549 ? -16.225 -27.272 -19.83 1 58.43 549 SER B CA 1
ATOM 10906 C C . SER B 1 549 ? -14.7 -27.276 -19.864 1 58.43 549 SER B C 1
ATOM 10908 O O . SER B 1 549 ? -14.07 -28.285 -19.542 1 58.43 549 SER B O 1
ATOM 10910 N N . PRO B 1 550 ? -14.15 -26.345 -20.652 1 58.05 550 PRO B N 1
ATOM 10911 C CA . PRO B 1 550 ? -12.694 -26.478 -20.56 1 58.05 550 PRO B CA 1
ATOM 10912 C C . PRO B 1 550 ? -12.195 -26.52 -19.117 1 58.05 550 PRO B C 1
ATOM 10914 O O . PRO B 1 550 ? -12.749 -25.841 -18.248 1 58.05 550 PRO B O 1
ATOM 10917 N N . ALA B 1 551 ? -11.438 -27.504 -18.864 1 61.44 551 ALA B N 1
ATOM 10918 C CA . ALA B 1 551 ? -10.714 -27.468 -17.596 1 61.44 551 ALA B CA 1
ATOM 10919 C C . ALA B 1 551 ? -10.117 -26.086 -17.344 1 61.44 551 ALA B C 1
ATOM 10921 O O . ALA B 1 551 ? -9.792 -25.362 -18.289 1 61.44 551 ALA B O 1
ATOM 10922 N N . PRO B 1 552 ? -10.184 -25.595 -16.18 1 58.01 552 PRO B N 1
ATOM 10923 C CA . PRO B 1 552 ? -9.708 -24.253 -15.836 1 58.01 552 PRO B CA 1
ATOM 10924 C C . PRO B 1 552 ? -8.377 -23.911 -16.502 1 58.01 552 PRO B C 1
ATOM 10926 O O . PRO B 1 552 ? -8.13 -22.75 -16.837 1 58.01 552 PRO B O 1
ATOM 10929 N N . ASP B 1 553 ? -7.63 -24.926 -16.883 1 58.29 553 ASP B N 1
ATOM 10930 C CA . ASP B 1 553 ? -6.281 -24.646 -17.363 1 58.29 553 ASP B CA 1
ATOM 10931 C C . ASP B 1 553 ? -6.293 -24.252 -18.838 1 58.29 553 ASP B C 1
ATOM 10933 O O . ASP B 1 553 ? -5.303 -23.728 -19.354 1 58.29 553 ASP B O 1
ATOM 10937 N N . TRP B 1 554 ? -7.396 -24.531 -19.4 1 74.62 554 TRP B N 1
ATOM 10938 C CA . TRP B 1 554 ? -7.388 -24.247 -20.832 1 74.62 554 TRP B CA 1
ATOM 10939 C C . TRP B 1 554 ? -8.403 -23.164 -21.178 1 74.62 554 TRP B C 1
ATOM 10941 O O . TRP B 1 554 ? -8.811 -23.033 -22.335 1 74.62 554 TRP B O 1
ATOM 10951 N N . LEU B 1 555 ? -8.602 -22.503 -20.085 1 79.1 555 LEU B N 1
ATOM 10952 C CA . LEU B 1 555 ? -9.621 -21.472 -20.247 1 79.1 555 LEU B CA 1
ATOM 10953 C C . LEU B 1 555 ? -9.183 -20.431 -21.271 1 79.1 555 LEU B C 1
ATOM 10955 O O . LEU B 1 555 ? -10.011 -19.89 -22.008 1 79.1 555 LEU B O 1
ATOM 10959 N N . HIS B 1 556 ? -7.86 -20.265 -21.406 1 80.26 556 HIS B N 1
ATOM 10960 C CA . HIS B 1 556 ? -7.35 -19.19 -22.25 1 80.26 556 HIS B CA 1
ATOM 10961 C C . HIS B 1 556 ? -7.322 -19.607 -23.717 1 80.26 556 HIS B C 1
ATOM 10963 O O . HIS B 1 556 ? -7.077 -18.779 -24.597 1 80.26 556 HIS B O 1
ATOM 10969 N N . TYR B 1 557 ? -7.617 -20.849 -23.93 1 82.3 557 TYR B N 1
ATOM 10970 C CA . TYR B 1 557 ? -7.779 -21.339 -25.294 1 82.3 557 TYR B CA 1
ATOM 10971 C C . TYR B 1 557 ? -9.247 -21.595 -25.611 1 82.3 557 TYR B C 1
ATOM 10973 O O . TYR B 1 557 ? -9.584 -22.026 -26.717 1 82.3 557 TYR B O 1
ATOM 10981 N N . GLY B 1 558 ? -10.08 -21.322 -24.668 1 87.23 558 GLY B N 1
ATOM 10982 C CA . GLY B 1 558 ? -11.495 -21.623 -24.809 1 87.23 558 GLY B CA 1
ATOM 10983 C C . GLY B 1 558 ? -12.275 -20.52 -25.499 1 87.23 558 GLY B C 1
ATOM 10984 O O . GLY B 1 558 ? -11.747 -19.429 -25.727 1 87.23 558 GLY B O 1
ATOM 10985 N N . PRO B 1 559 ? -13.457 -20.822 -25.858 1 90.87 559 PRO B N 1
ATOM 10986 C CA . PRO B 1 559 ? -14.278 -19.891 -26.636 1 90.87 559 PRO B CA 1
ATOM 10987 C C . PRO B 1 559 ? -14.628 -18.623 -25.86 1 90.87 559 PRO B C 1
ATOM 10989 O O . PRO B 1 559 ? -14.676 -17.535 -26.438 1 90.87 559 PRO B O 1
ATOM 10992 N N . HIS B 1 560 ? -14.825 -18.697 -24.562 1 89.61 560 HIS B N 1
ATOM 10993 C CA . HIS B 1 560 ? -15.191 -17.524 -23.777 1 89.61 560 HIS B CA 1
ATOM 10994 C C . HIS B 1 560 ? -14.029 -16.541 -23.679 1 89.61 560 HIS B C 1
ATOM 10996 O O . HIS B 1 560 ? -14.233 -15.326 -23.717 1 89.61 560 HIS B O 1
ATOM 11002 N N . TYR B 1 561 ? -12.839 -17.104 -23.487 1 92.28 561 TYR B N 1
ATOM 11003 C CA . TYR B 1 561 ? -11.665 -16.238 -23.477 1 92.28 561 TYR B CA 1
ATOM 11004 C C . TYR B 1 561 ? -11.471 -15.566 -24.831 1 92.28 561 TYR B C 1
ATOM 11006 O O . TYR B 1 561 ? -11.179 -14.37 -24.902 1 92.28 561 TYR B O 1
ATOM 11014 N N . MET B 1 562 ? -11.653 -16.338 -25.906 1 93.16 562 MET B N 1
ATOM 11015 C CA . MET B 1 562 ? -11.5 -15.781 -27.247 1 93.16 562 MET B CA 1
ATOM 11016 C C . MET B 1 562 ? -12.544 -14.7 -27.51 1 93.16 562 MET B C 1
ATOM 11018 O O . MET B 1 562 ? -12.246 -13.683 -28.138 1 93.16 562 MET B O 1
ATOM 11022 N N . ALA B 1 563 ? -13.754 -14.912 -27.009 1 93.81 563 ALA B N 1
ATOM 11023 C CA . ALA B 1 563 ? -14.807 -13.908 -27.141 1 93.81 563 ALA B CA 1
ATOM 11024 C C . ALA B 1 563 ? -14.427 -12.618 -26.42 1 93.81 563 ALA B C 1
ATOM 11026 O O . ALA B 1 563 ? -14.661 -11.521 -26.933 1 93.81 563 ALA B O 1
ATOM 11027 N N . ALA B 1 564 ? -13.905 -12.742 -25.272 1 94.36 564 ALA B N 1
ATOM 11028 C CA . ALA B 1 564 ? -13.471 -11.575 -24.508 1 94.36 564 ALA B CA 1
ATOM 11029 C C . ALA B 1 564 ? -12.342 -10.839 -25.224 1 94.36 564 ALA B C 1
ATOM 11031 O O . ALA B 1 564 ? -12.311 -9.607 -25.244 1 94.36 564 ALA B O 1
ATOM 11032 N N . ARG B 1 565 ? -11.431 -11.615 -25.808 1 94.18 565 ARG B N 1
ATOM 11033 C CA . ARG B 1 565 ? -10.327 -11.026 -26.559 1 94.18 565 ARG B CA 1
ATOM 11034 C C . ARG B 1 565 ? -10.841 -10.244 -27.764 1 94.18 565 ARG B C 1
ATOM 11036 O O . ARG B 1 565 ? -10.342 -9.158 -28.064 1 94.18 565 ARG B O 1
ATOM 11043 N N . PHE B 1 566 ? -11.8 -10.829 -28.426 1 93.71 566 PHE B N 1
ATOM 11044 C CA . PHE B 1 566 ? -12.359 -10.16 -29.594 1 93.71 566 PHE B CA 1
ATOM 11045 C C . PHE B 1 566 ? -13.128 -8.909 -29.185 1 93.71 566 PHE B C 1
ATOM 11047 O O . PHE B 1 566 ? -13.095 -7.897 -29.887 1 93.71 566 PHE B O 1
ATOM 11054 N N . ALA B 1 567 ? -13.777 -8.934 -28.022 1 94.18 567 ALA B N 1
ATOM 11055 C CA . ALA B 1 567 ? -14.427 -7.738 -27.491 1 94.18 567 ALA B CA 1
ATOM 11056 C C . ALA B 1 567 ? -13.405 -6.644 -27.194 1 94.18 567 ALA B C 1
ATOM 11058 O O . ALA B 1 567 ? -13.659 -5.464 -27.448 1 94.18 567 ALA B O 1
ATOM 11059 N N . LEU B 1 568 ? -12.295 -7.02 -26.707 1 93.3 568 LEU B N 1
ATOM 11060 C CA . LEU B 1 568 ? -11.208 -6.086 -26.435 1 93.3 568 LEU B CA 1
ATOM 11061 C C . LEU B 1 568 ? -10.694 -5.459 -27.727 1 93.3 568 LEU B C 1
ATOM 11063 O O . LEU B 1 568 ? -10.508 -4.242 -27.8 1 93.3 568 LEU B O 1
ATOM 11067 N N . ILE B 1 569 ? -10.48 -6.289 -28.705 1 91.27 569 ILE B N 1
ATOM 11068 C CA . ILE B 1 569 ? -9.975 -5.825 -29.993 1 91.27 569 ILE B CA 1
ATOM 11069 C C . ILE B 1 569 ? -10.97 -4.848 -30.615 1 91.27 569 ILE B C 1
ATOM 11071 O O . ILE B 1 569 ? -10.573 -3.865 -31.244 1 91.27 569 ILE B O 1
ATOM 11075 N N . ASP B 1 570 ? -12.269 -5.013 -30.31 1 89.79 570 ASP B N 1
ATOM 11076 C CA . ASP B 1 570 ? -13.322 -4.183 -30.885 1 89.79 570 ASP B CA 1
ATOM 11077 C C . ASP B 1 570 ? -13.651 -3.002 -29.974 1 89.79 570 ASP B C 1
ATOM 11079 O O . ASP B 1 570 ? -14.644 -2.305 -30.187 1 89.79 570 ASP B O 1
ATOM 11083 N N . ASP B 1 571 ? -13.019 -2.831 -28.878 1 91.05 571 ASP B N 1
ATOM 11084 C CA . ASP B 1 571 ? -13.124 -1.727 -27.928 1 91.05 571 ASP B CA 1
ATOM 11085 C C . ASP B 1 571 ? -14.442 -1.788 -27.159 1 91.05 571 ASP B C 1
ATOM 11087 O O . ASP B 1 571 ? -15.009 -0.752 -26.807 1 91.05 571 ASP B O 1
ATOM 11091 N N . ARG B 1 572 ? -15.062 -2.95 -27.158 1 92.59 572 ARG B N 1
ATOM 11092 C CA . ARG B 1 572 ? -16.155 -3.202 -26.223 1 92.59 572 ARG B CA 1
ATOM 11093 C C . ARG B 1 572 ? -15.621 -3.56 -24.84 1 92.59 572 ARG B C 1
ATOM 11095 O O . ARG B 1 572 ? -15.723 -4.71 -24.409 1 92.59 572 ARG B O 1
ATOM 11102 N N . LEU B 1 573 ? -15.169 -2.547 -24.186 1 93.66 573 LEU B N 1
ATOM 11103 C CA . LEU B 1 573 ? -14.27 -2.717 -23.05 1 93.66 573 LEU B CA 1
ATOM 11104 C C . LEU B 1 573 ? -15.033 -3.194 -21.819 1 93.66 573 LEU B C 1
ATOM 11106 O O . LEU B 1 573 ? -14.524 -4.007 -21.044 1 93.66 573 LEU B O 1
ATOM 11110 N N . ASP B 1 574 ? -16.263 -2.757 -21.596 1 88.84 574 ASP B N 1
ATOM 11111 C CA . ASP B 1 574 ? -17.048 -3.183 -20.441 1 88.84 574 ASP B CA 1
ATOM 11112 C C . ASP B 1 574 ? -17.391 -4.668 -20.528 1 88.84 574 ASP B C 1
ATOM 11114 O O . ASP B 1 574 ? -17.332 -5.384 -19.526 1 88.84 574 ASP B O 1
ATOM 11118 N N . GLU B 1 575 ? -17.693 -5.099 -21.773 1 91.64 575 GLU B N 1
ATOM 11119 C CA . GLU B 1 575 ? -17.981 -6.51 -22.01 1 91.64 575 GLU B CA 1
ATOM 11120 C C . GLU B 1 575 ? -16.744 -7.373 -21.777 1 91.64 575 GLU B C 1
ATOM 11122 O O . GLU B 1 575 ? -16.82 -8.409 -21.113 1 91.64 575 GLU B O 1
ATOM 11127 N N . ALA B 1 576 ? -15.65 -6.947 -22.319 1 95.6 576 ALA B N 1
ATOM 11128 C CA . ALA B 1 576 ? -14.394 -7.675 -22.166 1 95.6 576 ALA B CA 1
ATOM 11129 C C . ALA B 1 576 ? -13.996 -7.781 -20.696 1 95.6 576 ALA B C 1
ATOM 11131 O O . ALA B 1 576 ? -13.635 -8.86 -20.22 1 95.6 576 ALA B O 1
ATOM 11132 N N . ARG B 1 577 ? -14.153 -6.694 -19.977 1 93.55 577 ARG B N 1
ATOM 11133 C CA . ARG B 1 577 ? -13.757 -6.664 -18.573 1 93.55 577 ARG B CA 1
ATOM 11134 C C . ARG B 1 577 ? -14.631 -7.594 -17.738 1 93.55 577 ARG B C 1
ATOM 11136 O O . ARG B 1 577 ? -14.123 -8.36 -16.917 1 93.55 577 ARG B O 1
ATOM 11143 N N . SER B 1 578 ? -15.903 -7.518 -17.949 1 89.17 578 SER B N 1
ATOM 11144 C CA . SER B 1 578 ? -16.83 -8.347 -17.185 1 89.17 578 SER B CA 1
ATOM 11145 C C . SER B 1 578 ? -16.546 -9.831 -17.395 1 89.17 578 SER B C 1
ATOM 11147 O O . SER B 1 578 ? -16.495 -10.6 -16.433 1 89.17 578 SER B O 1
ATOM 11149 N N . GLU B 1 579 ? -16.263 -10.182 -18.621 1 90.98 579 GLU B N 1
ATOM 11150 C CA . GLU B 1 579 ? -15.989 -11.581 -18.935 1 90.98 579 GLU B CA 1
ATOM 11151 C C . GLU B 1 579 ? -14.628 -12.012 -18.396 1 90.98 579 GLU B C 1
ATOM 11153 O O . GLU B 1 579 ? -14.484 -13.118 -17.873 1 90.98 579 GLU B O 1
ATOM 11158 N N . LEU B 1 580 ? -13.686 -11.204 -18.497 1 93.7 580 LEU B N 1
ATOM 11159 C CA . LEU B 1 580 ? -12.341 -11.541 -18.043 1 93.7 580 LEU B CA 1
ATOM 11160 C C . LEU B 1 580 ? -12.29 -11.641 -16.522 1 93.7 580 LEU B C 1
ATOM 11162 O O . LEU B 1 580 ? -11.561 -12.47 -15.974 1 93.7 580 LEU B O 1
ATOM 11166 N N . LEU B 1 581 ? -13.076 -10.81 -15.832 1 90.43 581 LEU B N 1
ATOM 11167 C CA . LEU B 1 581 ? -13.121 -10.899 -14.376 1 90.43 581 LEU B CA 1
ATOM 11168 C C . LEU B 1 581 ? -13.761 -12.21 -13.932 1 90.43 581 LEU B C 1
ATOM 11170 O O . LEU B 1 581 ? -13.32 -12.823 -12.957 1 90.43 581 LEU B O 1
ATOM 11174 N N . ARG B 1 582 ? -14.699 -12.645 -14.675 1 85.13 582 ARG B N 1
ATOM 11175 C CA . ARG B 1 582 ? -15.309 -13.942 -14.397 1 85.13 582 ARG B CA 1
ATOM 11176 C C . ARG B 1 582 ? -14.308 -15.073 -14.601 1 85.13 582 ARG B C 1
ATOM 11178 O O . ARG B 1 582 ? -14.223 -15.99 -13.781 1 85.13 582 ARG B O 1
ATOM 11185 N N . LEU B 1 583 ? -13.57 -14.933 -15.646 1 87.94 583 LEU B N 1
ATOM 11186 C CA . LEU B 1 583 ? -12.578 -15.959 -15.951 1 87.94 583 LEU B CA 1
ATOM 11187 C C . LEU B 1 583 ? -11.439 -15.932 -14.937 1 87.94 583 LEU B C 1
ATOM 11189 O O . LEU B 1 583 ? -10.872 -16.976 -14.606 1 87.94 583 LEU B O 1
ATOM 11193 N N . LEU B 1 584 ? -11.136 -14.71 -14.446 1 88.38 584 LEU B N 1
ATOM 11194 C CA . LEU B 1 584 ? -10.072 -14.595 -13.455 1 88.38 584 LEU B CA 1
ATOM 11195 C C . LEU B 1 584 ? -10.444 -15.327 -12.17 1 88.38 584 LEU B C 1
ATOM 11197 O O . LEU B 1 584 ? -9.599 -15.983 -11.556 1 88.38 584 LEU B O 1
ATOM 11201 N N . ALA B 1 585 ? -11.666 -15.243 -11.804 1 81.37 585 ALA B N 1
ATOM 11202 C CA . ALA B 1 585 ? -12.145 -15.916 -10.6 1 81.37 585 ALA B CA 1
ATOM 11203 C C . ALA B 1 585 ? -11.967 -17.428 -10.709 1 81.37 585 ALA B C 1
ATOM 11205 O O . ALA B 1 585 ? -11.575 -18.085 -9.742 1 81.37 585 ALA B O 1
ATOM 11206 N N . VAL B 1 586 ? -12.14 -17.913 -11.861 1 77.92 586 VAL B N 1
ATOM 11207 C CA . VAL B 1 586 ? -12.001 -19.345 -12.104 1 77.92 586 VAL B CA 1
ATOM 11208 C C . VAL B 1 586 ? -10.522 -19.724 -12.126 1 77.92 586 VAL B C 1
ATOM 11210 O O . VAL B 1 586 ? -10.125 -20.735 -11.543 1 77.92 586 VAL B O 1
ATOM 11213 N N . ALA B 1 587 ? -9.773 -18.87 -12.746 1 80.86 587 ALA B N 1
ATOM 11214 C CA . ALA B 1 587 ? -8.35 -19.157 -12.911 1 80.86 587 ALA B CA 1
ATOM 11215 C C . ALA B 1 587 ? -7.614 -19.068 -11.578 1 80.86 587 ALA B C 1
ATOM 11217 O O . ALA B 1 587 ? -6.621 -19.767 -11.362 1 80.86 587 ALA B O 1
ATOM 11218 N N . GLU B 1 588 ? -8.042 -18.197 -10.698 1 76.1 588 GLU B N 1
ATOM 11219 C CA . GLU B 1 588 ? -7.354 -17.998 -9.426 1 76.1 588 GLU B CA 1
ATOM 11220 C C . GLU B 1 588 ? -7.672 -19.122 -8.444 1 76.1 588 GLU B C 1
ATOM 11222 O O . GLU B 1 588 ? -6.903 -19.378 -7.516 1 76.1 588 GLU B O 1
ATOM 11227 N N . HIS B 1 589 ? -8.83 -19.676 -8.543 1 63.64 589 HIS B N 1
ATOM 11228 C CA . HIS B 1 589 ? -9.129 -20.805 -7.669 1 63.64 589 HIS B CA 1
ATOM 11229 C C . HIS B 1 589 ? -8.116 -21.929 -7.856 1 63.64 589 HIS B C 1
ATOM 11231 O O . HIS B 1 589 ? -7.719 -22.58 -6.887 1 63.64 589 HIS B O 1
ATOM 11237 N N . ASP B 1 590 ? -7.721 -22.131 -9.08 1 56.38 590 ASP B N 1
ATOM 11238 C CA . ASP B 1 590 ? -6.858 -23.265 -9.395 1 56.38 590 ASP B CA 1
ATOM 11239 C C . ASP B 1 590 ? -5.384 -22.893 -9.245 1 56.38 590 ASP B C 1
ATOM 11241 O O . ASP B 1 590 ? -4.504 -23.739 -9.417 1 56.38 590 ASP B O 1
ATOM 11245 N N . ARG B 1 591 ? -5.1 -21.518 -8.447 1 58.24 591 ARG B N 1
ATOM 11246 C CA . ARG B 1 591 ? -3.84 -20.858 -8.123 1 58.24 591 ARG B CA 1
ATOM 11247 C C . ARG B 1 591 ? -3.11 -20.419 -9.389 1 58.24 591 ARG B C 1
ATOM 11249 O O . ARG B 1 591 ? -3.734 -19.932 -10.334 1 58.24 591 ARG B O 1
ATOM 11256 N N . ILE B 1 592 ? -1.695 -21.113 -9.683 1 58.21 592 ILE B N 1
ATOM 11257 C CA . ILE B 1 592 ? -0.719 -20.536 -10.601 1 58.21 592 ILE B CA 1
ATOM 11258 C C . ILE B 1 592 ? -0.669 -21.361 -11.885 1 58.21 592 ILE B C 1
ATOM 11260 O O . ILE B 1 592 ? -0.475 -22.578 -11.842 1 58.21 592 ILE B O 1
ATOM 11264 N N . GLY B 1 593 ? -1.491 -21.073 -12.95 1 74.34 593 GLY B N 1
ATOM 11265 C CA . GLY B 1 593 ? -1.33 -21.697 -14.253 1 74.34 593 GLY B CA 1
ATOM 11266 C C . GLY B 1 593 ? -1.301 -20.697 -15.394 1 74.34 593 GLY B C 1
ATOM 11267 O O . GLY B 1 593 ? -1.242 -19.488 -15.165 1 74.34 593 GLY B O 1
ATOM 11268 N N . GLU B 1 594 ? -1.008 -21.003 -16.503 1 80.92 594 GLU B N 1
ATOM 11269 C CA . GLU B 1 594 ? -0.946 -20.201 -17.721 1 80.92 594 GLU B CA 1
ATOM 11270 C C . GLU B 1 594 ? -2.239 -19.418 -17.933 1 80.92 594 GLU B C 1
ATOM 11272 O O . GLU B 1 594 ? -2.213 -18.29 -18.428 1 80.92 594 GLU B O 1
ATOM 11277 N N . ALA B 1 595 ? -3.36 -20.007 -17.523 1 86.01 595 ALA B N 1
ATOM 11278 C CA . ALA B 1 595 ? -4.655 -19.354 -17.695 1 86.01 595 ALA B CA 1
ATOM 11279 C C . ALA B 1 595 ? -4.727 -18.06 -16.889 1 86.01 595 ALA B C 1
ATOM 11281 O O . ALA B 1 595 ? -5.229 -17.044 -17.378 1 86.01 595 ALA B O 1
ATOM 11282 N N . ARG B 1 596 ? -4.259 -18.108 -15.731 1 87.8 596 ARG B N 1
ATOM 11283 C CA . ARG B 1 596 ? -4.252 -16.921 -14.882 1 87.8 596 ARG B CA 1
ATOM 11284 C C . ARG B 1 596 ? -3.419 -15.806 -15.506 1 87.8 596 ARG B C 1
ATOM 11286 O O . ARG B 1 596 ? -3.836 -14.646 -15.521 1 87.8 596 ARG B O 1
ATOM 11293 N N . VAL B 1 597 ? -2.253 -16.183 -16.031 1 89.94 597 VAL B N 1
ATOM 11294 C CA . VAL B 1 597 ? -1.354 -15.209 -16.642 1 89.94 597 VAL B CA 1
ATOM 11295 C C . VAL B 1 597 ? -2.042 -14.545 -17.832 1 89.94 597 VAL B C 1
ATOM 11297 O O . VAL B 1 597 ? -2.031 -13.319 -17.959 1 89.94 597 VAL B O 1
ATOM 11300 N N . GLU B 1 598 ? -2.668 -15.315 -18.626 1 91.43 598 GLU B N 1
ATOM 11301 C CA . GLU B 1 598 ? -3.291 -14.8 -19.842 1 91.43 598 GLU B CA 1
ATOM 11302 C C . GLU B 1 598 ? -4.466 -13.884 -19.514 1 91.43 598 GLU B C 1
ATOM 11304 O O . GLU B 1 598 ? -4.669 -12.864 -20.177 1 91.43 598 GLU B O 1
ATOM 11309 N N . VAL B 1 599 ? -5.258 -14.259 -18.56 1 92.63 599 VAL B N 1
ATOM 11310 C CA . VAL B 1 599 ? -6.406 -13.443 -18.178 1 92.63 599 VAL B CA 1
ATOM 11311 C C . VAL B 1 599 ? -5.926 -12.124 -17.578 1 92.63 599 VAL B C 1
ATOM 11313 O O . VAL B 1 599 ? -6.467 -11.06 -17.889 1 92.63 599 VAL B O 1
ATOM 11316 N N . LEU B 1 600 ? -4.926 -12.188 -16.741 1 93.86 600 LEU B N 1
ATOM 11317 C CA . LEU B 1 600 ? -4.361 -10.979 -16.153 1 93.86 600 LEU B CA 1
ATOM 11318 C C . LEU B 1 600 ? -3.808 -10.056 -17.234 1 93.86 600 LEU B C 1
ATOM 11320 O O . LEU B 1 600 ? -3.985 -8.838 -17.167 1 93.86 600 LEU B O 1
ATOM 11324 N N . ARG B 1 601 ? -3.163 -10.617 -18.172 1 95.32 601 ARG B N 1
ATOM 11325 C CA . ARG B 1 601 ? -2.631 -9.836 -19.284 1 95.32 601 ARG B CA 1
ATOM 11326 C C . ARG B 1 601 ? -3.748 -9.112 -20.028 1 95.32 601 ARG B C 1
ATOM 11328 O O . ARG B 1 601 ? -3.635 -7.919 -20.321 1 95.32 601 ARG B O 1
ATOM 11335 N N . SER B 1 602 ? -4.777 -9.821 -20.326 1 96.47 602 SER B N 1
ATOM 11336 C CA . SER B 1 602 ? -5.895 -9.247 -21.067 1 96.47 602 SER B CA 1
ATOM 11337 C C . SER B 1 602 ? -6.591 -8.155 -20.262 1 96.47 602 SER B C 1
ATOM 11339 O O . SER B 1 602 ? -7.006 -7.136 -20.817 1 96.47 602 SER B O 1
ATOM 11341 N N . LEU B 1 603 ? -6.699 -8.366 -18.967 1 96.04 603 LEU B N 1
ATOM 11342 C CA . LEU B 1 603 ? -7.297 -7.352 -18.106 1 96.04 603 LEU B CA 1
ATOM 11343 C C . LEU B 1 603 ? -6.454 -6.082 -18.095 1 96.04 603 LEU B C 1
ATOM 11345 O O . LEU B 1 603 ? -6.993 -4.974 -18.067 1 96.04 603 LEU B O 1
ATOM 11349 N N . SER B 1 604 ? -5.18 -6.299 -18.107 1 96.86 604 SER B N 1
ATOM 11350 C CA . SER B 1 604 ? -4.291 -5.144 -18.179 1 96.86 604 SER B CA 1
ATOM 11351 C C . SER B 1 604 ? -4.517 -4.351 -19.461 1 96.86 604 SER B C 1
ATOM 11353 O O . SER B 1 604 ? -4.538 -3.119 -19.44 1 96.86 604 SER B O 1
ATOM 11355 N N . GLU B 1 605 ? -4.669 -5.014 -20.52 1 95.69 605 GLU B N 1
ATOM 11356 C CA . GLU B 1 605 ? -4.897 -4.359 -21.805 1 95.69 605 GLU B CA 1
ATOM 11357 C C . GLU B 1 605 ? -6.228 -3.611 -21.814 1 95.69 605 GLU B C 1
ATOM 11359 O O . GLU B 1 605 ? -6.32 -2.505 -22.351 1 95.69 605 GLU B O 1
ATOM 11364 N N . VAL B 1 606 ? -7.235 -4.199 -21.225 1 96.16 606 VAL B N 1
ATOM 11365 C CA . VAL B 1 606 ? -8.54 -3.552 -21.129 1 96.16 606 VAL B CA 1
ATOM 11366 C C . VAL B 1 606 ? -8.43 -2.289 -20.279 1 96.16 606 VAL B C 1
ATOM 11368 O O . VAL B 1 606 ? -8.963 -1.238 -20.645 1 96.16 606 VAL B O 1
ATOM 11371 N N . ALA B 1 607 ? -7.762 -2.421 -19.204 1 95.13 607 ALA B N 1
ATOM 11372 C CA . ALA B 1 607 ? -7.606 -1.284 -18.3 1 95.13 607 ALA B CA 1
ATOM 11373 C C . ALA B 1 607 ? -6.846 -0.146 -18.975 1 95.13 607 ALA B C 1
ATOM 11375 O O . ALA B 1 607 ? -7.169 1.027 -18.778 1 95.13 607 ALA B O 1
ATOM 11376 N N . THR B 1 608 ? -5.877 -0.523 -19.719 1 94.6 608 THR B N 1
ATOM 11377 C CA . THR B 1 608 ? -5.098 0.48 -20.437 1 94.6 608 THR B CA 1
ATOM 11378 C C . THR B 1 608 ? -5.984 1.262 -21.403 1 94.6 608 THR B C 1
ATOM 11380 O O . THR B 1 608 ? -5.934 2.494 -21.439 1 94.6 608 THR B O 1
ATOM 11383 N N . ARG B 1 609 ? -6.807 0.565 -22.117 1 93.28 609 ARG B N 1
ATOM 11384 C CA . ARG B 1 609 ? -7.679 1.195 -23.103 1 93.28 609 ARG B CA 1
ATOM 11385 C C . ARG B 1 609 ? -8.759 2.03 -22.423 1 93.28 609 ARG B C 1
ATOM 11387 O O . ARG B 1 609 ? -9.198 3.047 -22.965 1 93.28 609 ARG B O 1
ATOM 11394 N N . ALA B 1 610 ? -9.13 1.675 -21.249 1 93.38 610 ALA B N 1
ATOM 11395 C CA . ALA B 1 610 ? -10.197 2.354 -20.519 1 93.38 610 ALA B CA 1
ATOM 11396 C C . ALA B 1 610 ? -9.649 3.525 -19.709 1 93.38 610 ALA B C 1
ATOM 11398 O O . ALA B 1 610 ? -10.409 4.251 -19.064 1 93.38 610 ALA B O 1
ATOM 11399 N N . GLY B 1 611 ? -8.396 3.668 -19.718 1 92.33 611 GLY B N 1
ATOM 11400 C CA . GLY B 1 611 ? -7.782 4.781 -19.011 1 92.33 611 GLY B CA 1
ATOM 11401 C C . GLY B 1 611 ? -7.624 4.527 -17.523 1 92.33 611 GLY B C 1
ATOM 11402 O O . GLY B 1 611 ? -7.582 5.469 -16.729 1 92.33 611 GLY B O 1
ATOM 11403 N N . ARG B 1 612 ? -7.714 3.381 -17.111 1 91.24 612 ARG B N 1
ATOM 11404 C CA . ARG B 1 612 ? -7.423 2.998 -15.733 1 91.24 612 ARG B CA 1
ATOM 11405 C C . ARG B 1 612 ? -5.96 2.597 -15.574 1 91.24 612 ARG B C 1
ATOM 11407 O O . ARG B 1 612 ? -5.655 1.43 -15.324 1 91.24 612 ARG B O 1
ATOM 11414 N N . CYS B 1 613 ? -5.158 3.52 -15.564 1 93.99 613 CYS B N 1
ATOM 11415 C CA . CYS B 1 613 ? -3.728 3.306 -15.756 1 93.99 613 CYS B CA 1
ATOM 11416 C C . CYS B 1 613 ? -3.112 2.618 -14.544 1 93.99 613 CYS B C 1
ATOM 11418 O O . CYS B 1 613 ? -2.251 1.748 -14.689 1 93.99 613 CYS B O 1
ATOM 11420 N N . ARG B 1 614 ? -3.543 2.885 -13.37 1 87.24 614 ARG B N 1
ATOM 11421 C CA . ARG B 1 614 ? -3.021 2.235 -12.172 1 87.24 614 ARG B CA 1
ATOM 11422 C C . ARG B 1 614 ? -3.398 0.758 -12.142 1 87.24 614 ARG B C 1
ATOM 11424 O O . ARG B 1 614 ? -2.583 -0.089 -11.771 1 87.24 614 ARG B O 1
ATOM 11431 N N . GLU B 1 615 ? -4.602 0.537 -12.503 1 90.09 615 GLU B N 1
ATOM 11432 C CA . GLU B 1 615 ? -5.083 -0.84 -12.559 1 90.09 615 GLU B CA 1
ATOM 11433 C C . GLU B 1 615 ? -4.323 -1.648 -13.608 1 90.09 615 GLU B C 1
ATOM 11435 O O . GLU B 1 615 ? -4.025 -2.825 -13.396 1 90.09 615 GLU B O 1
ATOM 11440 N N . ALA B 1 616 ? -4.052 -1.044 -14.726 1 95.53 616 ALA B N 1
ATOM 11441 C CA . ALA B 1 616 ? -3.308 -1.705 -15.795 1 95.53 616 ALA B CA 1
ATOM 11442 C C . ALA B 1 616 ? -1.925 -2.134 -15.316 1 95.53 616 ALA B C 1
ATOM 11444 O O . ALA B 1 616 ? -1.491 -3.258 -15.579 1 95.53 616 ALA B O 1
ATOM 11445 N N . LEU B 1 617 ? -1.289 -1.246 -14.586 1 93.07 617 LEU B N 1
ATOM 11446 C CA . LEU B 1 617 ? 0.037 -1.549 -14.061 1 93.07 617 LEU B CA 1
ATOM 11447 C C . LEU B 1 617 ? -0.027 -2.684 -13.045 1 93.07 617 LEU B C 1
ATOM 11449 O O . LEU B 1 617 ? 0.82 -3.58 -13.054 1 93.07 617 LEU B O 1
ATOM 11453 N N . ARG B 1 618 ? -1.052 -2.687 -12.268 1 90.15 618 ARG B N 1
ATOM 11454 C CA . ARG B 1 618 ? -1.21 -3.731 -11.262 1 90.15 618 ARG B CA 1
ATOM 11455 C C . ARG B 1 618 ? -1.404 -5.096 -11.915 1 90.15 618 ARG B C 1
ATOM 11457 O O . ARG B 1 618 ? -0.738 -6.066 -11.547 1 90.15 618 ARG B O 1
ATOM 11464 N N . TYR B 1 619 ? -2.25 -5.216 -12.876 1 94.35 619 TYR B N 1
ATOM 11465 C CA . TYR B 1 619 ? -2.49 -6.48 -13.563 1 94.35 619 TYR B CA 1
ATOM 11466 C C . TYR B 1 619 ? -1.246 -6.936 -14.316 1 94.35 619 TYR B C 1
ATOM 11468 O O . TYR B 1 619 ? -0.929 -8.127 -14.34 1 94.35 619 TYR B O 1
ATOM 11476 N N . ALA B 1 620 ? -0.593 -6 -14.931 1 95.08 620 ALA B N 1
ATOM 11477 C CA . ALA B 1 620 ? 0.606 -6.344 -15.691 1 95.08 620 ALA B CA 1
ATOM 11478 C C . ALA B 1 620 ? 1.681 -6.933 -14.782 1 95.08 620 ALA B C 1
ATOM 11480 O O . ALA B 1 620 ? 2.273 -7.967 -15.1 1 95.08 620 ALA B O 1
ATOM 11481 N N . HIS B 1 621 ? 1.9 -6.362 -13.678 1 87.92 621 HIS B N 1
ATOM 11482 C CA . HIS B 1 621 ? 2.93 -6.844 -12.766 1 87.92 621 HIS B CA 1
ATOM 11483 C C . HIS B 1 621 ? 2.528 -8.173 -12.134 1 87.92 621 HIS B C 1
ATOM 11485 O O . HIS B 1 621 ? 3.374 -9.044 -11.92 1 87.92 621 HIS B O 1
ATOM 11491 N N . ARG B 1 622 ? 1.245 -8.306 -11.865 1 88.89 622 ARG B N 1
ATOM 11492 C CA . ARG B 1 622 ? 0.75 -9.59 -11.379 1 88.89 622 ARG B CA 1
ATOM 11493 C C . ARG B 1 622 ? 0.954 -10.686 -12.42 1 88.89 622 ARG B C 1
ATOM 11495 O O . ARG B 1 622 ? 1.268 -11.827 -12.074 1 88.89 622 ARG B O 1
ATOM 11502 N N . ALA B 1 623 ? 0.786 -10.337 -13.662 1 91.93 623 ALA B N 1
ATOM 11503 C CA . ALA B 1 623 ? 0.994 -11.301 -14.74 1 91.93 623 ALA B CA 1
ATOM 11504 C C . ALA B 1 623 ? 2.464 -11.696 -14.846 1 91.93 623 ALA B C 1
ATOM 11506 O O . ALA B 1 623 ? 2.786 -12.873 -15.024 1 91.93 623 ALA B O 1
ATOM 11507 N N . VAL B 1 624 ? 3.347 -10.73 -14.735 1 87.52 624 VAL B N 1
ATOM 11508 C CA . VAL B 1 624 ? 4.78 -10.993 -14.805 1 87.52 624 VAL B CA 1
ATOM 11509 C C . VAL B 1 624 ? 5.194 -11.908 -13.655 1 87.52 624 VAL B C 1
ATOM 11511 O O . VAL B 1 624 ? 5.921 -12.883 -13.86 1 87.52 624 VAL B O 1
ATOM 11514 N N . GLN B 1 625 ? 4.667 -11.635 -12.482 1 83.5 625 GLN B N 1
ATOM 11515 C CA . GLN B 1 625 ? 4.997 -12.443 -11.313 1 83.5 625 GLN B CA 1
ATOM 11516 C C . GLN B 1 625 ? 4.46 -13.864 -11.457 1 83.5 625 GLN B C 1
ATOM 11518 O O . GLN B 1 625 ? 5.156 -14.831 -11.14 1 83.5 625 GLN B O 1
ATOM 11523 N N . ALA B 1 626 ? 3.283 -13.975 -11.9 1 83.94 626 ALA B N 1
ATOM 11524 C CA . ALA B 1 626 ? 2.668 -15.288 -12.08 1 83.94 626 ALA B CA 1
ATOM 11525 C C . ALA B 1 626 ? 3.431 -16.113 -13.113 1 83.94 626 ALA B C 1
ATOM 11527 O O . ALA B 1 626 ? 3.611 -17.321 -12.94 1 83.94 626 ALA B O 1
ATOM 11528 N N . ALA B 1 627 ? 3.819 -15.466 -14.176 1 85.53 627 ALA B N 1
ATOM 11529 C CA . ALA B 1 627 ? 4.573 -16.162 -15.215 1 85.53 627 ALA B CA 1
ATOM 11530 C C . ALA B 1 627 ? 5.918 -16.649 -14.684 1 85.53 627 ALA B C 1
ATOM 11532 O O . ALA B 1 627 ? 6.348 -17.763 -14.992 1 85.53 627 ALA B O 1
ATOM 11533 N N . GLN B 1 628 ? 6.501 -15.879 -13.925 1 78.38 628 GLN B N 1
ATOM 11534 C CA . GLN B 1 628 ? 7.781 -16.244 -13.327 1 78.38 628 GLN B CA 1
ATOM 11535 C C . GLN B 1 628 ? 7.628 -17.433 -12.383 1 78.38 628 GLN B C 1
ATOM 11537 O O . GLN B 1 628 ? 8.454 -18.348 -12.389 1 78.38 628 GLN B O 1
ATOM 11542 N N . GLU B 1 629 ? 6.572 -17.434 -11.617 1 74.45 629 GLU B N 1
ATOM 11543 C CA . GLU B 1 629 ? 6.315 -18.51 -10.664 1 74.45 629 GLU B CA 1
ATOM 11544 C C . GLU B 1 629 ? 6.005 -19.82 -11.382 1 74.45 629 GLU B C 1
ATOM 11546 O O . GLU B 1 629 ? 6.358 -20.898 -10.898 1 74.45 629 GLU B O 1
ATOM 11551 N N . ALA B 1 630 ? 5.398 -19.648 -12.531 1 76.74 630 ALA B N 1
ATOM 11552 C CA . ALA B 1 630 ? 4.992 -20.834 -13.28 1 76.74 630 ALA B CA 1
ATOM 11553 C C . ALA B 1 630 ? 6.077 -21.259 -14.266 1 76.74 630 ALA B C 1
ATOM 11555 O O . ALA B 1 630 ? 5.932 -22.266 -14.962 1 76.74 630 ALA B O 1
ATOM 11556 N N . GLY B 1 631 ? 7.174 -20.495 -14.331 1 76.99 631 GLY B N 1
ATOM 11557 C CA . GLY B 1 631 ? 8.251 -20.835 -15.247 1 76.99 631 GLY B CA 1
ATOM 11558 C C . GLY B 1 631 ? 7.875 -20.653 -16.705 1 76.99 631 GLY B C 1
ATOM 11559 O O . GLY B 1 631 ? 8.367 -21.376 -17.574 1 76.99 631 GLY B O 1
ATOM 11560 N N . LEU B 1 632 ? 6.974 -19.753 -16.965 1 82.26 632 LEU B N 1
ATOM 11561 C CA . LEU B 1 632 ? 6.519 -19.505 -18.328 1 82.26 632 LEU B CA 1
ATOM 11562 C C . LEU B 1 632 ? 7.425 -18.5 -19.031 1 82.26 632 LEU B C 1
ATOM 11564 O O . LEU B 1 632 ? 8.229 -17.824 -18.383 1 82.26 632 LEU B O 1
ATOM 11568 N N . SER B 1 633 ? 7.304 -18.467 -20.345 1 84.23 633 SER B N 1
ATOM 11569 C CA . SER B 1 633 ? 8.055 -17.496 -21.134 1 84.23 633 SER B CA 1
ATOM 11570 C C . SER B 1 633 ? 7.689 -16.067 -20.746 1 84.23 633 SER B C 1
ATOM 11572 O O . SER B 1 633 ? 6.509 -15.736 -20.615 1 84.23 633 SER B O 1
ATOM 11574 N N . PRO B 1 634 ? 8.649 -15.224 -20.608 1 86.57 634 PRO B N 1
ATOM 11575 C CA . PRO B 1 634 ? 8.342 -13.861 -20.168 1 86.57 634 PRO B CA 1
ATOM 11576 C C . PRO B 1 634 ? 7.918 -12.951 -21.319 1 86.57 634 PRO B C 1
ATOM 11578 O O . PRO B 1 634 ? 7.394 -11.858 -21.085 1 86.57 634 PRO B O 1
ATOM 11581 N N . GLY B 1 635 ? 8.095 -13.34 -22.587 1 89.3 635 GLY B N 1
ATOM 11582 C CA . GLY B 1 635 ? 7.812 -12.515 -23.75 1 89.3 635 GLY B CA 1
ATOM 11583 C C . GLY B 1 635 ? 6.445 -11.86 -23.699 1 89.3 635 GLY B C 1
ATOM 11584 O O . GLY B 1 635 ? 6.334 -10.635 -23.781 1 89.3 635 GLY B O 1
ATOM 11585 N N . PRO B 1 636 ? 5.418 -12.632 -23.498 1 91.4 636 PRO B N 1
ATOM 11586 C CA . PRO B 1 636 ? 4.055 -12.096 -23.465 1 91.4 636 PRO B CA 1
ATOM 11587 C C . PRO B 1 636 ? 3.829 -11.128 -22.306 1 91.4 636 PRO B C 1
ATOM 11589 O O . PRO B 1 636 ? 3.192 -10.087 -22.482 1 91.4 636 PRO B O 1
ATOM 11592 N N . THR B 1 637 ? 4.301 -11.486 -21.172 1 92.38 637 THR B N 1
ATOM 11593 C CA . THR B 1 637 ? 4.043 -10.647 -20.007 1 92.38 637 THR B CA 1
ATOM 11594 C C . THR B 1 637 ? 4.884 -9.374 -20.061 1 92.38 637 THR B C 1
ATOM 11596 O O . THR B 1 637 ? 4.452 -8.318 -19.595 1 92.38 637 THR B O 1
ATOM 11599 N N . TRP B 1 638 ? 6.059 -9.478 -20.68 1 92.38 638 TRP B N 1
ATOM 11600 C CA . TRP B 1 638 ? 6.859 -8.269 -20.846 1 92.38 638 TRP B CA 1
ATOM 11601 C C . TRP B 1 638 ? 6.207 -7.317 -21.843 1 92.38 638 TRP B C 1
ATOM 11603 O O . TRP B 1 638 ? 6.291 -6.096 -21.691 1 92.38 638 TRP B O 1
ATOM 11613 N N . TYR B 1 639 ? 5.551 -7.802 -22.848 1 95.35 639 TYR B N 1
ATOM 11614 C CA . TYR B 1 639 ? 4.752 -6.966 -23.737 1 95.35 639 TYR B CA 1
ATOM 11615 C C . TYR B 1 639 ? 3.671 -6.222 -22.962 1 95.35 639 TYR B C 1
ATOM 11617 O O . TYR B 1 639 ? 3.499 -5.013 -23.129 1 95.35 639 TYR B O 1
ATOM 11625 N N . THR B 1 640 ? 2.969 -6.945 -22.169 1 95.77 640 THR B N 1
ATOM 11626 C CA . THR B 1 640 ? 1.882 -6.363 -21.389 1 95.77 640 THR B CA 1
ATOM 11627 C C . THR B 1 640 ? 2.412 -5.291 -20.44 1 95.77 640 THR B C 1
ATOM 11629 O O . THR B 1 640 ? 1.786 -4.243 -20.268 1 95.77 640 THR B O 1
ATOM 11632 N N . ALA B 1 641 ? 3.507 -5.632 -19.812 1 94.1 641 ALA B N 1
ATOM 11633 C CA . ALA B 1 641 ? 4.127 -4.643 -18.934 1 94.1 641 ALA B CA 1
ATOM 11634 C C . ALA B 1 641 ? 4.531 -3.395 -19.713 1 94.1 641 ALA B C 1
ATOM 11636 O O . ALA B 1 641 ? 4.382 -2.273 -19.221 1 94.1 641 ALA B O 1
ATOM 11637 N N . ALA B 1 642 ? 5.072 -3.578 -20.893 1 95.21 642 ALA B N 1
ATOM 11638 C CA . ALA B 1 642 ? 5.472 -2.449 -21.728 1 95.21 642 ALA B CA 1
ATOM 11639 C C . ALA B 1 642 ? 4.277 -1.556 -22.052 1 95.21 642 ALA B C 1
ATOM 11641 O O . ALA B 1 642 ? 4.365 -0.33 -21.95 1 95.21 642 ALA B O 1
ATOM 11642 N N . VAL B 1 643 ? 3.199 -2.156 -22.411 1 96.7 643 VAL B N 1
ATOM 11643 C CA . VAL B 1 643 ? 1.992 -1.423 -22.779 1 96.7 643 VAL B CA 1
ATOM 11644 C C . VAL B 1 643 ? 1.449 -0.679 -21.561 1 96.7 643 VAL B C 1
ATOM 11646 O O . VAL B 1 643 ? 1.045 0.482 -21.665 1 96.7 643 VAL B O 1
ATOM 11649 N N . ALA B 1 644 ? 1.383 -1.319 -20.453 1 96.13 644 ALA B N 1
ATOM 11650 C CA . ALA B 1 644 ? 0.905 -0.687 -19.226 1 96.13 644 ALA B CA 1
ATOM 11651 C C . ALA B 1 644 ? 1.798 0.484 -18.828 1 96.13 644 ALA B C 1
ATOM 11653 O O . ALA B 1 644 ? 1.306 1.525 -18.385 1 96.13 644 ALA B O 1
ATOM 11654 N N . GLU B 1 645 ? 3.125 0.318 -18.995 1 94.71 645 GLU B N 1
ATOM 11655 C CA . GLU B 1 645 ? 4.075 1.379 -18.677 1 94.71 645 GLU B CA 1
ATOM 11656 C C . GLU B 1 645 ? 3.905 2.572 -19.613 1 94.71 645 GLU B C 1
ATOM 11658 O O . GLU B 1 645 ? 4.095 3.72 -19.206 1 94.71 645 GLU B O 1
ATOM 11663 N N . LEU B 1 646 ? 3.557 2.342 -20.814 1 95.36 646 LEU B N 1
ATOM 11664 C CA . LEU B 1 646 ? 3.299 3.415 -21.769 1 95.36 646 LEU B CA 1
ATOM 11665 C C . LEU B 1 646 ? 2.135 4.285 -21.307 1 95.36 646 LEU B C 1
ATOM 11667 O O . LEU B 1 646 ? 2.099 5.484 -21.595 1 95.36 646 LEU B O 1
ATOM 11671 N N . ALA B 1 647 ? 1.25 3.696 -20.569 1 94.5 647 ALA B N 1
ATOM 11672 C CA . ALA B 1 647 ? 0.031 4.396 -20.173 1 94.5 647 ALA B CA 1
ATOM 11673 C C . ALA B 1 647 ? 0.19 5.04 -18.799 1 94.5 647 ALA B C 1
ATOM 11675 O O . ALA B 1 647 ? -0.107 6.224 -18.623 1 94.5 647 ALA B O 1
ATOM 11676 N N . GLY B 1 648 ? 0.612 4.286 -17.854 1 91.96 648 GLY B N 1
ATOM 11677 C CA . GLY B 1 648 ? 0.589 4.784 -16.487 1 91.96 648 GLY B CA 1
ATOM 11678 C C . GLY B 1 648 ? 1.956 4.789 -15.831 1 91.96 648 GLY B C 1
ATOM 11679 O O . GLY B 1 648 ? 2.108 5.266 -14.704 1 91.96 648 GLY B O 1
ATOM 11680 N N . GLY B 1 649 ? 2.993 4.305 -16.442 1 91.92 649 GLY B N 1
ATOM 11681 C CA . GLY B 1 649 ? 4.324 4.205 -15.863 1 91.92 649 GLY B CA 1
ATOM 11682 C C . GLY B 1 649 ? 5.297 5.224 -16.426 1 91.92 649 GLY B C 1
ATOM 11683 O O . GLY B 1 649 ? 5.062 6.431 -16.336 1 91.92 649 GLY B O 1
ATOM 11684 N N . SER B 1 650 ? 6.377 4.74 -17.039 1 90.07 650 SER B N 1
ATOM 11685 C CA . SER B 1 650 ? 7.387 5.607 -17.637 1 90.07 650 SER B CA 1
ATOM 11686 C C . SER B 1 650 ? 7.828 5.082 -18.999 1 90.07 650 SER B C 1
ATOM 11688 O O . SER B 1 650 ? 7.824 3.872 -19.236 1 90.07 650 SER B O 1
ATOM 11690 N N . LEU B 1 651 ? 8.257 5.943 -19.852 1 92.26 651 LEU B N 1
ATOM 11691 C CA . LEU B 1 651 ? 8.648 5.582 -21.21 1 92.26 651 LEU B CA 1
ATOM 11692 C C . LEU B 1 651 ? 9.925 4.749 -21.205 1 92.26 651 LEU B C 1
ATOM 11694 O O . LEU B 1 651 ? 10.043 3.781 -21.96 1 92.26 651 LEU B O 1
ATOM 11698 N N . PRO B 1 652 ? 10.865 5.057 -20.292 1 85.33 652 PRO B N 1
ATOM 11699 C CA . PRO B 1 652 ? 12.058 4.208 -20.251 1 85.33 652 PRO B CA 1
ATOM 11700 C C . PRO B 1 652 ? 11.75 2.779 -19.809 1 85.33 652 PRO B C 1
ATOM 11702 O O . PRO B 1 652 ? 12.315 1.826 -20.352 1 85.33 652 PRO B O 1
ATOM 11705 N N . ALA B 1 653 ? 10.875 2.643 -18.849 1 87.48 653 ALA B N 1
ATOM 11706 C CA . ALA B 1 653 ? 10.489 1.306 -18.408 1 87.48 653 ALA B CA 1
ATOM 11707 C C . ALA B 1 653 ? 9.769 0.547 -19.52 1 87.48 653 ALA B C 1
ATOM 11709 O O . ALA B 1 653 ? 9.983 -0.654 -19.7 1 87.48 653 ALA B O 1
ATOM 11710 N N . ALA B 1 654 ? 8.945 1.254 -20.283 1 94.1 654 ALA B N 1
ATOM 11711 C CA . ALA B 1 654 ? 8.233 0.639 -21.4 1 94.1 654 ALA B CA 1
ATOM 11712 C C . ALA B 1 654 ? 9.208 0.126 -22.456 1 94.1 654 ALA B C 1
ATOM 11714 O O . ALA B 1 654 ? 9.085 -1.008 -22.925 1 94.1 654 ALA B O 1
ATOM 11715 N N . ALA B 1 655 ? 10.174 0.94 -22.787 1 92.07 655 ALA B N 1
ATOM 11716 C CA . ALA B 1 655 ? 11.181 0.543 -23.767 1 92.07 655 ALA B CA 1
ATOM 11717 C C . ALA B 1 655 ? 12.008 -0.634 -23.258 1 92.07 655 ALA B C 1
ATOM 11719 O O . ALA B 1 655 ? 12.348 -1.539 -24.024 1 92.07 655 ALA B O 1
ATOM 11720 N N . GLY B 1 656 ? 12.289 -0.581 -22.027 1 86.71 656 GLY B N 1
ATOM 11721 C CA . GLY B 1 656 ? 13.045 -1.671 -21.431 1 86.71 656 GLY B CA 1
ATOM 11722 C C . GLY B 1 656 ? 12.329 -3.006 -21.507 1 86.71 656 GLY B C 1
ATOM 11723 O O . GLY B 1 656 ? 12.914 -4.007 -21.926 1 86.71 656 GLY B O 1
ATOM 11724 N N . PHE B 1 657 ? 11.094 -3.075 -21.135 1 90.4 657 PHE B N 1
ATOM 11725 C CA . PHE B 1 657 ? 10.297 -4.295 -21.203 1 90.4 657 PHE B CA 1
ATOM 11726 C C . PHE B 1 657 ? 10.156 -4.768 -22.645 1 90.4 657 PHE B C 1
ATOM 11728 O O . PHE B 1 657 ? 10.256 -5.965 -22.923 1 90.4 657 PHE B O 1
ATOM 11735 N N . ALA B 1 658 ? 9.918 -3.82 -23.539 1 94.17 658 ALA B N 1
ATOM 11736 C CA . ALA B 1 658 ? 9.75 -4.174 -24.946 1 94.17 658 ALA B CA 1
ATOM 11737 C C . ALA B 1 658 ? 11.021 -4.804 -25.509 1 94.17 658 ALA B C 1
ATOM 11739 O O . ALA B 1 658 ? 10.96 -5.803 -26.229 1 94.17 658 ALA B O 1
ATOM 11740 N N . ARG B 1 659 ? 12.154 -4.264 -25.221 1 89.82 659 ARG B N 1
ATOM 11741 C CA . ARG B 1 659 ? 13.418 -4.807 -25.709 1 89.82 659 ARG B CA 1
ATOM 11742 C C . ARG B 1 659 ? 13.652 -6.215 -25.172 1 89.82 659 ARG B C 1
ATOM 11744 O O . ARG B 1 659 ? 14.103 -7.098 -25.905 1 89.82 659 ARG B O 1
ATOM 11751 N N . ARG B 1 660 ? 13.325 -6.414 -23.969 1 86.31 660 ARG B N 1
ATOM 11752 C CA . ARG B 1 660 ? 13.467 -7.742 -23.38 1 86.31 660 ARG B CA 1
ATOM 11753 C C . ARG B 1 660 ? 12.486 -8.727 -24.006 1 86.31 660 ARG B C 1
ATOM 11755 O O . ARG B 1 660 ? 12.833 -9.883 -24.257 1 86.31 660 ARG B O 1
ATOM 11762 N N . GLY B 1 661 ? 11.319 -8.231 -24.19 1 91.65 661 GLY B N 1
ATOM 11763 C CA . GLY B 1 661 ? 10.327 -9.068 -24.846 1 91.65 661 GLY B CA 1
ATOM 11764 C C . GLY B 1 661 ? 10.731 -9.485 -26.248 1 91.65 661 GLY B C 1
ATOM 11765 O O . GLY B 1 661 ? 10.492 -10.623 -26.656 1 91.65 661 GLY B O 1
ATOM 11766 N N . ILE B 1 662 ? 11.357 -8.579 -26.953 1 92.98 662 ILE B N 1
ATOM 11767 C CA . ILE B 1 662 ? 11.842 -8.876 -28.297 1 92.98 662 ILE B CA 1
ATOM 11768 C C . ILE B 1 662 ? 12.916 -9.96 -28.23 1 92.98 662 ILE B C 1
ATOM 11770 O O . ILE B 1 662 ? 12.861 -10.943 -28.972 1 92.98 662 ILE B O 1
ATOM 11774 N N . ARG B 1 663 ? 13.775 -9.826 -27.352 1 87.94 663 ARG B N 1
ATOM 11775 C CA . ARG B 1 663 ? 14.852 -10.801 -27.215 1 87.94 663 ARG B CA 1
ATOM 11776 C C . ARG B 1 663 ? 14.303 -12.172 -26.835 1 87.94 663 ARG B C 1
ATOM 11778 O O . ARG B 1 663 ? 14.721 -13.19 -27.392 1 87.94 663 ARG B O 1
ATOM 11785 N N . ALA B 1 664 ? 13.424 -12.194 -25.881 1 87.8 664 ALA B N 1
ATOM 11786 C CA . ALA B 1 664 ? 12.808 -13.448 -25.454 1 87.8 664 ALA B CA 1
ATOM 11787 C C . ALA B 1 664 ? 12.07 -14.118 -26.61 1 87.8 664 ALA B C 1
ATOM 11789 O O . ALA B 1 664 ? 12.165 -15.334 -26.794 1 87.8 664 ALA B O 1
ATOM 11790 N N . SER B 1 665 ? 11.357 -13.314 -27.348 1 91.57 665 SER B N 1
ATOM 11791 C CA . SER B 1 665 ? 10.588 -13.843 -28.469 1 91.57 665 SER B CA 1
ATOM 11792 C C . SER B 1 665 ? 11.505 -14.375 -29.566 1 91.57 665 SER B C 1
ATOM 11794 O O . SER B 1 665 ? 11.215 -15.404 -30.18 1 91.57 665 SER B O 1
ATOM 11796 N N . GLU B 1 666 ? 12.572 -13.702 -29.722 1 89.96 666 GLU B N 1
ATOM 11797 C CA . GLU B 1 666 ? 13.533 -14.154 -30.723 1 89.96 666 GLU B CA 1
ATOM 11798 C C . GLU B 1 666 ? 14.211 -15.451 -30.291 1 89.96 666 GLU B C 1
ATOM 11800 O O . GLU B 1 666 ? 14.398 -16.36 -31.103 1 89.96 666 GLU B O 1
ATOM 11805 N N . GLN B 1 667 ? 14.532 -15.501 -29.007 1 85.3 667 GLN B N 1
ATOM 11806 C CA . GLN B 1 667 ? 15.172 -16.7 -28.476 1 85.3 667 GLN B CA 1
ATOM 11807 C C . GLN B 1 667 ? 14.241 -17.906 -28.562 1 85.3 667 GLN B C 1
ATOM 11809 O O . GLN B 1 667 ? 14.695 -19.035 -28.757 1 85.3 667 GLN B O 1
ATOM 11814 N N . GLU B 1 668 ? 12.958 -17.749 -28.552 1 86.36 668 GLU B N 1
ATOM 11815 C CA . GLU B 1 668 ? 12.002 -18.852 -28.5 1 86.36 668 GLU B CA 1
ATOM 11816 C C . GLU B 1 668 ? 11.287 -19.025 -29.837 1 86.36 668 GLU B C 1
ATOM 11818 O O . GLU B 1 668 ? 10.425 -19.896 -29.977 1 86.36 668 GLU B O 1
ATOM 11823 N N . GLY B 1 669 ? 11.597 -18.232 -30.802 1 86.65 669 GLY B N 1
ATOM 11824 C CA . GLY B 1 669 ? 10.953 -18.304 -32.104 1 86.65 669 GLY B CA 1
ATOM 11825 C C . GLY B 1 669 ? 9.488 -17.911 -32.067 1 86.65 669 GLY B C 1
ATOM 11826 O O . GLY B 1 669 ? 8.673 -18.462 -32.811 1 86.65 669 GLY B O 1
ATOM 11827 N N . ASP B 1 670 ? 9.066 -17.059 -31.179 1 89.6 670 ASP B N 1
ATOM 11828 C CA . ASP B 1 670 ? 7.7 -16.568 -31.019 1 89.6 670 ASP B CA 1
ATOM 11829 C C . ASP B 1 670 ? 7.467 -15.312 -31.855 1 89.6 670 ASP B C 1
ATOM 11831 O O . ASP B 1 670 ? 7.718 -14.197 -31.393 1 89.6 670 ASP B O 1
ATOM 11835 N N . ASN B 1 671 ? 6.879 -15.454 -32.995 1 89.08 671 ASN B N 1
ATOM 11836 C CA . ASN B 1 671 ? 6.673 -14.339 -33.912 1 89.08 671 ASN B CA 1
ATOM 11837 C C . ASN B 1 671 ? 5.451 -13.511 -33.523 1 89.08 671 ASN B C 1
ATOM 11839 O O . ASN B 1 671 ? 5.342 -12.343 -33.899 1 89.08 671 ASN B O 1
ATOM 11843 N N . LEU B 1 672 ? 4.594 -14.114 -32.811 1 87.61 672 LEU B N 1
ATOM 11844 C CA . LEU B 1 672 ? 3.388 -13.413 -32.383 1 87.61 672 LEU B CA 1
ATOM 11845 C C . LEU B 1 672 ? 3.732 -12.265 -31.441 1 87.61 672 LEU B C 1
ATOM 11847 O O . LEU B 1 672 ? 3.354 -11.118 -31.689 1 87.61 672 LEU B O 1
ATOM 11851 N N . TYR B 1 673 ? 4.491 -12.52 -30.503 1 92.32 673 TYR B N 1
ATOM 11852 C CA . TYR B 1 673 ? 4.783 -11.488 -29.515 1 92.32 673 TYR B CA 1
ATOM 11853 C C . TYR B 1 673 ? 6.002 -10.67 -29.924 1 92.32 673 TYR B C 1
ATOM 11855 O O . TYR B 1 673 ? 6.222 -9.571 -29.411 1 92.32 673 TYR B O 1
ATOM 11863 N N . LEU B 1 674 ? 6.772 -11.203 -30.841 1 93.59 674 LEU B N 1
ATOM 11864 C CA . LEU B 1 674 ? 7.805 -10.354 -31.424 1 93.59 674 LEU B CA 1
ATOM 11865 C C . LEU B 1 674 ? 7.192 -9.107 -32.054 1 93.59 674 LEU B C 1
ATOM 11867 O O . LEU B 1 674 ? 7.646 -7.99 -31.795 1 93.59 674 LEU B O 1
ATOM 11871 N N . ARG B 1 675 ? 6.192 -9.295 -32.783 1 93.34 675 ARG B N 1
ATOM 11872 C CA . ARG B 1 675 ? 5.518 -8.183 -33.445 1 93.34 675 ARG B CA 1
ATOM 11873 C C . ARG B 1 675 ? 4.915 -7.222 -32.426 1 93.34 675 ARG B C 1
ATOM 11875 O O . ARG B 1 675 ? 5.029 -6.003 -32.571 1 93.34 675 ARG B O 1
ATOM 11882 N N . ARG B 1 676 ? 4.331 -7.732 -31.487 1 94.53 676 ARG B N 1
ATOM 11883 C CA . ARG B 1 676 ? 3.691 -6.912 -30.464 1 94.53 676 ARG B CA 1
ATOM 11884 C C . ARG B 1 676 ? 4.723 -6.104 -29.685 1 94.53 676 ARG B C 1
ATOM 11886 O O . ARG B 1 676 ? 4.52 -4.917 -29.422 1 94.53 676 ARG B O 1
ATOM 11893 N N . ASN B 1 677 ? 5.79 -6.769 -29.333 1 96 677 ASN B N 1
ATOM 11894 C CA . ASN B 1 677 ? 6.847 -6.069 -28.61 1 96 677 ASN B CA 1
ATOM 11895 C C . ASN B 1 677 ? 7.493 -4.987 -29.471 1 96 677 ASN B C 1
ATOM 11897 O O . ASN B 1 677 ? 7.9 -3.942 -28.96 1 96 677 ASN B O 1
ATOM 11901 N N . LEU B 1 678 ? 7.597 -5.221 -30.721 1 96.63 678 LEU B N 1
ATOM 11902 C CA . LEU B 1 678 ? 8.121 -4.213 -31.636 1 96.63 678 LEU B CA 1
ATOM 11903 C C . LEU B 1 678 ? 7.204 -2.996 -31.685 1 96.63 678 LEU B C 1
ATOM 11905 O O . LEU B 1 678 ? 7.677 -1.86 -31.77 1 96.63 678 LEU B O 1
ATOM 11909 N N . HIS B 1 679 ? 5.96 -3.215 -31.649 1 96.79 679 HIS B N 1
ATOM 11910 C CA . HIS B 1 679 ? 5.01 -2.108 -31.618 1 96.79 679 HIS B CA 1
ATOM 11911 C C . HIS B 1 679 ? 5.197 -1.256 -30.367 1 96.79 679 HIS B C 1
ATOM 11913 O O . HIS B 1 679 ? 5.24 -0.027 -30.449 1 96.79 679 HIS B O 1
ATOM 11919 N N . ALA B 1 680 ? 5.239 -1.93 -29.245 1 96.67 680 ALA B N 1
ATOM 11920 C CA . ALA B 1 680 ? 5.429 -1.215 -27.986 1 96.67 680 ALA B CA 1
ATOM 11921 C C . ALA B 1 680 ? 6.727 -0.413 -28 1 96.67 680 ALA B C 1
ATOM 11923 O O . ALA B 1 680 ? 6.768 0.722 -27.521 1 96.67 680 ALA B O 1
ATOM 11924 N N . LEU B 1 681 ? 7.778 -1.003 -28.515 1 96.18 681 LEU B N 1
ATOM 11925 C CA . LEU B 1 681 ? 9.059 -0.312 -28.614 1 96.18 681 LEU B CA 1
ATOM 11926 C C . LEU B 1 681 ? 8.955 0.896 -29.538 1 96.18 681 LEU B C 1
ATOM 11928 O O . LEU B 1 681 ? 9.519 1.954 -29.25 1 96.18 681 LEU B O 1
ATOM 11932 N N . GLY B 1 682 ? 8.306 0.716 -30.618 1 97.07 682 GLY B N 1
ATOM 11933 C CA . GLY B 1 682 ? 8.093 1.815 -31.546 1 97.07 682 GLY B CA 1
ATOM 11934 C C . GLY B 1 682 ? 7.371 2.993 -30.919 1 97.07 682 GLY B C 1
ATOM 11935 O O . GLY B 1 682 ? 7.773 4.144 -31.102 1 97.07 682 GLY B O 1
ATOM 11936 N N . GLN B 1 683 ? 6.333 2.731 -30.171 1 95.83 683 GLN B N 1
ATOM 11937 C CA . GLN B 1 683 ? 5.585 3.782 -29.49 1 95.83 683 GLN B CA 1
ATOM 11938 C C . GLN B 1 683 ? 6.461 4.511 -28.475 1 95.83 683 GLN B C 1
ATOM 11940 O O . GLN B 1 683 ? 6.428 5.74 -28.388 1 95.83 683 GLN B O 1
ATOM 11945 N N . ALA B 1 684 ? 7.177 3.732 -27.701 1 95.23 684 ALA B N 1
ATOM 11946 C CA . ALA B 1 684 ? 8.063 4.329 -26.704 1 95.23 684 ALA B CA 1
ATOM 11947 C C . ALA B 1 684 ? 9.102 5.231 -27.364 1 95.23 684 ALA B C 1
ATOM 11949 O O . ALA B 1 684 ? 9.414 6.308 -26.85 1 95.23 684 ALA B O 1
ATOM 11950 N N . GLY B 1 685 ? 9.645 4.812 -28.494 1 94.17 685 GLY B N 1
ATOM 11951 C CA . GLY B 1 685 ? 10.621 5.602 -29.229 1 94.17 685 GLY B CA 1
ATOM 11952 C C . GLY B 1 685 ? 10.052 6.899 -29.772 1 94.17 685 GLY B C 1
ATOM 11953 O O . GLY B 1 685 ? 10.669 7.958 -29.638 1 94.17 685 GLY B O 1
ATOM 11954 N N . LEU B 1 686 ? 8.881 6.874 -30.283 1 94.13 686 LEU B N 1
ATOM 11955 C CA . LEU B 1 686 ? 8.236 8.06 -30.837 1 94.13 686 LEU B CA 1
ATOM 11956 C C . LEU B 1 686 ? 7.959 9.088 -29.745 1 94.13 686 LEU B C 1
ATOM 11958 O O . LEU B 1 686 ? 8.153 10.288 -29.952 1 94.13 686 LEU B O 1
ATOM 11962 N N . ARG B 1 687 ? 7.576 8.633 -28.629 1 92.31 687 ARG B N 1
ATOM 11963 C CA . ARG B 1 687 ? 7.116 9.521 -27.566 1 92.31 687 ARG B CA 1
ATOM 11964 C C . ARG B 1 687 ? 8.29 10.045 -26.745 1 92.31 687 ARG B C 1
ATOM 11966 O O . ARG B 1 687 ? 8.187 11.093 -26.104 1 92.31 687 ARG B O 1
ATOM 11973 N N . SER B 1 688 ? 9.378 9.336 -26.747 1 88.54 688 SER B N 1
ATOM 11974 C CA . SER B 1 688 ? 10.547 9.767 -25.987 1 88.54 688 SER B CA 1
ATOM 11975 C C . SER B 1 688 ? 11.402 10.739 -26.792 1 88.54 688 SER B C 1
ATOM 11977 O O . SER B 1 688 ? 12.384 11.281 -26.281 1 88.54 688 SER B O 1
ATOM 11979 N N . GLY B 1 689 ? 11.115 10.98 -28.08 1 86.58 689 GLY B N 1
ATOM 11980 C CA . GLY B 1 689 ? 11.871 11.889 -28.925 1 86.58 689 GLY B CA 1
ATOM 11981 C C . GLY B 1 689 ? 12.85 11.179 -29.841 1 86.58 689 GLY B C 1
ATOM 11982 O O . GLY B 1 689 ? 13.477 11.807 -30.696 1 86.58 689 GLY B O 1
ATOM 11983 N N . ASP B 1 690 ? 12.999 9.886 -29.635 1 90.64 690 ASP B N 1
ATOM 11984 C CA . ASP B 1 690 ? 13.813 9.093 -30.552 1 90.64 690 ASP B CA 1
ATOM 11985 C C . ASP B 1 690 ? 12.976 8.569 -31.716 1 90.64 690 ASP B C 1
ATOM 11987 O O . ASP B 1 690 ? 12.83 7.357 -31.886 1 90.64 690 ASP B O 1
ATOM 11991 N N . THR B 1 691 ? 12.604 9.397 -32.578 1 93.05 691 THR B N 1
ATOM 11992 C CA . THR B 1 691 ? 11.659 9.108 -33.65 1 93.05 691 THR B CA 1
ATOM 11993 C C . THR B 1 691 ? 12.264 8.133 -34.657 1 93.05 691 THR B C 1
ATOM 11995 O O . THR B 1 691 ? 11.568 7.261 -35.181 1 93.05 691 THR B O 1
ATOM 11998 N N . ARG B 1 692 ? 13.542 8.208 -34.869 1 93.28 692 ARG B N 1
ATOM 11999 C CA . ARG B 1 692 ? 14.188 7.329 -35.838 1 93.28 692 ARG B CA 1
ATOM 12000 C C . ARG B 1 692 ? 14.159 5.879 -35.366 1 93.28 692 ARG B C 1
ATOM 12002 O O . ARG B 1 692 ? 13.829 4.976 -36.138 1 93.28 692 ARG B O 1
ATOM 12009 N N . ALA B 1 693 ? 14.503 5.705 -34.15 1 93.56 693 ALA B N 1
ATOM 12010 C CA . ALA B 1 693 ? 14.495 4.356 -33.591 1 93.56 693 ALA B CA 1
ATOM 12011 C C . ALA B 1 693 ? 13.079 3.789 -33.548 1 93.56 693 ALA B C 1
ATOM 12013 O O . ALA B 1 693 ? 12.874 2.595 -33.782 1 93.56 693 ALA B O 1
ATOM 12014 N N . GLY B 1 694 ? 12.123 4.623 -33.228 1 96.49 694 GLY B N 1
ATOM 12015 C CA . GLY B 1 694 ? 10.734 4.192 -33.206 1 96.49 694 GLY B CA 1
ATOM 12016 C C . GLY B 1 694 ? 10.219 3.768 -34.568 1 96.49 694 GLY B C 1
ATOM 12017 O O . GLY B 1 694 ? 9.578 2.723 -34.697 1 96.49 694 GLY B O 1
ATOM 12018 N N . VAL B 1 695 ? 10.575 4.511 -35.562 1 96.65 695 VAL B N 1
ATOM 12019 C CA . VAL B 1 695 ? 10.147 4.211 -36.925 1 96.65 695 VAL B CA 1
ATOM 12020 C C . VAL B 1 695 ? 10.826 2.933 -37.411 1 96.65 695 VAL B C 1
ATOM 12022 O O . VAL B 1 695 ? 10.208 2.118 -38.101 1 96.65 695 VAL B O 1
ATOM 12025 N N . ALA B 1 696 ? 12.028 2.742 -37.057 1 96.57 696 ALA B N 1
ATOM 12026 C CA . ALA B 1 696 ? 12.742 1.531 -37.454 1 96.57 696 ALA B CA 1
ATOM 12027 C C . ALA B 1 696 ? 12.066 0.285 -36.888 1 96.57 696 ALA B C 1
ATOM 12029 O O . ALA B 1 696 ? 11.917 -0.72 -37.587 1 96.57 696 ALA B O 1
ATOM 12030 N N . ALA B 1 697 ? 11.714 0.319 -35.65 1 96.86 697 ALA B N 1
ATOM 12031 C CA . ALA B 1 697 ? 11.027 -0.798 -35.007 1 96.86 697 ALA B CA 1
ATOM 12032 C C . ALA B 1 697 ? 9.684 -1.075 -35.677 1 96.86 697 ALA B C 1
ATOM 12034 O O . ALA B 1 697 ? 9.325 -2.232 -35.906 1 96.86 697 ALA B O 1
ATOM 12035 N N . LEU B 1 698 ? 8.945 -0.046 -36.043 1 97.02 698 LEU B N 1
ATOM 12036 C CA . LEU B 1 698 ? 7.626 -0.192 -36.648 1 97.02 698 LEU B CA 1
ATOM 12037 C C . LEU B 1 698 ? 7.74 -0.683 -38.088 1 97.02 698 LEU B C 1
ATOM 12039 O O . LEU B 1 698 ? 6.88 -1.427 -38.564 1 97.02 698 LEU B O 1
ATOM 12043 N N . ARG B 1 699 ? 8.83 -0.315 -38.778 1 96.5 699 ARG B N 1
ATOM 12044 C CA . ARG B 1 699 ? 9.075 -0.844 -40.115 1 96.5 699 ARG B CA 1
ATOM 12045 C C . ARG B 1 699 ? 9.359 -2.342 -40.068 1 96.5 699 ARG B C 1
ATOM 12047 O O . ARG B 1 699 ? 8.894 -3.094 -40.927 1 96.5 699 ARG B O 1
ATOM 12054 N N . ARG B 1 700 ? 10.12 -2.688 -39.096 1 95.44 700 ARG B N 1
ATOM 12055 C CA . ARG B 1 700 ? 10.4 -4.111 -38.926 1 95.44 700 ARG B CA 1
ATOM 12056 C C . ARG B 1 700 ? 9.117 -4.894 -38.668 1 95.44 700 ARG B C 1
ATOM 12058 O O . ARG B 1 700 ? 8.934 -5.989 -39.203 1 95.44 700 ARG B O 1
ATOM 12065 N N . LEU B 1 701 ? 8.25 -4.336 -37.863 1 95.12 701 LEU B N 1
ATOM 12066 C CA . LEU B 1 701 ? 6.957 -4.95 -37.58 1 95.12 701 LEU B CA 1
ATOM 12067 C C . LEU B 1 701 ? 6.13 -5.087 -38.854 1 95.12 701 LEU B C 1
ATOM 12069 O O . LEU B 1 701 ? 5.544 -6.141 -39.109 1 95.12 701 LEU B O 1
ATOM 12073 N N . ARG B 1 702 ? 6.072 -4.052 -39.62 1 93.4 702 ARG B N 1
ATOM 12074 C CA . ARG B 1 702 ? 5.349 -4.062 -40.887 1 93.4 702 ARG B CA 1
ATOM 12075 C C . ARG B 1 702 ? 5.853 -5.177 -41.797 1 93.4 702 ARG B C 1
ATOM 12077 O O . ARG B 1 702 ? 5.059 -5.92 -42.376 1 93.4 702 ARG B O 1
ATOM 12084 N N . ASP B 1 703 ? 7.093 -5.358 -41.852 1 92.13 703 ASP B N 1
ATOM 12085 C CA . ASP B 1 703 ? 7.694 -6.355 -42.732 1 92.13 703 ASP B CA 1
ATOM 12086 C C . ASP B 1 703 ? 7.393 -7.771 -42.246 1 92.13 703 ASP B C 1
ATOM 12088 O O . ASP B 1 703 ? 7.107 -8.661 -43.049 1 92.13 703 ASP B O 1
ATOM 12092 N N . LEU B 1 704 ? 7.448 -7.941 -40.963 1 89.21 704 LEU B N 1
ATOM 12093 C CA . LEU B 1 704 ? 7.147 -9.247 -40.385 1 89.21 704 LEU B CA 1
ATOM 12094 C C . LEU B 1 704 ? 5.679 -9.606 -40.592 1 89.21 704 LEU B C 1
ATOM 12096 O O . LEU B 1 704 ? 5.348 -10.771 -40.825 1 89.21 704 LEU B O 1
ATOM 12100 N N . GLU B 1 705 ? 4.829 -8.624 -40.442 1 87.48 705 GLU B N 1
ATOM 12101 C CA . GLU B 1 705 ? 3.399 -8.861 -40.617 1 87.48 705 GLU B CA 1
ATOM 12102 C C . GLU B 1 705 ? 3.067 -9.176 -42.073 1 87.48 705 GLU B C 1
ATOM 12104 O O . GLU B 1 705 ? 2.171 -9.976 -42.351 1 87.48 705 GLU B O 1
ATOM 12109 N N . ALA B 1 706 ? 3.689 -8.515 -42.959 1 84.08 706 ALA B N 1
ATOM 12110 C CA . ALA B 1 706 ? 3.493 -8.774 -44.383 1 84.08 706 ALA B CA 1
ATOM 12111 C C . ALA B 1 706 ? 3.887 -10.205 -44.74 1 84.08 706 ALA B C 1
ATOM 12113 O O . ALA B 1 706 ? 3.236 -10.847 -45.567 1 84.08 706 ALA B O 1
ATOM 12114 N N . GLU B 1 707 ? 4.834 -10.65 -44.091 1 80.32 707 GLU B N 1
ATOM 12115 C CA . GLU B 1 707 ? 5.303 -12.011 -44.334 1 80.32 707 GLU B CA 1
ATOM 12116 C C . GLU B 1 707 ? 4.32 -13.041 -43.783 1 80.32 707 GLU B C 1
ATOM 12118 O O . GLU B 1 707 ? 4.146 -14.113 -44.365 1 80.32 707 GLU B O 1
ATOM 12123 N N . ALA B 1 708 ? 3.673 -12.662 -42.754 1 76.79 708 ALA B N 1
ATOM 12124 C CA . ALA B 1 708 ? 2.785 -13.597 -42.069 1 76.79 708 ALA B CA 1
ATOM 12125 C C . ALA B 1 708 ? 1.376 -13.544 -42.653 1 76.79 708 ALA B C 1
ATOM 12127 O O . ALA B 1 708 ? 0.534 -14.389 -42.338 1 76.79 708 ALA B O 1
ATOM 12128 N N . GLY B 1 709 ? 1.095 -12.634 -43.499 1 69.15 709 GLY B N 1
ATOM 12129 C CA . GLY B 1 709 ? -0.207 -12.545 -44.14 1 69.15 709 GLY B CA 1
ATOM 12130 C C . GLY B 1 709 ? -1.267 -11.922 -43.252 1 69.15 709 GLY B C 1
ATOM 12131 O O . GLY B 1 709 ? -2.462 -12.164 -43.439 1 69.15 709 GLY B O 1
ATOM 12132 N N . SER B 1 710 ? -0.916 -11.2 -42.254 1 66.17 710 SER B N 1
ATOM 12133 C CA . SER B 1 710 ? -1.863 -10.545 -41.357 1 66.17 710 SER B CA 1
ATOM 12134 C C . SER B 1 710 ? -2.486 -9.318 -42.013 1 66.17 710 SER B C 1
ATOM 12136 O O . SER B 1 710 ? -1.792 -8.538 -42.669 1 66.17 710 SER B O 1
ATOM 12138 N N . SER B 1 711 ? -3.872 -9.259 -41.772 1 69.63 711 SER B N 1
ATOM 12139 C CA . SER B 1 711 ? -4.515 -8.213 -42.561 1 69.63 711 SER B CA 1
ATOM 12140 C C . SER B 1 711 ? -5.463 -7.379 -41.705 1 69.63 711 SER B C 1
ATOM 12142 O O . SER B 1 711 ? -6.018 -6.384 -42.175 1 69.63 711 SER B O 1
ATOM 12144 N N . ASP B 1 712 ? -5.616 -7.713 -40.521 1 79.4 712 ASP B N 1
ATOM 12145 C CA . ASP B 1 712 ? -6.526 -6.922 -39.698 1 79.4 712 ASP B CA 1
ATOM 12146 C C . ASP B 1 712 ? -5.764 -5.874 -38.89 1 79.4 712 ASP B C 1
ATOM 12148 O O . ASP B 1 712 ? -5.055 -6.21 -37.939 1 79.4 712 ASP B O 1
ATOM 12152 N N . PRO B 1 713 ? -6.008 -4.63 -39.151 1 81.01 713 PRO B N 1
ATOM 12153 C CA . PRO B 1 713 ? -5.251 -3.573 -38.476 1 81.01 713 PRO B CA 1
ATOM 12154 C C . PRO B 1 713 ? -5.651 -3.405 -37.011 1 81.01 713 PRO B C 1
ATOM 12156 O O . PRO B 1 713 ? -4.974 -2.698 -36.26 1 81.01 713 PRO B O 1
ATOM 12159 N N . MET B 1 714 ? -6.733 -4.091 -36.639 1 80.86 714 MET B N 1
ATOM 12160 C CA . MET B 1 714 ? -7.212 -3.958 -35.266 1 80.86 714 MET B CA 1
ATOM 12161 C C . MET B 1 714 ? -6.37 -4.798 -34.312 1 80.86 714 MET B C 1
ATOM 12163 O O . MET B 1 714 ? -6.375 -4.564 -33.102 1 80.86 714 MET B O 1
ATOM 12167 N N . ILE B 1 715 ? -5.638 -5.726 -34.828 1 84.15 715 ILE B N 1
ATOM 12168 C CA . ILE B 1 715 ? -4.907 -6.671 -33.991 1 84.15 715 ILE B CA 1
ATOM 12169 C C . ILE B 1 715 ? -3.704 -5.977 -33.358 1 84.15 715 ILE B C 1
ATOM 12171 O O . ILE B 1 715 ? -3.551 -5.978 -32.134 1 84.15 715 ILE B O 1
ATOM 12175 N N . VAL B 1 716 ? -2.871 -5.425 -34.207 1 86.54 716 VAL B N 1
ATOM 12176 C CA . VAL B 1 716 ? -1.785 -4.552 -33.774 1 86.54 716 VAL B CA 1
ATOM 12177 C C . VAL B 1 716 ? -1.909 -3.194 -34.462 1 86.54 716 VAL B C 1
ATOM 12179 O O . VAL B 1 716 ? -1.78 -3.097 -35.685 1 86.54 716 VAL B O 1
ATOM 12182 N N . ARG B 1 717 ? -2.265 -2.182 -33.81 1 87.36 717 ARG B N 1
ATOM 12183 C CA . ARG B 1 717 ? -2.604 -0.872 -34.356 1 87.36 717 ARG B CA 1
ATOM 12184 C C . ARG B 1 717 ? -1.349 -0.051 -34.63 1 87.36 717 ARG B C 1
ATOM 12186 O O . ARG B 1 717 ? -1.257 1.109 -34.221 1 87.36 717 ARG B O 1
ATOM 12193 N N . TRP B 1 718 ? -0.493 -0.609 -35.423 1 92.97 718 TRP B N 1
ATOM 12194 C CA . TRP B 1 718 ? 0.806 0.023 -35.625 1 92.97 718 TRP B CA 1
ATOM 12195 C C . TRP B 1 718 ? 0.74 1.061 -36.741 1 92.97 718 TRP B C 1
ATOM 12197 O O . TRP B 1 718 ? 1.61 1.928 -36.844 1 92.97 718 TRP B O 1
ATOM 12207 N N . HIS B 1 719 ? -0.306 1.083 -37.632 1 94.54 719 HIS B N 1
ATOM 12208 C CA . HIS B 1 719 ? -0.372 1.916 -38.828 1 94.54 719 HIS B CA 1
ATOM 12209 C C . HIS B 1 719 ? -0.371 3.398 -38.467 1 94.54 719 HIS B C 1
ATOM 12211 O O . HIS B 1 719 ? 0.355 4.189 -39.074 1 94.54 719 HIS B O 1
ATOM 12217 N N . ALA B 1 720 ? -1.183 3.692 -37.492 1 93.84 720 ALA B N 1
ATOM 12218 C CA . ALA B 1 720 ? -1.282 5.085 -37.062 1 93.84 720 ALA B CA 1
ATOM 12219 C C . ALA B 1 720 ? 0.046 5.58 -36.497 1 93.84 720 ALA B C 1
ATOM 12221 O O . ALA B 1 720 ? 0.471 6.701 -36.785 1 93.84 720 ALA B O 1
ATOM 12222 N N . ASP B 1 721 ? 0.703 4.795 -35.763 1 94.81 721 ASP B N 1
ATOM 12223 C CA . ASP B 1 721 ? 1.959 5.17 -35.12 1 94.81 721 ASP B CA 1
ATOM 12224 C C . ASP B 1 721 ? 3.084 5.298 -36.144 1 94.81 721 ASP B C 1
ATOM 12226 O O . ASP B 1 721 ? 3.902 6.217 -36.064 1 94.81 721 ASP B O 1
ATOM 12230 N N . LEU B 1 722 ? 3.138 4.341 -37.057 1 96.63 722 LEU B N 1
ATOM 12231 C CA . LEU B 1 722 ? 4.158 4.417 -38.098 1 96.63 722 LEU B CA 1
ATOM 12232 C C . LEU B 1 722 ? 3.964 5.66 -38.959 1 96.63 722 LEU B C 1
ATOM 12234 O O . LEU B 1 722 ? 4.929 6.365 -39.265 1 96.63 722 LEU B O 1
ATOM 12238 N N . ALA B 1 723 ? 2.733 5.951 -39.328 1 96.48 723 ALA B N 1
ATOM 12239 C CA . ALA B 1 723 ? 2.448 7.124 -40.15 1 96.48 723 ALA B CA 1
ATOM 12240 C C . ALA B 1 723 ? 2.861 8.408 -39.435 1 96.48 723 ALA B C 1
ATOM 12242 O O . ALA B 1 723 ? 3.456 9.3 -40.043 1 96.48 723 ALA B O 1
ATOM 12243 N N . ALA B 1 724 ? 2.486 8.522 -38.178 1 94.18 724 ALA B N 1
ATOM 12244 C CA . ALA B 1 724 ? 2.843 9.696 -37.385 1 94.18 724 ALA B CA 1
ATOM 12245 C C . ALA B 1 724 ? 4.357 9.859 -37.296 1 94.18 724 ALA B C 1
ATOM 12247 O O . ALA B 1 724 ? 4.876 10.971 -37.412 1 94.18 724 ALA B O 1
ATOM 12248 N N . GLY B 1 725 ? 5.074 8.752 -37.085 1 95.2 725 GLY B N 1
ATOM 12249 C CA . GLY B 1 725 ? 6.526 8.794 -37.022 1 95.2 725 GLY B CA 1
ATOM 12250 C C . GLY B 1 725 ? 7.169 9.182 -38.34 1 95.2 725 GLY B C 1
ATOM 12251 O O . GLY B 1 725 ? 8.116 9.971 -38.366 1 95.2 725 GLY B O 1
ATOM 12252 N N . LEU B 1 726 ? 6.664 8.637 -39.429 1 96.36 726 LEU B N 1
ATOM 12253 C CA . LEU B 1 726 ? 7.168 8.947 -40.762 1 96.36 726 LEU B CA 1
ATOM 12254 C C . LEU B 1 726 ? 6.959 10.42 -41.094 1 96.36 726 LEU B C 1
ATOM 12256 O O . LEU B 1 726 ? 7.839 11.061 -41.674 1 96.36 726 LEU B O 1
ATOM 12260 N N . ALA B 1 727 ? 5.811 10.933 -40.693 1 95.02 727 ALA B N 1
ATOM 12261 C CA . ALA B 1 727 ? 5.519 12.345 -40.928 1 95.02 727 ALA B CA 1
ATOM 12262 C C . ALA B 1 727 ? 6.5 13.241 -40.176 1 95.02 727 ALA B C 1
ATOM 12264 O O . ALA B 1 727 ? 6.936 14.269 -40.698 1 95.02 727 ALA B O 1
ATOM 12265 N N . ALA B 1 728 ? 6.824 12.889 -38.973 1 91.37 728 ALA B N 1
ATOM 12266 C CA . ALA B 1 728 ? 7.753 13.658 -38.149 1 91.37 728 ALA B CA 1
ATOM 12267 C C . ALA B 1 728 ? 9.156 13.647 -38.749 1 91.37 728 ALA B C 1
ATOM 12269 O O . ALA B 1 728 ? 9.925 14.594 -38.565 1 91.37 728 ALA B O 1
ATOM 12270 N N . LEU B 1 729 ? 9.461 12.578 -39.564 1 93.88 729 LEU B N 1
ATOM 12271 C CA . LEU B 1 729 ? 10.77 12.465 -40.199 1 93.88 729 LEU B CA 1
ATOM 12272 C C . LEU B 1 729 ? 10.749 13.069 -41.599 1 93.88 729 LEU B C 1
ATOM 12274 O O . LEU B 1 729 ? 11.76 13.044 -42.305 1 93.88 729 LEU B O 1
ATOM 12278 N N . GLY B 1 730 ? 9.542 13.538 -42.019 1 93.09 730 GLY B N 1
ATOM 12279 C CA . GLY B 1 730 ? 9.419 14.194 -43.311 1 93.09 730 GLY B CA 1
ATOM 12280 C C . GLY B 1 730 ? 9.099 13.232 -44.44 1 93.09 730 GLY B C 1
ATOM 12281 O O . GLY B 1 730 ? 9.075 13.624 -45.609 1 93.09 730 GLY B O 1
ATOM 12282 N N . GLU B 1 731 ? 8.916 12.013 -44.136 1 95.42 731 GLU B N 1
ATOM 12283 C CA . GLU B 1 731 ? 8.578 11.019 -45.151 1 95.42 731 GLU B CA 1
ATOM 12284 C C . GLU B 1 731 ? 7.069 10.936 -45.361 1 95.42 731 GLU B C 1
ATOM 12286 O O . GLU B 1 731 ? 6.461 9.889 -45.127 1 95.42 731 GLU B O 1
ATOM 12291 N N . HIS B 1 732 ? 6.456 11.902 -45.971 1 94.15 732 HIS B N 1
ATOM 12292 C CA . HIS B 1 732 ? 5.014 12.112 -46.035 1 94.15 732 HIS B CA 1
ATOM 12293 C C . HIS B 1 732 ? 4.358 11.139 -47.009 1 94.15 732 HIS B C 1
ATOM 12295 O O . HIS B 1 732 ? 3.238 10.68 -46.775 1 94.15 732 HIS B O 1
ATOM 12301 N N . VAL B 1 733 ? 5.104 10.716 -48.013 1 93.82 733 VAL B N 1
ATOM 12302 C CA . VAL B 1 733 ? 4.527 9.83 -49.018 1 93.82 733 VAL B CA 1
ATOM 12303 C C . VAL B 1 733 ? 4.26 8.457 -48.405 1 93.82 733 VAL B C 1
ATOM 12305 O O . VAL B 1 733 ? 3.158 7.917 -48.533 1 93.82 733 VAL B O 1
ATOM 12308 N N . GLU B 1 734 ? 5.241 7.974 -47.766 1 95.42 734 GLU B N 1
ATOM 12309 C CA . GLU B 1 734 ? 5.079 6.672 -47.127 1 95.42 734 GLU B CA 1
ATOM 12310 C C . GLU B 1 734 ? 4.032 6.727 -46.019 1 95.42 734 GLU B C 1
ATOM 12312 O O . GLU B 1 734 ? 3.31 5.754 -45.791 1 95.42 734 GLU B O 1
ATOM 12317 N N . ALA B 1 735 ? 3.941 7.819 -45.324 1 96.87 735 ALA B N 1
ATOM 12318 C CA . ALA B 1 735 ? 2.945 8.001 -44.271 1 96.87 735 ALA B CA 1
ATOM 12319 C C . ALA B 1 735 ? 1.529 7.911 -44.833 1 96.87 735 ALA B C 1
ATOM 12321 O O . ALA B 1 735 ? 0.681 7.205 -44.284 1 96.87 735 ALA B O 1
ATOM 12322 N N . TRP B 1 736 ? 1.354 8.542 -45.966 1 94.99 736 TRP B N 1
ATOM 12323 C CA . TRP B 1 736 ? 0.039 8.554 -46.599 1 94.99 736 TRP B CA 1
ATOM 12324 C C . TRP B 1 736 ? -0.326 7.169 -47.121 1 94.99 736 TRP B C 1
ATOM 12326 O O . TRP B 1 736 ? -1.479 6.743 -47.016 1 94.99 736 TRP B O 1
ATOM 12336 N N . GLU B 1 737 ? 0.652 6.516 -47.579 1 95.02 737 GLU B N 1
ATOM 12337 C CA . GLU B 1 737 ? 0.407 5.172 -48.092 1 95.02 737 GLU B CA 1
ATOM 12338 C C . GLU B 1 737 ? 0.026 4.213 -46.967 1 95.02 737 GLU B C 1
ATOM 12340 O O . GLU B 1 737 ? -0.844 3.357 -47.142 1 95.02 737 GLU B O 1
ATOM 12345 N N . THR B 1 738 ? 0.712 4.349 -45.927 1 95.04 738 THR B N 1
ATOM 12346 C CA . THR B 1 738 ? 0.439 3.508 -44.767 1 95.04 738 THR B CA 1
ATOM 12347 C C . THR B 1 738 ? -0.989 3.718 -44.271 1 95.04 738 THR B C 1
ATOM 12349 O O . THR B 1 738 ? -1.704 2.753 -43.994 1 95.04 738 THR B O 1
ATOM 12352 N N . LEU B 1 739 ? -1.482 4.967 -44.201 1 95.02 739 LEU B N 1
ATOM 12353 C CA . LEU B 1 739 ? -2.824 5.286 -43.725 1 95.02 739 LEU B CA 1
ATOM 12354 C C . LEU B 1 739 ? -3.878 4.84 -44.733 1 95.02 739 LEU B C 1
ATOM 12356 O O . LEU B 1 739 ? -4.938 4.342 -44.35 1 95.02 739 LEU B O 1
ATOM 12360 N N . ALA B 1 740 ? -3.51 4.96 -45.963 1 93.41 740 ALA B N 1
ATOM 12361 C CA . ALA B 1 740 ? -4.444 4.558 -47.011 1 93.41 740 ALA B CA 1
ATOM 12362 C C . ALA B 1 740 ? -4.677 3.05 -46.988 1 93.41 740 ALA B C 1
ATOM 12364 O O . ALA B 1 740 ? -5.809 2.588 -47.152 1 93.41 740 ALA B O 1
ATOM 12365 N N . ARG B 1 741 ? -3.637 2.404 -46.816 1 90.12 741 ARG B N 1
ATOM 12366 C CA . ARG B 1 741 ? -3.738 0.95 -46.746 1 90.12 741 ARG B CA 1
ATOM 12367 C C . ARG B 1 741 ? -4.565 0.515 -45.541 1 90.12 741 ARG B C 1
ATOM 12369 O O . ARG B 1 741 ? -5.364 -0.419 -45.635 1 90.12 741 ARG B O 1
ATOM 12376 N N . ALA B 1 742 ? -4.367 1.137 -44.438 1 91.53 742 ALA B N 1
ATOM 12377 C CA . ALA B 1 742 ? -5.104 0.811 -43.22 1 91.53 742 ALA B CA 1
ATOM 12378 C C . ALA B 1 742 ? -6.586 1.143 -43.37 1 91.53 742 ALA B C 1
ATOM 12380 O O . ALA B 1 742 ? -7.447 0.389 -42.911 1 91.53 742 ALA B O 1
ATOM 12381 N N . ARG B 1 743 ? -6.89 2.256 -43.979 1 90.94 743 ARG B N 1
ATOM 12382 C CA . ARG B 1 743 ? -8.275 2.677 -44.167 1 90.94 743 ARG B CA 1
ATOM 12383 C C . ARG B 1 743 ? -9.01 1.734 -45.115 1 90.94 743 ARG B C 1
ATOM 12385 O O . ARG B 1 743 ? -10.188 1.434 -44.911 1 90.94 743 ARG B O 1
ATOM 12392 N N . ARG B 1 744 ? -8.288 1.293 -46.093 1 88.72 744 ARG B N 1
ATOM 12393 C CA . ARG B 1 744 ? -8.88 0.331 -47.017 1 88.72 744 ARG B CA 1
ATOM 12394 C C . ARG B 1 744 ? -9.201 -0.981 -46.309 1 88.72 744 ARG B C 1
ATOM 12396 O O . ARG B 1 744 ? -10.258 -1.573 -46.537 1 88.72 744 ARG B O 1
ATOM 12403 N N . ALA B 1 745 ? -8.323 -1.39 -45.522 1 85.94 745 ALA B N 1
ATOM 12404 C CA . ALA B 1 745 ? -8.536 -2.623 -44.767 1 85.94 745 ALA B CA 1
ATOM 12405 C C . ALA B 1 745 ? -9.686 -2.467 -43.776 1 85.94 745 ALA B C 1
ATOM 12407 O O . ALA B 1 745 ? -10.477 -3.393 -43.582 1 85.94 745 ALA B O 1
ATOM 12408 N N . ALA B 1 746 ? -9.812 -1.304 -43.119 1 85.15 746 ALA B N 1
ATOM 12409 C CA . ALA B 1 746 ? -10.873 -1.022 -42.156 1 85.15 746 ALA B CA 1
ATOM 12410 C C . ALA B 1 746 ? -12.242 -1.026 -42.832 1 85.15 746 ALA B C 1
ATOM 12412 O O . ALA B 1 746 ? -13.219 -1.523 -42.267 1 85.15 746 ALA B O 1
ATOM 12413 N N . GLU B 1 747 ? -12.286 -0.476 -43.909 1 83.06 747 GLU B N 1
ATOM 12414 C CA . GLU B 1 747 ? -13.538 -0.432 -44.659 1 83.06 747 GLU B CA 1
ATOM 12415 C C . GLU B 1 747 ? -13.986 -1.832 -45.069 1 83.06 747 GLU B C 1
ATOM 12417 O O . GLU B 1 747 ? -15.174 -2.154 -45 1 83.06 747 GLU B O 1
ATOM 12422 N N . ARG B 1 748 ? -13.067 -2.55 -45.43 1 81.84 748 ARG B N 1
ATOM 12423 C CA . ARG B 1 748 ? -13.361 -3.912 -45.865 1 81.84 748 ARG B CA 1
ATOM 12424 C C . ARG B 1 748 ? -13.88 -4.757 -44.706 1 81.84 748 ARG B C 1
ATOM 12426 O O . ARG B 1 748 ? -14.774 -5.586 -44.887 1 81.84 748 ARG B O 1
ATOM 12433 N N . LEU B 1 749 ? -13.325 -4.562 -43.546 1 79.72 749 LEU B N 1
ATOM 12434 C CA . LEU B 1 749 ? -13.622 -5.422 -42.407 1 79.72 749 LEU B CA 1
ATOM 12435 C C . LEU B 1 749 ? -14.761 -4.846 -41.573 1 79.72 749 LEU B C 1
ATOM 12437 O O . LEU B 1 749 ? -15.273 -5.511 -40.669 1 79.72 749 LEU B O 1
ATOM 12441 N N . GLY B 1 750 ? -15.369 -3.681 -41.91 1 74.58 750 GLY B N 1
ATOM 12442 C CA . GLY B 1 750 ? -16.373 -3.011 -41.098 1 74.58 750 GLY B CA 1
ATOM 12443 C C . GLY B 1 750 ? -15.78 -2.23 -39.941 1 74.58 750 GLY B C 1
ATOM 12444 O O . GLY B 1 750 ? -15.277 -2.818 -38.981 1 74.58 750 GLY B O 1
ATOM 12445 N N . SER B 1 751 ? -15.689 -1.012 -40.015 1 65.07 751 SER B N 1
ATOM 12446 C CA . SER B 1 751 ? -14.906 -0.099 -39.189 1 65.07 751 SER B CA 1
ATOM 12447 C C . SER B 1 751 ? -15.446 -0.042 -37.764 1 65.07 751 SER B C 1
ATOM 12449 O O . SER B 1 751 ? -16.661 -0.057 -37.554 1 65.07 751 SER B O 1
ATOM 12451 N N . THR B 1 752 ? -14.54 -0.25 -36.86 1 79.54 752 THR B N 1
ATOM 12452 C CA . THR B 1 752 ? -14.832 0.083 -35.47 1 79.54 752 THR B CA 1
ATOM 12453 C C . THR B 1 752 ? -14.567 1.562 -35.201 1 79.54 752 THR B C 1
ATOM 12455 O O . THR B 1 752 ? -13.647 2.148 -35.776 1 79.54 752 THR B O 1
ATOM 12458 N N . PRO B 1 753 ? -15.474 2.146 -34.504 1 80.66 753 PRO B N 1
ATOM 12459 C CA . PRO B 1 753 ? -15.337 3.585 -34.268 1 80.66 753 PRO B CA 1
ATOM 12460 C C . PRO B 1 753 ? -13.967 3.964 -33.71 1 80.66 753 PRO B C 1
ATOM 12462 O O . PRO B 1 753 ? -13.395 4.982 -34.107 1 80.66 753 PRO B O 1
ATOM 12465 N N . ALA B 1 754 ? -13.435 3.161 -32.978 1 86.75 754 ALA B N 1
ATOM 12466 C CA . ALA B 1 754 ? -12.156 3.508 -32.364 1 86.75 754 ALA B CA 1
ATOM 12467 C C . ALA B 1 754 ? -11.037 3.526 -33.402 1 86.75 754 ALA B C 1
ATOM 12469 O O . ALA B 1 754 ? -10.148 4.38 -33.35 1 86.75 754 ALA B O 1
ATOM 12470 N N . LEU B 1 755 ? -11.049 2.588 -34.383 1 88.78 755 LEU B N 1
ATOM 12471 C CA . LEU B 1 755 ? -10.027 2.552 -35.423 1 88.78 755 LEU B CA 1
ATOM 12472 C C . LEU B 1 755 ? -10.085 3.809 -36.285 1 88.78 755 LEU B C 1
ATOM 12474 O O . LEU B 1 755 ? -9.046 4.362 -36.653 1 88.78 755 LEU B O 1
ATOM 12478 N N . ALA B 1 756 ? -11.279 4.227 -36.523 1 89.09 756 ALA B N 1
ATOM 12479 C CA . ALA B 1 756 ? -11.441 5.463 -37.285 1 89.09 756 ALA B CA 1
ATOM 12480 C C . ALA B 1 756 ? -10.834 6.649 -36.541 1 89.09 756 ALA B C 1
ATOM 12482 O O . ALA B 1 756 ? -10.199 7.513 -37.151 1 89.09 756 ALA B O 1
ATOM 12483 N N . GLY B 1 757 ? -11.081 6.657 -35.304 1 91.27 757 GLY B N 1
ATOM 12484 C CA . GLY B 1 757 ? -10.513 7.723 -34.494 1 91.27 757 GLY B CA 1
ATOM 12485 C C . GLY B 1 757 ? -8.996 7.729 -34.494 1 91.27 757 GLY B C 1
ATOM 12486 O O . GLY B 1 757 ? -8.374 8.788 -34.595 1 91.27 757 GLY B O 1
ATOM 12487 N N . TYR B 1 758 ? -8.4 6.574 -34.457 1 92.23 758 TYR B N 1
ATOM 12488 C CA . TYR B 1 758 ? -6.948 6.441 -34.475 1 92.23 758 TYR B CA 1
ATOM 12489 C C . TYR B 1 758 ? -6.372 6.919 -35.802 1 92.23 758 TYR B C 1
ATOM 12491 O O . TYR B 1 758 ? -5.382 7.654 -35.828 1 92.23 758 TYR B O 1
ATOM 12499 N N . LEU B 1 759 ? -7.014 6.499 -36.822 1 93.14 759 LEU B N 1
ATOM 12500 C CA . LEU B 1 759 ? -6.536 6.862 -38.152 1 93.14 759 LEU B CA 1
ATOM 12501 C C . LEU B 1 759 ? -6.755 8.347 -38.422 1 93.14 759 LEU B C 1
ATOM 12503 O O . LEU B 1 759 ? -5.927 8.993 -39.068 1 93.14 759 LEU B O 1
ATOM 12507 N N . ASP B 1 760 ? -7.853 8.86 -37.875 1 94.44 760 ASP B N 1
ATOM 12508 C CA . ASP B 1 760 ? -8.107 10.29 -38.021 1 94.44 760 ASP B CA 1
ATOM 12509 C C . ASP B 1 760 ? -7.063 11.113 -37.27 1 94.44 760 ASP B C 1
ATOM 12511 O O . ASP B 1 760 ? -6.585 12.13 -37.777 1 94.44 760 ASP B O 1
ATOM 12515 N N . ARG B 1 761 ? -6.808 10.709 -36.123 1 94.81 761 ARG B N 1
ATOM 12516 C CA . ARG B 1 761 ? -5.786 11.41 -35.353 1 94.81 761 ARG B CA 1
ATOM 12517 C C . ARG B 1 761 ? -4.437 11.363 -36.064 1 94.81 761 ARG B C 1
ATOM 12519 O O . ARG B 1 761 ? -3.721 12.365 -36.115 1 94.81 761 ARG B O 1
ATOM 12526 N N . ALA B 1 762 ? -4.081 10.211 -36.615 1 95.17 762 ALA B N 1
ATOM 12527 C CA . ALA B 1 762 ? -2.823 10.079 -37.344 1 95.17 762 ALA B CA 1
ATOM 12528 C C . ALA B 1 762 ? -2.827 10.937 -38.606 1 95.17 762 ALA B C 1
ATOM 12530 O O . ALA B 1 762 ? -1.809 11.536 -38.961 1 95.17 762 ALA B O 1
ATOM 12531 N N . THR B 1 763 ? -3.979 10.97 -39.265 1 95.71 763 THR B N 1
ATOM 12532 C CA . THR B 1 763 ? -4.121 11.83 -40.434 1 95.71 763 THR B CA 1
ATOM 12533 C C . THR B 1 763 ? -3.934 13.296 -40.053 1 95.71 763 THR B C 1
ATOM 12535 O O . THR B 1 763 ? -3.32 14.063 -40.798 1 95.71 763 THR B O 1
ATOM 12538 N N . ALA B 1 764 ? -4.486 13.644 -38.924 1 96.16 764 ALA B N 1
ATOM 12539 C CA . ALA B 1 764 ? -4.322 15.008 -38.429 1 96.16 764 ALA B CA 1
ATOM 12540 C C . ALA B 1 764 ? -2.848 15.342 -38.219 1 96.16 764 ALA B C 1
ATOM 12542 O O . ALA B 1 764 ? -2.406 16.451 -38.529 1 96.16 764 ALA B O 1
ATOM 12543 N N . ILE B 1 765 ? -2.114 14.456 -37.702 1 95.01 765 ILE B N 1
ATOM 12544 C CA . ILE B 1 765 ? -0.688 14.658 -37.469 1 95.01 765 ILE B CA 1
ATOM 12545 C C . ILE B 1 765 ? 0.032 14.841 -38.802 1 95.01 765 ILE B C 1
ATOM 12547 O O . ILE B 1 765 ? 0.863 15.741 -38.948 1 95.01 765 ILE B O 1
ATOM 12551 N N . VAL B 1 766 ? -0.291 13.966 -39.753 1 94.82 766 VAL B N 1
ATOM 12552 C CA . VAL B 1 766 ? 0.336 14.045 -41.068 1 94.82 766 VAL B CA 1
ATOM 12553 C C . VAL B 1 766 ? -0.012 15.378 -41.727 1 94.82 766 VAL B C 1
ATOM 12555 O O . VAL B 1 766 ? 0.849 16.023 -42.33 1 94.82 766 VAL B O 1
ATOM 12558 N N . HIS B 1 767 ? -1.249 15.828 -41.582 1 94.57 767 HIS B N 1
ATOM 12559 C CA . HIS B 1 767 ? -1.669 17.123 -42.108 1 94.57 767 HIS B CA 1
ATOM 12560 C C . HIS B 1 767 ? -0.888 18.26 -41.458 1 94.57 767 HIS B C 1
ATOM 12562 O O . HIS B 1 767 ? -0.403 19.16 -42.148 1 94.57 767 HIS B O 1
ATOM 12568 N N . SER B 1 768 ? -0.818 18.198 -40.178 1 92.19 768 SER B N 1
ATOM 12569 C CA . SER B 1 768 ? -0.118 19.246 -39.444 1 92.19 768 SER B CA 1
ATOM 12570 C C . SER B 1 768 ? 1.345 19.334 -39.865 1 92.19 768 SER B C 1
ATOM 12572 O O . SER B 1 768 ? 1.869 20.428 -40.082 1 92.19 768 SER B O 1
ATOM 12574 N N . GLU B 1 769 ? 1.987 18.167 -40.05 1 90.17 769 GLU B N 1
ATOM 12575 C CA . GLU B 1 769 ? 3.401 18.109 -40.408 1 90.17 769 GLU B CA 1
ATOM 12576 C C . GLU B 1 769 ? 3.615 18.485 -41.872 1 90.17 769 GLU B C 1
ATOM 12578 O O . GLU B 1 769 ? 4.706 18.911 -42.256 1 90.17 769 GLU B O 1
ATOM 12583 N N . SER B 1 770 ? 2.551 18.37 -42.671 1 89.67 770 SER B N 1
ATOM 12584 C CA . SER B 1 770 ? 2.643 18.683 -44.093 1 89.67 770 SER B CA 1
ATOM 12585 C C . SER B 1 770 ? 2.186 20.11 -44.377 1 89.67 770 SER B C 1
ATOM 12587 O O . SER B 1 770 ? 1.954 20.476 -45.531 1 89.67 770 SER B O 1
ATOM 12589 N N . GLY B 1 771 ? 2.059 21.066 -43.264 1 87.96 771 GLY B N 1
ATOM 12590 C CA . GLY B 1 771 ? 1.751 22.477 -43.435 1 87.96 771 GLY B CA 1
ATOM 12591 C C . GLY B 1 771 ? 0.262 22.757 -43.513 1 87.96 771 GLY B C 1
ATOM 12592 O O . GLY B 1 771 ? -0.148 23.88 -43.813 1 87.96 771 GLY B O 1
ATOM 12593 N N . HIS B 1 772 ? -0.047 21.757 -43.738 1 90.83 772 HIS B N 1
ATOM 12594 C CA . HIS B 1 772 ? -1.494 21.939 -43.766 1 90.83 772 HIS B CA 1
ATOM 12595 C C . HIS B 1 772 ? -2.073 21.967 -42.356 1 90.83 772 HIS B C 1
ATOM 12597 O O . HIS B 1 772 ? -2.908 21.129 -42.007 1 90.83 772 HIS B O 1
ATOM 12603 N N . ALA B 1 773 ? -2.504 22.729 -41.225 1 91.22 773 ALA B N 1
ATOM 12604 C CA . ALA B 1 773 ? -2.8 22.767 -39.795 1 91.22 773 ALA B CA 1
ATOM 12605 C C . ALA B 1 773 ? -4.298 22.926 -39.549 1 91.22 773 ALA B C 1
ATOM 12607 O O . ALA B 1 773 ? -4.827 22.421 -38.556 1 91.22 773 ALA B O 1
ATOM 12608 N N . ASP B 1 774 ? -5.08 23.52 -40.499 1 91.33 774 ASP B N 1
ATOM 12609 C CA . ASP B 1 774 ? -6.517 23.709 -40.324 1 91.33 774 ASP B CA 1
ATOM 12610 C C . ASP B 1 774 ? -7.25 22.37 -40.317 1 91.33 774 ASP B C 1
ATOM 12612 O O . ASP B 1 774 ? -8.056 22.103 -39.423 1 91.33 774 ASP B O 1
ATOM 12616 N N . SER B 1 775 ? -6.881 21.69 -41.799 1 93.7 775 SER B N 1
ATOM 12617 C CA . SER B 1 775 ? -7.473 20.359 -41.882 1 93.7 775 SER B CA 1
ATOM 12618 C C . SER B 1 775 ? -7.078 19.503 -40.682 1 93.7 775 SER B C 1
ATOM 12620 O O . SER B 1 775 ? -7.857 18.661 -40.231 1 93.7 775 SER B O 1
ATOM 12622 N N . ALA B 1 776 ? -6.048 19.687 -39.722 1 95.78 776 ALA B N 1
ATOM 12623 C CA . ALA B 1 776 ? -5.527 18.909 -38.601 1 95.78 776 ALA B CA 1
ATOM 12624 C C . ALA B 1 776 ? -6.322 19.184 -37.327 1 95.78 776 ALA B C 1
ATOM 12626 O O . ALA B 1 776 ? -6.652 18.259 -36.582 1 95.78 776 ALA B O 1
ATOM 12627 N N . VAL B 1 777 ? -6.627 20.458 -36.997 1 95.31 777 VAL B N 1
ATOM 12628 C CA . VAL B 1 777 ? -7.359 20.839 -35.794 1 95.31 777 VAL B CA 1
ATOM 12629 C C . VAL B 1 777 ? -8.771 20.258 -35.842 1 95.31 777 VAL B C 1
ATOM 12631 O O . VAL B 1 777 ? -9.259 19.714 -34.849 1 95.31 777 VAL B O 1
ATOM 12634 N N . GLU B 1 778 ? -9.351 20.313 -36.969 1 94.1 778 GLU B N 1
ATOM 12635 C CA . GLU B 1 778 ? -10.716 19.818 -37.126 1 94.1 778 GLU B CA 1
ATOM 12636 C C . GLU B 1 778 ? -10.784 18.308 -36.914 1 94.1 778 GLU B C 1
ATOM 12638 O O . GLU B 1 778 ? -11.631 17.819 -36.164 1 94.1 778 GLU B O 1
ATOM 12643 N N . LEU B 1 779 ? -9.936 17.651 -37.776 1 95.45 779 LEU B N 1
ATOM 12644 C CA . LEU B 1 779 ? -9.931 16.194 -37.693 1 95.45 779 LEU B CA 1
ATOM 12645 C C . LEU B 1 779 ? -9.586 15.731 -36.282 1 95.45 779 LEU B C 1
ATOM 12647 O O . LEU B 1 779 ? -10.178 14.774 -35.776 1 95.45 779 LEU B O 1
ATOM 12651 N N . SER B 1 780 ? -8.656 16.33 -35.456 1 96.08 780 SER B N 1
ATOM 12652 C CA . SER B 1 780 ? -8.201 15.9 -34.139 1 96.08 780 SER B CA 1
ATOM 12653 C C . SER B 1 780 ? -9.237 16.215 -33.065 1 96.08 780 SER B C 1
ATOM 12655 O O . SER B 1 780 ? -9.411 15.447 -32.118 1 96.08 780 SER B O 1
ATOM 12657 N N . THR B 1 781 ? -9.864 17.33 -33.171 1 94.95 781 THR B N 1
ATOM 12658 C CA . THR B 1 781 ? -10.914 17.673 -32.218 1 94.95 781 THR B CA 1
ATOM 12659 C C . THR B 1 781 ? -12.098 16.72 -32.352 1 94.95 781 THR B C 1
ATOM 12661 O O . THR B 1 781 ? -12.712 16.34 -31.353 1 94.95 781 THR B O 1
ATOM 12664 N N . ALA B 1 782 ? -12.388 16.379 -33.533 1 94.4 782 ALA B N 1
ATOM 12665 C CA . ALA B 1 782 ? -13.445 15.398 -33.769 1 94.4 782 ALA B CA 1
ATOM 12666 C C . ALA B 1 782 ? -13.079 14.043 -33.169 1 94.4 782 ALA B C 1
ATOM 12668 O O . ALA B 1 782 ? -13.932 13.359 -32.599 1 94.4 782 ALA B O 1
ATOM 12669 N N . ALA B 1 783 ? -11.878 13.694 -33.371 1 95.51 783 ALA B N 1
ATOM 12670 C CA . ALA B 1 783 ? -11.403 12.44 -32.79 1 95.51 783 ALA B CA 1
ATOM 12671 C C . ALA B 1 783 ? -11.483 12.476 -31.267 1 95.51 783 ALA B C 1
ATOM 12673 O O . ALA B 1 783 ? -11.819 11.473 -30.633 1 95.51 783 ALA B O 1
ATOM 12674 N N . ALA B 1 784 ? -11.156 13.616 -30.632 1 95.81 784 ALA B N 1
ATOM 12675 C CA . ALA B 1 784 ? -11.215 13.77 -29.181 1 95.81 784 ALA B CA 1
ATOM 12676 C C . ALA B 1 784 ? -12.637 13.565 -28.665 1 95.81 784 ALA B C 1
ATOM 12678 O O . ALA B 1 784 ? -12.843 12.919 -27.636 1 95.81 784 ALA B O 1
ATOM 12679 N N . ARG B 1 785 ? -13.548 14.078 -29.335 1 92.97 785 ARG B N 1
ATOM 12680 C CA . ARG B 1 785 ? -14.95 13.925 -28.959 1 92.97 785 ARG B CA 1
ATOM 12681 C C . ARG B 1 785 ? -15.391 12.47 -29.068 1 92.97 785 ARG B C 1
ATOM 12683 O O . ARG B 1 785 ? -16.176 11.99 -28.247 1 92.97 785 ARG B O 1
ATOM 12690 N N . LEU B 1 786 ? -14.919 11.921 -30.108 1 93.43 786 LEU B N 1
ATOM 12691 C CA . LEU B 1 786 ? -15.246 10.514 -30.309 1 93.43 786 LEU B CA 1
ATOM 12692 C C . LEU B 1 786 ? -14.715 9.663 -29.159 1 93.43 786 LEU B C 1
ATOM 12694 O O . LEU B 1 786 ? -15.437 8.821 -28.62 1 93.43 786 LEU B O 1
ATOM 12698 N N . PHE B 1 787 ? -13.526 9.869 -28.767 1 94.14 787 PHE B N 1
ATOM 12699 C CA . PHE B 1 787 ? -12.908 9.075 -27.711 1 94.14 787 PHE B CA 1
ATOM 12700 C C . PHE B 1 787 ? -13.546 9.38 -26.361 1 94.14 787 PHE B C 1
ATOM 12702 O O . PHE B 1 787 ? -13.597 8.516 -25.483 1 94.14 787 PHE B O 1
ATOM 12709 N N . GLU B 1 788 ? -13.999 10.54 -26.243 1 90.87 788 GLU B N 1
ATOM 12710 C CA . GLU B 1 788 ? -14.762 10.878 -25.045 1 90.87 788 GLU B CA 1
ATOM 12711 C C . GLU B 1 788 ? -16.04 10.049 -24.952 1 90.87 788 GLU B C 1
ATOM 12713 O O . GLU B 1 788 ? -16.377 9.535 -23.883 1 90.87 788 GLU B O 1
ATOM 12718 N N . GLN B 1 789 ? -16.719 9.912 -26.165 1 85.72 789 GLN B N 1
ATOM 12719 C CA . GLN B 1 789 ? -17.953 9.136 -26.236 1 85.72 789 GLN B CA 1
ATOM 12720 C C . GLN B 1 789 ? -17.691 7.659 -25.959 1 85.72 789 GLN B C 1
ATOM 12722 O O . GLN B 1 789 ? -18.541 6.967 -25.394 1 85.72 789 GLN B O 1
ATOM 12727 N N . LEU B 1 790 ? -16.462 7.257 -26.279 1 89.04 790 LEU B N 1
ATOM 12728 C CA . LEU B 1 790 ? -16.078 5.86 -26.117 1 89.04 790 LEU B CA 1
ATOM 12729 C C . LEU B 1 790 ? -15.467 5.62 -24.74 1 89.04 790 LEU B C 1
ATOM 12731 O O . LEU B 1 790 ? -15.12 4.487 -24.399 1 89.04 790 LEU B O 1
ATOM 12735 N N . ARG B 1 791 ? -15.302 6.643 -23.951 1 87.9 791 ARG B N 1
ATOM 12736 C CA . ARG B 1 791 ? -14.749 6.575 -22.603 1 87.9 791 ARG B CA 1
ATOM 12737 C C . ARG B 1 791 ? -13.319 6.045 -22.623 1 87.9 791 ARG B C 1
ATOM 12739 O O . ARG B 1 791 ? -12.99 5.103 -21.899 1 87.9 791 ARG B O 1
ATOM 12746 N N . GLN B 1 792 ? -12.566 6.637 -23.516 1 94.06 792 GLN B N 1
ATOM 12747 C CA . GLN B 1 792 ? -11.138 6.363 -23.625 1 94.06 792 GLN B CA 1
ATOM 12748 C C . GLN B 1 792 ? -10.316 7.631 -23.41 1 94.06 792 GLN B C 1
ATOM 12750 O O . GLN B 1 792 ? -9.825 8.229 -24.37 1 94.06 792 GLN B O 1
ATOM 12755 N N . PRO B 1 793 ? -10.13 7.899 -22.146 1 93.31 793 PRO B N 1
ATOM 12756 C CA . PRO B 1 793 ? -9.586 9.213 -21.797 1 93.31 793 PRO B CA 1
ATOM 12757 C C . PRO B 1 793 ? -8.154 9.409 -22.29 1 93.31 793 PRO B C 1
ATOM 12759 O O . PRO B 1 793 ? -7.762 10.528 -22.63 1 93.31 793 PRO B O 1
ATOM 12762 N N . VAL B 1 794 ? -7.326 8.439 -22.366 1 94.48 794 VAL B N 1
ATOM 12763 C CA . VAL B 1 794 ? -5.949 8.597 -22.82 1 94.48 794 VAL B CA 1
ATOM 12764 C C . VAL B 1 794 ? -5.932 8.99 -24.295 1 94.48 794 VAL B C 1
ATOM 12766 O O . VAL B 1 794 ? -5.18 9.88 -24.699 1 94.48 794 VAL B O 1
ATOM 12769 N N . GLU B 1 795 ? -6.791 8.322 -25.056 1 95.17 795 GLU B N 1
ATOM 12770 C CA . GLU B 1 795 ? -6.892 8.659 -26.473 1 95.17 795 GLU B CA 1
ATOM 12771 C C . GLU B 1 795 ? -7.51 10.041 -26.669 1 95.17 795 GLU B C 1
ATOM 12773 O O . GLU B 1 795 ? -7.142 10.766 -27.595 1 95.17 795 GLU B O 1
ATOM 12778 N N . GLN B 1 796 ? -8.402 10.359 -25.82 1 95.59 796 GLN B N 1
ATOM 12779 C CA . GLN B 1 796 ? -8.977 11.699 -25.85 1 95.59 796 GLN B CA 1
ATOM 12780 C C . GLN B 1 796 ? -7.909 12.762 -25.606 1 95.59 796 GLN B C 1
ATOM 12782 O O . GLN B 1 796 ? -7.806 13.731 -26.36 1 95.59 796 GLN B O 1
ATOM 12787 N N . GLY B 1 797 ? -7.208 12.564 -24.525 1 95.41 797 GLY B N 1
ATOM 12788 C CA . GLY B 1 797 ? -6.138 13.5 -24.219 1 95.41 797 GLY B CA 1
ATOM 12789 C C . GLY B 1 797 ? -5.11 13.614 -25.329 1 95.41 797 GLY B C 1
ATOM 12790 O O . GLY B 1 797 ? -4.632 14.71 -25.628 1 95.41 797 GLY B O 1
ATOM 12791 N N . HIS B 1 798 ? -4.793 12.499 -25.932 1 95.53 798 HIS B N 1
ATOM 12792 C CA . HIS B 1 798 ? -3.837 12.492 -27.034 1 95.53 798 HIS B CA 1
ATOM 12793 C C . HIS B 1 798 ? -4.356 13.301 -28.218 1 95.53 798 HIS B C 1
ATOM 12795 O O . HIS B 1 798 ? -3.607 14.069 -28.826 1 95.53 798 HIS B O 1
ATOM 12801 N N . ALA B 1 799 ? -5.583 13.114 -28.538 1 96.67 799 ALA B N 1
ATOM 12802 C CA . ALA B 1 799 ? -6.185 13.869 -29.634 1 96.67 799 ALA B CA 1
ATOM 12803 C C . ALA B 1 799 ? -6.193 15.364 -29.331 1 96.67 799 ALA B C 1
ATOM 12805 O O . ALA B 1 799 ? -5.957 16.186 -30.22 1 96.67 799 ALA B O 1
ATOM 12806 N N . LEU B 1 800 ? -6.442 15.726 -28.122 1 96.19 800 LEU B N 1
ATOM 12807 C CA . LEU B 1 800 ? -6.421 17.125 -27.712 1 96.19 800 LEU B CA 1
ATOM 12808 C C . LEU B 1 800 ? -5.011 17.699 -27.81 1 96.19 800 LEU B C 1
ATOM 12810 O O . LEU B 1 800 ? -4.832 18.854 -28.202 1 96.19 800 LEU B O 1
ATOM 12814 N N . LEU B 1 801 ? -4.106 16.936 -27.429 1 94.63 801 LEU B N 1
ATOM 12815 C CA . LEU B 1 801 ? -2.714 17.361 -27.521 1 94.63 801 LEU B CA 1
ATOM 12816 C C . LEU B 1 801 ? -2.32 17.623 -28.97 1 94.63 801 LEU B C 1
ATOM 12818 O O . LEU B 1 801 ? -1.607 18.586 -29.26 1 94.63 801 LEU B O 1
ATOM 12822 N N . VAL B 1 802 ? -2.751 16.721 -29.851 1 94.95 802 VAL B N 1
ATOM 12823 C CA . VAL B 1 802 ? -2.488 16.891 -31.276 1 94.95 802 VAL B CA 1
ATOM 12824 C C . VAL B 1 802 ? -3.162 18.166 -31.778 1 94.95 802 VAL B C 1
ATOM 12826 O O . VAL B 1 802 ? -2.564 18.935 -32.534 1 94.95 802 VAL B O 1
ATOM 12829 N N . ALA B 1 803 ? -4.346 18.405 -31.339 1 95.86 803 ALA B N 1
ATOM 12830 C CA . ALA B 1 803 ? -5.053 19.629 -31.707 1 95.86 803 ALA B CA 1
ATOM 12831 C C . ALA B 1 803 ? -4.318 20.863 -31.193 1 95.86 803 ALA B C 1
ATOM 12833 O O . ALA B 1 803 ? -4.216 21.871 -31.896 1 95.86 803 ALA B O 1
ATOM 12834 N N . GLY B 1 804 ? -3.912 20.791 -29.989 1 94.09 804 GLY B N 1
ATOM 12835 C CA . GLY B 1 804 ? -3.148 21.891 -29.421 1 94.09 804 GLY B CA 1
ATOM 12836 C C . GLY B 1 804 ? -1.862 22.175 -30.174 1 94.09 804 GLY B C 1
ATOM 12837 O O . GLY B 1 804 ? -1.489 23.335 -30.361 1 94.09 804 GLY B O 1
ATOM 12838 N N . GLY B 1 805 ? -1.176 21.111 -30.584 1 92.06 805 GLY B N 1
ATOM 12839 C CA . GLY B 1 805 ? 0.021 21.276 -31.393 1 92.06 805 GLY B CA 1
ATOM 12840 C C . GLY B 1 805 ? -0.252 21.921 -32.738 1 92.06 805 GLY B C 1
ATOM 12841 O O . GLY B 1 805 ? 0.543 22.732 -33.217 1 92.06 805 GLY B O 1
ATOM 12842 N N . ALA B 1 806 ? -1.353 21.544 -33.352 1 93.85 806 ALA B N 1
ATOM 12843 C CA . ALA B 1 806 ? -1.753 22.134 -34.627 1 93.85 806 ALA B CA 1
ATOM 12844 C C . ALA B 1 806 ? -2.119 23.606 -34.46 1 93.85 806 ALA B C 1
ATOM 12846 O O . ALA B 1 806 ? -1.815 24.43 -35.326 1 93.85 806 ALA B O 1
ATOM 12847 N N . GLU B 1 807 ? -2.745 23.948 -33.37 1 93.36 807 GLU B N 1
ATOM 12848 C CA . GLU B 1 807 ? -3.077 25.34 -33.084 1 93.36 807 GLU B CA 1
ATOM 12849 C C . GLU B 1 807 ? -1.818 26.18 -32.888 1 93.36 807 GLU B C 1
ATOM 12851 O O . GLU B 1 807 ? -1.775 27.347 -33.283 1 93.36 807 GLU B O 1
ATOM 12856 N N . ARG B 1 808 ? -0.926 25.59 -32.263 1 88.73 808 ARG B N 1
ATOM 12857 C CA . ARG B 1 808 ? 0.346 26.28 -32.074 1 88.73 808 ARG B CA 1
ATOM 12858 C C . ARG B 1 808 ? 1.007 26.587 -33.414 1 88.73 808 ARG B C 1
ATOM 12860 O O . ARG B 1 808 ? 1.581 27.663 -33.597 1 88.73 808 ARG B O 1
ATOM 12867 N N . ARG B 1 809 ? 0.951 25.67 -34.31 1 86.67 809 ARG B N 1
ATOM 12868 C CA . ARG B 1 809 ? 1.545 25.86 -35.629 1 86.67 809 ARG B CA 1
ATOM 12869 C C . ARG B 1 809 ? 0.797 26.929 -36.418 1 86.67 809 ARG B C 1
ATOM 12871 O O . ARG B 1 809 ? 1.369 27.569 -37.303 1 86.67 809 ARG B O 1
ATOM 12878 N N . ARG B 1 810 ? -0.462 27.107 -36.015 1 89 810 ARG B N 1
ATOM 12879 C CA . ARG B 1 810 ? -1.265 28.186 -36.582 1 89 810 ARG B CA 1
ATOM 12880 C C . ARG B 1 810 ? -1.01 29.5 -35.853 1 89 810 ARG B C 1
ATOM 12882 O O . ARG B 1 810 ? -1.623 30.522 -36.17 1 89 810 ARG B O 1
ATOM 12889 N N . ARG B 1 811 ? -0.228 29.464 -34.803 1 84.2 811 ARG B N 1
ATOM 12890 C CA . ARG B 1 811 ? 0.14 30.616 -33.986 1 84.2 811 ARG B CA 1
ATOM 12891 C C . ARG B 1 811 ? -1.053 31.121 -33.183 1 84.2 811 ARG B C 1
ATOM 12893 O O . ARG B 1 811 ? -1.213 32.329 -32.991 1 84.2 811 ARG B O 1
ATOM 12900 N N . ARG B 1 812 ? -1.972 30.276 -32.962 1 90.11 812 ARG B N 1
ATOM 12901 C CA . ARG B 1 812 ? -3.066 30.571 -32.043 1 90.11 812 ARG B CA 1
ATOM 12902 C C . ARG B 1 812 ? -2.775 30.022 -30.65 1 90.11 812 ARG B C 1
ATOM 12904 O O . ARG B 1 812 ? -3.376 29.032 -30.229 1 90.11 812 ARG B O 1
ATOM 12911 N N . TYR B 1 813 ? -2.06 30.702 -29.856 1 83.56 813 TYR B N 1
ATOM 12912 C CA . TYR B 1 813 ? -1.452 30.199 -28.63 1 83.56 813 TYR B CA 1
ATOM 12913 C C . TYR B 1 813 ? -2.485 30.088 -27.515 1 83.56 813 TYR B C 1
ATOM 12915 O O . TYR B 1 813 ? -2.41 29.186 -26.678 1 83.56 813 TYR B O 1
ATOM 12923 N N . ALA B 1 814 ? -3.43 30.925 -27.506 1 81.82 814 ALA B N 1
ATOM 12924 C CA . ALA B 1 814 ? -4.474 30.85 -26.487 1 81.82 814 ALA B CA 1
ATOM 12925 C C . ALA B 1 814 ? -5.308 29.583 -26.65 1 81.82 814 ALA B C 1
ATOM 12927 O O . ALA B 1 814 ? -5.602 28.895 -25.669 1 81.82 814 ALA B O 1
ATOM 12928 N N . ALA B 1 815 ? -5.666 29.386 -27.891 1 87.25 815 ALA B N 1
ATOM 12929 C CA . ALA B 1 815 ? -6.434 28.177 -28.179 1 87.25 815 ALA B CA 1
ATOM 12930 C C . ALA B 1 815 ? -5.61 26.924 -27.894 1 87.25 815 ALA B C 1
ATOM 12932 O O . ALA B 1 815 ? -6.141 25.923 -27.406 1 87.25 815 ALA B O 1
ATOM 12933 N N . ALA B 1 816 ? -4.34 26.98 -28.192 1 92.78 816 ALA B N 1
ATOM 12934 C CA . ALA B 1 816 ? -3.425 25.872 -27.929 1 92.78 816 ALA B CA 1
ATOM 12935 C C . ALA B 1 816 ? -3.332 25.58 -26.434 1 92.78 816 ALA B C 1
ATOM 12937 O O . ALA B 1 816 ? -3.372 24.42 -26.018 1 92.78 816 ALA B O 1
ATOM 12938 N N . ARG B 1 817 ? -3.275 26.601 -25.681 1 86.95 817 ARG B N 1
ATOM 12939 C CA . ARG B 1 817 ? -3.176 26.456 -24.232 1 86.95 817 ARG B CA 1
ATOM 12940 C C . ARG B 1 817 ? -4.427 25.799 -23.66 1 86.95 817 ARG B C 1
ATOM 12942 O O . ARG B 1 817 ? -4.34 24.976 -22.746 1 86.95 817 ARG B O 1
ATOM 12949 N N . LEU B 1 818 ? -5.489 26.158 -24.174 1 86.22 818 LEU B N 1
ATOM 12950 C CA . LEU B 1 818 ? -6.757 25.606 -23.707 1 86.22 818 LEU B CA 1
ATOM 12951 C C . LEU B 1 818 ? -6.838 24.111 -23.996 1 86.22 818 LEU B C 1
ATOM 12953 O O . LEU B 1 818 ? -7.215 23.325 -23.123 1 86.22 818 LEU B O 1
ATOM 12957 N N . LEU B 1 819 ? -6.478 23.789 -25.139 1 92.05 819 LEU B N 1
ATOM 12958 C CA . LEU B 1 819 ? -6.566 22.392 -25.551 1 92.05 819 LEU B CA 1
ATOM 12959 C C . LEU B 1 819 ? -5.522 21.546 -24.829 1 92.05 819 LEU B C 1
ATOM 12961 O O . LEU B 1 819 ? -5.828 20.452 -24.349 1 92.05 819 LEU B O 1
ATOM 12965 N N . ILE B 1 820 ? -4.347 22.033 -24.688 1 93.81 820 ILE B N 1
ATOM 12966 C CA . ILE B 1 820 ? -3.282 21.306 -24.005 1 93.81 820 ILE B CA 1
ATOM 12967 C C . ILE B 1 820 ? -3.595 21.215 -22.513 1 93.81 820 ILE B C 1
ATOM 12969 O O . ILE B 1 820 ? -3.32 20.195 -21.877 1 93.81 820 ILE B O 1
ATOM 12973 N N . GLY B 1 821 ? -4.107 22.273 -22.012 1 90.18 821 GLY B N 1
ATOM 12974 C CA . GLY B 1 821 ? -4.55 22.242 -20.627 1 90.18 821 GLY B CA 1
ATOM 12975 C C . GLY B 1 821 ? -5.623 21.203 -20.366 1 90.18 821 GLY B C 1
ATOM 12976 O O . GLY B 1 821 ? -5.591 20.512 -19.346 1 90.18 821 GLY B O 1
ATOM 12977 N N . ALA B 1 822 ? -6.563 21.135 -21.279 1 89.55 822 ALA B N 1
ATOM 12978 C CA . ALA B 1 822 ? -7.617 20.13 -21.173 1 89.55 822 ALA B CA 1
ATOM 12979 C C . ALA B 1 822 ? -7.038 18.719 -21.245 1 89.55 822 ALA B C 1
ATOM 12981 O O . ALA B 1 822 ? -7.498 17.817 -20.541 1 89.55 822 ALA B O 1
ATOM 12982 N N . ALA B 1 823 ? -6.114 18.53 -22.062 1 94.97 823 ALA B N 1
ATOM 12983 C CA . ALA B 1 823 ? -5.432 17.242 -22.168 1 94.97 823 ALA B CA 1
ATOM 12984 C C . ALA B 1 823 ? -4.742 16.877 -20.857 1 94.97 823 ALA B C 1
ATOM 12986 O O . ALA B 1 823 ? -4.835 15.737 -20.396 1 94.97 823 ALA B O 1
ATOM 12987 N N . LEU B 1 824 ? -4.1 17.842 -20.255 1 90.71 824 LEU B N 1
ATOM 12988 C CA . LEU B 1 824 ? -3.381 17.613 -19.006 1 90.71 824 LEU B CA 1
ATOM 12989 C C . LEU B 1 824 ? -4.342 17.21 -17.892 1 90.71 824 LEU B C 1
ATOM 12991 O O . LEU B 1 824 ? -4.06 16.284 -17.128 1 90.71 824 LEU B O 1
ATOM 12995 N N . THR B 1 825 ? -5.425 17.907 -17.85 1 83.43 825 THR B N 1
ATOM 12996 C CA . THR B 1 825 ? -6.442 17.593 -16.852 1 83.43 825 THR B CA 1
ATOM 12997 C C . THR B 1 825 ? -6.94 16.16 -17.02 1 83.43 825 THR B C 1
ATOM 12999 O O . THR B 1 825 ? -7.122 15.441 -16.035 1 83.43 825 THR B O 1
ATOM 13002 N N . THR B 1 826 ? -7.117 15.786 -18.238 1 89.35 826 THR B N 1
ATOM 13003 C CA . THR B 1 826 ? -7.591 14.44 -18.539 1 89.35 826 THR B CA 1
ATOM 13004 C C . THR B 1 826 ? -6.561 13.397 -18.116 1 89.35 826 THR B C 1
ATOM 13006 O O . THR B 1 826 ? -6.906 12.396 -17.483 1 89.35 826 THR B O 1
ATOM 13009 N N . PHE B 1 827 ? -5.308 13.635 -18.376 1 92.86 827 PHE B N 1
ATOM 13010 C CA . PHE B 1 827 ? -4.251 12.683 -18.056 1 92.86 827 PHE B CA 1
ATOM 13011 C C . PHE B 1 827 ? -4.06 12.573 -16.549 1 92.86 827 PHE B C 1
ATOM 13013 O O . PHE B 1 827 ? -3.838 11.48 -16.024 1 92.86 827 PHE B O 1
ATOM 13020 N N . LEU B 1 828 ? -4.235 13.643 -15.795 1 82.43 828 LEU B N 1
ATOM 13021 C CA . LEU B 1 828 ? -4.079 13.641 -14.345 1 82.43 828 LEU B CA 1
ATOM 13022 C C . LEU B 1 828 ? -5.235 12.905 -13.675 1 82.43 828 LEU B C 1
ATOM 13024 O O . LEU B 1 828 ? -5.034 12.193 -12.689 1 82.43 828 LEU B O 1
ATOM 13028 N N . SER B 1 829 ? -6.418 13.118 -14.3 1 76.34 829 SER B N 1
ATOM 13029 C CA . SER B 1 829 ? -7.609 12.496 -13.73 1 76.34 829 SER B CA 1
ATOM 13030 C C . SER B 1 829 ? -7.53 10.975 -13.808 1 76.34 829 SER B C 1
ATOM 13032 O O . SER B 1 829 ? -8.166 10.274 -13.018 1 76.34 829 SER B O 1
ATOM 13034 N N . VAL B 1 830 ? -6.608 10.437 -14.701 1 87.35 830 VAL B N 1
ATOM 13035 C CA . VAL B 1 830 ? -6.568 8.994 -14.912 1 87.35 830 VAL B CA 1
ATOM 13036 C C . VAL B 1 830 ? -5.176 8.461 -14.583 1 87.35 830 VAL B C 1
ATOM 13038 O O . VAL B 1 830 ? -4.867 7.3 -14.862 1 87.35 830 VAL B O 1
ATOM 13041 N N . ASP B 1 831 ? -4.326 9.266 -14.049 1 86.6 831 ASP B N 1
ATOM 13042 C CA . ASP B 1 831 ? -2.98 8.918 -13.607 1 86.6 831 ASP B CA 1
ATOM 13043 C C . ASP B 1 831 ? -2.124 8.44 -14.778 1 86.6 831 ASP B C 1
ATOM 13045 O O . ASP B 1 831 ? -1.385 7.46 -14.655 1 86.6 831 ASP B O 1
ATOM 13049 N N . ALA B 1 832 ? -2.32 8.992 -15.961 1 93.84 832 ALA B N 1
ATOM 13050 C CA . ALA B 1 832 ? -1.468 8.723 -17.117 1 93.84 832 ALA B CA 1
ATOM 13051 C C . ALA B 1 832 ? -0.173 9.525 -17.043 1 93.84 832 ALA B C 1
ATOM 13053 O O . ALA B 1 832 ? 0.026 10.468 -17.813 1 93.84 832 ALA B O 1
ATOM 13054 N N . ARG B 1 833 ? 0.735 9.123 -16.308 1 90.18 833 ARG B N 1
ATOM 13055 C CA . ARG B 1 833 ? 1.9 9.897 -15.89 1 90.18 833 ARG B CA 1
ATOM 13056 C C . ARG B 1 833 ? 2.774 10.26 -17.086 1 90.18 833 ARG B C 1
ATOM 13058 O O . ARG B 1 833 ? 3.18 11.414 -17.237 1 90.18 833 ARG B O 1
ATOM 13065 N N . PRO B 1 834 ? 3.088 9.253 -17.967 1 91.95 834 PRO B N 1
ATOM 13066 C CA . PRO B 1 834 ? 3.946 9.624 -19.094 1 91.95 834 PRO B CA 1
ATOM 13067 C C . PRO B 1 834 ? 3.316 10.688 -19.99 1 91.95 834 PRO B C 1
ATOM 13069 O O . PRO B 1 834 ? 4.01 11.593 -20.462 1 91.95 834 PRO B O 1
ATOM 13072 N N . TRP B 1 835 ? 2.033 10.641 -20.174 1 94.1 835 TRP B N 1
ATOM 13073 C CA . TRP B 1 835 ? 1.313 11.618 -20.984 1 94.1 835 TRP B CA 1
ATOM 13074 C C . TRP B 1 835 ? 1.243 12.967 -20.276 1 94.1 835 TRP B C 1
ATOM 13076 O O . TRP B 1 835 ? 1.358 14.017 -20.913 1 94.1 835 TRP B O 1
ATOM 13086 N N . ALA B 1 836 ? 1.007 12.904 -18.981 1 92.51 836 ALA B N 1
ATOM 13087 C CA . ALA B 1 836 ? 0.963 14.141 -18.207 1 92.51 836 ALA B CA 1
ATOM 13088 C C . ALA B 1 836 ? 2.296 14.881 -18.278 1 92.51 836 ALA B C 1
ATOM 13090 O O . ALA B 1 836 ? 2.327 16.101 -18.455 1 92.51 836 ALA B O 1
ATOM 13091 N N . GLU B 1 837 ? 3.374 14.164 -18.184 1 89.87 837 GLU B N 1
ATOM 13092 C CA . GLU B 1 837 ? 4.706 14.757 -18.257 1 89.87 837 GLU B CA 1
ATOM 13093 C C . GLU B 1 837 ? 4.958 15.38 -19.627 1 89.87 837 GLU B C 1
ATOM 13095 O O . GLU B 1 837 ? 5.494 16.486 -19.723 1 89.87 837 GLU B O 1
ATOM 13100 N N . GLU B 1 838 ? 4.591 14.648 -20.627 1 90.04 838 GLU B N 1
ATOM 13101 C CA . GLU B 1 838 ? 4.73 15.144 -21.993 1 90.04 838 GLU B CA 1
ATOM 13102 C C . GLU B 1 838 ? 3.894 16.402 -22.211 1 90.04 838 GLU B C 1
ATOM 13104 O O . GLU B 1 838 ? 4.338 17.341 -22.875 1 90.04 838 GLU B O 1
ATOM 13109 N N . THR B 1 839 ? 2.733 16.442 -21.689 1 92.54 839 THR B N 1
ATOM 13110 C CA . THR B 1 839 ? 1.806 17.553 -21.871 1 92.54 839 THR B CA 1
ATOM 13111 C C . THR B 1 839 ? 2.253 18.768 -21.064 1 92.54 839 THR B C 1
ATOM 13113 O O . THR B 1 839 ? 2.082 19.908 -21.501 1 92.54 839 THR B O 1
ATOM 13116 N N . GLU B 1 840 ? 2.763 18.531 -19.928 1 89.26 840 GLU B N 1
ATOM 13117 C CA . GLU B 1 840 ? 3.311 19.625 -19.133 1 89.26 840 GLU B CA 1
ATOM 13118 C C . GLU B 1 840 ? 4.444 20.331 -19.872 1 89.26 840 GLU B C 1
ATOM 13120 O O . GLU B 1 840 ? 4.549 21.559 -19.831 1 89.26 840 GLU B O 1
ATOM 13125 N N . ARG B 1 841 ? 5.219 19.566 -20.53 1 86.01 841 ARG B N 1
ATOM 13126 C CA . ARG B 1 841 ? 6.295 20.141 -21.331 1 86.01 841 ARG B CA 1
ATOM 13127 C C . ARG B 1 841 ? 5.737 20.95 -22.497 1 86.01 841 ARG B C 1
ATOM 13129 O O . ARG B 1 841 ? 6.259 22.017 -22.826 1 86.01 841 ARG B O 1
ATOM 13136 N N . ALA B 1 842 ? 4.701 20.41 -23.098 1 87.57 842 ALA B N 1
ATOM 13137 C CA . ALA B 1 842 ? 4.059 21.109 -24.207 1 87.57 842 ALA B CA 1
ATOM 13138 C C . ALA B 1 842 ? 3.421 22.414 -23.737 1 87.57 842 ALA B C 1
ATOM 13140 O O . ALA B 1 842 ? 3.466 23.424 -24.444 1 87.57 842 ALA B O 1
ATOM 13141 N N . LEU B 1 843 ? 2.83 22.361 -22.607 1 87.05 843 LEU B N 1
ATOM 13142 C CA . LEU B 1 843 ? 2.196 23.547 -22.041 1 87.05 843 LEU B CA 1
ATOM 13143 C C . LEU B 1 843 ? 3.237 24.605 -21.692 1 87.05 843 LEU B C 1
ATOM 13145 O O . LEU B 1 843 ? 3.026 25.795 -21.938 1 87.05 843 LEU B O 1
ATOM 13149 N N . ALA B 1 844 ? 4.34 24.196 -21.13 1 79.63 844 ALA B N 1
ATOM 13150 C CA . ALA B 1 844 ? 5.436 25.104 -20.802 1 79.63 844 ALA B CA 1
ATOM 13151 C C . ALA B 1 844 ? 5.969 25.795 -22.054 1 79.63 844 ALA B C 1
ATOM 13153 O O . ALA B 1 844 ? 6.31 26.979 -22.019 1 79.63 844 ALA B O 1
ATOM 13154 N N . ARG B 1 845 ? 5.99 25.117 -23.076 1 76.26 845 ARG B N 1
ATOM 13155 C CA . ARG B 1 845 ? 6.472 25.661 -24.341 1 76.26 845 ARG B CA 1
ATOM 13156 C C . ARG B 1 845 ? 5.483 26.669 -24.916 1 76.26 845 ARG B C 1
ATOM 13158 O O . ARG B 1 845 ? 5.877 27.602 -25.619 1 76.26 845 ARG B O 1
ATOM 13165 N N . THR B 1 846 ? 4.294 26.353 -24.603 1 75.89 846 THR B N 1
ATOM 13166 C CA . THR B 1 846 ? 3.249 27.248 -25.087 1 75.89 846 THR B CA 1
ATOM 13167 C C . THR B 1 846 ? 3.202 28.525 -24.254 1 75.89 846 THR B C 1
ATOM 13169 O O . THR B 1 846 ? 2.953 29.61 -24.785 1 75.89 846 THR B O 1
ATOM 13172 N N . GLU B 1 847 ? 3.326 28.351 -22.746 1 60.44 847 GLU B N 1
ATOM 13173 C CA . GLU B 1 847 ? 3.322 29.506 -21.853 1 60.44 847 GLU B CA 1
ATOM 13174 C C . GLU B 1 847 ? 4.61 30.313 -21.989 1 60.44 847 GLU B C 1
ATOM 13176 O O . GLU B 1 847 ? 4.605 31.534 -21.816 1 60.44 847 GLU B O 1
ATOM 13181 N N . GLY B 1 848 ? 5.837 29.721 -21.798 1 53.85 848 GLY B N 1
ATOM 13182 C CA . GLY B 1 848 ? 7.15 30.343 -21.862 1 53.85 848 GLY B CA 1
ATOM 13183 C C . GLY B 1 848 ? 7.378 31.125 -23.141 1 53.85 848 GLY B C 1
ATOM 13184 O O . GLY B 1 848 ? 8.506 31.523 -23.439 1 53.85 848 GLY B O 1
ATOM 13185 N N . GLY B 1 849 ? 6.483 31.253 -23.89 1 43.39 849 GLY B N 1
ATOM 13186 C CA . GLY B 1 849 ? 6.871 32.366 -24.742 1 43.39 849 GLY B CA 1
ATOM 13187 C C . GLY B 1 849 ? 7.19 33.629 -23.964 1 43.39 849 GLY B C 1
ATOM 13188 O O . GLY B 1 849 ? 7.901 34.506 -24.459 1 43.39 849 GLY B O 1
ATOM 13189 N N . PHE B 1 850 ? 6.437 33.981 -22.746 1 37.19 850 PHE B N 1
ATOM 13190 C CA . PHE B 1 850 ? 6.733 35.043 -21.792 1 37.19 850 PHE B CA 1
ATOM 13191 C C . PHE B 1 850 ? 7.451 34.488 -20.568 1 37.19 850 PHE B C 1
ATOM 13193 O O . PHE B 1 850 ? 7.017 33.49 -19.988 1 37.19 850 PHE B O 1
ATOM 13200 N N . VAL B 1 851 ? 8.658 34.311 -20.419 1 40.12 851 VAL B N 1
ATOM 13201 C CA . VAL B 1 851 ? 9.364 33.994 -19.182 1 40.12 851 VAL B CA 1
ATOM 13202 C C . VAL B 1 851 ? 9 35.012 -18.104 1 40.12 851 VAL B C 1
ATOM 13204 O O . VAL B 1 851 ? 9.426 36.168 -18.164 1 40.12 851 VAL B O 1
ATOM 13207 N N . PRO B 1 852 ? 8.041 34.855 -17.279 1 40.11 852 PRO B N 1
ATOM 13208 C CA . PRO B 1 852 ? 7.552 35.869 -16.341 1 40.11 852 PRO B CA 1
ATOM 13209 C C . PRO B 1 852 ? 8.665 36.459 -15.478 1 40.11 852 PRO B C 1
ATOM 13211 O O . PRO B 1 852 ? 8.616 37.64 -15.125 1 40.11 852 PRO B O 1
ATOM 13214 N N . GLU B 1 853 ? 9.609 35.689 -14.917 1 41.84 853 GLU B N 1
ATOM 13215 C CA . GLU B 1 853 ? 10.517 36.307 -13.955 1 41.84 853 GLU B CA 1
ATOM 13216 C C . GLU B 1 853 ? 11.235 37.507 -14.566 1 41.84 853 GLU B C 1
ATOM 13218 O O . GLU B 1 853 ? 11.562 38.466 -13.863 1 41.84 853 GLU B O 1
ATOM 13223 N N . GLN B 1 854 ? 11.583 37.46 -15.884 1 46.72 854 GLN B N 1
ATOM 13224 C CA . GLN B 1 854 ? 12.327 38.567 -16.475 1 46.72 854 GLN B CA 1
ATOM 13225 C C . GLN B 1 854 ? 11.45 39.374 -17.427 1 46.72 854 GLN B C 1
ATOM 13227 O O . GLN B 1 854 ? 11.918 40.327 -18.054 1 46.72 854 GLN B O 1
ATOM 13232 N N . GLY B 1 85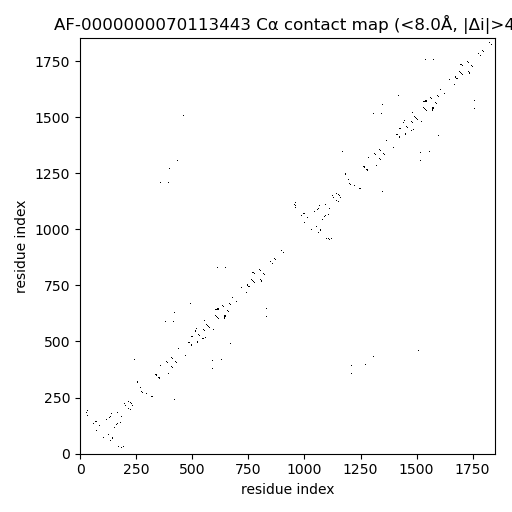5 ? 10.087 39.184 -17.4 1 52.55 855 GLY B N 1
ATOM 13233 C CA . GLY B 1 855 ? 9.161 39.911 -18.253 1 52.55 855 GLY B CA 1
ATOM 13234 C C . GLY B 1 855 ? 9.436 39.719 -19.733 1 52.55 855 GLY B C 1
ATOM 13235 O O . GLY B 1 855 ? 9.019 40.534 -20.558 1 52.55 855 GLY B O 1
ATOM 13236 N N . LEU B 1 856 ? 10.396 38.882 -20.046 1 57.85 856 LEU B N 1
ATOM 13237 C CA . LEU B 1 856 ? 10.758 38.721 -21.45 1 57.85 856 LEU B CA 1
ATOM 13238 C C . LEU B 1 856 ? 10.021 37.539 -22.07 1 57.85 856 LEU B C 1
ATOM 13240 O O . LEU B 1 856 ? 9.743 36.55 -21.389 1 57.85 856 LEU B O 1
ATOM 13244 N N . THR B 1 857 ? 9.482 37.571 -23.246 1 60.01 857 THR B N 1
ATOM 13245 C CA . THR B 1 857 ? 8.922 36.484 -24.04 1 60.01 857 THR B CA 1
ATOM 13246 C C . THR B 1 857 ? 9.998 35.462 -24.395 1 60.01 857 THR B C 1
ATOM 13248 O O . THR B 1 857 ? 11.192 35.742 -24.269 1 60.01 857 THR B O 1
ATOM 13251 N N . SER B 1 858 ? 9.81 34.234 -24.884 1 60.8 858 SER B N 1
ATOM 13252 C CA . SER B 1 858 ? 10.791 33.23 -25.281 1 60.8 858 SER B CA 1
ATOM 13253 C C . SER B 1 858 ? 11.687 33.745 -26.402 1 60.8 858 SER B C 1
ATOM 13255 O O . SER B 1 858 ? 12.898 33.517 -26.39 1 60.8 858 SER B O 1
ATOM 13257 N N . THR B 1 859 ? 11.172 34.457 -27.324 1 63.8 859 THR B N 1
ATOM 13258 C CA . THR B 1 859 ? 11.955 35.059 -28.398 1 63.8 859 THR B CA 1
ATOM 13259 C C . THR B 1 859 ? 12.833 36.185 -27.861 1 63.8 859 THR B C 1
ATOM 13261 O O . THR B 1 859 ? 14.003 36.299 -28.233 1 63.8 859 THR B O 1
ATOM 13264 N N . GLU B 1 860 ? 12.249 37.003 -26.857 1 69.87 860 GLU B N 1
ATOM 13265 C CA . GLU B 1 860 ? 13.016 38.073 -26.227 1 69.87 860 GLU B CA 1
ATOM 13266 C C . GLU B 1 860 ? 14.157 37.512 -25.383 1 69.87 860 GLU B C 1
ATOM 13268 O O . GLU B 1 860 ? 15.275 38.03 -25.419 1 69.87 860 GLU B O 1
ATOM 13273 N N . LEU B 1 861 ? 13.848 36.355 -24.766 1 67.57 861 LEU B N 1
ATOM 13274 C CA . LEU B 1 861 ? 14.862 35.705 -23.941 1 67.57 861 LEU B CA 1
ATOM 13275 C C . LEU B 1 861 ? 15.941 35.067 -24.809 1 67.57 861 LEU B C 1
ATOM 13277 O O . LEU B 1 861 ? 17.127 35.129 -24.477 1 67.57 861 LEU B O 1
ATOM 13281 N N . ARG B 1 862 ? 15.647 34.463 -25.911 1 71.45 862 ARG B N 1
ATOM 13282 C CA . ARG B 1 862 ? 16.598 33.893 -26.86 1 71.45 862 ARG B CA 1
ATOM 13283 C C . ARG B 1 862 ? 17.471 34.979 -27.48 1 71.45 862 ARG B C 1
ATOM 13285 O O . ARG B 1 862 ? 18.688 34.817 -27.59 1 71.45 862 ARG B O 1
ATOM 13292 N N . ILE B 1 863 ? 16.817 36.043 -27.823 1 74.83 863 ILE B N 1
ATOM 13293 C CA . ILE B 1 863 ? 17.557 37.155 -28.409 1 74.83 863 ILE B CA 1
ATOM 13294 C C . ILE B 1 863 ? 18.45 37.797 -27.35 1 74.83 863 ILE B C 1
ATOM 13296 O O . ILE B 1 863 ? 19.624 38.076 -27.604 1 74.83 863 ILE B O 1
ATOM 13300 N N . ALA B 1 864 ? 17.898 37.885 -26.054 1 73.96 864 ALA B N 1
ATOM 13301 C CA . ALA B 1 864 ? 18.679 38.435 -24.949 1 73.96 864 ALA B CA 1
ATOM 13302 C C . ALA B 1 864 ? 19.837 37.511 -24.582 1 73.96 864 ALA B C 1
ATOM 13304 O O . ALA B 1 864 ? 20.938 37.976 -24.28 1 73.96 864 ALA B O 1
ATOM 13305 N N . GLY B 1 865 ? 19.598 36.214 -24.699 1 74.83 865 GLY B N 1
ATOM 13306 C CA . GLY B 1 865 ? 20.652 35.235 -24.485 1 74.83 865 GLY B CA 1
ATOM 13307 C C . GLY B 1 865 ? 21.734 35.282 -25.548 1 74.83 865 GLY B C 1
ATOM 13308 O O . GLY B 1 865 ? 22.923 35.202 -25.235 1 74.83 865 GLY B O 1
ATOM 13309 N N . MET B 1 866 ? 21.352 35.473 -26.762 1 76.81 866 MET B N 1
ATOM 13310 C CA . MET B 1 866 ? 22.322 35.578 -27.848 1 76.81 866 MET B CA 1
ATOM 13311 C C . MET B 1 866 ? 23.112 36.879 -27.748 1 76.81 866 MET B C 1
ATOM 13313 O O . MET B 1 866 ? 24.299 36.916 -28.079 1 76.81 866 MET B O 1
ATOM 13317 N N . VAL B 1 867 ? 22.457 37.926 -27.198 1 76.78 867 VAL B N 1
ATOM 13318 C CA . VAL B 1 867 ? 23.144 39.188 -26.946 1 76.78 867 VAL B CA 1
ATOM 13319 C C . VAL B 1 867 ? 24.136 39.017 -25.797 1 76.78 867 VAL B C 1
ATOM 13321 O O . VAL B 1 867 ? 25.266 39.505 -25.866 1 76.78 867 VAL B O 1
ATOM 13324 N N . ARG B 1 868 ? 23.687 38.22 -24.777 1 73.56 868 ARG B N 1
ATOM 13325 C CA . ARG B 1 868 ? 24.583 37.889 -23.674 1 73.56 868 ARG B CA 1
ATOM 13326 C C . ARG B 1 868 ? 25.805 37.124 -24.172 1 73.56 868 ARG B C 1
ATOM 13328 O O . ARG B 1 868 ? 26.923 37.359 -23.707 1 73.56 868 ARG B O 1
ATOM 13335 N N . ASP B 1 869 ? 25.68 36.32 -25.169 1 71.87 869 ASP B N 1
ATOM 13336 C CA . ASP B 1 869 ? 26.756 35.498 -25.713 1 71.87 869 ASP B CA 1
ATOM 13337 C C . ASP B 1 869 ? 27.549 36.262 -26.771 1 71.87 869 ASP B C 1
ATOM 13339 O O . ASP B 1 869 ? 28.422 35.694 -27.431 1 71.87 869 ASP B O 1
ATOM 13343 N N . GLY B 1 870 ? 27.261 37.444 -26.938 1 74.61 870 GLY B N 1
ATOM 13344 C CA . GLY B 1 870 ? 28.087 38.337 -27.735 1 74.61 870 GLY B CA 1
ATOM 13345 C C . GLY B 1 870 ? 27.644 38.426 -29.183 1 74.61 870 GLY B C 1
ATOM 13346 O O . GLY B 1 870 ? 28.365 38.964 -30.026 1 74.61 870 GLY B O 1
ATOM 13347 N N . ALA B 1 871 ? 26.549 37.886 -29.564 1 77.4 871 ALA B N 1
ATOM 13348 C CA . ALA B 1 871 ? 26.131 37.897 -30.964 1 77.4 871 ALA B CA 1
ATOM 13349 C C . ALA B 1 871 ? 25.631 39.279 -31.376 1 77.4 871 ALA B C 1
ATOM 13351 O O . ALA B 1 871 ? 24.975 39.968 -30.592 1 77.4 871 ALA B O 1
ATOM 13352 N N . SER B 1 872 ? 26.011 39.757 -32.552 1 78.98 872 SER B N 1
ATOM 13353 C CA . SER B 1 872 ? 25.575 41.028 -33.122 1 78.98 872 SER B CA 1
ATOM 13354 C C . SER B 1 872 ? 24.129 40.952 -33.6 1 78.98 872 SER B C 1
ATOM 13356 O O . SER B 1 872 ? 23.584 39.861 -33.776 1 78.98 872 SER B O 1
ATOM 13358 N N . ASN B 1 873 ? 23.305 42.183 -33.72 1 78.61 873 ASN B N 1
ATOM 13359 C CA . ASN B 1 873 ? 21.927 42.203 -34.198 1 78.61 873 ASN B CA 1
ATOM 13360 C C . ASN B 1 873 ? 21.786 41.476 -35.532 1 78.61 873 ASN B C 1
ATOM 13362 O O . ASN B 1 873 ? 20.797 40.778 -35.762 1 78.61 873 ASN B O 1
ATOM 13366 N N . ARG B 1 874 ? 22.802 41.573 -36.361 1 79.67 874 ARG B N 1
ATOM 13367 C CA . ARG B 1 874 ? 22.812 40.885 -37.648 1 79.67 874 ARG B CA 1
ATOM 13368 C C . ARG B 1 874 ? 22.977 39.38 -37.464 1 79.67 874 ARG B C 1
ATOM 13370 O O . ARG B 1 874 ? 22.319 38.591 -38.145 1 79.67 874 ARG B O 1
ATOM 13377 N N . GLU B 1 875 ? 23.848 38.945 -36.583 1 77.08 875 GLU B N 1
ATOM 13378 C CA . GLU B 1 875 ? 24.058 37.532 -36.286 1 77.08 875 GLU B CA 1
ATOM 13379 C C . GLU B 1 875 ? 22.82 36.913 -35.643 1 77.08 875 GLU B C 1
ATOM 13381 O O . GLU B 1 875 ? 22.44 35.787 -35.973 1 77.08 875 GLU B O 1
ATOM 13386 N N . ILE B 1 876 ? 22.204 37.547 -34.748 1 77.35 876 ILE B N 1
ATOM 13387 C CA . ILE B 1 876 ? 20.97 37.103 -34.109 1 77.35 876 ILE B CA 1
ATOM 13388 C C . ILE B 1 876 ? 19.857 37.003 -35.149 1 77.35 876 ILE B C 1
ATOM 13390 O O . ILE B 1 876 ? 19.118 36.016 -35.184 1 77.35 876 ILE B O 1
ATOM 13394 N N . ALA B 1 877 ? 19.779 37.936 -36.098 1 79.53 877 ALA B N 1
ATOM 13395 C CA . ALA B 1 877 ? 18.804 37.951 -37.185 1 79.53 877 ALA B CA 1
ATOM 13396 C C . ALA B 1 877 ? 18.975 36.736 -38.093 1 79.53 877 ALA B C 1
ATOM 13398 O O . ALA B 1 877 ? 17.999 36.063 -38.431 1 79.53 877 ALA B O 1
ATOM 13399 N N . ASN B 1 878 ? 20.202 36.151 -38.616 1 73.43 878 ASN B N 1
ATOM 13400 C CA . ASN B 1 878 ? 20.504 35.026 -39.494 1 73.43 878 ASN B CA 1
ATOM 13401 C C . ASN B 1 878 ? 20.239 33.69 -38.805 1 73.43 878 ASN B C 1
ATOM 13403 O O . ASN B 1 878 ? 19.707 32.765 -39.42 1 73.43 878 ASN B O 1
ATOM 13407 N N . ARG B 1 879 ? 20.554 33.94 -37.32 1 70.12 879 ARG B N 1
ATOM 13408 C CA . ARG B 1 879 ? 20.447 32.684 -36.584 1 70.12 879 ARG B CA 1
ATOM 13409 C C . ARG B 1 879 ? 18.994 32.369 -36.246 1 70.12 879 ARG B C 1
ATOM 13411 O O . ARG B 1 879 ? 18.604 31.201 -36.182 1 70.12 879 ARG B O 1
ATOM 13418 N N . LEU B 1 880 ? 18.308 33.406 -36.229 1 69.04 880 LEU B N 1
ATOM 13419 C CA . LEU B 1 880 ? 16.926 33.207 -35.807 1 69.04 880 LEU B CA 1
ATOM 13420 C C . LEU B 1 880 ? 15.964 33.444 -36.966 1 69.04 880 LEU B C 1
ATOM 13422 O O . LEU B 1 880 ? 14.745 33.429 -36.78 1 69.04 880 LEU B O 1
ATOM 13426 N N . TYR B 1 881 ? 16.757 33.176 -39.057 1 64.52 881 TYR B N 1
ATOM 13427 C CA . TYR B 1 881 ? 16.049 33.482 -40.295 1 64.52 881 TYR B CA 1
ATOM 13428 C C . TYR B 1 881 ? 14.961 34.523 -40.059 1 64.52 881 TYR B C 1
ATOM 13430 O O . TYR B 1 881 ? 13.822 34.351 -40.5 1 64.52 881 TYR B O 1
ATOM 13438 N N . LEU B 1 882 ? 15.347 36.167 -38.784 1 72.33 882 LEU B N 1
ATOM 13439 C CA . LEU B 1 882 ? 14.634 37.419 -38.555 1 72.33 882 LEU B CA 1
ATOM 13440 C C . LEU B 1 882 ? 15.32 38.576 -39.273 1 72.33 882 LEU B C 1
ATOM 13442 O O . LEU B 1 882 ? 16.494 38.476 -39.639 1 72.33 882 LEU B O 1
ATOM 13446 N N . SER B 1 883 ? 14.598 39.717 -39.49 1 74.97 883 SER B N 1
ATOM 13447 C CA . SER B 1 883 ? 15.248 40.916 -40.007 1 74.97 883 SER B CA 1
ATOM 13448 C C . SER B 1 883 ? 16.024 41.64 -38.911 1 74.97 883 SER B C 1
ATOM 13450 O O . SER B 1 883 ? 15.691 41.528 -37.73 1 74.97 883 SER B O 1
ATOM 13452 N N . VAL B 1 884 ? 17.114 42.323 -39.256 1 76.67 884 VAL B N 1
ATOM 13453 C CA . VAL B 1 884 ? 17.923 43.088 -38.313 1 76.67 884 VAL B CA 1
ATOM 13454 C C . VAL B 1 884 ? 17.053 44.127 -37.609 1 76.67 884 VAL B C 1
ATOM 13456 O O . VAL B 1 884 ? 17.2 44.357 -36.407 1 76.67 884 VAL B O 1
ATOM 13459 N N . LYS B 1 885 ? 15.987 44.586 -38.29 1 77.79 885 LYS B N 1
ATOM 13460 C CA . LYS B 1 885 ? 15.065 45.571 -37.732 1 77.79 885 LYS B CA 1
ATOM 13461 C C . LYS B 1 885 ? 14.179 44.948 -36.657 1 77.79 885 LYS B C 1
ATOM 13463 O O . LYS B 1 885 ? 13.906 45.574 -35.631 1 77.79 885 LYS B O 1
ATOM 13468 N N . THR B 1 886 ? 13.791 43.779 -36.764 1 76.06 886 THR B N 1
ATOM 13469 C CA . THR B 1 886 ? 12.979 43.05 -35.796 1 76.06 886 THR B CA 1
ATOM 13470 C C . THR B 1 886 ? 13.797 42.707 -34.554 1 76.06 886 THR B C 1
ATOM 13472 O O . THR B 1 886 ? 13.297 42.797 -33.431 1 76.06 886 THR B O 1
ATOM 13475 N N . VAL B 1 887 ? 15.143 42.31 -34.769 1 78.49 887 VAL B N 1
ATOM 13476 C CA . VAL B 1 887 ? 16.026 42.044 -33.638 1 78.49 887 VAL B CA 1
ATOM 13477 C C . VAL B 1 887 ? 16.239 43.326 -32.836 1 78.49 887 VAL B C 1
ATOM 13479 O O . VAL B 1 887 ? 16.172 43.314 -31.605 1 78.49 887 VAL B O 1
ATOM 13482 N N . GLU B 1 888 ? 16.408 44.409 -33.561 1 78.4 888 GLU B N 1
ATOM 13483 C CA . GLU B 1 888 ? 16.604 45.705 -32.919 1 78.4 888 GLU B CA 1
ATOM 13484 C C . GLU B 1 888 ? 15.346 46.15 -32.178 1 78.4 888 GLU B C 1
ATOM 13486 O O . GLU B 1 888 ? 15.425 46.632 -31.046 1 78.4 888 GLU B O 1
ATOM 13491 N N . ALA B 1 889 ? 14.185 45.959 -32.745 1 78.62 889 ALA B N 1
ATOM 13492 C CA . ALA B 1 889 ? 12.915 46.29 -32.105 1 78.62 889 ALA B CA 1
ATOM 13493 C C . ALA B 1 889 ? 12.663 45.399 -30.892 1 78.62 889 ALA B C 1
ATOM 13495 O O . ALA B 1 889 ? 12.18 45.868 -29.859 1 78.62 889 ALA B O 1
ATOM 13496 N N . THR B 1 890 ? 13.064 44.136 -31.02 1 76.76 890 THR B N 1
ATOM 13497 C CA . THR B 1 890 ? 12.921 43.195 -29.914 1 76.76 890 THR B CA 1
ATOM 13498 C C . THR B 1 890 ? 13.882 43.544 -28.781 1 76.76 890 THR B C 1
ATOM 13500 O O . THR B 1 890 ? 13.508 43.496 -27.607 1 76.76 890 THR B O 1
ATOM 13503 N N . LEU B 1 891 ? 15.141 43.898 -29.152 1 77.08 891 LEU B N 1
ATOM 13504 C CA . LEU B 1 891 ? 16.106 44.296 -28.132 1 77.08 891 LEU B CA 1
ATOM 13505 C C . LEU B 1 891 ? 15.668 45.583 -27.442 1 77.08 891 LEU B C 1
ATOM 13507 O O . LEU B 1 891 ? 15.818 45.722 -26.226 1 77.08 891 LEU B O 1
ATOM 13511 N N . THR B 1 892 ? 15.005 46.45 -28.201 1 77.58 892 THR B N 1
ATOM 13512 C CA . THR B 1 892 ? 14.465 47.672 -27.617 1 77.58 892 THR B CA 1
ATOM 13513 C C . THR B 1 892 ? 13.347 47.351 -26.629 1 77.58 892 THR B C 1
ATOM 13515 O O . THR B 1 892 ? 13.278 47.941 -25.548 1 77.58 892 THR B O 1
ATOM 13518 N N . ARG B 1 893 ? 12.546 46.37 -26.939 1 76.01 893 ARG B N 1
ATOM 13519 C CA . ARG B 1 893 ? 11.494 45.933 -26.026 1 76.01 893 ARG B CA 1
ATOM 13520 C C . ARG B 1 893 ? 12.081 45.21 -24.819 1 76.01 893 ARG B C 1
ATOM 13522 O O . ARG B 1 893 ? 11.633 45.411 -23.689 1 76.01 893 ARG B O 1
ATOM 13529 N N . VAL B 1 894 ? 13.118 44.407 -25.075 1 75.12 894 VAL B N 1
ATOM 13530 C CA . VAL B 1 894 ? 13.805 43.699 -23.999 1 75.12 894 VAL B CA 1
ATOM 13531 C C . VAL B 1 894 ? 14.467 44.704 -23.059 1 75.12 894 VAL B C 1
ATOM 13533 O O . VAL B 1 894 ? 14.393 44.562 -21.836 1 75.12 894 VAL B O 1
ATOM 13536 N N . TYR B 1 895 ? 15.045 45.693 -23.691 1 76.51 895 TYR B N 1
ATOM 13537 C CA . TYR B 1 895 ? 15.672 46.734 -22.884 1 76.51 895 TYR B CA 1
ATOM 13538 C C . TYR B 1 895 ? 14.639 47.458 -22.03 1 76.51 895 TYR B C 1
ATOM 13540 O O . TYR B 1 895 ? 14.866 47.7 -20.842 1 76.51 895 TYR B O 1
ATOM 13548 N N . ARG B 1 896 ? 13.437 47.627 -22.537 1 75.11 896 ARG B N 1
ATOM 13549 C CA . ARG B 1 896 ? 12.361 48.316 -21.832 1 75.11 896 ARG B CA 1
ATOM 13550 C C . ARG B 1 896 ? 11.776 47.437 -20.732 1 75.11 896 ARG B C 1
ATOM 13552 O O . ARG B 1 896 ? 11.55 47.902 -19.613 1 75.11 896 ARG B O 1
ATOM 13559 N N . LYS B 1 897 ? 11.668 46.071 -21.211 1 72.34 897 LYS B N 1
ATOM 13560 C CA . LYS B 1 897 ? 11.034 45.131 -20.291 1 72.34 897 LYS B CA 1
ATOM 13561 C C . LYS B 1 897 ? 11.951 44.81 -19.114 1 72.34 897 LYS B C 1
ATOM 13563 O O . LYS B 1 897 ? 11.483 44.619 -17.99 1 72.34 897 LYS B O 1
ATOM 13568 N N . LEU B 1 898 ? 13.382 44.831 -19.421 1 68.55 898 LEU B N 1
ATOM 13569 C CA . LEU B 1 898 ? 14.352 44.469 -18.393 1 68.55 898 LEU B CA 1
ATOM 13570 C C . LEU B 1 898 ? 14.952 45.714 -17.749 1 68.55 898 LEU B C 1
ATOM 13572 O O . LEU B 1 898 ? 15.763 45.611 -16.826 1 68.55 898 LEU B O 1
ATOM 13576 N N . GLY B 1 899 ? 14.584 46.974 -18.09 1 68.38 899 GLY B N 1
ATOM 13577 C CA . GLY B 1 899 ? 15.122 48.242 -17.624 1 68.38 899 GLY B CA 1
ATOM 13578 C C . GLY B 1 899 ? 16.6 48.408 -17.922 1 68.38 899 GLY B C 1
ATOM 13579 O O . GLY B 1 899 ? 17.342 48.969 -17.113 1 68.38 899 GLY B O 1
ATOM 13580 N N . VAL B 1 900 ? 17.056 47.586 -19.197 1 66.09 900 VAL B N 1
ATOM 13581 C CA . VAL B 1 900 ? 18.461 47.707 -19.571 1 66.09 900 VAL B CA 1
ATOM 13582 C C . VAL B 1 900 ? 18.594 48.609 -20.796 1 66.09 900 VAL B C 1
ATOM 13584 O O . VAL B 1 900 ? 17.659 48.729 -21.591 1 66.09 900 VAL B O 1
ATOM 13587 N N . ARG B 1 901 ? 19.54 49.666 -20.565 1 70.93 901 ARG B N 1
ATOM 13588 C CA . ARG B 1 901 ? 19.678 50.69 -21.596 1 70.93 901 ARG B CA 1
ATOM 13589 C C . ARG B 1 901 ? 20.706 50.277 -22.644 1 70.93 901 ARG B C 1
ATOM 13591 O O . ARG B 1 901 ? 20.872 50.956 -23.659 1 70.93 901 ARG B O 1
ATOM 13598 N N . SER B 1 902 ? 21.635 49.442 -22.411 1 72.47 902 SER B N 1
ATOM 13599 C CA . SER B 1 902 ? 22.681 49.064 -23.355 1 72.47 902 SER B CA 1
ATOM 13600 C C . SER B 1 902 ? 22.852 47.549 -23.412 1 72.47 902 SER B C 1
ATOM 13602 O O . SER B 1 902 ? 22.354 46.83 -22.544 1 72.47 902 SER B O 1
ATOM 13604 N N . ARG B 1 903 ? 23.466 47.005 -24.531 1 71.7 903 ARG B N 1
ATOM 13605 C CA . ARG B 1 903 ? 23.825 45.613 -24.782 1 71.7 903 ARG B CA 1
ATOM 13606 C C . ARG B 1 903 ? 24.665 45.05 -23.64 1 71.7 903 ARG B C 1
ATOM 13608 O O . ARG B 1 903 ? 24.466 43.908 -23.222 1 71.7 903 ARG B O 1
ATOM 13615 N N . THR B 1 904 ? 25.577 45.805 -23.104 1 70.84 904 THR B N 1
ATOM 13616 C CA . THR B 1 904 ? 26.439 45.408 -21.996 1 70.84 904 THR B CA 1
ATOM 13617 C C . THR B 1 904 ? 25.633 45.262 -20.709 1 70.84 904 THR B C 1
ATOM 13619 O O . THR B 1 904 ? 25.86 44.335 -19.929 1 70.84 904 THR B O 1
ATOM 13622 N N . GLN B 1 905 ? 24.64 46.104 -20.421 1 70.56 905 GLN B N 1
ATOM 13623 C CA . GLN B 1 905 ? 23.789 46.038 -19.238 1 70.56 905 GLN B CA 1
ATOM 13624 C C . GLN B 1 905 ? 22.831 44.853 -19.315 1 70.56 905 GLN B C 1
ATOM 13626 O O . GLN B 1 905 ? 22.522 44.23 -18.296 1 70.56 905 GLN B O 1
ATOM 13631 N N . LEU B 1 906 ? 22.374 44.557 -20.487 1 71.85 906 LEU B N 1
ATOM 13632 C CA . LEU B 1 906 ? 21.546 43.376 -20.7 1 71.85 906 LEU B CA 1
ATOM 13633 C C . LEU B 1 906 ? 22.335 42.101 -20.423 1 71.85 906 LEU B C 1
ATOM 13635 O O . LEU B 1 906 ? 21.839 41.191 -19.755 1 71.85 906 LEU B O 1
ATOM 13639 N N . SER B 1 907 ? 23.556 41.973 -20.921 1 68.88 907 SER B N 1
ATOM 13640 C CA . SER B 1 907 ? 24.437 40.841 -20.652 1 68.88 907 SER B CA 1
ATOM 13641 C C . SER B 1 907 ? 24.718 40.702 -19.16 1 68.88 907 SER B C 1
ATOM 13643 O O . SER B 1 907 ? 24.742 39.59 -18.628 1 68.88 907 SER B O 1
ATOM 13645 N N . SER B 1 908 ? 24.966 41.795 -18.441 1 65.47 908 SER B N 1
ATOM 13646 C CA . SER B 1 908 ? 25.211 41.796 -17.002 1 65.47 908 SER B CA 1
ATOM 13647 C C . SER B 1 908 ? 23.956 41.408 -16.228 1 65.47 908 SER B C 1
ATOM 13649 O O . SER B 1 908 ? 24.03 40.663 -15.248 1 65.47 908 SER B O 1
ATOM 13651 N N . ARG B 1 909 ? 22.786 41.843 -16.634 1 64.02 909 ARG B N 1
ATOM 13652 C CA . ARG B 1 909 ? 21.521 41.546 -15.969 1 64.02 909 ARG B CA 1
ATOM 13653 C C . ARG B 1 909 ? 21.106 40.097 -16.204 1 64.02 909 ARG B C 1
ATOM 13655 O O . ARG B 1 909 ? 20.531 39.459 -15.32 1 64.02 909 ARG B O 1
ATOM 13662 N N . LEU B 1 910 ? 21.416 39.664 -17.367 1 62.35 910 LEU B N 1
ATOM 13663 C CA . LEU B 1 910 ? 21.103 38.276 -17.69 1 62.35 910 LEU B CA 1
ATOM 13664 C C . LEU B 1 910 ? 22.153 37.334 -17.111 1 62.35 910 LEU B C 1
ATOM 13666 O O . LEU B 1 910 ? 21.857 36.174 -16.815 1 62.35 910 LEU B O 1
ATOM 13670 N N . GLN B 1 911 ? 23.471 37.613 -16.978 1 54.69 911 GLN B N 1
ATOM 13671 C CA . GLN B 1 911 ? 24.488 36.859 -16.253 1 54.69 911 GLN B CA 1
ATOM 13672 C C . GLN B 1 911 ? 24.148 36.763 -14.768 1 54.69 911 GLN B C 1
ATOM 13674 O O . GLN B 1 911 ? 24.39 35.733 -14.136 1 54.69 911 GLN B O 1
ATOM 13679 N N . THR B 1 912 ? 23.733 37.792 -14.071 1 47.25 912 THR B N 1
ATOM 13680 C CA . THR B 1 912 ? 23.366 37.771 -12.659 1 47.25 912 THR B CA 1
ATOM 13681 C C . THR B 1 912 ? 22.11 36.933 -12.44 1 47.25 912 THR B C 1
ATOM 13683 O O . THR B 1 912 ? 21.967 36.279 -11.404 1 47.25 912 THR B O 1
ATOM 13686 N N . ALA B 1 913 ? 21.147 36.767 -13.29 1 43.89 913 ALA B N 1
ATOM 13687 C CA . ALA B 1 913 ? 19.966 35.915 -13.182 1 43.89 913 ALA B CA 1
ATOM 13688 C C . ALA B 1 913 ? 20.3 34.467 -13.532 1 43.89 913 ALA B C 1
ATOM 13690 O O . ALA B 1 913 ? 19.684 33.537 -13.007 1 43.89 913 ALA B O 1
ATOM 13691 N N . GLU B 1 914 ? 21.16 34.064 -14.476 1 39.4 914 GLU B N 1
ATOM 13692 C CA . GLU B 1 914 ? 21.572 32.708 -14.826 1 39.4 914 GLU B CA 1
ATOM 13693 C C . GLU B 1 914 ? 22.473 32.11 -13.75 1 39.4 914 GLU B C 1
ATOM 13695 O O . GLU B 1 914 ? 22.7 30.899 -13.725 1 39.4 914 GLU B O 1
ATOM 13700 N N . ILE B 1 915 ? 23.368 32.81 -13.073 1 35.12 915 ILE B N 1
ATOM 13701 C CA . ILE B 1 915 ? 24.243 32.186 -12.087 1 35.12 915 ILE B CA 1
ATOM 13702 C C . ILE B 1 915 ? 23.406 31.412 -11.07 1 35.12 915 ILE B C 1
ATOM 13704 O O . ILE B 1 915 ? 23.937 30.602 -10.308 1 35.12 915 ILE B O 1
ATOM 13708 N N . GLY B 1 916 ? 22.038 31.654 -10.805 1 32.18 916 GLY B N 1
ATOM 13709 C CA . GLY B 1 916 ? 21.254 30.755 -9.975 1 32.18 916 GLY B CA 1
ATOM 13710 C C . GLY B 1 916 ? 20.75 29.536 -10.725 1 32.18 916 GLY B C 1
ATOM 13711 O O . GLY B 1 916 ? 20.06 28.69 -10.153 1 32.18 916 GLY B O 1
ATOM 13712 N N . ALA B 1 917 ? 20.534 29.564 -12.078 1 33.27 917 ALA B N 1
ATOM 13713 C CA . ALA B 1 917 ? 20.047 28.347 -12.722 1 33.27 917 ALA B CA 1
ATOM 13714 C C . ALA B 1 917 ? 21.204 27.509 -13.258 1 33.27 917 ALA B C 1
ATOM 13716 O O . ALA B 1 917 ? 22.074 28.022 -13.966 1 33.27 917 ALA B O 1
ATOM 13717 N N . PRO B 1 918 ? 21.554 26.263 -12.631 1 27.64 918 PRO B N 1
ATOM 13718 C CA . PRO B 1 918 ? 22.668 25.425 -13.08 1 27.64 918 PRO B CA 1
ATOM 13719 C C . PRO B 1 918 ? 22.586 25.08 -14.565 1 27.64 918 PRO B C 1
ATOM 13721 O O . PRO B 1 918 ? 21.488 24.924 -15.106 1 27.64 918 PRO B O 1
ATOM 13724 N N . VAL B 1 919 ? 23.611 25.383 -15.391 1 32.32 919 VAL B N 1
ATOM 13725 C CA . VAL B 1 919 ? 23.895 25.121 -16.798 1 32.32 919 VAL B CA 1
ATOM 13726 C C . VAL B 1 919 ? 23.878 23.617 -17.058 1 32.32 919 VAL B C 1
ATOM 13728 O O . VAL B 1 919 ? 24.706 22.878 -16.52 1 32.32 919 VAL B O 1
ATOM 13731 N N . PHE B 1 920 ? 22.81 22.887 -17.473 1 26.17 920 PHE B N 1
ATOM 13732 C CA . PHE B 1 920 ? 22.944 21.548 -18.034 1 26.17 920 PHE B CA 1
ATOM 13733 C C . PHE B 1 920 ? 23.679 21.59 -19.368 1 26.17 920 PHE B C 1
ATOM 13735 O O . PHE B 1 920 ? 23.237 22.259 -20.305 1 26.17 920 PHE B O 1
ATOM 13742 N N . GLU B 1 921 ? 25.054 21.555 -19.432 1 24.99 921 GLU B N 1
ATOM 13743 C CA . GLU B 1 921 ? 25.904 21.385 -20.607 1 24.99 921 GLU B CA 1
ATOM 13744 C C . GLU B 1 921 ? 25.542 20.115 -21.371 1 24.99 921 GLU B C 1
ATOM 13746 O O . GLU B 1 921 ? 25.605 19.014 -20.821 1 24.99 921 GLU B O 1
ATOM 13751 N N . ILE B 1 922 ? 24.635 20.171 -22.366 1 26.98 922 ILE B N 1
ATOM 13752 C CA . ILE B 1 922 ? 24.455 19.123 -23.364 1 26.98 922 ILE B CA 1
ATOM 13753 C C . ILE B 1 922 ? 25.749 18.933 -24.152 1 26.98 922 ILE B C 1
ATOM 13755 O O . ILE B 1 922 ? 26.183 19.836 -24.871 1 26.98 922 ILE B O 1
ATOM 13759 N N . THR B 1 923 ? 26.791 18.223 -23.622 1 23.86 923 THR B N 1
ATOM 13760 C CA . THR B 1 923 ? 27.992 17.812 -24.34 1 23.86 923 THR B CA 1
ATOM 13761 C C . THR B 1 923 ? 27.631 16.972 -25.562 1 23.86 923 THR B C 1
ATOM 13763 O O . THR B 1 923 ? 26.912 15.977 -25.447 1 23.86 923 THR B O 1
ATOM 13766 N N . SER B 1 924 ? 27.486 17.644 -26.696 1 24.3 924 SER B N 1
ATOM 13767 C CA . SER B 1 924 ? 27.445 17.071 -28.038 1 24.3 924 SER B CA 1
ATOM 13768 C C . SER B 1 924 ? 28.581 16.077 -28.25 1 24.3 924 SER B C 1
ATOM 13770 O O . SER B 1 924 ? 29.75 16.407 -28.036 1 24.3 924 SER B O 1
ATOM 13772 N N . PRO B 1 925 ? 28.309 14.836 -28.008 1 24.65 925 PRO B N 1
ATOM 13773 C CA . PRO B 1 925 ? 29.396 13.95 -28.432 1 24.65 925 PRO B CA 1
ATOM 13774 C C . PRO B 1 925 ? 29.876 14.244 -29.852 1 24.65 925 PRO B C 1
ATOM 13776 O O . PRO B 1 925 ? 29.113 14.764 -30.67 1 24.65 925 PRO B O 1
ATOM 13779 N N . SER B 1 926 ? 31.203 14.395 -30.022 1 21.49 926 SER B N 1
ATOM 13780 C CA . SER B 1 926 ? 31.837 14.071 -31.296 1 21.49 926 SER B CA 1
ATOM 13781 C C . SER B 1 926 ? 31.407 12.694 -31.793 1 21.49 926 SER B C 1
ATOM 13783 O O . SER B 1 926 ? 31.273 11.757 -31.002 1 21.49 926 SER B O 1
#

Nearest PDB structures (foldseek):
  8rtc-assembly1_A  TM=7.287E-01  e=2.461E-04  Bacillus phage phi3T
  8rsu-assembly1_A  TM=7.658E-01  e=5.090E-04  Bacillus phage phi3T
  1hz4-assembly1_A  TM=5.807E-01  e=1.555E-04  Escherichia coli
  3gw4-assembly1_A  TM=7.439E-01  e=2.334E-02  Deinococcus radiodurans R1 = ATCC 13939 = DSM 20539
  4i1a-assembly3_B  TM=4.111E-01  e=6.356E-03  Bacillus subtilis subsp. subtilis str. 168

Sequence (1852 aa):
MSRLPRDAPTLHGRAALLAEIDARLAAGGGVALHGPPGIGKTALLDAAADQATARGELVLRLRPARSERTLAYAAVADLLRQVPPHAEAALAPTARNALAALRQGRPPRTGVPALARRLALPALLAHCSRSGPVLLVLDDVQWLDAESAALIAFAMRRRPGPRVRTLAAERRPAPAAHPRAARLCPSPVTVLAVPPLAPDDLTAMLEARGLPCRTASGLHRASGGNPFLALALGSTGADGPAWRPAPLPEIARELARERLSCLSAEVNATLLVAALATDPTVTLLLRAGRDDADRELRLAAAAGVVEVVGEAIRFTPPLIGQVLVDETPAPQRTRTHAALSAAALDPVEALRHRALRSARPDAAVARRLAAVAGQCVARGAERTAAELYLLAADRCPHQLAVERLDWLVTAARTALTGGAPALAGRAAEAVIAADAPAGHRVRARVVLIDLAGQALGEMGETFAAALAEAGDDPALLAPVRLRLTWQAMITGDPDRAAFEARGTADIARRAGDTTSEAMALSSLAQIQRMRGEPEWRDSLARALTLPASPAPDWLHYGPHYMAARFALIDDRLDEARSELLRLLAVAEHDRIGEARVEVLRSLSEVATRAGRCREALRYAHRAVQAAQEAGLSPGPTWYTAAVAELAGGSLPAAAGFARRGIRASEQEGDNLYLRRNLHALGQAGLRSGDTRAGVAALRRLRDLEAEAGSSDPMIVRWHADLAAGLAALGEHVEAWETLARARRAAERLGSTPALAGYLDRATAIVHSESGHADSAVELSTAAARLFEQLRQPVEQGHALLVAGGAERRRRRYAAARLLIGAALTTFLSVDARPWAEETERALARTEGGFVPEQGLTSTELRIAGMVRDGASNREIANRLYLSVKTVEATLTRVYRKLGVRSRTQLSSRLQTAEIGAPVFEITSPSMSRLPRDAPTLHGRAALLAEIDARLAAGGGVALHGPPGIGKTALLDAAADQATARGELVLRLRPARSERTLAYAAVADLLRQVPPHAEAALAPTARNALAALRQGRPPRTGVPALARRLALPALLAHCSRSGPVLLVLDDVQWLDAESAALIAFAMRRRPGPRVRTLAAERRPAPAAHPRAARLCPSPVTVLAVPPLAPDDLTAMLEARGLPCRTASGLHRASGGNPFLALALGSTGADGPAWRPAPLPEIARELARERLSCLSAEVNATLLVAALATDPTVTLLLRAGRDDADRELRLAAAAGVVEVVGEAIRFTPPLIGQVLVDETPAPQRTRTHAALSAAALDPVEALRHRALRSARPDAAVARRLAAVAGQCVARGAERTAAELYLLAADRCPHQLAVERLDWLVTAARTALTGGAPALAGRAAEAVIAADAPAGHRVRARVVLIDLAGQALGEMGETFAAALAEAGDDPALLAPVRLRLTWQAMITGDPDRAAFEARGTADIARRAGDTTSEAMALSSLAQIQRMRGEPEWRDSLARALTLPASPAPDWLHYGPHYMAARFALIDDRLDEARSELLRLLAVAEHDRIGEARVEVLRSLSEVATRAGRCREALRYAHRAVQAAQEAGLSPGPTWYTAAVAELAGGSLPAAAGFARRGIRASEQEGDNLYLRRNLHALGQAGLRSGDTRAGVAALRRLRDLEAEAGSSDPMIVRWHADLAAGLAALGEHVEAWETLARARRAAERLGSTPALAGYLDRATAIVHSESGHADSAVELSTAAARLFEQLRQPVEQGHALLVAGGAERRRRRYAAARLLIGAALTTFLSVDARPWAEETERALARTEGGFVPEQGLTSTELRIAGMVRDGASNREIANRLYLSVKTVEATLTRVYRKLGVRSRTQLSSRLQTAEIGAPVFEITSPS

Secondary structure (DSSP, 8-state):
-----------TT-HHHHHHHHHHHHTSSEEEEE--TTSSHHHHHHHHHHHHHHTT-EEEEE---GGGTTSTTHHHHHHHTTS-HHHHHTS-HHHHHHHHHHHTT----TTS-HHHHHHHHHHHHHHHHHHS-EEEEE--GGG--HHHHHHHHHHHHT---TTEEEEEEESS--TTS--HHHHTSPSSEEEEE-PPPPHHHHHHHHHHTT--HHHHHHHHHHHTT-HHHHHHHHTT-SSS-TTSPPPPPHHHHHHHHHHHHTS-HHHHHHHHHHHHSSS-BHHHHHHTT-TTHHHHHHHHHHTTSEEEETTEEEESSTHHHHHHHHHS-HHHHHHHHHHHHHH-SSHHHHHHHHHTT--S--HHHHHHHHHHHHHHHHTT-HHHHHHHHHHHHHT--GGGHHHHHHHHHHHHHHHHHTT-HHHHHHHHHHHHHTT--HHHHHHHHHHHHHHTTT-GGG-HHHHHHHHHHHTT-HHHHHHHHHHHHHHHHHHT-HHHHHHHHHHHHHHHHHHT-HHHHHHHHHHHHHHHHHTT-TTHHHHHHHHHHS-----GGGGGGSHHHHHHHHHHHTT-HHHHHHHHHHHHHHHHHT-SSHHHHHHHHHHHHHHHHHT-HHHHHHHHHHHHHHHHHHT--SHHHHHHHHHHHHHHS-HHHHHHHHHHHHHHHHHHT-HHHHHHHHHHHHHHHHHHT-HHHHHHHHHHHHHHHHHHT---TTTS-HHHHHHHHHHHTT-HHHHHHHHHHHHHHHHHS---HHHHHHHHHHHHHHHHHTT-HHHHHHHHHHHHHHHHHTT-HHHHHHHHHHHHHHHHHTT-HHHHHHHHHHHHHHHHHTT-HHHHHHHHHHHHHHHTTEETTTTEEHHHHHHHHHHHTT--HHHHHHHTT--HHHHHHHHHHHHHHHT--SHHHHHHHHHHHHHSS---------/-----------TT-HHHHHHHHHHHHTSSEEEEE--TTSSHHHHHHHHHHHHHHTT-EEEEE---GGGTTSTTHHHHHHHTTS-HHHHHTS-HHHHHHHHHHHTT----TTS-HHHHHHHHHHHHHHHHHHS-EEEEE--GGGS-HHHHHHHHHHHHT---TTEEEEEEESS--TTS--HHHHTSPSSEEEEE-PPPPHHHHHHHHHTTT--HHHHHHHHHHHTT-HHHHHHHHTT-TTS-TTSPPPPPHHHHHHHHHHHHTS-HHHHHHHHHHHHSSS-BHHHHHHTT-TTHHHHHHHHHHTTSEEEETTEEEESSTHHHHHHHHHS-HHHHHHHHHHHHHH-SSHHHHHHHHHHT--S--HHHHHHHHHHHHHHHHTT-HHHHHHHHHHHHHT--GGGHHHHHHHHHHHHHHHHHTT-HHHHHHHHHHHHHTT--HHHHHHHHHHHHHHTTT-GGG-HHHHHHHHHHHTT-HHHHHHHHHHHHHHHHHHT-HHHHHHHHHHHHHHHHHHT-HHHHHHHHHHHHHHHHHTT-TTHHHHHHHHHHS-----GGGGGGSHHHHHHHHHHHTT-HHHHHHHHHHHHHHHHHT-SSHHHHHHHHHHHHHHHHHT-HHHHHHHHHHHHHHHHHHT--SHHHHHHHHHHHHHHS-HHHHHHHHHHHHHHHHHHT-HHHHHHHHHHHHHHHHHHT-HHHHHHHHHHHHHHHHHHT---TTTS-HHHHHHHHHHHTT-HHHHHHHHHHHHHHHHHH---HHHHHHHHHHHHHHHHHTT-HHHHHHHHHHHHHHHHHTT-HHHHHHHHHHHHHHHHHTT-HHHHHHHHHHHHHHHHHTT-HHHHHHHHHHHHHHHTTEEGGGTEEHHHHHHHHHHHTT--HHHHHHHTT--HHHHHHHHHHHHHHHT--SHHHHHHHHHHHHTTS---------

Organism: Actinoplanes teichomyceticus (NCBI:txid1867)

Foldseek 3Di:
DDPPPPPLPPDFPCPVVLVVLVVVVVVFKEEEEEAAPQQCLVSSLVVNQVVCVVVVAAEFEFDADQVCQAQALPRVLSRLVSADPVLLVPDDPLLNVLNVCSVVSHDPDPPNDPVSNLVSVLSSQLSRPVVHAYEYEAEACVSHHPNNLVSLLSNQAVPSDRRYFYYYYHYAADVPDDRSRQSNMHPPYHYDYSAAADLLRQLVSVVVVPAFSLQSSLLCLLQVRRNRLSVQLRVQPRDDDLLARGDRHVVNLVSLVVLVVVADPLLLLLLLLQLPAPWAFLLLSVLLPSVCSVVSVVVSVSSVQWDADPGTIAGVRNVSSVSSNVPDDLQSLLSSLCSSLSSPPDNLSNLVSNLVSDQEADLVSLVVLQVVLVVCVVVLQLCSSLVSLQSSLSNHDPVCVLVSLVSLLSSLVSCQLLLNSNSNLVSLVVNCVDPHQLQSNLSSLLSVCVSLALLNVVCVVSLVSSCVSCDPPLVSVLSSLLSVLVNCVQLQALVSNLVSLVVSLVSCVVNVNLQSNLLSLLSNLVSCVQLLHQCSVVSLVVSVPGPHDPDLQCVCSGSLVSVLVVCVLLLVLVSSLVSLVVSCVSSCSSPAHPSNLNSLLSNLSSCQQLLQLVSSQVSLVVSQVSCSSSSHQNLSSLLSNLSSCQFFNALVSNLSSLVSSLSSSVVSSGLPSNLSSLLSNLSSCCLVVNLVSSLVSLVVSVVSSVVSSGQQCSSPVNLLSNLLSCLVVVNLVVSVVSLVSNVVSCVSNPHRLLSQLSSLQSVLSSCLSVVNLVSNLVSLCVSLVSSVVSSRLLSNLVSLQSNLVSCVSVVNLVSSLVSLVVSLVSSVVSNRPSSNVSSVVVNCVSVQCQPPVQRHGPLLVVLLVVLLVPADLVRSCVVVVHDSVVSVVSPVVSCVSNVNDDSVSSNVSVVVVVVPPDPPPPPPDD/DPPPPPPLPDQFQCVVVLVVQVVVVVQFKEEEEEAAPQQCLVSSLVVNQVVCVVVVAQEFEFDADQVCQAQALPRVLSRLVSADPVLLVPDDPLLNVLSVCSVVSHDPDPPRPPVSNLVSVLSSQLSSPVVHAYEYEAEACVSHHPNNLSSQLSNQQVPSDRRYYYYYYHYQAQVPDDRSRQSNMHPPYHYYYSAAHDLLRQLVVVVVVPAFSLLSSLLCLLQVRRNVLSVQLRVQPRPDDLQARGDRDVVNLVSLVVLCVVADPLLLLLLLLLLPAPWAFLLLSCLLPSVCSVVSVVVSVSSVQWDHDPGTIAGVRNVSSVSSNVPDDLVSLLSSLCSSLSSDPDPLSVLVSPLVSDQAADQVSLVVLQVVLVVCVVVLQLQSSLVSLVSSLSNHDVVCVVVSLVSLLSSLVSCQLLLNSNSNLVSLVVNVVDPHQLLSNLSSLLSVCVSLALLNVVCVVSLVSSCVSCDPPLVSVLSSLLSVLVNCVQLQNLVSNLVSLVVSLVSCVVVVNLQSNLLSLLSNLVSCVQLLHPCSVVSLVVSVPRPHPPDLQCVCSGSLVSVLVVCLLLLVLVSSLVSLVVSCVSNPVSPQHPSNLNSLLSNLSSCQQLLQLVSSQVSLVVSQVSCSSSSHQNLSSLLSNLSSCQFFNALVSNLSSLVSSLSSSVVSSGLPSNLSSLLSNLSSCCLVVNLVSSLVSLVVSVVSSVVSNGQQCSVPVNLLSNLLSCLVVVNLVVSVVSLVSNVVSCVSSPHRLLSQLSSLQSVLSSCLSVPNLPSNLVSLCVSLVSSVVSNRLLSNLSSLQSNLVSCVSVVNLVSSLVSLVVSLVSSVVSNRPSSNVSSVVVNCVSVQCQPVVQRHGVLLVQLLVCLLVPADLVRSCVVVVHDSVVSVVSPVVSCVSNVNDDSVSSNVSVVVVCVPPDDPPPPPDD

Radius of gyration: 39.56 Å; Cα contacts (8 Å, |Δi|>4): 3194; chains: 2; bounding box: 98×130×94 Å

pLDDT: mean 85.64, std 13.11, range [19.21, 97.47]